Protein 3G25 (pdb70)

Nearest PDB structures (foldseek):
  6k76-assembly1_A  TM=9.562E-01  e=2.939E-63  Thermococcus kodakarensis KOD1
  4e1j-assembly2_C  TM=9.635E-01  e=3.145E-61  Sinorhizobium meliloti 1021
  6k79-assembly1_A  TM=8.730E-01  e=4.760E-65  Thermococcus kodakarensis KOD1
  2dpn-assembly1_B  TM=9.664E-01  e=5.520E-59  Thermus thermophilus
  3ifr-assembly3_A  TM=7.797E-01  e=4.520E-30  Rhodospirillum rubrum ATCC 11170

InterPro domains:
  IPR000577 Carbohydrate kinase, FGGY [PIRSF000538] (3-493)
  IPR005999 Glycerol kinase [MF_00186] (2-496)
  IPR005999 Glycerol kinase [TIGR01311] (3-493)
  IPR018483 Carbohydrate kinase, FGGY, conserved site [PS00445] (361-381)
  IPR018484 Carbohydrate kinase FGGY, N-terminal [PF00370] (4-251)
  IPR018485 Carbohydrate kinase FGGY, C-terminal [PF02782] (261-449)
  IPR043129 ATPase, nucleotide binding domain [SSF53067] (3-254)
  IPR043129 ATPase, nucleotide binding domain [SSF53067] (254-492)

B-factor: mean 18.94, std 8.58, range [2.13, 70.26]

Solvent-accessible surface area: 65419 Å² total

Structure (mmCIF, N/CA/C/O backbone):
data_3G25
#
_entry.id   3G25
#
_cell.length_a   63.750
_cell.length_b   193.742
_cell.length_c   91.669
_cell.angle_alpha   90.00
_cell.angle_beta   103.60
_cell.angle_gamma   90.00
#
_symmetry.space_group_name_H-M   'P 1 21 1'
#
loop_
_entity.id
_entity.type
_entity.pdbx_description
1 polymer 'Glycerol kinase'
2 non-polymer GLYCEROL
3 non-polymer 'SODIUM ION'
4 non-polymer 'PHOSPHATE ION'
5 water water
#
loop_
_atom_site.group_PDB
_atom_site.id
_atom_site.type_symbol
_atom_site.label_atom_id
_atom_site.label_alt_id
_atom_site.label_comp_id
_atom_site.label_asym_id
_atom_site.label_entity_id
_atom_site.label_seq_id
_atom_site.pdbx_PDB_ins_code
_atom_site.Cartn_x
_atom_site.Cartn_y
_atom_site.Cartn_z
_atom_site.occupancy
_atom_site.B_iso_or_equiv
_atom_site.auth_seq_id
_atom_site.auth_comp_id
_atom_site.auth_asym_id
_atom_site.auth_atom_id
_atom_site.pdbx_PDB_model_num
ATOM 1 N N . ALA A 1 3 ? 26.629 69.137 21.749 1.00 44.46 0 ALA A N 1
ATOM 2 C CA . ALA A 1 3 ? 27.764 68.750 22.662 1.00 44.79 0 ALA A CA 1
ATOM 3 C C . ALA A 1 3 ? 29.089 68.590 21.920 1.00 45.00 0 ALA A C 1
ATOM 4 O O . ALA A 1 3 ? 29.906 67.738 22.278 1.00 48.03 0 ALA A O 1
ATOM 14 N N . GLU A 1 5 ? 31.018 67.072 19.689 1.00 31.16 2 GLU A N 1
ATOM 15 C CA . GLU A 1 5 ? 31.388 65.939 18.849 1.00 26.41 2 GLU A CA 1
ATOM 16 C C . GLU A 1 5 ? 30.334 65.617 17.780 1.00 22.43 2 GLU A C 1
ATOM 17 O O . GLU A 1 5 ? 29.129 65.755 18.013 1.00 21.01 2 GLU A O 1
ATOM 23 N N A LYS A 1 6 ? 30.796 65.197 16.604 0.50 20.28 3 LYS A N 1
ATOM 24 N N B LYS A 1 6 ? 30.847 65.150 16.645 0.50 20.15 3 LYS A N 1
ATOM 25 C CA A LYS A 1 6 ? 29.891 64.871 15.503 0.50 19.21 3 LYS A CA 1
ATOM 26 C CA B LYS A 1 6 ? 30.114 64.837 15.432 0.50 18.99 3 LYS A CA 1
ATOM 27 C C A LYS A 1 6 ? 29.865 63.380 15.142 0.50 18.24 3 LYS A C 1
ATOM 28 C C B LYS A 1 6 ? 29.886 63.332 15.154 0.50 18.04 3 LYS A C 1
ATOM 29 O O A LYS A 1 6 ? 30.816 62.637 15.380 0.50 17.38 3 LYS A O 1
ATOM 30 O O B LYS A 1 6 ? 30.738 62.506 15.480 0.50 17.29 3 LYS A O 1
ATOM 41 N N . TYR A 1 7 ? 28.756 62.978 14.534 1.00 16.39 4 TYR A N 1
ATOM 42 C CA . TYR A 1 7 ? 28.504 61.600 14.149 1.00 16.58 4 TYR A CA 1
ATOM 43 C C . TYR A 1 7 ? 27.918 61.471 12.754 1.00 17.27 4 TYR A C 1
ATOM 44 O O . TYR A 1 7 ? 27.331 62.408 12.210 1.00 17.87 4 TYR A O 1
ATOM 53 N N . ILE A 1 8 ? 28.058 60.272 12.193 1.00 17.48 5 ILE A N 1
ATOM 54 C CA . ILE A 1 8 ? 27.396 59.920 10.946 1.00 16.10 5 ILE A CA 1
ATOM 55 C C . ILE A 1 8 ? 26.234 59.021 11.322 1.00 16.07 5 ILE A C 1
ATOM 56 O O . ILE A 1 8 ? 26.393 58.120 12.136 1.00 16.19 5 ILE A O 1
ATOM 61 N N A LEU A 1 9 ? 25.061 59.310 10.765 0.60 15.69 6 LEU A N 1
ATOM 62 N N B LEU A 1 9 ? 25.066 59.295 10.749 0.40 15.97 6 LEU A N 1
ATOM 63 C CA A LEU A 1 9 ? 23.859 58.503 10.971 0.60 15.68 6 LEU A CA 1
ATOM 64 C CA B LEU A 1 9 ? 23.860 58.506 10.980 0.40 16.01 6 LEU A CA 1
ATOM 65 C C A LEU A 1 9 ? 23.690 57.595 9.755 0.60 15.37 6 LEU A C 1
ATOM 66 C C B LEU A 1 9 ? 23.647 57.604 9.762 0.40 15.70 6 LEU A C 1
ATOM 67 O O A LEU A 1 9 ? 23.691 58.080 8.631 0.60 16.60 6 LEU A O 1
ATOM 68 O O B LEU A 1 9 ? 23.602 58.096 8.638 0.40 16.42 6 LEU A O 1
ATOM 77 N N . SER A 1 10 ? 23.524 56.299 9.992 1.00 14.74 7 SER A N 1
ATOM 78 C CA . SER A 1 10 ? 23.347 55.325 8.921 1.00 17.31 7 SER A CA 1
ATOM 79 C C . SER A 1 10 ? 21.973 54.672 9.057 1.00 14.97 7 SER A C 1
ATOM 80 O O . SER A 1 10 ? 21.602 54.191 10.136 1.00 18.44 7 SER A O 1
ATOM 83 N N . ILE A 1 11 ? 21.197 54.732 7.999 1.00 15.52 8 ILE A N 1
ATOM 84 C CA . ILE A 1 11 ? 19.876 54.109 7.929 1.00 16.40 8 ILE A CA 1
ATOM 85 C C . ILE A 1 11 ? 19.974 52.825 7.083 1.00 16.40 8 ILE A C 1
ATOM 86 O O . ILE A 1 11 ? 20.406 52.881 5.934 1.00 17.33 8 ILE A O 1
ATOM 91 N N . ASP A 1 12 ? 19.607 51.679 7.655 1.00 16.82 9 ASP A N 1
ATOM 92 C CA . ASP A 1 12 ? 19.509 50.409 6.904 1.00 16.37 9 ASP A CA 1
ATOM 93 C C . ASP A 1 12 ? 18.006 50.036 6.838 1.00 15.41 9 ASP A C 1
ATOM 94 O O . ASP A 1 12 ? 17.404 49.572 7.818 1.00 16.16 9 ASP A O 1
ATOM 99 N N . GLN A 1 13 ? 17.386 50.277 5.704 1.00 14.53 10 GLN A N 1
ATOM 100 C CA . GLN A 1 13 ? 15.961 49.951 5.571 1.00 13.75 10 GLN A CA 1
ATOM 101 C C . GLN A 1 13 ? 15.902 48.516 5.008 1.00 17.72 10 GLN A C 1
ATOM 102 O O . GLN A 1 13 ? 15.933 48.314 3.807 1.00 18.37 10 GLN A O 1
ATOM 108 N N . GLY A 1 14 ? 15.780 47.540 5.906 1.00 17.80 11 GLY A N 1
ATOM 109 C CA . GLY A 1 14 ? 15.778 46.132 5.554 1.00 17.61 11 GLY A CA 1
ATOM 110 C C . GLY A 1 14 ? 14.439 45.577 5.163 1.00 17.90 11 GLY A C 1
ATOM 111 O O . GLY A 1 14 ? 13.434 46.289 5.164 1.00 16.88 11 GLY A O 1
ATOM 112 N N . THR A 1 15 ? 14.420 44.277 4.859 1.00 16.70 12 THR A N 1
ATOM 113 C CA . THR A 1 15 ? 13.185 43.622 4.421 1.00 17.05 12 THR A CA 1
ATOM 114 C C . THR A 1 15 ? 12.162 43.486 5.525 1.00 18.77 12 THR A C 1
ATOM 115 O O . THR A 1 15 ? 10.967 43.607 5.265 1.00 20.27 12 THR A O 1
ATOM 119 N N . THR A 1 16 ? 12.627 43.258 6.760 1.00 19.82 13 THR A N 1
ATOM 120 C CA . THR A 1 16 ? 11.719 43.043 7.866 1.00 20.78 13 THR A CA 1
ATOM 121 C C . THR A 1 16 ? 11.787 44.122 8.945 1.00 19.40 13 THR A C 1
ATOM 122 O O . THR A 1 16 ? 10.926 44.164 9.813 1.00 20.12 13 THR A O 1
ATOM 126 N N . SER A 1 17 ? 12.838 44.933 8.938 1.00 19.39 14 SER A N 1
ATOM 127 C CA . SER A 1 17 ? 12.954 46.033 9.907 1.00 20.19 14 SER A CA 1
ATOM 128 C C . SER A 1 17 ? 13.831 47.139 9.332 1.00 18.01 14 SER A C 1
ATOM 129 O O . SER A 1 17 ? 14.522 46.938 8.341 1.00 18.45 14 SER A O 1
ATOM 132 N N . SER A 1 18 ? 13.729 48.315 9.933 1.00 18.25 15 SER A N 1
ATOM 133 C CA . SER A 1 18 ? 14.569 49.458 9.627 1.00 16.14 15 SER A CA 1
ATOM 134 C C . SER A 1 18 ? 15.445 49.647 10.834 1.00 17.96 15 SER A C 1
ATOM 135 O O . SER A 1 18 ? 15.004 49.443 11.990 1.00 17.66 15 SER A O 1
ATOM 138 N N . ARG A 1 19 ? 16.696 49.987 10.564 1.00 17.53 16 ARG A N 1
ATOM 139 C CA . ARG A 1 19 ? 17.679 50.225 11.632 1.00 17.71 16 ARG A CA 1
ATOM 140 C C . ARG A 1 19 ? 18.434 51.516 11.375 1.00 17.79 16 ARG A C 1
ATOM 141 O O . ARG A 1 19 ? 18.704 51.874 10.219 1.00 17.10 16 ARG A O 1
ATOM 149 N N . ALA A 1 20 ? 18.729 52.233 12.462 1.00 15.59 17 ALA A N 1
ATOM 150 C CA . ALA A 1 20 ? 19.465 53.467 12.401 1.00 16.17 17 ALA A CA 1
ATOM 151 C C . ALA A 1 20 ? 20.632 53.283 13.342 1.00 16.83 17 ALA A C 1
ATOM 152 O O . ALA A 1 20 ? 20.435 52.914 14.515 1.00 16.40 17 ALA A O 1
ATOM 154 N N A ILE A 1 21 ? 21.843 53.507 12.844 0.50 16.22 18 ILE A N 1
ATOM 155 N N B ILE A 1 21 ? 21.834 53.527 12.824 0.50 16.49 18 ILE A N 1
ATOM 156 C CA A ILE A 1 21 ? 23.040 53.311 13.656 0.50 16.75 18 ILE A CA 1
ATOM 157 C CA B ILE A 1 21 ? 23.057 53.342 13.591 0.50 17.31 18 ILE A CA 1
ATOM 158 C C A ILE A 1 21 ? 23.921 54.552 13.555 0.50 16.85 18 ILE A C 1
ATOM 159 C C B ILE A 1 21 ? 23.883 54.613 13.546 0.50 17.09 18 ILE A C 1
ATOM 160 O O A ILE A 1 21 ? 24.173 55.055 12.466 0.50 16.59 18 ILE A O 1
ATOM 161 O O B ILE A 1 21 ? 24.069 55.196 12.484 0.50 16.51 18 ILE A O 1
ATOM 170 N N . LEU A 1 22 ? 24.362 55.049 14.706 1.00 16.64 19 LEU A N 1
ATOM 171 C CA . LEU A 1 22 ? 25.234 56.201 14.766 1.00 16.59 19 LEU A CA 1
ATOM 172 C C . LEU A 1 22 ? 26.656 55.680 14.839 1.00 16.23 19 LEU A C 1
ATOM 173 O O . LEU A 1 22 ? 26.931 54.736 15.594 1.00 16.18 19 LEU A O 1
ATOM 178 N N . PHE A 1 23 ? 27.548 56.313 14.084 1.00 16.45 20 PHE A N 1
ATOM 179 C CA . PHE A 1 23 ? 28.982 56.000 14.114 1.00 17.12 20 PHE A CA 1
ATOM 180 C C . PHE A 1 23 ? 29.804 57.228 14.488 1.00 17.19 20 PHE A C 1
ATOM 181 O O . PHE A 1 23 ? 29.487 58.325 14.044 1.00 16.67 20 PHE A O 1
ATOM 189 N N . ASN A 1 24 ? 30.831 57.054 15.328 1.00 17.13 21 ASN A N 1
ATOM 190 C CA . ASN A 1 24 ? 31.743 58.153 15.657 1.00 16.81 21 ASN A CA 1
ATOM 191 C C . ASN A 1 24 ? 32.955 58.127 14.722 1.00 16.27 21 ASN A C 1
ATOM 192 O O . ASN A 1 24 ? 33.097 57.205 13.919 1.00 14.63 21 ASN A O 1
ATOM 197 N N . GLN A 1 25 ? 33.825 59.129 14.823 1.00 19.43 22 GLN A N 1
ATOM 198 C CA . GLN A 1 25 ? 35.011 59.178 13.968 1.00 20.75 22 GLN A CA 1
ATOM 199 C C . GLN A 1 25 ? 35.861 57.903 14.138 1.00 21.44 22 GLN A C 1
ATOM 200 O O . GLN A 1 25 ? 36.465 57.440 13.171 1.00 22.24 22 GLN A O 1
ATOM 206 N N . LYS A 1 26 ? 35.838 57.299 15.329 1.00 21.23 23 LYS A N 1
ATOM 207 C CA . LYS A 1 26 ? 36.612 56.076 15.619 1.00 19.80 23 LYS A CA 1
ATOM 208 C C . LYS A 1 26 ? 36.044 54.804 14.993 1.00 20.33 23 LYS A C 1
ATOM 209 O O . LYS A 1 26 ? 36.637 53.735 15.124 1.00 20.61 23 LYS A O 1
ATOM 215 N N . GLY A 1 27 ? 34.893 54.925 14.337 1.00 19.14 24 GLY A N 1
ATOM 216 C CA . GLY A 1 27 ? 34.212 53.800 13.707 1.00 18.12 24 GLY A CA 1
ATOM 217 C C . GLY A 1 27 ? 33.389 53.010 14.706 1.00 18.42 24 GLY A C 1
ATOM 218 O O . GLY A 1 27 ? 32.876 51.938 14.388 1.00 20.68 24 GLY A O 1
ATOM 219 N N . GLU A 1 28 ? 33.224 53.540 15.907 1.00 18.16 25 GLU A N 1
ATOM 220 C CA . GLU A 1 28 ? 32.496 52.827 16.931 1.00 19.50 25 GLU A CA 1
ATOM 221 C C . GLU A 1 28 ? 31.006 53.096 16.770 1.00 19.17 25 GLU A C 1
ATOM 222 O O . GLU A 1 28 ? 30.602 54.176 16.300 1.00 16.61 25 GLU A O 1
ATOM 228 N N . ILE A 1 29 ? 30.210 52.126 17.201 1.00 17.14 26 ILE A N 1
ATOM 229 C CA . ILE A 1 29 ? 28.761 52.287 17.195 1.00 18.18 26 ILE A CA 1
ATOM 230 C C . ILE A 1 29 ? 28.424 53.120 18.423 1.00 18.14 26 ILE A C 1
ATOM 231 O O . ILE A 1 29 ? 28.860 52.805 19.535 1.00 18.19 26 ILE A O 1
ATOM 236 N N . ALA A 1 30 ? 27.712 54.222 18.220 1.00 16.83 27 ALA A N 1
ATOM 237 C CA . ALA A 1 30 ? 27.353 55.119 19.314 1.00 18.83 27 ALA A CA 1
ATOM 238 C C . ALA A 1 30 ? 25.863 55.050 19.617 1.00 20.36 27 ALA A C 1
ATOM 239 O O . ALA A 1 30 ? 25.367 55.758 20.500 1.00 22.83 27 ALA A O 1
ATOM 241 N N . GLY A 1 31 ? 25.137 54.222 18.881 1.00 19.90 28 GLY A N 1
ATOM 242 C CA . GLY A 1 31 ? 23.709 54.077 19.122 1.00 19.77 28 GLY A CA 1
ATOM 243 C C . GLY A 1 31 ? 23.095 53.216 18.056 1.00 20.25 28 GLY A C 1
ATOM 244 O O . GLY A 1 31 ? 23.537 53.246 16.899 1.00 21.00 28 GLY A O 1
ATOM 245 N N . VAL A 1 32 ? 22.093 52.433 18.455 1.00 19.50 29 VAL A N 1
ATOM 246 C CA . VAL A 1 32 ? 21.354 51.573 17.546 1.00 18.42 29 VAL A CA 1
ATOM 247 C C . VAL A 1 32 ? 19.871 51.581 17.920 1.00 17.84 29 VAL A C 1
ATOM 248 O O . VAL A 1 32 ? 19.497 51.541 19.092 1.00 15.01 29 VAL A O 1
ATOM 252 N N . ALA A 1 33 ? 19.037 51.661 16.898 1.00 16.74 30 ALA A N 1
ATOM 253 C CA . ALA A 1 33 ? 17.585 51.624 17.053 1.00 17.05 30 ALA A CA 1
ATOM 254 C C . ALA A 1 33 ? 17.082 50.775 15.902 1.00 17.02 30 ALA A C 1
ATOM 255 O O . ALA A 1 33 ? 17.637 50.838 14.804 1.00 16.14 30 ALA A O 1
ATOM 257 N N . GLN A 1 34 ? 16.094 49.931 16.169 1.00 18.59 31 GLN A N 1
ATOM 258 C CA . GLN A 1 34 ? 15.521 49.059 15.167 1.00 19.30 31 GLN A CA 1
ATOM 259 C C . GLN A 1 34 ? 14.013 48.983 15.355 1.00 19.99 31 GLN A C 1
ATOM 260 O O . GLN A 1 34 ? 13.540 48.935 16.494 1.00 21.95 31 GLN A O 1
ATOM 266 N N . ARG A 1 35 ? 13.262 49.043 14.264 1.00 17.42 32 ARG A N 1
ATOM 267 C CA . ARG A 1 35 ? 11.804 48.900 14.282 1.00 19.78 32 ARG A CA 1
ATOM 268 C C . ARG A 1 35 ? 11.346 47.980 13.145 1.00 19.69 32 ARG A C 1
ATOM 269 O O . ARG A 1 35 ? 11.757 48.173 12.015 1.00 20.51 32 ARG A O 1
ATOM 277 N N . GLU A 1 36 ? 10.486 47.021 13.474 1.00 17.95 33 GLU A N 1
ATOM 278 C CA . GLU A 1 36 ? 9.916 46.055 12.538 1.00 20.87 33 GLU A CA 1
ATOM 279 C C . GLU A 1 36 ? 8.716 46.707 11.888 1.00 18.50 33 GLU A C 1
ATOM 280 O O . GLU A 1 36 ? 8.141 47.618 12.473 1.00 17.38 33 GLU A O 1
ATOM 286 N N . PHE A 1 37 ? 8.385 46.280 10.675 1.00 18.58 34 PHE A N 1
ATOM 287 C CA . PHE A 1 37 ? 7.183 46.728 9.967 1.00 17.02 34 PHE A CA 1
ATOM 288 C C . PHE A 1 37 ? 6.470 45.525 9.372 1.00 16.48 34 PHE A C 1
ATOM 289 O O . PHE A 1 37 ? 7.061 44.466 9.212 1.00 17.04 34 PHE A O 1
ATOM 297 N N . LYS A 1 38 ? 5.184 45.694 9.079 1.00 18.03 35 LYS A N 1
ATOM 298 C CA . LYS A 1 38 ? 4.356 44.597 8.566 1.00 19.80 35 LYS A CA 1
ATOM 299 C C . LYS A 1 38 ? 4.731 44.014 7.211 1.00 17.88 35 LYS A C 1
ATOM 300 O O . LYS A 1 38 ? 4.986 44.749 6.254 1.00 19.04 35 LYS A O 1
ATOM 306 N N . GLN A 1 39 ? 4.774 42.678 7.189 1.00 17.86 36 GLN A N 1
ATOM 307 C CA . GLN A 1 39 ? 5.014 41.887 6.003 1.00 17.99 36 GLN A CA 1
ATOM 308 C C . GLN A 1 39 ? 3.636 41.402 5.505 1.00 18.02 36 GLN A C 1
ATOM 309 O O . GLN A 1 39 ? 2.910 40.785 6.251 1.00 19.77 36 GLN A O 1
ATOM 315 N N . TYR A 1 40 ? 3.259 41.704 4.276 1.00 17.74 37 TYR A N 1
ATOM 316 C CA . TYR A 1 40 ? 1.965 41.255 3.738 1.00 16.74 37 TYR A CA 1
ATOM 317 C C . TYR A 1 40 ? 2.209 40.112 2.747 1.00 18.68 37 TYR A C 1
ATOM 318 O O . TYR A 1 40 ? 3.031 40.245 1.844 1.00 19.31 37 TYR A O 1
ATOM 327 N N . PHE A 1 41 ? 1.496 39.004 2.936 1.00 17.24 38 PHE A N 1
ATOM 328 C CA . PHE A 1 41 ? 1.528 37.868 2.043 1.00 16.50 38 PHE A CA 1
ATOM 329 C C . PHE A 1 41 ? 0.095 37.630 1.569 1.00 17.85 38 PHE A C 1
ATOM 330 O O . PHE A 1 41 ? -0.538 36.653 1.952 1.00 16.86 38 PHE A O 1
ATOM 338 N N . PRO A 1 42 ? -0.388 38.493 0.696 1.00 19.20 39 PRO A N 1
ATOM 339 C CA . PRO A 1 42 ? -1.807 38.418 0.324 1.00 21.48 39 PRO A CA 1
ATOM 340 C C . PRO A 1 42 ? -2.209 37.139 -0.380 1.00 22.79 39 PRO A C 1
ATOM 341 O O . PRO A 1 42 ? -3.348 36.710 -0.205 1.00 22.53 39 PRO A O 1
ATOM 345 N N . GLN A 1 43 ? -1.291 36.561 -1.162 1.00 22.88 40 GLN A N 1
ATOM 346 C CA . GLN A 1 43 ? -1.505 35.292 -1.863 1.00 23.58 40 GLN A CA 1
ATOM 347 C C . GLN A 1 43 ? -0.198 34.538 -1.775 1.00 23.36 40 GLN A C 1
ATOM 348 O O . GLN A 1 43 ? 0.839 35.147 -1.529 1.00 18.97 40 GLN A O 1
ATOM 354 N N . SER A 1 44 ? -0.216 33.228 -2.009 1.00 23.78 41 SER A N 1
ATOM 355 C CA . SER A 1 44 ? 1.019 32.462 -1.871 1.00 24.91 41 SER A CA 1
ATOM 356 C C . SER A 1 44 ? 2.057 32.928 -2.890 1.00 23.25 41 SER A C 1
ATOM 357 O O . SER A 1 44 ? 1.757 33.119 -4.070 1.00 22.95 41 SER A O 1
ATOM 360 N N . GLY A 1 45 ? 3.258 33.198 -2.379 1.00 21.36 42 GLY A N 1
ATOM 361 C CA . GLY A 1 45 ? 4.391 33.734 -3.161 1.00 17.49 42 GLY A CA 1
ATOM 362 C C . GLY A 1 45 ? 4.475 35.242 -3.285 1.00 16.85 42 GLY A C 1
ATOM 363 O O . GLY A 1 45 ? 5.467 35.748 -3.774 1.00 14.25 42 GLY A O 1
ATOM 364 N N . TRP A 1 46 ? 3.404 35.969 -2.957 1.00 15.07 43 TRP A N 1
ATOM 365 C CA . TRP A 1 46 ? 3.413 37.407 -3.028 1.00 15.45 43 TRP A CA 1
ATOM 366 C C . TRP A 1 46 ? 3.999 37.957 -1.730 1.00 14.48 43 TRP A C 1
ATOM 367 O O . TRP A 1 46 ? 3.785 37.406 -0.638 1.00 12.49 43 TRP A O 1
ATOM 378 N N . VAL A 1 47 ? 4.686 39.083 -1.837 1.00 15.57 44 VAL A N 1
ATOM 379 C CA . VAL A 1 47 ? 5.252 39.725 -0.657 1.00 15.44 44 VAL A CA 1
ATOM 380 C C . VAL A 1 47 ? 5.178 41.218 -0.890 1.00 15.75 44 VAL A C 1
ATOM 381 O O . VAL A 1 47 ? 5.715 41.724 -1.858 1.00 17.20 44 VAL A O 1
ATOM 385 N N . GLU A 1 48 ? 4.486 41.916 0.001 1.00 16.41 45 GLU A N 1
ATOM 386 C CA . GLU A 1 48 ? 4.313 43.346 -0.121 1.00 14.56 45 GLU A CA 1
ATOM 387 C C . GLU A 1 48 ? 4.610 44.040 1.200 1.00 16.74 45 GLU A C 1
ATOM 388 O O . GLU A 1 48 ? 4.508 43.445 2.271 1.00 16.79 45 GLU A O 1
ATOM 394 N N . HIS A 1 49 ? 4.982 45.310 1.092 1.00 15.85 46 HIS A N 1
ATOM 395 C CA . HIS A 1 49 ? 5.142 46.192 2.219 1.00 16.67 46 HIS A CA 1
ATOM 396 C C . HIS A 1 49 ? 4.281 47.434 1.998 1.00 16.38 46 HIS A C 1
ATOM 397 O O . HIS A 1 49 ? 3.954 47.782 0.884 1.00 20.00 46 HIS A O 1
ATOM 404 N N . ASP A 1 50 ? 3.984 48.134 3.081 1.00 17.33 47 ASP A N 1
ATOM 405 C CA . ASP A 1 50 ? 3.301 49.423 3.000 1.00 18.91 47 ASP A CA 1
ATOM 406 C C . ASP A 1 50 ? 4.424 50.434 3.039 1.00 18.94 47 ASP A C 1
ATOM 407 O O . ASP A 1 50 ? 5.107 50.539 4.057 1.00 18.27 47 ASP A O 1
ATOM 412 N N . ALA A 1 51 ? 4.629 51.174 1.944 1.00 17.09 48 ALA A N 1
ATOM 413 C CA . ALA A 1 51 ? 5.724 52.149 1.878 1.00 15.77 48 ALA A CA 1
ATOM 414 C C . ALA A 1 51 ? 5.580 53.289 2.899 1.00 14.82 48 ALA A C 1
ATOM 415 O O . ALA A 1 51 ? 6.589 53.863 3.264 1.00 13.15 48 ALA A O 1
ATOM 417 N N . ASN A 1 52 ? 4.353 53.637 3.281 1.00 14.62 49 ASN A N 1
ATOM 418 C CA . ASN A 1 52 ? 4.065 54.629 4.313 1.00 16.16 49 ASN A CA 1
ATOM 419 C C . ASN A 1 52 ? 4.573 54.103 5.661 1.00 16.93 49 ASN A C 1
ATOM 420 O O . ASN A 1 52 ? 5.220 54.834 6.400 1.00 16.46 49 ASN A O 1
ATOM 425 N N . GLU A 1 53 ? 4.293 52.840 5.966 1.00 18.93 50 GLU A N 1
ATOM 426 C CA . GLU A 1 53 ? 4.830 52.227 7.188 1.00 18.89 50 GLU A CA 1
ATOM 427 C C . GLU A 1 53 ? 6.352 52.126 7.126 1.00 18.87 50 GLU A C 1
ATOM 428 O O . GLU A 1 53 ? 7.006 52.253 8.151 1.00 16.35 50 GLU A O 1
ATOM 434 N N . ILE A 1 54 ? 6.947 51.906 5.947 1.00 18.73 51 ILE A N 1
ATOM 435 C CA . ILE A 1 54 ? 8.417 51.886 5.881 1.00 16.70 51 ILE A CA 1
ATOM 436 C C . ILE A 1 54 ? 8.936 53.271 6.231 1.00 18.84 51 ILE A C 1
ATOM 437 O O . ILE A 1 54 ? 9.899 53.419 6.995 1.00 16.61 51 ILE A O 1
ATOM 442 N N . TRP A 1 55 ? 8.298 54.289 5.665 1.00 17.81 52 TRP A N 1
ATOM 443 C CA . TRP A 1 55 ? 8.702 55.676 5.923 1.00 17.08 52 TRP A CA 1
ATOM 444 C C . TRP A 1 55 ? 8.559 56.022 7.422 1.00 16.35 52 TRP A C 1
ATOM 445 O O . TRP A 1 55 ? 9.467 56.567 8.009 1.00 18.24 52 TRP A O 1
ATOM 456 N N . THR A 1 56 ? 7.478 55.640 8.058 1.00 16.24 53 THR A N 1
ATOM 457 C CA . THR A 1 56 ? 7.364 55.946 9.491 1.00 19.08 53 THR A CA 1
ATOM 458 C C . THR A 1 56 ? 8.329 55.124 10.353 1.00 16.30 53 THR A C 1
ATOM 459 O O . THR A 1 56 ? 8.791 55.612 11.380 1.00 16.39 53 THR A O 1
ATOM 463 N N . SER A 1 57 ? 8.672 53.911 9.921 1.00 17.96 54 SER A N 1
ATOM 464 C CA . SER A 1 57 ? 9.635 53.097 10.678 1.00 17.76 54 SER A CA 1
ATOM 465 C C . SER A 1 57 ? 11.000 53.773 10.637 1.00 16.89 54 SER A C 1
ATOM 466 O O . SER A 1 57 ? 11.767 53.674 11.571 1.00 17.26 54 SER A O 1
ATOM 469 N N . VAL A 1 58 ? 11.298 54.465 9.543 1.00 18.74 55 VAL A N 1
ATOM 470 C CA . VAL A 1 58 ? 12.594 55.141 9.381 1.00 17.43 55 VAL A CA 1
ATOM 471 C C . VAL A 1 58 ? 12.644 56.385 10.298 1.00 16.35 55 VAL A C 1
ATOM 472 O O . VAL A 1 58 ? 13.610 56.585 11.037 1.00 15.75 55 VAL A O 1
ATOM 476 N N . LEU A 1 59 ? 11.584 57.177 10.276 1.00 14.48 56 LEU A N 1
ATOM 477 C CA . LEU A 1 59 ? 11.454 58.332 11.140 1.00 15.56 56 LEU A CA 1
ATOM 478 C C . LEU A 1 59 ? 11.595 57.870 12.573 1.00 16.24 56 LEU A C 1
ATOM 479 O O . LEU A 1 59 ? 12.280 58.528 13.368 1.00 17.26 56 LEU A O 1
ATOM 484 N N . ALA A 1 60 ? 10.974 56.729 12.888 1.00 15.74 57 ALA A N 1
ATOM 485 C CA . ALA A 1 60 ? 10.993 56.184 14.244 1.00 14.62 57 ALA A CA 1
ATOM 486 C C . ALA A 1 60 ? 12.405 55.832 14.743 1.00 15.39 57 ALA A C 1
ATOM 487 O O . ALA A 1 60 ? 12.744 56.200 15.854 1.00 13.33 57 ALA A O 1
ATOM 489 N N . VAL A 1 61 ? 13.206 55.131 13.942 1.00 14.98 58 VAL A N 1
ATOM 490 C CA . VAL A 1 61 ? 14.567 54.752 14.360 1.00 15.35 58 VAL A CA 1
ATOM 491 C C . VAL A 1 61 ? 15.546 55.942 14.368 1.00 17.61 58 VAL A C 1
ATOM 492 O O . VAL A 1 61 ? 16.484 55.993 15.167 1.00 19.00 58 VAL A O 1
ATOM 504 N N . THR A 1 63 ? 14.614 59.003 15.219 1.00 18.75 60 THR A N 1
ATOM 505 C CA . THR A 1 63 ? 14.237 59.649 16.455 1.00 20.28 60 THR A CA 1
ATOM 506 C C . THR A 1 63 ? 14.704 58.901 17.693 1.00 19.91 60 THR A C 1
ATOM 507 O O . THR A 1 63 ? 15.260 59.501 18.590 1.00 17.70 60 THR A O 1
ATOM 511 N N . GLU A 1 64 ? 14.451 57.598 17.731 1.00 19.52 61 GLU A N 1
ATOM 512 C CA . GLU A 1 64 ? 14.867 56.772 18.855 1.00 21.08 61 GLU A CA 1
ATOM 513 C C . GLU A 1 64 ? 16.378 56.838 19.062 1.00 18.88 61 GLU A C 1
ATOM 514 O O . GLU A 1 64 ? 16.835 57.149 20.158 1.00 19.02 61 GLU A O 1
ATOM 520 N N . VAL A 1 65 ? 17.153 56.619 18.010 1.00 18.48 62 VAL A N 1
ATOM 521 C CA . VAL A 1 65 ? 18.626 56.553 18.188 1.00 17.64 62 VAL A CA 1
ATOM 522 C C . VAL A 1 65 ? 19.308 57.858 18.645 1.00 19.72 62 VAL A C 1
ATOM 523 O O . VAL A 1 65 ? 20.334 57.822 19.354 1.00 21.99 62 VAL A O 1
ATOM 527 N N . ILE A 1 66 ? 18.793 59.003 18.236 1.00 21.85 63 ILE A N 1
ATOM 528 C CA . ILE A 1 66 ? 19.392 60.244 18.689 1.00 23.19 63 ILE A CA 1
ATOM 529 C C . ILE A 1 66 ? 18.886 60.539 20.113 1.00 24.18 63 ILE A C 1
ATOM 530 O O . ILE A 1 66 ? 19.710 60.749 21.005 1.00 24.68 63 ILE A O 1
ATOM 535 N N A ASN A 1 67 ? 17.565 60.466 20.309 0.50 23.24 64 ASN A N 1
ATOM 536 N N B ASN A 1 67 ? 17.567 60.489 20.314 0.50 23.35 64 ASN A N 1
ATOM 537 C CA A ASN A 1 67 ? 16.922 60.763 21.587 0.50 23.34 64 ASN A CA 1
ATOM 538 C CA B ASN A 1 67 ? 16.963 60.791 21.607 0.50 23.49 64 ASN A CA 1
ATOM 539 C C A ASN A 1 67 ? 17.391 59.881 22.735 0.50 23.62 64 ASN A C 1
ATOM 540 C C B ASN A 1 67 ? 17.397 59.880 22.745 0.50 23.72 64 ASN A C 1
ATOM 541 O O A ASN A 1 67 ? 17.519 60.343 23.868 0.50 23.49 64 ASN A O 1
ATOM 542 O O B ASN A 1 67 ? 17.505 60.322 23.889 0.50 23.54 64 ASN A O 1
ATOM 551 N N . GLU A 1 68 ? 17.648 58.612 22.440 1.00 23.59 65 GLU A N 1
ATOM 552 C CA . GLU A 1 68 ? 18.021 57.663 23.458 1.00 24.97 65 GLU A CA 1
ATOM 553 C C . GLU A 1 68 ? 19.533 57.487 23.705 1.00 23.23 65 GLU A C 1
ATOM 554 O O . GLU A 1 68 ? 19.919 56.835 24.660 1.00 24.09 65 GLU A O 1
ATOM 560 N N . ASN A 1 69 ? 20.372 58.173 22.934 1.00 21.35 66 ASN A N 1
ATOM 561 C CA . ASN A 1 69 ? 21.816 58.160 23.143 1.00 22.06 66 ASN A CA 1
ATOM 562 C C . ASN A 1 69 ? 22.364 59.574 23.422 1.00 24.22 66 ASN A C 1
ATOM 563 O O . ASN A 1 69 ? 23.568 59.830 23.306 1.00 24.77 66 ASN A O 1
ATOM 568 N N . ASP A 1 70 ? 21.469 60.470 23.852 1.00 25.26 67 ASP A N 1
ATOM 569 C CA . ASP A 1 70 ? 21.770 61.881 24.098 1.00 26.95 67 ASP A CA 1
ATOM 570 C C . ASP A 1 70 ? 22.751 62.523 23.073 1.00 26.45 67 ASP A C 1
ATOM 571 O O . ASP A 1 70 ? 23.721 63.185 23.432 1.00 26.03 67 ASP A O 1
ATOM 576 N N . VAL A 1 71 ? 22.517 62.278 21.796 1.00 26.01 68 VAL A N 1
ATOM 577 C CA . VAL A 1 71 ? 23.292 62.905 20.723 1.00 25.48 68 VAL A CA 1
ATOM 578 C C . VAL A 1 71 ? 22.270 63.809 20.096 1.00 25.50 68 VAL A C 1
ATOM 579 O O . VAL A 1 71 ? 21.162 63.349 19.813 1.00 26.89 68 VAL A O 1
ATOM 583 N N . ARG A 1 72 ? 22.625 65.086 19.916 1.00 23.87 69 ARG A N 1
ATOM 584 C CA . ARG A 1 72 ? 21.724 66.099 19.360 1.00 22.44 69 ARG A CA 1
ATOM 585 C C . ARG A 1 72 ? 21.625 65.996 17.840 1.00 21.38 69 ARG A C 1
ATOM 586 O O . ARG A 1 72 ? 22.579 65.570 17.196 1.00 19.97 69 ARG A O 1
ATOM 594 N N . ALA A 1 73 ? 20.492 66.416 17.269 1.00 19.33 70 ALA A N 1
ATOM 595 C CA . ALA A 1 73 ? 20.344 66.450 15.810 1.00 20.21 70 ALA A CA 1
ATOM 596 C C . ALA A 1 73 ? 21.461 67.262 15.159 1.00 18.51 70 ALA A C 1
ATOM 597 O O . ALA A 1 73 ? 21.949 66.873 14.122 1.00 18.91 70 ALA A O 1
ATOM 599 N N . ASP A 1 74 ? 21.862 68.381 15.773 1.00 20.17 71 ASP A N 1
ATOM 600 C CA . ASP A 1 74 ? 22.920 69.258 15.220 1.00 20.42 71 ASP A CA 1
ATOM 601 C C . ASP A 1 74 ? 24.326 68.666 15.341 1.00 19.70 71 ASP A C 1
ATOM 602 O O . ASP A 1 74 ? 25.296 69.251 14.879 1.00 19.25 71 ASP A O 1
ATOM 607 N N . GLN A 1 75 ? 24.435 67.497 15.959 1.00 17.88 72 GLN A N 1
ATOM 608 C CA . GLN A 1 75 ? 25.698 66.775 15.981 1.00 17.88 72 GLN A CA 1
ATOM 609 C C . GLN A 1 75 ? 25.777 65.770 14.827 1.00 16.78 72 GLN A C 1
ATOM 610 O O . GLN A 1 75 ? 26.756 65.043 14.721 1.00 15.40 72 GLN A O 1
ATOM 616 N N . ILE A 1 76 ? 24.747 65.656 13.988 1.00 14.60 73 ILE A N 1
ATOM 617 C CA . ILE A 1 76 ? 24.882 64.724 12.860 1.00 15.47 73 ILE A CA 1
ATOM 618 C C . ILE A 1 76 ? 25.546 65.391 11.637 1.00 15.61 73 ILE A C 1
ATOM 619 O O . ILE A 1 76 ? 24.937 66.250 11.001 1.00 15.49 73 ILE A O 1
ATOM 624 N N . ALA A 1 77 ? 26.755 64.956 11.271 1.00 13.30 74 ALA A N 1
ATOM 625 C CA . ALA A 1 77 ? 27.461 65.544 10.110 1.00 15.26 74 ALA A CA 1
ATOM 626 C C . ALA A 1 77 ? 26.906 65.086 8.752 1.00 15.12 74 ALA A C 1
ATOM 627 O O . ALA A 1 77 ? 27.144 65.711 7.726 1.00 13.74 74 ALA A O 1
ATOM 629 N N . GLY A 1 78 ? 26.200 63.969 8.741 1.00 16.84 75 GLY A N 1
ATOM 630 C CA . GLY A 1 78 ? 25.674 63.432 7.485 1.00 17.21 75 GLY A CA 1
ATOM 631 C C . GLY A 1 78 ? 24.949 62.122 7.639 1.00 16.55 75 GLY A C 1
ATOM 632 O O . GLY A 1 78 ? 25.129 61.417 8.630 1.00 17.72 75 GLY A O 1
ATOM 633 N N . ILE A 1 79 ? 24.130 61.815 6.635 1.00 17.19 76 ILE A N 1
ATOM 634 C CA . ILE A 1 79 ? 23.280 60.645 6.617 1.00 16.59 76 ILE A CA 1
ATOM 635 C C . ILE A 1 79 ? 23.565 59.756 5.420 1.00 18.06 76 ILE A C 1
ATOM 636 O O . ILE A 1 79 ? 23.676 60.230 4.261 1.00 17.52 76 ILE A O 1
ATOM 641 N N . GLY A 1 80 ? 23.698 58.465 5.725 1.00 16.95 77 GLY A N 1
ATOM 642 C CA . GLY A 1 80 ? 23.891 57.423 4.723 1.00 16.45 77 GLY A CA 1
ATOM 643 C C . GLY A 1 80 ? 22.645 56.561 4.740 1.00 16.22 77 GLY A C 1
ATOM 644 O O . GLY A 1 80 ? 22.155 56.204 5.840 1.00 15.64 77 GLY A O 1
ATOM 645 N N . ILE A 1 81 ? 22.164 56.214 3.542 1.00 15.62 78 ILE A N 1
ATOM 646 C CA . ILE A 1 81 ? 20.958 55.400 3.351 1.00 15.03 78 ILE A CA 1
ATOM 647 C C . ILE A 1 81 ? 21.269 54.140 2.548 1.00 17.37 78 ILE A C 1
ATOM 648 O O . ILE A 1 81 ? 21.899 54.190 1.474 1.00 17.53 78 ILE A O 1
ATOM 653 N N . THR A 1 82 ? 20.868 53.006 3.101 1.00 16.02 79 THR A N 1
ATOM 654 C CA . THR A 1 82 ? 21.062 51.729 2.437 1.00 16.89 79 THR A CA 1
ATOM 655 C C . THR A 1 82 ? 19.755 50.973 2.610 1.00 17.00 79 THR A C 1
ATOM 656 O O . THR A 1 82 ? 18.970 51.256 3.529 1.00 19.85 79 THR A O 1
ATOM 660 N N . ASN A 1 83 ? 19.535 50.021 1.732 1.00 16.13 80 ASN A N 1
ATOM 661 C CA . ASN A 1 83 ? 18.194 49.438 1.626 1.00 14.66 80 ASN A CA 1
ATOM 662 C C . ASN A 1 83 ? 18.058 48.105 0.960 1.00 15.35 80 ASN A C 1
ATOM 663 O O . ASN A 1 83 ? 18.895 47.736 0.122 1.00 15.78 80 ASN A O 1
ATOM 668 N N . GLN A 1 84 ? 16.984 47.399 1.364 1.00 17.70 81 GLN A N 1
ATOM 669 C CA . GLN A 1 84 ? 16.513 46.215 0.654 1.00 18.19 81 GLN A CA 1
ATOM 670 C C . GLN A 1 84 ? 16.338 46.706 -0.785 1.00 16.89 81 GLN A C 1
ATOM 671 O O . GLN A 1 84 ? 15.614 47.704 -1.063 1.00 16.79 81 GLN A O 1
ATOM 677 N N . ARG A 1 85 ? 16.982 46.001 -1.706 1.00 15.18 82 ARG A N 1
ATOM 678 C CA . ARG A 1 85 ? 17.005 46.388 -3.114 1.00 14.64 82 ARG A CA 1
ATOM 679 C C . ARG A 1 85 ? 15.776 45.821 -3.812 1.00 14.61 82 ARG A C 1
ATOM 680 O O . ARG A 1 85 ? 15.028 45.071 -3.225 1.00 15.96 82 ARG A O 1
ATOM 688 N N . GLU A 1 86 ? 15.590 46.223 -5.062 1.00 14.91 83 GLU A N 1
ATOM 689 C CA . GLU A 1 86 ? 14.528 45.781 -5.959 1.00 15.07 83 GLU A CA 1
ATOM 690 C C . GLU A 1 86 ? 13.122 46.191 -5.570 1.00 16.12 83 GLU A C 1
ATOM 691 O O . GLU A 1 86 ? 12.294 46.496 -6.425 1.00 15.89 83 GLU A O 1
ATOM 697 N N . THR A 1 87 ? 12.831 46.112 -4.267 1.00 16.48 84 THR A N 1
ATOM 698 C CA . THR A 1 87 ? 11.558 46.552 -3.751 1.00 17.66 84 THR A CA 1
ATOM 699 C C . THR A 1 87 ? 11.192 47.898 -4.355 1.00 17.16 84 THR A C 1
ATOM 700 O O . THR A 1 87 ? 11.969 48.837 -4.288 1.00 17.49 84 THR A O 1
ATOM 704 N N . THR A 1 88 ? 9.966 47.949 -4.875 1.00 16.18 85 THR A N 1
ATOM 705 C CA . THR A 1 88 ? 9.466 49.008 -5.699 1.00 17.65 85 THR A CA 1
ATOM 706 C C . THR A 1 88 ? 8.286 49.814 -5.163 1.00 17.83 85 THR A C 1
ATOM 707 O O . THR A 1 88 ? 7.228 49.252 -4.804 1.00 18.65 85 THR A O 1
ATOM 711 N N . VAL A 1 89 ? 8.477 51.133 -5.145 1.00 16.33 86 VAL A N 1
ATOM 712 C CA . VAL A 1 89 ? 7.401 52.061 -4.820 1.00 16.93 86 VAL A CA 1
ATOM 713 C C . VAL A 1 89 ? 7.036 52.948 -6.012 1.00 16.26 86 VAL A C 1
ATOM 714 O O . VAL A 1 89 ? 7.899 53.469 -6.721 1.00 15.53 86 VAL A O 1
ATOM 718 N N . VAL A 1 90 ? 5.735 53.128 -6.204 1.00 15.03 87 VAL A N 1
ATOM 719 C CA . VAL A 1 90 ? 5.203 54.061 -7.175 1.00 16.52 87 VAL A CA 1
ATOM 720 C C . VAL A 1 90 ? 4.285 55.018 -6.412 1.00 17.01 87 VAL A C 1
ATOM 721 O O . VAL A 1 90 ? 3.287 54.593 -5.776 1.00 17.32 87 VAL A O 1
ATOM 725 N N . TRP A 1 91 ? 4.591 56.313 -6.510 1.00 16.44 88 TRP A N 1
ATOM 726 C CA . TRP A 1 91 ? 3.839 57.326 -5.781 1.00 15.55 88 TRP A CA 1
ATOM 727 C C . TRP A 1 91 ? 3.480 58.566 -6.567 1.00 17.58 88 TRP A C 1
ATOM 728 O O . TRP A 1 91 ? 4.062 58.848 -7.618 1.00 16.20 88 TRP A O 1
ATOM 739 N N . ASP A 1 92 ? 2.472 59.280 -6.059 1.00 17.90 89 ASP A N 1
ATOM 740 C CA . ASP A 1 92 ? 2.018 60.526 -6.658 1.00 18.91 89 ASP A CA 1
ATOM 741 C C . ASP A 1 92 ? 2.955 61.664 -6.222 1.00 18.56 89 ASP A C 1
ATOM 742 O O . ASP A 1 92 ? 3.148 61.891 -5.029 1.00 17.35 89 ASP A O 1
ATOM 747 N N . LYS A 1 93 ? 3.515 62.402 -7.172 1.00 18.60 90 LYS A N 1
ATOM 748 C CA . LYS A 1 93 ? 4.490 63.430 -6.807 1.00 19.48 90 LYS A CA 1
ATOM 749 C C . LYS A 1 93 ? 3.862 64.640 -6.113 1.00 17.50 90 LYS A C 1
ATOM 750 O O . LYS A 1 93 ? 4.548 65.354 -5.417 1.00 18.39 90 LYS A O 1
ATOM 756 N N . HIS A 1 94 ? 2.565 64.876 -6.288 1.00 18.97 91 HIS A N 1
ATOM 757 C CA . HIS A 1 94 ? 1.945 66.037 -5.652 1.00 18.87 91 HIS A CA 1
ATOM 758 C C . HIS A 1 94 ? 1.542 65.739 -4.206 1.00 21.73 91 HIS A C 1
ATOM 759 O O . HIS A 1 94 ? 1.697 66.584 -3.320 1.00 22.53 91 HIS A O 1
ATOM 766 N N . THR A 1 95 ? 1.054 64.528 -3.961 1.00 20.64 92 THR A N 1
ATOM 767 C CA . THR A 1 95 ? 0.582 64.171 -2.626 1.00 20.31 92 THR A CA 1
ATOM 768 C C . THR A 1 95 ? 1.595 63.418 -1.781 1.00 19.70 92 THR A C 1
ATOM 769 O O . THR A 1 95 ? 1.440 63.341 -0.568 1.00 19.63 92 THR A O 1
ATOM 773 N N . GLY A 1 96 ? 2.644 62.888 -2.403 1.00 19.77 93 GLY A N 1
ATOM 774 C CA . GLY A 1 96 ? 3.618 62.080 -1.711 1.00 19.05 93 GLY A CA 1
ATOM 775 C C . GLY A 1 96 ? 3.100 60.729 -1.208 1.00 18.31 93 GLY A C 1
ATOM 776 O O . GLY A 1 96 ? 3.773 60.071 -0.429 1.00 20.09 93 GLY A O 1
ATOM 777 N N A ARG A 1 97 ? 1.931 60.320 -1.690 0.50 17.60 94 ARG A N 1
ATOM 778 N N B ARG A 1 97 ? 1.928 60.318 -1.676 0.50 17.39 94 ARG A N 1
ATOM 779 C CA A ARG A 1 97 ? 1.274 59.076 -1.295 0.50 17.98 94 ARG A CA 1
ATOM 780 C CA B ARG A 1 97 ? 1.274 59.079 -1.259 0.50 17.64 94 ARG A CA 1
ATOM 781 C C A ARG A 1 97 ? 1.495 57.953 -2.307 0.50 17.68 94 ARG A C 1
ATOM 782 C C B ARG A 1 97 ? 1.478 57.958 -2.285 0.50 17.49 94 ARG A C 1
ATOM 783 O O A ARG A 1 97 ? 1.266 58.137 -3.516 0.50 17.71 94 ARG A O 1
ATOM 784 O O B ARG A 1 97 ? 1.221 58.149 -3.486 0.50 17.65 94 ARG A O 1
ATOM 799 N N . PRO A 1 98 ? 1.951 56.791 -1.826 1.00 17.60 95 PRO A N 1
ATOM 800 C CA . PRO A 1 98 ? 2.117 55.635 -2.717 1.00 19.33 95 PRO A CA 1
ATOM 801 C C . PRO A 1 98 ? 0.760 55.239 -3.292 1.00 18.57 95 PRO A C 1
ATOM 802 O O . PRO A 1 98 ? -0.271 55.334 -2.606 1.00 21.45 95 PRO A O 1
ATOM 806 N N . ILE A 1 99 ? 0.728 54.842 -4.547 1.00 17.28 96 ILE A N 1
ATOM 807 C CA . ILE A 1 99 ? -0.554 54.462 -5.172 1.00 18.44 96 ILE A CA 1
ATOM 808 C C . ILE A 1 99 ? -0.884 52.989 -4.944 1.00 17.38 96 ILE A C 1
ATOM 809 O O . ILE A 1 99 ? -1.977 52.530 -5.256 1.00 17.15 96 ILE A O 1
ATOM 814 N N . TYR A 1 100 ? 0.084 52.240 -4.424 1.00 16.06 97 TYR A N 1
ATOM 815 C CA . TYR A 1 100 ? -0.126 50.851 -4.036 1.00 15.21 97 TYR A CA 1
ATOM 816 C C . TYR A 1 100 ? 0.922 50.498 -2.995 1.00 17.19 97 TYR A C 1
ATOM 817 O O . TYR A 1 100 ? 1.890 51.286 -2.778 1.00 17.55 97 TYR A O 1
ATOM 826 N N . HIS A 1 101 ? 0.771 49.332 -2.355 1.00 16.32 98 HIS A N 1
ATOM 827 C CA . HIS A 1 101 ? 1.872 48.805 -1.555 1.00 16.32 98 HIS A CA 1
ATOM 828 C C . HIS A 1 101 ? 3.136 48.749 -2.356 1.00 16.26 98 HIS A C 1
ATOM 829 O O . HIS A 1 101 ? 3.125 48.713 -3.599 1.00 16.20 98 HIS A O 1
ATOM 836 N N . ALA A 1 102 ? 4.264 48.747 -1.648 1.00 16.40 99 ALA A N 1
ATOM 837 C CA . ALA A 1 102 ? 5.528 48.476 -2.303 1.00 15.32 99 ALA A CA 1
ATOM 838 C C . ALA A 1 102 ? 5.500 47.000 -2.635 1.00 15.83 99 ALA A C 1
ATOM 839 O O . ALA A 1 102 ? 5.037 46.224 -1.795 1.00 18.33 99 ALA A O 1
ATOM 841 N N . ILE A 1 103 ? 6.010 46.599 -3.807 1.00 14.47 100 ILE A N 1
ATOM 842 C CA . ILE A 1 103 ? 6.179 45.189 -4.145 1.00 14.04 100 ILE A CA 1
ATOM 843 C C . ILE A 1 103 ? 7.615 44.803 -3.814 1.00 15.50 100 ILE A C 1
ATOM 844 O O . ILE A 1 103 ? 8.547 45.335 -4.384 1.00 14.03 100 ILE A O 1
ATOM 849 N N . VAL A 1 104 ? 7.758 43.877 -2.877 1.00 15.19 101 VAL A N 1
ATOM 850 C CA . VAL A 1 104 ? 9.040 43.450 -2.345 1.00 14.48 101 VAL A CA 1
ATOM 851 C C . VAL A 1 104 ? 9.798 42.608 -3.349 1.00 14.14 101 VAL A C 1
ATOM 852 O O . VAL A 1 104 ? 9.202 41.924 -4.175 1.00 15.16 101 VAL A O 1
ATOM 856 N N . TRP A 1 105 ? 11.118 42.687 -3.244 1.00 15.15 102 TRP A N 1
ATOM 857 C CA . TRP A 1 105 ? 12.055 41.912 -4.048 1.00 14.46 102 TRP A CA 1
ATOM 858 C C . TRP A 1 105 ? 11.706 40.445 -4.097 1.00 15.22 102 TRP A C 1
ATOM 859 O O . TRP A 1 105 ? 11.766 39.827 -5.163 1.00 14.70 102 TRP A O 1
ATOM 870 N N . GLN A 1 106 ? 11.242 39.920 -2.967 1.00 17.64 103 GLN A N 1
ATOM 871 C CA . GLN A 1 106 ? 10.855 38.526 -2.865 1.00 17.80 103 GLN A CA 1
ATOM 872 C C . GLN A 1 106 ? 9.601 38.131 -3.620 1.00 17.72 103 GLN A C 1
ATOM 873 O O . GLN A 1 106 ? 9.522 37.000 -4.061 1.00 16.84 103 GLN A O 1
ATOM 879 N N . SER A 1 107 ? 8.663 39.069 -3.809 1.00 16.55 104 SER A N 1
ATOM 880 C CA . SER A 1 107 ? 7.381 38.745 -4.375 1.00 16.09 104 SER A CA 1
ATOM 881 C C . SER A 1 107 ? 7.442 38.071 -5.742 1.00 15.61 104 SER A C 1
ATOM 882 O O . SER A 1 107 ? 8.149 38.506 -6.606 1.00 12.88 104 SER A O 1
ATOM 885 N N . ARG A 1 108 ? 6.616 37.060 -5.928 1.00 15.54 105 ARG A N 1
ATOM 886 C CA . ARG A 1 108 ? 6.506 36.350 -7.218 1.00 16.38 105 ARG A CA 1
ATOM 887 C C . ARG A 1 108 ? 5.313 36.894 -7.980 1.00 16.72 105 ARG A C 1
ATOM 888 O O . ARG A 1 108 ? 4.984 36.389 -9.036 1.00 16.09 105 ARG A O 1
ATOM 896 N N . GLN A 1 109 ? 4.686 37.970 -7.499 1.00 18.51 106 GLN A N 1
ATOM 897 C CA . GLN A 1 109 ? 3.423 38.410 -8.129 1.00 16.37 106 GLN A CA 1
ATOM 898 C C . GLN A 1 109 ? 3.608 38.898 -9.572 1.00 16.25 106 GLN A C 1
ATOM 899 O O . GLN A 1 109 ? 2.655 38.970 -10.308 1.00 11.50 106 GLN A O 1
ATOM 905 N N . THR A 1 110 ? 4.828 39.224 -9.991 1.00 11.81 107 THR A N 1
ATOM 906 C CA . THR A 1 110 ? 5.032 39.678 -11.353 1.00 12.66 107 THR A CA 1
ATOM 907 C C . THR A 1 110 ? 5.422 38.537 -12.309 1.00 11.90 107 THR A C 1
ATOM 908 O O . THR A 1 110 ? 5.786 38.781 -13.451 1.00 12.73 107 THR A O 1
ATOM 912 N N . GLN A 1 111 ? 5.224 37.291 -11.876 1.00 15.11 108 GLN A N 1
ATOM 913 C CA . GLN A 1 111 ? 5.535 36.112 -12.694 1.00 15.58 108 GLN A CA 1
ATOM 914 C C . GLN A 1 111 ? 5.025 36.160 -14.126 1.00 15.83 108 GLN A C 1
ATOM 915 O O . GLN A 1 111 ? 5.797 35.998 -15.060 1.00 14.81 108 GLN A O 1
ATOM 921 N N . SER A 1 112 ? 3.730 36.370 -14.311 1.00 16.19 109 SER A N 1
ATOM 922 C CA . SER A 1 112 ? 3.155 36.350 -15.649 1.00 16.39 109 SER A CA 1
ATOM 923 C C . SER A 1 112 ? 3.793 37.406 -16.583 1.00 17.18 109 SER A C 1
ATOM 924 O O . SER A 1 112 ? 3.973 37.183 -17.800 1.00 14.41 109 SER A O 1
ATOM 927 N N . ILE A 1 113 ? 4.132 38.560 -16.027 1.00 14.64 110 ILE A N 1
ATOM 928 C CA . ILE A 1 113 ? 4.796 39.590 -16.793 1.00 16.74 110 ILE A CA 1
ATOM 929 C C . ILE A 1 113 ? 6.169 39.100 -17.256 1.00 16.05 110 ILE A C 1
ATOM 930 O O . ILE A 1 113 ? 6.547 39.345 -18.388 1.00 16.19 110 ILE A O 1
ATOM 935 N N . CYS A 1 114 ? 6.906 38.415 -16.387 1.00 17.55 111 CYS A N 1
ATOM 936 C CA . CYS A 1 114 ? 8.225 37.882 -16.741 1.00 18.04 111 CYS A CA 1
ATOM 937 C C . CYS A 1 114 ? 8.056 36.782 -17.788 1.00 18.19 111 CYS A C 1
ATOM 938 O O . CYS A 1 114 ? 8.788 36.738 -18.777 1.00 16.45 111 CYS A O 1
ATOM 941 N N . SER A 1 115 ? 7.052 35.932 -17.581 1.00 16.49 112 SER A N 1
ATOM 942 C CA . SER A 1 115 ? 6.765 34.823 -18.497 1.00 17.68 112 SER A CA 1
ATOM 943 C C . SER A 1 115 ? 6.457 35.315 -19.927 1.00 16.65 112 SER A C 1
ATOM 944 O O . SER A 1 115 ? 6.905 34.714 -20.897 1.00 12.70 112 SER A O 1
ATOM 947 N N . GLU A 1 116 ? 5.736 36.425 -20.048 1.00 18.60 113 GLU A N 1
ATOM 948 C CA . GLU A 1 116 ? 5.370 36.959 -21.363 1.00 18.89 113 GLU A CA 1
ATOM 949 C C . GLU A 1 116 ? 6.616 37.514 -22.071 1.00 17.77 113 GLU A C 1
ATOM 950 O O . GLU A 1 116 ? 6.812 37.259 -23.243 1.00 17.07 113 GLU A O 1
ATOM 956 N N . LEU A 1 117 ? 7.409 38.324 -21.377 1.00 16.94 114 LEU A N 1
ATOM 957 C CA . LEU A 1 117 ? 8.654 38.833 -21.960 1.00 18.19 114 LEU A CA 1
ATOM 958 C C . LEU A 1 117 ? 9.641 37.724 -22.350 1.00 16.22 114 LEU A C 1
ATOM 959 O O . LEU A 1 117 ? 10.308 37.823 -23.375 1.00 16.19 114 LEU A O 1
ATOM 964 N N . LYS A 1 118 ? 9.715 36.657 -21.553 1.00 15.94 115 LYS A N 1
ATOM 965 C CA . LYS A 1 118 ? 10.567 35.514 -21.901 1.00 13.74 115 LYS A CA 1
ATOM 966 C C . LYS A 1 118 ? 10.044 34.858 -23.153 1.00 14.56 115 LYS A C 1
ATOM 967 O O . LYS A 1 118 ? 10.827 34.532 -24.057 1.00 10.86 115 LYS A O 1
ATOM 973 N N A GLN A 1 119 ? 8.722 34.675 -23.224 0.50 14.51 116 GLN A N 1
ATOM 974 N N B GLN A 1 119 ? 8.721 34.666 -23.215 0.50 14.42 116 GLN A N 1
ATOM 975 C CA A GLN A 1 119 ? 8.104 34.049 -24.376 0.50 15.28 116 GLN A CA 1
ATOM 976 C CA B GLN A 1 119 ? 8.074 34.057 -24.367 0.50 15.15 116 GLN A CA 1
ATOM 977 C C A GLN A 1 119 ? 8.326 34.862 -25.666 0.50 15.76 116 GLN A C 1
ATOM 978 C C B GLN A 1 119 ? 8.290 34.862 -25.664 0.50 15.70 116 GLN A C 1
ATOM 979 O O A GLN A 1 119 ? 8.551 34.301 -26.746 0.50 15.52 116 GLN A O 1
ATOM 980 O O B GLN A 1 119 ? 8.478 34.294 -26.747 0.50 15.53 116 GLN A O 1
ATOM 991 N N . GLN A 1 120 ? 8.300 36.181 -25.543 1.00 16.28 117 GLN A N 1
ATOM 992 C CA . GLN A 1 120 ? 8.525 37.071 -26.678 1.00 17.32 117 GLN A CA 1
ATOM 993 C C . GLN A 1 120 ? 9.992 37.133 -27.153 1.00 18.46 117 GLN A C 1
ATOM 994 O O . GLN A 1 120 ? 10.302 37.795 -28.161 1.00 18.53 117 GLN A O 1
ATOM 1000 N N . GLY A 1 121 ? 10.894 36.482 -26.414 1.00 17.00 118 GLY A N 1
ATOM 1001 C CA . GLY A 1 121 ? 12.294 36.342 -26.832 1.00 17.34 118 GLY A CA 1
ATOM 1002 C C . GLY A 1 121 ? 13.257 37.355 -26.271 1.00 16.50 118 GLY A C 1
ATOM 1003 O O . GLY A 1 121 ? 14.386 37.469 -26.753 1.00 18.33 118 GLY A O 1
ATOM 1004 N N . TYR A 1 122 ? 12.846 38.041 -25.212 1.00 16.70 119 TYR A N 1
ATOM 1005 C CA . TYR A 1 122 ? 13.632 39.160 -24.692 1.00 17.94 119 TYR A CA 1
ATOM 1006 C C . TYR A 1 122 ? 14.555 38.941 -23.493 1.00 18.61 119 TYR A C 1
ATOM 1007 O O . TYR A 1 122 ? 15.211 39.880 -23.065 1.00 19.30 119 TYR A O 1
ATOM 1016 N N . GLU A 1 123 ? 14.669 37.725 -22.971 1.00 16.68 120 GLU A N 1
ATOM 1017 C CA . GLU A 1 123 ? 15.539 37.553 -21.808 1.00 17.19 120 GLU A CA 1
ATOM 1018 C C . GLU A 1 123 ? 17.029 37.860 -22.063 1.00 18.52 120 GLU A C 1
ATOM 1019 O O . GLU A 1 123 ? 17.685 38.528 -21.241 1.00 17.65 120 GLU A O 1
ATOM 1025 N N A GLN A 1 124 ? 17.573 37.382 -23.176 0.50 18.44 121 GLN A N 1
ATOM 1026 N N B GLN A 1 124 ? 17.561 37.457 -23.217 0.50 17.14 121 GLN A N 1
ATOM 1027 C CA A GLN A 1 124 ? 19.004 37.579 -23.397 0.50 20.14 121 GLN A CA 1
ATOM 1028 C CA B GLN A 1 124 ? 18.984 37.718 -23.486 0.50 17.98 121 GLN A CA 1
ATOM 1029 C C A GLN A 1 124 ? 19.344 39.049 -23.660 0.50 19.12 121 GLN A C 1
ATOM 1030 C C B GLN A 1 124 ? 19.245 39.227 -23.518 0.50 17.16 121 GLN A C 1
ATOM 1031 O O A GLN A 1 124 ? 20.503 39.430 -23.521 0.50 20.84 121 GLN A O 1
ATOM 1032 O O B GLN A 1 124 ? 20.220 39.700 -22.932 0.50 17.67 121 GLN A O 1
ATOM 1043 N N A THR A 1 125 ? 18.348 39.874 -23.989 0.50 18.34 122 THR A N 1
ATOM 1044 N N B THR A 1 125 ? 18.353 39.989 -24.143 0.50 16.83 122 THR A N 1
ATOM 1045 C CA A THR A 1 125 ? 18.594 41.307 -24.154 0.50 18.25 122 THR A CA 1
ATOM 1046 C CA B THR A 1 125 ? 18.527 41.440 -24.199 0.50 17.36 122 THR A CA 1
ATOM 1047 C C A THR A 1 125 ? 18.684 41.913 -22.759 0.50 17.98 122 THR A C 1
ATOM 1048 C C B THR A 1 125 ? 18.622 42.002 -22.782 0.50 17.40 122 THR A C 1
ATOM 1049 O O A THR A 1 125 ? 19.608 42.675 -22.470 0.50 17.39 122 THR A O 1
ATOM 1050 O O B THR A 1 125 ? 19.517 42.798 -22.494 0.50 17.09 122 THR A O 1
ATOM 1057 N N . PHE A 1 126 ? 17.726 41.578 -21.892 1.00 18.34 123 PHE A N 1
ATOM 1058 C CA . PHE A 1 126 ? 17.782 42.017 -20.503 1.00 15.58 123 PHE A CA 1
ATOM 1059 C C . PHE A 1 126 ? 19.095 41.571 -19.844 1.00 16.54 123 PHE A C 1
ATOM 1060 O O . PHE A 1 126 ? 19.721 42.364 -19.163 1.00 17.02 123 PHE A O 1
ATOM 1068 N N . ARG A 1 127 ? 19.509 40.323 -20.057 1.00 16.14 124 ARG A N 1
ATOM 1069 C CA . ARG A 1 127 ? 20.755 39.812 -19.479 1.00 18.14 124 ARG A CA 1
ATOM 1070 C C . ARG A 1 127 ? 21.985 40.586 -19.949 1.00 17.35 124 ARG A C 1
ATOM 1071 O O . ARG A 1 127 ? 22.851 40.954 -19.134 1.00 16.28 124 ARG A O 1
ATOM 1079 N N . ASP A 1 128 ? 22.080 40.805 -21.265 1.00 16.44 125 ASP A N 1
ATOM 1080 C CA . ASP A 1 128 ? 23.243 41.465 -21.838 1.00 16.46 125 ASP A CA 1
ATOM 1081 C C . ASP A 1 128 ? 23.356 42.932 -21.411 1.00 15.19 125 ASP A C 1
ATOM 1082 O O . ASP A 1 128 ? 24.476 43.458 -21.302 1.00 13.30 125 ASP A O 1
ATOM 1087 N N . LYS A 1 129 ? 22.215 43.585 -21.171 1.00 13.23 126 LYS A N 1
ATOM 1088 C CA . LYS A 1 129 ? 22.195 44.991 -20.783 1.00 14.58 126 LYS A CA 1
ATOM 1089 C C . LYS A 1 129 ? 22.269 45.266 -19.273 1.00 15.73 126 LYS A C 1
ATOM 1090 O O . LYS A 1 129 ? 22.811 46.290 -18.858 1.00 17.03 126 LYS A O 1
ATOM 1096 N N . THR A 1 130 ? 21.723 44.369 -18.458 1.00 15.07 127 THR A N 1
ATOM 1097 C CA . THR A 1 130 ? 21.608 44.651 -17.054 1.00 15.80 127 THR A CA 1
ATOM 1098 C C . THR A 1 130 ? 22.407 43.760 -16.127 1.00 15.50 127 THR A C 1
ATOM 1099 O O . THR A 1 130 ? 22.569 44.096 -14.952 1.00 16.57 127 THR A O 1
ATOM 1103 N N . GLY A 1 131 ? 22.819 42.605 -16.617 1.00 14.95 128 GLY A N 1
ATOM 1104 C CA . GLY A 1 131 ? 23.478 41.602 -15.793 1.00 15.95 128 GLY A CA 1
ATOM 1105 C C . GLY A 1 131 ? 22.503 40.724 -15.031 1.00 17.09 128 GLY A C 1
ATOM 1106 O O . GLY A 1 131 ? 22.914 39.853 -14.283 1.00 15.96 128 GLY A O 1
ATOM 1107 N N . LEU A 1 132 ? 21.204 40.936 -15.232 1.00 16.08 129 LEU A N 1
ATOM 1108 C CA . LEU A 1 132 ? 20.181 40.230 -14.490 1.00 17.19 129 LEU A CA 1
ATOM 1109 C C . LEU A 1 132 ? 19.500 39.161 -15.357 1.00 18.61 129 LEU A C 1
ATOM 1110 O O . LEU A 1 132 ? 20.144 38.543 -16.181 1.00 18.20 129 LEU A O 1
ATOM 1115 N N . LEU A 1 133 ? 18.205 38.970 -15.165 1.00 16.36 130 LEU A N 1
ATOM 1116 C CA . LEU A 1 133 ? 17.412 38.041 -15.945 1.00 16.00 130 LEU A CA 1
ATOM 1117 C C . LEU A 1 133 ? 15.942 38.378 -15.713 1.00 15.10 130 LEU A C 1
ATOM 1118 O O . LEU A 1 133 ? 15.621 39.213 -14.891 1.00 14.27 130 LEU A O 1
ATOM 1123 N N . LEU A 1 134 ? 15.036 37.690 -16.389 1.00 16.09 131 LEU A N 1
ATOM 1124 C CA . LEU A 1 134 ? 13.603 37.985 -16.261 1.00 15.62 131 LEU A CA 1
ATOM 1125 C C . LEU A 1 134 ? 12.923 37.132 -15.215 1.00 17.50 131 LEU A C 1
ATOM 1126 O O . LEU A 1 134 ? 12.071 36.283 -15.514 1.00 18.02 131 LEU A O 1
ATOM 1131 N N . ASP A 1 135 ? 13.355 37.390 -13.984 1.00 17.21 132 ASP A N 1
ATOM 1132 C CA . ASP A 1 135 ? 12.840 36.777 -12.779 1.00 15.40 132 ASP A CA 1
ATOM 1133 C C . ASP A 1 135 ? 12.053 37.868 -12.086 1.00 14.89 132 ASP A C 1
ATOM 1134 O O . ASP A 1 135 ? 12.387 39.040 -12.223 1.00 16.05 132 ASP A O 1
ATOM 1139 N N . PRO A 1 136 ? 11.018 37.496 -11.331 1.00 15.37 133 PRO A N 1
ATOM 1140 C CA . PRO A 1 136 ? 10.208 38.466 -10.582 1.00 17.88 133 PRO A CA 1
ATOM 1141 C C . PRO A 1 136 ? 10.973 39.263 -9.512 1.00 16.20 133 PRO A C 1
ATOM 1142 O O . PRO A 1 136 ? 10.489 40.270 -9.029 1.00 18.71 133 PRO A O 1
ATOM 1146 N N . TYR A 1 137 ? 12.186 38.834 -9.191 1.00 17.86 134 TYR A N 1
ATOM 1147 C CA . TYR A 1 137 ? 13.041 39.497 -8.233 1.00 16.71 134 TYR A CA 1
ATOM 1148 C C . TYR A 1 137 ? 13.219 40.996 -8.504 1.00 15.43 134 TYR A C 1
ATOM 1149 O O . TYR A 1 137 ? 13.164 41.805 -7.594 1.00 14.25 134 TYR A O 1
ATOM 1158 N N . PHE A 1 138 ? 13.416 41.377 -9.761 1.00 15.99 135 PHE A N 1
ATOM 1159 C CA . PHE A 1 138 ? 13.853 42.768 -10.073 1.00 16.06 135 PHE A CA 1
ATOM 1160 C C . PHE A 1 138 ? 12.747 43.812 -10.202 1.00 17.01 135 PHE A C 1
ATOM 1161 O O . PHE A 1 138 ? 11.584 43.476 -10.417 1.00 18.04 135 PHE A O 1
ATOM 1169 N N . ALA A 1 139 ? 13.113 45.088 -10.081 1.00 18.23 136 ALA A N 1
ATOM 1170 C CA . ALA A 1 139 ? 12.109 46.176 -10.039 1.00 16.93 136 ALA A CA 1
ATOM 1171 C C . ALA A 1 139 ? 11.212 46.348 -11.240 1.00 17.76 136 ALA A C 1
ATOM 1172 O O . ALA A 1 139 ? 10.003 46.535 -11.087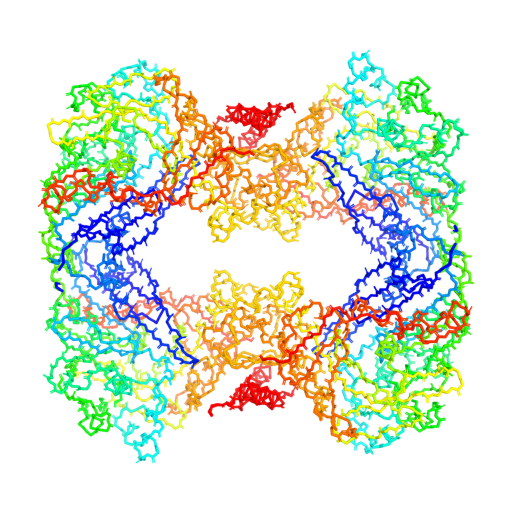 1.00 16.36 136 ALA A O 1
ATOM 1174 N N . GLY A 1 140 ? 11.788 46.255 -12.447 1.00 17.34 137 GLY A N 1
ATOM 1175 C CA . GLY A 1 140 ? 11.103 46.632 -13.658 1.00 15.71 137 GLY A CA 1
ATOM 1176 C C . GLY A 1 140 ? 9.693 46.084 -13.847 1.00 15.42 137 GLY A C 1
ATOM 1177 O O . GLY A 1 140 ? 8.797 46.811 -14.228 1.00 14.59 137 GLY A O 1
ATOM 1178 N N . THR A 1 141 ? 9.518 44.791 -13.611 1.00 15.65 138 THR A N 1
ATOM 1179 C CA . THR A 1 141 ? 8.220 44.152 -13.792 1.00 17.74 138 THR A CA 1
ATOM 1180 C C . THR A 1 141 ? 7.196 44.540 -12.724 1.00 16.50 138 THR A C 1
ATOM 1181 O O . THR A 1 141 ? 5.957 44.458 -12.967 1.00 17.11 138 THR A O 1
ATOM 1185 N N . LYS A 1 142 ? 7.715 44.990 -11.576 1.00 16.88 139 LYS A N 1
ATOM 1186 C CA . LYS A 1 142 ? 6.912 45.475 -10.456 1.00 18.50 139 LYS A CA 1
ATOM 1187 C C . LYS A 1 142 ? 6.332 46.829 -10.864 1.00 17.21 139 LYS A C 1
ATOM 1188 O O . LYS A 1 142 ? 5.152 47.087 -10.632 1.00 17.10 139 LYS A O 1
ATOM 1194 N N . VAL A 1 143 ? 7.126 47.657 -11.545 1.00 18.79 140 VAL A N 1
ATOM 1195 C CA . VAL A 1 143 ? 6.620 48.945 -12.061 1.00 17.34 140 VAL A CA 1
ATOM 1196 C C . VAL A 1 143 ? 5.503 48.632 -13.063 1.00 17.72 140 VAL A C 1
ATOM 1197 O O . VAL A 1 143 ? 4.388 49.133 -12.942 1.00 17.77 140 VAL A O 1
ATOM 1201 N N . LYS A 1 144 ? 5.770 47.753 -14.038 1.00 18.81 141 LYS A N 1
ATOM 1202 C CA . LYS A 1 144 ? 4.759 47.356 -15.005 1.00 17.49 141 LYS A CA 1
ATOM 1203 C C . LYS A 1 144 ? 3.497 46.826 -14.335 1.00 16.91 141 LYS A C 1
ATOM 1204 O O . LYS A 1 144 ? 2.374 47.207 -14.718 1.00 14.12 141 LYS A O 1
ATOM 1210 N N . TRP A 1 145 ? 3.650 45.928 -13.350 1.00 17.27 142 TRP A N 1
ATOM 1211 C CA . TRP A 1 145 ? 2.494 45.376 -12.641 1.00 17.50 142 TRP A CA 1
ATOM 1212 C C . TRP A 1 145 ? 1.615 46.490 -12.059 1.00 16.98 142 TRP A C 1
ATOM 1213 O O . TRP A 1 145 ? 0.370 46.536 -12.213 1.00 13.75 142 TRP A O 1
ATOM 1224 N N . ILE A 1 146 ? 2.270 47.387 -11.349 1.00 16.96 143 ILE A N 1
ATOM 1225 C CA . ILE A 1 146 ? 1.525 48.514 -10.769 1.00 18.99 143 ILE A CA 1
ATOM 1226 C C . ILE A 1 146 ? 0.844 49.315 -11.880 1.00 18.46 143 ILE A C 1
ATOM 1227 O O . ILE A 1 146 ? -0.353 49.567 -11.800 1.00 15.37 143 ILE A O 1
ATOM 1232 N N . LEU A 1 147 ? 1.574 49.685 -12.932 1.00 19.42 144 LEU A N 1
ATOM 1233 C CA . LEU A 1 147 ? 0.958 50.475 -14.016 1.00 19.23 144 LEU A CA 1
ATOM 1234 C C . LEU A 1 147 ? -0.166 49.744 -14.720 1.00 19.42 144 LEU A C 1
ATOM 1235 O O . LEU A 1 147 ? -1.141 50.376 -15.158 1.00 18.84 144 LEU A O 1
ATOM 1240 N N . ASP A 1 148 ? -0.062 48.423 -14.826 1.00 18.51 145 ASP A N 1
ATOM 1241 C CA . ASP A 1 148 ? -1.102 47.659 -15.504 1.00 20.06 145 ASP A CA 1
ATOM 1242 C C . ASP A 1 148 ? -2.276 47.261 -14.630 1.00 20.10 145 ASP A C 1
ATOM 1243 O O . ASP A 1 148 ? -3.386 47.144 -15.126 1.00 21.33 145 ASP A O 1
ATOM 1248 N N . ASN A 1 149 ? -2.049 47.070 -13.331 1.00 21.60 146 ASN A N 1
ATOM 1249 C CA . ASN A 1 149 ? -3.090 46.545 -12.437 1.00 22.22 146 ASN A CA 1
ATOM 1250 C C . ASN A 1 149 ? -3.717 47.528 -11.447 1.00 23.44 146 ASN A C 1
ATOM 1251 O O . ASN A 1 149 ? -4.792 47.264 -10.896 1.00 22.41 146 ASN A O 1
ATOM 1256 N N . VAL A 1 150 ? -3.079 48.670 -11.223 1.00 23.18 147 VAL A N 1
ATOM 1257 C CA . VAL A 1 150 ? -3.669 49.655 -10.309 1.00 23.03 147 VAL A CA 1
ATOM 1258 C C . VAL A 1 150 ? -4.514 50.645 -11.102 1.00 22.68 147 VAL A C 1
ATOM 1259 O O . VAL A 1 150 ? -4.024 51.332 -11.996 1.00 22.19 147 VAL A O 1
ATOM 1263 N N . GLU A 1 151 ? -5.794 50.730 -10.765 1.00 21.41 148 GLU A N 1
ATOM 1264 C CA . GLU A 1 151 ? -6.699 51.552 -11.555 1.00 21.75 148 GLU A CA 1
ATOM 1265 C C . GLU A 1 151 ? -6.300 53.025 -11.628 1.00 20.48 148 GLU A C 1
ATOM 1266 O O . GLU A 1 151 ? -5.936 53.623 -10.614 1.00 20.86 148 GLU A O 1
ATOM 1272 N N . GLY A 1 152 ? -6.329 53.577 -12.838 1.00 17.79 149 GLY A N 1
ATOM 1273 C CA . GLY A 1 152 ? -5.961 54.971 -13.092 1.00 18.00 149 GLY A CA 1
ATOM 1274 C C . GLY A 1 152 ? -4.462 55.212 -13.136 1.00 18.61 149 GLY A C 1
ATOM 1275 O O . GLY A 1 152 ? -3.999 56.258 -13.576 1.00 18.57 149 GLY A O 1
ATOM 1276 N N . ALA A 1 153 ? -3.687 54.213 -12.756 1.00 18.96 150 ALA A N 1
ATOM 1277 C CA . ALA A 1 153 ? -2.250 54.390 -12.653 1.00 18.83 150 ALA A CA 1
ATOM 1278 C C . ALA A 1 153 ? -1.619 54.675 -14.014 1.00 19.78 150 ALA A C 1
ATOM 1279 O O . ALA A 1 153 ? -0.822 55.606 -14.141 1.00 20.47 150 ALA A O 1
ATOM 1281 N N . ARG A 1 154 ? -2.028 53.930 -15.042 1.00 21.93 151 ARG A N 1
ATOM 1282 C CA . ARG A 1 154 ? -1.460 54.126 -16.375 1.00 22.69 151 ARG A CA 1
ATOM 1283 C C . ARG A 1 154 ? -1.645 55.577 -16.813 1.00 22.40 151 ARG A C 1
ATOM 1284 O O . ARG A 1 154 ? -0.671 56.214 -17.203 1.00 22.17 151 ARG A O 1
ATOM 1292 N N . GLU A 1 155 ? -2.865 56.092 -16.676 1.00 22.05 152 GLU A N 1
ATOM 1293 C CA . GLU A 1 155 ? -3.202 57.483 -17.016 1.00 24.30 152 GLU A CA 1
ATOM 1294 C C . GLU A 1 155 ? -2.384 58.518 -16.234 1.00 23.07 152 GLU A C 1
ATOM 1295 O O . GLU A 1 155 ? -1.903 59.520 -16.795 1.00 22.34 152 GLU A O 1
ATOM 1301 N N . LYS A 1 156 ? -2.236 58.301 -14.933 1.00 22.96 153 LYS A N 1
ATOM 1302 C CA . LYS A 1 156 ? -1.457 59.224 -14.111 1.00 22.11 153 LYS A CA 1
ATOM 1303 C C . LYS A 1 156 ? 0.007 59.218 -14.567 1.00 22.89 153 LYS A C 1
ATOM 1304 O O . LYS A 1 156 ? 0.633 60.273 -14.644 1.00 20.89 153 LYS A O 1
ATOM 1310 N N . ALA A 1 157 ? 0.544 58.037 -14.873 1.00 22.54 154 ALA A N 1
ATOM 1311 C CA . ALA A 1 157 ? 1.928 57.923 -15.342 1.00 25.30 154 ALA A CA 1
ATOM 1312 C C . ALA A 1 157 ? 2.073 58.714 -16.641 1.00 26.95 154 ALA A C 1
ATOM 1313 O O . ALA A 1 157 ? 2.926 59.596 -16.740 1.00 27.96 154 ALA A O 1
ATOM 1315 N N . GLU A 1 158 ? 1.210 58.431 -17.612 1.00 28.76 155 GLU A N 1
ATOM 1316 C CA . GLU A 1 158 ? 1.237 59.129 -18.908 1.00 30.69 155 GLU A CA 1
ATOM 1317 C C . GLU A 1 158 ? 1.218 60.652 -18.726 1.00 30.86 155 GLU A C 1
ATOM 1318 O O . GLU A 1 158 ? 1.925 61.363 -19.430 1.00 32.70 155 GLU A O 1
ATOM 1324 N N . ASN A 1 159 ? 0.440 61.126 -17.751 1.00 30.82 156 ASN A N 1
ATOM 1325 C CA . ASN A 1 159 ? 0.329 62.544 -17.422 1.00 29.63 156 ASN A CA 1
ATOM 1326 C C . ASN A 1 159 ? 1.507 63.129 -16.630 1.00 28.17 156 ASN A C 1
ATOM 1327 O O . ASN A 1 159 ? 1.551 64.326 -16.417 1.00 29.38 156 ASN A O 1
ATOM 1332 N N . GLY A 1 160 ? 2.455 62.326 -16.174 1.00 25.37 157 GLY A N 1
ATOM 1333 C CA . GLY A 1 160 ? 3.590 62.875 -15.401 1.00 24.39 157 GLY A CA 1
ATOM 1334 C C . GLY A 1 160 ? 3.360 63.028 -13.899 1.00 22.83 157 GLY A C 1
ATOM 1335 O O . GLY A 1 160 ? 4.162 63.629 -13.194 1.00 20.44 157 GLY A O 1
ATOM 1336 N N . ASP A 1 161 ? 2.282 62.453 -13.399 1.00 21.11 158 ASP A N 1
ATOM 1337 C CA . ASP A 1 161 ? 1.950 62.562 -11.981 1.00 21.91 158 ASP A CA 1
ATOM 1338 C C . ASP A 1 161 ? 2.666 61.602 -11.063 1.00 19.99 158 ASP A C 1
ATOM 1339 O O . ASP A 1 161 ? 2.641 61.814 -9.845 1.00 19.85 158 ASP A O 1
ATOM 1344 N N . LEU A 1 162 ? 3.295 60.560 -11.615 1.00 17.56 159 LEU A N 1
ATOM 1345 C CA . LEU A 1 162 ? 3.921 59.548 -10.799 1.00 17.05 159 LEU A CA 1
ATOM 1346 C C . LEU A 1 162 ? 5.440 59.511 -10.864 1.00 16.95 159 LEU A C 1
ATOM 1347 O O . LEU A 1 162 ? 6.056 59.911 -11.864 1.00 17.52 159 LEU A O 1
ATOM 1352 N N . LEU A 1 163 ? 6.007 59.030 -9.768 1.00 14.74 160 LEU A N 1
ATOM 1353 C CA . LEU A 1 163 ? 7.433 58.749 -9.661 1.00 16.17 160 LEU A CA 1
ATOM 1354 C C . LEU A 1 163 ? 7.617 57.285 -9.230 1.00 18.61 160 LEU A C 1
ATOM 1355 O O . LEU A 1 163 ? 6.795 56.730 -8.474 1.00 18.99 160 LEU A O 1
ATOM 1360 N N . PHE A 1 164 ? 8.740 56.714 -9.655 1.00 16.29 161 PHE A N 1
ATOM 1361 C CA . PHE A 1 164 ? 9.151 55.380 -9.292 1.00 16.81 161 PHE A CA 1
ATOM 1362 C C . PHE A 1 164 ? 10.357 55.570 -8.403 1.00 16.73 161 PHE A C 1
ATOM 1363 O O . PHE A 1 164 ? 11.100 56.534 -8.562 1.00 14.29 161 PHE A O 1
ATOM 1371 N N . GLY A 1 165 ? 10.522 54.644 -7.471 1.00 16.16 162 GLY A N 1
ATOM 1372 C CA . GLY A 1 165 ? 11.752 54.550 -6.741 1.00 17.53 162 GLY A CA 1
ATOM 1373 C C . GLY A 1 165 ? 11.934 53.203 -6.083 1.00 17.84 162 GLY A C 1
ATOM 1374 O O . GLY A 1 165 ? 10.934 52.569 -5.667 1.00 16.26 162 GLY A O 1
ATOM 1375 N N . THR A 1 166 ? 13.193 52.728 -6.063 1.00 15.82 163 THR A N 1
ATOM 1376 C CA . THR A 1 166 ? 13.519 51.660 -5.159 1.00 14.13 163 THR A CA 1
ATOM 1377 C C . THR A 1 166 ? 13.479 52.355 -3.801 1.00 15.87 163 THR A C 1
ATOM 1378 O O . THR A 1 166 ? 13.263 53.578 -3.729 1.00 14.90 163 THR A O 1
ATOM 1382 N N . ILE A 1 167 ? 13.736 51.624 -2.723 1.00 16.97 164 ILE A N 1
ATOM 1383 C CA . ILE A 1 167 ? 13.608 52.195 -1.354 1.00 16.74 164 ILE A CA 1
ATOM 1384 C C . ILE A 1 167 ? 14.510 53.351 -1.034 1.00 17.58 164 ILE A C 1
ATOM 1385 O O . ILE A 1 167 ? 14.081 54.297 -0.381 1.00 17.50 164 ILE A O 1
ATOM 1390 N N . ASP A 1 168 ? 15.759 53.282 -1.463 1.00 17.00 165 ASP A N 1
ATOM 1391 C CA . ASP A 1 168 ? 16.653 54.412 -1.308 1.00 18.19 165 ASP A CA 1
ATOM 1392 C C . ASP A 1 168 ? 16.033 55.707 -1.830 1.00 16.92 165 ASP A C 1
ATOM 1393 O O . ASP A 1 168 ? 15.945 56.718 -1.122 1.00 18.85 165 ASP A O 1
ATOM 1398 N N . THR A 1 169 ? 15.585 55.666 -3.062 1.00 17.25 166 THR A N 1
ATOM 1399 C CA . THR A 1 169 ? 14.948 56.790 -3.746 1.00 16.11 166 THR A CA 1
ATOM 1400 C C . THR A 1 169 ? 13.719 57.330 -3.016 1.00 17.52 166 THR A C 1
ATOM 1401 O O . THR A 1 169 ? 13.563 58.545 -2.849 1.00 16.67 166 THR A O 1
ATOM 1405 N N . TRP A 1 170 ? 12.873 56.414 -2.565 1.00 17.35 167 TRP A N 1
ATOM 1406 C CA . TRP A 1 170 ? 11.681 56.769 -1.792 1.00 16.53 167 TRP A CA 1
ATOM 1407 C C . TRP A 1 170 ? 12.091 57.515 -0.521 1.00 14.10 167 TRP A C 1
ATOM 1408 O O . TRP A 1 170 ? 11.596 58.586 -0.234 1.00 14.25 167 TRP A O 1
ATOM 1419 N N . LEU A 1 171 ? 13.028 56.945 0.228 1.00 14.17 168 LEU A N 1
ATOM 1420 C CA . LEU A 1 171 ? 13.459 57.561 1.470 1.00 14.87 168 LEU A CA 1
ATOM 1421 C C . LEU A 1 171 ? 14.089 58.936 1.221 1.00 16.34 168 LEU A C 1
ATOM 1422 O O . LEU A 1 171 ? 13.841 59.877 1.976 1.00 15.27 168 LEU A O 1
ATOM 1427 N N . VAL A 1 172 ? 14.978 59.038 0.239 1.00 16.92 169 VAL A N 1
ATOM 1428 C CA . VAL A 1 172 ? 15.657 60.321 -0.013 1.00 17.81 169 VAL A CA 1
ATOM 1429 C C . VAL A 1 172 ? 14.636 61.412 -0.437 1.00 17.41 169 VAL A C 1
ATOM 1430 O O . VAL A 1 172 ? 14.705 62.568 -0.023 1.00 14.76 169 VAL A O 1
ATOM 1434 N N . TRP A 1 173 ? 13.678 61.018 -1.259 1.00 16.52 170 TRP A N 1
ATOM 1435 C CA . TRP A 1 173 ? 12.655 61.936 -1.678 1.00 15.26 170 TRP A CA 1
ATOM 1436 C C . TRP A 1 173 ? 11.840 62.432 -0.496 1.00 13.59 170 TRP A C 1
ATOM 1437 O O . TRP A 1 173 ? 11.658 63.634 -0.333 1.00 15.58 170 TRP A O 1
ATOM 1448 N N . LYS A 1 174 ? 11.367 61.518 0.346 1.00 14.28 171 LYS A N 1
ATOM 1449 C CA . LYS A 1 174 ? 10.569 61.891 1.534 1.00 15.00 171 LYS A CA 1
ATOM 1450 C C . LYS A 1 174 ? 11.352 62.743 2.521 1.00 15.17 171 LYS A C 1
ATOM 1451 O O . LYS A 1 174 ? 10.905 63.812 2.960 1.00 14.58 171 LYS A O 1
ATOM 1457 N N . LEU A 1 175 ? 12.567 62.284 2.832 1.00 15.63 172 LEU A N 1
ATOM 1458 C CA . LEU A 1 175 ? 13.427 62.939 3.788 1.00 16.12 172 LEU A CA 1
ATOM 1459 C C . LEU A 1 175 ? 13.886 64.328 3.364 1.00 16.82 172 LEU A C 1
ATOM 1460 O O . LEU A 1 175 ? 14.004 65.206 4.230 1.00 14.98 172 LEU A O 1
ATOM 1465 N N . SER A 1 176 ? 14.160 64.520 2.077 1.00 14.97 173 SER A N 1
ATOM 1466 C CA . SER A 1 176 ? 14.580 65.835 1.552 1.00 16.00 173 SER A CA 1
ATOM 1467 C C . SER A 1 176 ? 13.405 66.766 1.256 1.00 14.02 173 SER A C 1
ATOM 1468 O O . SER A 1 176 ? 13.580 67.846 0.712 1.00 18.18 173 SER A O 1
ATOM 1471 N N . GLY A 1 177 ? 12.204 66.326 1.566 1.00 14.28 174 GLY A N 1
ATOM 1472 C CA . GLY A 1 177 ? 11.012 67.114 1.305 1.00 16.72 174 GLY A CA 1
ATOM 1473 C C . GLY A 1 177 ? 10.792 67.320 -0.172 1.00 15.62 174 GLY A C 1
ATOM 1474 O O . GLY A 1 177 ? 10.554 68.438 -0.618 1.00 18.20 174 GLY A O 1
ATOM 1475 N N . LYS A 1 178 ? 10.907 66.242 -0.935 1.00 16.86 175 LYS A N 1
ATOM 1476 C CA . LYS A 1 178 ? 10.756 66.257 -2.394 1.00 16.25 175 LYS A CA 1
ATOM 1477 C C . LYS A 1 178 ? 11.868 66.982 -3.176 1.00 15.63 175 LYS A C 1
ATOM 1478 O O . LYS A 1 178 ? 11.746 67.157 -4.386 1.00 15.66 175 LYS A O 1
ATOM 1484 N N . ALA A 1 179 ? 12.968 67.350 -2.527 1.00 16.22 176 ALA A N 1
ATOM 1485 C CA . ALA A 1 179 ? 14.041 68.092 -3.202 1.00 15.70 176 ALA A CA 1
ATOM 1486 C C . ALA A 1 179 ? 14.898 67.268 -4.161 1.00 17.46 176 ALA A C 1
ATOM 1487 O O . ALA A 1 179 ? 15.474 67.803 -5.099 1.00 19.62 176 ALA A O 1
ATOM 1489 N N . ALA A 1 180 ? 14.994 65.972 -3.917 1.00 17.98 177 ALA A N 1
ATOM 1490 C CA . ALA A 1 180 ? 15.867 65.131 -4.700 1.00 17.80 177 ALA A CA 1
ATOM 1491 C C . ALA A 1 180 ? 15.159 63.835 -4.997 1.00 17.48 177 ALA A C 1
ATOM 1492 O O . ALA A 1 180 ? 14.610 63.175 -4.095 1.00 17.16 177 ALA A O 1
ATOM 1494 N N . HIS A 1 181 ? 15.205 63.460 -6.266 1.00 15.50 178 HIS A N 1
ATOM 1495 C CA . HIS A 1 181 ? 14.633 62.209 -6.728 1.00 17.09 178 HIS A CA 1
ATOM 1496 C C . HIS A 1 181 ? 15.791 61.498 -7.428 1.00 17.29 178 HIS A C 1
ATOM 1497 O O . HIS A 1 181 ? 15.979 61.628 -8.625 1.00 17.49 178 HIS A O 1
ATOM 1504 N N A ILE A 1 182 ? 16.497 60.675 -6.669 0.50 16.92 179 ILE A N 1
ATOM 1505 N N B ILE A 1 182 ? 16.592 60.793 -6.623 0.50 16.15 179 ILE A N 1
ATOM 1506 C CA A ILE A 1 182 ? 17.743 60.081 -7.119 0.50 16.85 179 ILE A CA 1
ATOM 1507 C CA B ILE A 1 182 ? 17.843 60.152 -7.064 0.50 14.69 179 ILE A CA 1
ATOM 1508 C C A ILE A 1 182 ? 17.855 58.608 -6.762 0.50 16.17 179 ILE A C 1
ATOM 1509 C C B ILE A 1 182 ? 18.047 58.718 -6.563 0.50 15.08 179 ILE A C 1
ATOM 1510 O O A ILE A 1 182 ? 16.934 58.031 -6.147 0.50 14.81 179 ILE A O 1
ATOM 1511 O O B ILE A 1 182 ? 17.402 58.276 -5.606 0.50 15.47 179 ILE A O 1
ATOM 1520 N N . THR A 1 183 ? 18.949 58.004 -7.235 1.00 14.80 180 THR A N 1
ATOM 1521 C CA . THR A 1 183 ? 19.322 56.645 -6.881 1.00 14.83 180 THR A CA 1
ATOM 1522 C C . THR A 1 183 ? 20.815 56.550 -7.195 1.00 17.46 180 THR A C 1
ATOM 1523 O O . THR A 1 183 ? 21.356 57.411 -7.915 1.00 17.64 180 THR A O 1
ATOM 1527 N N . ASP A 1 184 ? 21.511 55.579 -6.620 1.00 17.76 181 ASP A N 1
ATOM 1528 C CA . ASP A 1 184 ? 22.906 55.394 -6.996 1.00 18.33 181 ASP A CA 1
ATOM 1529 C C . ASP A 1 184 ? 22.987 54.301 -8.068 1.00 17.86 181 ASP A C 1
ATOM 1530 O O . ASP A 1 184 ? 22.005 53.625 -8.394 1.00 18.06 181 ASP A O 1
ATOM 1535 N N . TYR A 1 185 ? 24.175 54.123 -8.612 1.00 15.98 182 TYR A N 1
ATOM 1536 C CA . TYR A 1 185 ? 24.391 53.101 -9.605 1.00 16.71 182 TYR A CA 1
ATOM 1537 C C . TYR A 1 185 ? 24.081 51.706 -9.066 1.00 16.69 182 TYR A C 1
ATOM 1538 O O . TYR A 1 185 ? 23.515 50.890 -9.771 1.00 18.71 182 TYR A O 1
ATOM 1547 N N . SER A 1 186 ? 24.459 51.412 -7.824 1.00 17.11 183 SER A N 1
ATOM 1548 C CA . SER A 1 186 ? 24.221 50.067 -7.312 1.00 16.04 183 SER A CA 1
ATOM 1549 C C . SER A 1 186 ? 22.745 49.756 -7.274 1.00 15.84 183 SER A C 1
ATOM 1550 O O . SER A 1 186 ? 22.351 48.722 -7.817 1.00 14.64 183 SER A O 1
ATOM 1553 N N . ASN A 1 187 ? 21.931 50.623 -6.657 1.00 17.38 184 ASN A N 1
ATOM 1554 C CA . ASN A 1 187 ? 20.485 50.379 -6.660 1.00 17.83 184 ASN A CA 1
ATOM 1555 C C . ASN A 1 187 ? 19.860 50.354 -8.062 1.00 18.31 184 ASN A C 1
ATOM 1556 O O . ASN A 1 187 ? 19.046 49.483 -8.366 1.00 19.77 184 ASN A O 1
ATOM 1561 N N . ALA A 1 188 ? 20.242 51.298 -8.917 1.00 17.93 185 ALA A N 1
ATOM 1562 C CA . ALA A 1 188 ? 19.702 51.369 -10.277 1.00 15.20 185 ALA A CA 1
ATOM 1563 C C . ALA A 1 188 ? 19.968 50.084 -11.095 1.00 15.42 185 ALA A C 1
ATOM 1564 O O . ALA A 1 188 ? 19.132 49.650 -11.907 1.00 16.09 185 ALA A O 1
ATOM 1566 N N . SER A 1 189 ? 21.106 49.454 -10.828 1.00 14.98 186 SER A N 1
ATOM 1567 C CA . SER A 1 189 ? 21.549 48.234 -11.531 1.00 15.58 186 SER A CA 1
ATOM 1568 C C . SER A 1 189 ? 20.639 47.066 -11.289 1.00 15.66 186 SER A C 1
ATOM 1569 O O . SER A 1 189 ? 20.629 46.095 -12.053 1.00 18.61 186 SER A O 1
ATOM 1572 N N . ARG A 1 190 ? 19.859 47.165 -10.217 1.00 16.73 187 ARG A N 1
ATOM 1573 C CA . ARG A 1 190 ? 18.937 46.101 -9.812 1.00 16.71 187 ARG A CA 1
ATOM 1574 C C . ARG A 1 190 ? 17.532 46.296 -10.378 1.00 16.12 187 ARG A C 1
ATOM 1575 O O . ARG A 1 190 ? 16.635 45.536 -10.058 1.00 17.43 187 ARG A O 1
ATOM 1583 N N . THR A 1 191 ? 17.325 47.306 -11.206 1.00 18.42 188 THR A N 1
ATOM 1584 C CA . THR A 1 191 ? 15.923 47.613 -11.647 1.00 17.22 188 THR A CA 1
ATOM 1585 C C . THR A 1 191 ? 15.399 46.957 -12.918 1.00 17.42 188 THR A C 1
ATOM 1586 O O . THR A 1 191 ? 14.201 47.081 -13.260 1.00 16.85 188 THR A O 1
ATOM 1590 N N . LEU A 1 192 ? 16.297 46.320 -13.658 1.00 17.83 189 LEU A N 1
ATOM 1591 C CA . LEU A 1 192 ? 15.980 45.749 -14.973 1.00 19.77 189 LEU A CA 1
ATOM 1592 C C . LEU A 1 192 ? 15.722 46.875 -16.022 1.00 19.98 189 LEU A C 1
ATOM 1593 O O . LEU A 1 192 ? 15.373 46.607 -17.181 1.00 20.02 189 LEU A O 1
ATOM 1606 N N . PHE A 1 194 ? 18.139 49.674 -16.117 1.00 18.24 191 PHE A N 1
ATOM 1607 C CA . PHE A 1 194 ? 19.424 50.380 -16.228 1.00 18.25 191 PHE A CA 1
ATOM 1608 C C . PHE A 1 194 ? 20.503 49.549 -16.910 1.00 18.51 191 PHE A C 1
ATOM 1609 O O . PHE A 1 194 ? 20.771 48.431 -16.487 1.00 19.02 191 PHE A O 1
ATOM 1617 N N . ASN A 1 195 ? 21.134 50.113 -17.947 1.00 15.45 192 ASN A N 1
ATOM 1618 C CA . ASN A 1 195 ? 22.160 49.430 -18.675 1.00 14.13 192 ASN A CA 1
ATOM 1619 C C . ASN A 1 195 ? 23.458 49.667 -17.920 1.00 15.03 192 ASN A C 1
ATOM 1620 O O . ASN A 1 195 ? 23.938 50.795 -17.819 1.00 13.21 192 ASN A O 1
ATOM 1625 N N . ILE A 1 196 ? 23.998 48.589 -17.382 1.00 16.12 193 ILE A N 1
ATOM 1626 C CA . ILE A 1 196 ? 25.152 48.638 -16.486 1.00 16.57 193 ILE A CA 1
ATOM 1627 C C . ILE A 1 196 ? 26.457 48.837 -17.204 1.00 16.29 193 ILE A C 1
ATOM 1628 O O . ILE A 1 196 ? 27.465 49.086 -16.544 1.00 17.08 193 ILE A O 1
ATOM 1633 N N . HIS A 1 197 ? 26.445 48.703 -18.532 1.00 18.30 194 HIS A N 1
ATOM 1634 C CA . HIS A 1 197 ? 27.648 48.860 -19.341 1.00 16.91 194 HIS A CA 1
ATOM 1635 C C . HIS A 1 197 ? 27.793 50.286 -19.846 1.00 18.29 194 HIS A C 1
ATOM 1636 O O . HIS A 1 197 ? 28.888 50.826 -19.849 1.00 19.02 194 HIS A O 1
ATOM 1643 N N A ASP A 1 198 ? 26.675 50.856 -20.281 0.60 19.19 195 ASP A N 1
ATOM 1644 N N B ASP A 1 198 ? 26.712 50.896 -20.322 0.40 18.67 195 ASP A N 1
ATOM 1645 C CA A ASP A 1 198 ? 26.613 52.224 -20.758 0.60 19.21 195 ASP A CA 1
ATOM 1646 C CA B ASP A 1 198 ? 26.798 52.293 -20.738 0.40 18.49 195 ASP A CA 1
ATOM 1647 C C A ASP A 1 198 ? 26.379 53.185 -19.600 0.60 18.29 195 ASP A C 1
ATOM 1648 C C B ASP A 1 198 ? 26.278 53.211 -19.625 0.40 18.20 195 ASP A C 1
ATOM 1649 O O A ASP A 1 198 ? 26.599 54.385 -19.729 0.60 16.47 195 ASP A O 1
ATOM 1650 O O B ASP A 1 198 ? 26.143 54.415 -19.831 0.40 17.73 195 ASP A O 1
ATOM 1659 N N . LEU A 1 199 ? 25.979 52.628 -18.457 1.00 17.71 196 LEU A N 1
ATOM 1660 C CA . LEU A 1 199 ? 25.604 53.372 -17.267 1.00 18.26 196 LEU A CA 1
ATOM 1661 C C . LEU A 1 199 ? 24.505 54.387 -17.513 1.00 18.36 196 LEU A C 1
ATOM 1662 O O . LEU A 1 199 ? 24.684 55.547 -17.223 1.00 16.19 196 LEU A O 1
ATOM 1667 N N . GLU A 1 200 ? 23.372 53.958 -18.054 1.00 16.44 197 GLU A N 1
ATOM 1668 C CA . GLU A 1 200 ? 22.273 54.905 -18.239 1.00 17.54 197 GLU A CA 1
ATOM 1669 C C . GLU A 1 200 ? 21.003 54.121 -18.298 1.00 17.69 197 GLU A C 1
ATOM 1670 O O . GLU A 1 200 ? 21.060 52.908 -18.479 1.00 16.45 197 GLU A O 1
ATOM 1676 N N . TRP A 1 201 ? 19.871 54.789 -18.065 1.00 18.00 198 TRP A N 1
ATOM 1677 C CA . TRP A 1 201 ? 18.571 54.153 -18.259 1.00 16.67 198 TRP A CA 1
ATOM 1678 C C . TRP A 1 201 ? 18.519 53.730 -19.712 1.00 17.69 198 TRP A C 1
ATOM 1679 O O . TRP A 1 201 ? 18.946 54.479 -20.609 1.00 16.33 198 TRP A O 1
ATOM 1690 N N . ASP A 1 202 ? 17.963 52.542 -19.956 1.00 16.03 199 ASP A N 1
ATOM 1691 C CA . ASP A 1 202 ? 17.975 51.970 -21.284 1.00 18.27 199 ASP A CA 1
ATOM 1692 C C . ASP A 1 202 ? 16.608 52.083 -21.954 1.00 17.34 199 ASP A C 1
ATOM 1693 O O . ASP A 1 202 ? 15.665 51.465 -21.528 1.00 16.74 199 ASP A O 1
ATOM 1698 N N . ASP A 1 203 ? 16.541 52.865 -23.026 1.00 17.55 200 ASP A N 1
ATOM 1699 C CA . ASP A 1 203 ? 15.286 53.104 -23.732 1.00 19.51 200 ASP A CA 1
ATOM 1700 C C . ASP A 1 203 ? 14.554 51.847 -24.199 1.00 18.11 200 ASP A C 1
ATOM 1701 O O . ASP A 1 203 ? 13.329 51.802 -24.106 1.00 16.93 200 ASP A O 1
ATOM 1706 N N . GLU A 1 204 ? 15.289 50.869 -24.739 1.00 18.33 201 GLU A N 1
ATOM 1707 C CA . GLU A 1 204 ? 14.696 49.614 -25.203 1.00 17.87 201 GLU A CA 1
ATOM 1708 C C . GLU A 1 204 ? 14.053 48.883 -24.023 1.00 17.99 201 GLU A C 1
ATOM 1709 O O . GLU A 1 204 ? 12.906 48.431 -24.109 1.00 15.26 201 GLU A O 1
ATOM 1715 N N . LEU A 1 205 ? 14.784 48.788 -22.921 1.00 16.09 202 LEU A N 1
ATOM 1716 C CA . LEU A 1 205 ? 14.251 48.088 -21.755 1.00 16.57 202 LEU A CA 1
ATOM 1717 C C . LEU A 1 205 ? 13.020 48.802 -21.187 1.00 17.18 202 LEU A C 1
ATOM 1718 O O . LEU A 1 205 ? 12.082 48.144 -20.732 1.00 16.77 202 LEU A O 1
ATOM 1723 N N . LEU A 1 206 ? 12.972 50.134 -21.256 1.00 15.78 203 LEU A N 1
ATOM 1724 C CA . LEU A 1 206 ? 11.784 50.848 -20.743 1.00 13.33 203 LEU A CA 1
ATOM 1725 C C . LEU A 1 206 ? 10.566 50.611 -21.622 1.00 15.01 203 LEU A C 1
ATOM 1726 O O . LEU A 1 206 ? 9.456 50.515 -21.145 1.00 13.28 203 LEU A O 1
ATOM 1731 N N . GLU A 1 207 ? 10.784 50.521 -22.932 1.00 17.45 204 GLU A N 1
ATOM 1732 C CA . GLU A 1 207 ? 9.706 50.317 -23.864 1.00 18.02 204 GLU A CA 1
ATOM 1733 C C . GLU A 1 207 ? 9.102 48.931 -23.655 1.00 19.44 204 GLU A C 1
ATOM 1734 O O . GLU A 1 207 ? 7.873 48.765 -23.625 1.00 15.99 204 GLU A O 1
ATOM 1740 N N . LEU A 1 208 ? 9.976 47.936 -23.548 1.00 18.37 205 LEU A N 1
ATOM 1741 C CA . LEU A 1 208 ? 9.529 46.560 -23.281 1.00 19.09 205 LEU A CA 1
ATOM 1742 C C . LEU A 1 208 ? 8.741 46.409 -21.961 1.00 18.83 205 LEU A C 1
ATOM 1743 O O . LEU A 1 208 ? 7.785 45.636 -21.886 1.00 19.14 205 LEU A O 1
ATOM 1748 N N . LEU A 1 209 ? 9.137 47.154 -20.935 1.00 17.80 206 LEU A N 1
ATOM 1749 C CA . LEU A 1 209 ? 8.444 47.113 -19.631 1.00 18.96 206 LEU A CA 1
ATOM 1750 C C . LEU A 1 209 ? 7.256 48.100 -19.564 1.00 18.27 206 LEU A C 1
ATOM 1751 O O . LEU A 1 209 ? 6.516 48.110 -18.591 1.00 19.79 206 LEU A O 1
ATOM 1756 N N . THR A 1 210 ? 7.094 48.923 -20.597 1.00 16.83 207 THR A N 1
ATOM 1757 C CA . THR A 1 210 ? 6.040 49.945 -20.691 1.00 17.28 207 THR A CA 1
ATOM 1758 C C . THR A 1 210 ? 6.099 50.973 -19.573 1.00 17.66 207 THR A C 1
ATOM 1759 O O . THR A 1 210 ? 5.075 51.382 -19.057 1.00 17.08 207 THR A O 1
ATOM 1763 N N . VAL A 1 211 ? 7.315 51.405 -19.224 1.00 18.40 208 VAL A N 1
ATOM 1764 C CA . VAL A 1 211 ? 7.535 52.412 -18.199 1.00 18.31 208 VAL A CA 1
ATOM 1765 C C . VAL A 1 211 ? 7.934 53.755 -18.808 1.00 18.83 208 VAL A C 1
ATOM 1766 O O . VAL A 1 211 ? 8.942 53.854 -19.486 1.00 18.75 208 VAL A O 1
ATOM 1770 N N . PRO A 1 212 ? 7.128 54.796 -18.569 1.00 22.02 209 PRO A N 1
ATOM 1771 C CA . PRO A 1 212 ? 7.516 56.132 -19.049 1.00 20.80 209 PRO A CA 1
ATOM 1772 C C . PRO A 1 212 ? 8.761 56.632 -18.343 1.00 19.75 209 PRO A C 1
ATOM 1773 O O . PRO A 1 212 ? 8.878 56.516 -17.120 1.00 17.89 209 PRO A O 1
ATOM 1777 N N . LYS A 1 213 ? 9.675 57.216 -19.103 1.00 20.59 210 LYS A N 1
ATOM 1778 C CA . LYS A 1 213 ? 10.940 57.684 -18.538 1.00 20.44 210 LYS A CA 1
ATOM 1779 C C . LYS A 1 213 ? 10.764 58.830 -17.512 1.00 18.58 210 LYS A C 1
ATOM 1780 O O . LYS A 1 213 ? 11.607 59.050 -16.622 1.00 18.38 210 LYS A O 1
ATOM 1786 N N . ASN A 1 214 ? 9.661 59.550 -17.621 1.00 19.24 211 ASN A N 1
ATOM 1787 C CA . ASN A 1 214 ? 9.371 60.631 -16.685 1.00 18.82 211 ASN A CA 1
ATOM 1788 C C . ASN A 1 214 ? 9.237 60.147 -15.231 1.00 17.69 211 ASN A C 1
ATOM 1789 O O . ASN A 1 214 ? 9.200 60.946 -14.297 1.00 17.53 211 ASN A O 1
ATOM 1802 N N . LEU A 1 216 ? 11.411 58.138 -13.682 1.00 16.39 213 LEU A N 1
ATOM 1803 C CA . LEU A 1 216 ? 12.695 57.703 -13.190 1.00 17.09 213 LEU A CA 1
ATOM 1804 C C . LEU A 1 216 ? 13.515 58.769 -12.494 1.00 16.42 213 LEU A C 1
ATOM 1805 O O . LEU A 1 216 ? 13.532 59.921 -12.902 1.00 17.58 213 LEU A O 1
ATOM 1810 N N . PRO A 1 217 ? 14.182 58.388 -11.412 1.00 15.45 214 PRO A N 1
ATOM 1811 C CA . PRO A 1 217 ? 15.083 59.320 -10.766 1.00 16.96 214 PRO A CA 1
ATOM 1812 C C . PRO A 1 217 ? 16.379 59.483 -11.549 1.00 18.52 214 PRO A C 1
ATOM 1813 O O . PRO A 1 217 ? 16.604 58.766 -12.508 1.00 19.16 214 PRO A O 1
ATOM 1817 N N . GLU A 1 218 ? 17.238 60.406 -11.122 1.00 18.90 215 GLU A N 1
ATOM 1818 C CA . GLU A 1 218 ? 18.546 60.560 -11.724 1.00 20.49 215 GLU A CA 1
ATOM 1819 C C . GLU A 1 218 ? 19.515 59.617 -11.042 1.00 19.10 215 GLU A C 1
ATOM 1820 O O . GLU A 1 218 ? 19.493 59.508 -9.817 1.00 18.13 215 GLU A O 1
ATOM 1826 N N . VAL A 1 219 ? 20.412 58.995 -11.807 1.00 16.20 216 VAL A N 1
ATOM 1827 C CA . VAL A 1 219 ? 21.347 58.000 -11.228 1.00 15.07 216 VAL A CA 1
ATOM 1828 C C . VAL A 1 219 ? 22.654 58.737 -10.870 1.00 16.90 216 VAL A C 1
ATOM 1829 O O . VAL A 1 219 ? 23.181 59.450 -11.696 1.00 15.71 216 VAL A O 1
ATOM 1833 N N . LYS A 1 220 ? 23.162 58.545 -9.645 1.00 14.63 217 LYS A N 1
ATOM 1834 C CA . LYS A 1 220 ? 24.334 59.257 -9.148 1.00 15.42 217 LYS A CA 1
ATOM 1835 C C . LYS A 1 220 ? 25.369 58.300 -8.585 1.00 14.44 217 LYS A C 1
ATOM 1836 O O . LYS A 1 220 ? 25.153 57.099 -8.515 1.00 16.31 217 LYS A O 1
ATOM 1842 N N . ALA A 1 221 ? 26.506 58.840 -8.165 1.00 16.60 218 ALA A N 1
ATOM 1843 C CA . ALA A 1 221 ? 27.471 58.037 -7.455 1.00 16.12 218 ALA A CA 1
ATOM 1844 C C . ALA A 1 221 ? 26.886 57.701 -6.071 1.00 16.34 218 ALA A C 1
ATOM 1845 O O . ALA A 1 221 ? 26.003 58.373 -5.570 1.00 18.90 218 ALA A O 1
ATOM 1847 N N . SER A 1 222 ? 27.451 56.691 -5.451 1.00 18.51 219 SER A N 1
ATOM 1848 C CA . SER A 1 222 ? 27.060 56.185 -4.147 1.00 18.73 219 SER A CA 1
ATOM 1849 C C . SER A 1 222 ? 27.579 57.033 -2.967 1.00 19.06 219 SER A C 1
ATOM 1850 O O . SER A 1 222 ? 27.190 56.801 -1.813 1.00 20.46 219 SER A O 1
ATOM 1853 N N . SER A 1 223 ? 28.477 57.971 -3.247 1.00 17.42 220 SER A N 1
ATOM 1854 C CA . SER A 1 223 ? 29.056 58.831 -2.205 1.00 16.66 220 SER A CA 1
ATOM 1855 C C . SER A 1 223 ? 29.094 60.243 -2.759 1.00 17.87 220 SER A C 1
ATOM 1856 O O . SER A 1 223 ? 30.034 60.610 -3.475 1.00 14.36 220 SER A O 1
ATOM 1859 N N . GLU A 1 224 ? 28.054 61.014 -2.427 1.00 14.98 221 GLU A N 1
ATOM 1860 C CA . GLU A 1 224 ? 27.890 62.371 -2.932 1.00 18.11 221 GLU A CA 1
ATOM 1861 C C . GLU A 1 224 ? 26.787 63.060 -2.153 1.00 17.22 221 GLU A C 1
ATOM 1862 O O . GLU A 1 224 ? 25.837 62.392 -1.738 1.00 17.05 221 GLU A O 1
ATOM 1868 N N . VAL A 1 225 ? 26.892 64.372 -1.944 1.00 17.34 222 VAL A N 1
ATOM 1869 C CA . VAL A 1 225 ? 25.848 65.068 -1.219 1.00 18.27 222 VAL A CA 1
ATOM 1870 C C . VAL A 1 225 ? 24.653 65.190 -2.200 1.00 17.10 222 VAL A C 1
ATOM 1871 O O . VAL A 1 225 ? 24.701 65.879 -3.201 1.00 17.05 222 VAL A O 1
ATOM 1875 N N . TYR A 1 226 ? 23.578 64.507 -1.916 1.00 16.67 223 TYR A N 1
ATOM 1876 C CA . TYR A 1 226 ? 22.447 64.540 -2.828 1.00 17.56 223 TYR A CA 1
ATOM 1877 C C . TYR A 1 226 ? 21.496 65.673 -2.546 1.00 17.43 223 TYR A C 1
ATOM 1878 O O . TYR A 1 226 ? 20.726 66.091 -3.418 1.00 16.89 223 TYR A O 1
ATOM 1887 N N . GLY A 1 227 ? 21.517 66.114 -1.299 1.00 14.98 224 GLY A N 1
ATOM 1888 C CA . GLY A 1 227 ? 20.614 67.109 -0.796 1.00 15.98 224 GLY A CA 1
ATOM 1889 C C . GLY A 1 227 ? 20.674 67.116 0.715 1.00 16.23 224 GLY A C 1
ATOM 1890 O O . GLY A 1 227 ? 21.647 66.629 1.313 1.00 18.50 224 GLY A O 1
ATOM 1891 N N . LYS A 1 228 ? 19.665 67.700 1.346 1.00 16.95 225 LYS A N 1
ATOM 1892 C CA . LYS A 1 228 ? 19.664 67.783 2.801 1.00 16.19 225 LYS A CA 1
ATOM 1893 C C . LYS A 1 228 ? 18.314 67.440 3.360 1.00 15.55 225 LYS A C 1
ATOM 1894 O O . LYS A 1 228 ? 17.301 67.484 2.681 1.00 14.62 225 LYS A O 1
ATOM 1900 N N . THR A 1 229 ? 18.298 67.061 4.629 1.00 16.00 226 THR A N 1
ATOM 1901 C CA . THR A 1 229 ? 17.049 66.801 5.271 1.00 15.96 226 THR A CA 1
ATOM 1902 C C . THR A 1 229 ? 16.184 68.063 5.237 1.00 15.32 226 THR A C 1
ATOM 1903 O O . THR A 1 229 ? 16.689 69.182 5.378 1.00 15.31 226 THR A O 1
ATOM 1907 N N . ILE A 1 230 ? 14.881 67.890 5.020 1.00 14.36 227 ILE A N 1
ATOM 1908 C CA . ILE A 1 230 ? 13.977 68.987 5.190 1.00 14.70 227 ILE A CA 1
ATOM 1909 C C . ILE A 1 230 ? 13.872 69.140 6.722 1.00 16.76 227 ILE A C 1
ATOM 1910 O O . ILE A 1 230 ? 13.829 68.165 7.475 1.00 13.73 227 ILE A O 1
ATOM 1915 N N . ASP A 1 231 ? 13.853 70.381 7.175 1.00 16.68 228 ASP A N 1
ATOM 1916 C CA . ASP A 1 231 ? 13.933 70.684 8.588 1.00 17.12 228 ASP A CA 1
ATOM 1917 C C . ASP A 1 231 ? 12.970 69.957 9.535 1.00 17.16 228 ASP A C 1
ATOM 1918 O O . ASP A 1 231 ? 13.410 69.403 10.551 1.00 17.78 228 ASP A O 1
ATOM 1923 N N . TYR A 1 232 ? 11.707 69.860 9.161 1.00 14.45 229 TYR A N 1
ATOM 1924 C CA . TYR A 1 232 ? 10.740 69.210 10.002 1.00 15.84 229 TYR A CA 1
ATOM 1925 C C . TYR A 1 232 ? 10.854 67.687 10.066 1.00 16.97 229 TYR A C 1
ATOM 1926 O O . TYR A 1 232 ? 10.208 67.103 10.917 1.00 17.01 229 TYR A O 1
ATOM 1935 N N . HIS A 1 233 ? 11.640 67.048 9.189 1.00 15.70 230 HIS A N 1
ATOM 1936 C CA . HIS A 1 233 ? 11.914 65.615 9.320 1.00 16.90 230 HIS A CA 1
ATOM 1937 C C . HIS A 1 233 ? 13.232 65.328 10.019 1.00 16.80 230 HIS A C 1
ATOM 1938 O O . HIS A 1 233 ? 13.657 64.166 10.099 1.00 20.33 230 HIS A O 1
ATOM 1945 N N . PHE A 1 2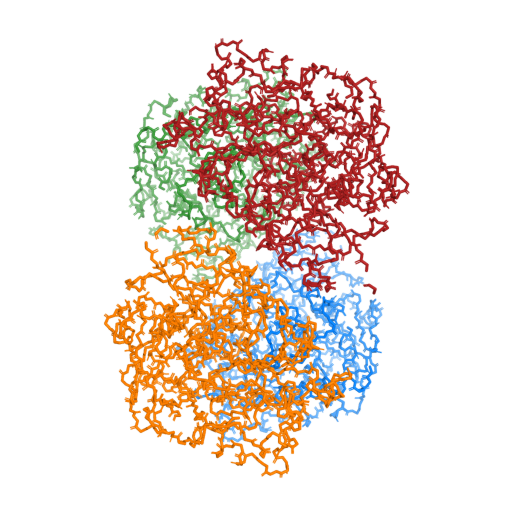34 ? 13.904 66.366 10.489 1.00 18.05 231 PHE A N 1
ATOM 1946 C CA . PHE A 1 234 ? 15.133 66.140 11.226 1.00 16.89 231 PHE A CA 1
ATOM 1947 C C . PHE A 1 234 ? 15.365 67.140 12.338 1.00 15.74 231 PHE A C 1
ATOM 1948 O O . PHE A 1 234 ? 16.426 67.743 12.430 1.00 13.86 231 PHE A O 1
ATOM 1956 N N . TYR A 1 235 ? 14.347 67.304 13.176 1.00 17.05 232 TYR A N 1
ATOM 1957 C CA . TYR A 1 235 ? 14.433 68.074 14.415 1.00 17.19 232 TYR A CA 1
ATOM 1958 C C . TYR A 1 235 ? 14.937 69.496 14.206 1.00 17.96 232 TYR A C 1
ATOM 1959 O O . TYR A 1 235 ? 15.702 70.016 15.025 1.00 17.47 232 TYR A O 1
ATOM 1968 N N . GLY A 1 236 ? 14.460 70.120 13.128 1.00 16.25 233 GLY A N 1
ATOM 1969 C CA . GLY A 1 236 ? 14.822 71.467 12.755 1.00 17.52 233 GLY A CA 1
ATOM 1970 C C . GLY A 1 236 ? 16.127 71.665 12.015 1.00 17.76 233 GLY A C 1
ATOM 1971 O O . GLY A 1 236 ? 16.452 72.795 11.677 1.00 20.23 233 GLY A O 1
ATOM 1972 N N . GLN A 1 237 ? 16.867 70.593 11.748 1.00 17.50 234 GLN A N 1
ATOM 1973 C CA . GLN A 1 237 ? 18.172 70.673 11.077 1.00 17.17 234 GLN A CA 1
ATOM 1974 C C . GLN A 1 237 ? 18.129 70.257 9.602 1.00 18.08 234 GLN A C 1
ATOM 1975 O O . GLN A 1 237 ? 17.255 69.486 9.189 1.00 19.94 234 GLN A O 1
ATOM 1981 N N . GLU A 1 238 ? 19.082 70.771 8.823 1.00 17.30 235 GLU A N 1
ATOM 1982 C CA . GLU A 1 238 ? 19.222 70.469 7.406 1.00 17.32 235 GLU A CA 1
ATOM 1983 C C . GLU A 1 238 ? 20.547 69.775 7.239 1.00 17.39 235 GLU A C 1
ATOM 1984 O O . GLU A 1 238 ? 21.561 70.420 6.975 1.00 18.99 235 GLU A O 1
ATOM 1990 N N . VAL A 1 239 ? 20.519 68.456 7.426 1.00 17.56 236 VAL A N 1
ATOM 1991 C CA . VAL A 1 239 ? 21.708 67.600 7.409 1.00 17.32 236 VAL A CA 1
ATOM 1992 C C . VAL A 1 239 ? 21.946 66.994 6.028 1.00 17.06 236 VAL A C 1
ATOM 1993 O O . VAL A 1 239 ? 20.987 66.539 5.366 1.00 14.50 236 VAL A O 1
ATOM 1997 N N . PRO A 1 240 ? 23.210 67.004 5.572 1.00 14.61 237 PRO A N 1
ATOM 1998 C CA . PRO A 1 240 ? 23.468 66.413 4.263 1.00 16.96 237 PRO A CA 1
ATOM 1999 C C . PRO A 1 240 ? 23.139 64.903 4.190 1.00 16.62 237 PRO A C 1
ATOM 2000 O O . PRO A 1 240 ? 23.553 64.152 5.084 1.00 17.08 237 PRO A O 1
ATOM 2004 N N . ILE A 1 241 ? 22.404 64.498 3.159 1.00 15.97 238 ILE A N 1
ATOM 2005 C CA . ILE A 1 241 ? 22.099 63.101 2.840 1.00 14.32 238 ILE A CA 1
ATOM 2006 C C . ILE A 1 241 ? 23.180 62.838 1.782 1.00 16.81 238 ILE A C 1
ATOM 2007 O O . ILE A 1 241 ? 23.114 63.390 0.677 1.00 16.24 238 ILE A O 1
ATOM 2012 N N . ALA A 1 242 ? 24.160 61.986 2.105 1.00 15.40 239 ALA A N 1
ATOM 2013 C CA . ALA A 1 242 ? 25.383 61.910 1.308 1.00 14.74 239 ALA A CA 1
ATOM 2014 C C . ALA A 1 242 ? 25.912 60.538 0.939 1.00 13.20 239 ALA A C 1
ATOM 2015 O O . ALA A 1 242 ? 27.055 60.430 0.475 1.00 16.78 239 ALA A O 1
ATOM 2017 N N . GLY A 1 243 ? 25.125 59.514 1.221 1.00 13.34 240 GLY A N 1
ATOM 2018 C CA . GLY A 1 243 ? 25.477 58.144 0.910 1.00 14.03 240 GLY A CA 1
ATOM 2019 C C . GLY A 1 243 ? 24.269 57.354 0.567 1.00 15.82 240 GLY A C 1
ATOM 2020 O O . GLY A 1 243 ? 23.289 57.354 1.331 1.00 17.24 240 GLY A O 1
ATOM 2021 N N . VAL A 1 244 ? 24.355 56.674 -0.573 1.00 16.78 241 VAL A N 1
ATOM 2022 C CA . VAL A 1 244 ? 23.332 55.741 -0.986 1.00 18.85 241 VAL A CA 1
ATOM 2023 C C . VAL A 1 244 ? 23.919 54.527 -1.699 1.00 17.62 241 VAL A C 1
ATOM 2024 O O . VAL A 1 244 ? 24.649 54.674 -2.642 1.00 19.54 241 VAL A O 1
ATOM 2028 N N . ALA A 1 245 ? 23.586 53.330 -1.222 1.00 17.01 242 ALA A N 1
ATOM 2029 C CA . ALA A 1 245 ? 23.951 52.106 -1.928 1.00 17.02 242 ALA A CA 1
ATOM 2030 C C . ALA A 1 245 ? 22.970 51.004 -1.573 1.00 15.55 242 ALA A C 1
ATOM 2031 O O . ALA A 1 245 ? 22.319 51.057 -0.534 1.00 16.54 242 ALA A O 1
ATOM 2033 N N . GLY A 1 246 ? 22.885 50.000 -2.430 1.00 15.06 243 GLY A N 1
ATOM 2034 C CA . GLY A 1 246 ? 22.058 48.838 -2.124 1.00 17.13 243 GLY A CA 1
ATOM 2035 C C . GLY A 1 246 ? 22.612 48.166 -0.894 1.00 16.47 243 GLY A C 1
ATOM 2036 O O . GLY A 1 246 ? 23.841 48.143 -0.686 1.00 14.48 243 GLY A O 1
ATOM 2037 N N . ASP A 1 247 ? 21.753 47.552 -0.094 1.00 16.44 244 ASP A N 1
ATOM 2038 C CA . ASP A 1 247 ? 22.260 46.971 1.187 1.00 17.83 244 ASP A CA 1
ATOM 2039 C C . ASP A 1 247 ? 23.416 45.982 1.066 1.00 14.75 244 ASP A C 1
ATOM 2040 O O . ASP A 1 247 ? 24.449 46.094 1.778 1.00 15.08 244 ASP A O 1
ATOM 2045 N N . GLN A 1 248 ? 23.290 45.048 0.124 1.00 16.30 245 GLN A N 1
ATOM 2046 C CA . GLN A 1 248 ? 24.356 44.063 -0.082 1.00 14.36 245 GLN A CA 1
ATOM 2047 C C . GLN A 1 248 ? 25.658 44.673 -0.592 1.00 15.36 245 GLN A C 1
ATOM 2048 O O . GLN A 1 248 ? 26.773 44.210 -0.217 1.00 14.93 245 GLN A O 1
ATOM 2054 N N . GLN A 1 249 ? 25.529 45.675 -1.462 1.00 11.22 246 GLN A N 1
ATOM 2055 C CA . GLN A 1 249 ? 26.664 46.463 -1.923 1.00 13.00 246 GLN A CA 1
ATOM 2056 C C . GLN A 1 249 ? 27.306 47.296 -0.777 1.00 11.15 246 GLN A C 1
ATOM 2057 O O . GLN A 1 249 ? 28.509 47.446 -0.697 1.00 9.16 246 GLN A O 1
ATOM 2063 N N . ALA A 1 250 ? 26.477 47.881 0.068 1.00 10.55 247 ALA A N 1
ATOM 2064 C CA . ALA A 1 250 ? 26.947 48.580 1.265 1.00 10.30 247 ALA A CA 1
ATOM 2065 C C . ALA A 1 250 ? 27.702 47.627 2.199 1.00 11.93 247 ALA A C 1
ATOM 2066 O O . ALA A 1 250 ? 28.743 48.019 2.765 1.00 14.30 247 ALA A O 1
ATOM 2068 N N . ALA A 1 251 ? 27.238 46.371 2.314 1.00 9.33 248 ALA A N 1
ATOM 2069 C CA . ALA A 1 251 ? 27.932 45.375 3.132 1.00 10.62 248 ALA A CA 1
ATOM 2070 C C . ALA A 1 251 ? 29.305 45.026 2.561 1.00 9.33 248 ALA A C 1
ATOM 2071 O O . ALA A 1 251 ? 30.244 44.842 3.315 1.00 11.89 248 ALA A O 1
ATOM 2073 N N . LEU A 1 252 ? 29.406 44.957 1.233 1.00 9.37 249 LEU A N 1
ATOM 2074 C CA . LEU A 1 252 ? 30.658 44.644 0.533 1.00 11.88 249 LEU A CA 1
ATOM 2075 C C . LEU A 1 252 ? 31.741 45.680 0.848 1.00 9.19 249 LEU A C 1
ATOM 2076 O O . LEU A 1 252 ? 32.949 45.368 1.085 1.00 12.85 249 LEU A O 1
ATOM 2081 N N . PHE A 1 253 ? 31.308 46.934 0.744 1.00 11.15 250 PHE A N 1
ATOM 2082 C CA . PHE A 1 253 ? 32.114 48.106 1.022 1.00 12.51 250 PHE A CA 1
ATOM 2083 C C . PHE A 1 253 ? 32.474 48.086 2.510 1.00 13.38 250 PHE A C 1
ATOM 2084 O O . PHE A 1 253 ? 33.617 48.321 2.893 1.00 11.95 250 PHE A O 1
ATOM 2092 N N . GLY A 1 254 ? 31.491 47.766 3.348 1.00 13.75 251 GLY A N 1
ATOM 2093 C CA . GLY A 1 254 ? 31.705 47.743 4.799 1.00 13.96 251 GLY A CA 1
ATOM 2094 C C . GLY A 1 254 ? 32.601 46.638 5.306 1.00 14.46 251 GLY A C 1
ATOM 2095 O O . GLY A 1 254 ? 33.010 46.669 6.465 1.00 16.14 251 GLY A O 1
ATOM 2096 N N . GLN A 1 255 ? 32.846 45.631 4.462 1.00 14.57 252 GLN A N 1
ATOM 2097 C CA . GLN A 1 255 ? 33.742 44.520 4.759 1.00 15.13 252 GLN A CA 1
ATOM 2098 C C . GLN A 1 255 ? 35.138 44.811 4.182 1.00 14.05 252 GLN A C 1
ATOM 2099 O O . GLN A 1 255 ? 35.986 43.933 4.152 1.00 15.78 252 GLN A O 1
ATOM 2105 N N . ALA A 1 256 ? 35.359 46.025 3.690 1.00 14.45 253 ALA A N 1
ATOM 2106 C CA . ALA A 1 256 ? 36.617 46.413 3.051 1.00 14.89 253 ALA A CA 1
ATOM 2107 C C . ALA A 1 256 ? 36.909 45.603 1.773 1.00 15.20 253 ALA A C 1
ATOM 2108 O O . ALA A 1 256 ? 38.064 45.439 1.386 1.00 10.62 253 ALA A O 1
ATOM 2110 N N . CYS A 1 257 ? 35.866 45.121 1.104 1.00 12.08 254 CYS A N 1
ATOM 2111 C CA . CYS A 1 257 ? 36.049 44.360 -0.138 1.00 15.08 254 CYS A CA 1
ATOM 2112 C C . CYS A 1 257 ? 36.111 45.303 -1.331 1.00 14.26 254 CYS A C 1
ATOM 2113 O O . CYS A 1 257 ? 35.210 45.332 -2.185 1.00 14.33 254 CYS A O 1
ATOM 2116 N N . PHE A 1 258 ? 37.214 46.041 -1.410 1.00 14.33 255 PHE A N 1
ATOM 2117 C CA . PHE A 1 258 ? 37.381 47.062 -2.443 1.00 15.25 255 PHE A CA 1
ATOM 2118 C C . PHE A 1 258 ? 38.084 46.662 -3.724 1.00 16.51 255 PHE A C 1
ATOM 2119 O O . PHE A 1 258 ? 37.960 47.379 -4.712 1.00 17.17 255 PHE A O 1
ATOM 2127 N N A GLU A 1 259 ? 38.825 45.553 -3.700 0.60 16.83 256 GLU A N 1
ATOM 2128 N N B GLU A 1 259 ? 38.852 45.571 -3.701 0.40 16.21 256 GLU A N 1
ATOM 2129 C CA A GLU A 1 259 ? 39.602 45.113 -4.853 0.60 16.26 256 GLU A CA 1
ATOM 2130 C CA B GLU A 1 259 ? 39.631 45.151 -4.865 0.40 15.45 256 GLU A CA 1
ATOM 2131 C C A GLU A 1 259 ? 39.052 43.867 -5.544 0.60 15.69 256 GLU A C 1
ATOM 2132 C C B GLU A 1 259 ? 39.080 43.885 -5.535 0.40 15.33 256 GLU A C 1
ATOM 2133 O O A GLU A 1 259 ? 38.216 43.131 -4.999 0.60 16.08 256 GLU A O 1
ATOM 2134 O O B GLU A 1 259 ? 38.271 43.149 -4.956 0.40 15.76 256 GLU A O 1
ATOM 2145 N N . ARG A 1 260 ? 39.531 43.654 -6.765 1.00 14.88 257 ARG A N 1
ATOM 2146 C CA . ARG A 1 260 ? 39.114 42.522 -7.561 1.00 16.39 257 ARG A CA 1
ATOM 2147 C C . ARG A 1 260 ? 39.395 41.233 -6.810 1.00 14.32 257 ARG A C 1
ATOM 2148 O O . ARG A 1 260 ? 40.537 40.967 -6.409 1.00 10.51 257 ARG A O 1
ATOM 2156 N N . GLY A 1 261 ? 38.345 40.442 -6.635 1.00 11.96 258 GLY A N 1
ATOM 2157 C CA . GLY A 1 261 ? 38.436 39.144 -5.980 1.00 13.71 258 GLY A CA 1
ATOM 2158 C C . GLY A 1 261 ? 38.000 39.148 -4.524 1.00 14.38 258 GLY A C 1
ATOM 2159 O O . GLY A 1 261 ? 37.762 38.089 -3.955 1.00 16.88 258 GLY A O 1
ATOM 2160 N N . ASP A 1 262 ? 37.890 40.331 -3.907 1.00 15.02 259 ASP A N 1
ATOM 2161 C CA . ASP A 1 262 ? 37.440 40.415 -2.509 1.00 13.53 259 ASP A CA 1
ATOM 2162 C C . ASP A 1 262 ? 35.986 39.974 -2.444 1.00 13.06 259 ASP A C 1
ATOM 2163 O O . ASP A 1 262 ? 35.171 40.411 -3.246 1.00 14.11 259 ASP A O 1
ATOM 2168 N N . VAL A 1 263 ? 35.635 39.155 -1.454 1.00 13.55 260 VAL A N 1
ATOM 2169 C CA . VAL A 1 263 ? 34.276 38.611 -1.354 1.00 12.56 260 VAL A CA 1
ATOM 2170 C C . VAL A 1 263 ? 33.775 38.565 0.072 1.00 12.76 260 VAL A C 1
ATOM 2171 O O . VAL A 1 263 ? 34.565 38.417 1.004 1.00 16.49 260 VAL A O 1
ATOM 2175 N N . LYS A 1 264 ? 32.457 38.665 0.218 1.00 13.50 261 LYS A N 1
ATOM 2176 C CA . LYS A 1 264 ? 31.777 38.485 1.491 1.00 12.88 261 LYS A CA 1
ATOM 2177 C C . LYS A 1 264 ? 30.450 37.790 1.257 1.00 12.11 261 LYS A C 1
ATOM 2178 O O . LYS A 1 264 ? 29.955 37.776 0.135 1.00 9.66 261 LYS A O 1
ATOM 2184 N N . ASN A 1 265 ? 29.882 37.211 2.313 1.00 12.99 262 ASN A N 1
ATOM 2185 C CA . ASN A 1 265 ? 28.519 36.702 2.252 1.00 12.56 262 ASN A CA 1
ATOM 2186 C C . ASN A 1 265 ? 27.811 37.368 3.393 1.00 12.65 262 ASN A C 1
ATOM 2187 O O . ASN A 1 265 ? 28.387 37.542 4.468 1.00 9.76 262 ASN A O 1
ATOM 2192 N N . THR A 1 266 ? 26.554 37.744 3.166 1.00 10.99 263 THR A N 1
ATOM 2193 C CA . THR A 1 266 ? 25.742 38.385 4.186 1.00 12.09 263 THR A CA 1
ATOM 2194 C C . THR A 1 266 ? 24.579 37.444 4.393 1.00 12.81 263 THR A C 1
ATOM 2195 O O . THR A 1 266 ? 23.996 37.000 3.405 1.00 13.51 263 THR A O 1
ATOM 2199 N N . TYR A 1 267 ? 24.310 37.064 5.640 1.00 11.10 264 TYR A N 1
ATOM 2200 C CA . TYR A 1 267 ? 23.181 36.208 5.966 1.00 10.67 264 TYR A CA 1
ATOM 2201 C C . TYR A 1 267 ? 22.113 37.112 6.608 1.00 12.47 264 TYR A C 1
ATOM 2202 O O . TYR A 1 267 ? 22.218 37.459 7.792 1.00 14.31 264 TYR A O 1
ATOM 2211 N N . GLY A 1 268 ? 21.123 37.508 5.836 1.00 11.99 265 GLY A N 1
ATOM 2212 C CA . GLY A 1 268 ? 20.048 38.349 6.329 1.00 11.23 265 GLY A CA 1
ATOM 2213 C C . GLY A 1 268 ? 18.749 37.624 6.073 1.00 11.16 265 GLY A C 1
ATOM 2214 O O . GLY A 1 268 ? 18.667 36.401 6.258 1.00 9.69 265 GLY A O 1
ATOM 2215 N N . THR A 1 269 ? 17.718 38.376 5.682 1.00 9.98 266 THR A N 1
ATOM 2216 C CA . THR A 1 269 ? 16.438 37.793 5.285 1.00 9.43 266 THR A CA 1
ATOM 2217 C C . THR A 1 269 ? 16.776 36.790 4.176 1.00 9.65 266 THR A C 1
ATOM 2218 O O . THR A 1 269 ? 16.311 35.644 4.192 1.00 10.54 266 THR A O 1
ATOM 2222 N N . GLY A 1 270 ? 17.592 37.242 3.219 1.00 6.02 267 GLY A N 1
ATOM 2223 C CA . GLY A 1 270 ? 18.085 36.443 2.145 1.00 4.86 267 GLY A CA 1
ATOM 2224 C C . GLY A 1 270 ? 19.575 36.347 2.388 1.00 7.83 267 GLY A C 1
ATOM 2225 O O . GLY A 1 270 ? 20.069 36.910 3.374 1.00 6.61 267 GLY A O 1
ATOM 2226 N N . GLY A 1 271 ? 20.235 35.572 1.540 1.00 9.11 268 GLY A N 1
ATOM 2227 C CA . GLY A 1 271 ? 21.672 35.331 1.582 1.00 9.36 268 GLY A CA 1
ATOM 2228 C C . GLY A 1 271 ? 22.341 35.791 0.319 1.00 10.00 268 GLY A C 1
ATOM 2229 O O . GLY A 1 271 ? 22.066 35.300 -0.770 1.00 11.61 268 GLY A O 1
ATOM 2230 N N . PHE A 1 272 ? 23.303 36.699 0.459 1.00 10.11 269 PHE A N 1
ATOM 2231 C CA . PHE A 1 272 ? 23.917 37.334 -0.692 1.00 8.62 269 PHE A CA 1
ATOM 2232 C C . PHE A 1 272 ? 25.424 37.373 -0.659 1.00 9.72 269 PHE A C 1
ATOM 2233 O O . PHE A 1 272 ? 25.992 38.016 0.192 1.00 9.64 269 PHE A O 1
ATOM 2249 N N . LEU A 1 274 ? 28.746 38.553 -2.620 1.00 14.69 271 LEU A N 1
ATOM 2250 C CA . LEU A 1 274 ? 29.220 39.452 -3.655 1.00 14.01 271 LEU A CA 1
ATOM 2251 C C . LEU A 1 274 ? 30.733 39.435 -3.689 1.00 13.98 271 LEU A C 1
ATOM 2252 O O . LEU A 1 274 ? 31.399 39.401 -2.647 1.00 13.26 271 LEU A O 1
ATOM 2265 N N . ASN A 1 276 ? 33.743 41.629 -5.457 1.00 13.06 273 ASN A N 1
ATOM 2266 C CA . ASN A 1 276 ? 34.108 42.814 -6.207 1.00 13.17 273 ASN A CA 1
ATOM 2267 C C . ASN A 1 276 ? 34.900 42.351 -7.448 1.00 13.22 273 ASN A C 1
ATOM 2268 O O . ASN A 1 276 ? 35.817 41.544 -7.310 1.00 15.26 273 ASN A O 1
ATOM 2273 N N . THR A 1 277 ? 34.547 42.799 -8.649 1.00 11.55 274 THR A N 1
ATOM 2274 C CA . THR A 1 277 ? 35.324 42.438 -9.852 1.00 12.00 274 THR A CA 1
ATOM 2275 C C . THR A 1 277 ? 36.104 43.624 -10.428 1.00 11.03 274 THR A C 1
ATOM 2276 O O . THR A 1 277 ? 36.486 43.643 -11.611 1.00 12.29 274 THR A O 1
ATOM 2280 N N . GLY A 1 278 ? 36.385 44.617 -9.591 1.00 13.03 275 GLY A N 1
ATOM 2281 C CA . GLY A 1 278 ? 37.143 45.788 -10.050 1.00 11.93 275 GLY A CA 1
ATOM 2282 C C . GLY A 1 278 ? 36.344 46.635 -11.027 1.00 14.26 275 GLY A C 1
ATOM 2283 O O . GLY A 1 278 ? 35.104 46.712 -10.939 1.00 13.44 275 GLY A O 1
ATOM 2284 N N . ASP A 1 279 ? 37.047 47.233 -11.987 1.00 15.09 276 ASP A N 1
ATOM 2285 C CA . ASP A 1 279 ? 36.441 48.161 -12.958 1.00 16.34 276 ASP A CA 1
ATOM 2286 C C . ASP A 1 279 ? 35.789 47.519 -14.187 1.00 16.81 276 ASP A C 1
ATOM 2287 O O . ASP A 1 279 ? 35.395 48.230 -15.113 1.00 17.67 276 ASP A O 1
ATOM 2292 N N . LYS A 1 280 ? 35.672 46.195 -14.211 1.00 15.84 277 LYS A N 1
ATOM 2293 C CA . LYS A 1 280 ? 35.049 45.509 -15.350 1.00 17.56 277 LYS A CA 1
ATOM 2294 C C . LYS A 1 280 ? 33.914 44.573 -14.944 1.00 15.66 277 LYS A C 1
ATOM 2295 O O . LYS A 1 280 ? 33.974 43.916 -13.906 1.00 16.03 277 LYS A O 1
ATOM 2301 N N . ALA A 1 281 ? 32.881 44.519 -15.781 1.00 15.28 278 ALA A N 1
ATOM 2302 C CA . ALA A 1 281 ? 31.745 43.631 -15.560 1.00 14.79 278 ALA A CA 1
ATOM 2303 C C . ALA A 1 281 ? 32.117 42.219 -16.065 1.00 14.23 278 ALA A C 1
ATOM 2304 O O . ALA A 1 281 ? 32.694 42.052 -17.135 1.00 15.27 278 ALA A O 1
ATOM 2306 N N . VAL A 1 282 ? 31.807 41.217 -15.263 1.00 11.54 279 VAL A N 1
ATOM 2307 C CA . VAL A 1 282 ? 32.089 39.830 -15.580 1.00 9.92 279 VAL A CA 1
ATOM 2308 C C . VAL A 1 282 ? 30.768 39.117 -15.834 1.00 12.09 279 VAL A C 1
ATOM 2309 O O . VAL A 1 282 ? 29.852 39.194 -15.030 1.00 10.55 279 VAL A O 1
ATOM 2313 N N . LYS A 1 283 ? 30.683 38.409 -16.949 1.00 13.60 280 LYS A N 1
ATOM 2314 C CA . LYS A 1 283 ? 29.492 37.660 -17.298 1.00 15.90 280 LYS A CA 1
ATOM 2315 C C . LYS A 1 283 ? 29.481 36.337 -16.510 1.00 17.38 280 LYS A C 1
ATOM 2316 O O . LYS A 1 283 ? 30.526 35.779 -16.214 1.00 19.39 280 LYS A O 1
ATOM 2322 N N . SER A 1 284 ? 28.313 35.850 -16.119 1.00 15.92 281 SER A N 1
ATOM 2323 C CA . SER A 1 284 ? 28.247 34.571 -15.423 1.00 17.40 281 SER A CA 1
ATOM 2324 C C . SER A 1 284 ? 27.591 33.532 -16.292 1.00 19.29 281 SER A C 1
ATOM 2325 O O . SER A 1 284 ? 26.606 33.821 -16.980 1.00 19.81 281 SER A O 1
ATOM 2328 N N . GLU A 1 285 ? 28.113 32.313 -16.220 1.00 19.64 282 GLU A N 1
ATOM 2329 C CA . GLU A 1 285 ? 27.527 31.204 -16.935 1.00 22.30 282 GLU A CA 1
ATOM 2330 C C . GLU A 1 285 ? 26.836 30.254 -15.967 1.00 22.86 282 GLU A C 1
ATOM 2331 O O . GLU A 1 285 ? 26.038 29.412 -16.398 1.00 25.72 282 GLU A O 1
ATOM 2337 N N . SER A 1 286 ? 27.084 30.430 -14.667 1.00 20.96 283 SER A N 1
ATOM 2338 C CA . SER A 1 286 ? 26.606 29.494 -13.646 1.00 18.81 283 SER A CA 1
ATOM 2339 C C . SER A 1 286 ? 25.566 30.021 -12.673 1.00 17.35 283 SER A C 1
ATOM 2340 O O . SER A 1 286 ? 25.461 29.515 -11.544 1.00 15.03 283 SER A O 1
ATOM 2343 N N . GLY A 1 287 ? 24.801 31.019 -13.110 1.00 14.97 284 GLY A N 1
ATOM 2344 C CA . GLY A 1 287 ? 23.698 31.556 -12.339 1.00 13.13 284 GLY A CA 1
ATOM 2345 C C . GLY A 1 287 ? 23.983 32.723 -11.411 1.00 11.48 284 GLY A C 1
ATOM 2346 O O . GLY A 1 287 ? 23.210 32.954 -10.497 1.00 9.75 284 GLY A O 1
ATOM 2347 N N . LEU A 1 288 ? 25.103 33.424 -11.596 1.00 11.56 285 LEU A N 1
ATOM 2348 C CA . LEU A 1 288 ? 25.385 34.615 -10.790 1.00 11.47 285 LEU A CA 1
ATOM 2349 C C . LEU A 1 288 ? 24.904 35.853 -11.527 1.00 11.85 285 LEU A C 1
ATOM 2350 O O . LEU A 1 288 ? 24.763 35.850 -12.746 1.00 11.32 285 LEU A O 1
ATOM 2355 N N . LEU A 1 289 ? 24.582 36.906 -10.776 1.00 11.68 286 LEU A N 1
ATOM 2356 C CA . LEU A 1 289 ? 24.173 38.144 -11.397 1.00 10.99 286 LEU A CA 1
ATOM 2357 C C . LEU A 1 289 ? 25.422 39.009 -11.568 1.00 8.99 286 LEU A C 1
ATOM 2358 O O . LEU A 1 289 ? 26.356 38.936 -10.765 1.00 10.83 286 LEU A O 1
ATOM 2363 N N . THR A 1 290 ? 25.435 39.804 -12.632 1.00 9.69 287 THR A N 1
ATOM 2364 C CA . THR A 1 290 ? 26.504 40.774 -12.867 1.00 7.28 287 THR A CA 1
ATOM 2365 C C . THR A 1 290 ? 25.842 42.085 -12.433 1.00 9.54 287 THR A C 1
ATOM 2366 O O . THR A 1 290 ? 24.762 42.446 -12.921 1.00 8.58 287 THR A O 1
ATOM 2370 N N . THR A 1 291 ? 26.463 42.778 -11.494 1.00 9.00 288 THR A N 1
ATOM 2371 C CA . THR A 1 291 ? 25.855 43.969 -10.940 1.00 10.93 288 THR A CA 1
ATOM 2372 C C . THR A 1 291 ? 26.905 45.029 -10.622 1.00 10.12 288 THR A C 1
ATOM 2373 O O . THR A 1 291 ? 28.146 44.803 -10.740 1.00 10.75 288 THR A O 1
ATOM 2377 N N . ILE A 1 292 ? 26.422 46.214 -10.259 1.00 10.79 289 ILE A N 1
ATOM 2378 C CA . ILE A 1 292 ? 27.298 47.323 -9.884 1.00 7.80 289 ILE A CA 1
ATOM 2379 C C . ILE A 1 292 ? 27.542 47.312 -8.385 1.00 9.54 289 ILE A C 1
ATOM 2380 O O . ILE A 1 292 ? 26.605 47.144 -7.612 1.00 9.08 289 ILE A O 1
ATOM 2385 N N . ALA A 1 293 ? 28.817 47.375 -7.989 1.00 9.05 290 ALA A N 1
ATOM 2386 C CA . ALA A 1 293 ? 29.181 47.394 -6.568 1.00 9.75 290 ALA A CA 1
ATOM 2387 C C . ALA A 1 293 ? 28.935 48.782 -5.952 1.00 9.24 290 ALA A C 1
ATOM 2388 O O . ALA A 1 293 ? 28.252 48.915 -4.938 1.00 11.03 290 ALA A O 1
ATOM 2390 N N . TYR A 1 294 ? 29.511 49.802 -6.558 1.00 8.97 291 TYR A N 1
ATOM 2391 C CA . TYR A 1 294 ? 29.356 51.164 -6.097 1.00 10.44 291 TYR A CA 1
ATOM 2392 C C . TYR A 1 294 ? 30.065 52.096 -7.070 1.00 10.49 291 TYR A C 1
ATOM 2393 O O . TYR A 1 294 ? 30.831 51.657 -7.924 1.00 12.42 291 TYR A O 1
ATOM 2402 N N . GLY A 1 295 ? 29.753 53.386 -6.940 1.00 12.10 292 GLY A N 1
ATOM 2403 C CA . GLY A 1 295 ? 30.373 54.483 -7.684 1.00 8.15 292 GLY A CA 1
ATOM 2404 C C . GLY A 1 295 ? 30.922 55.450 -6.641 1.00 10.72 292 GLY A C 1
ATOM 2405 O O . GLY A 1 295 ? 30.167 55.971 -5.811 1.00 8.83 292 GLY A O 1
ATOM 2406 N N . ILE A 1 296 ? 32.247 55.635 -6.658 1.00 11.43 293 ILE A N 1
ATOM 2407 C CA . ILE A 1 296 ? 32.931 56.494 -5.728 1.00 14.24 293 ILE A CA 1
ATOM 2408 C C . ILE A 1 296 ? 34.242 56.923 -6.388 1.00 15.53 293 ILE A C 1
ATOM 2409 O O . ILE A 1 296 ? 34.779 56.197 -7.247 1.00 12.91 293 ILE A O 1
ATOM 2414 N N . ASP A 1 297 ? 34.727 58.109 -6.003 1.00 17.54 294 ASP A N 1
ATOM 2415 C CA . ASP A 1 297 ? 35.967 58.693 -6.513 1.00 17.97 294 ASP A CA 1
ATOM 2416 C C . ASP A 1 297 ? 36.104 58.702 -8.044 1.00 18.90 294 ASP A C 1
ATOM 2417 O O . ASP A 1 297 ? 37.206 58.481 -8.587 1.00 17.98 294 ASP A O 1
ATOM 2422 N N . GLY A 1 298 ? 34.979 58.942 -8.716 1.00 19.66 295 GLY A N 1
ATOM 2423 C CA . GLY A 1 298 ? 34.908 59.001 -10.174 1.00 21.29 295 GLY A CA 1
ATOM 2424 C C . GLY A 1 298 ? 35.044 57.668 -10.884 1.00 21.49 295 GLY A C 1
ATOM 2425 O O . GLY A 1 298 ? 35.351 57.618 -12.074 1.00 21.75 295 GLY A O 1
ATOM 2426 N N . LYS A 1 299 ? 34.808 56.584 -10.160 1.00 21.76 296 LYS A N 1
ATOM 2427 C CA . LYS A 1 299 ? 34.961 55.253 -10.717 1.00 21.04 296 LYS A CA 1
ATOM 2428 C C . LYS A 1 299 ? 33.759 54.391 -10.371 1.00 19.52 296 LYS A C 1
ATOM 2429 O O . LYS A 1 299 ? 33.071 54.638 -9.382 1.00 20.97 296 LYS A O 1
ATOM 2435 N N . VAL A 1 300 ? 33.527 53.358 -11.176 1.00 17.67 297 VAL A N 1
ATOM 2436 C CA . VAL A 1 300 ? 32.447 52.435 -10.951 1.00 15.11 297 VAL A CA 1
ATOM 2437 C C . VAL A 1 300 ? 33.010 51.028 -10.865 1.00 14.91 297 VAL A C 1
ATOM 2438 O O . VAL A 1 300 ? 33.714 50.572 -11.789 1.00 14.85 297 VAL A O 1
ATOM 2442 N N . ASN A 1 301 ? 32.737 50.379 -9.730 1.00 11.46 298 ASN A N 1
ATOM 2443 C CA . ASN A 1 301 ? 33.123 49.000 -9.476 1.00 11.31 298 ASN A CA 1
ATOM 2444 C C . ASN A 1 301 ? 31.918 48.105 -9.716 1.00 11.91 298 ASN A C 1
ATOM 2445 O O . ASN A 1 301 ? 30.770 48.479 -9.390 1.00 13.14 298 ASN A O 1
ATOM 2450 N N . TYR A 1 302 ? 32.208 46.945 -10.307 1.00 10.11 299 TYR A N 1
ATOM 2451 C CA . TYR A 1 302 ? 31.243 45.909 -10.629 1.00 10.52 299 TYR A CA 1
ATOM 2452 C C . TYR A 1 302 ? 31.397 44.758 -9.662 1.00 10.48 299 TYR A C 1
ATOM 2453 O O . TYR A 1 302 ? 32.389 44.662 -8.929 1.00 11.66 299 TYR A O 1
ATOM 2462 N N . ALA A 1 303 ? 30.405 43.892 -9.639 1.00 9.44 300 ALA A N 1
ATOM 2463 C CA . ALA A 1 303 ? 30.481 42.708 -8.794 1.00 10.55 300 ALA A CA 1
ATOM 2464 C C . ALA A 1 303 ? 29.777 41.527 -9.413 1.00 10.64 300 ALA A C 1
ATOM 2465 O O . ALA A 1 303 ? 28.965 41.685 -10.321 1.00 11.51 300 ALA A O 1
ATOM 2467 N N . LEU A 1 304 ? 30.142 40.337 -8.941 1.00 11.34 301 LEU A N 1
ATOM 2468 C CA . LEU A 1 304 ? 29.368 39.124 -9.222 1.00 10.02 301 LEU A CA 1
ATOM 2469 C C . LEU A 1 304 ? 28.614 38.824 -7.957 1.00 9.80 301 LEU A C 1
ATOM 2470 O O . LEU A 1 304 ? 29.179 38.871 -6.838 1.00 11.43 301 LEU A O 1
ATOM 2475 N N . GLU A 1 305 ? 27.353 38.454 -8.127 1.00 8.93 302 GLU A N 1
ATOM 2476 C CA . GLU A 1 305 ? 26.485 38.154 -7.014 1.00 10.30 302 GLU A CA 1
ATOM 2477 C C . GLU A 1 305 ? 25.754 36.823 -7.097 1.00 9.70 302 GLU A C 1
ATOM 2478 O O . GLU A 1 305 ? 25.147 36.506 -8.122 1.00 7.39 302 GLU A O 1
ATOM 2484 N N . GLY A 1 306 ? 25.786 36.097 -5.978 1.00 10.63 303 GLY A N 1
ATOM 2485 C CA . GLY A 1 306 ? 24.973 34.908 -5.762 1.00 11.96 303 GLY A CA 1
ATOM 2486 C C . GLY A 1 306 ? 23.823 35.297 -4.854 1.00 12.30 303 GLY A C 1
ATOM 2487 O O . GLY A 1 306 ? 24.043 35.799 -3.750 1.00 12.18 303 GLY A O 1
ATOM 2488 N N . SER A 1 307 ? 22.589 35.087 -5.312 1.00 10.15 304 SER A N 1
ATOM 2489 C CA . SER A 1 307 ? 21.405 35.524 -4.581 1.00 12.12 304 SER A CA 1
ATOM 2490 C C . SER A 1 307 ? 20.572 34.342 -4.030 1.00 11.75 304 SER A C 1
ATOM 2491 O O . SER A 1 307 ? 20.128 33.480 -4.798 1.00 11.37 304 SER A O 1
ATOM 2494 N N . ILE A 1 308 ? 20.400 34.289 -2.710 1.00 8.79 305 ILE A N 1
ATOM 2495 C CA . ILE A 1 308 ? 19.529 33.288 -2.063 1.00 9.62 305 ILE A CA 1
ATOM 2496 C C . ILE A 1 308 ? 18.325 34.045 -1.471 1.00 9.21 305 ILE A C 1
ATOM 2497 O O . ILE A 1 308 ? 18.518 34.955 -0.679 1.00 11.96 305 ILE A O 1
ATOM 2502 N N . PHE A 1 309 ? 17.095 33.702 -1.836 1.00 10.08 306 PHE A N 1
ATOM 2503 C CA . PHE A 1 309 ? 15.950 34.500 -1.384 1.00 9.72 306 PHE A CA 1
ATOM 2504 C C . PHE A 1 309 ? 15.557 34.343 0.102 1.00 10.58 306 PHE A C 1
ATOM 2505 O O . PHE A 1 309 ? 15.054 35.305 0.707 1.00 7.01 306 PHE A O 1
ATOM 2513 N N . VAL A 1 310 ? 15.784 33.142 0.654 1.00 10.88 307 VAL A N 1
ATOM 2514 C CA . VAL A 1 310 ? 15.400 32.804 2.027 1.00 10.71 307 VAL A CA 1
ATOM 2515 C C . VAL A 1 310 ? 16.569 32.180 2.745 1.00 10.77 307 VAL A C 1
ATOM 2516 O O . VAL A 1 310 ? 16.998 31.068 2.450 1.00 9.98 307 VAL A O 1
ATOM 2520 N N . SER A 1 311 ? 17.118 32.959 3.656 1.00 12.35 308 SER A N 1
ATOM 2521 C CA . SER A 1 311 ? 18.277 32.556 4.409 1.00 8.15 308 SER A CA 1
ATOM 2522 C C . SER A 1 311 ? 17.914 32.598 5.888 1.00 8.92 308 SER A C 1
ATOM 2523 O O . SER A 1 311 ? 17.304 31.669 6.377 1.00 10.44 308 SER A O 1
ATOM 2526 N N . GLY A 1 312 ? 18.209 33.694 6.574 1.00 8.22 309 GLY A N 1
ATOM 2527 C CA . GLY A 1 312 ? 17.805 33.897 7.961 1.00 9.87 309 GLY A CA 1
ATOM 2528 C C . GLY A 1 312 ? 16.292 33.908 8.121 1.00 10.78 309 GLY A C 1
ATOM 2529 O O . GLY A 1 312 ? 15.782 33.546 9.192 1.00 13.37 309 GLY A O 1
ATOM 2530 N N . SER A 1 313 ? 15.561 34.287 7.076 1.00 9.98 310 SER A N 1
ATOM 2531 C CA . SER A 1 313 ? 14.126 34.279 7.163 1.00 11.57 310 SER A CA 1
ATOM 2532 C C . SER A 1 313 ? 13.551 32.882 7.339 1.00 11.10 310 SER A C 1
ATOM 2533 O O . SER A 1 313 ? 12.388 32.751 7.744 1.00 14.05 310 SER A O 1
ATOM 2536 N N . ALA A 1 314 ? 14.336 31.843 7.037 1.00 9.24 311 ALA A N 1
ATOM 2537 C CA . ALA A 1 314 ? 13.885 30.479 7.289 1.00 10.77 311 ALA A CA 1
ATOM 2538 C C . ALA A 1 314 ? 13.746 30.283 8.807 1.00 10.60 311 ALA A C 1
ATOM 2539 O O . ALA A 1 314 ? 12.781 29.643 9.280 1.00 9.64 311 ALA A O 1
ATOM 2541 N N . ILE A 1 315 ? 14.670 30.895 9.556 1.00 10.38 312 ILE A N 1
ATOM 2542 C CA . ILE A 1 315 ? 14.702 30.814 11.011 1.00 11.04 312 ILE A CA 1
ATOM 2543 C C . ILE A 1 315 ? 13.575 31.600 11.609 1.00 11.77 312 ILE A C 1
ATOM 2544 O O . ILE A 1 315 ? 12.909 31.136 12.543 1.00 12.27 312 ILE A O 1
ATOM 2549 N N . GLN A 1 316 ? 13.350 32.793 11.056 1.00 12.47 313 GLN A N 1
ATOM 2550 C CA . GLN A 1 316 ? 12.235 33.627 11.492 1.00 13.78 313 GLN A CA 1
ATOM 2551 C C . GLN A 1 316 ? 10.916 32.917 11.211 1.00 12.62 313 GLN A C 1
ATOM 2552 O O . GLN A 1 316 ? 9.951 33.124 11.932 1.00 13.30 313 GLN A O 1
ATOM 2558 N N . TRP A 1 317 ? 10.868 32.096 10.164 1.00 11.88 314 TRP A N 1
ATOM 2559 C CA . TRP A 1 317 ? 9.677 31.320 9.842 1.00 11.27 314 TRP A CA 1
ATOM 2560 C C . TRP A 1 317 ? 9.385 30.285 10.945 1.00 11.14 314 TRP A C 1
ATOM 2561 O O . TRP A 1 317 ? 8.225 30.058 11.322 1.00 10.40 314 TRP A O 1
ATOM 2572 N N . LEU A 1 318 ? 10.428 29.669 11.490 1.00 9.97 315 LEU A N 1
ATOM 2573 C CA . LEU A 1 318 ? 10.248 28.772 12.622 1.00 10.49 315 LEU A CA 1
ATOM 2574 C C . LEU A 1 318 ? 9.604 29.527 13.795 1.00 13.31 315 LEU A C 1
ATOM 2575 O O . LEU A 1 318 ? 8.830 28.964 14.559 1.00 12.42 315 LEU A O 1
ATOM 2580 N N . ARG A 1 319 ? 9.931 30.804 13.933 1.00 13.46 316 ARG A N 1
ATOM 2581 C CA . ARG A 1 319 ? 9.408 31.625 15.033 1.00 13.28 316 ARG A CA 1
ATOM 2582 C C . ARG A 1 319 ? 7.981 32.115 14.802 1.00 12.58 316 ARG A C 1
ATOM 2583 O O . ARG A 1 319 ? 7.108 31.810 15.594 1.00 10.43 316 ARG A O 1
ATOM 2591 N N . ASP A 1 320 ? 7.726 32.840 13.718 1.00 13.33 317 ASP A N 1
ATOM 2592 C CA . ASP A 1 320 ? 6.398 33.426 13.505 1.00 15.19 317 ASP A CA 1
ATOM 2593 C C . ASP A 1 320 ? 5.457 32.596 12.645 1.00 15.98 317 ASP A C 1
ATOM 2594 O O . ASP A 1 320 ? 4.259 32.833 12.670 1.00 9.41 317 ASP A O 1
ATOM 2599 N N . GLY A 1 321 ? 5.970 31.598 11.926 1.00 13.86 318 GLY A N 1
ATOM 2600 C CA . GLY A 1 321 ? 5.106 30.768 11.106 1.00 13.09 318 GLY A CA 1
ATOM 2601 C C . GLY A 1 321 ? 4.706 29.525 11.860 1.00 11.56 318 GLY A C 1
ATOM 2602 O O . GLY A 1 321 ? 3.554 29.377 12.229 1.00 9.37 318 GLY A O 1
ATOM 2603 N N . LEU A 1 322 ? 5.663 28.632 12.112 1.00 10.43 319 LEU A N 1
ATOM 2604 C CA . LEU A 1 322 ? 5.320 27.396 12.796 1.00 11.74 319 LEU A CA 1
ATOM 2605 C C . LEU A 1 322 ? 5.266 27.571 14.318 1.00 12.23 319 LEU A C 1
ATOM 2606 O O . LEU A 1 322 ? 4.768 26.693 15.016 1.00 9.97 319 LEU A O 1
ATOM 2611 N N . ARG A 1 323 ? 5.803 28.681 14.822 1.00 12.83 320 ARG A N 1
ATOM 2612 C CA . ARG A 1 323 ? 5.743 29.003 16.246 1.00 12.95 320 ARG A CA 1
ATOM 2613 C C . ARG A 1 323 ? 6.408 27.889 17.062 1.00 14.70 320 ARG A C 1
ATOM 2614 O O . ARG A 1 323 ? 5.863 27.396 18.042 1.00 13.07 320 ARG A O 1
ATOM 2630 N N . ILE A 1 325 ? 9.866 28.192 17.926 1.00 14.36 322 ILE A N 1
ATOM 2631 C CA . ILE A 1 325 ? 10.890 28.816 18.750 1.00 15.07 322 ILE A CA 1
ATOM 2632 C C . ILE A 1 325 ? 10.428 30.217 19.094 1.00 15.51 322 ILE A C 1
ATOM 2633 O O . ILE A 1 325 ? 9.626 30.793 18.358 1.00 13.40 322 ILE A O 1
ATOM 2638 N N . ASN A 1 326 ? 10.915 30.732 20.230 1.00 18.46 323 ASN A N 1
ATOM 2639 C CA . ASN A 1 326 ? 10.605 32.086 20.712 1.00 19.14 323 ASN A CA 1
ATOM 2640 C C . ASN A 1 326 ? 11.480 33.156 20.080 1.00 18.66 323 ASN A C 1
ATOM 2641 O O . ASN A 1 326 ? 11.097 34.317 19.990 1.00 18.62 323 ASN A O 1
ATOM 2646 N N . SER A 1 327 ? 12.660 32.763 19.623 1.00 18.93 324 SER A N 1
ATOM 2647 C CA . SER A 1 327 ? 13.575 33.710 19.016 1.00 17.54 324 SER A CA 1
ATOM 2648 C C . SER A 1 327 ? 14.561 32.956 18.171 1.00 16.58 324 SER A C 1
ATOM 2649 O O . SER A 1 327 ? 14.851 31.800 18.467 1.00 14.06 324 SER A O 1
ATOM 2652 N N . ALA A 1 328 ? 15.126 33.641 17.177 1.00 16.37 325 ALA A N 1
ATOM 2653 C CA . ALA A 1 328 ? 16.102 33.043 16.283 1.00 17.62 325 ALA A CA 1
ATOM 2654 C C . ALA A 1 328 ? 17.274 32.440 17.056 1.00 17.01 325 ALA A C 1
ATOM 2655 O O . ALA A 1 328 ? 17.670 31.308 16.790 1.00 17.33 325 ALA A O 1
ATOM 2657 N N . PRO A 1 329 ? 17.837 33.177 18.015 1.00 16.39 326 PRO A N 1
ATOM 2658 C CA . PRO A 1 329 ? 18.920 32.592 18.795 1.00 15.32 326 PRO A CA 1
ATOM 2659 C C . PRO A 1 329 ? 18.578 31.295 19.530 1.00 13.79 326 PRO A C 1
ATOM 2660 O O . PRO A 1 329 ? 19.456 30.459 19.740 1.00 10.33 326 PRO A O 1
ATOM 2664 N N . GLN A 1 330 ? 17.318 31.103 19.903 1.00 13.02 327 GLN A N 1
ATOM 2665 C CA . GLN A 1 330 ? 16.943 29.878 20.600 1.00 12.78 327 GLN A CA 1
ATOM 2666 C C . GLN A 1 330 ? 17.064 28.647 19.701 1.00 11.27 327 GLN A C 1
ATOM 2667 O O . GLN A 1 330 ? 17.157 27.523 20.194 1.00 12.06 327 GLN A O 1
ATOM 2673 N N . SER A 1 331 ? 17.039 28.848 18.391 1.00 9.49 328 SER A N 1
ATOM 2674 C CA . SER A 1 331 ? 17.197 27.739 17.480 1.00 9.93 328 SER A CA 1
ATOM 2675 C C . SER A 1 331 ? 18.485 26.957 17.720 1.00 9.82 328 SER A C 1
ATOM 2676 O O . SER A 1 331 ? 18.515 25.743 17.528 1.00 8.84 328 SER A O 1
ATOM 2679 N N . GLU A 1 332 ? 19.542 27.625 18.185 1.00 11.08 329 GLU A N 1
ATOM 2680 C CA . GLU A 1 332 ? 20.810 26.962 18.347 1.00 10.19 329 GLU A CA 1
ATOM 2681 C C . GLU A 1 332 ? 20.769 25.792 19.333 1.00 10.61 329 GLU A C 1
ATOM 2682 O O . GLU A 1 332 ? 21.256 24.725 19.020 1.00 10.89 329 GLU A O 1
ATOM 2688 N N . SER A 1 333 ? 20.155 25.982 20.495 1.00 12.20 330 SER A N 1
ATOM 2689 C CA . SER A 1 333 ? 20.051 24.937 21.507 1.00 12.85 330 SER A CA 1
ATOM 2690 C C . SER A 1 333 ? 19.305 23.691 21.043 1.00 13.45 330 SER A C 1
ATOM 2691 O O . SER A 1 333 ? 19.678 22.579 21.410 1.00 12.55 330 SER A O 1
ATOM 2694 N N . TYR A 1 334 ? 18.260 23.858 20.232 1.00 12.26 331 TYR A N 1
ATOM 2695 C CA . TYR A 1 334 ? 17.559 22.709 19.694 1.00 11.89 331 TYR A CA 1
ATOM 2696 C C . TYR A 1 334 ? 18.433 21.984 18.683 1.00 11.35 331 TYR A C 1
ATOM 2697 O O . TYR A 1 334 ? 18.469 20.752 18.665 1.00 10.14 331 TYR A O 1
ATOM 2706 N N . ALA A 1 335 ? 19.091 22.763 17.821 1.00 9.66 332 ALA A N 1
ATOM 2707 C CA . ALA A 1 335 ? 19.875 22.199 16.728 1.00 10.35 332 ALA A CA 1
ATOM 2708 C C . ALA A 1 335 ? 21.054 21.389 17.233 1.00 11.78 332 ALA A C 1
ATOM 2709 O O . ALA A 1 335 ? 21.346 20.341 16.663 1.00 11.02 332 ALA A O 1
ATOM 2711 N N . THR A 1 336 ? 21.685 21.847 18.321 1.00 11.33 333 THR A N 1
ATOM 2712 C CA . THR A 1 336 ? 22.832 21.139 18.912 1.00 12.24 333 THR A CA 1
ATOM 2713 C C . THR A 1 336 ? 22.459 20.076 19.945 1.00 12.71 333 THR A C 1
ATOM 2714 O O . THR A 1 336 ? 23.341 19.424 20.493 1.00 16.26 333 THR A O 1
ATOM 2718 N N . ARG A 1 337 ? 21.176 19.903 20.238 1.00 15.88 334 ARG A N 1
ATOM 2719 C CA . ARG A 1 337 ? 20.772 18.852 21.185 1.00 16.36 334 ARG A CA 1
ATOM 2720 C C . ARG A 1 337 ? 20.842 17.460 20.536 1.00 15.40 334 ARG A C 1
ATOM 2721 O O . ARG A 1 337 ? 20.887 16.450 21.231 1.00 15.22 334 ARG A O 1
ATOM 2729 N N . VAL A 1 338 ? 20.891 17.412 19.204 1.00 15.30 335 VAL A N 1
ATOM 2730 C CA . VAL A 1 338 ? 21.045 16.172 18.458 1.00 15.27 335 VAL A CA 1
ATOM 2731 C C . VAL A 1 338 ? 22.337 16.261 17.666 1.00 15.06 335 VAL A C 1
ATOM 2732 O O . VAL A 1 338 ? 22.841 17.343 17.451 1.00 17.08 335 VAL A O 1
ATOM 2736 N N A ASP A 1 339 ? 22.794 15.113 17.184 0.60 15.75 336 ASP A N 1
ATOM 2737 N N B ASP A 1 339 ? 22.880 15.132 17.219 0.40 15.41 336 ASP A N 1
ATOM 2738 C CA A ASP A 1 339 ? 24.092 14.961 16.521 0.60 15.72 336 ASP A CA 1
ATOM 2739 C CA B ASP A 1 339 ? 24.162 15.147 16.490 0.40 15.05 336 ASP A CA 1
ATOM 2740 C C A ASP A 1 339 ? 24.039 15.095 14.991 0.60 15.64 336 ASP A C 1
ATOM 2741 C C B ASP A 1 339 ? 24.048 15.171 14.960 0.40 15.03 336 ASP A C 1
ATOM 2742 O O A ASP A 1 339 ? 25.082 15.206 14.333 0.60 16.06 336 ASP A O 1
ATOM 2743 O O B ASP A 1 339 ? 25.068 15.277 14.267 0.40 15.39 336 ASP A O 1
ATOM 2752 N N . SER A 1 340 ? 22.829 15.065 14.431 1.00 13.60 337 SER A N 1
ATOM 2753 C CA . SER A 1 340 ? 22.617 15.156 12.995 1.00 12.05 337 SER A CA 1
ATOM 2754 C C . SER A 1 340 ? 21.104 15.307 12.739 1.00 8.45 337 SER A C 1
ATOM 2755 O O . SER A 1 340 ? 20.287 15.164 13.659 1.00 12.24 337 SER A O 1
ATOM 2758 N N . THR A 1 341 ? 20.728 15.605 11.511 1.00 8.00 338 THR A N 1
ATOM 2759 C CA . THR A 1 341 ? 19.273 15.737 11.159 1.00 5.02 338 THR A CA 1
ATOM 2760 C C . THR A 1 341 ? 18.674 14.386 10.853 1.00 8.00 338 THR A C 1
ATOM 2761 O O . THR A 1 341 ? 17.469 14.258 10.560 1.00 5.70 338 THR A O 1
ATOM 2765 N N . GLU A 1 342 ? 19.528 13.365 10.841 1.00 6.30 339 GLU A N 1
ATOM 2766 C CA . GLU A 1 342 ? 19.142 12.003 10.501 1.00 9.39 339 GLU A CA 1
ATOM 2767 C C . GLU A 1 342 ? 18.436 11.929 9.136 1.00 9.51 339 GLU A C 1
ATOM 2768 O O . GLU A 1 342 ? 17.391 11.283 9.032 1.00 7.16 339 GLU A O 1
ATOM 2774 N N . GLY A 1 343 ? 19.005 12.580 8.109 1.00 9.55 340 GLY A N 1
ATOM 2775 C CA . GLY A 1 343 ? 18.478 12.538 6.766 1.00 11.76 340 GLY A CA 1
ATOM 2776 C C . GLY A 1 343 ? 17.426 13.559 6.352 1.00 9.15 340 GLY A C 1
ATOM 2777 O O . GLY A 1 343 ? 17.030 13.555 5.211 1.00 8.71 340 GLY A O 1
ATOM 2778 N N . VAL A 1 344 ? 17.003 14.431 7.270 1.00 7.70 341 VAL A N 1
ATOM 2779 C CA . VAL A 1 344 ? 16.095 15.519 6.988 1.00 8.82 341 VAL A CA 1
ATOM 2780 C C . VAL A 1 344 ? 16.770 16.728 6.300 1.00 7.86 341 VAL A C 1
ATOM 2781 O O . VAL A 1 344 ? 17.845 17.175 6.689 1.00 9.41 341 VAL A O 1
ATOM 2785 N N . TYR A 1 345 ? 16.129 17.192 5.219 1.00 6.70 342 TYR A N 1
ATOM 2786 C CA . TYR A 1 345 ? 16.518 18.414 4.505 1.00 6.23 342 TYR A CA 1
ATOM 2787 C C . TYR A 1 345 ? 15.305 19.331 4.427 1.00 7.68 342 TYR A C 1
ATOM 2788 O O . TYR A 1 345 ? 14.181 18.843 4.255 1.00 5.92 342 TYR A O 1
ATOM 2797 N N . VAL A 1 346 ? 15.578 20.632 4.572 1.00 7.27 343 VAL A N 1
ATOM 2798 C CA . VAL A 1 346 ? 14.665 21.753 4.480 1.00 5.70 343 VAL A CA 1
ATOM 2799 C C . VAL A 1 346 ? 15.156 22.700 3.356 1.00 7.73 343 VAL A C 1
ATOM 2800 O O . VAL A 1 346 ? 16.278 23.246 3.435 1.00 10.97 343 VAL A O 1
ATOM 2804 N N . VAL A 1 347 ? 14.395 22.764 2.270 1.00 7.31 344 VAL A N 1
ATOM 2805 C CA . VAL A 1 347 ? 14.664 23.605 1.100 1.00 4.88 344 VAL A CA 1
ATOM 2806 C C . VAL A 1 347 ? 13.733 24.781 1.156 1.00 6.47 344 VAL A C 1
ATOM 2807 O O . VAL A 1 347 ? 12.546 24.693 0.696 1.00 7.18 344 VAL A O 1
ATOM 2811 N N . PRO A 1 348 ? 14.227 25.918 1.680 1.00 7.15 345 PRO A N 1
ATOM 2812 C CA . PRO A 1 348 ? 13.304 27.033 1.967 1.00 10.87 345 PRO A CA 1
ATOM 2813 C C . PRO A 1 348 ? 12.995 27.964 0.762 1.00 12.89 345 PRO A C 1
ATOM 2814 O O . PRO A 1 348 ? 13.117 29.188 0.833 1.00 16.98 345 PRO A O 1
ATOM 2818 N N . ALA A 1 349 ? 12.555 27.348 -0.318 1.00 11.83 346 ALA A N 1
ATOM 2819 C CA . ALA A 1 349 ? 12.212 28.026 -1.554 1.00 13.11 346 ALA A CA 1
ATOM 2820 C C . ALA A 1 349 ? 10.823 28.680 -1.479 1.00 9.70 346 ALA A C 1
ATOM 2821 O O . ALA A 1 349 ? 10.024 28.590 -2.420 1.00 13.46 346 ALA A O 1
ATOM 2823 N N . PHE A 1 350 ? 10.540 29.410 -0.388 1.00 7.88 347 PHE A N 1
ATOM 2824 C CA . PHE A 1 350 ? 9.213 30.047 -0.195 1.00 7.08 347 PHE A CA 1
ATOM 2825 C C . PHE A 1 350 ? 8.827 31.001 -1.331 1.00 6.72 347 PHE A C 1
ATOM 2826 O O . PHE A 1 350 ? 7.621 31.197 -1.587 1.00 9.19 347 PHE A O 1
ATOM 2834 N N . VAL A 1 351 ? 9.843 31.603 -1.966 1.00 7.95 348 VAL A N 1
ATOM 2835 C CA . VAL A 1 351 ? 9.637 32.511 -3.109 1.00 9.21 348 VAL A CA 1
ATOM 2836 C C . VAL A 1 351 ? 10.484 32.081 -4.307 1.00 9.43 348 VAL A C 1
ATOM 2837 O O . VAL A 1 351 ? 10.977 32.907 -5.079 1.00 9.64 348 VAL A O 1
ATOM 2841 N N . GLY A 1 352 ? 10.631 30.772 -4.469 1.00 6.96 349 GLY A N 1
ATOM 2842 C CA . GLY A 1 352 ? 11.327 30.209 -5.614 1.00 6.40 349 GLY A CA 1
ATOM 2843 C C . GLY A 1 352 ? 12.765 30.021 -5.249 1.00 8.30 349 GLY A C 1
ATOM 2844 O O . GLY A 1 352 ? 13.119 30.165 -4.079 1.00 12.40 349 GLY A O 1
ATOM 2845 N N . LEU A 1 353 ? 13.566 29.655 -6.235 1.00 8.20 350 LEU A N 1
ATOM 2846 C CA . LEU A 1 353 ? 15.004 29.432 -6.048 1.00 9.30 350 LEU A CA 1
ATOM 2847 C C . LEU A 1 353 ? 15.802 30.444 -6.862 1.00 11.30 350 LEU A C 1
ATOM 2848 O O . LEU A 1 353 ? 15.527 30.662 -8.047 1.00 10.77 350 LEU A O 1
ATOM 2853 N N . GLY A 1 354 ? 16.814 31.033 -6.226 1.00 13.24 351 GLY A N 1
ATOM 2854 C CA . GLY A 1 354 ? 17.690 31.964 -6.909 1.00 12.81 351 GLY A CA 1
ATOM 2855 C C . GLY A 1 354 ? 18.889 31.231 -7.467 1.00 12.05 351 GLY A C 1
ATOM 2856 O O . GLY A 1 354 ? 18.759 30.203 -8.129 1.00 13.04 351 GLY A O 1
ATOM 2857 N N . THR A 1 355 ? 20.065 31.777 -7.234 1.00 13.62 352 THR A N 1
ATOM 2858 C CA . THR A 1 355 ? 21.291 31.178 -7.708 1.00 13.15 352 THR A CA 1
ATOM 2859 C C . THR A 1 355 ? 21.516 29.763 -7.181 1.00 13.19 352 THR A C 1
ATOM 2860 O O . THR A 1 355 ? 21.436 29.561 -5.966 1.00 15.99 352 THR A O 1
ATOM 2864 N N . PRO A 1 356 ? 21.859 28.805 -8.062 1.00 12.61 353 PRO A N 1
ATOM 2865 C CA . PRO A 1 356 ? 22.036 28.895 -9.516 1.00 12.23 353 PRO A CA 1
ATOM 2866 C C . PRO A 1 356 ? 20.861 28.374 -10.325 1.00 9.83 353 PRO A C 1
ATOM 2867 O O . PRO A 1 356 ? 20.936 28.357 -11.544 1.00 12.18 353 PRO A O 1
ATOM 2871 N N . TYR A 1 357 ? 19.794 27.981 -9.654 1.00 12.37 354 TYR A N 1
ATOM 2872 C CA . TYR A 1 357 ? 18.648 27.331 -10.285 1.00 11.75 354 TYR A CA 1
ATOM 2873 C C . TYR A 1 357 ? 17.721 28.291 -11.026 1.00 12.38 354 TYR A C 1
ATOM 2874 O O . TYR A 1 357 ? 17.170 27.942 -12.055 1.00 11.80 354 TYR A O 1
ATOM 2883 N N . TRP A 1 358 ? 17.480 29.458 -10.448 1.00 11.28 355 TRP A N 1
ATOM 2884 C CA . TRP A 1 358 ? 16.588 30.464 -11.061 1.00 11.89 355 TRP A CA 1
ATOM 2885 C C . TRP A 1 358 ? 15.288 29.836 -11.471 1.00 11.27 355 TRP A C 1
ATOM 2886 O O . TRP A 1 358 ? 14.861 29.919 -12.631 1.00 9.87 355 TRP A O 1
ATOM 2897 N N . ASP A 1 359 ? 14.648 29.234 -10.475 1.00 9.30 356 ASP A N 1
ATOM 2898 C CA . ASP A 1 359 ? 13.355 28.577 -10.645 1.00 7.22 356 ASP A CA 1
ATOM 2899 C C . ASP A 1 359 ? 12.319 29.329 -9.800 1.00 10.12 356 ASP A C 1
ATOM 2900 O O . ASP A 1 359 ? 12.158 29.022 -8.617 1.00 6.33 356 ASP A O 1
ATOM 2905 N N . SER A 1 360 ? 11.539 30.202 -10.440 1.00 11.04 357 SER A N 1
ATOM 2906 C CA . SER A 1 360 ? 10.635 31.103 -9.731 1.00 11.89 357 SER A CA 1
ATOM 2907 C C . SER A 1 360 ? 9.313 30.449 -9.319 1.00 12.09 357 SER A C 1
ATOM 2908 O O . SER A 1 360 ? 8.574 31.034 -8.540 1.00 11.13 357 SER A O 1
ATOM 2911 N N . GLU A 1 361 ? 9.021 29.257 -9.832 1.00 10.71 358 GLU A N 1
ATOM 2912 C CA . GLU A 1 361 ? 7.827 28.513 -9.477 1.00 12.04 358 GLU A CA 1
ATOM 2913 C C . GLU A 1 361 ? 8.052 27.509 -8.341 1.00 9.34 358 GLU A C 1
ATOM 2914 O O . GLU A 1 361 ? 7.088 26.953 -7.890 1.00 13.19 358 GLU A O 1
ATOM 2920 N N . ALA A 1 362 ? 9.294 27.229 -7.945 1.00 9.34 359 ALA A N 1
ATOM 2921 C CA . ALA A 1 362 ? 9.540 26.292 -6.859 1.00 9.45 359 ALA A CA 1
ATOM 2922 C C . ALA A 1 362 ? 9.000 26.873 -5.525 1.00 9.49 359 ALA A C 1
ATOM 2923 O O . ALA A 1 362 ? 9.051 28.087 -5.282 1.00 9.99 359 ALA A O 1
ATOM 2925 N N . ARG A 1 363 ? 8.493 26.001 -4.663 1.00 9.16 360 ARG A N 1
ATOM 2926 C CA . ARG A 1 363 ? 8.088 26.414 -3.330 1.00 9.46 360 ARG A CA 1
ATOM 2927 C C . ARG A 1 363 ? 8.837 25.611 -2.294 1.00 9.37 360 ARG A C 1
ATOM 2928 O O . ARG A 1 363 ? 9.544 24.679 -2.633 1.00 8.35 360 ARG A O 1
ATOM 2936 N N . GLY A 1 364 ? 8.702 25.994 -1.032 1.00 9.85 361 GLY A N 1
ATOM 2937 C CA . GLY A 1 364 ? 9.457 25.366 0.008 1.00 9.57 361 GLY A CA 1
ATOM 2938 C C . GLY A 1 364 ? 9.113 23.908 0.192 1.00 9.30 361 GLY A C 1
ATOM 2939 O O . GLY A 1 364 ? 7.978 23.538 0.117 1.00 6.40 361 GLY A O 1
ATOM 2940 N N . ALA A 1 365 ? 10.100 23.108 0.561 1.00 6.50 362 ALA A N 1
ATOM 2941 C CA . ALA A 1 365 ? 9.863 21.678 0.766 1.00 9.35 362 ALA A CA 1
ATOM 2942 C C . ALA A 1 365 ? 10.818 21.074 1.812 1.00 8.13 362 ALA A C 1
ATOM 2943 O O . ALA A 1 365 ? 11.899 21.609 2.088 1.00 9.16 362 ALA A O 1
ATOM 2945 N N . ILE A 1 366 ? 10.399 19.927 2.363 1.00 9.66 363 ILE A N 1
ATOM 2946 C CA . ILE A 1 366 ? 11.111 19.247 3.412 1.00 7.97 363 ILE A CA 1
ATOM 2947 C C . ILE A 1 366 ? 11.093 17.795 3.047 1.00 7.84 363 ILE A C 1
ATOM 2948 O O . ILE A 1 366 ? 10.076 17.296 2.582 1.00 4.42 363 ILE A O 1
ATOM 2953 N N . PHE A 1 367 ? 12.234 17.153 3.219 1.00 3.89 364 PHE A N 1
ATOM 2954 C CA . PHE A 1 367 ? 12.434 15.732 2.846 1.00 3.79 364 PHE A CA 1
ATOM 2955 C C . PHE A 1 367 ? 13.030 14.914 3.920 1.00 5.47 364 PHE A C 1
ATOM 2956 O O . PHE A 1 367 ? 13.554 15.453 4.896 1.00 7.63 364 PHE A O 1
ATOM 2964 N N . GLY A 1 368 ? 12.976 13.586 3.745 1.00 6.36 365 GLY A N 1
ATOM 2965 C CA . GLY A 1 368 ? 13.643 12.643 4.648 1.00 6.19 365 GLY A CA 1
ATOM 2966 C C . GLY A 1 368 ? 13.044 12.373 6.021 1.00 6.22 365 GLY A C 1
ATOM 2967 O O . GLY A 1 368 ? 13.649 11.751 6.879 1.00 6.48 365 GLY A O 1
ATOM 2968 N N . LEU A 1 369 ? 11.807 12.797 6.197 1.00 7.81 366 LEU A N 1
ATOM 2969 C CA . LEU A 1 369 ? 11.107 12.668 7.446 1.00 7.42 366 LEU A CA 1
ATOM 2970 C C . LEU A 1 369 ? 10.770 11.211 7.809 1.00 9.76 366 LEU A C 1
ATOM 2971 O O . LEU A 1 369 ? 10.314 10.411 6.955 1.00 9.42 366 LEU A O 1
ATOM 2976 N N . THR A 1 370 ? 11.005 10.889 9.081 1.00 8.19 367 THR A N 1
ATOM 2977 C CA . THR A 1 370 ? 10.595 9.592 9.660 1.00 8.89 367 THR A CA 1
ATOM 2978 C C . THR A 1 370 ? 9.866 9.809 10.991 1.00 5.65 367 THR A C 1
ATOM 2979 O O . THR A 1 370 ? 9.805 10.917 11.513 1.00 2.80 367 THR A O 1
ATOM 2983 N N . ARG A 1 371 ? 9.345 8.737 11.567 1.00 9.47 368 ARG A N 1
ATOM 2984 C CA . ARG A 1 371 ? 8.489 8.838 12.764 1.00 9.70 368 ARG A CA 1
ATOM 2985 C C . ARG A 1 371 ? 9.300 9.385 13.927 1.00 8.94 368 ARG A C 1
ATOM 2986 O O . ARG A 1 371 ? 8.770 10.056 14.801 1.00 7.58 368 ARG A O 1
ATOM 2994 N N . GLY A 1 372 ? 10.595 9.097 13.894 1.00 8.22 369 GLY A N 1
ATOM 2995 C CA . GLY A 1 372 ? 11.556 9.631 14.853 1.00 10.77 369 GLY A CA 1
ATOM 2996 C C . GLY A 1 372 ? 12.123 11.027 14.625 1.00 11.17 369 GLY A C 1
ATOM 2997 O O . GLY A 1 372 ? 12.950 11.487 15.421 1.00 12.09 369 GLY A O 1
ATOM 2998 N N . THR A 1 373 ? 11.741 11.691 13.536 1.00 11.28 370 THR A N 1
ATOM 2999 C CA . THR A 1 373 ? 12.145 13.064 13.316 1.00 10.30 370 THR A CA 1
ATOM 3000 C C . THR A 1 373 ? 11.478 13.880 14.426 1.00 12.06 370 THR A C 1
ATOM 3001 O O . THR A 1 373 ? 10.235 13.910 14.558 1.00 10.09 370 THR A O 1
ATOM 3005 N N . GLU A 1 374 ? 12.304 14.577 15.201 1.00 11.93 371 GLU A N 1
ATOM 3006 C CA . GLU A 1 374 ? 11.780 15.419 16.266 1.00 11.06 371 GLU A CA 1
ATOM 3007 C C . GLU A 1 374 ? 12.004 16.872 15.910 1.00 9.42 371 GLU A C 1
ATOM 3008 O O . GLU A 1 374 ? 12.657 17.209 14.911 1.00 6.71 371 GLU A O 1
ATOM 3014 N N . LYS A 1 375 ? 11.438 17.729 16.746 1.00 8.26 372 LYS A N 1
ATOM 3015 C CA . LYS A 1 375 ? 11.555 19.166 16.632 1.00 7.80 372 LYS A CA 1
ATOM 3016 C C . LYS A 1 375 ? 13.002 19.571 16.444 1.00 7.78 372 LYS A C 1
ATOM 3017 O O . LYS A 1 375 ? 13.331 20.432 15.599 1.00 6.97 372 LYS A O 1
ATOM 3023 N N . GLU A 1 376 ? 13.877 18.957 17.237 1.00 8.40 373 GLU A N 1
ATOM 3024 C CA . GLU A 1 376 ? 15.329 19.246 17.158 1.00 8.21 373 GLU A CA 1
ATOM 3025 C C . GLU A 1 376 ? 15.912 18.975 15.770 1.00 7.63 373 GLU A C 1
ATOM 3026 O O . GLU A 1 376 ? 16.778 19.714 15.316 1.00 7.21 373 GLU A O 1
ATOM 3032 N N . HIS A 1 377 ? 15.493 17.884 15.136 1.00 7.95 374 HIS A N 1
ATOM 3033 C CA . HIS A 1 377 ? 15.982 17.537 13.793 1.00 9.47 374 HIS A CA 1
ATOM 3034 C C . HIS A 1 377 ? 15.532 18.530 12.738 1.00 9.15 374 HIS A C 1
ATOM 3035 O O . HIS A 1 377 ? 16.332 18.941 11.908 1.00 9.39 374 HIS A O 1
ATOM 3042 N N . PHE A 1 378 ? 14.261 18.924 12.845 1.00 8.64 375 PHE A N 1
ATOM 3043 C CA . PHE A 1 378 ? 13.566 19.810 11.937 1.00 8.24 375 PHE A CA 1
ATOM 3044 C C . PHE A 1 378 ? 14.243 21.147 11.981 1.00 7.22 375 PHE A C 1
ATOM 3045 O O . PHE A 1 378 ? 14.564 21.731 10.932 1.00 6.45 375 PHE A O 1
ATOM 3053 N N . ILE A 1 379 ? 14.495 21.620 13.197 1.00 7.76 376 ILE A N 1
ATOM 3054 C CA . ILE A 1 379 ? 15.150 22.914 13.390 1.00 7.11 376 ILE A CA 1
ATOM 3055 C C . ILE A 1 379 ? 16.580 22.896 12.883 1.00 7.62 376 ILE A C 1
ATOM 3056 O O . ILE A 1 379 ? 16.995 23.815 12.215 1.00 9.05 376 ILE A O 1
ATOM 3061 N N . ARG A 1 380 ? 17.331 21.850 13.210 1.00 7.47 377 ARG A N 1
ATOM 3062 C CA . ARG A 1 380 ? 18.685 21.724 12.754 1.00 5.94 377 ARG A CA 1
ATOM 3063 C C . ARG A 1 380 ? 18.786 21.771 11.211 1.00 7.91 377 ARG A C 1
ATOM 3064 O O . ARG A 1 380 ? 19.631 22.487 10.659 1.00 6.98 377 ARG A O 1
ATOM 3072 N N . ALA A 1 381 ? 17.929 21.027 10.522 1.00 8.62 378 ALA A N 1
ATOM 3073 C CA . ALA A 1 381 ? 17.898 21.019 9.055 1.00 9.61 378 ALA A CA 1
ATOM 3074 C C . ALA A 1 381 ? 17.541 22.387 8.517 1.00 8.75 378 ALA A C 1
ATOM 3075 O O . ALA A 1 381 ? 18.094 22.841 7.509 1.00 7.59 378 ALA A O 1
ATOM 3077 N N . THR A 1 382 ? 16.605 23.063 9.177 1.00 8.23 379 THR A N 1
ATOM 3078 C CA . THR A 1 382 ? 16.273 24.408 8.760 1.00 8.32 379 THR A CA 1
ATOM 3079 C C . THR A 1 382 ? 17.540 25.298 8.820 1.00 9.59 379 THR A C 1
ATOM 3080 O O . THR A 1 382 ? 17.831 26.049 7.867 1.00 10.81 379 THR A O 1
ATOM 3084 N N . LEU A 1 383 ? 18.283 25.196 9.914 1.00 7.96 380 LEU A N 1
ATOM 3085 C CA . LEU A 1 383 ? 19.531 25.962 10.091 1.00 7.89 380 LEU A CA 1
ATOM 3086 C C . LEU A 1 383 ? 20.604 25.597 9.065 1.00 6.79 380 LEU A C 1
ATOM 3087 O O . LEU A 1 383 ? 21.237 26.485 8.463 1.00 6.25 380 LEU A O 1
ATOM 3092 N N . GLU A 1 384 ? 20.725 24.317 8.763 1.00 6.47 381 GLU A N 1
ATOM 3093 C CA . GLU A 1 384 ? 21.711 23.879 7.766 1.00 8.27 381 GLU A CA 1
ATOM 3094 C C . GLU A 1 384 ? 21.401 24.413 6.387 1.00 7.83 381 GLU A C 1
ATOM 3095 O O . GLU A 1 384 ? 22.348 24.576 5.625 1.00 6.50 381 GLU A O 1
ATOM 3101 N N . SER A 1 385 ? 20.113 24.608 6.043 1.00 9.17 382 SER A N 1
ATOM 3102 C CA . SER A 1 385 ? 19.725 25.139 4.733 1.00 9.65 382 SER A CA 1
ATOM 3103 C C . SER A 1 385 ? 20.460 26.452 4.384 1.00 10.47 382 SER A C 1
ATOM 3104 O O . SER A 1 385 ? 20.732 26.744 3.210 1.00 8.73 382 SER A O 1
ATOM 3107 N N . LEU A 1 386 ? 20.787 27.235 5.400 1.00 10.26 383 LEU A N 1
ATOM 3108 C CA . LEU A 1 386 ? 21.476 28.492 5.133 1.00 9.40 383 LEU A CA 1
ATOM 3109 C C . LEU A 1 386 ? 22.865 28.178 4.587 1.00 9.89 383 LEU A C 1
ATOM 3110 O O . LEU A 1 386 ? 23.349 28.873 3.712 1.00 9.77 383 LEU A O 1
ATOM 3115 N N . CYS A 1 387 ? 23.441 27.093 5.083 1.00 8.74 384 CYS A N 1
ATOM 3116 C CA . CYS A 1 387 ? 24.809 26.692 4.746 1.00 9.28 384 CYS A CA 1
ATOM 3117 C C . CYS A 1 387 ? 24.876 25.972 3.409 1.00 9.00 384 CYS A C 1
ATOM 3118 O O . CYS A 1 387 ? 25.813 26.234 2.620 1.00 6.59 384 CYS A O 1
ATOM 3121 N N . TYR A 1 388 ? 23.869 25.133 3.126 1.00 6.48 385 TYR A N 1
ATOM 3122 C CA . TYR A 1 388 ? 23.824 24.426 1.835 1.00 6.55 385 TYR A CA 1
ATOM 3123 C C . TYR A 1 388 ? 23.613 25.408 0.695 1.00 7.62 385 TYR A C 1
ATOM 3124 O O . TYR A 1 388 ? 24.238 25.268 -0.358 1.00 9.92 385 TYR A O 1
ATOM 3133 N N . GLN A 1 389 ? 22.720 26.382 0.878 1.00 10.75 386 GLN A N 1
ATOM 3134 C CA . GLN A 1 389 ? 22.457 27.367 -0.180 1.00 10.23 386 GLN A CA 1
ATOM 3135 C C . GLN A 1 389 ? 23.739 28.179 -0.438 1.00 10.31 386 GLN A C 1
ATOM 3136 O O . GLN A 1 389 ? 24.067 28.445 -1.590 1.00 7.87 386 GLN A O 1
ATOM 3142 N N . THR A 1 390 ? 24.507 28.472 0.609 1.00 10.17 387 THR A N 1
ATOM 3143 C CA . THR A 1 390 ? 25.731 29.252 0.453 1.00 13.05 387 THR A CA 1
ATOM 3144 C C . THR A 1 390 ? 26.710 28.425 -0.363 1.00 11.57 387 THR A C 1
ATOM 3145 O O . THR A 1 390 ? 27.306 28.961 -1.289 1.00 14.37 387 THR A O 1
ATOM 3149 N N . ARG A 1 391 ? 26.860 27.133 -0.031 1.00 10.19 388 ARG A N 1
ATOM 3150 C CA . ARG A 1 391 ? 27.698 26.251 -0.828 1.00 9.04 388 ARG A CA 1
ATOM 3151 C C . ARG A 1 391 ? 27.272 26.268 -2.309 1.00 8.28 388 ARG A C 1
ATOM 3152 O O . ARG A 1 391 ? 28.130 26.350 -3.167 1.00 11.70 388 ARG A O 1
ATOM 3160 N N . ASP A 1 392 ? 25.988 26.184 -2.605 1.00 6.18 389 ASP A N 1
ATOM 3161 C CA . ASP A 1 392 ? 25.532 26.193 -4.009 1.00 8.35 389 ASP A CA 1
ATOM 3162 C C . ASP A 1 392 ? 26.084 27.467 -4.705 1.00 7.82 389 ASP A C 1
ATOM 3163 O O . ASP A 1 392 ? 26.536 27.435 -5.854 1.00 10.64 389 ASP A O 1
ATOM 3168 N N . VAL A 1 393 ? 26.025 28.591 -4.005 1.00 8.77 390 VAL A N 1
ATOM 3169 C CA . VAL A 1 393 ? 26.485 29.858 -4.557 1.00 7.32 390 VAL A CA 1
ATOM 3170 C C . VAL A 1 393 ? 28.004 29.846 -4.692 1.00 9.45 390 VAL A C 1
ATOM 3171 O O . VAL A 1 393 ? 28.545 30.294 -5.697 1.00 8.01 390 VAL A O 1
ATOM 3191 N N A GLU A 1 395 ? 29.877 27.141 -5.243 0.60 10.07 392 GLU A N 1
ATOM 3192 N N B GLU A 1 395 ? 30.058 27.527 -5.037 0.40 9.59 392 GLU A N 1
ATOM 3193 C CA A GLU A 1 395 ? 30.285 26.310 -6.363 0.60 11.18 392 GLU A CA 1
ATOM 3194 C CA B GLU A 1 395 ? 30.393 26.602 -6.136 0.40 10.58 392 GLU A CA 1
ATOM 3195 C C A GLU A 1 395 ? 30.120 27.100 -7.650 0.60 10.99 392 GLU A C 1
ATOM 3196 C C B GLU A 1 395 ? 30.247 27.334 -7.468 0.40 10.93 392 GLU A C 1
ATOM 3197 O O A GLU A 1 395 ? 30.949 27.009 -8.546 0.60 6.47 392 GLU A O 1
ATOM 3198 O O B GLU A 1 395 ? 31.182 27.359 -8.255 0.40 8.78 392 GLU A O 1
ATOM 3209 N N . ALA A 1 396 ? 29.066 27.903 -7.724 1.00 9.73 393 ALA A N 1
ATOM 3210 C CA . ALA A 1 396 ? 28.854 28.729 -8.921 1.00 12.78 393 ALA A CA 1
ATOM 3211 C C . ALA A 1 396 ? 29.942 29.793 -9.074 1.00 12.06 393 ALA A C 1
ATOM 3212 O O . ALA A 1 396 ? 30.477 29.973 -10.157 1.00 11.06 393 ALA A O 1
ATOM 3230 N N A SER A 1 398 ? 32.895 30.118 -7.826 0.50 13.42 395 SER A N 1
ATOM 3231 N N B SER A 1 398 ? 32.982 29.744 -7.740 0.50 14.75 395 SER A N 1
ATOM 3232 C CA A SER A 1 398 ? 34.228 29.564 -8.071 0.50 15.84 395 SER A CA 1
ATOM 3233 C CA B SER A 1 398 ? 34.302 29.188 -7.978 0.50 17.06 395 SER A CA 1
ATOM 3234 C C A SER A 1 398 ? 34.376 29.213 -9.540 0.50 17.77 395 SER A C 1
ATOM 3235 C C B SER A 1 398 ? 34.437 29.001 -9.481 0.50 18.47 395 SER A C 1
ATOM 3236 O O A SER A 1 398 ? 35.415 29.483 -10.140 0.50 17.65 395 SER A O 1
ATOM 3237 O O B SER A 1 398 ? 35.500 29.222 -10.055 0.50 18.57 395 SER A O 1
ATOM 3242 N N . LYS A 1 399 ? 33.331 28.621 -10.120 1.00 20.01 396 LYS A N 1
ATOM 3243 C CA . LYS A 1 399 ? 33.337 28.314 -11.553 1.00 22.35 396 LYS A CA 1
ATOM 3244 C C . LYS A 1 399 ? 33.435 29.515 -12.476 1.00 23.15 396 LYS A C 1
ATOM 3245 O O . LYS A 1 399 ? 34.232 29.500 -13.386 1.00 20.71 396 LYS A O 1
ATOM 3251 N N A ASP A 1 400 ? 32.617 30.545 -12.250 0.50 23.89 397 ASP A N 1
ATOM 3252 N N B ASP A 1 400 ? 32.612 30.535 -12.242 0.50 23.53 397 ASP A N 1
ATOM 3253 C CA A ASP A 1 400 ? 32.618 31.689 -13.158 0.50 25.05 397 ASP A CA 1
ATOM 3254 C CA B ASP A 1 400 ? 32.614 31.722 -13.089 0.50 24.28 397 ASP A CA 1
ATOM 3255 C C A ASP A 1 400 ? 33.664 32.757 -12.792 0.50 26.16 397 ASP A C 1
ATOM 3256 C C B ASP A 1 400 ? 33.852 32.573 -12.884 0.50 25.80 397 ASP A C 1
ATOM 3257 O O A ASP A 1 400 ? 33.795 33.744 -13.512 0.50 27.09 397 ASP A O 1
ATOM 3258 O O B ASP A 1 400 ? 34.386 33.144 -13.836 0.50 26.18 397 ASP A O 1
ATOM 3267 N N . SER A 1 401 ? 34.356 32.600 -11.660 1.00 27.40 398 SER A N 1
ATOM 3268 C CA . SER A 1 401 ? 35.545 33.400 -11.356 1.00 29.19 398 SER A CA 1
ATOM 3269 C C . SER A 1 401 ? 36.643 32.377 -11.569 1.00 32.57 398 SER A C 1
ATOM 3270 O O . SER A 1 401 ? 36.385 31.282 -12.062 1.00 34.16 398 SER A O 1
ATOM 3273 N N . GLY A 1 402 ? 37.875 32.726 -11.247 1.00 35.33 399 GLY A N 1
ATOM 3274 C CA . GLY A 1 402 ? 38.944 31.743 -11.276 1.00 37.73 399 GLY A CA 1
ATOM 3275 C C . GLY A 1 402 ? 39.079 31.276 -9.841 1.00 40.02 399 GLY A C 1
ATOM 3276 O O . GLY A 1 402 ? 39.048 30.078 -9.537 1.00 40.84 399 GLY A O 1
ATOM 3277 N N . ILE A 1 403 ? 39.153 32.280 -8.969 1.00 41.94 400 ILE A N 1
ATOM 3278 C CA . ILE A 1 403 ? 39.381 32.151 -7.533 1.00 42.91 400 ILE A CA 1
ATOM 3279 C C . ILE A 1 403 ? 38.501 31.133 -6.811 1.00 42.94 400 ILE A C 1
ATOM 3280 O O . ILE A 1 403 ? 37.297 31.044 -7.049 1.00 42.29 400 ILE A O 1
ATOM 3285 N N . ASP A 1 404 ? 39.149 30.373 -5.934 1.00 43.51 401 ASP A N 1
ATOM 3286 C CA . ASP A 1 404 ? 38.518 29.397 -5.059 1.00 43.80 401 ASP A CA 1
ATOM 3287 C C . ASP A 1 404 ? 38.646 30.092 -3.708 1.00 43.10 401 ASP A C 1
ATOM 3288 O O . ASP A 1 404 ? 39.753 30.489 -3.327 1.00 43.32 401 ASP A O 1
ATOM 3293 N N . VAL A 1 405 ? 37.546 30.255 -2.981 1.00 42.12 402 VAL A N 1
ATOM 3294 C CA . VAL A 1 405 ? 37.626 30.948 -1.699 1.00 41.13 402 VAL A CA 1
ATOM 3295 C C . VAL A 1 405 ? 38.627 30.232 -0.778 1.00 39.84 402 VAL A C 1
ATOM 3296 O O . VAL A 1 405 ? 38.742 29.007 -0.787 1.00 40.70 402 VAL A O 1
ATOM 3300 N N . GLN A 1 406 ? 39.387 31.019 -0.029 1.00 37.41 403 GLN A N 1
ATOM 3301 C CA . GLN A 1 406 ? 40.376 30.502 0.927 1.00 35.33 403 GLN A CA 1
ATOM 3302 C C . GLN A 1 406 ? 39.871 30.732 2.362 1.00 32.81 403 GLN A C 1
ATOM 3303 O O . GLN A 1 406 ? 40.198 29.980 3.291 1.00 31.02 403 GLN A O 1
ATOM 3309 N N . SER A 1 407 ? 39.030 31.756 2.499 1.00 28.86 404 SER A N 1
ATOM 3310 C CA . SER A 1 407 ? 38.331 32.095 3.719 1.00 26.22 404 SER A CA 1
ATOM 3311 C C . SER A 1 407 ? 37.255 33.095 3.309 1.00 23.55 404 SER A C 1
ATOM 3312 O O . SER A 1 407 ? 37.509 33.995 2.498 1.00 23.16 404 SER A O 1
ATOM 3315 N N . LEU A 1 408 ? 36.088 32.972 3.922 1.00 17.53 405 LEU A N 1
ATOM 3316 C CA . LEU A 1 408 ? 34.957 33.815 3.601 1.00 15.63 405 LEU A CA 1
ATOM 3317 C C . LEU A 1 408 ? 34.565 34.789 4.731 1.00 12.68 405 LEU A C 1
ATOM 3318 O O . LEU A 1 408 ? 34.240 34.359 5.839 1.00 8.05 405 LEU A O 1
ATOM 3323 N N . ARG A 1 409 ? 34.613 36.096 4.455 1.00 11.04 406 ARG A N 1
ATOM 3324 C CA . ARG A 1 409 ? 34.192 37.100 5.438 1.00 11.18 406 ARG A CA 1
ATOM 3325 C C . ARG A 1 409 ? 32.689 37.103 5.467 1.00 10.12 406 ARG A C 1
ATOM 3326 O O . ARG A 1 409 ? 32.038 37.077 4.421 1.00 12.71 406 ARG A O 1
ATOM 3334 N N . VAL A 1 410 ? 32.115 37.079 6.660 1.00 10.18 407 VAL A N 1
ATOM 3335 C CA . VAL A 1 410 ? 30.661 36.981 6.769 1.00 7.81 407 VAL A CA 1
ATOM 3336 C C . VAL A 1 410 ? 30.066 38.052 7.674 1.00 9.68 407 VAL A C 1
ATOM 3337 O O . VAL A 1 410 ? 30.723 38.546 8.560 1.00 7.92 407 VAL A O 1
ATOM 3341 N N . ASP A 1 411 ? 28.803 38.386 7.447 1.00 9.51 408 ASP A N 1
ATOM 3342 C CA . ASP A 1 411 ? 28.096 39.366 8.256 1.00 11.42 408 ASP A CA 1
ATOM 3343 C C . ASP A 1 411 ? 26.604 39.031 8.149 1.00 12.68 408 ASP A C 1
ATOM 3344 O O . ASP A 1 411 ? 26.261 38.095 7.429 1.00 10.82 408 ASP A O 1
ATOM 3349 N N . GLY A 1 412 ? 25.766 39.791 8.862 1.00 11.47 409 GLY A N 1
ATOM 3350 C CA . GLY A 1 412 ? 24.321 39.620 8.933 1.00 14.27 409 GLY A CA 1
ATOM 3351 C C . GLY A 1 412 ? 23.910 38.986 10.246 1.00 15.43 409 GLY A C 1
ATOM 3352 O O . GLY A 1 412 ? 24.762 38.490 10.966 1.00 15.54 409 GLY A O 1
ATOM 3353 N N . GLY A 1 413 ? 22.606 38.941 10.538 1.00 15.85 410 GLY A N 1
ATOM 3354 C CA . GLY A 1 413 ? 22.073 38.415 11.810 1.00 17.08 410 GLY A CA 1
ATOM 3355 C C . GLY A 1 413 ? 22.417 37.000 12.225 1.00 19.62 410 GLY A C 1
ATOM 3356 O O . GLY A 1 413 ? 22.801 36.756 13.389 1.00 22.50 410 GLY A O 1
ATOM 3357 N N . ALA A 1 414 ? 22.364 36.062 11.281 1.00 18.59 411 ALA A N 1
ATOM 3358 C CA . ALA A 1 414 ? 22.689 34.663 11.585 1.00 18.31 411 ALA A CA 1
ATOM 3359 C C . ALA A 1 414 ? 24.124 34.359 11.921 1.00 16.80 411 ALA A C 1
ATOM 3360 O O . ALA A 1 414 ? 24.398 33.265 12.395 1.00 18.48 411 ALA A O 1
ATOM 3362 N N . VAL A 1 415 ? 25.065 35.261 11.652 1.00 14.15 412 VAL A N 1
ATOM 3363 C CA . VAL A 1 415 ? 26.456 34.948 11.912 1.00 12.07 412 VAL A CA 1
ATOM 3364 C C . VAL A 1 415 ? 26.774 34.797 13.403 1.00 11.35 412 VAL A C 1
ATOM 3365 O O . VAL A 1 415 ? 27.797 34.222 13.765 1.00 9.19 412 VAL A O 1
ATOM 3369 N N . LYS A 1 416 ? 25.910 35.329 14.254 1.00 9.10 413 LYS A N 1
ATOM 3370 C CA A LYS A 1 416 ? 26.066 35.195 15.703 0.70 11.10 413 LYS A CA 1
ATOM 3371 C CA B LYS A 1 416 ? 26.039 35.206 15.709 0.30 10.64 413 LYS A CA 1
ATOM 3372 C C . LYS A 1 416 ? 25.903 33.755 16.180 1.00 11.20 413 LYS A C 1
ATOM 3373 O O . LYS A 1 416 ? 26.453 33.372 17.218 1.00 13.46 413 LYS A O 1
ATOM 3384 N N . ASN A 1 417 ? 25.180 32.943 15.402 1.00 10.20 414 ASN A N 1
ATOM 3385 C CA . ASN A 1 417 ? 24.929 31.537 15.723 1.00 10.53 414 ASN A CA 1
ATOM 3386 C C . ASN A 1 417 ? 26.168 30.679 15.399 1.00 9.22 414 ASN A C 1
ATOM 3387 O O . ASN A 1 417 ? 26.418 30.398 14.242 1.00 11.55 414 ASN A O 1
ATOM 3392 N N . ASN A 1 418 ? 26.928 30.283 16.416 1.00 9.13 415 ASN A N 1
ATOM 3393 C CA . ASN A 1 418 ? 28.115 29.453 16.240 1.00 9.73 415 ASN A CA 1
ATOM 3394 C C . ASN A 1 418 ? 27.837 28.124 15.548 1.00 10.07 415 ASN A C 1
ATOM 3395 O O . ASN A 1 418 ? 28.692 27.656 14.809 1.00 13.09 415 ASN A O 1
ATOM 3400 N N . PHE A 1 419 ? 26.687 27.505 15.792 1.00 10.99 416 PHE A N 1
ATOM 3401 C CA . PHE A 1 419 ? 26.359 26.259 15.104 1.00 9.46 416 PHE A CA 1
ATOM 3402 C C . PHE A 1 419 ? 26.355 26.400 13.586 1.00 8.22 416 PHE A C 1
ATOM 3403 O O . PHE A 1 419 ? 26.898 25.553 12.893 1.00 11.80 416 PHE A O 1
ATOM 3411 N N . ILE A 1 420 ? 25.790 27.498 13.112 1.00 6.59 417 ILE A N 1
ATOM 3412 C CA . ILE A 1 420 ? 25.651 27.762 11.707 1.00 6.81 417 ILE A CA 1
ATOM 3413 C C . ILE A 1 420 ? 26.965 28.076 11.049 1.00 7.77 417 ILE A C 1
ATOM 3414 O O . ILE A 1 420 ? 27.241 27.560 9.965 1.00 6.63 417 ILE A O 1
ATOM 3427 N N . GLN A 1 422 ? 29.969 27.195 12.085 1.00 4.92 419 GLN A N 1
ATOM 3428 C CA . GLN A 1 422 ? 30.784 26.003 12.082 1.00 6.30 419 GLN A CA 1
ATOM 3429 C C . GLN A 1 422 ? 30.290 25.013 11.040 1.00 4.21 419 GLN A C 1
ATOM 3430 O O . GLN A 1 422 ? 31.081 24.408 10.336 1.00 2.66 419 GLN A O 1
ATOM 3436 N N . PHE A 1 423 ? 28.986 24.820 10.934 1.00 2.13 420 PHE A N 1
ATOM 3437 C CA . PHE A 1 423 ? 28.490 23.928 9.913 1.00 2.81 420 PHE A CA 1
ATOM 3438 C C . PHE A 1 423 ? 28.808 24.499 8.517 1.00 4.02 420 PHE A C 1
ATOM 3439 O O . PHE A 1 423 ? 29.035 23.748 7.584 1.00 3.34 420 PHE A O 1
ATOM 3447 N N . GLN A 1 424 ? 28.794 25.820 8.358 1.00 4.43 421 GLN A N 1
ATOM 3448 C CA . GLN A 1 424 ? 29.126 26.429 7.064 1.00 2.64 421 GLN A CA 1
ATOM 3449 C C . GLN A 1 424 ? 30.534 26.107 6.642 1.00 5.23 421 GLN A C 1
ATOM 3450 O O . GLN A 1 424 ? 30.780 25.691 5.511 1.00 4.18 421 GLN A O 1
ATOM 3456 N N . ALA A 1 425 ? 31.458 26.278 7.574 1.00 2.13 422 ALA A N 1
ATOM 3457 C CA . ALA A 1 425 ? 32.851 26.044 7.288 1.00 3.62 422 ALA A CA 1
ATOM 3458 C C . ALA A 1 425 ? 33.056 24.567 6.961 1.00 4.98 422 ALA A C 1
ATOM 3459 O O . ALA A 1 425 ? 33.768 24.217 6.009 1.00 6.53 422 ALA A O 1
ATOM 3461 N N . ASP A 1 426 ? 32.439 23.705 7.763 1.00 4.94 423 ASP A N 1
ATOM 3462 C CA . ASP A 1 426 ? 32.534 22.274 7.536 1.00 4.39 423 ASP A CA 1
ATOM 3463 C C . ASP A 1 426 ? 31.961 21.889 6.158 1.00 4.75 423 ASP A C 1
ATOM 3464 O O . ASP A 1 426 ? 32.602 21.166 5.422 1.00 5.47 423 ASP A O 1
ATOM 3469 N N . ILE A 1 427 ? 30.746 22.327 5.800 1.00 4.81 424 ILE A N 1
ATOM 3470 C CA . ILE A 1 427 ? 30.162 21.880 4.535 1.00 3.17 424 ILE A CA 1
ATOM 3471 C C . ILE A 1 427 ? 30.825 22.368 3.249 1.00 5.33 424 ILE A C 1
ATOM 3472 O O . ILE A 1 427 ? 30.729 21.701 2.205 1.00 4.56 424 ILE A O 1
ATOM 3477 N N . VAL A 1 428 ? 31.568 23.481 3.345 1.00 9.90 425 VAL A N 1
ATOM 3478 C CA . VAL A 1 428 ? 32.360 24.013 2.229 1.00 9.64 425 VAL A CA 1
ATOM 3479 C C . VAL A 1 428 ? 33.880 23.761 2.301 1.00 8.98 425 VAL A C 1
ATOM 3480 O O . VAL A 1 428 ? 34.557 24.041 1.338 1.00 10.37 425 VAL A O 1
ATOM 3484 N N . ASN A 1 429 ? 34.409 23.223 3.403 1.00 5.93 426 ASN A N 1
ATOM 3485 C CA . ASN A 1 429 ? 35.854 22.956 3.540 1.00 8.35 426 ASN A CA 1
ATOM 3486 C C . ASN A 1 429 ? 36.673 24.242 3.342 1.00 8.40 426 ASN A C 1
ATOM 3487 O O . ASN A 1 429 ? 37.734 24.235 2.720 1.00 14.76 426 ASN A O 1
ATOM 3492 N N . THR A 1 430 ? 36.201 25.316 3.961 1.00 11.05 427 THR A N 1
ATOM 3493 C CA . THR A 1 430 ? 36.763 26.663 3.822 1.00 12.70 427 THR A CA 1
ATOM 3494 C C . THR A 1 430 ? 36.537 27.401 5.139 1.00 10.51 427 THR A C 1
ATOM 3495 O O . THR A 1 430 ? 35.469 27.279 5.735 1.00 10.73 427 THR A O 1
ATOM 3499 N N . SER A 1 431 ? 37.491 28.215 5.570 1.00 9.95 428 SER A N 1
ATOM 3500 C CA . SER A 1 431 ? 37.324 28.984 6.808 1.00 9.43 428 SER A CA 1
ATOM 3501 C C . SER A 1 431 ? 36.305 30.129 6.649 1.00 10.42 428 SER A C 1
ATOM 3502 O O . SER A 1 431 ? 36.129 30.680 5.565 1.00 6.92 428 SER A O 1
ATOM 3505 N N . VAL A 1 432 ? 35.589 30.410 7.737 1.00 9.86 429 VAL A N 1
ATOM 3506 C CA . VAL A 1 432 ? 34.636 31.477 7.818 1.00 7.22 429 VAL A CA 1
ATOM 3507 C C . VAL A 1 432 ? 35.144 32.450 8.901 1.00 6.68 429 VAL A C 1
ATOM 3508 O O . VAL A 1 432 ? 35.522 32.047 10.008 1.00 4.31 429 VAL A O 1
ATOM 3512 N N . GLU A 1 433 ? 35.178 33.742 8.576 1.00 6.75 430 GLU A N 1
ATOM 3513 C CA . GLU A 1 433 ? 35.617 34.761 9.516 1.00 6.94 430 GLU A CA 1
ATOM 3514 C C . GLU A 1 433 ? 34.546 35.747 9.845 1.00 6.47 430 GLU A C 1
ATOM 3515 O O . GLU A 1 433 ? 34.131 36.522 8.978 1.00 7.83 430 GLU A O 1
ATOM 3521 N N . ARG A 1 434 ? 34.144 35.747 11.119 1.00 8.67 431 ARG A N 1
ATOM 3522 C CA . ARG A 1 434 ? 33.130 36.641 11.645 1.00 8.38 431 ARG A CA 1
ATOM 3523 C C . ARG A 1 434 ? 33.787 37.860 12.272 1.00 9.36 431 ARG A C 1
ATOM 3524 O O . ARG A 1 434 ? 34.563 37.698 13.214 1.00 8.67 431 ARG A O 1
ATOM 3532 N N . PRO A 1 435 ? 33.488 39.078 11.777 1.00 10.54 432 PRO A N 1
ATOM 3533 C CA . PRO A 1 435 ? 34.136 40.267 12.344 1.00 11.82 432 PRO A CA 1
ATOM 3534 C C . PRO A 1 435 ? 33.595 40.712 13.698 1.00 11.34 432 PRO A C 1
ATOM 3535 O O . PRO A 1 435 ? 32.518 40.305 14.085 1.00 9.30 432 PRO A O 1
ATOM 3539 N N . GLU A 1 436 ? 34.336 41.565 14.404 1.00 13.13 433 GLU A N 1
ATOM 3540 C CA . GLU A 1 436 ? 33.854 42.080 15.694 1.00 15.17 433 GLU A CA 1
ATOM 3541 C C . GLU A 1 436 ? 32.633 42.970 15.540 1.00 15.39 433 GLU A C 1
ATOM 3542 O O . GLU A 1 436 ? 31.755 42.931 16.382 1.00 16.73 433 GLU A O 1
ATOM 3548 N N . ILE A 1 437 ? 32.586 43.777 14.481 1.00 17.46 434 ILE A N 1
ATOM 3549 C CA . ILE A 1 437 ? 31.424 44.621 14.210 1.00 18.23 434 ILE A CA 1
ATOM 3550 C C . ILE A 1 437 ? 30.743 44.021 12.997 1.00 16.32 434 ILE A C 1
ATOM 3551 O O . ILE A 1 437 ? 31.248 44.132 11.891 1.00 17.54 434 ILE A O 1
ATOM 3556 N N . GLN A 1 438 ? 29.605 43.370 13.223 1.00 16.85 435 GLN A N 1
ATOM 3557 C CA . GLN A 1 438 ? 28.859 42.655 12.189 1.00 15.46 435 GLN A CA 1
ATOM 3558 C C . GLN A 1 438 ? 27.888 43.485 11.378 1.00 17.12 435 GLN A C 1
ATOM 3559 O O . GLN A 1 438 ? 27.357 43.029 10.356 1.00 17.45 435 GLN A O 1
ATOM 3565 N N A GLU A 1 439 ? 27.642 44.711 11.821 0.50 17.51 436 GLU A N 1
ATOM 3566 N N B GLU A 1 439 ? 27.664 44.721 11.818 0.50 17.32 436 GLU A N 1
ATOM 3567 C CA A GLU A 1 439 ? 26.740 45.596 11.096 0.50 16.17 436 GLU A CA 1
ATOM 3568 C CA B GLU A 1 439 ? 26.752 45.617 11.115 0.50 15.91 436 GLU A CA 1
ATOM 3569 C C A GLU A 1 439 ? 27.496 46.283 9.948 0.50 14.19 436 GLU A C 1
ATOM 3570 C C B GLU A 1 439 ? 27.498 46.285 9.946 0.50 14.02 436 GLU A C 1
ATOM 3571 O O A GLU A 1 439 ? 27.592 47.507 9.897 0.50 12.00 436 GLU A O 1
ATOM 3572 O O B GLU A 1 439 ? 27.588 47.508 9.880 0.50 11.80 436 GLU A O 1
ATOM 3583 N N . THR A 1 440 ? 28.025 45.477 9.029 1.00 12.42 437 THR A N 1
ATOM 3584 C CA . THR A 1 440 ? 28.798 45.988 7.886 1.00 10.50 437 THR A CA 1
ATOM 3585 C C . THR A 1 440 ? 27.955 46.738 6.882 1.00 9.52 437 THR A C 1
ATOM 3586 O O . THR A 1 440 ? 28.420 47.658 6.201 1.00 9.08 437 THR A O 1
ATOM 3590 N N . THR A 1 441 ? 26.698 46.376 6.786 1.00 7.34 438 THR A N 1
ATOM 3591 C CA . THR A 1 441 ? 25.859 47.066 5.865 1.00 6.00 438 THR A CA 1
ATOM 3592 C C . THR A 1 441 ? 25.784 48.528 6.313 1.00 5.63 438 THR A C 1
ATOM 3593 O O . THR A 1 441 ? 25.946 49.430 5.487 1.00 5.71 438 THR A O 1
ATOM 3597 N N . ALA A 1 442 ? 25.550 48.749 7.610 1.00 4.52 439 ALA A N 1
ATOM 3598 C CA . ALA A 1 442 ? 25.399 50.091 8.172 1.00 3.75 439 ALA A CA 1
ATOM 3599 C C . ALA A 1 442 ? 26.688 50.879 8.096 1.00 4.47 439 ALA A C 1
ATOM 3600 O O . ALA A 1 442 ? 26.690 52.072 7.780 1.00 4.85 439 ALA A O 1
ATOM 3602 N N . LEU A 1 443 ? 27.784 50.207 8.414 1.00 4.23 440 LEU A N 1
ATOM 3603 C CA . LEU A 1 443 ? 29.120 50.806 8.352 1.00 5.80 440 LEU A CA 1
ATOM 3604 C C . LEU A 1 443 ? 29.468 51.258 6.938 1.00 5.67 440 LEU A C 1
ATOM 3605 O O . LEU A 1 443 ? 30.034 52.347 6.717 1.00 7.14 440 LEU A O 1
ATOM 3610 N N . GLY A 1 444 ? 29.182 50.398 5.972 1.00 7.86 441 GLY A N 1
ATOM 3611 C CA . GLY A 1 444 ? 29.396 50.743 4.574 1.00 6.92 441 GLY A CA 1
ATOM 3612 C C . GLY A 1 444 ? 28.671 52.025 4.221 1.00 6.76 441 GLY A C 1
ATOM 3613 O O . GLY A 1 444 ? 29.289 52.932 3.679 1.00 6.05 441 GLY A O 1
ATOM 3614 N N . ALA A 1 445 ? 27.366 52.093 4.516 1.00 5.24 442 ALA A N 1
ATOM 3615 C CA . ALA A 1 445 ? 26.563 53.289 4.225 1.00 6.34 442 ALA A CA 1
ATOM 3616 C C . ALA A 1 445 ? 27.032 54.529 4.996 1.00 6.17 442 ALA A C 1
ATOM 3617 O O . ALA A 1 445 ? 27.006 55.634 4.446 1.00 4.34 442 ALA A O 1
ATOM 3619 N N . ALA A 1 446 ? 27.477 54.341 6.244 1.00 5.97 443 ALA A N 1
ATOM 3620 C CA . ALA A 1 446 ? 28.045 55.429 7.032 1.00 5.48 443 ALA A CA 1
ATOM 3621 C C . ALA A 1 446 ? 29.292 55.954 6.354 1.00 3.40 443 ALA A C 1
ATOM 3622 O O . ALA A 1 446 ? 29.460 57.162 6.269 1.00 2.79 443 ALA A O 1
ATOM 3624 N N . PHE A 1 447 ? 30.163 55.068 5.852 1.00 3.70 444 PHE A N 1
ATOM 3625 C CA . PHE A 1 447 ? 31.382 55.546 5.222 1.00 4.33 444 PHE A CA 1
ATOM 3626 C C . PHE A 1 447 ? 31.122 56.282 3.919 1.00 5.55 444 PHE A C 1
ATOM 3627 O O . PHE A 1 447 ? 31.793 57.281 3.637 1.00 7.74 444 PHE A O 1
ATOM 3635 N N . LEU A 1 448 ? 30.193 55.796 3.119 1.00 7.84 445 LEU A N 1
ATOM 3636 C CA . LEU A 1 448 ? 29.877 56.468 1.853 1.00 7.34 445 LEU A CA 1
ATOM 3637 C C . LEU A 1 448 ? 29.483 57.909 2.167 1.00 6.10 445 LEU A C 1
ATOM 3638 O O . LEU A 1 448 ? 29.897 58.831 1.476 1.00 5.83 445 LEU A O 1
ATOM 3643 N N . ALA A 1 449 ? 28.710 58.099 3.230 1.00 5.88 446 ALA A N 1
ATOM 3644 C CA . ALA A 1 449 ? 28.277 59.438 3.654 1.00 5.79 446 ALA A CA 1
ATOM 3645 C C . ALA A 1 449 ? 29.417 60.235 4.222 1.00 4.99 446 ALA A C 1
ATOM 3646 O O . ALA A 1 449 ? 29.668 61.360 3.793 1.00 8.03 446 ALA A O 1
ATOM 3648 N N . GLY A 1 450 ? 30.093 59.653 5.205 1.00 4.59 447 GLY A N 1
ATOM 3649 C CA . GLY A 1 450 ? 31.225 60.315 5.891 1.00 4.31 447 GLY A CA 1
ATOM 3650 C C . GLY A 1 450 ? 32.349 60.716 4.940 1.00 3.37 447 GLY A C 1
ATOM 3651 O O . GLY A 1 450 ? 32.953 61.778 5.080 1.00 2.39 447 GLY A O 1
ATOM 3652 N N . LEU A 1 451 ? 32.622 59.865 3.953 1.00 3.40 448 LEU A N 1
ATOM 3653 C CA . LEU A 1 451 ? 33.617 60.175 2.948 1.00 3.55 448 LEU A CA 1
ATOM 3654 C C . LEU A 1 451 ? 33.238 61.433 2.185 1.00 5.42 448 LEU A C 1
ATOM 3655 O O . LEU A 1 451 ? 34.064 62.334 1.990 1.00 4.83 448 LEU A O 1
ATOM 3660 N N . ALA A 1 452 ? 31.970 61.497 1.806 1.00 5.07 449 ALA A N 1
ATOM 3661 C CA . ALA A 1 452 ? 31.429 62.598 1.027 1.00 4.83 449 ALA A CA 1
ATOM 3662 C C . ALA A 1 452 ? 31.397 63.937 1.759 1.00 4.45 449 ALA A C 1
ATOM 3663 O O . ALA A 1 452 ? 31.411 64.983 1.120 1.00 3.92 449 ALA A O 1
ATOM 3665 N N . VAL A 1 453 ? 31.329 63.921 3.088 1.00 2.95 450 VAL A N 1
ATOM 3666 C CA . VAL A 1 453 ? 31.317 65.150 3.852 1.00 3.26 450 VAL A CA 1
ATOM 3667 C C . VAL A 1 453 ? 32.635 65.419 4.588 1.00 4.21 450 VAL A C 1
ATOM 3668 O O . VAL A 1 453 ? 32.708 66.316 5.411 1.00 6.60 450 VAL A O 1
ATOM 3672 N N . GLY A 1 454 ? 33.666 64.651 4.292 1.00 4.06 451 GLY A N 1
ATOM 3673 C CA . GLY A 1 454 ? 34.980 64.846 4.908 1.00 4.68 451 GLY A CA 1
ATOM 3674 C C . GLY A 1 454 ? 35.125 64.328 6.331 1.00 6.51 451 GLY A C 1
ATOM 3675 O O . GLY A 1 454 ? 36.148 64.579 6.977 1.00 8.85 451 GLY A O 1
ATOM 3676 N N . PHE A 1 455 ? 34.134 63.589 6.817 1.00 8.11 452 PHE A N 1
ATOM 3677 C CA . PHE A 1 455 ? 34.168 63.011 8.174 1.00 8.46 452 PHE A CA 1
ATOM 3678 C C . PHE A 1 455 ? 35.356 62.042 8.267 1.00 9.96 452 PHE A C 1
ATOM 3679 O O . PHE A 1 455 ? 36.102 62.040 9.264 1.00 10.52 452 PHE A O 1
ATOM 3687 N N . TRP A 1 456 ? 35.516 61.206 7.239 1.00 9.68 453 TRP A N 1
ATOM 3688 C CA . TRP A 1 456 ? 36.689 60.321 7.099 1.00 8.14 453 TRP A CA 1
ATOM 3689 C C . TRP A 1 456 ? 37.372 60.782 5.810 1.00 8.26 453 TRP A C 1
ATOM 3690 O O . TRP A 1 456 ? 36.703 61.257 4.894 1.00 8.09 453 TRP A O 1
ATOM 3701 N N . GLU A 1 457 ? 38.698 60.679 5.735 1.00 9.17 454 GLU A N 1
ATOM 3702 C CA . GLU A 1 457 ? 39.403 61.083 4.518 1.00 9.19 454 GLU A CA 1
ATOM 3703 C C . GLU A 1 457 ? 39.683 59.911 3.588 1.00 8.72 454 GLU A C 1
ATOM 3704 O O . GLU A 1 457 ? 39.895 60.116 2.394 1.00 9.14 454 GLU A O 1
ATOM 3710 N N . SER A 1 458 ? 39.583 58.688 4.105 1.00 9.43 455 SER A N 1
ATOM 3711 C CA . SER A 1 458 ? 39.891 57.496 3.312 1.00 10.79 455 SER A CA 1
ATOM 3712 C C . SER A 1 458 ? 39.082 56.241 3.642 1.00 9.50 455 SER A C 1
ATOM 3713 O O . SER A 1 458 ? 38.808 55.938 4.812 1.00 9.80 455 SER A O 1
ATOM 3716 N N . LYS A 1 459 ? 38.712 55.485 2.615 1.00 9.62 456 LYS A N 1
ATOM 3717 C CA . LYS A 1 459 ? 38.000 54.229 2.847 1.00 9.89 456 LYS A CA 1
ATOM 3718 C C . LYS A 1 459 ? 38.904 53.186 3.497 1.00 8.29 456 LYS A C 1
ATOM 3719 O O . LYS A 1 459 ? 38.393 52.172 3.970 1.00 8.55 456 LYS A O 1
ATOM 3725 N N . ASP A 1 460 ? 40.225 53.406 3.467 1.00 5.64 457 ASP A N 1
ATOM 3726 C CA . ASP A 1 460 ? 41.206 52.481 4.073 1.00 5.94 457 ASP A CA 1
ATOM 3727 C C . ASP A 1 460 ? 40.943 52.256 5.564 1.00 5.28 457 ASP A C 1
ATOM 3728 O O . ASP A 1 460 ? 41.187 51.170 6.100 1.00 4.33 457 ASP A O 1
ATOM 3733 N N . ASP A 1 461 ? 40.358 53.243 6.226 1.00 7.83 458 ASP A N 1
ATOM 3734 C CA . ASP A 1 461 ? 39.980 53.091 7.643 1.00 9.22 458 ASP A CA 1
ATOM 3735 C C . ASP A 1 461 ? 39.072 51.908 7.923 1.00 8.79 458 ASP A C 1
ATOM 3736 O O . ASP A 1 461 ? 39.055 51.402 9.039 1.00 7.74 458 ASP A O 1
ATOM 3741 N N . ILE A 1 462 ? 38.275 51.487 6.942 1.00 9.50 459 ILE A N 1
ATOM 3742 C CA . ILE A 1 462 ? 37.365 50.351 7.139 1.00 8.26 459 ILE A CA 1
ATOM 3743 C C . ILE A 1 462 ? 38.227 49.090 7.298 1.00 10.05 459 ILE A C 1
ATOM 3744 O O . ILE A 1 462 ? 38.025 48.298 8.233 1.00 9.52 459 ILE A O 1
ATOM 3749 N N . ALA A 1 463 ? 39.209 48.946 6.399 1.00 10.57 460 ALA A N 1
ATOM 3750 C CA . ALA A 1 463 ? 40.149 47.824 6.407 1.00 11.41 460 ALA A CA 1
ATOM 3751 C C . ALA A 1 463 ? 40.929 47.789 7.720 1.00 11.73 460 ALA A C 1
ATOM 3752 O O . ALA A 1 463 ? 41.067 46.740 8.347 1.00 9.06 460 ALA A O 1
ATOM 3754 N N . LYS A 1 464 ? 41.436 48.949 8.126 1.00 11.82 461 LYS A N 1
ATOM 3755 C CA . LYS A 1 464 ? 42.230 49.038 9.354 1.00 11.86 461 LYS A CA 1
ATOM 3756 C C . LYS A 1 464 ? 41.409 48.761 10.612 1.00 11.15 461 LYS A C 1
ATOM 3757 O O . LYS A 1 464 ? 41.911 48.100 11.518 1.00 8.37 461 LYS A O 1
ATOM 3763 N N . ASN A 1 465 ? 40.160 49.243 10.652 1.00 6.88 462 ASN A N 1
ATOM 3764 C CA . ASN A 1 465 ? 39.288 49.071 11.821 1.00 8.40 462 ASN A CA 1
ATOM 3765 C C . ASN A 1 465 ? 38.735 47.645 11.952 1.00 10.26 462 ASN A C 1
ATOM 3766 O O . ASN A 1 465 ? 38.495 47.192 13.066 1.00 9.45 462 ASN A O 1
ATOM 3771 N N . TRP A 1 466 ? 38.490 46.966 10.823 1.00 10.42 463 TRP A N 1
ATOM 3772 C CA . TRP A 1 466 ? 38.019 45.574 10.811 1.00 10.73 463 TRP A CA 1
ATOM 3773 C C . TRP A 1 466 ? 38.853 44.715 11.744 1.00 8.67 463 TRP A C 1
ATOM 3774 O O . TRP A 1 466 ? 40.077 44.790 11.705 1.00 9.26 463 TRP A O 1
ATOM 3785 N N . LYS A 1 467 ? 38.184 43.911 12.571 1.00 7.39 464 LYS A N 1
ATOM 3786 C CA . LYS A 1 467 ? 38.840 43.062 13.549 1.00 8.25 464 LYS A CA 1
ATOM 3787 C C . LYS A 1 467 ? 38.232 41.676 13.531 1.00 9.20 464 LYS A C 1
ATOM 3788 O O . LYS A 1 467 ? 37.010 41.552 13.513 1.00 4.37 464 LYS A O 1
ATOM 3794 N N . LEU A 1 468 ? 39.068 40.634 13.542 1.00 7.20 465 LEU A N 1
ATOM 3795 C CA . LEU A 1 468 ? 38.520 39.284 13.509 1.00 9.97 465 LEU A CA 1
ATOM 3796 C C . LEU A 1 468 ? 37.995 38.902 14.875 1.00 10.28 465 LEU A C 1
ATOM 3797 O O . LEU A 1 468 ? 38.743 38.972 15.844 1.00 10.71 465 LEU A O 1
ATOM 3802 N N A GLU A 1 469 ? 36.728 38.492 14.952 0.50 10.36 466 GLU A N 1
ATOM 3803 N N B GLU A 1 469 ? 36.722 38.511 14.959 0.50 10.74 466 GLU A N 1
ATOM 3804 C CA A GLU A 1 469 ? 36.175 38.057 16.227 0.50 10.32 466 GLU A CA 1
ATOM 3805 C CA B GLU A 1 469 ? 36.183 38.049 16.232 0.50 11.04 466 GLU A CA 1
ATOM 3806 C C A GLU A 1 469 ? 36.328 36.541 16.385 0.50 10.06 466 GLU A C 1
ATOM 3807 C C B GLU A 1 469 ? 36.376 36.540 16.373 0.50 10.43 466 GLU A C 1
ATOM 3808 O O A GLU A 1 469 ? 36.723 36.057 17.446 0.50 9.67 466 GLU A O 1
ATOM 3809 O O B GLU A 1 469 ? 36.830 36.060 17.411 0.50 9.77 466 GLU A O 1
ATOM 3820 N N . GLU A 1 470 ? 36.048 35.795 15.324 1.00 9.96 467 GLU A N 1
ATOM 3821 C CA . GLU A 1 470 ? 36.239 34.347 15.346 1.00 10.29 467 GLU A CA 1
ATOM 3822 C C . GLU A 1 470 ? 36.396 33.764 13.943 1.00 8.80 467 GLU A C 1
ATOM 3823 O O . GLU A 1 470 ? 35.595 34.071 13.045 1.00 11.75 467 GLU A O 1
ATOM 3829 N N . LYS A 1 471 ? 37.390 32.894 13.775 1.00 8.65 468 LYS A N 1
ATOM 3830 C CA . LYS A 1 471 ? 37.646 32.179 12.522 1.00 8.23 468 LYS A CA 1
ATOM 3831 C C . LYS A 1 471 ? 37.185 30.747 12.778 1.00 8.90 468 LYS A C 1
ATOM 3832 O O . LYS A 1 471 ? 37.647 30.112 13.714 1.00 10.34 468 LYS A O 1
ATOM 3838 N N . PHE A 1 472 ? 36.191 30.299 12.010 1.00 5.72 469 PHE A N 1
ATOM 3839 C CA . PHE A 1 472 ? 35.675 28.947 12.076 1.00 6.84 469 PHE A CA 1
ATOM 3840 C C . PHE A 1 472 ? 36.408 28.145 11.025 1.00 6.45 469 PHE A C 1
ATOM 3841 O O . PHE A 1 472 ? 36.439 28.539 9.859 1.00 6.62 469 PHE A O 1
ATOM 3849 N N . ASP A 1 473 ? 37.001 27.028 11.449 1.00 8.84 470 ASP A N 1
ATOM 3850 C CA . ASP A 1 473 ? 37.830 26.184 10.591 1.00 9.22 470 ASP A CA 1
ATOM 3851 C C . ASP A 1 473 ? 37.116 24.875 10.355 1.00 9.94 470 ASP A C 1
ATOM 3852 O O . ASP A 1 473 ? 36.572 24.302 11.298 1.00 9.77 470 ASP A O 1
ATOM 3857 N N . PRO A 1 474 ? 37.138 24.387 9.110 1.00 11.37 471 PRO A N 1
ATOM 3858 C CA . PRO A 1 474 ? 36.382 23.178 8.803 1.00 13.00 471 PRO A CA 1
ATOM 3859 C C . PRO A 1 474 ? 36.947 21.959 9.509 1.00 12.82 471 PRO A C 1
ATOM 3860 O O . PRO A 1 474 ? 38.156 21.760 9.524 1.00 9.01 471 PRO A O 1
ATOM 3864 N N . LYS A 1 475 ? 36.072 21.204 10.156 1.00 10.44 472 LYS A N 1
ATOM 3865 C CA . LYS A 1 475 ? 36.439 19.938 10.743 1.00 15.07 472 LYS A CA 1
ATOM 3866 C C . LYS A 1 475 ? 35.301 18.942 10.490 1.00 15.01 472 LYS A C 1
ATOM 3867 O O . LYS A 1 475 ? 34.436 18.678 11.334 1.00 20.57 472 LYS A O 1
ATOM 3881 N N . ASP A 1 477 ? 34.894 15.320 7.932 1.00 8.76 474 ASP A N 1
ATOM 3882 C CA . ASP A 1 477 ? 35.436 14.327 7.003 1.00 11.17 474 ASP A CA 1
ATOM 3883 C C . ASP A 1 477 ? 34.859 14.580 5.599 1.00 9.75 474 ASP A C 1
ATOM 3884 O O . ASP A 1 477 ? 33.676 14.933 5.454 1.00 7.96 474 ASP A O 1
ATOM 3889 N N . GLU A 1 478 ? 35.695 14.409 4.576 1.00 9.14 475 GLU A N 1
ATOM 3890 C CA . GLU A 1 478 ? 35.246 14.623 3.187 1.00 9.87 475 GLU A CA 1
ATOM 3891 C C . GLU A 1 478 ? 34.126 13.685 2.780 1.00 7.78 475 GLU A C 1
ATOM 3892 O O . GLU A 1 478 ? 33.168 14.075 2.085 1.00 8.05 475 GLU A O 1
ATOM 3898 N N . GLY A 1 479 ? 34.253 12.417 3.153 1.00 5.72 476 GLY A N 1
ATOM 3899 C CA . GLY A 1 479 ? 33.170 11.476 2.874 1.00 5.48 476 GLY A CA 1
ATOM 3900 C C . GLY A 1 479 ? 31.827 11.929 3.415 1.00 5.30 476 GLY A C 1
ATOM 3901 O O . GLY A 1 479 ? 30.809 11.857 2.709 1.00 3.62 476 GLY A O 1
ATOM 3902 N N . GLU A 1 480 ? 31.809 12.413 4.654 1.00 5.65 477 GLU A N 1
ATOM 3903 C CA . GLU A 1 480 ? 30.563 12.923 5.281 1.00 5.71 477 GLU A CA 1
ATOM 3904 C C . GLU A 1 480 ? 30.021 14.146 4.531 1.00 4.54 477 GLU A C 1
ATOM 3905 O O . GLU A 1 480 ? 28.812 14.235 4.233 1.00 5.11 477 GLU A O 1
ATOM 3911 N N . ARG A 1 481 ? 30.922 15.077 4.228 1.00 5.01 478 ARG A N 1
ATOM 3912 C CA . ARG A 1 481 ? 30.581 16.324 3.515 1.00 3.65 478 ARG A CA 1
ATOM 3913 C C . ARG A 1 481 ? 29.910 16.062 2.156 1.00 3.41 478 ARG A C 1
ATOM 3914 O O . ARG A 1 481 ? 28.792 16.583 1.857 1.00 5.09 478 ARG A O 1
ATOM 3922 N N . GLU A 1 482 ? 30.499 15.151 1.404 1.00 4.20 479 GLU A N 1
ATOM 3923 C CA . GLU A 1 482 ? 29.993 14.802 0.086 1.00 7.58 479 GLU A CA 1
ATOM 3924 C C . GLU A 1 482 ? 28.654 14.086 0.181 1.00 8.46 479 GLU A C 1
ATOM 3925 O O . GLU A 1 482 ? 27.778 14.371 -0.610 1.00 9.08 479 GLU A O 1
ATOM 3931 N N . LYS A 1 483 ? 28.475 13.223 1.186 1.00 7.76 480 LYS A N 1
ATOM 3932 C CA . LYS A 1 483 ? 27.195 12.557 1.415 1.00 7.56 480 LYS A CA 1
ATOM 3933 C C . LYS A 1 483 ? 26.120 13.562 1.772 1.00 6.24 480 LYS A C 1
ATOM 3934 O O . LYS A 1 483 ? 25.038 13.567 1.188 1.00 3.67 480 LYS A O 1
ATOM 3940 N N . LEU A 1 484 ? 26.418 14.418 2.739 1.00 4.86 481 LEU A N 1
ATOM 3941 C CA . LEU A 1 484 ? 25.503 15.456 3.156 1.00 7.18 481 LEU A CA 1
ATOM 3942 C C . LEU A 1 484 ? 25.097 16.360 2.003 1.00 6.70 481 LEU A C 1
ATOM 3943 O O . LEU A 1 484 ? 23.924 16.697 1.858 1.00 4.84 481 LEU A O 1
ATOM 3948 N N . TYR A 1 485 ? 26.069 16.778 1.191 1.00 4.70 482 TYR A N 1
ATOM 3949 C CA . TYR A 1 485 ? 25.750 17.697 0.085 1.00 6.15 482 TYR A CA 1
ATOM 3950 C C . TYR A 1 485 ? 25.011 17.011 -1.053 1.00 6.10 482 TYR A C 1
ATOM 3951 O O . TYR A 1 485 ? 24.200 17.635 -1.762 1.00 8.05 482 TYR A O 1
ATOM 3960 N N . ARG A 1 486 ? 25.265 15.714 -1.233 1.00 6.52 483 ARG A N 1
ATOM 3961 C CA . ARG A 1 486 ? 24.517 14.949 -2.239 1.00 7.01 483 ARG A CA 1
ATOM 3962 C C . ARG A 1 486 ? 23.039 14.898 -1.884 1.00 4.59 483 ARG A C 1
ATOM 3963 O O . ARG A 1 486 ? 22.154 15.027 -2.781 1.00 5.44 483 ARG A O 1
ATOM 3971 N N . GLY A 1 487 ? 22.728 14.709 -0.604 1.00 2.13 484 GLY A N 1
ATOM 3972 C CA . GLY A 1 487 ? 21.269 14.668 -0.222 1.00 2.13 484 GLY A CA 1
ATOM 3973 C C . GLY A 1 487 ? 20.627 16.023 -0.412 1.00 2.13 484 GLY A C 1
ATOM 3974 O O . GLY A 1 487 ? 19.426 16.095 -0.784 1.00 2.54 484 GLY A O 1
ATOM 3975 N N . TRP A 1 488 ? 21.370 17.089 -0.131 1.00 2.76 485 TRP A N 1
ATOM 3976 C CA . TRP A 1 488 ? 20.872 18.450 -0.354 1.00 3.08 485 TRP A CA 1
ATOM 3977 C C . TRP A 1 488 ? 20.525 18.653 -1.820 1.00 3.15 485 TRP A C 1
ATOM 3978 O O . TRP A 1 488 ? 19.397 19.087 -2.152 1.00 4.41 485 TRP A O 1
ATOM 3989 N N . LYS A 1 489 ? 21.444 18.294 -2.700 1.00 3.92 486 LYS A N 1
ATOM 3990 C CA . LYS A 1 489 ? 21.169 18.395 -4.131 1.00 3.51 486 LYS A CA 1
ATOM 3991 C C . LYS A 1 489 ? 19.963 17.554 -4.551 1.00 5.47 486 LYS A C 1
ATOM 3992 O O . LYS A 1 489 ? 19.158 18.041 -5.342 1.00 2.37 486 LYS A O 1
ATOM 3998 N N . LYS A 1 490 ? 19.817 16.335 -4.017 1.00 4.08 487 LYS A N 1
ATOM 3999 C CA . LYS A 1 490 ? 18.611 15.537 -4.271 1.00 5.29 487 LYS A CA 1
ATOM 4000 C C . LYS A 1 490 ? 17.321 16.181 -3.729 1.00 4.02 487 LYS A C 1
ATOM 4001 O O . LYS A 1 490 ? 16.252 16.117 -4.365 1.00 2.13 487 LYS A O 1
ATOM 4007 N N . ALA A 1 491 ? 17.425 16.808 -2.552 1.00 2.51 488 ALA A N 1
ATOM 4008 C CA . ALA A 1 491 ? 16.342 17.551 -1.972 1.00 4.90 488 ALA A CA 1
ATOM 4009 C C . ALA A 1 491 ? 15.891 18.671 -2.943 1.00 5.34 488 ALA A C 1
ATOM 4010 O O . ALA A 1 491 ? 14.668 18.843 -3.241 1.00 2.13 488 ALA A O 1
ATOM 4012 N N . VAL A 1 492 ? 16.867 19.389 -3.468 1.00 2.65 489 VAL A N 1
ATOM 4013 C CA . VAL A 1 492 ? 16.555 20.475 -4.423 1.00 4.80 489 VAL A CA 1
ATOM 4014 C C . VAL A 1 492 ? 15.956 19.954 -5.717 1.00 4.34 489 VAL A C 1
ATOM 4015 O O . VAL A 1 492 ? 14.854 20.440 -6.195 1.00 2.24 489 VAL A O 1
ATOM 4019 N N . GLU A 1 493 ? 16.560 18.883 -6.235 1.00 3.58 490 GLU A N 1
ATOM 4020 C CA . GLU A 1 493 ? 15.954 18.191 -7.422 1.00 2.67 490 GLU A CA 1
ATOM 4021 C C . GLU A 1 493 ? 14.482 17.815 -7.181 1.00 3.81 490 GLU A C 1
ATOM 4022 O O . GLU A 1 493 ? 13.612 18.096 -8.033 1.00 2.13 490 GLU A O 1
ATOM 4028 N N . ALA A 1 494 ? 14.166 17.197 -6.032 1.00 2.22 491 ALA A N 1
ATOM 4029 C CA . ALA A 1 494 ? 12.790 16.829 -5.795 1.00 3.86 491 ALA A CA 1
ATOM 4030 C C . ALA A 1 494 ? 11.905 18.070 -5.626 1.00 2.13 491 ALA A C 1
ATOM 4031 O O . ALA A 1 494 ? 10.755 18.061 -6.027 1.00 2.40 491 ALA A O 1
ATOM 4033 N N . THR A 1 495 ? 12.442 19.112 -5.024 1.00 2.71 492 THR A N 1
ATOM 4034 C CA . THR A 1 495 ? 11.696 20.353 -4.832 1.00 3.79 492 THR A CA 1
ATOM 4035 C C . THR A 1 495 ? 11.255 20.880 -6.169 1.00 5.27 492 THR A C 1
ATOM 4036 O O . THR A 1 495 ? 10.091 21.262 -6.336 1.00 2.13 492 THR A O 1
ATOM 4040 N N . GLN A 1 496 ? 12.160 20.846 -7.138 1.00 3.23 493 GLN A N 1
ATOM 4041 C CA . GLN A 1 496 ? 11.842 21.327 -8.483 1.00 4.75 493 GLN A CA 1
ATOM 4042 C C . GLN A 1 496 ? 10.757 20.536 -9.201 1.00 2.86 493 GLN A C 1
ATOM 4043 O O . GLN A 1 496 ? 10.141 21.058 -10.116 1.00 4.53 493 GLN A O 1
ATOM 4049 N N . VAL A 1 497 ? 10.504 19.299 -8.788 1.00 2.41 494 VAL A N 1
ATOM 4050 C CA . VAL A 1 497 ? 9.432 18.503 -9.400 1.00 2.47 494 VAL A CA 1
ATOM 4051 C C . VAL A 1 497 ? 8.023 18.961 -8.966 1.00 2.43 494 VAL A C 1
ATOM 4052 O O . VAL A 1 497 ? 7.058 18.836 -9.715 1.00 2.13 494 VAL A O 1
ATOM 4056 N N . PHE A 1 498 ? 7.891 19.529 -7.772 1.00 3.67 495 PHE A N 1
ATOM 4057 C CA . PHE A 1 498 ? 6.554 19.927 -7.302 1.00 2.33 495 PHE A CA 1
ATOM 4058 C C . PHE A 1 498 ? 6.118 21.271 -7.923 1.00 2.35 495 PHE A C 1
ATOM 4059 O O . PHE A 1 498 ? 6.503 22.351 -7.458 1.00 3.36 495 PHE A O 1
ATOM 4067 N N . LYS A 1 499 ? 5.278 21.186 -8.954 1.00 5.45 496 LYS A N 1
ATOM 4068 C CA . LYS A 1 499 ? 4.789 22.312 -9.709 1.00 5.89 496 LYS A CA 1
ATOM 4069 C C . LYS A 1 499 ? 3.300 22.067 -9.939 1.00 7.47 496 LYS A C 1
ATOM 4070 O O . LYS A 1 499 ? 2.919 21.000 -10.367 1.00 3.68 496 LYS A O 1
ATOM 4076 N N . THR A 1 500 ? 2.462 23.045 -9.628 1.00 11.96 497 THR A N 1
ATOM 4077 C CA . THR A 1 500 ? 1.010 22.859 -9.716 1.00 15.65 497 THR A CA 1
ATOM 4078 C C . THR A 1 500 ? 0.386 23.850 -10.661 1.00 18.40 497 THR A C 1
ATOM 4079 O O . THR A 1 500 ? 0.971 24.853 -11.028 1.00 21.91 497 THR A O 1
ATOM 4083 N N . GLU A 1 501 ? -0.819 23.540 -11.075 1.00 22.35 498 GLU A N 1
ATOM 4084 C CA . GLU A 1 501 ? -1.499 24.385 -12.027 1.00 25.63 498 GLU A CA 1
ATOM 4085 C C . GLU A 1 501 ? -2.632 25.135 -11.329 1.00 27.48 498 GLU A C 1
ATOM 4086 O O . GLU A 1 501 ? -2.265 25.958 -10.465 1.00 28.26 498 GLU A O 1
ATOM 4093 N N . ALA B 1 3 ? -20.176 -13.521 39.560 1.00 30.68 0 ALA B N 1
ATOM 4094 C CA . ALA B 1 3 ? -21.587 -13.045 39.750 1.00 31.95 0 ALA B CA 1
ATOM 4095 C C . ALA B 1 3 ? -22.465 -13.637 38.644 1.00 31.56 0 ALA B C 1
ATOM 4096 O O . ALA B 1 3 ? -22.028 -14.541 37.935 1.00 33.47 0 ALA B O 1
ATOM 4106 N N . GLU B 1 5 ? -23.903 -12.016 35.819 1.00 20.42 2 GLU B N 1
ATOM 4107 C CA . GLU B 1 5 ? -23.555 -11.556 34.479 1.00 18.85 2 GLU B CA 1
ATOM 4108 C C . GLU B 1 5 ? -22.207 -12.066 33.997 1.00 15.07 2 GLU B C 1
ATOM 4109 O O . GLU B 1 5 ? -21.276 -12.142 34.770 1.00 13.05 2 GLU B O 1
ATOM 4115 N N . LYS B 1 6 ? -22.106 -12.363 32.706 1.00 13.52 3 LYS B N 1
ATOM 4116 C CA . LYS B 1 6 ? -20.855 -12.832 32.110 1.00 12.69 3 LYS B CA 1
ATOM 4117 C C . LYS B 1 6 ? -20.441 -11.869 30.993 1.00 11.64 3 LYS B C 1
ATOM 4118 O O . LYS B 1 6 ? -21.280 -11.127 30.475 1.00 10.17 3 LYS B O 1
ATOM 4124 N N . TYR B 1 7 ? -19.139 -11.838 30.689 1.00 10.84 4 TYR B N 1
ATOM 4125 C CA . TYR B 1 7 ? -18.600 -10.954 29.688 1.00 11.11 4 TYR B CA 1
ATOM 4126 C C . TYR B 1 7 ? -17.550 -11.637 28.824 1.00 11.63 4 TYR B C 1
ATOM 4127 O O . TYR B 1 7 ? -16.983 -12.698 29.181 1.00 12.88 4 TYR B O 1
ATOM 4136 N N . ILE B 1 8 ? -17.247 -10.991 27.706 1.00 11.89 5 ILE B N 1
ATOM 4137 C CA . ILE B 1 8 ? -16.144 -11.393 26.844 1.00 7.23 5 ILE B CA 1
ATOM 4138 C C . ILE B 1 8 ? -15.076 -10.345 26.986 1.00 8.93 5 ILE B C 1
ATOM 4139 O O . ILE B 1 8 ? -15.354 -9.147 26.962 1.00 10.43 5 ILE B O 1
ATOM 4144 N N . LEU B 1 9 ? -13.835 -10.791 27.126 1.00 8.76 6 LEU B N 1
ATOM 4145 C CA . LEU B 1 9 ? -12.706 -9.900 27.221 1.00 7.70 6 LEU B CA 1
ATOM 4146 C C . LEU B 1 9 ? -12.001 -9.882 25.874 1.00 6.45 6 LEU B C 1
ATOM 4147 O O . LEU B 1 9 ? -11.653 -10.929 25.357 1.00 10.32 6 LEU B O 1
ATOM 4152 N N . SER B 1 10 ? -11.794 -8.707 25.293 1.00 7.26 7 SER B N 1
ATOM 4153 C CA . SER B 1 10 ? -11.126 -8.565 24.002 1.00 7.47 7 SER B CA 1
ATOM 4154 C C . SER B 1 10 ? -9.838 -7.820 24.207 1.00 6.70 7 SER B C 1
ATOM 4155 O O . SER B 1 10 ? -9.825 -6.748 24.817 1.00 9.40 7 SER B O 1
ATOM 4158 N N . ILE B 1 11 ? -8.746 -8.375 23.704 1.00 8.63 8 ILE B N 1
ATOM 4159 C CA . ILE B 1 11 ? -7.452 -7.730 23.798 1.00 8.01 8 ILE B CA 1
ATOM 4160 C C . ILE B 1 11 ? -7.065 -7.282 22.395 1.00 10.74 8 ILE B C 1
ATOM 4161 O O . ILE B 1 11 ? -7.023 -8.098 21.483 1.00 11.61 8 ILE B O 1
ATOM 4166 N N . ASP B 1 12 ? -6.808 -5.988 22.219 1.00 11.16 9 ASP B N 1
ATOM 4167 C CA . ASP B 1 12 ? -6.355 -5.423 20.920 1.00 10.25 9 ASP B CA 1
ATOM 4168 C C . ASP B 1 12 ? -4.915 -4.946 21.160 1.00 10.31 9 ASP B C 1
ATOM 4169 O O . ASP B 1 12 ? -4.679 -3.913 21.773 1.00 11.15 9 ASP B O 1
ATOM 4174 N N . GLN B 1 13 ? -3.958 -5.739 20.724 1.00 10.62 10 GLN B N 1
ATOM 4175 C CA . GLN B 1 13 ? -2.532 -5.381 20.884 1.00 9.33 10 GLN B CA 1
ATOM 4176 C C . GLN B 1 13 ? -2.100 -4.599 19.613 1.00 9.15 10 GLN B C 1
ATOM 4177 O O . GLN B 1 13 ? -1.805 -5.189 18.588 1.00 9.81 10 GLN B O 1
ATOM 4183 N N . GLY B 1 14 ? -2.177 -3.265 19.680 1.00 8.32 11 GLY B N 1
ATOM 4184 C CA . GLY B 1 14 ? -1.910 -2.377 18.577 1.00 7.14 11 GLY B CA 1
ATOM 4185 C C . GLY B 1 14 ? -0.442 -2.057 18.409 1.00 8.54 11 GLY B C 1
ATOM 4186 O O . GLY B 1 14 ? 0.382 -2.529 19.159 1.00 9.11 11 GLY B O 1
ATOM 4187 N N . THR B 1 15 ? -0.149 -1.173 17.459 1.00 11.33 12 THR B N 1
ATOM 4188 C CA . THR B 1 15 ? 1.218 -0.729 17.182 1.00 8.96 12 THR B CA 1
ATOM 4189 C C . THR B 1 15 ? 1.844 0.145 18.221 1.00 11.33 12 THR B C 1
ATOM 4190 O O . THR B 1 15 ? 3.043 0.011 18.489 1.00 10.63 12 THR B O 1
ATOM 4194 N N . THR B 1 16 ? 1.063 1.003 18.859 1.00 12.93 13 THR B N 1
ATOM 4195 C CA . THR B 1 16 ? 1.591 1.927 19.842 1.00 13.77 13 THR B CA 1
ATOM 4196 C C . THR B 1 16 ? 1.040 1.701 21.263 1.00 12.14 13 THR B C 1
ATOM 4197 O O . THR B 1 16 ? 1.573 2.254 22.200 1.00 13.66 13 THR B O 1
ATOM 4201 N N . SER B 1 17 ? -0.024 0.920 21.402 1.00 14.43 14 SER B N 1
ATOM 4202 C CA . SER B 1 17 ? -0.623 0.637 22.689 1.00 13.68 14 SER B CA 1
ATOM 4203 C C . SER B 1 17 ? -1.402 -0.682 22.636 1.00 13.43 14 SER B C 1
ATOM 4204 O O . SER B 1 17 ? -1.749 -1.225 21.567 1.00 12.31 14 SER B O 1
ATOM 4207 N N . SER B 1 18 ? -1.605 -1.234 23.815 1.00 11.81 15 SER B N 1
ATOM 4208 C CA . SER B 1 18 ? -2.441 -2.408 23.994 1.00 11.09 15 SER B CA 1
ATOM 4209 C C . SER B 1 18 ? -3.679 -1.922 24.694 1.00 11.29 15 SER B C 1
ATOM 4210 O O . SER B 1 18 ? -3.613 -1.006 25.539 1.00 9.89 15 SER B O 1
ATOM 4213 N N . ARG B 1 19 ? -4.807 -2.481 24.273 1.00 9.36 16 ARG B N 1
ATOM 4214 C CA . ARG B 1 19 ? -6.107 -2.210 24.853 1.00 11.77 16 ARG B CA 1
ATOM 4215 C C . ARG B 1 19 ? -6.886 -3.494 25.189 1.00 11.66 16 ARG B C 1
ATOM 4216 O O . ARG B 1 19 ? -6.823 -4.484 24.456 1.00 10.96 16 ARG B O 1
ATOM 4224 N N . ALA B 1 20 ? -7.554 -3.480 26.347 1.00 10.82 17 ALA B N 1
ATOM 4225 C CA . ALA B 1 20 ? -8.453 -4.540 26.800 1.00 9.78 17 ALA B CA 1
ATOM 4226 C C . ALA B 1 20 ? -9.813 -3.909 27.021 1.00 10.82 17 ALA B C 1
ATOM 4227 O O . ALA B 1 20 ? -9.924 -2.900 27.721 1.00 10.20 17 ALA B O 1
ATOM 4229 N N . ILE B 1 21 ? -10.851 -4.511 26.444 1.00 10.32 18 ILE B N 1
ATOM 4230 C CA . ILE B 1 21 ? -12.195 -4.014 26.515 1.00 10.27 18 ILE B CA 1
ATOM 4231 C C . ILE B 1 21 ? -13.106 -5.184 26.840 1.00 7.65 18 ILE B C 1
ATOM 4232 O O . ILE B 1 21 ? -12.995 -6.266 26.266 1.00 9.47 18 ILE B O 1
ATOM 4237 N N . LEU B 1 22 ? -14.006 -4.948 27.765 1.00 8.28 19 LEU B N 1
ATOM 4238 C CA . LEU B 1 22 ? -15.008 -5.912 28.150 1.00 9.20 19 LEU B CA 1
ATOM 4239 C C . LEU B 1 22 ? -16.307 -5.607 27.420 1.00 9.60 19 LEU B C 1
ATOM 4240 O O . LEU B 1 22 ? -16.690 -4.441 27.332 1.00 10.18 19 LEU B O 1
ATOM 4245 N N . PHE B 1 23 ? -16.973 -6.651 26.932 1.00 10.46 20 PHE B N 1
ATOM 4246 C CA . PHE B 1 23 ? -18.277 -6.547 26.284 1.00 11.47 20 PHE B CA 1
ATOM 4247 C C . PHE B 1 23 ? -19.280 -7.423 26.989 1.00 11.99 20 PHE B C 1
ATOM 4248 O O . PHE B 1 23 ? -18.986 -8.601 27.327 1.00 9.38 20 PHE B O 1
ATOM 4256 N N . ASN B 1 24 ? -20.464 -6.855 27.240 1.00 12.81 21 ASN B N 1
ATOM 4257 C CA . ASN B 1 24 ? -21.551 -7.608 27.837 1.00 13.85 21 ASN B CA 1
ATOM 4258 C C . ASN B 1 24 ? -22.388 -8.296 26.743 1.00 14.53 21 ASN B C 1
ATOM 4259 O O . ASN B 1 24 ? -22.093 -8.159 25.554 1.00 13.88 21 ASN B O 1
ATOM 4264 N N A GLN B 1 25 ? -23.388 -9.055 27.180 0.60 15.08 22 GLN B N 1
ATOM 4265 N N B GLN B 1 25 ? -23.404 -9.062 27.132 0.40 14.40 22 GLN B N 1
ATOM 4266 C CA A GLN B 1 25 ? -24.299 -9.774 26.295 0.60 16.24 22 GLN B CA 1
ATOM 4267 C CA B GLN B 1 25 ? -24.210 -9.775 26.138 0.40 14.96 22 GLN B CA 1
ATOM 4268 C C A GLN B 1 25 ? -24.917 -8.866 25.214 0.60 15.78 22 GLN B C 1
ATOM 4269 C C B GLN B 1 25 ? -24.884 -8.832 25.142 0.40 15.04 22 GLN B C 1
ATOM 4270 O O A GLN B 1 25 ? -25.039 -9.273 24.059 0.60 15.53 22 GLN B O 1
ATOM 4271 O O B GLN B 1 25 ? -25.037 -9.183 23.972 0.40 14.88 22 GLN B O 1
ATOM 4282 N N . LYS B 1 26 ? -25.245 -7.630 25.588 1.00 15.76 23 LYS B N 1
ATOM 4283 C CA . LYS B 1 26 ? -25.897 -6.644 24.685 1.00 15.82 23 LYS B CA 1
ATOM 4284 C C . LYS B 1 26 ? -24.948 -6.017 23.653 1.00 14.34 23 LYS B C 1
ATOM 4285 O O . LYS B 1 26 ? -25.375 -5.358 22.704 1.00 13.06 23 LYS B O 1
ATOM 4291 N N . GLY B 1 27 ? -23.650 -6.233 23.812 1.00 14.63 24 GLY B N 1
ATOM 4292 C CA . GLY B 1 27 ? -22.694 -5.667 22.888 1.00 13.62 24 GLY B CA 1
ATOM 4293 C C . GLY B 1 27 ? -22.156 -4.357 23.399 1.00 13.80 24 GLY B C 1
ATOM 4294 O O . GLY B 1 27 ? -21.389 -3.705 22.728 1.00 18.02 24 GLY B O 1
ATOM 4295 N N . GLU B 1 28 ? -22.520 -3.987 24.609 1.00 15.50 25 GLU B N 1
ATOM 4296 C CA . GLU B 1 28 ? -22.088 -2.722 25.170 1.00 15.70 25 GLU B CA 1
ATOM 4297 C C . GLU B 1 28 ? -20.706 -2.894 25.799 1.00 15.41 25 GLU B C 1
ATOM 4298 O O . GLU B 1 28 ? -20.338 -3.987 26.228 1.00 15.26 25 GLU B O 1
ATOM 4304 N N . ILE B 1 29 ? -19.954 -1.804 25.836 1.00 15.36 26 ILE B N 1
ATOM 4305 C CA . ILE B 1 29 ? -18.652 -1.775 26.461 1.00 13.90 26 ILE B CA 1
ATOM 4306 C C . ILE B 1 29 ? -18.857 -1.639 27.979 1.00 13.94 26 ILE B C 1
ATOM 4307 O O . ILE B 1 29 ? -19.560 -0.751 28.476 1.00 14.16 26 ILE B O 1
ATOM 4312 N N . ALA B 1 30 ? -18.270 -2.562 28.718 1.00 13.93 27 ALA B N 1
ATOM 4313 C CA . ALA B 1 30 ? -18.381 -2.565 30.173 1.00 15.78 27 ALA B CA 1
ATOM 4314 C C . ALA B 1 30 ? -17.047 -2.195 30.839 1.00 14.58 27 ALA B C 1
ATOM 4315 O O . ALA B 1 30 ? -16.958 -2.188 32.069 1.00 16.25 27 ALA B O 1
ATOM 4317 N N . GLY B 1 31 ? -16.039 -1.845 30.031 1.00 13.28 28 GLY B N 1
ATOM 4318 C CA . GLY B 1 31 ? -14.748 -1.443 30.552 1.00 13.25 28 GLY B CA 1
ATOM 4319 C C . GLY B 1 31 ? -13.655 -1.380 29.500 1.00 12.09 28 GLY B C 1
ATOM 4320 O O . GLY B 1 31 ? -13.658 -2.152 28.552 1.00 12.57 28 GLY B O 1
ATOM 4321 N N . VAL B 1 32 ? -12.731 -0.434 29.653 1.00 9.82 29 VAL B N 1
ATOM 4322 C CA . VAL B 1 32 ? -11.660 -0.271 28.702 1.00 11.23 29 VAL B CA 1
ATOM 4323 C C . VAL B 1 32 ? -10.430 0.138 29.434 1.00 9.72 29 VAL B C 1
ATOM 4324 O O . VAL B 1 32 ? -10.478 0.958 30.359 1.00 10.41 29 VAL B O 1
ATOM 4328 N N . ALA B 1 33 ? -9.309 -0.415 29.018 1.00 9.49 30 ALA B N 1
ATOM 4329 C CA . ALA B 1 33 ? -8.025 -0.014 29.589 1.00 8.99 30 ALA B CA 1
ATOM 4330 C C . ALA B 1 33 ? -7.013 0.026 28.461 1.00 10.11 30 ALA B C 1
ATOM 4331 O O . ALA B 1 33 ? -7.079 -0.806 27.537 1.00 11.56 30 ALA B O 1
ATOM 4333 N N . GLN B 1 34 ? -6.068 0.964 28.526 1.00 8.90 31 GLN B N 1
ATOM 4334 C CA . GLN B 1 34 ? -5.075 1.110 27.471 1.00 10.43 31 GLN B CA 1
ATOM 4335 C C . GLN B 1 34 ? -3.754 1.498 28.073 1.00 9.49 31 GLN B C 1
ATOM 4336 O O . GLN B 1 34 ? -3.694 2.298 29.010 1.00 10.78 31 GLN B O 1
ATOM 4342 N N . ARG B 1 35 ? -2.700 0.924 27.545 1.00 7.91 32 ARG B N 1
ATOM 4343 C CA . ARG B 1 35 ? -1.320 1.204 28.003 1.00 10.03 32 ARG B CA 1
ATOM 4344 C C . ARG B 1 35 ? -0.393 1.250 26.821 1.00 12.39 32 ARG B C 1
ATOM 4345 O O . ARG B 1 35 ? -0.420 0.341 25.971 1.00 13.17 32 ARG B O 1
ATOM 4353 N N . GLU B 1 36 ? 0.412 2.310 26.763 1.00 14.30 33 GLU B N 1
ATOM 4354 C CA . GLU B 1 36 ? 1.364 2.510 25.686 1.00 16.16 33 GLU B CA 1
ATOM 4355 C C . GLU B 1 36 ? 2.611 1.718 25.985 1.00 14.60 33 GLU B C 1
ATOM 4356 O O . GLU B 1 36 ? 2.827 1.312 27.110 1.00 13.40 33 GLU B O 1
ATOM 4362 N N . PHE B 1 37 ? 3.377 1.432 24.942 1.00 13.31 34 PHE B N 1
ATOM 4363 C CA . PHE B 1 37 ? 4.654 0.775 25.084 1.00 13.08 34 PHE B CA 1
ATOM 4364 C C . PHE B 1 37 ? 5.609 1.471 24.130 1.00 13.08 34 PHE B C 1
ATOM 4365 O O . PHE B 1 37 ? 5.196 2.128 23.172 1.00 12.36 34 PHE B O 1
ATOM 4373 N N A LYS B 1 38 ? 6.893 1.293 24.396 0.60 12.80 35 LYS B N 1
ATOM 4374 N N B LYS B 1 38 ? 6.902 1.323 24.399 0.40 13.45 35 LYS B N 1
ATOM 4375 C CA A LYS B 1 38 ? 7.946 1.953 23.651 0.60 13.87 35 LYS B CA 1
ATOM 4376 C CA B LYS B 1 38 ? 7.919 2.061 23.661 0.40 14.62 35 LYS B CA 1
ATOM 4377 C C A LYS B 1 38 ? 8.049 1.606 22.166 0.60 13.34 35 LYS B C 1
ATOM 4378 C C B LYS B 1 38 ? 8.216 1.620 22.226 0.40 13.99 35 LYS B C 1
ATOM 4379 O O A LYS B 1 38 ? 7.821 0.472 21.764 0.60 13.82 35 LYS B O 1
ATOM 4380 O O B LYS B 1 38 ? 8.383 0.439 21.939 0.40 14.17 35 LYS B O 1
ATOM 4391 N N . GLN B 1 39 ? 8.351 2.626 21.365 1.00 14.70 36 GLN B N 1
ATOM 4392 C CA . GLN B 1 39 ? 8.578 2.471 19.928 1.00 13.05 36 GLN B CA 1
ATOM 4393 C C . GLN B 1 39 ? 10.066 2.734 19.758 1.00 12.66 36 GLN B C 1
ATOM 4394 O O . GLN B 1 39 ? 10.563 3.728 20.249 1.00 11.64 36 GLN B O 1
ATOM 4400 N N . TYR B 1 40 ? 10.769 1.817 19.105 1.00 11.67 37 TYR B N 1
ATOM 4401 C CA . TYR B 1 40 ? 12.197 1.945 18.850 1.00 10.09 37 TYR B CA 1
ATOM 4402 C C . TYR B 1 40 ? 12.432 2.209 17.369 1.00 12.36 37 TYR B C 1
ATOM 4403 O O . TYR B 1 40 ? 11.836 1.508 16.534 1.00 10.03 37 TYR B O 1
ATOM 4412 N N . PHE B 1 41 ? 13.240 3.235 17.069 1.00 12.21 38 PHE B N 1
ATOM 4413 C CA . PHE B 1 41 ? 13.630 3.597 15.692 1.00 13.12 38 PHE B CA 1
ATOM 4414 C C . PHE B 1 41 ? 15.145 3.675 15.606 1.00 14.81 38 PHE B C 1
ATOM 4415 O O . PHE B 1 41 ? 15.741 4.755 15.569 1.00 12.89 38 PHE B O 1
ATOM 4423 N N . PRO B 1 42 ? 15.800 2.517 15.545 1.00 16.68 39 PRO B N 1
ATOM 4424 C CA . PRO B 1 42 ? 17.266 2.561 15.632 1.00 17.60 39 PRO B CA 1
ATOM 4425 C C . PRO B 1 42 ? 18.014 3.128 14.420 1.00 17.46 39 PRO B C 1
ATOM 4426 O O . PRO B 1 42 ? 19.180 3.533 14.564 1.00 19.26 39 PRO B O 1
ATOM 4430 N N . GLN B 1 43 ? 17.364 3.139 13.260 1.00 18.13 40 GLN B N 1
ATOM 4431 C CA . GLN B 1 43 ? 17.888 3.759 12.027 1.00 17.03 40 GLN B CA 1
ATOM 4432 C C . GLN B 1 43 ? 16.710 4.298 11.271 1.00 18.67 40 GLN B C 1
ATOM 4433 O O . GLN B 1 43 ? 15.546 3.945 11.581 1.00 14.83 40 GLN B O 1
ATOM 4439 N N . SER B 1 44 ? 16.994 5.100 10.244 1.00 18.06 41 SER B N 1
ATOM 4440 C CA . SER B 1 44 ? 15.916 5.683 9.402 1.00 19.10 41 SER B CA 1
ATOM 4441 C C . SER B 1 44 ? 14.991 4.642 8.793 1.00 17.88 41 SER B C 1
ATOM 4442 O O . SER B 1 44 ? 15.444 3.802 8.014 1.00 18.08 41 SER B O 1
ATOM 4445 N N . GLY B 1 45 ? 13.690 4.744 9.070 1.00 15.29 42 GLY B N 1
ATOM 4446 C CA . GLY B 1 45 ? 12.731 3.785 8.550 1.00 14.78 42 GLY B CA 1
ATOM 4447 C C . GLY B 1 45 ? 12.641 2.423 9.262 1.00 13.62 42 GLY B C 1
ATOM 4448 O O . GLY B 1 45 ? 11.832 1.590 8.882 1.00 13.95 42 GLY B O 1
ATOM 4449 N N . TRP B 1 46 ? 13.479 2.140 10.246 1.00 12.31 43 TRP B N 1
ATOM 4450 C CA . TRP B 1 46 ? 13.276 0.923 11.042 1.00 12.74 43 TRP B CA 1
ATOM 4451 C C . TRP B 1 46 ? 12.300 1.180 12.196 1.00 7.79 43 TRP B C 1
ATOM 4452 O O . TRP B 1 46 ? 12.311 2.272 12.773 1.00 9.21 43 TRP B O 1
ATOM 4463 N N . VAL B 1 47 ? 11.535 0.175 12.598 1.00 8.72 44 VAL B N 1
ATOM 4464 C CA . VAL B 1 47 ? 10.610 0.292 13.710 1.00 6.97 44 VAL B CA 1
ATOM 4465 C C . VAL B 1 47 ? 10.653 -1.053 14.407 1.00 5.43 44 VAL B C 1
ATOM 4466 O O . VAL B 1 47 ? 10.478 -2.085 13.780 1.00 8.60 44 VAL B O 1
ATOM 4470 N N . GLU B 1 48 ? 10.974 -1.047 15.694 1.00 8.33 45 GLU B N 1
ATOM 4471 C CA . GLU B 1 48 ? 11.038 -2.248 16.501 1.00 6.17 45 GLU B CA 1
ATOM 4472 C C . GLU B 1 48 ? 10.253 -2.034 17.776 1.00 8.56 45 GLU B C 1
ATOM 4473 O O . GLU B 1 48 ? 10.072 -0.904 18.250 1.00 8.33 45 GLU B O 1
ATOM 4479 N N . HIS B 1 49 ? 9.841 -3.151 18.345 1.00 9.76 46 HIS B N 1
ATOM 4480 C CA . HIS B 1 49 ? 9.173 -3.165 19.651 1.00 10.11 46 HIS B CA 1
ATOM 4481 C C . HIS B 1 49 ? 9.895 -4.210 20.510 1.00 9.62 46 HIS B C 1
ATOM 4482 O O . HIS B 1 49 ? 10.519 -5.140 19.992 1.00 8.99 46 HIS B O 1
ATOM 4489 N N . ASP B 1 50 ? 9.799 -4.062 21.825 1.00 10.10 47 ASP B N 1
ATOM 4490 C CA . ASP B 1 50 ? 10.312 -5.084 22.747 1.00 10.08 47 ASP B CA 1
ATOM 4491 C C . ASP B 1 50 ? 9.099 -5.970 23.027 1.00 10.48 47 ASP B C 1
ATOM 4492 O O . ASP B 1 50 ? 8.131 -5.496 23.616 1.00 10.66 47 ASP B O 1
ATOM 4497 N N . ALA B 1 51 ? 9.125 -7.229 22.588 1.00 9.48 48 ALA B N 1
ATOM 4498 C CA . ALA B 1 51 ? 7.971 -8.149 22.749 1.00 9.35 48 ALA B CA 1
ATOM 4499 C C . ALA B 1 51 ? 7.724 -8.478 24.211 1.00 10.28 48 ALA B C 1
ATOM 4500 O O . ALA B 1 51 ? 6.617 -8.847 24.592 1.00 7.58 48 ALA B O 1
ATOM 4502 N N . ASN B 1 52 ? 8.763 -8.362 25.024 1.00 8.85 49 ASN B N 1
ATOM 4503 C CA . ASN B 1 52 ? 8.590 -8.504 26.464 1.00 11.39 49 ASN B CA 1
ATOM 4504 C C . ASN B 1 52 ? 7.745 -7.352 27.007 1.00 9.83 49 ASN B C 1
ATOM 4505 O O . ASN B 1 52 ? 6.872 -7.578 27.846 1.00 12.26 49 ASN B O 1
ATOM 4510 N N A GLU B 1 53 ? 7.994 -6.125 26.551 0.60 9.59 50 GLU B N 1
ATOM 4511 N N B GLU B 1 53 ? 8.003 -6.134 26.525 0.40 8.88 50 GLU B N 1
ATOM 4512 C CA A GLU B 1 53 ? 7.201 -5.018 27.045 0.60 8.75 50 GLU B CA 1
ATOM 4513 C CA B GLU B 1 53 ? 7.258 -4.954 26.949 0.40 7.33 50 GLU B CA 1
ATOM 4514 C C A GLU B 1 53 ? 5.780 -5.164 26.512 0.60 8.68 50 GLU B C 1
ATOM 4515 C C B GLU B 1 53 ? 5.821 -5.000 26.417 0.40 7.94 50 GLU B C 1
ATOM 4516 O O A GLU B 1 53 ? 4.825 -4.848 27.221 0.60 9.83 50 GLU B O 1
ATOM 4517 O O B GLU B 1 53 ? 4.908 -4.417 26.991 0.40 9.18 50 GLU B O 1
ATOM 4528 N N . ILE B 1 54 ? 5.629 -5.665 25.294 1.00 8.36 51 ILE B N 1
ATOM 4529 C CA . ILE B 1 54 ? 4.265 -5.844 24.733 1.00 6.88 51 ILE B CA 1
ATOM 4530 C C . ILE B 1 54 ? 3.486 -6.811 25.620 1.00 8.44 51 ILE B C 1
ATOM 4531 O O . ILE B 1 54 ? 2.283 -6.622 25.901 1.00 9.85 51 ILE B O 1
ATOM 4536 N N . TRP B 1 55 ? 4.152 -7.888 26.013 1.00 10.33 52 TRP B N 1
ATOM 4537 C CA . TRP B 1 55 ? 3.531 -8.847 26.913 1.00 9.79 52 TRP B CA 1
ATOM 4538 C C . TRP B 1 55 ? 3.122 -8.169 28.232 1.00 11.53 52 TRP B C 1
ATOM 4539 O O . TRP B 1 55 ? 1.971 -8.286 28.651 1.00 13.41 52 TRP B O 1
ATOM 4550 N N . THR B 1 56 ? 4.035 -7.450 28.858 1.00 12.46 53 THR B N 1
ATOM 4551 C CA . THR B 1 56 ? 3.681 -6.795 30.138 1.00 14.19 53 THR B CA 1
ATOM 4552 C C . THR B 1 56 ? 2.553 -5.774 29.944 1.00 11.11 53 THR B C 1
ATOM 4553 O O . THR B 1 56 ? 1.738 -5.616 30.831 1.00 10.94 53 THR B O 1
ATOM 4557 N N . SER B 1 57 ? 2.505 -5.078 28.807 1.00 10.21 54 SER B N 1
ATOM 4558 C CA . SER B 1 57 ? 1.406 -4.129 28.526 1.00 11.04 54 SER B CA 1
ATOM 4559 C C . SER B 1 57 ? 0.064 -4.863 28.418 1.00 11.48 54 SER B C 1
ATOM 4560 O O . SER B 1 57 ? -0.966 -4.309 28.771 1.00 10.87 54 SER B O 1
ATOM 4563 N N . VAL B 1 58 ? 0.059 -6.097 27.909 1.00 11.02 55 VAL B N 1
ATOM 4564 C CA . VAL B 1 58 ? -1.196 -6.873 27.821 1.00 9.17 55 VAL B CA 1
ATOM 4565 C C . VAL B 1 58 ? -1.623 -7.316 29.211 1.00 9.50 55 VAL B C 1
ATOM 4566 O O . VAL B 1 58 ? -2.803 -7.266 29.554 1.00 10.11 55 VAL B O 1
ATOM 4570 N N . LEU B 1 59 ? -0.677 -7.774 30.013 1.00 8.50 56 LEU B N 1
ATOM 4571 C CA . LEU B 1 59 ? -1.001 -8.136 31.388 1.00 9.39 56 LEU B CA 1
ATOM 4572 C C . LEU B 1 59 ? -1.509 -6.881 32.110 1.00 7.63 56 LEU B C 1
ATOM 4573 O O . LEU B 1 59 ? -2.435 -6.960 32.896 1.00 8.97 56 LEU B O 1
ATOM 4578 N N . ALA B 1 60 ? -0.903 -5.736 31.827 1.00 8.24 57 ALA B N 1
ATOM 4579 C CA . ALA B 1 60 ? -1.272 -4.493 32.490 1.00 9.34 57 ALA B CA 1
ATOM 4580 C C . ALA B 1 60 ? -2.736 -4.129 32.181 1.00 9.01 57 ALA B C 1
ATOM 4581 O O . ALA B 1 60 ? -3.525 -3.909 33.098 1.00 10.43 57 ALA B O 1
ATOM 4583 N N . VAL B 1 61 ? -3.139 -4.174 30.921 1.00 8.58 58 VAL B N 1
ATOM 4584 C CA . VAL B 1 61 ? -4.508 -3.802 30.583 1.00 8.14 58 VAL B CA 1
ATOM 4585 C C . VAL B 1 61 ? -5.552 -4.848 31.008 1.00 8.05 58 VAL B C 1
ATOM 4586 O O . VAL B 1 61 ? -6.664 -4.478 31.349 1.00 6.52 58 VAL B O 1
ATOM 4598 N N . THR B 1 63 ? -5.426 -6.672 33.716 1.00 8.53 60 THR B N 1
ATOM 4599 C CA . THR B 1 63 ? -5.526 -6.458 35.134 1.00 9.67 60 THR B CA 1
ATOM 4600 C C . THR B 1 63 ? -6.272 -5.179 35.484 1.00 8.87 60 THR B C 1
ATOM 4601 O O . THR B 1 63 ? -7.097 -5.169 36.396 1.00 7.71 60 THR B O 1
ATOM 4605 N N A GLU B 1 64 ? -6.012 -4.124 34.721 0.60 9.92 61 GLU B N 1
ATOM 4606 N N B GLU B 1 64 ? -6.013 -4.105 34.745 0.40 9.70 61 GLU B N 1
ATOM 4607 C CA A GLU B 1 64 ? -6.665 -2.839 34.929 0.60 11.84 61 GLU B CA 1
ATOM 4608 C CA B GLU B 1 64 ? -6.704 -2.839 34.984 0.40 11.10 61 GLU B CA 1
ATOM 4609 C C A GLU B 1 64 ? -8.169 -2.933 34.675 0.60 11.18 61 GLU B C 1
ATOM 4610 C C B GLU B 1 64 ? -8.194 -2.947 34.693 0.40 10.73 61 GLU B C 1
ATOM 4611 O O A GLU B 1 64 ? -8.980 -2.490 35.497 0.60 11.27 61 GLU B O 1
ATOM 4612 O O B GLU B 1 64 ? -9.022 -2.513 35.500 0.40 10.73 61 GLU B O 1
ATOM 4623 N N . VAL B 1 65 ? -8.532 -3.568 33.569 1.00 9.95 62 VAL B N 1
ATOM 4624 C CA . VAL B 1 65 ? -9.915 -3.638 33.161 1.00 10.16 62 VAL B CA 1
ATOM 4625 C C . VAL B 1 65 ? -10.745 -4.513 34.093 1.00 10.65 62 VAL B C 1
ATOM 4626 O O . VAL B 1 65 ? -11.895 -4.211 34.321 1.00 15.92 62 VAL B O 1
ATOM 4630 N N . ILE B 1 66 ? -10.149 -5.569 34.643 1.00 11.22 63 ILE B N 1
ATOM 4631 C CA . ILE B 1 66 ? -10.799 -6.478 35.627 1.00 12.75 63 ILE B CA 1
ATOM 4632 C C . ILE B 1 66 ? -10.844 -5.860 37.052 1.00 12.95 63 ILE B C 1
ATOM 4633 O O . ILE B 1 66 ? -11.788 -6.070 37.803 1.00 14.83 63 ILE B O 1
ATOM 4638 N N . ASN B 1 67 ? -9.805 -5.138 37.443 1.00 11.62 64 ASN B N 1
ATOM 4639 C CA . ASN B 1 67 ? -9.745 -4.537 38.773 1.00 11.54 64 ASN B CA 1
ATOM 4640 C C . ASN B 1 67 ? -10.588 -3.255 38.896 1.00 10.85 64 ASN B C 1
ATOM 4641 O O . ASN B 1 67 ? -11.088 -2.941 39.967 1.00 9.29 64 ASN B O 1
ATOM 4646 N N . GLU B 1 68 ? -10.709 -2.501 37.806 1.00 11.27 65 GLU B N 1
ATOM 4647 C CA . GLU B 1 68 ? -11.282 -1.161 37.855 1.00 13.11 65 GLU B CA 1
ATOM 4648 C C . GLU B 1 68 ? -12.709 -0.958 37.315 1.00 13.76 65 GLU B C 1
ATOM 4649 O O . GLU B 1 68 ? -13.238 0.142 37.346 1.00 15.81 65 GLU B O 1
ATOM 4655 N N . ASN B 1 69 ? -13.372 -2.029 36.909 1.00 11.87 66 ASN B N 1
ATOM 4656 C CA . ASN B 1 69 ? -14.746 -1.940 36.485 1.00 14.29 66 ASN B CA 1
ATOM 4657 C C . ASN B 1 69 ? -15.507 -2.856 37.397 1.00 16.78 66 ASN B C 1
ATOM 4658 O O . ASN B 1 69 ? -14.996 -3.183 38.456 1.00 18.76 66 ASN B O 1
ATOM 4663 N N . ASP B 1 70 ? -16.711 -3.280 37.067 1.00 19.00 67 ASP B N 1
ATOM 4664 C CA . ASP B 1 70 ? -17.408 -4.108 38.045 1.00 22.06 67 ASP B CA 1
ATOM 4665 C C . ASP B 1 70 ? -17.539 -5.554 37.591 1.00 21.81 67 ASP B C 1
ATOM 4666 O O . ASP B 1 70 ? -18.596 -6.188 37.703 1.00 22.17 67 ASP B O 1
ATOM 4671 N N . VAL B 1 71 ? -16.407 -6.081 37.131 1.00 18.83 68 VAL B N 1
ATOM 4672 C CA . VAL B 1 71 ? -16.340 -7.418 36.598 1.00 19.05 68 VAL B CA 1
ATOM 4673 C C . VAL B 1 71 ? -15.173 -8.172 37.217 1.00 20.23 68 VAL B C 1
ATOM 4674 O O . VAL B 1 71 ? -14.045 -7.667 37.253 1.00 23.89 68 VAL B O 1
ATOM 4678 N N . ARG B 1 72 ? -15.435 -9.377 37.710 1.00 17.06 69 ARG B N 1
ATOM 4679 C CA . ARG B 1 72 ? -14.375 -10.188 38.258 1.00 16.92 69 ARG B CA 1
ATOM 4680 C C . ARG B 1 72 ? -13.933 -11.195 37.206 1.00 16.20 69 ARG B C 1
ATOM 4681 O O . ARG B 1 72 ? -14.631 -11.427 36.204 1.00 15.05 69 ARG B O 1
ATOM 4689 N N . ALA B 1 73 ? -12.737 -11.743 37.417 1.00 14.44 70 ALA B N 1
ATOM 4690 C CA . ALA B 1 73 ? -12.144 -12.684 36.491 1.00 14.41 70 ALA B CA 1
ATOM 4691 C C . ALA B 1 73 ? -13.067 -13.875 36.221 1.00 13.23 70 ALA B C 1
ATOM 4692 O O . ALA B 1 73 ? -13.147 -14.322 35.100 1.00 15.24 70 ALA B O 1
ATOM 4694 N N . ASP B 1 74 ? -13.768 -14.346 37.246 1.00 17.05 71 ASP B N 1
ATOM 4695 C CA . ASP B 1 74 ? -14.713 -15.489 37.133 1.00 16.47 71 ASP B CA 1
ATOM 4696 C C . ASP B 1 74 ? -15.969 -15.198 36.300 1.00 16.47 71 ASP B C 1
ATOM 4697 O O . ASP B 1 74 ? -16.738 -16.107 36.003 1.00 16.24 71 ASP B O 1
ATOM 4702 N N . GLN B 1 75 ? -16.179 -13.937 35.944 1.00 16.75 72 GLN B N 1
ATOM 4703 C CA . GLN B 1 75 ? -17.305 -13.545 35.071 1.00 14.58 72 GLN B CA 1
ATOM 4704 C C . GLN B 1 75 ? -16.913 -13.518 33.593 1.00 12.51 72 GLN B C 1
ATOM 4705 O O . GLN B 1 75 ? -17.759 -13.246 32.732 1.00 8.58 72 GLN B O 1
ATOM 4711 N N . ILE B 1 76 ? -15.640 -13.797 33.278 1.00 10.67 73 ILE B N 1
ATOM 4712 C CA . ILE B 1 76 ? -15.186 -13.829 31.876 1.00 9.99 73 ILE B CA 1
ATOM 4713 C C . ILE B 1 76 ? -15.410 -15.187 31.201 1.00 11.09 73 ILE B C 1
ATOM 4714 O O . ILE B 1 76 ? -14.786 -16.205 31.556 1.00 9.03 73 ILE B O 1
ATOM 4719 N N . ALA B 1 77 ? -16.309 -15.184 30.211 1.00 10.74 74 ALA B N 1
ATOM 4720 C CA . ALA B 1 77 ? -16.701 -16.383 29.466 1.00 10.23 74 ALA B CA 1
ATOM 4721 C C . ALA B 1 77 ? -15.709 -16.774 28.381 1.00 10.07 74 ALA B C 1
ATOM 4722 O O . ALA B 1 77 ? -15.641 -17.931 27.955 1.00 11.14 74 ALA B O 1
ATOM 4724 N N . GLY B 1 78 ? -14.947 -15.804 27.905 1.00 11.19 75 GLY B N 1
ATOM 4725 C CA . GLY B 1 78 ? -13.984 -16.070 26.888 1.00 10.11 75 GLY B CA 1
ATOM 4726 C C . GLY B 1 78 ? -13.195 -14.845 26.513 1.00 10.24 75 GLY B C 1
ATOM 4727 O O . GLY B 1 78 ? -13.587 -13.709 26.821 1.00 9.68 75 GLY B O 1
ATOM 4728 N N . ILE B 1 79 ? -12.037 -15.110 25.901 1.00 9.11 76 ILE B N 1
ATOM 4729 C CA . ILE B 1 79 ? -11.087 -14.070 25.510 1.00 8.12 76 ILE B CA 1
ATOM 4730 C C . ILE B 1 79 ? -10.836 -14.123 24.011 1.00 6.22 76 ILE B C 1
ATOM 4731 O O . ILE B 1 79 ? -10.558 -15.182 23.413 1.00 6.22 76 ILE B O 1
ATOM 4736 N N . GLY B 1 80 ? -10.957 -12.966 23.384 1.00 8.47 77 GLY B N 1
ATOM 4737 C CA . GLY B 1 80 ? -10.627 -12.808 21.978 1.00 9.48 77 GLY B CA 1
ATOM 4738 C C . GLY B 1 80 ? -9.335 -11.991 21.908 1.00 10.44 77 GLY B C 1
ATOM 4739 O O . GLY B 1 80 ? -9.171 -11.034 22.656 1.00 12.55 77 GLY B O 1
ATOM 4740 N N . ILE B 1 81 ? -8.435 -12.367 21.002 1.00 9.78 78 ILE B N 1
ATOM 4741 C CA . ILE B 1 81 ? -7.163 -11.675 20.807 1.00 11.30 78 ILE B CA 1
ATOM 4742 C C . ILE B 1 81 ? -7.026 -11.172 19.364 1.00 10.79 78 ILE B C 1
ATOM 4743 O O . ILE B 1 81 ? -7.208 -11.915 18.381 1.00 9.76 78 ILE B O 1
ATOM 4748 N N . THR B 1 82 ? -6.697 -9.903 19.229 1.00 10.27 79 THR B N 1
ATOM 4749 C CA . THR B 1 82 ? -6.478 -9.328 17.931 1.00 10.11 79 THR B CA 1
ATOM 4750 C C . THR B 1 82 ? -5.258 -8.444 18.001 1.00 12.31 79 THR B C 1
ATOM 4751 O O . THR B 1 82 ? -4.891 -7.953 19.089 1.00 12.75 79 THR B O 1
ATOM 4755 N N . ASN B 1 83 ? -4.680 -8.157 16.835 1.00 11.23 80 ASN B N 1
ATOM 4756 C CA . ASN B 1 83 ? -3.339 -7.602 16.864 1.00 9.71 80 ASN B CA 1
ATOM 4757 C C . ASN B 1 83 ? -2.812 -6.878 15.656 1.00 10.26 80 ASN B C 1
ATOM 4758 O O . ASN B 1 83 ? -3.235 -7.141 14.516 1.00 11.38 80 ASN B O 1
ATOM 4763 N N . GLN B 1 84 ? -1.833 -6.000 15.913 1.00 10.93 81 GLN B N 1
ATOM 4764 C CA . GLN B 1 84 ? -1.039 -5.432 14.829 1.00 11.81 81 GLN B CA 1
ATOM 4765 C C . GLN B 1 84 ? -0.514 -6.678 14.086 1.00 11.48 81 GLN B C 1
ATOM 4766 O O . GLN B 1 84 ? 0.035 -7.591 14.683 1.00 11.50 81 GLN B O 1
ATOM 4772 N N . ARG B 1 85 ? -0.682 -6.679 12.772 1.00 11.71 82 ARG B N 1
ATOM 4773 C CA . ARG B 1 85 ? -0.300 -7.777 11.924 1.00 10.10 82 ARG B CA 1
ATOM 4774 C C . ARG B 1 85 ? 1.180 -7.689 11.515 1.00 9.35 82 ARG B C 1
ATOM 4775 O O . ARG B 1 85 ? 1.840 -6.706 11.777 1.00 12.02 82 ARG B O 1
ATOM 4783 N N . GLU B 1 86 ? 1.685 -8.756 10.922 1.00 9.46 83 GLU B N 1
ATOM 4784 C CA . GLU B 1 86 ? 3.070 -8.851 10.393 1.00 8.85 83 GLU B CA 1
ATOM 4785 C C . GLU B 1 86 ? 4.232 -8.751 11.384 1.00 9.14 83 GLU B C 1
ATOM 4786 O O . GLU B 1 86 ? 5.263 -9.393 11.185 1.00 10.29 83 GLU B O 1
ATOM 4792 N N . THR B 1 87 ? 4.120 -7.891 12.388 1.00 10.57 84 THR B N 1
ATOM 4793 C CA . THR B 1 87 ? 5.135 -7.770 13.443 1.00 9.90 84 THR B CA 1
ATOM 4794 C C . THR B 1 87 ? 5.512 -9.173 13.920 1.00 9.17 84 THR B C 1
ATOM 4795 O O . THR B 1 87 ? 4.635 -9.986 14.239 1.00 7.33 84 THR B O 1
ATOM 4799 N N . THR B 1 88 ? 6.821 -9.399 14.007 1.00 9.35 85 THR B N 1
ATOM 4800 C CA . THR B 1 88 ? 7.425 -10.691 14.186 1.00 9.86 85 THR B CA 1
ATOM 4801 C C . THR B 1 88 ? 8.270 -10.826 15.443 1.00 9.62 85 THR B C 1
ATOM 4802 O O . THR B 1 88 ? 9.101 -9.996 15.753 1.00 10.51 85 THR B O 1
ATOM 4806 N N . VAL B 1 89 ? 8.006 -11.906 16.154 1.00 10.88 86 VAL B N 1
ATOM 4807 C CA . VAL B 1 89 ? 8.700 -12.262 17.357 1.00 10.66 86 VAL B CA 1
ATOM 4808 C C . VAL B 1 89 ? 9.296 -13.642 17.136 1.00 12.98 86 VAL B C 1
ATOM 4809 O O . VAL B 1 89 ? 8.630 -14.548 16.594 1.00 12.55 86 VAL B O 1
ATOM 4813 N N . VAL B 1 90 ? 10.548 -13.784 17.561 1.00 11.50 87 VAL B N 1
ATOM 4814 C CA . VAL B 1 90 ? 11.243 -15.045 17.577 1.00 12.56 87 VAL B CA 1
ATOM 4815 C C . VAL B 1 90 ? 11.724 -15.217 18.995 1.00 12.34 87 VAL B C 1
ATOM 4816 O O . VAL B 1 90 ? 12.389 -14.328 19.537 1.00 12.50 87 VAL B O 1
ATOM 4820 N N . TRP B 1 91 ? 11.379 -16.340 19.607 1.00 8.36 88 TRP B N 1
ATOM 4821 C CA . TRP B 1 91 ? 11.756 -16.567 20.977 1.00 8.71 88 TRP B CA 1
ATOM 4822 C C . TRP B 1 91 ? 12.236 -17.972 21.282 1.00 11.41 88 TRP B C 1
ATOM 4823 O O . TRP B 1 91 ? 12.073 -18.888 20.478 1.00 8.57 88 TRP B O 1
ATOM 4834 N N . ASP B 1 92 ? 12.877 -18.114 22.446 1.00 13.02 89 ASP B N 1
ATOM 4835 C CA . ASP B 1 92 ? 13.351 -19.397 22.943 1.00 14.67 89 ASP B CA 1
ATOM 4836 C C . ASP B 1 92 ? 12.198 -20.113 23.636 1.00 15.76 89 ASP B C 1
ATOM 4837 O O . ASP B 1 92 ? 11.635 -19.619 24.607 1.00 14.36 89 ASP B O 1
ATOM 4842 N N . LYS B 1 93 ? 11.880 -21.310 23.158 1.00 17.81 90 LYS B N 1
ATOM 4843 C CA . LYS B 1 93 ? 10.711 -22.040 23.627 1.00 19.11 90 LYS B CA 1
ATOM 4844 C C . LYS B 1 93 ? 10.849 -22.499 25.077 1.00 20.08 90 LYS B C 1
ATOM 4845 O O . LYS B 1 93 ? 9.849 -22.598 25.787 1.00 19.28 90 LYS B O 1
ATOM 4851 N N . HIS B 1 94 ? 12.082 -22.699 25.533 1.00 19.48 91 HIS B N 1
ATOM 4852 C CA . HIS B 1 94 ? 12.326 -23.144 26.898 1.00 19.70 91 HIS B CA 1
ATOM 4853 C C . HIS B 1 94 ? 12.257 -21.977 27.885 1.00 19.73 91 HIS B C 1
ATOM 4854 O O . HIS B 1 94 ? 11.520 -22.046 28.872 1.00 19.07 91 HIS B O 1
ATOM 4861 N N . THR B 1 95 ? 12.968 -20.887 27.594 1.00 19.18 92 THR B N 1
ATOM 4862 C CA . THR B 1 95 ? 12.977 -19.708 28.467 1.00 16.90 92 THR B CA 1
ATOM 4863 C C . THR B 1 95 ? 11.788 -18.786 28.256 1.00 15.99 92 THR B C 1
ATOM 4864 O O . THR B 1 95 ? 11.403 -18.017 29.151 1.00 13.05 92 THR B O 1
ATOM 4868 N N . GLY B 1 96 ? 11.229 -18.818 27.060 1.00 14.24 93 GLY B N 1
ATOM 4869 C CA . GLY B 1 96 ? 10.108 -17.923 26.753 1.00 14.01 93 GLY B CA 1
ATOM 4870 C C . GLY B 1 96 ? 10.585 -16.507 26.452 1.00 14.49 93 GLY B C 1
ATOM 4871 O O . GLY B 1 96 ? 9.779 -15.600 26.304 1.00 12.67 93 GLY B O 1
ATOM 4872 N N . ARG B 1 97 ? 11.903 -16.326 26.314 1.00 13.07 94 ARG B N 1
ATOM 4873 C CA . ARG B 1 97 ? 12.481 -15.026 26.049 1.00 15.87 94 ARG B CA 1
ATOM 4874 C C . ARG B 1 97 ? 12.703 -14.783 24.545 1.00 14.06 94 ARG B C 1
ATOM 4875 O O . ARG B 1 97 ? 13.228 -15.647 23.835 1.00 13.92 94 ARG B O 1
ATOM 4883 N N . PRO B 1 98 ? 12.299 -13.612 24.043 1.00 14.95 95 PRO B N 1
ATOM 4884 C CA . PRO B 1 98 ? 12.652 -13.344 22.661 1.00 12.63 95 PRO B CA 1
ATOM 4885 C C . PRO B 1 98 ? 14.169 -13.218 22.490 1.00 12.73 95 PRO B C 1
ATOM 4886 O O . PRO B 1 98 ? 14.904 -12.789 23.392 1.00 11.66 95 PRO B O 1
ATOM 4890 N N . ILE B 1 99 ? 14.624 -13.572 21.302 1.00 11.89 96 ILE B N 1
ATOM 4891 C CA . ILE B 1 99 ? 16.023 -13.510 21.002 1.00 11.61 96 ILE B CA 1
ATOM 4892 C C . ILE B 1 99 ? 16.397 -12.141 20.423 1.00 12.17 96 ILE B C 1
ATOM 4893 O O . ILE B 1 99 ? 17.585 -11.834 20.302 1.00 11.50 96 ILE B O 1
ATOM 4898 N N . TYR B 1 100 ? 15.391 -11.333 20.077 1.00 11.81 97 TYR B N 1
ATOM 4899 C CA . TYR B 1 100 ? 15.637 -9.999 19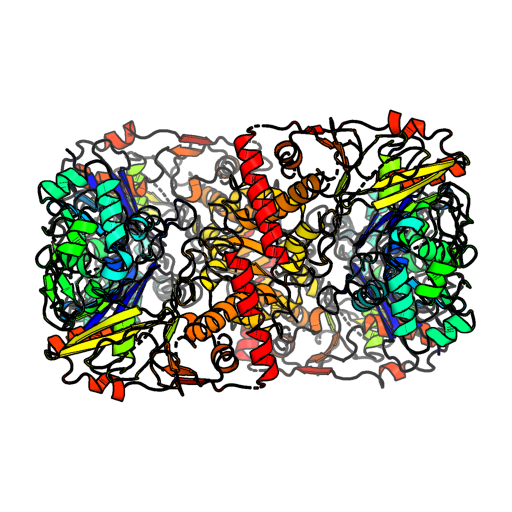.521 1.00 12.92 97 TYR B CA 1
ATOM 4900 C C . TYR B 1 100 ? 14.357 -9.163 19.643 1.00 11.91 97 TYR B C 1
ATOM 4901 O O . TYR B 1 100 ? 13.273 -9.718 19.931 1.00 10.80 97 TYR B O 1
ATOM 4910 N N . HIS B 1 101 ? 14.442 -7.845 19.465 1.00 8.75 98 HIS B N 1
ATOM 4911 C CA . HIS B 1 101 ? 13.186 -7.070 19.427 1.00 12.00 98 HIS B CA 1
ATOM 4912 C C . HIS B 1 101 ? 12.214 -7.683 18.447 1.00 9.86 98 HIS B C 1
ATOM 4913 O O . HIS B 1 101 ? 12.596 -8.386 17.545 1.00 14.12 98 HIS B O 1
ATOM 4920 N N . ALA B 1 102 ? 10.939 -7.393 18.609 1.00 9.61 99 ALA B N 1
ATOM 4921 C CA . ALA B 1 102 ? 9.971 -7.700 17.584 1.00 8.99 99 ALA B CA 1
ATOM 4922 C C . ALA B 1 102 ? 10.217 -6.690 16.430 1.00 10.17 99 ALA B C 1
ATOM 4923 O O . ALA B 1 102 ? 10.426 -5.489 16.656 1.00 10.08 99 ALA B O 1
ATOM 4925 N N . ILE B 1 103 ? 10.240 -7.162 15.197 1.00 6.91 100 ILE B N 1
ATOM 4926 C CA . ILE B 1 103 ? 10.430 -6.258 14.075 1.00 8.83 100 ILE B CA 1
ATOM 4927 C C . ILE B 1 103 ? 9.008 -5.902 13.666 1.00 8.20 100 ILE B C 1
ATOM 4928 O O . ILE B 1 103 ? 8.238 -6.799 13.318 1.00 10.26 100 ILE B O 1
ATOM 4933 N N . VAL B 1 104 ? 8.695 -4.608 13.697 1.00 7.17 101 VAL B N 1
ATOM 4934 C CA . VAL B 1 104 ? 7.297 -4.141 13.418 1.00 6.46 101 VAL B CA 1
ATOM 4935 C C . VAL B 1 104 ? 6.991 -4.145 11.930 1.00 6.08 101 VAL B C 1
ATOM 4936 O O . VAL B 1 104 ? 7.889 -4.089 11.111 1.00 6.82 101 VAL B O 1
ATOM 4940 N N . TRP B 1 105 ? 5.697 -4.303 11.600 1.00 6.59 102 TRP B N 1
ATOM 4941 C CA . TRP B 1 105 ? 5.264 -4.285 10.250 1.00 6.70 102 TRP B CA 1
ATOM 4942 C C . TRP B 1 105 ? 5.784 -3.095 9.464 1.00 8.50 102 TRP B C 1
ATOM 4943 O O . TRP B 1 105 ? 6.149 -3.234 8.291 1.00 9.32 102 TRP B O 1
ATOM 4954 N N . GLN B 1 106 ? 5.801 -1.922 10.091 1.00 7.65 103 GLN B N 1
ATOM 4955 C CA . GLN B 1 106 ? 6.268 -0.716 9.434 1.00 6.77 103 GLN B CA 1
ATOM 4956 C C . GLN B 1 106 ? 7.739 -0.736 9.038 1.00 8.93 103 GLN B C 1
ATOM 4957 O O . GLN B 1 106 ? 8.142 -0.051 8.090 1.00 7.94 103 GLN B O 1
ATOM 4963 N N . SER B 1 107 ? 8.518 -1.514 9.762 1.00 8.63 104 SER B N 1
ATOM 4964 C CA . SER B 1 107 ? 9.955 -1.462 9.576 1.00 6.78 104 SER B CA 1
ATOM 4965 C C . SER B 1 107 ? 10.415 -1.761 8.161 1.00 8.76 104 SER B C 1
ATOM 4966 O O . SER B 1 107 ? 9.907 -2.651 7.493 1.00 6.34 104 SER B O 1
ATOM 4969 N N . ARG B 1 108 ? 11.429 -1.010 7.727 1.00 10.08 105 ARG B N 1
ATOM 4970 C CA . ARG B 1 108 ? 12.002 -1.202 6.417 1.00 9.19 105 ARG B CA 1
ATOM 4971 C C . ARG B 1 108 ? 13.327 -1.931 6.519 1.00 9.98 105 ARG B C 1
ATOM 4972 O O . ARG B 1 108 ? 14.012 -2.044 5.519 1.00 9.33 105 ARG B O 1
ATOM 4980 N N . GLN B 1 109 ? 13.666 -2.473 7.685 1.00 10.38 106 GLN B N 1
ATOM 4981 C CA . GLN B 1 109 ? 15.006 -3.039 7.897 1.00 10.02 106 GLN B CA 1
ATOM 4982 C C . GLN B 1 109 ? 15.297 -4.300 7.097 1.00 9.03 106 GLN B C 1
ATOM 4983 O O . GLN B 1 109 ? 16.459 -4.668 6.952 1.00 9.71 106 GLN B O 1
ATOM 4989 N N . THR B 1 110 ? 14.269 -4.939 6.553 1.00 10.52 107 THR B N 1
ATOM 4990 C CA . THR B 1 110 ? 14.465 -6.161 5.764 1.00 10.79 107 THR B CA 1
ATOM 4991 C C . THR B 1 110 ? 14.449 -5.885 4.289 1.00 10.63 107 THR B C 1
ATOM 4992 O O . THR B 1 110 ? 14.258 -6.807 3.491 1.00 12.14 107 THR B O 1
ATOM 4996 N N A GLN B 1 111 ? 14.744 -4.635 3.929 0.50 9.97 108 GLN B N 1
ATOM 4997 N N B GLN B 1 111 ? 14.542 -4.605 3.926 0.50 9.77 108 GLN B N 1
ATOM 4998 C CA A GLN B 1 111 ? 14.846 -4.256 2.535 0.50 10.31 108 GLN B CA 1
ATOM 4999 C CA B GLN B 1 111 ? 14.514 -4.159 2.539 0.50 10.79 108 GLN B CA 1
ATOM 5000 C C A GLN B 1 111 ? 15.913 -5.044 1.737 0.50 9.07 108 GLN B C 1
ATOM 5001 C C B GLN B 1 111 ? 15.521 -4.887 1.638 0.50 10.17 108 GLN B C 1
ATOM 5002 O O A GLN B 1 111 ? 15.593 -5.540 0.661 0.50 6.79 108 GLN B O 1
ATOM 5003 O O B GLN B 1 111 ? 15.241 -5.208 0.489 0.50 9.99 108 GLN B O 1
ATOM 5014 N N A SER B 1 112 ? 17.167 -5.154 2.212 0.60 9.55 109 SER B N 1
ATOM 5015 N N B SER B 1 112 ? 16.729 -5.095 2.168 0.40 11.29 109 SER B N 1
ATOM 5016 C CA A SER B 1 112 ? 18.159 -5.887 1.427 0.60 9.83 109 SER B CA 1
ATOM 5017 C CA B SER B 1 112 ? 17.809 -5.758 1.422 0.40 10.59 109 SER B CA 1
ATOM 5018 C C A SER B 1 112 ? 17.672 -7.319 1.108 0.60 10.69 109 SER B C 1
ATOM 5019 C C B SER B 1 112 ? 17.427 -7.188 1.041 0.40 11.48 109 SER B C 1
ATOM 5020 O O A SER B 1 112 ? 17.967 -7.858 0.030 0.60 10.00 109 SER B O 1
ATOM 5021 O O B SER B 1 112 ? 17.594 -7.606 -0.113 0.40 10.72 109 SER B O 1
ATOM 5026 N N . ILE B 1 113 ? 16.911 -7.927 2.016 1.00 12.28 110 ILE B N 1
ATOM 5027 C CA . ILE B 1 113 ? 16.410 -9.297 1.800 1.00 12.72 110 ILE B CA 1
ATOM 5028 C C . ILE B 1 113 ? 15.348 -9.332 0.709 1.00 12.28 110 ILE B C 1
ATOM 5029 O O . ILE B 1 113 ? 15.394 -10.179 -0.184 1.00 8.56 110 ILE B O 1
ATOM 5034 N N . CYS B 1 114 ? 14.408 -8.394 0.762 1.00 11.93 111 CYS B N 1
ATOM 5035 C CA . CYS B 1 114 ? 13.377 -8.295 -0.269 1.00 12.93 111 CYS B CA 1
ATOM 5036 C C . CYS B 1 114 ? 14.044 -8.059 -1.635 1.00 12.64 111 CYS B C 1
ATOM 5037 O O . CYS B 1 114 ? 13.719 -8.716 -2.619 1.00 11.65 111 CYS B O 1
ATOM 5040 N N . SER B 1 115 ? 14.979 -7.125 -1.681 1.00 12.04 112 SER B N 1
ATOM 5041 C CA . SER B 1 115 ? 15.714 -6.827 -2.921 1.00 13.53 112 SER B CA 1
ATOM 5042 C C . SER B 1 115 ? 16.392 -8.061 -3.503 1.00 13.23 112 SER B C 1
ATOM 5043 O O . SER B 1 115 ? 16.297 -8.293 -4.699 1.00 13.58 112 SER B O 1
ATOM 5046 N N A GLU B 1 116 ? 17.062 -8.844 -2.660 0.60 15.66 113 GLU B N 1
ATOM 5047 N N B GLU B 1 116 ? 17.062 -8.839 -2.653 0.40 14.51 113 GLU B N 1
ATOM 5048 C CA A GLU B 1 116 ? 17.761 -10.043 -3.124 0.60 16.13 113 GLU B CA 1
ATOM 5049 C CA B GLU B 1 116 ? 17.775 -10.042 -3.088 0.40 14.42 113 GLU B CA 1
ATOM 5050 C C A GLU B 1 116 ? 16.758 -11.017 -3.718 0.60 15.09 113 GLU B C 1
ATOM 5051 C C B GLU B 1 116 ? 16.790 -11.046 -3.682 0.40 14.11 113 GLU B C 1
ATOM 5052 O O A GLU B 1 116 ? 16.973 -11.534 -4.809 0.60 16.03 113 GLU B O 1
ATOM 5053 O O B GLU B 1 116 ? 17.058 -11.617 -4.735 0.40 14.84 113 GLU B O 1
ATOM 5064 N N . LEU B 1 117 ? 15.653 -11.253 -3.018 1.00 13.79 114 LEU B N 1
ATOM 5065 C CA . LEU B 1 117 ? 14.645 -12.179 -3.515 1.00 12.45 114 LEU B CA 1
ATOM 5066 C C . LEU B 1 117 ? 14.021 -11.675 -4.814 1.00 12.53 114 LEU B C 1
ATOM 5067 O O . LEU B 1 117 ? 13.714 -12.470 -5.694 1.00 13.43 114 LEU B O 1
ATOM 5072 N N . LYS B 1 118 ? 13.848 -10.365 -4.940 1.00 11.42 115 LYS B N 1
ATOM 5073 C CA . LYS B 1 118 ? 13.259 -9.786 -6.147 1.00 13.79 115 LYS B CA 1
ATOM 5074 C C . LYS B 1 118 ? 14.206 -9.957 -7.315 1.00 14.61 115 LYS B C 1
ATOM 5075 O O . LYS B 1 118 ? 13.780 -10.342 -8.403 1.00 15.32 115 LYS B O 1
ATOM 5081 N N . GLN B 1 119 ? 15.490 -9.715 -7.042 1.00 14.35 116 GLN B N 1
ATOM 5082 C CA . GLN B 1 119 ? 16.594 -9.851 -8.016 1.00 15.77 116 GLN B CA 1
ATOM 5083 C C . GLN B 1 119 ? 16.727 -11.279 -8.552 1.00 14.94 116 GLN B C 1
ATOM 5084 O O . GLN B 1 119 ? 16.986 -11.492 -9.743 1.00 14.52 116 GLN B O 1
ATOM 5090 N N . GLN B 1 120 ? 16.518 -12.251 -7.672 1.00 14.64 117 GLN B N 1
ATOM 5091 C CA . GLN B 1 120 ? 16.525 -13.661 -8.019 1.00 15.39 117 GLN B CA 1
ATOM 5092 C C . GLN B 1 120 ? 15.257 -14.151 -8.726 1.00 15.32 117 GLN B C 1
ATOM 5093 O O . GLN B 1 120 ? 15.153 -15.343 -9.041 1.00 16.04 117 GLN B O 1
ATOM 5099 N N . GLY B 1 121 ? 14.279 -13.266 -8.920 1.00 13.40 118 GLY B N 1
ATOM 5100 C CA . GLY B 1 121 ? 13.095 -13.558 -9.719 1.00 12.48 118 GLY B CA 1
ATOM 5101 C C . GLY B 1 121 ? 11.942 -14.240 -9.030 1.00 12.79 118 GLY B C 1
ATOM 5102 O O . GLY B 1 121 ? 11.114 -14.867 -9.685 1.00 11.54 118 GLY B O 1
ATOM 5103 N N . TYR B 1 122 ? 11.822 -14.084 -7.714 1.00 13.09 119 TYR B N 1
ATOM 5104 C CA . TYR B 1 122 ? 10.779 -14.838 -7.010 1.00 14.23 119 TYR B CA 1
ATOM 5105 C C . TYR B 1 122 ? 9.553 -14.055 -6.641 1.00 13.60 119 TYR B C 1
ATOM 5106 O O . TYR B 1 122 ? 8.640 -14.616 -6.033 1.00 14.42 119 TYR B O 1
ATOM 5115 N N . GLU B 1 123 ? 9.483 -12.778 -6.997 1.00 14.31 120 GLU B N 1
ATOM 5116 C CA . GLU B 1 123 ? 8.346 -11.997 -6.500 1.00 14.19 120 GLU B CA 1
ATOM 5117 C C . GLU B 1 123 ? 7.008 -12.514 -7.025 1.00 13.90 120 GLU B C 1
ATOM 5118 O O . GLU B 1 123 ? 5.997 -12.517 -6.301 1.00 13.02 120 GLU B O 1
ATOM 5124 N N . GLN B 1 124 ? 6.982 -12.979 -8.268 1.00 13.28 121 GLN B N 1
ATOM 5125 C CA . GLN B 1 124 ? 5.720 -13.477 -8.811 1.00 14.41 121 GLN B CA 1
ATOM 5126 C C . GLN B 1 124 ? 5.199 -14.719 -8.058 1.00 12.82 121 GLN B C 1
ATOM 5127 O O . GLN B 1 124 ? 3.993 -14.899 -7.938 1.00 13.60 121 GLN B O 1
ATOM 5133 N N . THR B 1 125 ? 6.107 -15.586 -7.611 1.00 12.43 122 THR B N 1
ATOM 5134 C CA . THR B 1 125 ? 5.764 -16.786 -6.827 1.00 12.50 122 THR B CA 1
ATOM 5135 C C . THR B 1 125 ? 5.103 -16.379 -5.493 1.00 11.23 122 THR B C 1
ATOM 5136 O O . THR B 1 125 ? 4.081 -16.928 -5.072 1.00 9.76 122 THR B O 1
ATOM 5140 N N . PHE B 1 126 ? 5.704 -15.419 -4.809 1.00 12.80 123 PHE B N 1
ATOM 5141 C CA . PHE B 1 126 ? 5.102 -14.915 -3.566 1.00 12.31 123 PHE B CA 1
ATOM 5142 C C . PHE B 1 126 ? 3.742 -14.286 -3.842 1.00 11.49 123 PHE B C 1
ATOM 5143 O O . PHE B 1 126 ? 2.830 -14.492 -3.059 1.00 11.03 123 PHE B O 1
ATOM 5151 N N . ARG B 1 127 ? 3.601 -13.525 -4.939 1.00 10.58 124 ARG B N 1
ATOM 5152 C CA A ARG B 1 127 ? 2.316 -12.903 -5.288 0.50 10.85 124 ARG B CA 1
ATOM 5153 C CA B ARG B 1 127 ? 2.312 -12.899 -5.250 0.50 10.61 124 ARG B CA 1
ATOM 5154 C C . ARG B 1 127 ? 1.220 -13.957 -5.468 1.00 10.54 124 ARG B C 1
ATOM 5155 O O . ARG B 1 127 ? 0.155 -13.861 -4.861 1.00 11.71 124 ARG B O 1
ATOM 5170 N N . ASP B 1 128 ? 1.509 -14.959 -6.317 1.00 10.08 125 ASP B N 1
ATOM 5171 C CA . ASP B 1 128 ? 0.582 -16.050 -6.666 1.00 9.49 125 ASP B CA 1
ATOM 5172 C C . ASP B 1 128 ? 0.178 -16.919 -5.468 1.00 10.53 125 ASP B C 1
ATOM 5173 O O . ASP B 1 128 ? -0.976 -17.360 -5.360 1.00 8.88 125 ASP B O 1
ATOM 5178 N N . LYS B 1 129 ? 1.128 -17.176 -4.577 1.00 9.24 126 LYS B N 1
ATOM 5179 C CA . LYS B 1 129 ? 0.858 -18.019 -3.415 1.00 9.96 126 LYS B CA 1
ATOM 5180 C C . LYS B 1 129 ? 0.290 -17.347 -2.166 1.00 8.89 126 LYS B C 1
ATOM 5181 O O . LYS B 1 129 ? -0.516 -17.966 -1.451 1.00 9.95 126 LYS B O 1
ATOM 5187 N N . THR B 1 130 ? 0.622 -16.075 -1.932 1.00 10.04 127 THR B N 1
ATOM 5188 C CA . THR B 1 130 ? 0.270 -15.395 -0.689 1.00 9.06 127 THR B CA 1
ATOM 5189 C C . THR B 1 130 ? -0.665 -14.208 -0.792 1.00 10.68 127 THR B C 1
ATOM 5190 O O . THR B 1 130 ? -1.221 -13.811 0.224 1.00 12.34 127 THR B O 1
ATOM 5194 N N . GLY B 1 131 ? -0.756 -13.622 -1.987 1.00 10.60 128 GLY B N 1
ATOM 5195 C CA . GLY B 1 131 ? -1.566 -12.444 -2.282 1.00 9.56 128 GLY B CA 1
ATOM 5196 C C . GLY B 1 131 ? -0.890 -11.138 -1.922 1.00 10.90 128 GLY B C 1
ATOM 5197 O O . GLY B 1 131 ? -1.495 -10.071 -2.012 1.00 10.61 128 GLY B O 1
ATOM 5198 N N . LEU B 1 132 ? 0.391 -11.227 -1.536 1.00 10.37 129 LEU B N 1
ATOM 5199 C CA . LEU B 1 132 ? 1.174 -10.090 -1.069 1.00 11.06 129 LEU B CA 1
ATOM 5200 C C . LEU B 1 132 ? 2.248 -9.748 -2.117 1.00 10.16 129 LEU B C 1
ATOM 5201 O O . LEU B 1 132 ? 2.023 -9.932 -3.309 1.00 12.27 129 LEU B O 1
ATOM 5206 N N . LEU B 1 133 ? 3.406 -9.285 -1.683 1.00 10.10 130 LEU B N 1
ATOM 5207 C CA . LEU B 1 133 ? 4.502 -9.010 -2.586 1.00 7.62 130 LEU B CA 1
ATOM 5208 C C . LEU B 1 133 ? 5.768 -8.966 -1.744 1.00 9.61 130 LEU B C 1
ATOM 5209 O O . LEU B 1 133 ? 5.711 -9.058 -0.525 1.00 8.93 130 LEU B O 1
ATOM 5214 N N . LEU B 1 134 ? 6.908 -8.754 -2.372 1.00 8.80 131 LEU B N 1
ATOM 5215 C CA . LEU B 1 134 ? 8.159 -8.717 -1.606 1.00 11.12 131 LEU B CA 1
ATOM 5216 C C . LEU B 1 134 ? 8.504 -7.312 -1.134 1.00 11.13 131 LEU B C 1
ATOM 5217 O O . LEU B 1 134 ? 9.469 -6.695 -1.611 1.00 14.45 131 LEU B O 1
ATOM 5222 N N . ASP B 1 135 ? 7.722 -6.840 -0.166 1.00 9.44 132 ASP B N 1
ATOM 5223 C CA . ASP B 1 135 ? 7.902 -5.554 0.491 1.00 9.60 132 ASP B CA 1
ATOM 5224 C C . ASP B 1 135 ? 8.241 -5.915 1.939 1.00 8.99 132 ASP B C 1
ATOM 5225 O O . ASP B 1 135 ? 7.766 -6.961 2.426 1.00 10.16 132 ASP B O 1
ATOM 5230 N N . PRO B 1 136 ? 9.042 -5.075 2.635 1.00 10.61 133 PRO B N 1
ATOM 5231 C CA . PRO B 1 136 ? 9.438 -5.258 4.046 1.00 10.26 133 PRO B CA 1
ATOM 5232 C C . PRO B 1 136 ? 8.308 -5.330 5.027 1.00 11.43 133 PRO B C 1
ATOM 5233 O O . PRO B 1 136 ? 8.511 -5.751 6.154 1.00 10.91 133 PRO B O 1
ATOM 5237 N N . TYR B 1 137 ? 7.100 -4.985 4.577 1.00 12.88 134 TYR B N 1
ATOM 5238 C CA . TYR B 1 137 ? 5.906 -5.058 5.387 1.00 12.19 134 TYR B CA 1
ATOM 5239 C C . TYR B 1 137 ? 5.664 -6.392 6.063 1.00 10.25 134 TYR B C 1
ATOM 5240 O O . TYR B 1 137 ? 5.378 -6.431 7.248 1.00 10.66 134 TYR B O 1
ATOM 5249 N N . PHE B 1 138 ? 5.856 -7.488 5.344 1.00 11.12 135 PHE B N 1
ATOM 5250 C CA . PHE B 1 138 ? 5.402 -8.820 5.792 1.00 10.27 135 PHE B CA 1
ATOM 5251 C C . PHE B 1 138 ? 6.339 -9.614 6.690 1.00 9.35 135 PHE B C 1
ATOM 5252 O O . PHE B 1 138 ? 7.520 -9.370 6.727 1.00 11.02 135 PHE B O 1
ATOM 5260 N N . ALA B 1 139 ? 5.812 -10.568 7.452 1.00 11.55 136 ALA B N 1
ATOM 5261 C CA . ALA B 1 139 ? 6.645 -11.270 8.464 1.00 10.89 136 ALA B CA 1
ATOM 5262 C C . ALA B 1 139 ? 7.854 -12.072 7.987 1.00 12.16 136 ALA B C 1
ATOM 5263 O O . ALA B 1 139 ? 8.909 -12.056 8.642 1.00 12.22 136 ALA B O 1
ATOM 5265 N N . GLY B 1 140 ? 7.710 -12.761 6.858 1.00 10.61 137 GLY B N 1
ATOM 5266 C CA . GLY B 1 140 ? 8.695 -13.710 6.403 1.00 10.84 137 GLY B CA 1
ATOM 5267 C C . GLY B 1 140 ? 10.122 -13.213 6.392 1.00 10.60 137 GLY B C 1
ATOM 5268 O O . GLY B 1 140 ? 11.015 -13.878 6.892 1.00 8.17 137 GLY B O 1
ATOM 5269 N N . THR B 1 141 ? 10.326 -12.032 5.815 1.00 11.53 138 THR B N 1
ATOM 5270 C CA . THR B 1 141 ? 11.643 -11.452 5.751 1.00 10.66 138 THR B CA 1
ATOM 5271 C C . THR B 1 141 ? 12.186 -10.988 7.101 1.00 11.91 138 THR B C 1
ATOM 5272 O O . THR B 1 141 ? 13.397 -11.001 7.300 1.00 8.58 138 THR B O 1
ATOM 5276 N N . LYS B 1 142 ? 11.302 -10.693 8.038 1.00 9.26 139 LYS B N 1
ATOM 5277 C CA . LYS B 1 142 ? 11.646 -10.277 9.407 1.00 11.49 139 LYS B CA 1
ATOM 5278 C C . LYS B 1 142 ? 12.183 -11.535 10.118 1.00 11.14 139 LYS B C 1
ATOM 5279 O O . LYS B 1 142 ? 13.283 -11.512 10.710 1.00 9.16 139 LYS B O 1
ATOM 5285 N N . VAL B 1 143 ? 11.524 -12.668 9.896 1.00 11.28 140 VAL B N 1
ATOM 5286 C CA . VAL B 1 143 ? 12.049 -13.947 10.440 1.00 12.52 140 VAL B CA 1
ATOM 5287 C C . VAL B 1 143 ? 13.449 -14.217 9.870 1.00 11.36 140 VAL B C 1
ATOM 5288 O O . VAL B 1 143 ? 14.431 -14.498 10.606 1.00 11.79 140 VAL B O 1
ATOM 5292 N N . LYS B 1 144 ? 13.565 -14.149 8.541 1.00 12.52 141 LYS B N 1
ATOM 5293 C CA . LYS B 1 144 ? 14.870 -14.335 7.897 1.00 11.30 141 LYS B CA 1
ATOM 5294 C C . LYS B 1 144 ? 15.924 -13.390 8.466 1.00 9.45 141 LYS B C 1
ATOM 5295 O O . LYS B 1 144 ? 17.067 -13.783 8.719 1.00 6.94 141 LYS B O 1
ATOM 5301 N N . TRP B 1 145 ? 15.558 -12.125 8.624 1.00 9.11 142 TRP B N 1
ATOM 5302 C CA . TRP B 1 145 ? 16.490 -11.125 9.146 1.00 9.85 142 TRP B CA 1
ATOM 5303 C C . TRP B 1 145 ? 17.030 -11.506 10.533 1.00 9.28 142 TRP B C 1
ATOM 5304 O O . TRP B 1 145 ? 18.240 -11.453 10.812 1.00 8.23 142 TRP B O 1
ATOM 5315 N N . ILE B 1 146 ? 16.127 -11.907 11.403 1.00 8.47 143 ILE B N 1
ATOM 5316 C CA . ILE B 1 146 ? 16.502 -12.340 12.743 1.00 10.33 143 ILE B CA 1
ATOM 5317 C C . ILE B 1 146 ? 17.435 -13.534 12.665 1.00 12.37 143 ILE B C 1
ATOM 5318 O O . ILE B 1 146 ? 18.518 -13.503 13.252 1.00 9.16 143 ILE B O 1
ATOM 5323 N N . LEU B 1 147 ? 17.070 -14.560 11.897 1.00 13.22 144 LEU B N 1
ATOM 5324 C CA . LEU B 1 147 ? 17.937 -15.753 11.795 1.00 14.23 144 LEU B CA 1
ATOM 5325 C C . LEU B 1 147 ? 19.315 -15.500 11.167 1.00 13.54 144 LEU B C 1
ATOM 5326 O O . LEU B 1 147 ? 20.299 -16.190 11.485 1.00 15.77 144 LEU B O 1
ATOM 5331 N N . ASP B 1 148 ? 19.388 -14.542 10.251 1.00 14.17 145 ASP B N 1
ATOM 5332 C CA . ASP B 1 148 ? 20.633 -14.232 9.576 1.00 14.85 145 ASP B CA 1
ATOM 5333 C C . ASP B 1 148 ? 21.505 -13.226 10.327 1.00 14.59 145 ASP B C 1
ATOM 5334 O O . ASP B 1 148 ? 22.720 -13.272 10.206 1.00 16.15 145 ASP B O 1
ATOM 5339 N N . ASN B 1 149 ? 20.904 -12.339 11.117 1.00 15.00 146 ASN B N 1
ATOM 5340 C CA . ASN B 1 149 ? 21.660 -11.237 11.716 1.00 13.79 146 ASN B CA 1
ATOM 5341 C C . ASN B 1 149 ? 21.909 -11.301 13.204 1.00 13.47 146 ASN B C 1
ATOM 5342 O O . ASN B 1 149 ? 22.816 -10.619 13.688 1.00 14.63 146 ASN B O 1
ATOM 5347 N N . VAL B 1 150 ? 21.139 -12.101 13.924 1.00 12.12 147 VAL B N 1
ATOM 5348 C CA . VAL B 1 150 ? 21.292 -12.208 15.377 1.00 12.57 147 VAL B CA 1
ATOM 5349 C C . VAL B 1 150 ? 22.250 -13.352 15.688 1.00 14.59 147 VAL B C 1
ATOM 5350 O O . VAL B 1 150 ? 22.059 -14.496 15.237 1.00 13.67 147 VAL B O 1
ATOM 5354 N N A GLU B 1 151 ? 23.282 -13.049 16.467 0.60 16.15 148 GLU B N 1
ATOM 5355 N N B GLU B 1 151 ? 23.292 -13.054 16.458 0.40 15.44 148 GLU B N 1
ATOM 5356 C CA A GLU B 1 151 ? 24.296 -14.054 16.793 0.60 16.85 148 GLU B CA 1
ATOM 5357 C CA B GLU B 1 151 ? 24.298 -14.068 16.771 0.40 15.84 148 GLU B CA 1
ATOM 5358 C C A GLU B 1 151 ? 23.664 -15.260 17.488 0.60 17.46 148 GLU B C 1
ATOM 5359 C C B GLU B 1 151 ? 23.684 -15.261 17.494 0.40 16.84 148 GLU B C 1
ATOM 5360 O O A GLU B 1 151 ? 22.940 -15.117 18.472 0.60 17.96 148 GLU B O 1
ATOM 5361 O O B GLU B 1 151 ? 23.006 -15.112 18.510 0.40 17.33 148 GLU B O 1
ATOM 5372 N N . GLY B 1 152 ? 23.922 -16.444 16.937 1.00 17.87 149 GLY B N 1
ATOM 5373 C CA . GLY B 1 152 ? 23.432 -17.690 17.496 1.00 17.41 149 GLY B CA 1
ATOM 5374 C C . GLY B 1 152 ? 22.067 -18.129 17.027 1.00 16.38 149 GLY B C 1
ATOM 5375 O O . GLY B 1 152 ? 21.727 -19.306 17.167 1.00 15.36 149 GLY B O 1
ATOM 5376 N N . ALA B 1 153 ? 21.279 -17.200 16.478 1.00 17.10 150 ALA B N 1
ATOM 5377 C CA . ALA B 1 153 ? 19.914 -17.491 16.038 1.00 17.08 150 ALA B CA 1
ATOM 5378 C C . ALA B 1 153 ? 19.847 -18.703 15.127 1.00 17.81 150 ALA B C 1
ATOM 5379 O O . ALA B 1 153 ? 19.101 -19.637 15.393 1.00 16.31 150 ALA B O 1
ATOM 5381 N N . ARG B 1 154 ? 20.652 -18.684 14.065 1.00 18.15 151 ARG B N 1
ATOM 5382 C CA . ARG B 1 154 ? 20.620 -19.740 13.059 1.00 18.74 151 ARG B CA 1
ATOM 5383 C C . ARG B 1 154 ? 20.731 -21.130 13.669 1.00 20.06 151 ARG B C 1
ATOM 5384 O O . ARG B 1 154 ? 19.920 -22.007 13.368 1.00 21.40 151 ARG B O 1
ATOM 5392 N N . GLU B 1 155 ? 21.724 -21.309 14.535 1.00 19.53 152 GLU B N 1
ATOM 5393 C CA . GLU B 1 155 ? 21.983 -22.586 15.193 1.00 19.72 152 GLU B CA 1
ATOM 5394 C C . GLU B 1 155 ? 20.824 -23.038 16.082 1.00 19.67 152 GLU B C 1
ATOM 5395 O O . GLU B 1 155 ? 20.425 -24.214 16.070 1.00 19.18 152 GLU B O 1
ATOM 5401 N N . LYS B 1 156 ? 20.296 -22.108 16.869 1.00 17.93 153 LYS B N 1
ATOM 5402 C CA . LYS B 1 156 ? 19.185 -22.425 17.760 1.00 17.08 153 LYS B CA 1
ATOM 5403 C C . LYS B 1 156 ? 17.991 -22.870 16.924 1.00 15.71 153 LYS B C 1
ATOM 5404 O O . LYS B 1 156 ? 17.314 -23.826 17.266 1.00 14.71 153 LYS B O 1
ATOM 5410 N N . ALA B 1 157 ? 17.797 -22.199 15.793 1.00 15.86 154 ALA B N 1
ATOM 5411 C CA . ALA B 1 157 ? 16.737 -22.528 14.856 1.00 18.01 154 ALA B CA 1
ATOM 5412 C C . ALA B 1 157 ? 16.916 -23.959 14.375 1.00 19.88 154 ALA B C 1
ATOM 5413 O O . ALA B 1 157 ? 15.955 -24.728 14.355 1.00 18.85 154 ALA B O 1
ATOM 5415 N N . GLU B 1 158 ? 18.156 -24.277 13.993 1.00 20.51 155 GLU B N 1
ATOM 5416 C CA . GLU B 1 158 ? 18.569 -25.607 13.537 1.00 22.87 155 GLU B CA 1
ATOM 5417 C C . GLU B 1 158 ? 18.454 -26.665 14.627 1.00 22.82 155 GLU B C 1
ATOM 5418 O O . GLU B 1 158 ? 18.160 -27.818 14.345 1.00 24.35 155 GLU B O 1
ATOM 5424 N N . ASN B 1 159 ? 18.715 -26.283 15.869 1.00 23.31 156 ASN B N 1
ATOM 5425 C CA . ASN B 1 159 ? 18.548 -27.206 16.983 1.00 22.14 156 ASN B CA 1
ATOM 5426 C C . ASN B 1 159 ? 17.123 -27.328 17.491 1.00 20.09 156 ASN B C 1
ATOM 5427 O O . ASN B 1 159 ? 16.889 -28.083 18.411 1.00 20.10 156 ASN B O 1
ATOM 5432 N N . GLY B 1 160 ? 16.170 -26.589 16.922 1.00 19.92 157 GLY B N 1
ATOM 5433 C CA . GLY B 1 160 ? 14.781 -26.686 17.367 1.00 17.54 157 GLY B CA 1
ATOM 5434 C C . GLY B 1 160 ? 14.429 -25.920 18.636 1.00 18.56 157 GLY B C 1
ATOM 5435 O O . GLY B 1 160 ? 13.382 -26.158 19.240 1.00 17.39 157 GLY B O 1
ATOM 5436 N N . ASP B 1 161 ? 15.265 -24.961 19.021 1.00 18.26 158 ASP B N 1
ATOM 5437 C CA . ASP B 1 161 ? 15.017 -24.175 20.234 1.00 17.92 158 ASP B CA 1
ATOM 5438 C C . ASP B 1 161 ? 14.070 -22.977 20.066 1.00 16.70 158 ASP B C 1
ATOM 5439 O O . ASP B 1 161 ? 13.541 -22.462 21.067 1.00 15.17 158 ASP B O 1
ATOM 5444 N N . LEU B 1 162 ? 13.837 -22.554 18.822 1.00 14.01 159 LEU B N 1
ATOM 5445 C CA . LEU B 1 162 ? 13.088 -21.343 18.547 1.00 13.38 159 LEU B CA 1
ATOM 5446 C C . LEU B 1 162 ? 11.673 -21.513 17.998 1.00 12.70 159 LEU B C 1
ATOM 5447 O O . LEU B 1 162 ? 11.346 -22.487 17.324 1.00 13.21 159 LEU B O 1
ATOM 5452 N N . LEU B 1 163 ? 10.836 -20.549 18.330 1.00 12.89 160 LEU B N 1
ATOM 5453 C CA . LEU B 1 163 ? 9.497 -20.462 17.789 1.00 12.19 160 LEU B CA 1
ATOM 5454 C C . LEU B 1 163 ? 9.312 -19.106 17.137 1.00 11.67 160 LEU B C 1
ATOM 5455 O O . LEU B 1 163 ? 9.856 -18.101 17.606 1.00 13.87 160 LEU B O 1
ATOM 5460 N N . PHE B 1 164 ? 8.568 -19.094 16.036 1.00 10.54 161 PHE B N 1
ATOM 5461 C CA . PHE B 1 164 ? 8.163 -17.876 15.355 1.00 9.71 161 PHE B CA 1
ATOM 5462 C C . PHE B 1 164 ? 6.763 -17.574 15.766 1.00 8.10 161 PHE B C 1
ATOM 5463 O O . PHE B 1 164 ? 6.017 -18.494 16.063 1.00 10.07 161 PHE B O 1
ATOM 5471 N N . GLY B 1 165 ? 6.420 -16.289 15.778 1.00 9.24 162 GLY B N 1
ATOM 5472 C CA . GLY B 1 165 ? 5.058 -15.861 15.914 1.00 9.98 162 GLY B CA 1
ATOM 5473 C C . GLY B 1 165 ? 4.782 -14.414 15.531 1.00 11.81 162 GLY B C 1
ATOM 5474 O O . GLY B 1 165 ? 5.609 -13.523 15.740 1.00 10.29 162 GLY B O 1
ATOM 5475 N N . THR B 1 166 ? 3.611 -14.205 14.928 1.00 8.62 163 THR B N 1
ATOM 5476 C CA . THR B 1 166 ? 3.062 -12.899 14.823 1.00 8.30 163 THR B CA 1
ATOM 5477 C C . THR B 1 166 ? 2.537 -12.630 16.250 1.00 7.79 163 THR B C 1
ATOM 5478 O O . THR B 1 166 ? 2.576 -13.507 17.115 1.00 7.67 163 THR B O 1
ATOM 5482 N N . ILE B 1 167 ? 2.032 -11.435 16.509 1.00 9.50 164 ILE B N 1
ATOM 5483 C CA . ILE B 1 167 ? 1.688 -11.048 17.897 1.00 9.94 164 ILE B CA 1
ATOM 5484 C C . ILE B 1 167 ? 0.608 -11.864 18.538 1.00 11.82 164 ILE B C 1
ATOM 5485 O O . ILE B 1 167 ? 0.724 -12.212 19.731 1.00 12.92 164 ILE B O 1
ATOM 5490 N N . ASP B 1 168 ? -0.417 -12.190 17.756 1.00 10.53 165 ASP B N 1
ATOM 5491 C CA . ASP B 1 168 ? -1.452 -13.086 18.218 1.00 11.21 165 ASP B CA 1
ATOM 5492 C C . ASP B 1 168 ? -0.846 -14.372 18.756 1.00 10.24 165 ASP B C 1
ATOM 5493 O O . ASP B 1 168 ? -1.252 -14.815 19.847 1.00 8.66 165 ASP B O 1
ATOM 5498 N N . THR B 1 169 ? 0.119 -14.934 18.020 1.00 10.04 166 THR B N 1
ATOM 5499 C CA . THR B 1 169 ? 0.735 -16.222 18.373 1.00 9.13 166 THR B CA 1
ATOM 5500 C C . THR B 1 169 ? 1.523 -16.074 19.663 1.00 10.37 166 THR B C 1
ATOM 5501 O O . THR B 1 169 ? 1.426 -16.899 20.570 1.00 8.85 166 THR B O 1
ATOM 5505 N N . TRP B 1 170 ? 2.292 -14.988 19.743 1.00 11.65 167 TRP B N 1
ATOM 5506 C CA . TRP B 1 170 ? 3.090 -14.678 20.923 1.00 11.50 167 TRP B CA 1
ATOM 5507 C C . TRP B 1 170 ? 2.201 -14.580 22.165 1.00 12.04 167 TRP B C 1
ATOM 5508 O O . TRP B 1 170 ? 2.472 -15.225 23.168 1.00 11.77 167 TRP B O 1
ATOM 5519 N N A LEU B 1 171 ? 1.144 -13.781 22.081 0.50 9.99 168 LEU B N 1
ATOM 5520 N N B LEU B 1 171 ? 1.144 -13.774 22.067 0.50 10.90 168 LEU B N 1
ATOM 5521 C CA A LEU B 1 171 ? 0.277 -13.566 23.236 0.50 10.49 168 LEU B CA 1
ATOM 5522 C CA B LEU B 1 171 ? 0.215 -13.553 23.179 0.50 12.02 168 LEU B CA 1
ATOM 5523 C C A LEU B 1 171 ? -0.434 -14.847 23.672 0.50 9.72 168 LEU B C 1
ATOM 5524 C C B LEU B 1 171 ? -0.413 -14.850 23.658 0.50 10.63 168 LEU B C 1
ATOM 5525 O O A LEU B 1 171 ? -0.522 -15.102 24.860 0.50 10.44 168 LEU B O 1
ATOM 5526 O O B LEU B 1 171 ? -0.414 -15.123 24.846 0.50 11.29 168 LEU B O 1
ATOM 5535 N N . VAL B 1 172 ? -0.957 -15.627 22.725 1.00 10.22 169 VAL B N 1
ATOM 5536 C CA . VAL B 1 172 ? -1.651 -16.907 23.062 1.00 10.81 169 VAL B CA 1
ATOM 5537 C C . VAL B 1 172 ? -0.666 -17.905 23.735 1.00 9.21 169 VAL B C 1
ATOM 5538 O O . VAL B 1 172 ? -0.958 -18.583 24.721 1.00 8.57 169 VAL B O 1
ATOM 5542 N N . TRP B 1 173 ? 0.541 -17.994 23.214 1.00 11.40 170 TRP B N 1
ATOM 5543 C CA . TRP B 1 173 ? 1.515 -18.881 23.813 1.00 9.59 170 TRP B CA 1
ATOM 5544 C C . TRP B 1 173 ? 1.820 -18.431 25.218 1.00 8.08 170 TRP B C 1
ATOM 5545 O O . TRP B 1 173 ? 1.791 -19.241 26.118 1.00 9.18 170 TRP B O 1
ATOM 5556 N N . LYS B 1 174 ? 2.110 -17.142 25.421 1.00 9.56 171 LYS B N 1
ATOM 5557 C CA . LYS B 1 174 ? 2.424 -16.648 26.776 1.00 10.17 171 LYS B CA 1
ATOM 5558 C C . LYS B 1 174 ? 1.225 -16.813 27.705 1.00 9.17 171 LYS B C 1
ATOM 5559 O O . LYS B 1 174 ? 1.343 -17.333 28.835 1.00 11.36 171 LYS B O 1
ATOM 5565 N N . LEU B 1 175 ? 0.065 -16.399 27.217 1.00 9.26 172 LEU B N 1
ATOM 5566 C CA . LEU B 1 175 ? -1.161 -16.463 28.026 1.00 8.61 172 LEU B CA 1
ATOM 5567 C C . LEU B 1 175 ? -1.606 -17.873 28.445 1.00 10.04 172 LEU B C 1
ATOM 5568 O O . LEU B 1 175 ? -2.085 -18.056 29.566 1.00 9.69 172 LEU B O 1
ATOM 5573 N N . SER B 1 176 ? -1.436 -18.843 27.549 1.00 9.33 173 SER B N 1
ATOM 5574 C CA . SER B 1 176 ? -1.802 -20.235 27.781 1.00 9.88 173 SER B CA 1
ATOM 5575 C C . SER B 1 176 ? -0.741 -21.020 28.533 1.00 10.82 173 SER B C 1
ATOM 5576 O O . SER B 1 176 ? -0.898 -22.220 28.761 1.00 13.28 173 SER B O 1
ATOM 5579 N N . GLY B 1 177 ? 0.341 -20.375 28.944 1.00 12.54 174 GLY B N 1
ATOM 5580 C CA . GLY B 1 177 ? 1.358 -21.073 29.668 1.00 12.22 174 GLY B CA 1
ATOM 5581 C C . GLY B 1 177 ? 2.113 -22.018 28.764 1.00 13.18 174 GLY B C 1
ATOM 5582 O O . GLY B 1 177 ? 2.487 -23.071 29.191 1.00 11.52 174 GLY B O 1
ATOM 5583 N N . LYS B 1 178 ? 2.305 -21.628 27.508 1.00 13.55 175 LYS B N 1
ATOM 5584 C CA A LYS B 1 178 ? 3.008 -22.428 26.496 0.50 13.13 175 LYS B CA 1
ATOM 5585 C CA B LYS B 1 178 ? 3.009 -22.423 26.499 0.50 13.13 175 LYS B CA 1
ATOM 5586 C C . LYS B 1 178 ? 2.211 -23.612 25.977 1.00 12.50 175 LYS B C 1
ATOM 5587 O O . LYS B 1 178 ? 2.756 -24.450 25.236 1.00 14.95 175 LYS B O 1
ATOM 5598 N N . ALA B 1 179 ? 0.929 -23.672 26.301 1.00 12.53 176 ALA B N 1
ATOM 5599 C CA . ALA B 1 179 ? 0.069 -24.771 25.891 1.00 12.19 176 ALA B CA 1
ATOM 5600 C C . ALA B 1 179 ? -0.270 -24.790 24.420 1.00 10.71 176 ALA B C 1
ATOM 5601 O O . ALA B 1 179 ? -0.367 -25.848 23.827 1.00 10.55 176 ALA B O 1
ATOM 5603 N N . ALA B 1 180 ? -0.432 -23.613 23.840 1.00 10.50 177 ALA B N 1
ATOM 5604 C CA . ALA B 1 180 ? -0.897 -23.450 22.481 1.00 9.97 177 ALA B CA 1
ATOM 5605 C C . ALA B 1 180 ? -0.002 -22.562 21.637 1.00 8.73 177 ALA B C 1
ATOM 5606 O O . ALA B 1 180 ? 0.271 -21.420 22.006 1.00 9.19 177 ALA B O 1
ATOM 5608 N N . HIS B 1 181 ? 0.446 -23.089 20.500 1.00 9.18 178 HIS B N 1
ATOM 5609 C CA . HIS B 1 181 ? 1.292 -22.339 19.539 1.00 10.70 178 HIS B CA 1
ATOM 5610 C C . HIS B 1 181 ? 0.503 -22.343 18.233 1.00 10.03 178 HIS B C 1
ATOM 5611 O O . HIS B 1 181 ? 0.613 -23.245 17.401 1.00 9.97 178 HIS B O 1
ATOM 5618 N N . ILE B 1 182 ? -0.300 -21.305 18.078 1.00 10.44 179 ILE B N 1
ATOM 5619 C CA . ILE B 1 182 ? -1.235 -21.209 17.001 1.00 10.73 179 ILE B CA 1
ATOM 5620 C C . ILE B 1 182 ? -1.372 -19.813 16.437 1.00 9.37 179 ILE B C 1
ATOM 5621 O O . ILE B 1 182 ? -0.919 -18.829 17.036 1.00 13.44 179 ILE B O 1
ATOM 5626 N N . THR B 1 183 ? -1.973 -19.748 15.251 1.00 11.04 180 THR B N 1
ATOM 5627 C CA . THR B 1 183 ? -2.348 -18.512 14.604 1.00 9.33 180 THR B CA 1
ATOM 5628 C C . THR B 1 183 ? -3.666 -18.806 13.871 1.00 10.91 180 THR B C 1
ATOM 5629 O O . THR B 1 183 ? -4.048 -19.976 13.709 1.00 10.59 180 THR B O 1
ATOM 5633 N N . ASP B 1 184 ? -4.384 -17.778 13.435 1.00 10.27 181 ASP B N 1
ATOM 5634 C CA . ASP B 1 184 ? -5.538 -18.026 12.586 1.00 11.26 181 ASP B CA 1
ATOM 5635 C C . ASP B 1 184 ? -5.176 -17.770 11.127 1.00 10.37 181 ASP B C 1
ATOM 5636 O O . ASP B 1 184 ? -4.097 -17.288 10.811 1.00 8.48 181 ASP B O 1
ATOM 5641 N N . TYR B 1 185 ? -6.127 -18.016 10.241 1.00 7.80 182 TYR B N 1
ATOM 5642 C CA . TYR B 1 185 ? -5.894 -17.843 8.832 1.00 7.85 182 TYR B CA 1
ATOM 5643 C C . TYR B 1 185 ? -5.607 -16.392 8.459 1.00 12.59 182 TYR B C 1
ATOM 5644 O O . TYR B 1 185 ? -4.730 -16.145 7.628 1.00 11.94 182 TYR B O 1
ATOM 5653 N N . SER B 1 186 ? -6.302 -15.432 9.075 1.00 10.51 183 SER B N 1
ATOM 5654 C CA . SER B 1 186 ? -6.081 -14.026 8.723 1.00 11.07 183 SER B CA 1
ATOM 5655 C C . SER B 1 186 ? -4.669 -13.589 9.077 1.00 10.75 183 SER B C 1
ATOM 5656 O O . SER B 1 186 ? -3.988 -13.020 8.215 1.00 10.46 183 SER B O 1
ATOM 5659 N N . ASN B 1 187 ? -4.203 -13.860 10.303 1.00 12.73 184 ASN B N 1
ATOM 5660 C CA . ASN B 1 187 ? -2.804 -13.573 10.662 1.00 8.87 184 ASN B CA 1
ATOM 5661 C C . ASN B 1 187 ? -1.760 -14.319 9.829 1.00 10.78 184 ASN B C 1
ATOM 5662 O O . ASN B 1 187 ? -0.749 -13.712 9.423 1.00 10.62 184 ASN B O 1
ATOM 5667 N N . ALA B 1 188 ? -1.952 -15.618 9.609 1.00 10.04 185 ALA B N 1
ATOM 5668 C CA . ALA B 1 188 ? -1.042 -16.398 8.790 1.00 12.14 185 ALA B CA 1
ATOM 5669 C C . ALA B 1 188 ? -0.906 -15.872 7.338 1.00 10.01 185 ALA B C 1
ATOM 5670 O O . ALA B 1 188 ? 0.195 -15.895 6.767 1.00 11.41 185 ALA B O 1
ATOM 5672 N N . SER B 1 189 ? -2.011 -15.380 6.779 1.00 10.61 186 SER B N 1
ATOM 5673 C CA . SER B 1 189 ? -2.021 -14.836 5.416 1.00 10.25 186 SER B CA 1
ATOM 5674 C C . SER B 1 189 ? -1.048 -13.640 5.216 1.00 11.65 186 SER B C 1
ATOM 5675 O O . SER B 1 189 ? -0.670 -13.320 4.072 1.00 10.98 186 SER B O 1
ATOM 5678 N N . ARG B 1 190 ? -0.581 -13.040 6.310 1.00 11.18 187 ARG B N 1
ATOM 5679 C CA . ARG B 1 190 ? 0.284 -11.863 6.275 1.00 8.30 187 ARG B CA 1
ATOM 5680 C C . ARG B 1 190 ? 1.766 -12.188 6.461 1.00 10.64 187 ARG B C 1
ATOM 5681 O O . ARG B 1 190 ? 2.588 -11.288 6.481 1.00 8.02 187 ARG B O 1
ATOM 5689 N N . THR B 1 191 ? 2.097 -13.469 6.522 1.00 10.46 188 THR B N 1
ATOM 5690 C CA . THR B 1 191 ? 3.455 -13.878 6.863 1.00 13.06 188 THR B CA 1
ATOM 5691 C C . THR B 1 191 ? 4.413 -14.012 5.701 1.00 11.28 188 THR B C 1
ATOM 5692 O O . THR B 1 191 ? 5.621 -14.048 5.920 1.00 12.55 188 THR B O 1
ATOM 5696 N N . LEU B 1 192 ? 3.892 -14.071 4.475 1.00 11.83 189 LEU B N 1
ATOM 5697 C CA . LEU B 1 192 ? 4.665 -14.349 3.276 1.00 14.71 189 LEU B CA 1
ATOM 5698 C C . LEU B 1 192 ? 5.115 -15.846 3.248 1.00 14.10 189 LEU B C 1
ATOM 5699 O O . LEU B 1 192 ? 5.878 -16.254 2.378 1.00 12.92 189 LEU B O 1
ATOM 5712 N N . PHE B 1 194 ? 2.561 -18.480 4.159 1.00 12.04 191 PHE B N 1
ATOM 5713 C CA . PHE B 1 194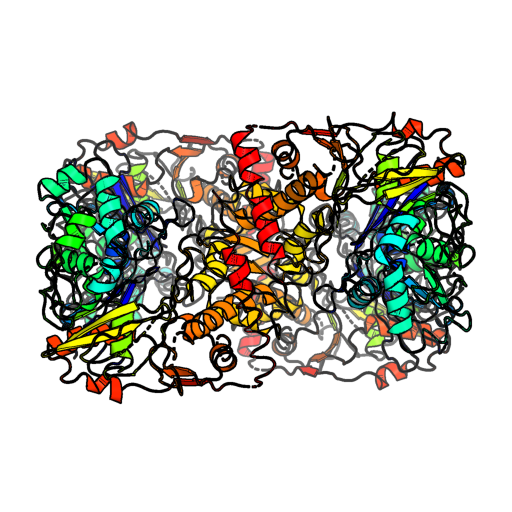 ? 1.317 -19.231 4.145 1.00 12.85 191 PHE B CA 1
ATOM 5714 C C . PHE B 1 194 ? 0.635 -19.039 2.789 1.00 12.19 191 PHE B C 1
ATOM 5715 O O . PHE B 1 194 ? 0.434 -17.904 2.309 1.00 11.80 191 PHE B O 1
ATOM 5723 N N . ASN B 1 195 ? 0.369 -20.162 2.137 1.00 10.91 192 ASN B N 1
ATOM 5724 C CA . ASN B 1 195 ? -0.306 -20.191 0.875 1.00 10.16 192 ASN B CA 1
ATOM 5725 C C . ASN B 1 195 ? -1.810 -20.036 1.121 1.00 10.43 192 ASN B C 1
ATOM 5726 O O . ASN B 1 195 ? -2.446 -20.940 1.696 1.00 12.88 192 ASN B O 1
ATOM 5731 N N . ILE B 1 196 ? -2.369 -18.901 0.687 1.00 9.38 193 ILE B N 1
ATOM 5732 C CA . ILE B 1 196 ? -3.782 -18.537 0.964 1.00 10.81 193 ILE B CA 1
ATOM 5733 C C . ILE B 1 196 ? -4.779 -19.274 0.104 1.00 11.34 193 ILE B C 1
ATOM 5734 O O . ILE B 1 196 ? -5.995 -19.221 0.353 1.00 9.44 193 ILE B O 1
ATOM 5739 N N . HIS B 1 197 ? -4.263 -19.955 -0.921 1.00 13.10 194 HIS B N 1
ATOM 5740 C CA . HIS B 1 197 ? -5.100 -20.723 -1.815 1.00 11.79 194 HIS B CA 1
ATOM 5741 C C . HIS B 1 197 ? -5.289 -22.120 -1.328 1.00 11.38 194 HIS B C 1
ATOM 5742 O O . HIS B 1 197 ? -6.404 -22.608 -1.373 1.00 11.11 194 HIS B O 1
ATOM 5749 N N . ASP B 1 198 ? -4.229 -22.788 -0.883 1.00 12.20 195 ASP B N 1
ATOM 5750 C CA . ASP B 1 198 ? -4.432 -24.144 -0.363 1.00 12.84 195 ASP B CA 1
ATOM 5751 C C . ASP B 1 198 ? -4.470 -24.195 1.155 1.00 11.49 195 ASP B C 1
ATOM 5752 O O . ASP B 1 198 ? -4.611 -25.275 1.718 1.00 10.20 195 ASP B O 1
ATOM 5757 N N . LEU B 1 199 ? -4.367 -23.026 1.792 1.00 11.62 196 LEU B N 1
ATOM 5758 C CA . LEU B 1 199 ? -4.475 -22.878 3.251 1.00 10.36 196 LEU B CA 1
ATOM 5759 C C . LEU B 1 199 ? -3.476 -23.746 4.017 1.00 11.48 196 LEU B C 1
ATOM 5760 O O . LEU B 1 199 ? -3.855 -24.476 4.932 1.00 12.93 196 LEU B O 1
ATOM 5765 N N . GLU B 1 200 ? -2.212 -23.719 3.594 1.00 12.70 197 GLU B N 1
ATOM 5766 C CA . GLU B 1 200 ? -1.153 -24.459 4.269 1.00 12.89 197 GLU B CA 1
ATOM 5767 C C . GLU B 1 200 ? 0.136 -23.642 4.233 1.00 12.30 197 GLU B C 1
ATOM 5768 O O . GLU B 1 200 ? 0.363 -22.853 3.326 1.00 10.71 197 GLU B O 1
ATOM 5774 N N . TRP B 1 201 ? 0.970 -23.801 5.251 1.00 10.93 198 TRP B N 1
ATOM 5775 C CA . TRP B 1 201 ? 2.325 -23.232 5.165 1.00 9.56 198 TRP B CA 1
ATOM 5776 C C . TRP B 1 201 ? 2.949 -23.763 3.872 1.00 9.83 198 TRP B C 1
ATOM 5777 O O . TRP B 1 201 ? 2.763 -24.920 3.534 1.00 13.81 198 TRP B O 1
ATOM 5788 N N . ASP B 1 202 ? 3.669 -22.924 3.136 1.00 10.81 199 ASP B N 1
ATOM 5789 C CA . ASP B 1 202 ? 4.208 -23.304 1.842 1.00 9.59 199 ASP B CA 1
ATOM 5790 C C . ASP B 1 202 ? 5.700 -23.636 1.905 1.00 10.73 199 ASP B C 1
ATOM 5791 O O . ASP B 1 202 ? 6.537 -22.756 2.089 1.00 10.01 199 ASP B O 1
ATOM 5796 N N . ASP B 1 203 ? 6.033 -24.908 1.742 1.00 11.74 200 ASP B N 1
ATOM 5797 C CA . ASP B 1 203 ? 7.439 -25.319 1.853 1.00 12.04 200 ASP B CA 1
ATOM 5798 C C . ASP B 1 203 ? 8.389 -24.586 0.907 1.00 11.77 200 ASP B C 1
ATOM 5799 O O . ASP B 1 203 ? 9.546 -24.372 1.251 1.00 12.21 200 ASP B O 1
ATOM 5804 N N . GLU B 1 204 ? 7.947 -24.266 -0.300 1.00 11.63 201 GLU B N 1
ATOM 5805 C CA . GLU B 1 204 ? 8.827 -23.548 -1.222 1.00 12.91 201 GLU B CA 1
ATOM 5806 C C . GLU B 1 204 ? 9.141 -22.174 -0.666 1.00 12.12 201 GLU B C 1
ATOM 5807 O O . GLU B 1 204 ? 10.300 -21.761 -0.619 1.00 9.72 201 GLU B O 1
ATOM 5813 N N . LEU B 1 205 ? 8.113 -21.474 -0.211 1.00 11.05 202 LEU B N 1
ATOM 5814 C CA . LEU B 1 205 ? 8.348 -20.138 0.311 1.00 10.85 202 LEU B CA 1
ATOM 5815 C C . LEU B 1 205 ? 9.243 -20.136 1.556 1.00 11.28 202 LEU B C 1
ATOM 5816 O O . LEU B 1 205 ? 10.040 -19.212 1.736 1.00 9.64 202 LEU B O 1
ATOM 5821 N N . LEU B 1 206 ? 9.086 -21.157 2.401 1.00 10.50 203 LEU B N 1
ATOM 5822 C CA . LEU B 1 206 ? 9.891 -21.303 3.601 1.00 10.75 203 LEU B CA 1
ATOM 5823 C C . LEU B 1 206 ? 11.342 -21.543 3.239 1.00 11.22 203 LEU B C 1
ATOM 5824 O O . LEU B 1 206 ? 12.244 -21.035 3.896 1.00 9.49 203 LEU B O 1
ATOM 5829 N N . GLU B 1 207 ? 11.560 -22.337 2.198 1.00 12.99 204 GLU B N 1
ATOM 5830 C CA . GLU B 1 207 ? 12.923 -22.610 1.743 1.00 13.39 204 GLU B CA 1
ATOM 5831 C C . GLU B 1 207 ? 13.538 -21.347 1.151 1.00 13.27 204 GLU B C 1
ATOM 5832 O O . GLU B 1 207 ? 14.709 -21.053 1.407 1.00 11.78 204 GLU B O 1
ATOM 5838 N N . LEU B 1 208 ? 12.754 -20.573 0.401 1.00 13.21 205 LEU B N 1
ATOM 5839 C CA . LEU B 1 208 ? 13.246 -19.297 -0.119 1.00 13.73 205 LEU B CA 1
ATOM 5840 C C . LEU B 1 208 ? 13.563 -18.314 1.026 1.00 15.27 205 LEU B C 1
ATOM 5841 O O . LEU B 1 208 ? 14.515 -17.528 0.937 1.00 12.96 205 LEU B O 1
ATOM 5846 N N . LEU B 1 209 ? 12.802 -18.393 2.116 1.00 11.26 206 LEU B N 1
ATOM 5847 C CA . LEU B 1 209 ? 13.033 -17.514 3.259 1.00 12.51 206 LEU B CA 1
ATOM 5848 C C . LEU B 1 209 ? 14.024 -18.064 4.293 1.00 12.77 206 LEU B C 1
ATOM 5849 O O . LEU B 1 209 ? 14.298 -17.393 5.270 1.00 13.55 206 LEU B O 1
ATOM 5854 N N . THR B 1 210 ? 14.553 -19.269 4.078 1.00 13.03 207 THR B N 1
ATOM 5855 C CA . THR B 1 210 ? 15.475 -19.958 5.014 1.00 13.74 207 THR B CA 1
ATOM 5856 C C . THR B 1 210 ? 14.894 -20.090 6.447 1.00 13.81 207 THR B C 1
ATOM 5857 O O . THR B 1 210 ? 15.602 -19.990 7.447 1.00 14.53 207 THR B O 1
ATOM 5861 N N . VAL B 1 211 ? 13.595 -20.357 6.527 1.00 13.76 208 VAL B N 1
ATOM 5862 C CA . VAL B 1 211 ? 12.901 -20.538 7.798 1.00 14.17 208 VAL B CA 1
ATOM 5863 C C . VAL B 1 211 ? 12.571 -22.020 8.012 1.00 14.44 208 VAL B C 1
ATOM 5864 O O . VAL B 1 211 ? 11.830 -22.597 7.221 1.00 15.48 208 VAL B O 1
ATOM 5868 N N . PRO B 1 212 ? 13.103 -22.628 9.094 1.00 15.46 209 PRO B N 1
ATOM 5869 C CA . PRO B 1 212 ? 12.788 -24.021 9.408 1.00 15.29 209 PRO B CA 1
ATOM 5870 C C . PRO B 1 212 ? 11.339 -24.146 9.808 1.00 14.85 209 PRO B C 1
ATOM 5871 O O . PRO B 1 212 ? 10.859 -23.331 10.606 1.00 13.83 209 PRO B O 1
ATOM 5875 N N . LYS B 1 213 ? 10.686 -25.157 9.237 1.00 13.57 210 LYS B N 1
ATOM 5876 C CA A LYS B 1 213 ? 9.274 -25.412 9.472 0.50 14.25 210 LYS B CA 1
ATOM 5877 C CA B LYS B 1 213 ? 9.278 -25.476 9.462 0.50 14.11 210 LYS B CA 1
ATOM 5878 C C . LYS B 1 213 ? 9.001 -25.698 10.946 1.00 12.63 210 LYS B C 1
ATOM 5879 O O . LYS B 1 213 ? 7.895 -25.472 11.417 1.00 13.95 210 LYS B O 1
ATOM 5890 N N . ASN B 1 214 ? 10.014 -26.141 11.683 1.00 12.50 211 ASN B N 1
ATOM 5891 C CA . ASN B 1 214 ? 9.878 -26.419 13.116 1.00 12.82 211 ASN B CA 1
ATOM 5892 C C . ASN B 1 214 ? 9.595 -25.192 13.985 1.00 11.37 211 ASN B C 1
ATOM 5893 O O . ASN B 1 214 ? 9.199 -25.316 15.152 1.00 13.92 211 ASN B O 1
ATOM 5906 N N . LEU B 1 216 ? 7.177 -22.959 13.206 1.00 11.11 213 LEU B N 1
ATOM 5907 C CA . LEU B 1 216 ? 5.857 -22.412 12.913 1.00 12.04 213 LEU B CA 1
ATOM 5908 C C . LEU B 1 216 ? 4.687 -22.928 13.749 1.00 12.40 213 LEU B C 1
ATOM 5909 O O . LEU B 1 216 ? 4.627 -24.117 14.102 1.00 11.24 213 LEU B O 1
ATOM 5914 N N . PRO B 1 217 ? 3.737 -22.036 14.049 1.00 11.75 214 PRO B N 1
ATOM 5915 C CA . PRO B 1 217 ? 2.521 -22.461 14.760 1.00 12.35 214 PRO B CA 1
ATOM 5916 C C . PRO B 1 217 ? 1.572 -23.213 13.827 1.00 13.87 214 PRO B C 1
ATOM 5917 O O . PRO B 1 217 ? 1.753 -23.224 12.596 1.00 13.67 214 PRO B O 1
ATOM 5921 N N . GLU B 1 218 ? 0.542 -23.805 14.413 1.00 14.84 215 GLU B N 1
ATOM 5922 C CA . GLU B 1 218 ? -0.497 -24.503 13.662 1.00 14.65 215 GLU B CA 1
ATOM 5923 C C . GLU B 1 218 ? -1.536 -23.467 13.299 1.00 14.03 215 GLU B C 1
ATOM 5924 O O . GLU B 1 218 ? -1.958 -22.702 14.169 1.00 12.79 215 GLU B O 1
ATOM 5930 N N . VAL B 1 219 ? -1.930 -23.419 12.029 1.00 12.35 216 VAL B N 1
ATOM 5931 C CA . VAL B 1 219 ? -2.956 -22.459 11.581 1.00 11.61 216 VAL B CA 1
ATOM 5932 C C . VAL B 1 219 ? -4.363 -22.983 11.826 1.00 10.79 216 VAL B C 1
ATOM 5933 O O . VAL B 1 219 ? -4.703 -24.088 11.432 1.00 11.98 216 VAL B O 1
ATOM 5937 N N . LYS B 1 220 ? -5.169 -22.170 12.497 1.00 10.45 217 LYS B N 1
ATOM 5938 C CA . LYS B 1 220 ? -6.523 -22.506 12.862 1.00 11.26 217 LYS B CA 1
ATOM 5939 C C . LYS B 1 220 ? -7.488 -21.466 12.323 1.00 11.41 217 LYS B C 1
ATOM 5940 O O . LYS B 1 220 ? -7.085 -20.432 11.815 1.00 12.59 217 LYS B O 1
ATOM 5946 N N . ALA B 1 221 ? -8.764 -21.782 12.439 1.00 10.20 218 ALA B N 1
ATOM 5947 C CA . ALA B 1 221 ? -9.848 -20.860 12.186 1.00 10.97 218 ALA B CA 1
ATOM 5948 C C . ALA B 1 221 ? -9.759 -19.709 13.188 1.00 10.69 218 ALA B C 1
ATOM 5949 O O . ALA B 1 221 ? -9.055 -19.802 14.178 1.00 13.47 218 ALA B O 1
ATOM 5951 N N . SER B 1 222 ? -10.570 -18.681 12.963 1.00 9.11 219 SER B N 1
ATOM 5952 C CA . SER B 1 222 ? -10.521 -17.443 13.714 1.00 8.18 219 SER B CA 1
ATOM 5953 C C . SER B 1 222 ? -11.465 -17.440 14.915 1.00 9.04 219 SER B C 1
ATOM 5954 O O . SER B 1 222 ? -11.453 -16.493 15.691 1.00 11.78 219 SER B O 1
ATOM 5957 N N . SER B 1 223 ? -12.307 -18.473 15.019 1.00 9.08 220 SER B N 1
ATOM 5958 C CA . SER B 1 223 ? -13.267 -18.601 16.111 1.00 11.09 220 SER B CA 1
ATOM 5959 C C . SER B 1 223 ? -13.267 -20.065 16.528 1.00 11.85 220 SER B C 1
ATOM 5960 O O . SER B 1 223 ? -13.830 -20.899 15.847 1.00 11.37 220 SER B O 1
ATOM 5963 N N . GLU B 1 224 ? -12.605 -20.362 17.636 1.00 12.55 221 GLU B N 1
ATOM 5964 C CA . GLU B 1 224 ? -12.405 -21.744 18.086 1.00 14.56 221 GLU B CA 1
ATOM 5965 C C . GLU B 1 224 ? -11.698 -21.679 19.420 1.00 12.63 221 GLU B C 1
ATOM 5966 O O . GLU B 1 224 ? -10.827 -20.820 19.598 1.00 13.95 221 GLU B O 1
ATOM 5972 N N . VAL B 1 225 ? -12.009 -22.600 20.336 1.00 12.13 222 VAL B N 1
ATOM 5973 C CA . VAL B 1 225 ? -11.289 -22.606 21.597 1.00 11.45 222 VAL B CA 1
ATOM 5974 C C . VAL B 1 225 ? -9.888 -23.148 21.339 1.00 10.06 222 VAL B C 1
ATOM 5975 O O . VAL B 1 225 ? -9.696 -24.312 21.044 1.00 10.92 222 VAL B O 1
ATOM 5979 N N . TYR B 1 226 ? -8.905 -22.289 21.456 1.00 10.21 223 TYR B N 1
ATOM 5980 C CA . TYR B 1 226 ? -7.534 -22.687 21.169 1.00 10.29 223 TYR B CA 1
ATOM 5981 C C . TYR B 1 226 ? -6.881 -23.313 22.385 1.00 12.04 223 TYR B C 1
ATOM 5982 O O . TYR B 1 226 ? -5.958 -24.111 22.268 1.00 11.15 223 TYR B O 1
ATOM 5991 N N . GLY B 1 227 ? -7.370 -22.930 23.553 1.00 11.41 224 GLY B N 1
ATOM 5992 C CA . GLY B 1 227 ? -6.796 -23.373 24.808 1.00 12.20 224 GLY B CA 1
ATOM 5993 C C . GLY B 1 227 ? -7.390 -22.489 25.884 1.00 10.71 224 GLY B C 1
ATOM 5994 O O . GLY B 1 227 ? -8.443 -21.845 25.689 1.00 10.95 224 GLY B O 1
ATOM 5995 N N . LYS B 1 228 ? -6.748 -22.478 27.035 1.00 9.19 225 LYS B N 1
ATOM 5996 C CA . LYS B 1 228 ? -7.201 -21.642 28.132 1.00 8.60 225 LYS B CA 1
ATOM 5997 C C . LYS B 1 228 ? -6.059 -20.897 28.739 1.00 8.72 225 LYS B C 1
ATOM 5998 O O . LYS B 1 228 ? -4.899 -21.290 28.603 1.00 7.48 225 LYS B O 1
ATOM 6004 N N . THR B 1 229 ? -6.415 -19.839 29.455 1.00 9.55 226 THR B N 1
ATOM 6005 C CA . THR B 1 229 ? -5.423 -19.101 30.218 1.00 8.99 226 THR B CA 1
ATOM 6006 C C . THR B 1 229 ? -4.785 -20.023 31.256 1.00 8.97 226 THR B C 1
ATOM 6007 O O . THR B 1 229 ? -5.476 -20.811 31.921 1.00 7.93 226 THR B O 1
ATOM 6011 N N . ILE B 1 230 ? -3.457 -19.935 31.398 1.00 7.97 227 ILE B N 1
ATOM 6012 C CA . ILE B 1 230 ? -2.815 -20.600 32.486 1.00 6.21 227 ILE B CA 1
ATOM 6013 C C . ILE B 1 230 ? -3.261 -19.815 33.747 1.00 7.19 227 ILE B C 1
ATOM 6014 O O . ILE B 1 230 ? -3.333 -18.571 33.748 1.00 8.41 227 ILE B O 1
ATOM 6019 N N . ASP B 1 231 ? -3.582 -20.543 34.797 1.00 7.55 228 ASP B N 1
ATOM 6020 C CA . ASP B 1 231 ? -4.199 -19.920 35.981 1.00 9.00 228 ASP B CA 1
ATOM 6021 C C . ASP B 1 231 ? -3.469 -18.696 36.567 1.00 8.87 228 ASP B C 1
ATOM 6022 O O . ASP B 1 231 ? -4.105 -17.707 36.945 1.00 9.28 228 ASP B O 1
ATOM 6027 N N . TYR B 1 232 ? -2.145 -18.734 36.612 1.00 8.05 229 TYR B N 1
ATOM 6028 C CA . TYR B 1 232 ? -1.400 -17.625 37.194 1.00 9.26 229 TYR B CA 1
ATOM 6029 C C . TYR B 1 232 ? -1.341 -16.353 36.346 1.00 9.62 229 TYR B C 1
ATOM 6030 O O . TYR B 1 232 ? -0.947 -15.306 36.840 1.00 10.02 229 TYR B O 1
ATOM 6039 N N . HIS B 1 233 ? -1.751 -16.433 35.087 1.00 8.69 230 HIS B N 1
ATOM 6040 C CA . HIS B 1 233 ? -1.906 -15.254 34.250 1.00 8.43 230 HIS B CA 1
ATOM 6041 C C . HIS B 1 233 ? -3.363 -14.770 34.190 1.00 9.97 230 HIS B C 1
ATOM 6042 O O . HIS B 1 233 ? -3.667 -13.816 33.467 1.00 7.96 230 HIS B O 1
ATOM 6049 N N . PHE B 1 234 ? -4.280 -15.418 34.915 1.00 9.97 231 PHE B N 1
ATOM 6050 C CA . PHE B 1 234 ? -5.661 -14.912 34.904 1.00 9.14 231 PHE B CA 1
ATOM 6051 C C . PHE B 1 234 ? -6.390 -15.099 36.239 1.00 8.82 231 PHE B C 1
ATOM 6052 O O . PHE B 1 234 ? -7.446 -15.736 36.306 1.00 9.67 231 PHE B O 1
ATOM 6060 N N A TYR B 1 235 ? -5.727 -14.621 37.295 0.60 8.01 232 TYR B N 1
ATOM 6061 N N B TYR B 1 235 ? -5.825 -14.534 37.312 0.40 7.72 232 TYR B N 1
ATOM 6062 C CA A TYR B 1 235 ? -6.308 -14.518 38.609 0.60 8.84 232 TYR B CA 1
ATOM 6063 C CA B TYR B 1 235 ? -6.428 -14.551 38.655 0.40 7.68 232 TYR B CA 1
ATOM 6064 C C A TYR B 1 235 ? -6.816 -15.875 39.131 0.60 9.14 232 TYR B C 1
ATOM 6065 C C B TYR B 1 235 ? -6.803 -15.913 39.202 0.40 8.33 232 TYR B C 1
ATOM 6066 O O A TYR B 1 235 ? -7.828 -15.933 39.835 0.60 8.38 232 TYR B O 1
ATOM 6067 O O B TYR B 1 235 ? -7.722 -16.015 40.018 0.40 7.79 232 TYR B O 1
ATOM 6084 N N . GLY B 1 236 ? -6.112 -16.952 38.766 1.00 7.33 233 GLY B N 1
ATOM 6085 C CA . GLY B 1 236 ? -6.407 -18.314 39.233 1.00 8.63 233 GLY B CA 1
ATOM 6086 C C . GLY B 1 236 ? -7.415 -19.090 38.419 1.00 8.21 233 GLY B C 1
ATOM 6087 O O . GLY B 1 236 ? -7.730 -20.245 38.749 1.00 6.56 233 GLY B O 1
ATOM 6088 N N . GLN B 1 237 ? -7.882 -18.480 37.331 1.00 10.27 234 GLN B N 1
ATOM 6089 C CA . GLN B 1 237 ? -8.930 -19.053 36.513 1.00 9.65 234 GLN B CA 1
ATOM 6090 C C . GLN B 1 237 ? -8.388 -19.540 35.163 1.00 11.28 234 GLN B C 1
ATOM 6091 O O . GLN B 1 237 ? -7.384 -19.049 34.667 1.00 8.41 234 GLN B O 1
ATOM 6097 N N . GLU B 1 238 ? -9.075 -20.512 34.578 1.00 8.28 235 GLU B N 1
ATOM 6098 C CA . GLU B 1 238 ? -8.693 -21.069 33.290 1.00 8.38 235 GLU B CA 1
ATOM 6099 C C . GLU B 1 238 ? -9.815 -20.687 32.331 1.00 8.49 235 GLU B C 1
ATOM 6100 O O . GLU B 1 238 ? -10.879 -21.306 32.323 1.00 9.76 235 GLU B O 1
ATOM 6106 N N . VAL B 1 239 ? -9.594 -19.603 31.606 1.00 8.23 236 VAL B N 1
ATOM 6107 C CA . VAL B 1 239 ? -10.632 -19.029 30.744 1.00 10.29 236 VAL B CA 1
ATOM 6108 C C . VAL B 1 239 ? -10.350 -19.352 29.282 1.00 7.66 236 VAL B C 1
ATOM 6109 O O . VAL B 1 239 ? -9.205 -19.266 28.829 1.00 7.65 236 VAL B O 1
ATOM 6113 N N . PRO B 1 240 ? -11.393 -19.768 28.524 1.00 7.30 237 PRO B N 1
ATOM 6114 C CA . PRO B 1 240 ? -11.195 -20.042 27.087 1.00 10.16 237 PRO B CA 1
ATOM 6115 C C . PRO B 1 240 ? -10.621 -18.893 26.263 1.00 11.72 237 PRO B C 1
ATOM 6116 O O . PRO B 1 240 ? -11.151 -17.772 26.342 1.00 12.00 237 PRO B O 1
ATOM 6120 N N . ILE B 1 241 ? -9.519 -19.150 25.539 1.00 10.18 238 ILE B N 1
ATOM 6121 C CA . ILE B 1 241 ? -8.927 -18.221 24.572 1.00 10.53 238 ILE B CA 1
ATOM 6122 C C . ILE B 1 241 ? -9.534 -18.729 23.272 1.00 10.71 238 ILE B C 1
ATOM 6123 O O . ILE B 1 241 ? -9.196 -19.807 22.789 1.00 9.23 238 ILE B O 1
ATOM 6128 N N . ALA B 1 242 ? -10.461 -17.954 22.713 1.00 9.61 239 ALA B N 1
ATOM 6129 C CA . ALA B 1 242 ? -11.351 -18.508 21.701 1.00 10.76 239 ALA B CA 1
ATOM 6130 C C . ALA B 1 242 ? -11.603 -17.735 20.403 1.00 10.49 239 ALA B C 1
ATOM 6131 O O . ALA B 1 242 ? -12.396 -18.191 19.566 1.00 13.62 239 ALA B O 1
ATOM 6133 N N . GLY B 1 243 ? -10.965 -16.586 20.248 1.00 11.02 240 GLY B N 1
ATOM 6134 C CA . GLY B 1 243 ? -11.076 -15.777 19.035 1.00 10.24 240 GLY B CA 1
ATOM 6135 C C . GLY B 1 243 ? -9.705 -15.180 18.756 1.00 10.74 240 GLY B C 1
ATOM 6136 O O . GLY B 1 243 ? -9.096 -14.649 19.664 1.00 12.97 240 GLY B O 1
ATOM 6137 N N . VAL B 1 244 ? -9.251 -15.268 17.507 1.00 11.64 241 VAL B N 1
ATOM 6138 C CA . VAL B 1 244 ? -7.967 -14.684 17.068 1.00 11.33 241 VAL B CA 1
ATOM 6139 C C . VAL B 1 244 ? -8.118 -14.229 15.610 1.00 10.63 241 VAL B C 1
ATOM 6140 O O . VAL B 1 244 ? -8.543 -14.992 14.754 1.00 11.41 241 VAL B O 1
ATOM 6144 N N . ALA B 1 245 ? -7.847 -12.957 15.351 1.00 10.38 242 ALA B N 1
ATOM 6145 C CA . ALA B 1 245 ? -7.778 -12.468 13.965 1.00 9.62 242 ALA B CA 1
ATOM 6146 C C . ALA B 1 245 ? -6.879 -11.278 13.883 1.00 7.67 242 ALA B C 1
ATOM 6147 O O . ALA B 1 245 ? -6.661 -10.580 14.881 1.00 9.85 242 ALA B O 1
ATOM 6149 N N . GLY B 1 246 ? -6.349 -10.994 12.701 1.00 8.05 243 GLY B N 1
ATOM 6150 C CA . GLY B 1 246 ? -5.532 -9.788 12.575 1.00 9.50 243 GLY B CA 1
ATOM 6151 C C . GLY B 1 246 ? -6.425 -8.600 12.824 1.00 8.94 243 GLY B C 1
ATOM 6152 O O . GLY B 1 246 ? -7.636 -8.666 12.527 1.00 12.17 243 GLY B O 1
ATOM 6153 N N . ASP B 1 247 ? -5.860 -7.519 13.353 1.00 8.51 244 ASP B N 1
ATOM 6154 C CA . ASP B 1 247 ? -6.647 -6.355 13.717 1.00 9.58 244 ASP B CA 1
ATOM 6155 C C . ASP B 1 247 ? -7.563 -5.801 12.647 1.00 12.98 244 ASP B C 1
ATOM 6156 O O . ASP B 1 247 ? -8.715 -5.591 12.916 1.00 8.43 244 ASP B O 1
ATOM 6161 N N . GLN B 1 248 ? -7.074 -5.647 11.418 1.00 12.31 245 GLN B N 1
ATOM 6162 C CA . GLN B 1 248 ? -7.885 -5.063 10.355 1.00 11.04 245 GLN B CA 1
ATOM 6163 C C . GLN B 1 248 ? -9.014 -5.971 9.889 1.00 11.29 245 GLN B C 1
ATOM 6164 O O . GLN B 1 248 ? -10.096 -5.510 9.519 1.00 13.68 245 GLN B O 1
ATOM 6170 N N . GLN B 1 249 ? -8.777 -7.276 9.963 1.00 10.72 246 GLN B N 1
ATOM 6171 C CA . GLN B 1 249 ? -9.753 -8.279 9.685 1.00 12.44 246 GLN B CA 1
ATOM 6172 C C . GLN B 1 249 ? -10.806 -8.325 10.792 1.00 14.59 246 GLN B C 1
ATOM 6173 O O . GLN B 1 249 ? -12.000 -8.468 10.523 1.00 12.46 246 GLN B O 1
ATOM 6179 N N . ALA B 1 250 ? -10.362 -8.167 12.031 1.00 14.01 247 ALA B N 1
ATOM 6180 C CA . ALA B 1 250 ? -11.274 -8.088 13.151 1.00 10.87 247 ALA B CA 1
ATOM 6181 C C . ALA B 1 250 ? -12.208 -6.887 13.004 1.00 12.23 247 ALA B C 1
ATOM 6182 O O . ALA B 1 250 ? -13.388 -7.003 13.269 1.00 11.74 247 ALA B O 1
ATOM 6184 N N . ALA B 1 251 ? -11.676 -5.742 12.560 1.00 13.65 248 ALA B N 1
ATOM 6185 C CA . ALA B 1 251 ? -12.498 -4.531 12.326 1.00 9.64 248 ALA B CA 1
ATOM 6186 C C . ALA B 1 251 ? -13.527 -4.765 11.218 1.00 11.23 248 ALA B C 1
ATOM 6187 O O . ALA B 1 251 ? -14.682 -4.320 11.326 1.00 9.66 248 ALA B O 1
ATOM 6189 N N . LEU B 1 252 ? -13.104 -5.463 10.160 1.00 12.34 249 LEU B N 1
ATOM 6190 C CA . LEU B 1 252 ? -13.974 -5.864 9.070 1.00 11.88 249 LEU B CA 1
ATOM 6191 C C . LEU B 1 252 ? -15.177 -6.664 9.622 1.00 12.11 249 LEU B C 1
ATOM 6192 O O . LEU B 1 252 ? -16.337 -6.369 9.345 1.00 9.63 249 LEU B O 1
ATOM 6197 N N . PHE B 1 253 ? -14.886 -7.682 10.415 1.00 12.93 250 PHE B N 1
ATOM 6198 C CA . PHE B 1 253 ? -15.924 -8.492 11.032 1.00 9.63 250 PHE B CA 1
ATOM 6199 C C . PHE B 1 253 ? -16.777 -7.639 11.997 1.00 12.10 250 PHE B C 1
ATOM 6200 O O . PHE B 1 253 ? -18.026 -7.706 11.947 1.00 11.91 250 PHE B O 1
ATOM 6208 N N . GLY B 1 254 ? -16.141 -6.777 12.789 1.00 9.50 251 GLY B N 1
ATOM 6209 C CA . GLY B 1 254 ? -16.847 -5.893 13.726 1.00 9.56 251 GLY B CA 1
ATOM 6210 C C . GLY B 1 254 ? -17.660 -4.764 13.103 1.00 10.61 251 GLY B C 1
ATOM 6211 O O . GLY B 1 254 ? -18.418 -4.111 13.805 1.00 13.26 251 GLY B O 1
ATOM 6212 N N . GLN B 1 255 ? -17.499 -4.553 11.792 1.00 10.65 252 GLN B N 1
ATOM 6213 C CA . GLN B 1 255 ? -18.305 -3.615 10.996 1.00 10.52 252 GLN B CA 1
ATOM 6214 C C . GLN B 1 255 ? -19.412 -4.370 10.224 1.00 10.21 252 GLN B C 1
ATOM 6215 O O . GLN B 1 255 ? -20.020 -3.810 9.308 1.00 9.19 252 GLN B O 1
ATOM 6221 N N . ALA B 1 256 ? -19.645 -5.629 10.592 1.00 9.80 253 ALA B N 1
ATOM 6222 C CA . ALA B 1 256 ? -20.609 -6.532 9.944 1.00 9.86 253 ALA B CA 1
ATOM 6223 C C . ALA B 1 256 ? -20.372 -6.626 8.442 1.00 10.51 253 ALA B C 1
ATOM 6224 O O . ALA B 1 256 ? -21.331 -6.716 7.697 1.00 7.63 253 ALA B O 1
ATOM 6226 N N . CYS B 1 257 ? -19.113 -6.537 7.984 1.00 9.54 254 CYS B N 1
ATOM 6227 C CA . CYS B 1 257 ? -18.831 -6.632 6.551 1.00 9.79 254 CYS B CA 1
ATOM 6228 C C . CYS B 1 257 ? -18.572 -8.077 6.212 1.00 8.99 254 CYS B C 1
ATOM 6229 O O . CYS B 1 257 ? -17.434 -8.473 5.938 1.00 11.94 254 CYS B O 1
ATOM 6232 N N . PHE B 1 258 ? -19.642 -8.857 6.205 1.00 9.80 255 PHE B N 1
ATOM 6233 C CA . PHE B 1 258 ? -19.560 -10.292 6.048 1.00 10.07 255 PHE B CA 1
ATOM 6234 C C . PHE B 1 258 ? -19.704 -10.825 4.635 1.00 12.96 255 PHE B C 1
ATOM 6235 O O . PHE B 1 258 ? -19.565 -12.036 4.414 1.00 12.72 255 PHE B O 1
ATOM 6243 N N . GLU B 1 259 ? -20.098 -9.971 3.698 1.00 13.58 256 GLU B N 1
ATOM 6244 C CA . GLU B 1 259 ? -20.427 -10.443 2.372 1.00 14.52 256 GLU B CA 1
ATOM 6245 C C . GLU B 1 259 ? -19.627 -9.752 1.319 1.00 12.42 256 GLU B C 1
ATOM 6246 O O . GLU B 1 259 ? -19.017 -8.703 1.551 1.00 15.75 256 GLU B O 1
ATOM 6252 N N . ARG B 1 260 ? -19.654 -10.398 0.159 1.00 12.14 257 ARG B N 1
ATOM 6253 C CA A ARG B 1 260 ? -18.945 -9.946 -1.021 0.60 12.31 257 ARG B CA 1
ATOM 6254 C CA B ARG B 1 260 ? -18.978 -9.945 -1.045 0.40 12.02 257 ARG B CA 1
ATOM 6255 C C . ARG B 1 260 ? -19.346 -8.496 -1.314 1.00 10.97 257 ARG B C 1
ATOM 6256 O O . ARG B 1 260 ? -20.540 -8.173 -1.490 1.00 11.23 257 ARG B O 1
ATOM 6271 N N . GLY B 1 261 ? -18.329 -7.636 -1.309 1.00 9.72 258 GLY B N 1
ATOM 6272 C CA . GLY B 1 261 ? -18.423 -6.194 -1.556 1.00 10.07 258 GLY B CA 1
ATOM 6273 C C . GLY B 1 261 ? -18.449 -5.275 -0.347 1.00 7.95 258 GLY B C 1
ATOM 6274 O O . GLY B 1 261 ? -18.280 -4.063 -0.485 1.00 8.87 258 GLY B O 1
ATOM 6275 N N . ASP B 1 262 ? -18.642 -5.841 0.842 1.00 8.10 259 ASP B N 1
ATOM 6276 C CA . ASP B 1 262 ? -18.754 -5.066 2.078 1.00 8.07 259 ASP B CA 1
ATOM 6277 C C . ASP B 1 262 ? -17.370 -4.562 2.401 1.00 11.06 259 ASP B C 1
ATOM 6278 O O . ASP B 1 262 ? -16.429 -5.343 2.311 1.00 9.08 259 ASP B O 1
ATOM 6283 N N . VAL B 1 263 ? -17.278 -3.277 2.754 1.00 10.92 260 VAL B N 1
ATOM 6284 C CA . VAL B 1 263 ? -16.004 -2.613 2.966 1.00 12.91 260 VAL B CA 1
ATOM 6285 C C . VAL B 1 263 ? -16.017 -1.636 4.138 1.00 12.11 260 VAL B C 1
ATOM 6286 O O . VAL B 1 263 ? -17.062 -1.065 4.484 1.00 10.01 260 VAL B O 1
ATOM 6290 N N . LYS B 1 264 ? -14.854 -1.422 4.731 1.00 10.57 261 LYS B N 1
ATOM 6291 C CA . LYS B 1 264 ? -14.680 -0.461 5.810 1.00 10.39 261 LYS B CA 1
ATOM 6292 C C . LYS B 1 264 ? -13.280 0.079 5.683 1.00 10.64 261 LYS B C 1
ATOM 6293 O O . LYS B 1 264 ? -12.430 -0.536 5.037 1.00 8.59 261 LYS B O 1
ATOM 6299 N N . ASN B 1 265 ? -13.086 1.254 6.241 1.00 11.16 262 ASN B N 1
ATOM 6300 C CA . ASN B 1 265 ? -11.742 1.776 6.372 1.00 7.48 262 ASN B CA 1
ATOM 6301 C C . ASN B 1 265 ? -11.469 2.068 7.831 1.00 9.32 262 ASN B C 1
ATOM 6302 O O . ASN B 1 265 ? -12.307 2.672 8.489 1.00 9.90 262 ASN B O 1
ATOM 6307 N N . THR B 1 266 ? -10.279 1.672 8.310 1.00 9.49 263 THR B N 1
ATOM 6308 C CA . THR B 1 266 ? -9.846 1.888 9.676 1.00 12.31 263 THR B CA 1
ATOM 6309 C C . THR B 1 266 ? -8.700 2.890 9.628 1.00 10.37 263 THR B C 1
ATOM 6310 O O . THR B 1 266 ? -7.765 2.684 8.868 1.00 13.97 263 THR B O 1
ATOM 6314 N N . TYR B 1 267 ? -8.823 3.984 10.388 1.00 11.04 264 TYR B N 1
ATOM 6315 C CA . TYR B 1 267 ? -7.776 5.002 10.515 1.00 13.40 264 TYR B CA 1
ATOM 6316 C C . TYR B 1 267 ? -7.101 4.808 11.879 1.00 12.95 264 TYR B C 1
ATOM 6317 O O . TYR B 1 267 ? -7.579 5.345 12.873 1.00 15.20 264 TYR B O 1
ATOM 6326 N N . GLY B 1 268 ? -5.983 4.085 11.907 1.00 16.09 265 GLY B N 1
ATOM 6327 C CA . GLY B 1 268 ? -5.188 3.824 13.140 1.00 15.07 265 GLY B CA 1
ATOM 6328 C C . GLY B 1 268 ? -3.786 4.371 12.949 1.00 15.21 265 GLY B C 1
ATOM 6329 O O . GLY B 1 268 ? -3.591 5.419 12.317 1.00 14.35 265 GLY B O 1
ATOM 6330 N N . THR B 1 269 ? -2.799 3.664 13.479 1.00 11.66 266 THR B N 1
ATOM 6331 C CA . THR B 1 269 ? -1.426 4.019 13.229 1.00 10.21 266 THR B CA 1
ATOM 6332 C C . THR B 1 269 ? -1.292 4.112 11.701 1.00 10.82 266 THR B C 1
ATOM 6333 O O . THR B 1 269 ? -0.825 5.139 11.200 1.00 10.16 266 THR B O 1
ATOM 6337 N N . GLY B 1 270 ? -1.760 3.070 10.989 1.00 8.51 267 GLY B N 1
ATOM 6338 C CA . GLY B 1 270 ? -1.828 3.034 9.535 1.00 9.50 267 GLY B CA 1
ATOM 6339 C C . GLY B 1 270 ? -3.308 3.080 9.140 1.00 11.29 267 GLY B C 1
ATOM 6340 O O . GLY B 1 270 ? -4.157 3.117 10.020 1.00 10.41 267 GLY B O 1
ATOM 6341 N N . GLY B 1 271 ? -3.612 3.150 7.844 1.00 10.29 268 GLY B N 1
ATOM 6342 C CA . GLY B 1 271 ? -5.004 3.209 7.355 1.00 10.32 268 GLY B CA 1
ATOM 6343 C C . GLY B 1 271 ? -5.249 2.018 6.469 1.00 8.04 268 GLY B C 1
ATOM 6344 O O . GLY B 1 271 ? -4.517 1.781 5.500 1.00 11.96 268 GLY B O 1
ATOM 6345 N N . PHE B 1 272 ? -6.247 1.210 6.803 1.00 8.21 269 PHE B N 1
ATOM 6346 C CA . PHE B 1 272 ? -6.463 -0.038 6.079 1.00 5.08 269 PHE B CA 1
ATOM 6347 C C . PHE B 1 272 ? -7.907 -0.183 5.621 1.00 7.13 269 PHE B C 1
ATOM 6348 O O . PHE B 1 272 ? -8.782 -0.199 6.465 1.00 9.77 269 PHE B O 1
ATOM 6364 N N . LEU B 1 274 ? -10.560 -2.596 3.782 1.00 11.17 271 LEU B N 1
ATOM 6365 C CA . LEU B 1 274 ? -10.743 -3.976 3.372 1.00 9.60 271 LEU B CA 1
ATOM 6366 C C . LEU B 1 274 ? -12.146 -4.169 2.881 1.00 10.44 271 LEU B C 1
ATOM 6367 O O . LEU B 1 274 ? -13.100 -3.639 3.458 1.00 8.47 271 LEU B O 1
ATOM 6380 N N . ASN B 1 276 ? -14.603 -7.363 1.839 1.00 10.80 273 ASN B N 1
ATOM 6381 C CA . ASN B 1 276 ? -14.815 -8.811 1.852 1.00 12.06 273 ASN B CA 1
ATOM 6382 C C . ASN B 1 276 ? -15.101 -9.278 0.425 1.00 11.80 273 ASN B C 1
ATOM 6383 O O . ASN B 1 276 ? -15.943 -8.710 -0.263 1.00 10.26 273 ASN B O 1
ATOM 6388 N N . THR B 1 277 ? -14.399 -10.304 -0.036 1.00 11.57 274 THR B N 1
ATOM 6389 C CA . THR B 1 277 ? -14.679 -10.816 -1.361 1.00 11.66 274 THR B CA 1
ATOM 6390 C C . THR B 1 277 ? -15.346 -12.203 -1.312 1.00 12.00 274 THR B C 1
ATOM 6391 O O . THR B 1 277 ? -15.290 -12.978 -2.282 1.00 12.39 274 THR B O 1
ATOM 6395 N N . GLY B 1 278 ? -15.994 -12.511 -0.188 1.00 12.75 275 GLY B N 1
ATOM 6396 C CA . GLY B 1 278 ? -16.736 -13.766 -0.063 1.00 13.50 275 GLY B CA 1
ATOM 6397 C C . GLY B 1 278 ? -15.777 -14.943 -0.053 1.00 14.45 275 GLY B C 1
ATOM 6398 O O . GLY B 1 278 ? -14.661 -14.832 0.459 1.00 10.12 275 GLY B O 1
ATOM 6399 N N . ASP B 1 279 ? -16.167 -16.013 -0.730 1.00 14.72 276 ASP B N 1
ATOM 6400 C CA . ASP B 1 279 ? -15.391 -17.266 -0.708 1.00 16.54 276 ASP B CA 1
ATOM 6401 C C . ASP B 1 279 ? -14.288 -17.421 -1.769 1.00 15.76 276 ASP B C 1
ATOM 6402 O O . ASP B 1 279 ? -13.659 -18.472 -1.833 1.00 16.23 276 ASP B O 1
ATOM 6407 N N . LYS B 1 280 ? -14.041 -16.372 -2.555 1.00 13.61 277 LYS B N 1
ATOM 6408 C CA . LYS B 1 280 ? -13.021 -16.364 -3.588 1.00 13.28 277 LYS B CA 1
ATOM 6409 C C . LYS B 1 280 ? -11.982 -15.234 -3.412 1.00 11.88 277 LYS B C 1
ATOM 6410 O O . LYS B 1 280 ? -12.302 -14.098 -3.021 1.00 12.58 277 LYS B O 1
ATOM 6416 N N . ALA B 1 281 ? -10.723 -15.578 -3.662 1.00 11.32 278 ALA B N 1
ATOM 6417 C CA . ALA B 1 281 ? -9.617 -14.626 -3.618 1.00 11.86 278 ALA B CA 1
ATOM 6418 C C . ALA B 1 281 ? -9.628 -13.844 -4.930 1.00 11.27 278 ALA B C 1
ATOM 6419 O O . ALA B 1 281 ? -9.852 -14.418 -5.994 1.00 12.13 278 ALA B O 1
ATOM 6421 N N . VAL B 1 282 ? -9.436 -12.531 -4.850 1.00 10.58 279 VAL B N 1
ATOM 6422 C CA . VAL B 1 282 ? -9.453 -11.670 -6.020 1.00 9.69 279 VAL B CA 1
ATOM 6423 C C . VAL B 1 282 ? -8.070 -11.100 -6.193 1.00 12.27 279 VAL B C 1
ATOM 6424 O O . VAL B 1 282 ? -7.467 -10.661 -5.238 1.00 11.27 279 VAL B O 1
ATOM 6428 N N . LYS B 1 283 ? -7.581 -11.079 -7.428 1.00 14.39 280 LYS B N 1
ATOM 6429 C CA . LYS B 1 283 ? -6.227 -10.581 -7.710 1.00 15.82 280 LYS B CA 1
ATOM 6430 C C . LYS B 1 283 ? -6.345 -9.084 -7.961 1.00 15.85 280 LYS B C 1
ATOM 6431 O O . LYS B 1 283 ? -7.417 -8.596 -8.313 1.00 17.87 280 LYS B O 1
ATOM 6437 N N . SER B 1 284 ? -5.269 -8.338 -7.766 1.00 15.54 281 SER B N 1
ATOM 6438 C CA . SER B 1 284 ? -5.279 -6.892 -8.016 1.00 16.04 281 SER B CA 1
ATOM 6439 C C . SER B 1 284 ? -4.149 -6.457 -8.938 1.00 17.53 281 SER B C 1
ATOM 6440 O O . SER B 1 284 ? -3.013 -6.876 -8.765 1.00 19.26 281 SER B O 1
ATOM 6443 N N . GLU B 1 285 ? -4.448 -5.565 -9.866 1.00 17.23 282 GLU B N 1
ATOM 6444 C CA . GLU B 1 285 ? -3.421 -4.993 -10.718 1.00 18.77 282 GLU B CA 1
ATOM 6445 C C . GLU B 1 285 ? -3.077 -3.583 -10.259 1.00 18.29 282 GLU B C 1
ATOM 6446 O O . GLU B 1 285 ? -2.123 -2.996 -10.743 1.00 19.38 282 GLU B O 1
ATOM 6452 N N . SER B 1 286 ? -3.827 -3.054 -9.295 1.00 17.26 283 SER B N 1
ATOM 6453 C CA . SER B 1 286 ? -3.688 -1.665 -8.896 1.00 16.54 283 SER B CA 1
ATOM 6454 C C . SER B 1 286 ? -3.058 -1.455 -7.547 1.00 15.76 283 SER B C 1
ATOM 6455 O O . SER B 1 286 ? -3.307 -0.415 -6.944 1.00 16.82 283 SER B O 1
ATOM 6458 N N . GLY B 1 287 ? -2.333 -2.457 -7.040 1.00 13.39 284 GLY B N 1
ATOM 6459 C CA . GLY B 1 287 ? -1.588 -2.336 -5.788 1.00 13.15 284 GLY B CA 1
ATOM 6460 C C . GLY B 1 287 ? -2.285 -2.681 -4.485 1.00 11.92 284 GLY B C 1
ATOM 6461 O O . GLY B 1 287 ? -1.879 -2.197 -3.455 1.00 9.79 284 GLY B O 1
ATOM 6462 N N . LEU B 1 288 ? -3.336 -3.510 -4.545 1.00 10.74 285 LEU B N 1
ATOM 6463 C CA . LEU B 1 288 ? -4.020 -3.995 -3.376 1.00 10.91 285 LEU B CA 1
ATOM 6464 C C . LEU B 1 288 ? -3.451 -5.367 -3.042 1.00 10.39 285 LEU B C 1
ATOM 6465 O O . LEU B 1 288 ? -2.865 -6.017 -3.906 1.00 9.62 285 LEU B O 1
ATOM 6470 N N . LEU B 1 289 ? -3.617 -5.778 -1.788 1.00 8.62 286 LEU B N 1
ATOM 6471 C CA . LEU B 1 289 ? -3.268 -7.115 -1.357 1.00 8.43 286 LEU B CA 1
ATOM 6472 C C . LEU B 1 289 ? -4.491 -8.040 -1.442 1.00 9.67 286 LEU B C 1
ATOM 6473 O O . LEU B 1 289 ? -5.620 -7.632 -1.178 1.00 9.63 286 LEU B O 1
ATOM 6478 N N . THR B 1 290 ? -4.253 -9.293 -1.784 1.00 9.87 287 THR B N 1
ATOM 6479 C CA . THR B 1 290 ? -5.296 -10.317 -1.738 1.00 10.94 287 THR B CA 1
ATOM 6480 C C . THR B 1 290 ? -4.976 -11.012 -0.407 1.00 12.24 287 THR B C 1
ATOM 6481 O O . THR B 1 290 ? -3.855 -11.461 -0.200 1.00 12.23 287 THR B O 1
ATOM 6485 N N . THR B 1 291 ? -5.935 -11.058 0.501 1.00 11.31 288 THR B N 1
ATOM 6486 C CA . THR B 1 291 ? -5.675 -11.593 1.825 1.00 12.78 288 THR B CA 1
ATOM 6487 C C . THR B 1 291 ? -6.867 -12.388 2.358 1.00 11.81 288 THR B C 1
ATOM 6488 O O . THR B 1 291 ? -7.942 -12.389 1.739 1.00 14.92 288 THR B O 1
ATOM 6492 N N . ILE B 1 292 ? -6.697 -13.046 3.507 1.00 12.57 289 ILE B N 1
ATOM 6493 C CA . ILE B 1 292 ? -7.811 -13.798 4.133 1.00 13.20 289 ILE B CA 1
ATOM 6494 C C . ILE B 1 292 ? -8.512 -12.922 5.172 1.00 11.90 289 ILE B C 1
ATOM 6495 O O . ILE B 1 292 ? -7.872 -12.342 6.046 1.00 12.42 289 ILE B O 1
ATOM 6500 N N . ALA B 1 293 ? -9.837 -12.825 5.076 1.00 11.46 290 ALA B N 1
ATOM 6501 C CA . ALA B 1 293 ? -10.621 -12.056 6.017 1.00 11.20 290 ALA B CA 1
ATOM 6502 C C . ALA B 1 293 ? -10.713 -12.795 7.350 1.00 12.71 290 ALA B C 1
ATOM 6503 O O . ALA B 1 293 ? -10.361 -12.276 8.383 1.00 14.25 290 ALA B O 1
ATOM 6505 N N . TYR B 1 294 ? -11.166 -14.028 7.304 1.00 14.49 291 TYR B N 1
ATOM 6506 C CA . TYR B 1 294 ? -11.363 -14.828 8.516 1.00 15.14 291 TYR B CA 1
ATOM 6507 C C . TYR B 1 294 ? -11.816 -16.224 8.160 1.00 13.51 291 TYR B C 1
ATOM 6508 O O . TYR B 1 294 ? -12.225 -16.465 7.035 1.00 12.88 291 TYR B O 1
ATOM 6517 N N . GLY B 1 295 ? -11.686 -17.134 9.125 1.00 13.44 292 GLY B N 1
ATOM 6518 C CA . GLY B 1 295 ? -12.217 -18.476 9.023 1.00 9.88 292 GLY B CA 1
ATOM 6519 C C . GLY B 1 295 ? -13.225 -18.709 10.146 1.00 11.05 292 GLY B C 1
ATOM 6520 O O . GLY B 1 295 ? -12.888 -18.614 11.335 1.00 9.86 292 GLY B O 1
ATOM 6521 N N . ILE B 1 296 ? -14.482 -18.986 9.787 1.00 9.61 293 ILE B N 1
ATOM 6522 C CA . ILE B 1 296 ? -15.503 -19.245 10.780 1.00 11.17 293 ILE B CA 1
ATOM 6523 C C . ILE B 1 296 ? -16.600 -20.106 10.141 1.00 11.79 293 ILE B C 1
ATOM 6524 O O . ILE B 1 296 ? -16.796 -20.047 8.944 1.00 9.37 293 ILE B O 1
ATOM 6529 N N . ASP B 1 297 ? -17.283 -20.904 10.961 1.00 11.25 294 ASP B N 1
ATOM 6530 C CA . ASP B 1 297 ? -18.331 -21.805 10.534 1.00 12.35 294 ASP B CA 1
ATOM 6531 C C . ASP B 1 297 ? -17.878 -22.744 9.407 1.00 11.67 294 ASP B C 1
ATOM 6532 O O . ASP B 1 297 ? -18.659 -23.079 8.523 1.00 7.39 294 ASP B O 1
ATOM 6537 N N . GLY B 1 298 ? -16.607 -23.143 9.424 1.00 10.81 295 GLY B N 1
ATOM 6538 C CA . GLY B 1 298 ? -16.093 -24.062 8.420 1.00 11.92 295 GLY B CA 1
ATOM 6539 C C . GLY B 1 298 ? -15.871 -23.479 7.027 1.00 11.75 295 GLY B C 1
ATOM 6540 O O . GLY B 1 298 ? -15.616 -24.223 6.085 1.00 10.05 295 GLY B O 1
ATOM 6541 N N . LYS B 1 299 ? -15.914 -22.149 6.920 1.00 13.09 296 LYS B N 1
ATOM 6542 C CA . LYS B 1 299 ? -15.754 -21.418 5.660 1.00 12.45 296 LYS B CA 1
ATOM 6543 C C . LYS B 1 299 ? -14.603 -20.441 5.833 1.00 10.65 296 LYS B C 1
ATOM 6544 O O . LYS B 1 299 ? -14.272 -20.043 6.962 1.00 10.29 296 LYS B O 1
ATOM 6550 N N . VAL B 1 300 ? -14.003 -20.071 4.704 1.00 11.05 297 VAL B N 1
ATOM 6551 C CA . VAL B 1 300 ? -12.937 -19.069 4.689 1.00 11.31 297 VAL B CA 1
ATOM 6552 C C . VAL B 1 300 ? -13.343 -17.944 3.742 1.00 10.54 297 VAL B C 1
ATOM 6553 O O . VAL B 1 300 ? -13.644 -18.188 2.569 1.00 11.76 297 VAL B O 1
ATOM 6557 N N . ASN B 1 301 ? -13.400 -16.725 4.272 1.00 9.38 298 ASN B N 1
ATOM 6558 C CA . ASN B 1 301 ? -13.638 -15.526 3.464 1.00 9.47 298 ASN B CA 1
ATOM 6559 C C . ASN B 1 301 ? -12.322 -14.824 3.152 1.00 9.76 298 ASN B C 1
ATOM 6560 O O . ASN B 1 301 ? -11.407 -14.853 3.947 1.00 11.15 298 ASN B O 1
ATOM 6565 N N . TYR B 1 302 ? -12.228 -14.220 1.980 1.00 8.91 299 TYR B N 1
ATOM 6566 C CA . TYR B 1 302 ? -11.014 -13.521 1.557 1.00 7.96 299 TYR B CA 1
ATOM 6567 C C . TYR B 1 302 ? -11.358 -12.061 1.488 1.00 8.71 299 TYR B C 1
ATOM 6568 O O . TYR B 1 302 ? -12.525 -11.686 1.608 1.00 9.95 299 TYR B O 1
ATOM 6577 N N . ALA B 1 303 ? -10.332 -11.235 1.311 1.00 8.63 300 ALA B N 1
ATOM 6578 C CA . ALA B 1 303 ? -10.526 -9.817 1.214 1.00 8.02 300 ALA B CA 1
ATOM 6579 C C . ALA B 1 303 ? -9.587 -9.193 0.228 1.00 9.77 300 ALA B C 1
ATOM 6580 O O . ALA B 1 303 ? -8.551 -9.767 -0.080 1.00 12.29 300 ALA B O 1
ATOM 6582 N N . LEU B 1 304 ? -9.954 -8.008 -0.245 1.00 12.48 301 LEU B N 1
ATOM 6583 C CA . LEU B 1 304 ? -8.998 -7.129 -0.957 1.00 14.34 301 LEU B CA 1
ATOM 6584 C C . LEU B 1 304 ? -8.625 -6.031 0.031 1.00 11.69 301 LEU B C 1
ATOM 6585 O O . LEU B 1 304 ? -9.521 -5.498 0.676 1.00 12.22 301 LEU B O 1
ATOM 6590 N N . GLU B 1 305 ? -7.328 -5.695 0.150 1.00 10.24 302 GLU B N 1
ATOM 6591 C CA . GLU B 1 305 ? -6.873 -4.684 1.066 1.00 9.81 302 GLU B CA 1
ATOM 6592 C C . GLU B 1 305 ? -5.995 -3.601 0.460 1.00 10.06 302 GLU B C 1
ATOM 6593 O O . GLU B 1 305 ? -5.118 -3.880 -0.355 1.00 9.19 302 GLU B O 1
ATOM 6599 N N . GLY B 1 306 ? -6.259 -2.375 0.908 1.00 8.95 303 GLY B N 1
ATOM 6600 C CA . GLY B 1 306 ? -5.456 -1.210 0.618 1.00 11.68 303 GLY B CA 1
ATOM 6601 C C . GLY B 1 306 ? -4.791 -0.827 1.916 1.00 10.31 303 GLY B C 1
ATOM 6602 O O . GLY B 1 306 ? -5.468 -0.603 2.940 1.00 7.52 303 GLY B O 1
ATOM 6603 N N . SER B 1 307 ? -3.455 -0.765 1.880 1.00 9.80 304 SER B N 1
ATOM 6604 C CA . SER B 1 307 ? -2.619 -0.523 3.030 1.00 9.78 304 SER B CA 1
ATOM 6605 C C . SER B 1 307 ? -1.788 0.758 2.987 1.00 7.22 304 SER B C 1
ATOM 6606 O O . SER B 1 307 ? -0.958 0.935 2.112 1.00 8.53 304 SER B O 1
ATOM 6609 N N . ILE B 1 308 ? -1.993 1.589 4.000 1.00 6.50 305 ILE B N 1
ATOM 6610 C CA . ILE B 1 308 ? -1.376 2.891 4.192 1.00 7.01 305 ILE B CA 1
ATOM 6611 C C . ILE B 1 308 ? -0.625 2.792 5.497 1.00 6.78 305 ILE B C 1
ATOM 6612 O O . ILE B 1 308 ? -1.204 2.595 6.556 1.00 8.17 305 ILE B O 1
ATOM 6617 N N . PHE B 1 309 ? 0.686 2.960 5.416 1.00 5.16 306 PHE B N 1
ATOM 6618 C CA . PHE B 1 309 ? 1.524 2.774 6.570 1.00 8.19 306 PHE B CA 1
ATOM 6619 C C . PHE B 1 309 ? 1.425 3.849 7.662 1.00 9.49 306 PHE B C 1
ATOM 6620 O O . PHE B 1 309 ? 1.576 3.523 8.862 1.00 8.89 306 PHE B O 1
ATOM 6628 N N . VAL B 1 310 ? 1.244 5.105 7.261 1.00 6.73 307 VAL B N 1
ATOM 6629 C CA . VAL B 1 310 ? 1.130 6.229 8.226 1.00 5.76 307 VAL B CA 1
ATOM 6630 C C . VAL B 1 310 ? -0.175 6.993 7.970 1.00 7.45 307 VAL B C 1
ATOM 6631 O O . VAL B 1 310 ? -0.366 7.620 6.940 1.00 6.88 307 VAL B O 1
ATOM 6635 N N . SER B 1 311 ? -1.091 6.870 8.897 1.00 7.56 308 SER B N 1
ATOM 6636 C CA . SER B 1 311 ? -2.375 7.557 8.801 1.00 6.70 308 SER B CA 1
ATOM 6637 C C . SER B 1 311 ? -2.523 8.388 10.075 1.00 8.28 308 SER B C 1
ATOM 6638 O O . SER B 1 311 ? -1.979 9.508 10.151 1.00 9.64 308 SER B O 1
ATOM 6641 N N . GLY B 1 312 ? -3.170 7.833 11.105 1.00 9.30 309 GLY B N 1
ATOM 6642 C CA . GLY B 1 312 ? -3.295 8.499 12.388 1.00 9.50 309 GLY B CA 1
ATOM 6643 C C . GLY B 1 312 ? -1.965 8.827 13.037 1.00 10.58 309 GLY B C 1
ATOM 6644 O O . GLY B 1 312 ? -1.862 9.808 13.800 1.00 10.38 309 GLY B O 1
ATOM 6645 N N A SER B 1 313 ? -0.931 8.044 12.737 0.60 9.90 310 SER B N 1
ATOM 6646 N N B SER B 1 313 ? -0.949 8.022 12.731 0.40 9.97 310 SER B N 1
ATOM 6647 C CA A SER B 1 313 ? 0.378 8.281 13.334 0.60 10.27 310 SER B CA 1
ATOM 6648 C CA B SER B 1 313 ? 0.400 8.233 13.234 0.40 10.29 310 SER B CA 1
ATOM 6649 C C A SER B 1 313 ? 1.041 9.556 12.802 0.60 9.73 310 SER B C 1
ATOM 6650 C C B SER B 1 313 ? 0.944 9.608 12.874 0.40 9.78 310 SER B C 1
ATOM 6651 O O A SER B 1 313 ? 2.042 9.994 13.336 0.60 9.81 310 SER B O 1
ATOM 6652 O O B SER B 1 313 ? 1.754 10.172 13.610 0.40 9.68 310 SER B O 1
ATOM 6657 N N . ALA B 1 314 ? 0.490 10.138 11.743 1.00 9.70 311 ALA B N 1
ATOM 6658 C CA . ALA B 1 314 ? 0.929 11.446 11.256 1.00 9.90 311 ALA B CA 1
ATOM 6659 C C . ALA B 1 314 ? 0.528 12.498 12.290 1.00 8.94 311 ALA B C 1
ATOM 6660 O O . ALA B 1 314 ? 1.299 13.423 12.577 1.00 6.31 311 ALA B O 1
ATOM 6662 N N . ILE B 1 315 ? -0.682 12.355 12.845 1.00 9.56 312 ILE B N 1
ATOM 6663 C CA . ILE B 1 315 ? -1.188 13.295 13.844 1.00 9.21 312 ILE B CA 1
ATOM 6664 C C . ILE B 1 315 ? -0.434 13.118 15.139 1.00 10.70 312 ILE B C 1
ATOM 6665 O O . ILE B 1 315 ? -0.090 14.118 15.795 1.00 9.98 312 ILE B O 1
ATOM 6670 N N . GLN B 1 316 ? -0.127 11.869 15.491 1.00 7.50 313 GLN B N 1
ATOM 6671 C CA . GLN B 1 316 ? 0.664 11.598 16.667 1.00 10.16 313 GLN B CA 1
ATOM 6672 C C . GLN B 1 316 ? 2.071 12.145 16.550 1.00 10.44 313 GLN B C 1
ATOM 6673 O O . GLN B 1 316 ? 2.685 12.554 17.557 1.00 10.82 313 GLN B O 1
ATOM 6679 N N . TRP B 1 317 ? 2.597 12.171 15.331 1.00 9.43 314 TRP B N 1
ATOM 6680 C CA . TRP B 1 317 ? 3.936 12.724 15.100 1.00 7.96 314 TRP B CA 1
ATOM 6681 C C . TRP B 1 317 ? 3.918 14.251 15.384 1.00 7.93 314 TRP B C 1
ATOM 6682 O O . TRP B 1 317 ? 4.846 14.821 15.956 1.00 8.87 314 TRP B O 1
ATOM 6693 N N . LEU B 1 318 ? 2.826 14.912 15.026 1.00 9.03 315 LEU B N 1
ATOM 6694 C CA . LEU B 1 318 ? 2.673 16.325 15.371 1.00 8.81 315 LEU B CA 1
ATOM 6695 C C . LEU B 1 318 ? 2.768 16.548 16.874 1.00 9.93 315 LEU B C 1
ATOM 6696 O O . LEU B 1 318 ? 3.258 17.584 17.318 1.00 11.00 315 LEU B O 1
ATOM 6701 N N A ARG B 1 319 ? 2.324 15.580 17.675 0.50 11.50 316 ARG B N 1
ATOM 6702 N N B ARG B 1 319 ? 2.298 15.567 17.648 0.50 11.06 316 ARG B N 1
ATOM 6703 C CA A ARG B 1 319 ? 2.398 15.719 19.131 0.50 11.36 316 ARG B CA 1
ATOM 6704 C CA B ARG B 1 319 ? 2.265 15.645 19.110 0.50 10.70 316 ARG B CA 1
ATOM 6705 C C A ARG B 1 319 ? 3.771 15.329 19.668 0.50 11.52 316 ARG B C 1
ATOM 6706 C C B ARG B 1 319 ? 3.597 15.309 19.792 0.50 10.68 316 ARG B C 1
ATOM 6707 O O A ARG B 1 319 ? 4.509 16.152 20.198 0.50 9.39 316 ARG B O 1
ATOM 6708 O O B ARG B 1 319 ? 4.121 16.105 20.576 0.50 9.85 316 ARG B O 1
ATOM 6723 N N A ASP B 1 320 ? 4.121 14.067 19.493 0.50 12.24 317 ASP B N 1
ATOM 6724 N N B ASP B 1 320 ? 4.175 14.158 19.483 0.50 10.85 317 ASP B N 1
ATOM 6725 C CA A ASP B 1 320 ? 5.343 13.523 20.062 0.50 13.50 317 ASP B CA 1
ATOM 6726 C CA B ASP B 1 320 ? 5.392 13.749 20.176 0.50 11.85 317 ASP B CA 1
ATOM 6727 C C A ASP B 1 320 ? 6.653 13.930 19.402 0.50 12.86 317 ASP B C 1
ATOM 6728 C C B ASP B 1 320 ? 6.688 13.972 19.412 0.50 11.88 317 ASP B C 1
ATOM 6729 O O A ASP B 1 320 ? 7.660 14.008 20.073 0.50 13.46 317 ASP B O 1
ATOM 6730 O O B ASP B 1 320 ? 7.740 13.913 20.012 0.50 13.21 317 ASP B O 1
ATOM 6739 N N . GLY B 1 321 ? 6.609 14.206 18.101 1.00 13.94 318 GLY B N 1
ATOM 6740 C CA . GLY B 1 321 ? 7.779 14.473 17.293 1.00 12.05 318 GLY B CA 1
ATOM 6741 C C . GLY B 1 321 ? 8.064 15.950 17.223 1.00 11.24 318 GLY B C 1
ATOM 6742 O O . GLY B 1 321 ? 9.043 16.431 17.791 1.00 8.89 318 GLY B O 1
ATOM 6743 N N . LEU B 1 322 ? 7.186 16.688 16.560 1.00 9.04 319 LEU B N 1
ATOM 6744 C CA . LEU B 1 322 ? 7.371 18.138 16.424 1.00 9.54 319 LEU B CA 1
ATOM 6745 C C . LEU B 1 322 ? 6.880 18.954 17.620 1.00 11.43 319 LEU B C 1
ATOM 6746 O O . LEU B 1 322 ? 7.197 20.145 17.731 1.00 11.39 319 LEU B O 1
ATOM 6751 N N . ARG B 1 323 ? 6.113 18.317 18.505 1.00 10.59 320 ARG B N 1
ATOM 6752 C CA . ARG B 1 323 ? 5.595 18.951 19.710 1.00 11.95 320 ARG B CA 1
ATOM 6753 C C . ARG B 1 323 ? 4.795 20.203 19.444 1.00 11.91 320 ARG B C 1
ATOM 6754 O O . ARG B 1 323 ? 4.934 21.222 20.140 1.00 12.68 320 ARG B O 1
ATOM 6770 N N . ILE B 1 325 ? 1.303 19.993 19.068 1.00 13.30 322 ILE B N 1
ATOM 6771 C CA . ILE B 1 325 ? -0.027 19.892 19.685 1.00 14.11 322 ILE B CA 1
ATOM 6772 C C . ILE B 1 325 ? 0.025 19.048 20.939 1.00 14.17 322 ILE B C 1
ATOM 6773 O O . ILE B 1 325 ? 0.866 18.169 21.026 1.00 15.89 322 ILE B O 1
ATOM 6778 N N A ASN B 1 326 ? -0.881 19.328 21.878 0.40 14.36 323 ASN B N 1
ATOM 6779 N N B ASN B 1 326 ? -0.851 19.307 21.912 0.60 14.53 323 ASN B N 1
ATOM 6780 C CA A ASN B 1 326 ? -0.935 18.635 23.163 0.40 14.13 323 ASN B CA 1
ATOM 6781 C CA B ASN B 1 326 ? -0.861 18.525 23.156 0.60 14.42 323 ASN B CA 1
ATOM 6782 C C A ASN B 1 326 ? -1.674 17.296 23.135 0.40 13.68 323 ASN B C 1
ATOM 6783 C C B ASN B 1 326 ? -1.543 17.174 23.013 0.60 13.82 323 ASN B C 1
ATOM 6784 O O A ASN B 1 326 ? -1.486 16.481 24.033 0.40 13.37 323 ASN B O 1
ATOM 6785 O O B ASN B 1 326 ? -1.173 16.210 23.680 0.60 13.38 323 ASN B O 1
ATOM 6794 N N . SER B 1 327 ? -2.537 17.091 22.140 1.00 13.09 324 SER B N 1
ATOM 6795 C CA . SER B 1 327 ? -3.265 15.839 21.970 1.00 13.13 324 SER B CA 1
ATOM 6796 C C . SER B 1 327 ? -3.715 15.777 20.518 1.00 12.46 324 SER B C 1
ATOM 6797 O O . SER B 1 327 ? -3.789 16.812 19.877 1.00 13.39 324 SER B O 1
ATOM 6800 N N . ALA B 1 328 ? -4.011 14.597 19.995 1.00 14.02 325 ALA B N 1
ATOM 6801 C CA . ALA B 1 328 ? -4.513 14.489 18.608 1.00 15.35 325 ALA B CA 1
ATOM 6802 C C . ALA B 1 328 ? -5.818 15.272 18.371 1.00 16.27 325 ALA B C 1
ATOM 6803 O O . ALA B 1 328 ? -5.928 15.957 17.336 1.00 15.99 325 ALA B O 1
ATOM 6805 N N . PRO B 1 329 ? -6.804 15.191 19.304 1.00 15.30 326 PRO B N 1
ATOM 6806 C CA . PRO B 1 329 ? -8.016 15.971 19.071 1.00 15.65 326 PRO B CA 1
ATOM 6807 C C . PRO B 1 329 ? -7.804 17.471 18.941 1.00 14.26 326 PRO B C 1
ATOM 6808 O O . PRO B 1 329 ? -8.583 18.140 18.258 1.00 13.84 326 PRO B O 1
ATOM 6812 N N A GLN B 1 330 ? -6.758 17.995 19.578 0.50 14.50 327 GLN B N 1
ATOM 6813 N N B GLN B 1 330 ? -6.778 18.016 19.587 0.50 14.97 327 GLN B N 1
ATOM 6814 C CA A GLN B 1 330 ? -6.476 19.426 19.509 0.50 13.60 327 GLN B CA 1
ATOM 6815 C CA B GLN B 1 330 ? -6.530 19.456 19.488 0.50 14.51 327 GLN B CA 1
ATOM 6816 C C A GLN B 1 330 ? -6.136 19.885 18.086 0.50 12.66 327 GLN B C 1
ATOM 6817 C C B GLN B 1 330 ? -6.046 19.910 18.102 0.50 13.14 327 GLN B C 1
ATOM 6818 O O A GLN B 1 330 ? -6.299 21.055 17.763 0.50 13.70 327 GLN B O 1
ATOM 6819 O O B GLN B 1 330 ? -6.001 21.103 17.825 0.50 13.82 327 GLN B O 1
ATOM 6830 N N . SER B 1 331 ? -5.674 18.973 17.238 1.00 11.49 328 SER B N 1
ATOM 6831 C CA . SER B 1 331 ? -5.331 19.298 15.850 1.00 9.42 328 SER B CA 1
ATOM 6832 C C . SER B 1 331 ? -6.487 19.917 15.043 1.00 9.39 328 SER B C 1
ATOM 6833 O O . SER B 1 331 ? -6.262 20.717 14.145 1.00 7.87 328 SER B O 1
ATOM 6836 N N . GLU B 1 332 ? -7.727 19.548 15.364 1.00 10.85 329 GLU B N 1
ATOM 6837 C CA . GLU B 1 332 ? -8.888 20.046 14.647 1.00 12.09 329 GLU B CA 1
ATOM 6838 C C . GLU B 1 332 ? -9.042 21.560 14.805 1.00 12.29 329 GLU B C 1
ATOM 6839 O O . GLU B 1 332 ? -9.378 22.235 13.848 1.00 13.47 329 GLU B O 1
ATOM 6845 N N . SER B 1 333 ? -8.798 22.083 16.004 1.00 12.28 330 SER B N 1
ATOM 6846 C CA . SER B 1 333 ? -8.912 23.515 16.229 1.00 13.49 330 SER B CA 1
ATOM 6847 C C . SER B 1 333 ? -7.927 24.314 15.382 1.00 11.18 330 SER B C 1
ATOM 6848 O O . SER B 1 333 ? -8.294 25.342 14.838 1.00 12.04 330 SER B O 1
ATOM 6851 N N . TYR B 1 334 ? -6.684 23.857 15.253 1.00 11.10 331 TYR B N 1
ATOM 6852 C CA . TYR B 1 334 ? -5.723 24.531 14.391 1.00 8.71 331 TYR B CA 1
ATOM 6853 C C . TYR B 1 334 ? -6.122 24.403 12.936 1.00 7.93 331 TYR B C 1
ATOM 6854 O O . TYR B 1 334 ? -6.083 25.367 12.179 1.00 8.68 331 TYR B O 1
ATOM 6863 N N . ALA B 1 335 ? -6.509 23.195 12.546 1.00 7.51 332 ALA B N 1
ATOM 6864 C CA . ALA B 1 335 ? -6.810 22.918 11.143 1.00 9.12 332 ALA B CA 1
ATOM 6865 C C . ALA B 1 335 ? -8.015 23.721 10.628 1.00 9.60 332 ALA B C 1
ATOM 6866 O O . ALA B 1 335 ? -8.045 24.109 9.463 1.00 11.23 332 ALA B O 1
ATOM 6868 N N . THR B 1 336 ? -8.962 24.000 11.504 1.00 9.22 333 THR B N 1
ATOM 6869 C CA . THR B 1 336 ? -10.233 24.673 11.128 1.00 11.62 333 THR B CA 1
ATOM 6870 C C . THR B 1 336 ? -10.231 26.192 11.285 1.00 11.07 333 THR B C 1
ATOM 6871 O O . THR B 1 336 ? -11.188 26.878 10.918 1.00 11.74 333 THR B O 1
ATOM 6875 N N . ARG B 1 337 ? -9.149 26.700 11.843 1.00 11.39 334 ARG B N 1
ATOM 6876 C CA . ARG B 1 337 ? -8.926 28.112 12.050 1.00 12.30 334 ARG B CA 1
ATOM 6877 C C . ARG B 1 337 ? -8.540 28.797 10.742 1.00 11.83 334 ARG B C 1
ATOM 6878 O O . ARG B 1 337 ? -8.521 30.020 10.674 1.00 9.89 334 ARG B O 1
ATOM 6886 N N . VAL B 1 338 ? -8.184 28.014 9.728 1.00 13.04 335 VAL B N 1
ATOM 6887 C CA . VAL B 1 338 ? -7.919 28.535 8.383 1.00 14.07 335 VAL B CA 1
ATOM 6888 C C . VAL B 1 338 ? -8.869 27.831 7.409 1.00 15.03 335 VAL B C 1
ATOM 6889 O O . VAL B 1 338 ? -9.426 26.772 7.725 1.00 15.27 335 VAL B O 1
ATOM 6893 N N . ASP B 1 339 ? -9.045 28.384 6.220 1.00 13.79 336 ASP B N 1
ATOM 6894 C CA . ASP B 1 339 ? -9.999 27.777 5.280 1.00 15.86 336 ASP B CA 1
ATOM 6895 C C . ASP B 1 339 ? -9.362 26.905 4.217 1.00 13.44 336 ASP B C 1
ATOM 6896 O O . ASP B 1 339 ? -10.070 26.294 3.425 1.00 13.85 336 ASP B O 1
ATOM 6901 N N A SER B 1 340 ? -8.032 26.832 4.206 0.50 11.76 337 SER B N 1
ATOM 6902 N N B SER B 1 340 ? -8.031 26.839 4.224 0.50 11.64 337 SER B N 1
ATOM 6903 C CA A SER B 1 340 ? -7.328 26.011 3.250 0.50 10.54 337 SER B CA 1
ATOM 6904 C CA B SER B 1 340 ? -7.284 26.123 3.220 0.50 10.39 337 SER B CA 1
ATOM 6905 C C A SER B 1 340 ? -5.905 25.847 3.744 0.50 9.79 337 SER B C 1
ATOM 6906 C C B SER B 1 340 ? -5.869 25.898 3.713 0.50 9.69 337 SER B C 1
ATOM 6907 O O A SER B 1 340 ? -5.466 26.542 4.655 0.50 10.72 337 SER B O 1
ATOM 6908 O O B SER B 1 340 ? -5.394 26.612 4.591 0.50 10.45 337 SER B O 1
ATOM 6913 N N . THR B 1 341 ? -5.186 24.934 3.119 1.00 10.52 338 THR B N 1
ATOM 6914 C CA . THR B 1 341 ? -3.787 24.702 3.438 1.00 8.19 338 THR B CA 1
ATOM 6915 C C . THR B 1 341 ? -2.936 25.687 2.628 1.00 9.24 338 THR B C 1
ATOM 6916 O O . THR B 1 341 ? -1.728 25.744 2.820 1.00 6.19 338 THR B O 1
ATOM 6920 N N . GLU B 1 342 ? -3.560 26.395 1.685 1.00 8.42 339 GLU B N 1
ATOM 6921 C CA . GLU B 1 342 ? -2.911 27.370 0.767 1.00 8.91 339 GLU B CA 1
ATOM 6922 C C . GLU B 1 342 ? -1.763 26.758 -0.035 1.00 7.34 339 GLU B C 1
ATOM 6923 O O . GLU B 1 342 ? -0.719 27.353 -0.152 1.00 6.97 339 GLU B O 1
ATOM 6929 N N . GLY B 1 343 ? -1.956 25.546 -0.541 1.00 6.58 340 GLY B N 1
ATOM 6930 C CA . GLY B 1 343 ? -0.998 24.896 -1.386 1.00 8.13 340 GLY B CA 1
ATOM 6931 C C . GLY B 1 343 ? -0.092 23.873 -0.719 1.00 7.72 340 GLY B C 1
ATOM 6932 O O . GLY B 1 343 ? 0.540 23.141 -1.427 1.00 11.21 340 GLY B O 1
ATOM 6933 N N . VAL B 1 344 ? -0.076 23.797 0.613 1.00 8.39 341 VAL B N 1
ATOM 6934 C CA . VAL B 1 344 ? 0.736 22.865 1.345 1.00 7.87 341 VAL B CA 1
ATOM 6935 C C . VAL B 1 344 ? 0.244 21.419 1.315 1.00 8.12 341 VAL B C 1
ATOM 6936 O O . VAL B 1 344 ? -0.916 21.133 1.504 1.00 3.90 341 VAL B O 1
ATOM 6940 N N . TYR B 1 345 ? 1.150 20.505 1.067 1.00 4.79 342 TYR B N 1
ATOM 6941 C CA . TYR B 1 345 ? 0.858 19.078 1.144 1.00 6.49 342 TYR B CA 1
ATOM 6942 C C . TYR B 1 345 ? 1.857 18.403 2.062 1.00 4.39 342 TYR B C 1
ATOM 6943 O O . TYR B 1 345 ? 3.043 18.705 2.050 1.00 7.01 342 TYR B O 1
ATOM 6952 N N . VAL B 1 346 ? 1.386 17.408 2.792 1.00 6.94 343 VAL B N 1
ATOM 6953 C CA . VAL B 1 346 ? 2.225 16.588 3.644 1.00 6.01 343 VAL B CA 1
ATOM 6954 C C . VAL B 1 346 ? 2.038 15.112 3.208 1.00 6.94 343 VAL B C 1
ATOM 6955 O O . VAL B 1 346 ? 0.897 14.564 3.210 1.00 5.11 343 VAL B O 1
ATOM 6959 N N . VAL B 1 347 ? 3.139 14.481 2.871 1.00 3.62 344 VAL B N 1
ATOM 6960 C CA . VAL B 1 347 ? 3.193 13.088 2.391 1.00 4.75 344 VAL B CA 1
ATOM 6961 C C . VAL B 1 347 ? 3.897 12.277 3.461 1.00 8.75 344 VAL B C 1
ATOM 6962 O O . VAL B 1 347 ? 5.143 12.226 3.516 1.00 7.38 344 VAL B O 1
ATOM 6966 N N . PRO B 1 348 ? 3.126 11.613 4.327 1.00 10.13 345 PRO B N 1
ATOM 6967 C CA . PRO B 1 348 ? 3.816 11.046 5.495 1.00 10.99 345 PRO B CA 1
ATOM 6968 C C . PRO B 1 348 ? 4.366 9.626 5.302 1.00 11.56 345 PRO B C 1
ATOM 6969 O O . PRO B 1 348 ? 4.053 8.716 6.055 1.00 14.82 345 PRO B O 1
ATOM 6973 N N . ALA B 1 349 ? 5.221 9.484 4.307 1.00 10.15 346 ALA B N 1
ATOM 6974 C CA . ALA B 1 349 ? 5.880 8.248 3.911 1.00 9.31 346 ALA B CA 1
ATOM 6975 C C . ALA B 1 349 ? 7.029 7.906 4.853 1.00 8.72 346 ALA B C 1
ATOM 6976 O O . ALA B 1 349 ? 8.114 7.510 4.409 1.00 5.79 346 ALA B O 1
ATOM 6978 N N . PHE B 1 350 ? 6.789 8.032 6.162 1.00 8.69 347 PHE B N 1
ATOM 6979 C CA . PHE B 1 350 ? 7.850 7.795 7.167 1.00 7.67 347 PHE B CA 1
ATOM 6980 C C . PHE B 1 350 ? 8.528 6.419 7.071 1.00 9.20 347 PHE B C 1
ATOM 6981 O O . PHE B 1 350 ? 9.714 6.275 7.452 1.00 6.17 347 PHE B O 1
ATOM 6989 N N . VAL B 1 351 ? 7.781 5.449 6.566 1.00 6.91 348 VAL B N 1
ATOM 6990 C CA . VAL B 1 351 ? 8.250 4.085 6.336 1.00 7.24 348 VAL B CA 1
ATOM 6991 C C . VAL B 1 351 ? 7.915 3.597 4.915 1.00 7.76 348 VAL B C 1
ATOM 6992 O O . VAL B 1 351 ? 7.628 2.426 4.688 1.00 8.54 348 VAL B O 1
ATOM 6996 N N . GLY B 1 352 ? 8.027 4.521 3.965 1.00 8.48 349 GLY B N 1
ATOM 6997 C CA . GLY B 1 352 ? 7.825 4.265 2.563 1.00 8.46 349 GLY B CA 1
ATOM 6998 C C . GLY B 1 352 ? 6.361 4.382 2.290 1.00 9.11 349 GLY B C 1
ATOM 6999 O O . GLY B 1 352 ? 5.618 4.818 3.139 1.00 8.18 349 GLY B O 1
ATOM 7000 N N . LEU B 1 353 ? 5.987 3.983 1.091 1.00 10.35 350 LEU B N 1
ATOM 7001 C CA . LEU B 1 353 ? 4.651 4.088 0.630 1.00 8.61 350 LEU B CA 1
ATOM 7002 C C . LEU B 1 353 ? 4.107 2.709 0.341 1.00 11.01 350 LEU B C 1
ATOM 7003 O O . LEU B 1 353 ? 4.785 1.908 -0.281 1.00 11.24 350 LEU B O 1
ATOM 7008 N N . GLY B 1 354 ? 2.867 2.474 0.768 1.00 8.76 351 GLY B N 1
ATOM 7009 C CA . GLY B 1 354 ? 2.146 1.224 0.486 1.00 9.61 351 GLY B CA 1
ATOM 7010 C C . GLY B 1 354 ? 1.242 1.360 -0.729 1.00 8.63 351 GL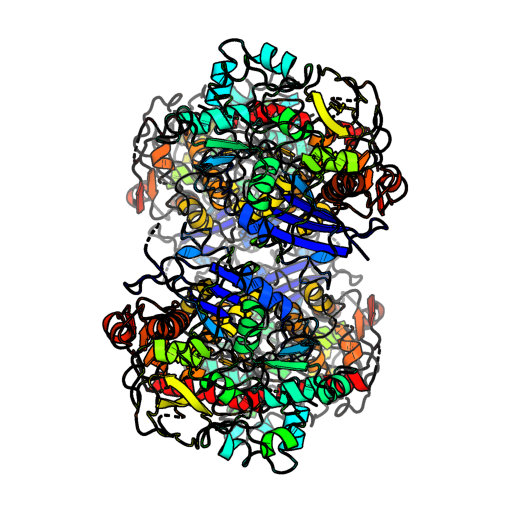Y B C 1
ATOM 7011 O O . GLY B 1 354 ? 1.638 1.867 -1.764 1.00 8.59 351 GLY B O 1
ATOM 7012 N N . THR B 1 355 ? -0.011 0.933 -0.606 1.00 8.70 352 THR B N 1
ATOM 7013 C CA . THR B 1 355 ? -0.903 1.005 -1.715 1.00 7.63 352 THR B CA 1
ATOM 7014 C C . THR B 1 355 ? -1.015 2.417 -2.261 1.00 7.63 352 THR B C 1
ATOM 7015 O O . THR B 1 355 ? -1.152 3.370 -1.481 1.00 10.78 352 THR B O 1
ATOM 7019 N N . PRO B 1 356 ? -0.945 2.571 -3.592 1.00 8.89 353 PRO B N 1
ATOM 7020 C CA . PRO B 1 356 ? -0.656 1.637 -4.679 1.00 9.28 353 PRO B CA 1
ATOM 7021 C C . PRO B 1 356 ? 0.785 1.768 -5.142 1.00 10.74 353 PRO B C 1
ATOM 7022 O O . PRO B 1 356 ? 1.183 1.097 -6.087 1.00 12.48 353 PRO B O 1
ATOM 7026 N N . TYR B 1 357 ? 1.541 2.635 -4.489 1.00 9.67 354 TYR B N 1
ATOM 7027 C CA . TYR B 1 357 ? 2.915 2.956 -4.933 1.00 8.35 354 TYR B CA 1
ATOM 7028 C C . TYR B 1 357 ? 3.921 1.837 -4.663 1.00 7.93 354 TYR B C 1
ATOM 7029 O O . TYR B 1 357 ? 4.774 1.520 -5.512 1.00 7.90 354 TYR B O 1
ATOM 7038 N N . TRP B 1 358 ? 3.859 1.287 -3.455 1.00 7.14 355 TRP B N 1
ATOM 7039 C CA . TRP B 1 358 ? 4.751 0.207 -3.011 1.00 7.15 355 TRP B CA 1
ATOM 7040 C C . TRP B 1 358 ? 6.226 0.578 -3.224 1.00 8.11 355 TRP B C 1
ATOM 7041 O O . TRP B 1 358 ? 6.979 -0.097 -3.950 1.00 5.93 355 TRP B O 1
ATOM 7052 N N . ASP B 1 359 ? 6.598 1.694 -2.596 1.00 9.06 356 ASP B N 1
ATOM 7053 C CA . ASP B 1 359 ? 7.934 2.296 -2.714 1.00 7.80 356 ASP B CA 1
ATOM 7054 C C . ASP B 1 359 ? 8.541 2.323 -1.310 1.00 8.56 356 ASP B C 1
ATOM 7055 O O . ASP B 1 359 ? 8.350 3.260 -0.539 1.00 9.05 356 ASP B O 1
ATOM 7060 N N . SER B 1 360 ? 9.302 1.290 -0.988 1.00 8.66 357 SER B N 1
ATOM 7061 C CA . SER B 1 360 ? 9.806 1.137 0.362 1.00 9.09 357 SER B CA 1
ATOM 7062 C C . SER B 1 360 ? 10.971 2.093 0.741 1.00 11.54 357 SER B C 1
ATOM 7063 O O . SER B 1 360 ? 11.300 2.243 1.929 1.00 9.62 357 SER B O 1
ATOM 7066 N N . GLU B 1 361 ? 11.523 2.797 -0.245 1.00 8.15 358 GLU B N 1
ATOM 7067 C CA . GLU B 1 361 ? 12.610 3.766 -0.024 1.00 8.32 358 GLU B CA 1
ATOM 7068 C C . GLU B 1 361 ? 12.188 5.215 0.174 1.00 7.89 358 GLU B C 1
ATOM 7069 O O . GLU B 1 361 ? 12.988 6.005 0.553 1.00 8.28 358 GLU B O 1
ATOM 7075 N N . ALA B 1 362 ? 10.935 5.564 -0.119 1.00 5.01 359 ALA B N 1
ATOM 7076 C CA . ALA B 1 362 ? 10.452 6.910 0.034 1.00 3.96 359 ALA B CA 1
ATOM 7077 C C . ALA B 1 362 ? 10.393 7.223 1.510 1.00 2.75 359 ALA B C 1
ATOM 7078 O O . ALA B 1 362 ? 10.237 6.342 2.344 1.00 4.73 359 ALA B O 1
ATOM 7080 N N . ARG B 1 363 ? 10.567 8.492 1.835 1.00 4.15 360 ARG B N 1
ATOM 7081 C CA . ARG B 1 363 ? 10.488 8.973 3.197 1.00 7.06 360 ARG B CA 1
ATOM 7082 C C . ARG B 1 363 ? 9.532 10.159 3.167 1.00 9.33 360 ARG B C 1
ATOM 7083 O O . ARG B 1 363 ? 9.123 10.623 2.101 1.00 8.36 360 ARG B O 1
ATOM 7091 N N . GLY B 1 364 ? 9.208 10.662 4.341 1.00 7.40 361 GLY B N 1
ATOM 7092 C CA . GLY B 1 364 ? 8.213 11.699 4.431 1.00 10.59 361 GLY B CA 1
ATOM 7093 C C . GLY B 1 364 ? 8.691 13.018 3.838 1.00 9.78 361 GLY B C 1
ATOM 7094 O O . GLY B 1 364 ? 9.867 13.373 3.826 1.00 6.29 361 GLY B O 1
ATOM 7095 N N . ALA B 1 365 ? 7.735 13.740 3.289 1.00 6.40 362 ALA B N 1
ATOM 7096 C CA . ALA B 1 365 ? 8.028 15.015 2.704 1.00 6.30 362 ALA B CA 1
ATOM 7097 C C . ALA B 1 365 ? 6.855 15.957 2.762 1.00 6.88 362 ALA B C 1
ATOM 7098 O O . ALA B 1 365 ? 5.658 15.539 2.899 1.00 8.18 362 ALA B O 1
ATOM 7100 N N . ILE B 1 366 ? 7.202 17.248 2.649 1.00 7.10 363 ILE B N 1
ATOM 7101 C CA . ILE B 1 366 ? 6.222 18.314 2.727 1.00 8.04 363 ILE B CA 1
ATOM 7102 C C . ILE B 1 366 ? 6.454 19.280 1.581 1.00 6.37 363 ILE B C 1
ATOM 7103 O O . ILE B 1 366 ? 7.586 19.544 1.256 1.00 4.24 363 ILE B O 1
ATOM 7108 N N . PHE B 1 367 ? 5.383 19.775 0.964 1.00 2.13 364 PHE B N 1
ATOM 7109 C CA . PHE B 1 367 ? 5.478 20.676 -0.204 1.00 3.18 364 PHE B CA 1
ATOM 7110 C C . PHE B 1 367 ? 4.553 21.902 -0.157 1.00 4.07 364 PHE B C 1
ATOM 7111 O O . PHE B 1 367 ? 3.656 21.957 0.639 1.00 5.46 364 PHE B O 1
ATOM 7119 N N . GLY B 1 368 ? 4.795 22.853 -1.047 1.00 3.02 365 GLY B N 1
ATOM 7120 C CA . GLY B 1 368 ? 4.045 24.067 -1.170 1.00 4.82 365 GLY B CA 1
ATOM 7121 C C . GLY B 1 368 ? 4.225 25.095 -0.069 1.00 4.97 365 GLY B C 1
ATOM 7122 O O . GLY B 1 368 ? 3.395 25.975 0.063 1.00 7.82 365 GLY B O 1
ATOM 7123 N N . LEU B 1 369 ? 5.358 25.082 0.620 1.00 6.92 366 LEU B N 1
ATOM 7124 C CA . LEU B 1 369 ? 5.567 25.991 1.744 1.00 7.44 366 LEU B CA 1
ATOM 7125 C C . LEU B 1 369 ? 5.901 27.407 1.273 1.00 7.02 366 LEU B C 1
ATOM 7126 O O . LEU B 1 369 ? 6.636 27.603 0.297 1.00 4.90 366 LEU B O 1
ATOM 7131 N N . THR B 1 370 ? 5.280 28.394 1.911 1.00 8.13 367 THR B N 1
ATOM 7132 C CA . THR B 1 370 ? 5.602 29.815 1.650 1.00 7.11 367 THR B CA 1
ATOM 7133 C C . THR B 1 370 ? 5.836 30.522 2.990 1.00 7.79 367 THR B C 1
ATOM 7134 O O . THR B 1 370 ? 5.640 29.946 4.075 1.00 6.44 367 THR B O 1
ATOM 7138 N N . ARG B 1 371 ? 6.281 31.765 2.933 1.00 9.81 368 ARG B N 1
ATOM 7139 C CA . ARG B 1 371 ? 6.589 32.500 4.136 1.00 11.39 368 ARG B CA 1
ATOM 7140 C C . ARG B 1 371 ? 5.341 32.727 4.992 1.00 11.70 368 ARG B C 1
ATOM 7141 O O . ARG B 1 371 ? 5.443 32.833 6.218 1.00 10.99 368 ARG B O 1
ATOM 7149 N N . GLY B 1 372 ? 4.170 32.750 4.364 1.00 11.02 369 GLY B N 1
ATOM 7150 C CA . GLY B 1 372 ? 2.905 32.898 5.084 1.00 12.00 369 GLY B CA 1
ATOM 7151 C C . GLY B 1 372 ? 2.311 31.576 5.535 1.00 13.84 369 GLY B C 1
ATOM 7152 O O . GLY B 1 372 ? 1.169 31.553 6.019 1.00 12.06 369 GLY B O 1
ATOM 7153 N N . THR B 1 373 ? 3.029 30.463 5.331 1.00 11.23 370 THR B N 1
ATOM 7154 C CA . THR B 1 373 ? 2.549 29.175 5.848 1.00 11.09 370 THR B CA 1
ATOM 7155 C C . THR B 1 373 ? 2.679 29.206 7.377 1.00 11.29 370 THR B C 1
ATOM 7156 O O . THR B 1 373 ? 3.768 29.435 7.916 1.00 11.08 370 THR B O 1
ATOM 7160 N N . GLU B 1 374 ? 1.561 29.025 8.066 1.00 10.60 371 GLU B N 1
ATOM 7161 C CA . GLU B 1 374 ? 1.549 28.983 9.527 1.00 9.50 371 GLU B CA 1
ATOM 7162 C C . GLU B 1 374 ? 1.316 27.582 10.058 1.00 7.42 371 GLU B C 1
ATOM 7163 O O . GLU B 1 374 ? 1.096 26.647 9.314 1.00 6.82 371 GLU B O 1
ATOM 7169 N N . LYS B 1 375 ? 1.404 27.462 11.373 1.00 7.29 372 LYS B N 1
ATOM 7170 C CA . LYS B 1 375 ? 1.182 26.239 12.092 1.00 6.25 372 LYS B CA 1
ATOM 7171 C C . LYS B 1 375 ? -0.175 25.636 11.699 1.00 8.20 372 LYS B C 1
ATOM 7172 O O . LYS B 1 375 ? -0.288 24.410 11.538 1.00 7.84 372 LYS B O 1
ATOM 7178 N N . GLU B 1 376 ? -1.182 26.502 11.522 1.00 4.73 373 GLU B N 1
ATOM 7179 C CA . GLU B 1 376 ? -2.568 26.092 11.172 1.00 6.27 373 GLU B CA 1
ATOM 7180 C C . GLU B 1 376 ? -2.594 25.336 9.846 1.00 6.55 373 GLU B C 1
ATOM 7181 O O . GLU B 1 376 ? -3.056 24.220 9.786 1.00 6.35 373 GLU B O 1
ATOM 7187 N N . HIS B 1 377 ? -1.927 25.897 8.838 1.00 9.56 374 HIS B N 1
ATOM 7188 C CA . HIS B 1 377 ? -1.784 25.308 7.496 1.00 8.71 374 HIS B CA 1
ATOM 7189 C C . HIS B 1 377 ? -1.082 23.976 7.484 1.00 7.44 374 HIS B C 1
ATOM 7190 O O . HIS B 1 377 ? -1.538 23.054 6.843 1.00 5.39 374 HIS B O 1
ATOM 7197 N N . PHE B 1 378 ? 0.032 23.896 8.196 1.00 9.02 375 PHE B N 1
ATOM 7198 C CA . PHE B 1 378 ? 0.866 22.706 8.307 1.00 8.72 375 PHE B CA 1
ATOM 7199 C C . PHE B 1 378 ? 0.081 21.582 8.954 1.00 8.38 375 PHE B C 1
ATOM 7200 O O . PHE B 1 378 ? 0.027 20.453 8.452 1.00 7.22 375 PHE B O 1
ATOM 7208 N N . ILE B 1 379 ? -0.588 21.889 10.058 1.00 8.91 376 ILE B N 1
ATOM 7209 C CA . ILE B 1 379 ? -1.388 20.866 10.747 1.00 8.65 376 ILE B CA 1
ATOM 7210 C C . ILE B 1 379 ? -2.553 20.442 9.846 1.00 6.90 376 ILE B C 1
ATOM 7211 O O . ILE B 1 379 ? -2.830 19.256 9.716 1.00 6.18 376 ILE B O 1
ATOM 7216 N N . ARG B 1 380 ? -3.224 21.402 9.206 1.00 8.03 377 ARG B N 1
ATOM 7217 C CA . ARG B 1 380 ? -4.310 21.099 8.294 1.00 5.68 377 ARG B CA 1
ATOM 7218 C C . ARG B 1 380 ? -3.890 20.136 7.177 1.00 5.62 377 ARG B C 1
ATOM 7219 O O . ARG B 1 380 ? -4.595 19.153 6.863 1.00 3.11 377 ARG B O 1
ATOM 7227 N N . ALA B 1 381 ? -2.721 20.380 6.600 1.00 7.05 378 ALA B N 1
ATOM 7228 C CA . ALA B 1 381 ? -2.196 19.541 5.530 1.00 6.24 378 ALA B CA 1
ATOM 7229 C C . ALA B 1 381 ? -1.920 18.142 6.069 1.00 4.90 378 ALA B C 1
ATOM 7230 O O . ALA B 1 381 ? -2.149 17.147 5.363 1.00 5.71 378 ALA B O 1
ATOM 7232 N N . THR B 1 382 ? -1.362 18.063 7.276 1.00 8.61 379 THR B N 1
ATOM 7233 C CA . THR B 1 382 ? -1.059 16.772 7.912 1.00 6.25 379 THR B CA 1
ATOM 7234 C C . THR B 1 382 ? -2.413 15.963 8.030 1.00 8.23 379 THR B C 1
ATOM 7235 O O . THR B 1 382 ? -2.526 14.794 7.639 1.00 9.87 379 THR B O 1
ATOM 7239 N N . LEU B 1 383 ? -3.418 16.600 8.563 1.00 6.22 380 LEU B N 1
ATOM 7240 C CA . LEU B 1 383 ? -4.736 15.969 8.695 1.00 7.04 380 LEU B CA 1
ATOM 7241 C C . LEU B 1 383 ? -5.311 15.546 7.340 1.00 6.92 380 LEU B C 1
ATOM 7242 O O . LEU B 1 383 ? -5.791 14.427 7.221 1.00 9.66 380 LEU B O 1
ATOM 7247 N N . GLU B 1 384 ? -5.222 16.374 6.300 1.00 7.24 381 GLU B N 1
ATOM 7248 C CA . GLU B 1 384 ? -5.767 15.975 4.990 1.00 4.93 381 GLU B CA 1
ATOM 7249 C C . GLU B 1 384 ? -5.014 14.782 4.390 1.00 7.39 381 GLU B C 1
ATOM 7250 O O . GLU B 1 384 ? -5.608 14.063 3.609 1.00 8.48 381 GLU B O 1
ATOM 7256 N N . SER B 1 385 ? -3.719 14.593 4.689 1.00 6.66 382 SER B N 1
ATOM 7257 C CA . SER B 1 385 ? -2.997 13.420 4.167 1.00 5.19 382 SER B CA 1
ATOM 7258 C C . SER B 1 385 ? -3.686 12.067 4.474 1.00 5.45 382 SER B C 1
ATOM 7259 O O . SER B 1 385 ? -3.540 11.088 3.698 1.00 4.42 382 SER B O 1
ATOM 7262 N N . LEU B 1 386 ? -4.440 11.990 5.574 1.00 6.40 383 LEU B N 1
ATOM 7263 C CA . LEU B 1 386 ? -5.175 10.744 5.933 1.00 5.36 383 LEU B CA 1
ATOM 7264 C C . LEU B 1 386 ? -6.248 10.501 4.852 1.00 6.82 383 LEU B C 1
ATOM 7265 O O . LEU B 1 386 ? -6.488 9.363 4.438 1.00 9.34 383 LEU B O 1
ATOM 7270 N N . CYS B 1 387 ? -6.837 11.589 4.369 1.00 6.60 384 CYS B N 1
ATOM 7271 C CA . CYS B 1 387 ? -7.917 11.524 3.380 1.00 5.48 384 CYS B CA 1
ATOM 7272 C C . CYS B 1 387 ? -7.439 11.291 1.952 1.00 6.47 384 CYS B C 1
ATOM 7273 O O . CYS B 1 387 ? -8.066 10.543 1.196 1.00 5.25 384 CYS B O 1
ATOM 7276 N N . TYR B 1 388 ? -6.359 11.976 1.561 1.00 3.89 385 TYR B N 1
ATOM 7277 C CA . TYR B 1 388 ? -5.774 11.786 0.240 1.00 6.93 385 TYR B CA 1
ATOM 7278 C C . TYR B 1 388 ? -5.287 10.341 0.072 1.00 7.68 385 TYR B C 1
ATOM 7279 O O . TYR B 1 388 ? -5.460 9.739 -0.991 1.00 4.64 385 TYR B O 1
ATOM 7288 N N . GLN B 1 389 ? -4.669 9.783 1.112 1.00 11.02 386 GLN B N 1
ATOM 7289 C CA . GLN B 1 389 ? -4.155 8.396 1.013 1.00 9.54 386 GLN B CA 1
ATOM 7290 C C . GLN B 1 389 ? -5.337 7.432 0.846 1.00 8.93 386 GLN B C 1
ATOM 7291 O O . GLN B 1 389 ? -5.267 6.474 0.097 1.00 8.79 386 GLN B O 1
ATOM 7297 N N . THR B 1 390 ? -6.413 7.680 1.564 1.00 7.48 387 THR B N 1
ATOM 7298 C CA . THR B 1 390 ? -7.621 6.861 1.438 1.00 7.30 387 THR B CA 1
ATOM 7299 C C . THR B 1 390 ? -8.165 6.951 0.006 1.00 7.32 387 THR B C 1
ATOM 7300 O O . THR B 1 390 ? -8.636 5.950 -0.534 1.00 8.63 387 THR B O 1
ATOM 7304 N N . ARG B 1 391 ? -8.163 8.145 -0.603 1.00 6.99 388 ARG B N 1
ATOM 7305 C CA . ARG B 1 391 ? -8.653 8.248 -1.982 1.00 5.45 388 ARG B CA 1
ATOM 7306 C C . ARG B 1 391 ? -7.772 7.426 -2.907 1.00 4.94 388 ARG B C 1
ATOM 7307 O O . ARG B 1 391 ? -8.244 6.809 -3.840 1.00 4.90 388 ARG B O 1
ATOM 7315 N N . ASP B 1 392 ? -6.460 7.449 -2.692 1.00 6.17 389 ASP B N 1
ATOM 7316 C CA . ASP B 1 392 ? -5.597 6.644 -3.530 1.00 6.35 389 ASP B CA 1
ATOM 7317 C C . ASP B 1 392 ? -6.062 5.178 -3.474 1.00 4.93 389 ASP B C 1
ATOM 7318 O O . ASP B 1 392 ? -6.097 4.475 -4.481 1.00 3.54 389 ASP B O 1
ATOM 7323 N N . VAL B 1 393 ? -6.353 4.702 -2.265 1.00 5.36 390 VAL B N 1
ATOM 7324 C CA . VAL B 1 393 ? -6.745 3.314 -2.057 1.00 2.87 390 VAL B CA 1
ATOM 7325 C C . VAL B 1 393 ? -8.097 3.042 -2.704 1.00 2.57 390 VAL B C 1
ATOM 7326 O O . VAL B 1 393 ? -8.261 2.048 -3.392 1.00 2.84 390 VAL B O 1
ATOM 7346 N N . GLU B 1 395 ? -9.500 4.426 -5.210 1.00 9.60 392 GLU B N 1
ATOM 7347 C CA . GLU B 1 395 ? -9.417 4.402 -6.662 1.00 11.03 392 GLU B CA 1
ATOM 7348 C C . GLU B 1 395 ? -8.951 3.037 -7.150 1.00 10.54 392 GLU B C 1
ATOM 7349 O O . GLU B 1 395 ? -9.538 2.495 -8.077 1.00 10.22 392 GLU B O 1
ATOM 7355 N N . ALA B 1 396 ? -7.888 2.530 -6.520 1.00 9.70 393 ALA B N 1
ATOM 7356 C CA . ALA B 1 396 ? -7.385 1.193 -6.781 1.00 10.20 393 ALA B CA 1
ATOM 7357 C C . ALA B 1 396 ? -8.477 0.134 -6.511 1.00 8.90 393 ALA B C 1
ATOM 7358 O O . ALA B 1 396 ? -8.689 -0.791 -7.299 1.00 10.16 393 ALA B O 1
ATOM 7376 N N . SER B 1 398 ? -11.880 0.539 -6.308 1.00 10.19 395 SER B N 1
ATOM 7377 C CA . SER B 1 398 ? -13.051 0.606 -7.186 1.00 13.11 395 SER B CA 1
ATOM 7378 C C . SER B 1 398 ? -12.709 0.035 -8.554 1.00 13.64 395 SER B C 1
ATOM 7379 O O . SER B 1 398 ? -13.541 -0.617 -9.185 1.00 12.48 395 SER B O 1
ATOM 7382 N N . LYS B 1 399 ? -11.459 0.218 -8.953 1.00 13.99 396 LYS B N 1
ATOM 7383 C CA . LYS B 1 399 ? -10.966 -0.266 -10.228 1.00 14.93 396 LYS B CA 1
ATOM 7384 C C . LYS B 1 399 ? -10.877 -1.791 -10.239 1.00 14.50 396 LYS B C 1
ATOM 7385 O O . LYS B 1 399 ? -11.422 -2.434 -11.131 1.00 14.00 396 LYS B O 1
ATOM 7391 N N . ASP B 1 400 ? -10.227 -2.375 -9.231 1.00 13.22 397 ASP B N 1
ATOM 7392 C CA . ASP B 1 400 ? -9.996 -3.828 -9.223 1.00 13.75 397 ASP B CA 1
ATOM 7393 C C . ASP B 1 400 ? -11.199 -4.642 -8.761 1.00 14.49 397 ASP B C 1
ATOM 7394 O O . ASP B 1 400 ? -11.422 -5.744 -9.267 1.00 15.35 397 ASP B O 1
ATOM 7399 N N . SER B 1 401 ? -11.983 -4.096 -7.837 1.00 13.73 398 SER B N 1
ATOM 7400 C CA . SER B 1 401 ? -13.164 -4.802 -7.325 1.00 15.89 398 SER B CA 1
ATOM 7401 C C . SER B 1 401 ? -14.266 -4.854 -8.355 1.00 16.13 398 SER B C 1
ATOM 7402 O O . SER B 1 401 ? -14.983 -5.849 -8.464 1.00 16.62 398 SER B O 1
ATOM 7405 N N . GLY B 1 402 ? -14.419 -3.771 -9.100 1.00 17.43 399 GLY B N 1
ATOM 7406 C CA . GLY B 1 402 ? -15.492 -3.676 -10.065 1.00 18.48 399 GLY B CA 1
ATOM 7407 C C . GLY B 1 402 ? -16.750 -3.176 -9.380 1.00 20.31 399 GLY B C 1
ATOM 7408 O O . GLY B 1 402 ? -17.798 -3.131 -9.992 1.00 20.94 399 GLY B O 1
ATOM 7409 N N . ILE B 1 403 ? -16.646 -2.801 -8.109 1.00 22.06 400 ILE B N 1
ATOM 7410 C CA . ILE B 1 403 ? -17.764 -2.252 -7.349 1.00 22.87 400 ILE B CA 1
ATOM 7411 C C . ILE B 1 403 ? -17.498 -0.761 -7.149 1.00 24.24 400 ILE B C 1
ATOM 7412 O O . ILE B 1 403 ? -16.357 -0.351 -6.959 1.00 23.96 400 ILE B O 1
ATOM 7417 N N . ASP B 1 404 ? -18.533 0.062 -7.265 1.00 26.06 401 ASP B N 1
ATOM 7418 C CA . ASP B 1 404 ? -18.395 1.503 -7.013 1.00 28.01 401 ASP B CA 1
ATOM 7419 C C . ASP B 1 404 ? -18.895 1.698 -5.598 1.00 28.09 401 ASP B C 1
ATOM 7420 O O . ASP B 1 404 ? -20.071 1.475 -5.325 1.00 31.17 401 ASP B O 1
ATOM 7425 N N . VAL B 1 405 ? -18.011 2.097 -4.693 1.00 28.02 402 VAL B N 1
ATOM 7426 C CA . VAL B 1 405 ? -18.393 2.222 -3.288 1.00 27.51 402 VAL B CA 1
ATOM 7427 C C . VAL B 1 405 ? -19.284 3.437 -3.088 1.00 26.60 402 VAL B C 1
ATOM 7428 O O . VAL B 1 405 ? -18.834 4.560 -3.303 1.00 28.69 402 VAL B O 1
ATOM 7432 N N . GLN B 1 406 ? -20.527 3.225 -2.665 1.00 26.63 403 GLN B N 1
ATOM 7433 C CA . GLN B 1 406 ? -21.453 4.339 -2.456 1.00 25.74 403 GLN B CA 1
ATOM 7434 C C . GLN B 1 406 ? -21.584 4.793 -1.002 1.00 24.17 403 GLN B C 1
ATOM 7435 O O . GLN B 1 406 ? -22.418 5.663 -0.707 1.00 22.61 403 GLN B O 1
ATOM 7441 N N . SER B 1 407 ? -20.781 4.214 -0.105 1.00 20.05 404 SER B N 1
ATOM 7442 C CA . SER B 1 407 ? -20.781 4.604 1.298 1.00 17.49 404 SER B CA 1
ATOM 7443 C C . SER B 1 407 ? -19.767 3.766 2.073 1.00 17.27 404 SER B C 1
ATOM 7444 O O . SER B 1 407 ? -19.807 2.531 2.060 1.00 16.24 404 SER B O 1
ATOM 7447 N N . LEU B 1 408 ? -18.836 4.455 2.716 1.00 12.97 405 LEU B N 1
ATOM 7448 C CA . LEU B 1 408 ? -17.785 3.809 3.472 1.00 10.75 405 LEU B CA 1
ATOM 7449 C C . LEU B 1 408 ? -17.980 3.891 4.996 1.00 9.63 405 LEU B C 1
ATOM 7450 O O . LEU B 1 408 ? -18.116 4.971 5.559 1.00 11.31 405 LEU B O 1
ATOM 7455 N N . ARG B 1 409 ? -18.010 2.734 5.658 1.00 6.68 406 ARG B N 1
ATOM 7456 C CA . ARG B 1 409 ? -18.097 2.655 7.103 1.00 2.46 406 ARG B CA 1
ATOM 7457 C C . ARG B 1 409 ? -16.715 2.826 7.572 1.00 6.04 406 ARG B C 1
ATOM 7458 O O . ARG B 1 409 ? -15.847 2.207 6.982 1.00 2.13 406 ARG B O 1
ATOM 7466 N N . VAL B 1 410 ? -16.518 3.633 8.610 1.00 7.16 407 VAL B N 1
ATOM 7467 C CA . VAL B 1 410 ? -15.189 3.888 9.121 1.00 2.37 407 VAL B CA 1
ATOM 7468 C C . VAL B 1 410 ? -15.058 3.695 10.609 1.00 4.39 407 VAL B C 1
ATOM 7469 O O . VAL B 1 410 ? -16.030 3.758 11.364 1.00 3.93 407 VAL B O 1
ATOM 7473 N N . ASP B 1 411 ? -13.819 3.439 11.038 1.00 6.19 408 ASP B N 1
ATOM 7474 C CA . ASP B 1 411 ? -13.519 3.284 12.444 1.00 8.89 408 ASP B CA 1
ATOM 7475 C C . ASP B 1 411 ? -12.049 3.647 12.668 1.00 8.37 408 ASP B C 1
ATOM 7476 O O . ASP B 1 411 ? -11.346 3.932 11.707 1.00 6.99 408 ASP B O 1
ATOM 7481 N N . GLY B 1 412 ? -11.644 3.697 13.938 1.00 11.16 409 GLY B N 1
ATOM 7482 C CA . GLY B 1 412 ? -10.271 4.012 14.368 1.00 13.39 409 GLY B CA 1
ATOM 7483 C C . GLY B 1 412 ? -10.303 5.351 15.086 1.00 14.21 409 GLY B C 1
ATOM 7484 O O . GLY B 1 412 ? -11.309 6.050 15.020 1.00 13.83 409 GLY B O 1
ATOM 7485 N N . GLY B 1 413 ? -9.209 5.736 15.752 1.00 15.21 410 GLY B N 1
ATOM 7486 C CA . GLY B 1 413 ? -9.165 6.991 16.518 1.00 13.24 410 GLY B CA 1
ATOM 7487 C C . GLY B 1 413 ? -9.437 8.281 15.763 1.00 13.63 410 GLY B C 1
ATOM 7488 O O . GLY B 1 413 ? -10.109 9.167 16.271 1.00 14.09 410 GLY B O 1
ATOM 7489 N N . ALA B 1 414 ? -8.879 8.422 14.559 1.00 14.75 411 ALA B N 1
ATOM 7490 C CA . ALA B 1 414 ? -9.050 9.629 13.776 1.00 12.56 411 ALA B CA 1
ATOM 7491 C C . ALA B 1 414 ? -10.478 9.908 13.360 1.00 13.32 411 ALA B C 1
ATOM 7492 O O . ALA B 1 414 ? -10.766 11.029 12.956 1.00 15.16 411 ALA B O 1
ATOM 7494 N N . VAL B 1 415 ? -11.382 8.932 13.472 1.00 11.27 412 VAL B N 1
ATOM 7495 C CA . VAL B 1 415 ? -12.747 9.154 13.007 1.00 12.29 412 VAL B CA 1
ATOM 7496 C C . VAL B 1 415 ? -13.523 10.109 13.873 1.00 9.70 412 VAL B C 1
ATOM 7497 O O . VAL B 1 415 ? -14.500 10.647 13.417 1.00 11.49 412 VAL B O 1
ATOM 7501 N N . LYS B 1 416 ? -13.080 10.314 15.104 1.00 9.23 413 LYS B N 1
ATOM 7502 C CA . LYS B 1 416 ? -13.719 11.254 16.022 1.00 9.92 413 LYS B CA 1
ATOM 7503 C C . LYS B 1 416 ? -13.560 12.692 15.518 1.00 9.22 413 LYS B C 1
ATOM 7504 O O . LYS B 1 416 ? -14.319 13.577 15.901 1.00 9.35 413 LYS B O 1
ATOM 7510 N N . ASN B 1 417 ? -12.573 12.908 14.658 1.00 7.99 414 ASN B N 1
ATOM 7511 C CA . ASN B 1 417 ? -12.280 14.222 14.120 1.00 8.65 414 ASN B CA 1
ATOM 7512 C C . ASN B 1 417 ? -13.220 14.580 12.968 1.00 7.57 414 ASN B C 1
ATOM 7513 O O . ASN B 1 417 ? -13.103 14.047 11.844 1.00 5.63 414 ASN B O 1
ATOM 7518 N N . ASN B 1 418 ? -14.153 15.480 13.255 1.00 10.29 415 ASN B N 1
ATOM 7519 C CA . ASN B 1 418 ? -15.169 15.865 12.275 1.00 10.35 415 ASN B CA 1
ATOM 7520 C C . ASN B 1 418 ? -14.516 16.529 11.058 1.00 9.44 415 ASN B C 1
ATOM 7521 O O . ASN B 1 418 ? -14.975 16.352 9.944 1.00 8.02 415 ASN B O 1
ATOM 7526 N N . PHE B 1 419 ? -13.461 17.308 11.260 1.00 9.99 416 PHE B N 1
ATOM 7527 C CA . PHE B 1 419 ? -12.793 17.924 10.101 1.00 8.83 416 PHE B CA 1
ATOM 7528 C C . PHE B 1 419 ? -12.288 16.878 9.103 1.00 7.81 416 PHE B C 1
ATOM 7529 O O . PHE B 1 419 ? -12.474 17.012 7.908 1.00 5.78 416 PHE B O 1
ATOM 7537 N N . ILE B 1 420 ? -11.651 15.836 9.615 1.00 7.22 417 ILE B N 1
ATOM 7538 C CA . ILE B 1 420 ? -11.052 14.820 8.784 1.00 7.62 417 ILE B CA 1
ATOM 7539 C C . ILE B 1 420 ? -12.110 14.024 8.071 1.00 8.25 417 ILE B C 1
ATOM 7540 O O . ILE B 1 420 ? -11.953 13.725 6.889 1.00 9.05 417 ILE B O 1
ATOM 7553 N N . GLN B 1 422 ? -15.225 14.937 7.325 1.00 7.14 419 GLN B N 1
ATOM 7554 C CA . GLN B 1 422 ? -15.859 15.747 6.304 1.00 7.13 419 GLN B CA 1
ATOM 7555 C C . GLN B 1 422 ? -14.945 15.937 5.102 1.00 5.77 419 GLN B C 1
ATOM 7556 O O . GLN B 1 422 ? -15.396 15.865 3.958 1.00 4.80 419 GLN B O 1
ATOM 7562 N N . PHE B 1 423 ? -13.675 16.234 5.357 1.00 7.48 420 PHE B N 1
ATOM 7563 C CA . PHE B 1 423 ? -12.709 16.382 4.265 1.00 6.57 420 PHE B CA 1
ATOM 7564 C C . PHE B 1 423 ? -12.651 15.061 3.489 1.00 7.50 420 PHE B C 1
ATOM 7565 O O . PHE B 1 423 ? -12.487 15.064 2.280 1.00 8.11 420 PHE B O 1
ATOM 7573 N N . GLN B 1 424 ? -12.789 13.938 4.182 1.00 6.62 421 GLN B N 1
ATOM 7574 C CA . GLN B 1 424 ? -12.710 12.647 3.525 1.00 7.77 421 GLN B CA 1
ATOM 7575 C C . GLN B 1 424 ? -13.834 12.463 2.527 1.00 6.79 421 GLN B C 1
ATOM 7576 O O . GLN B 1 424 ? -13.589 12.091 1.380 1.00 9.97 421 GLN B O 1
ATOM 7582 N N . ALA B 1 425 ? -15.043 12.759 2.981 1.00 3.72 422 ALA B N 1
ATOM 7583 C CA . ALA B 1 425 ? -16.253 12.660 2.186 1.00 4.37 422 ALA B CA 1
ATOM 7584 C C . ALA B 1 425 ? -16.136 13.576 0.962 1.00 6.19 422 ALA B C 1
ATOM 7585 O O . ALA B 1 425 ? -16.325 13.135 -0.176 1.00 5.18 422 ALA B O 1
ATOM 7587 N N . ASP B 1 426 ? -15.743 14.824 1.209 1.00 6.12 423 ASP B N 1
ATOM 7588 C CA . ASP B 1 426 ? -15.498 15.797 0.145 1.00 6.35 423 ASP B CA 1
ATOM 7589 C C . ASP B 1 426 ? -14.494 15.342 -0.912 1.00 7.81 423 ASP B C 1
ATOM 7590 O O . ASP B 1 426 ? -14.840 15.329 -2.092 1.00 8.40 423 ASP B O 1
ATOM 7595 N N . ILE B 1 427 ? -13.288 14.932 -0.496 1.00 8.28 424 ILE B N 1
ATOM 7596 C CA . ILE B 1 427 ? -12.237 14.587 -1.454 1.00 6.67 424 ILE B CA 1
ATOM 7597 C C . ILE B 1 427 ? -12.527 13.329 -2.277 1.00 8.37 424 ILE B C 1
ATOM 7598 O O . ILE B 1 427 ? -12.080 13.235 -3.418 1.00 5.69 424 ILE B O 1
ATOM 7603 N N . VAL B 1 428 ? -13.285 12.377 -1.740 1.00 10.15 425 VAL B N 1
ATOM 7604 C CA . VAL B 1 428 ? -13.640 11.178 -2.515 1.00 10.23 425 VAL B CA 1
ATOM 7605 C C . VAL B 1 428 ? -15.056 11.210 -3.075 1.00 10.79 425 VAL B C 1
ATOM 7606 O O . VAL B 1 428 ? -15.438 10.316 -3.819 1.00 13.65 425 VAL B O 1
ATOM 7610 N N . ASN B 1 429 ? -15.848 12.210 -2.695 1.00 9.59 426 ASN B N 1
ATOM 7611 C CA . ASN B 1 429 ? -17.222 12.341 -3.168 1.00 11.55 426 ASN B CA 1
ATOM 7612 C C . ASN B 1 429 ? -17.997 11.055 -2.926 1.00 10.16 426 ASN B C 1
ATOM 7613 O O . ASN B 1 429 ? -18.641 10.517 -3.827 1.00 10.72 426 ASN B O 1
ATOM 7618 N N . THR B 1 430 ? -17.906 10.579 -1.688 1.00 10.77 427 THR B N 1
ATOM 7619 C CA . THR B 1 430 ? -18.570 9.364 -1.227 1.00 9.96 427 THR B CA 1
ATOM 7620 C C . THR B 1 430 ? -18.911 9.603 0.241 1.00 10.83 427 THR B C 1
ATOM 7621 O O . THR B 1 430 ? -18.089 10.146 0.998 1.00 8.50 427 THR B O 1
ATOM 7625 N N A SER B 1 431 ? -20.084 9.153 0.660 0.50 7.99 428 SER B N 1
ATOM 7626 N N B SER B 1 431 ? -20.118 9.228 0.658 0.50 7.17 428 SER B N 1
ATOM 7627 C CA A SER B 1 431 ? -20.493 9.275 2.050 0.50 8.25 428 SER B CA 1
ATOM 7628 C CA B SER B 1 431 ? -20.503 9.367 2.064 0.50 6.94 428 SER B CA 1
ATOM 7629 C C A SER B 1 431 ? -19.596 8.458 2.974 0.50 9.00 428 SER B C 1
ATOM 7630 C C B SER B 1 431 ? -19.624 8.488 2.966 0.50 8.42 428 SER B C 1
ATOM 7631 O O A SER B 1 431 ? -19.068 7.409 2.593 0.50 8.36 428 SER B O 1
ATOM 7632 O O B SER B 1 431 ? -19.128 7.436 2.557 0.50 8.06 428 SER B O 1
ATOM 7637 N N . VAL B 1 432 ? -19.394 8.976 4.181 1.00 9.23 429 VAL B N 1
ATOM 7638 C CA . VAL B 1 432 ? -18.570 8.327 5.181 1.00 9.01 429 VAL B CA 1
ATOM 7639 C C . VAL B 1 432 ? -19.446 8.117 6.412 1.00 8.97 429 VAL B C 1
ATOM 7640 O O . VAL B 1 432 ? -20.058 9.061 6.903 1.00 8.69 429 VAL B O 1
ATOM 7644 N N . GLU B 1 433 ? -19.508 6.886 6.914 1.00 9.49 430 GLU B N 1
ATOM 7645 C CA . GLU B 1 433 ? -20.377 6.587 8.042 1.00 8.09 430 GLU B CA 1
ATOM 7646 C C . GLU B 1 433 ? -19.557 6.156 9.240 1.00 7.79 430 GLU B C 1
ATOM 7647 O O . GLU B 1 433 ? -18.930 5.118 9.189 1.00 4.79 430 GLU B O 1
ATOM 7653 N N . ARG B 1 434 ? -19.686 6.923 10.325 1.00 8.84 431 ARG B N 1
ATOM 7654 C CA . ARG B 1 434 ? -19.059 6.685 11.619 1.00 8.56 431 ARG B CA 1
ATOM 7655 C C . ARG B 1 434 ? -20.128 6.054 12.533 1.00 8.42 431 ARG B C 1
ATOM 7656 O O . ARG B 1 434 ? -21.217 6.592 12.637 1.00 9.39 431 ARG B O 1
ATOM 7664 N N . PRO B 1 435 ? -19.820 4.899 13.153 1.00 6.68 432 PRO B N 1
ATOM 7665 C CA . PRO B 1 435 ? -20.691 4.193 14.040 1.00 8.20 432 PRO B CA 1
ATOM 7666 C C . PRO B 1 435 ? -20.649 4.717 15.448 1.00 9.38 432 PRO B C 1
ATOM 7667 O O . PRO B 1 435 ? -19.714 5.431 15.814 1.00 6.19 432 PRO B O 1
ATOM 7671 N N . GLU B 1 436 ? -21.699 4.407 16.205 1.00 10.17 433 GLU B N 1
ATOM 7672 C CA . GLU B 1 436 ? -21.766 4.807 17.603 1.00 13.27 433 GLU B CA 1
ATOM 7673 C C . GLU B 1 436 ? -20.636 4.174 18.406 1.00 14.63 433 GLU B C 1
ATOM 7674 O O . GLU B 1 436 ? -20.014 4.843 19.222 1.00 15.88 433 GLU B O 1
ATOM 7680 N N . ILE B 1 437 ? -20.357 2.900 18.150 1.00 15.43 434 ILE B N 1
ATOM 7681 C CA . ILE B 1 437 ? -19.295 2.189 18.841 1.00 15.28 434 ILE B CA 1
ATOM 7682 C C . ILE B 1 437 ? -18.170 1.995 17.855 1.00 14.87 434 ILE B C 1
ATOM 7683 O O . ILE B 1 437 ? -18.224 1.158 16.959 1.00 13.93 434 ILE B O 1
ATOM 7688 N N . GLN B 1 438 ? -17.130 2.795 18.034 1.00 15.50 435 GLN B N 1
ATOM 7689 C CA . GLN B 1 438 ? -16.060 2.856 17.083 1.00 15.49 435 GLN B CA 1
ATOM 7690 C C . GLN B 1 438 ? -14.944 1.872 17.346 1.00 15.81 435 GLN B C 1
ATOM 7691 O O . GLN B 1 438 ? -14.002 1.809 16.568 1.00 17.67 435 GLN B O 1
ATOM 7697 N N . GLU B 1 439 ? -15.078 1.070 18.398 1.00 16.21 436 GLU B N 1
ATOM 7698 C CA . GLU B 1 439 ? -14.054 0.092 18.775 1.00 14.18 436 GLU B CA 1
ATOM 7699 C C . GLU B 1 439 ? -14.357 -1.216 18.015 1.00 11.28 436 GLU B C 1
ATOM 7700 O O . GLU B 1 439 ? -14.559 -2.281 18.615 1.00 9.45 436 GLU B O 1
ATOM 7706 N N . THR B 1 440 ? -14.422 -1.132 16.688 1.00 6.77 437 THR B N 1
ATOM 7707 C CA . THR B 1 440 ? -14.828 -2.284 15.897 1.00 6.94 437 THR B CA 1
ATOM 7708 C C . THR B 1 440 ? -13.811 -3.399 15.875 1.00 4.63 437 THR B C 1
ATOM 7709 O O . THR B 1 440 ? -14.162 -4.543 15.694 1.00 4.62 437 THR B O 1
ATOM 7713 N N . THR B 1 441 ? -12.536 -3.075 16.037 1.00 2.17 438 THR B N 1
ATOM 7714 C CA . THR B 1 441 ? -11.556 -4.105 16.082 1.00 4.03 438 THR B CA 1
ATOM 7715 C C . THR B 1 441 ? -11.775 -4.999 17.292 1.00 5.31 438 THR B C 1
ATOM 7716 O O . THR B 1 441 ? -11.716 -6.240 17.206 1.00 6.57 438 THR B O 1
ATOM 7720 N N . ALA B 1 442 ? -12.008 -4.355 18.430 1.00 5.18 439 ALA B N 1
ATOM 7721 C CA . ALA B 1 442 ? -12.253 -5.073 19.677 1.00 4.64 439 ALA B CA 1
ATOM 7722 C C . ALA B 1 442 ? -13.508 -5.829 19.641 1.00 2.55 439 ALA B C 1
ATOM 7723 O O . ALA B 1 442 ? -13.565 -6.931 20.160 1.00 2.44 439 ALA B O 1
ATOM 7725 N N . LEU B 1 443 ? -14.545 -5.215 19.079 1.00 3.97 440 LEU B N 1
ATOM 7726 C CA . LEU B 1 443 ? -15.845 -5.850 18.949 1.00 2.92 440 LEU B CA 1
ATOM 7727 C C . LEU B 1 443 ? -15.781 -7.121 18.082 1.00 3.58 440 LEU B C 1
ATOM 7728 O O . LEU B 1 443 ? -16.394 -8.143 18.406 1.00 4.56 440 LEU B O 1
ATOM 7733 N N . GLY B 1 444 ? -15.086 -7.031 16.951 1.00 4.40 441 GLY B N 1
ATOM 7734 C CA . GLY B 1 444 ? -14.881 -8.183 16.080 1.00 3.50 441 GLY B CA 1
ATOM 7735 C C . GLY B 1 444 ? -14.200 -9.332 16.798 1.00 2.46 441 GLY B C 1
ATOM 7736 O O . GLY B 1 444 ? -14.663 -10.467 16.742 1.00 2.89 441 GLY B O 1
ATOM 7737 N N . ALA B 1 445 ? -13.067 -9.064 17.452 1.00 3.37 442 ALA B N 1
ATOM 7738 C CA . ALA B 1 445 ? -12.420 -10.118 18.210 1.00 4.08 442 ALA B CA 1
ATOM 7739 C C . ALA B 1 445 ? -13.313 -10.682 19.337 1.00 2.13 442 ALA B C 1
ATOM 7740 O O . ALA B 1 445 ? -13.300 -11.884 19.575 1.00 2.13 442 ALA B O 1
ATOM 7742 N N . ALA B 1 446 ? -14.115 -9.835 19.994 1.00 2.24 443 ALA B N 1
ATOM 7743 C CA . ALA B 1 446 ? -15.017 -10.278 21.059 1.00 2.13 443 ALA B CA 1
ATOM 7744 C C . ALA B 1 446 ? -16.054 -11.274 20.514 1.00 2.13 443 ALA B C 1
ATOM 7745 O O . ALA B 1 446 ? -16.340 -12.306 21.140 1.00 2.13 443 ALA B O 1
ATOM 7747 N N . PHE B 1 447 ? -16.599 -10.964 19.342 1.00 2.67 444 PHE B N 1
ATOM 7748 C CA . PHE B 1 447 ? -17.539 -11.843 18.683 1.00 2.51 444 PHE B CA 1
ATOM 7749 C C . PHE B 1 447 ? -16.907 -13.113 18.202 1.00 3.00 444 PHE B C 1
ATOM 7750 O O . PHE B 1 447 ? -17.483 -14.156 18.393 1.00 2.27 444 PHE B O 1
ATOM 7758 N N . LEU B 1 448 ? -15.669 -13.057 17.696 1.00 3.99 445 LEU B N 1
ATOM 7759 C CA . LEU B 1 448 ? -15.051 -14.314 17.311 1.00 3.73 445 LEU B CA 1
ATOM 7760 C C . LEU B 1 448 ? -15.032 -15.253 18.548 1.00 2.75 445 LEU B C 1
ATOM 7761 O O . LEU B 1 448 ? -15.491 -16.400 18.457 1.00 2.58 445 LEU B O 1
ATOM 7766 N N . ALA B 1 449 ? -14.547 -14.756 19.691 1.00 2.13 446 ALA B N 1
ATOM 7767 C CA . ALA B 1 449 ? -14.483 -15.548 20.928 1.00 2.13 446 ALA B CA 1
ATOM 7768 C C . ALA B 1 449 ? -15.845 -15.957 21.448 1.00 2.13 446 ALA B C 1
ATOM 7769 O O . ALA B 1 449 ? -16.076 -17.108 21.786 1.00 3.48 446 ALA B O 1
ATOM 7771 N N . GLY B 1 450 ? -16.749 -15.002 21.487 1.00 2.57 447 GLY B N 1
ATOM 7772 C CA . GLY B 1 450 ? -18.080 -15.219 22.049 1.00 4.70 447 GLY B CA 1
ATOM 7773 C C . GLY B 1 450 ? -18.846 -16.208 21.218 1.00 2.63 447 GLY B C 1
ATOM 7774 O O . GLY B 1 450 ? -19.577 -17.004 21.770 1.00 6.16 447 GLY B O 1
ATOM 7775 N N . LEU B 1 451 ? -18.705 -16.162 19.897 1.00 4.97 448 LEU B N 1
ATOM 7776 C CA . LEU B 1 451 ? -19.400 -17.158 19.044 1.00 6.26 448 LEU B CA 1
ATOM 7777 C C . LEU B 1 451 ? -18.871 -18.559 19.350 1.00 5.42 448 LEU B C 1
ATOM 7778 O O . LEU B 1 451 ? -19.644 -19.507 19.410 1.00 4.55 448 LEU B O 1
ATOM 7783 N N . ALA B 1 452 ? -17.563 -18.667 19.568 1.00 5.90 449 ALA B N 1
ATOM 7784 C CA . ALA B 1 452 ? -16.909 -19.935 19.842 1.00 4.19 449 ALA B CA 1
ATOM 7785 C C . ALA B 1 452 ? -17.339 -20.559 21.145 1.00 5.37 449 ALA B C 1
ATOM 7786 O O . ALA B 1 452 ? -17.370 -21.786 21.242 1.00 5.59 449 ALA B O 1
ATOM 7788 N N . VAL B 1 453 ? -17.667 -19.741 22.145 1.00 5.84 450 VAL B N 1
ATOM 7789 C CA . VAL B 1 453 ? -18.058 -20.260 23.440 1.00 4.20 450 VAL B CA 1
ATOM 7790 C C . VAL B 1 453 ? -19.569 -20.235 23.662 1.00 6.01 450 VAL B C 1
ATOM 7791 O O . VAL B 1 453 ? -20.030 -20.546 24.745 1.00 3.17 450 VAL B O 1
ATOM 7795 N N . GLY B 1 454 ? -20.331 -19.858 22.649 1.00 5.43 451 GLY B N 1
ATOM 7796 C CA . GLY B 1 454 ? -21.786 -19.832 22.776 1.00 7.79 451 GLY B CA 1
ATOM 7797 C C . GLY B 1 454 ? -22.320 -18.653 23.583 1.00 7.38 451 GLY B C 1
ATOM 7798 O O . GLY B 1 454 ? -23.442 -18.699 24.040 1.00 7.57 451 GLY B O 1
ATOM 7799 N N . PHE B 1 455 ? -21.543 -17.581 23.709 1.00 7.49 452 PHE B N 1
ATOM 7800 C CA . PHE B 1 455 ? -21.973 -16.362 24.430 1.00 6.47 452 PHE B CA 1
ATOM 7801 C C . PHE B 1 455 ? -22.975 -15.617 23.562 1.00 5.60 452 PHE B C 1
ATOM 7802 O O . PHE B 1 455 ? -23.971 -15.078 24.073 1.00 4.53 452 PHE B O 1
ATOM 7810 N N . TRP B 1 456 ? -22.670 -15.571 22.266 1.00 3.86 453 TRP B N 1
ATOM 7811 C CA . TRP B 1 456 ? -23.637 -15.127 21.238 1.00 5.48 453 TRP B CA 1
ATOM 7812 C C . TRP B 1 456 ? -23.838 -16.303 20.304 1.00 5.81 453 TRP B C 1
ATOM 7813 O O . TRP B 1 456 ? -22.921 -17.106 20.066 1.00 5.27 453 TRP B O 1
ATOM 7824 N N . GLU B 1 457 ? -25.045 -16.344 19.763 1.00 5.96 454 GLU B N 1
ATOM 7825 C CA . GLU B 1 457 ? -25.541 -17.366 18.869 1.00 7.44 454 GLU B CA 1
ATOM 7826 C C . GLU B 1 457 ? -25.256 -17.101 17.390 1.00 6.33 454 GLU B C 1
ATOM 7827 O O . GLU B 1 457 ? -25.036 -18.024 16.621 1.00 5.24 454 GLU B O 1
ATOM 7833 N N . SER B 1 458 ? -25.262 -15.844 16.986 1.00 6.91 455 SER B N 1
ATOM 7834 C CA . SER B 1 458 ? -25.117 -15.497 15.575 1.00 7.47 455 SER B CA 1
ATOM 7835 C C . SER B 1 458 ? -24.278 -14.259 15.345 1.00 7.45 455 SER B C 1
ATOM 7836 O O . SER B 1 458 ? -24.392 -13.304 16.107 1.00 7.68 455 SER B O 1
ATOM 7839 N N . LYS B 1 459 ? -23.469 -14.249 14.274 1.00 7.80 456 LYS B N 1
ATOM 7840 C CA . LYS B 1 459 ? -22.661 -13.082 13.954 1.00 8.47 456 LYS B CA 1
ATOM 7841 C C . LYS B 1 459 ? -23.540 -11.915 13.525 1.00 8.79 456 LYS B C 1
ATOM 7842 O O . LYS B 1 459 ? -23.105 -10.771 13.597 1.00 7.73 456 LYS B O 1
ATOM 7848 N N . ASP B 1 460 ? -24.777 -12.200 13.107 1.00 8.73 457 ASP B N 1
ATOM 7849 C CA . ASP B 1 460 ? -25.713 -11.168 12.662 1.00 9.68 457 ASP B CA 1
ATOM 7850 C C . ASP B 1 460 ? -26.070 -10.176 13.766 1.00 9.67 457 ASP B C 1
ATOM 7851 O O . ASP B 1 460 ? -26.572 -9.082 13.474 1.00 7.50 457 ASP B O 1
ATOM 7856 N N . ASP B 1 461 ? -25.844 -10.566 15.024 1.00 9.32 458 ASP B N 1
ATOM 7857 C CA . ASP B 1 461 ? -26.019 -9.652 16.145 1.00 9.52 458 ASP B CA 1
ATOM 7858 C C . ASP B 1 461 ? -25.180 -8.391 15.903 1.00 8.72 458 ASP B C 1
ATOM 7859 O O . ASP B 1 461 ? -25.575 -7.289 16.287 1.00 9.63 458 ASP B O 1
ATOM 7864 N N . ILE B 1 462 ? -24.018 -8.551 15.277 1.00 9.94 459 ILE B N 1
ATOM 7865 C CA . ILE B 1 462 ? -23.146 -7.410 15.006 1.00 9.54 459 ILE B CA 1
ATOM 7866 C C . ILE B 1 462 ? -23.852 -6.423 14.078 1.00 8.85 459 ILE B C 1
ATOM 7867 O O . ILE B 1 462 ? -23.896 -5.209 14.334 1.00 5.67 459 ILE B O 1
ATOM 7872 N N . ALA B 1 463 ? -24.394 -6.956 12.989 1.00 9.12 460 ALA B N 1
ATOM 7873 C CA . ALA B 1 463 ? -25.114 -6.132 12.013 1.00 11.25 460 ALA B CA 1
ATOM 7874 C C . ALA B 1 463 ? -26.269 -5.434 12.726 1.00 13.61 460 ALA B C 1
ATOM 7875 O O . ALA B 1 463 ? -26.380 -4.214 12.656 1.00 17.10 460 ALA B O 1
ATOM 7877 N N . LYS B 1 464 ? -27.078 -6.203 13.451 1.00 12.62 461 LYS B N 1
ATOM 7878 C CA . LYS B 1 464 ? -28.232 -5.663 14.189 1.00 13.56 461 LYS B CA 1
ATOM 7879 C C . LYS B 1 464 ? -27.888 -4.571 15.213 1.00 12.65 461 LYS B C 1
ATOM 7880 O O . LYS B 1 464 ? -28.621 -3.594 15.342 1.00 13.89 461 LYS B O 1
ATOM 7886 N N . ASN B 1 465 ? -26.794 -4.743 15.947 1.00 11.60 462 ASN B N 1
ATOM 7887 C CA . ASN B 1 465 ? -26.399 -3.802 16.995 1.00 9.66 462 ASN B CA 1
ATOM 7888 C C . ASN B 1 465 ? -25.769 -2.524 16.494 1.00 7.43 462 ASN B C 1
ATOM 7889 O O . ASN B 1 465 ? -25.863 -1.502 17.164 1.00 6.02 462 ASN B O 1
ATOM 7894 N N . TRP B 1 466 ? -25.188 -2.581 15.298 1.00 8.31 463 TRP B N 1
ATOM 7895 C CA . TRP B 1 466 ? -24.464 -1.455 14.674 1.00 6.75 463 TRP B CA 1
ATOM 7896 C C . TRP B 1 466 ? -25.424 -0.282 14.524 1.00 7.94 463 TRP B C 1
ATOM 7897 O O . TRP B 1 466 ? -26.617 -0.467 14.190 1.00 5.12 463 TRP B O 1
ATOM 7908 N N . LYS B 1 467 ? -24.963 0.921 14.873 1.00 8.87 464 LYS B N 1
ATOM 7909 C CA A LYS B 1 467 ? -25.817 2.102 14.726 0.50 9.45 464 LYS B CA 1
ATOM 7910 C CA B LYS B 1 467 ? -25.807 2.129 14.766 0.50 8.79 464 LYS B CA 1
ATOM 7911 C C . LYS B 1 467 ? -25.015 3.322 14.254 1.00 9.50 464 LYS B C 1
ATOM 7912 O O . LYS B 1 467 ? -23.894 3.606 14.727 1.00 9.38 464 LYS B O 1
ATOM 7923 N N . LEU B 1 468 ? -25.585 4.012 13.278 1.00 9.59 465 LEU B N 1
ATOM 7924 C CA . LEU B 1 468 ? -24.954 5.188 12.711 1.00 9.57 465 LEU B CA 1
ATOM 7925 C C . LEU B 1 468 ? -24.976 6.342 13.699 1.00 9.03 465 LEU B C 1
ATOM 7926 O O . LEU B 1 468 ? -26.023 6.760 14.146 1.00 6.41 465 LEU B O 1
ATOM 7931 N N . GLU B 1 469 ? -23.811 6.865 14.007 1.00 9.11 466 GLU B N 1
ATOM 7932 C CA . GLU B 1 469 ? -23.655 8.019 14.865 1.00 9.39 466 GLU B CA 1
ATOM 7933 C C . GLU B 1 469 ? -23.672 9.257 13.965 1.00 9.90 466 GLU B C 1
ATOM 7934 O O . GLU B 1 469 ? -24.329 10.213 14.283 1.00 6.30 466 GLU B O 1
ATOM 7940 N N . GLU B 1 470 ? -22.900 9.262 12.872 1.00 8.37 467 GLU B N 1
ATOM 7941 C CA . GLU B 1 470 ? -22.908 10.402 11.935 1.00 8.86 467 GLU B CA 1
ATOM 7942 C C . GLU B 1 470 ? -22.522 10.021 10.510 1.00 8.28 467 GLU B C 1
ATOM 7943 O O . GLU B 1 470 ? -21.524 9.319 10.264 1.00 5.53 467 GLU B O 1
ATOM 7949 N N . LYS B 1 471 ? -23.307 10.514 9.559 1.00 7.85 468 LYS B N 1
ATOM 7950 C CA . LYS B 1 471 ? -22.997 10.311 8.154 1.00 7.74 468 LYS B CA 1
ATOM 7951 C C . LYS B 1 471 ? -22.588 11.647 7.569 1.00 9.00 468 LYS B C 1
ATOM 7952 O O . LYS B 1 471 ? -23.310 12.626 7.670 1.00 9.15 468 LYS B O 1
ATOM 7958 N N . PHE B 1 472 ? -21.376 11.674 7.021 1.00 4.27 469 PHE B N 1
ATOM 7959 C CA . PHE B 1 472 ? -20.800 12.843 6.399 1.00 4.63 469 PHE B CA 1
ATOM 7960 C C . PHE B 1 472 ? -21.018 12.684 4.918 1.00 5.39 469 PHE B C 1
ATOM 7961 O O . PHE B 1 472 ? -20.697 11.648 4.305 1.00 5.35 469 PHE B O 1
ATOM 7969 N N . ASP B 1 473 ? -21.518 13.769 4.355 1.00 7.21 470 ASP B N 1
ATOM 7970 C CA . ASP B 1 473 ? -21.918 13.839 2.971 1.00 9.94 470 ASP B CA 1
ATOM 7971 C C . ASP B 1 473 ? -20.983 14.812 2.231 1.00 7.90 470 ASP B C 1
ATOM 7972 O O . ASP B 1 473 ? -20.582 15.840 2.779 1.00 8.69 470 ASP B O 1
ATOM 7977 N N . PRO B 1 474 ? -20.584 14.476 0.995 1.00 10.01 471 PRO B N 1
ATOM 7978 C CA . PRO B 1 474 ? -19.720 15.403 0.240 1.00 8.91 471 PRO B CA 1
ATOM 7979 C C . PRO B 1 474 ? -20.359 16.763 -0.026 1.00 9.43 471 PRO B C 1
ATOM 7980 O O . PRO B 1 474 ? -21.538 16.815 -0.430 1.00 5.58 471 PRO B O 1
ATOM 7984 N N . LYS B 1 475 ? -19.605 17.828 0.245 1.00 8.90 472 LYS B N 1
ATOM 7985 C CA A LYS B 1 475 ? -20.027 19.213 0.005 0.50 10.36 472 LYS B CA 1
ATOM 7986 C CA B LYS B 1 475 ? -20.021 19.215 0.006 0.50 11.39 472 LYS B CA 1
ATOM 7987 C C . LYS B 1 475 ? -18.814 19.986 -0.538 1.00 12.36 472 LYS B C 1
ATOM 7988 O O . LYS B 1 475 ? -18.188 20.801 0.167 1.00 15.07 472 LYS B O 1
ATOM 8007 N N . ASP B 1 477 ? -17.275 21.220 -4.727 1.00 11.83 474 ASP B N 1
ATOM 8008 C CA . ASP B 1 477 ? -17.392 21.152 -6.194 1.00 12.63 474 ASP B CA 1
ATOM 8009 C C . ASP B 1 477 ? -16.363 20.228 -6.821 1.00 10.73 474 ASP B C 1
ATOM 8010 O O . ASP B 1 477 ? -15.249 20.094 -6.279 1.00 11.07 474 ASP B O 1
ATOM 8015 N N . GLU B 1 478 ? -16.715 19.626 -7.962 1.00 8.93 475 GLU B N 1
ATOM 8016 C CA . GLU B 1 478 ? -15.824 18.703 -8.669 1.00 11.33 475 GLU B CA 1
ATOM 8017 C C . GLU B 1 478 ? -14.510 19.379 -9.055 1.00 10.72 475 GLU B C 1
ATOM 8018 O O . GLU B 1 478 ? -13.469 18.742 -9.042 1.00 8.47 475 GLU B O 1
ATOM 8024 N N . GLY B 1 479 ? -14.574 20.667 -9.375 1.00 10.44 476 GLY B N 1
ATOM 8025 C CA . GLY B 1 479 ? -13.386 21.389 -9.786 1.00 10.38 476 GLY B CA 1
ATOM 8026 C C . GLY B 1 479 ? -12.369 21.530 -8.671 1.00 9.93 476 GLY B C 1
ATOM 8027 O O . GLY B 1 479 ? -11.164 21.291 -8.897 1.00 9.18 476 GLY B O 1
ATOM 8028 N N . GLU B 1 480 ? -12.833 21.927 -7.483 1.00 8.01 477 GLU B N 1
ATOM 8029 C CA . GLU B 1 480 ? -11.939 22.074 -6.336 1.00 10.88 477 GLU B CA 1
ATOM 8030 C C . GLU B 1 480 ? -11.335 20.722 -5.946 1.00 9.04 477 GLU B C 1
ATOM 8031 O O . GLU B 1 480 ? -10.124 20.605 -5.709 1.00 6.35 477 GLU B O 1
ATOM 8037 N N . ARG B 1 481 ? -12.214 19.723 -5.867 1.00 9.69 478 ARG B N 1
ATOM 8038 C CA . ARG B 1 481 ? -11.824 18.359 -5.551 1.00 9.30 478 ARG B CA 1
ATOM 8039 C C . ARG B 1 481 ? -10.759 17.853 -6.509 1.00 10.16 478 ARG B C 1
ATOM 8040 O O . ARG B 1 481 ? -9.711 17.298 -6.067 1.00 6.04 478 ARG B O 1
ATOM 8048 N N . GLU B 1 482 ? -10.987 18.050 -7.812 1.00 9.36 479 GLU B N 1
ATOM 8049 C CA . GLU B 1 482 ? -9.998 17.566 -8.762 1.00 9.94 479 GLU B CA 1
ATOM 8050 C C . GLU B 1 482 ? -8.676 18.353 -8.709 1.00 8.42 479 GLU B C 1
ATOM 8051 O O . GLU B 1 482 ? -7.648 17.740 -8.807 1.00 6.52 479 GLU B O 1
ATOM 8057 N N . LYS B 1 483 ? -8.696 19.664 -8.468 1.00 6.65 480 LYS B N 1
ATOM 8058 C CA . LYS B 1 483 ? -7.445 20.438 -8.345 1.00 8.34 480 LYS B CA 1
ATOM 8059 C C . LYS B 1 483 ? -6.638 20.000 -7.126 1.00 6.93 480 LYS B C 1
ATOM 8060 O O . LYS B 1 483 ? -5.415 19.832 -7.187 1.00 3.46 480 LYS B O 1
ATOM 8066 N N . LEU B 1 484 ? -7.333 19.833 -6.014 1.00 6.64 481 LEU B N 1
ATOM 8067 C CA . LEU B 1 484 ? -6.716 19.422 -4.770 1.00 7.82 481 LEU B CA 1
ATOM 8068 C C . LEU B 1 484 ? -6.034 18.067 -4.927 1.00 6.27 481 LEU B C 1
ATOM 8069 O O . LEU B 1 484 ? -4.882 17.875 -4.526 1.00 7.13 481 LEU B O 1
ATOM 8074 N N . TYR B 1 485 ? -6.738 17.144 -5.565 1.00 8.67 482 TYR B N 1
ATOM 8075 C CA . TYR B 1 485 ? -6.208 15.804 -5.743 1.00 6.76 482 TYR B CA 1
ATOM 8076 C C . TYR B 1 485 ? -5.028 15.772 -6.701 1.00 7.16 482 TYR B C 1
ATOM 8077 O O . TYR B 1 485 ? -4.101 14.981 -6.488 1.00 4.76 482 TYR B O 1
ATOM 8086 N N A ARG B 1 486 ? -5.049 16.606 -7.743 0.50 7.08 483 ARG B N 1
ATOM 8087 N N B ARG B 1 486 ? -5.061 16.630 -7.719 0.50 8.38 483 ARG B N 1
ATOM 8088 C CA A ARG B 1 486 ? -3.931 16.674 -8.681 0.50 6.09 483 ARG B CA 1
ATOM 8089 C CA B ARG B 1 486 ? -3.973 16.726 -8.672 0.50 8.64 483 ARG B CA 1
ATOM 8090 C C A ARG B 1 486 ? -2.678 17.170 -7.968 0.50 6.37 483 ARG B C 1
ATOM 8091 C C B ARG B 1 486 ? -2.712 17.123 -7.929 0.50 7.82 483 ARG B C 1
ATOM 8092 O O A ARG B 1 486 ? -1.575 16.732 -8.272 0.50 6.47 483 ARG B O 1
ATOM 8093 O O B ARG B 1 486 ? -1.654 16.545 -8.147 0.50 8.31 483 ARG B O 1
ATOM 8108 N N . GLY B 1 487 ? -2.850 18.098 -7.029 1.00 7.36 484 GLY B N 1
ATOM 8109 C CA . GLY B 1 487 ? -1.730 18.587 -6.218 1.00 7.66 484 GLY B CA 1
ATOM 8110 C C . GLY B 1 487 ? -1.196 17.495 -5.310 1.00 6.75 484 GLY B C 1
ATOM 8111 O O . GLY B 1 487 ? -0.002 17.373 -5.140 1.00 4.92 484 GLY B O 1
ATOM 8112 N N . TRP B 1 488 ? -2.072 16.711 -4.718 1.00 3.20 485 TRP B N 1
ATOM 8113 C CA . TRP B 1 488 ? -1.640 15.559 -3.937 1.00 6.23 485 TRP B CA 1
ATOM 8114 C C . TRP B 1 488 ? -0.798 14.584 -4.755 1.00 6.62 485 TRP B C 1
ATOM 8115 O O . TRP B 1 488 ? 0.285 14.178 -4.328 1.00 6.82 485 TRP B O 1
ATOM 8126 N N . LYS B 1 489 ? -1.289 14.218 -5.933 1.00 8.15 486 LYS B N 1
ATOM 8127 C CA . LYS B 1 489 ? -0.544 13.282 -6.751 1.00 5.93 486 LYS B CA 1
ATOM 8128 C C . LYS B 1 489 ? 0.827 13.862 -7.122 1.00 5.33 486 LYS B C 1
ATOM 8129 O O . LYS B 1 489 ? 1.809 13.115 -7.155 1.00 7.36 486 LYS B O 1
ATOM 8135 N N . LYS B 1 490 ? 0.884 15.174 -7.387 1.00 3.98 487 LYS B N 1
ATOM 8136 C CA . LYS B 1 490 ? 2.153 15.823 -7.692 1.00 5.53 487 LYS B CA 1
ATOM 8137 C C . LYS B 1 490 ? 3.083 15.737 -6.478 1.00 5.79 487 LYS B C 1
ATOM 8138 O O . LYS B 1 490 ? 4.298 15.510 -6.612 1.00 7.09 487 LYS B O 1
ATOM 8144 N N . ALA B 1 491 ? 2.524 15.950 -5.293 1.00 6.93 488 ALA B N 1
ATOM 8145 C CA . ALA B 1 491 ? 3.344 15.849 -4.090 1.00 4.52 488 ALA B CA 1
ATOM 8146 C C . ALA B 1 491 ? 3.950 14.458 -3.942 1.00 3.90 488 ALA B C 1
ATOM 8147 O O . ALA B 1 491 ? 5.173 14.288 -3.617 1.00 2.96 488 ALA B O 1
ATOM 8149 N N . VAL B 1 492 ? 3.160 13.455 -4.225 1.00 2.56 489 VAL B N 1
ATOM 8150 C CA . VAL B 1 492 ? 3.660 12.082 -4.098 1.00 4.66 489 VAL B CA 1
ATOM 8151 C C . VAL B 1 492 ? 4.720 11.839 -5.154 1.00 5.49 489 VAL B C 1
ATOM 8152 O O . VAL B 1 492 ? 5.768 11.234 -4.853 1.00 5.19 489 VAL B O 1
ATOM 8156 N N . GLU B 1 493 ? 4.491 12.341 -6.374 1.00 3.53 490 GLU B N 1
ATOM 8157 C CA . GLU B 1 493 ? 5.480 12.223 -7.441 1.00 5.09 490 GLU B CA 1
ATOM 8158 C C . GLU B 1 493 ? 6.858 12.775 -6.997 1.00 4.03 490 GLU B C 1
ATOM 8159 O O . GLU B 1 493 ? 7.898 12.136 -7.166 1.00 4.94 490 GLU B O 1
ATOM 8165 N N . ALA B 1 494 ? 6.831 13.993 -6.469 1.00 5.23 491 ALA B N 1
ATOM 8166 C CA . ALA B 1 494 ? 8.019 14.672 -6.009 1.00 4.19 491 ALA B CA 1
ATOM 8167 C C . ALA B 1 494 ? 8.625 13.883 -4.831 1.00 2.79 491 ALA B C 1
ATOM 8168 O O . ALA B 1 494 ? 9.850 13.739 -4.743 1.00 2.13 491 ALA B O 1
ATOM 8170 N N . THR B 1 495 ? 7.790 13.383 -3.929 1.00 2.81 492 THR B N 1
ATOM 8171 C CA . THR B 1 495 ? 8.316 12.547 -2.833 1.00 6.93 492 THR B CA 1
ATOM 8172 C C . THR B 1 495 ? 9.133 11.364 -3.334 1.00 7.33 492 THR B C 1
ATOM 8173 O O . THR B 1 495 ? 10.204 11.058 -2.783 1.00 3.50 492 THR B O 1
ATOM 8177 N N . GLN B 1 496 ? 8.649 10.713 -4.402 1.00 6.08 493 GLN B N 1
ATOM 8178 C CA . GLN B 1 496 ? 9.368 9.566 -4.944 1.00 5.05 493 GLN B CA 1
ATOM 8179 C C . GLN B 1 496 ? 10.729 9.884 -5.564 1.00 5.78 493 GLN B C 1
ATOM 8180 O O . GLN B 1 496 ? 11.568 8.998 -5.667 1.00 5.58 493 GLN B O 1
ATOM 8186 N N . VAL B 1 497 ? 10.979 11.140 -5.929 1.00 3.22 494 VAL B N 1
ATOM 8187 C CA . VAL B 1 497 ? 12.288 11.526 -6.470 1.00 4.79 494 VAL B CA 1
ATOM 8188 C C . VAL B 1 497 ? 13.355 11.591 -5.375 1.00 3.03 494 VAL B C 1
ATOM 8189 O O . VAL B 1 497 ? 14.554 11.388 -5.627 1.00 3.46 494 VAL B O 1
ATOM 8193 N N . PHE B 1 498 ? 12.961 11.929 -4.153 1.00 4.59 495 PHE B N 1
ATOM 8194 C CA . PHE B 1 498 ? 13.980 12.055 -3.087 1.00 2.15 495 PHE B CA 1
ATOM 8195 C C . PHE B 1 498 ? 14.470 10.664 -2.644 1.00 2.13 495 PHE B C 1
ATOM 8196 O O . PHE B 1 498 ? 13.820 9.990 -1.841 1.00 3.64 495 PHE B O 1
ATOM 8204 N N . LYS B 1 499 ? 15.619 10.246 -3.160 1.00 4.12 496 LYS B N 1
ATOM 8205 C CA . LYS B 1 499 ? 16.151 8.915 -2.876 1.00 3.38 496 LYS B CA 1
ATOM 8206 C C . LYS B 1 499 ? 17.611 9.174 -2.731 1.00 4.63 496 LYS B C 1
ATOM 8207 O O . LYS B 1 499 ? 18.214 9.829 -3.589 1.00 2.13 496 LYS B O 1
ATOM 8213 N N . THR B 1 500 ? 18.146 8.731 -1.609 1.00 4.74 497 THR B N 1
ATOM 8214 C CA . THR B 1 500 ? 19.551 8.941 -1.280 1.00 7.36 497 THR B CA 1
ATOM 8215 C C . THR B 1 500 ? 20.327 7.661 -1.100 1.00 11.21 497 THR B C 1
ATOM 8216 O O . THR B 1 500 ? 21.561 7.673 -1.186 1.00 11.22 497 THR B O 1
ATOM 8220 N N A GLU B 1 501 ? 19.588 6.606 -0.797 0.70 15.94 498 GLU B N 1
ATOM 8221 N N B GLU B 1 501 ? 19.622 6.546 -0.890 0.30 12.61 498 GLU B N 1
ATOM 8222 C CA A GLU B 1 501 ? 20.111 5.290 -0.455 0.70 19.27 498 GLU B CA 1
ATOM 8223 C CA B GLU B 1 501 ? 20.243 5.230 -0.693 0.30 14.23 498 GLU B CA 1
ATOM 8224 C C A GLU B 1 501 ? 20.501 4.469 -1.679 0.70 19.71 498 GLU B C 1
ATOM 8225 C C B GLU B 1 501 ? 19.703 4.248 -1.736 0.30 13.61 498 GLU B C 1
ATOM 8226 O O A GLU B 1 501 ? 21.549 4.714 -2.269 0.70 17.57 498 GLU B O 1
ATOM 8227 O O B GLU B 1 501 ? 19.714 4.523 -2.940 0.30 13.65 498 GLU B O 1
ATOM 8248 N N . GLU C 1 5 ? -12.121 68.636 5.224 1.00 37.57 2 GLU C N 1
ATOM 8249 C CA . GLU C 1 5 ? -12.505 67.875 6.404 1.00 36.07 2 GLU C CA 1
ATOM 8250 C C . GLU C 1 5 ? -11.382 68.088 7.405 1.00 32.68 2 GLU C C 1
ATOM 8251 O O . GLU C 1 5 ? -10.208 67.904 7.061 1.00 30.66 2 GLU C O 1
ATOM 8257 N N . LYS C 1 6 ? -11.727 68.448 8.635 1.00 29.67 3 LYS C N 1
ATOM 8258 C CA . LYS C 1 6 ? -10.721 68.574 9.685 1.00 27.30 3 LYS C CA 1
ATOM 8259 C C . LYS C 1 6 ? -10.920 67.512 10.771 1.00 25.54 3 LYS C C 1
ATOM 8260 O O . LYS C 1 6 ? -11.940 66.828 10.799 1.00 22.55 3 LYS C O 1
ATOM 8266 N N . TYR C 1 7 ? -9.914 67.358 11.632 1.00 22.48 4 TYR C N 1
ATOM 8267 C CA . TYR C 1 7 ? -9.937 66.351 12.683 1.00 21.53 4 TYR C CA 1
ATOM 8268 C C . TYR C 1 7 ? -9.237 66.929 13.914 1.00 18.05 4 TYR C C 1
ATOM 8269 O O . TYR C 1 7 ? -8.563 67.925 13.821 1.00 16.48 4 TYR C O 1
ATOM 8278 N N . ILE C 1 8 ? -9.491 66.305 15.051 1.00 19.57 5 ILE C N 1
ATOM 8279 C CA . ILE C 1 8 ? -8.815 66.587 16.314 1.00 18.78 5 ILE C CA 1
ATOM 8280 C C . ILE C 1 8 ? -7.976 65.332 16.562 1.00 20.54 5 ILE C C 1
ATOM 8281 O O . ILE C 1 8 ? -8.442 64.204 16.335 1.00 20.72 5 ILE C O 1
ATOM 8286 N N . LEU C 1 9 ? -6.740 65.543 16.999 1.00 20.35 6 LEU C N 1
ATOM 8287 C CA . LEU C 1 9 ? -5.796 64.495 17.302 1.00 22.11 6 LEU C CA 1
ATOM 8288 C C . LEU C 1 9 ? -5.739 64.433 18.816 1.00 23.76 6 LEU C C 1
ATOM 8289 O O . LEU C 1 9 ? -5.385 65.433 19.457 1.00 26.88 6 LEU C O 1
ATOM 8294 N N . SER C 1 10 ? -6.048 63.258 19.366 1.00 20.81 7 SER C N 1
ATOM 8295 C CA . SER C 1 10 ? -5.995 63.032 20.777 1.00 22.56 7 SER C CA 1
ATOM 8296 C C . SER C 1 10 ? -4.873 62.077 21.120 1.00 22.62 7 SER C C 1
ATOM 8297 O O . SER C 1 10 ? -4.733 61.008 20.498 1.00 24.53 7 SER C O 1
ATOM 8300 N N . ILE C 1 11 ? -4.064 62.512 22.075 1.00 19.47 8 ILE C N 1
ATOM 8301 C CA . ILE C 1 11 ? -2.983 61.743 22.609 1.00 16.43 8 ILE C CA 1
ATOM 8302 C C . ILE C 1 11 ? -3.389 61.181 24.000 1.00 17.25 8 ILE C C 1
ATOM 8303 O O . ILE C 1 11 ? -3.800 61.932 24.881 1.00 17.99 8 ILE C O 1
ATOM 8308 N N . ASP C 1 12 ? -3.320 59.871 24.179 1.00 14.18 9 ASP C N 1
ATOM 8309 C CA . ASP C 1 12 ? -3.554 59.235 25.492 1.00 17.14 9 ASP C CA 1
ATOM 8310 C C . ASP C 1 12 ? -2.232 58.614 25.890 1.00 17.52 9 ASP C C 1
ATOM 8311 O O . ASP C 1 12 ? -1.825 57.554 25.373 1.00 19.96 9 ASP C O 1
ATOM 8316 N N . GLN C 1 13 ? -1.477 59.333 26.704 1.00 16.08 10 GLN C N 1
ATOM 8317 C CA . GLN C 1 13 ? -0.208 58.791 27.156 1.00 14.75 10 GLN C CA 1
ATOM 8318 C C . GLN C 1 13 ? -0.474 57.939 28.431 1.00 19.29 10 GLN C C 1
ATOM 8319 O O . GLN C 1 13 ? -0.516 58.460 29.535 1.00 20.47 10 GLN C O 1
ATOM 8325 N N . GLY C 1 14 ? -0.665 56.635 28.245 1.00 18.37 11 GLY C N 1
ATOM 8326 C CA . GLY C 1 14 ? -0.998 55.716 29.317 1.00 19.72 11 GLY C CA 1
ATOM 8327 C C . GLY C 1 14 ? 0.195 55.183 30.080 1.00 18.55 11 GLY C C 1
ATOM 8328 O O . GLY C 1 14 ? 1.337 55.536 29.804 1.00 18.29 11 GLY C O 1
ATOM 8329 N N . THR C 1 15 ? -0.086 54.316 31.065 1.00 21.08 12 THR C N 1
ATOM 8330 C CA . THR C 1 15 ? 0.998 53.728 31.867 1.00 18.63 12 THR C CA 1
ATOM 8331 C C . THR C 1 15 ? 1.812 52.684 31.112 1.00 18.02 12 THR C C 1
ATOM 8332 O O . THR C 1 15 ? 3.033 52.575 31.306 1.00 18.13 12 THR C O 1
ATOM 8336 N N . THR C 1 16 ? 1.164 51.945 30.221 1.00 17.60 13 THR C N 1
ATOM 8337 C CA . THR C 1 16 ? 1.877 50.903 29.490 1.00 20.57 13 THR C CA 1
ATOM 8338 C C . THR C 1 16 ? 2.117 51.208 28.012 1.00 19.95 13 THR C C 1
ATOM 8339 O O . THR C 1 16 ? 3.005 50.623 27.394 1.00 19.48 13 THR C O 1
ATOM 8343 N N . SER C 1 17 ? 1.306 52.073 27.423 1.00 20.97 14 SER C N 1
ATOM 8344 C CA . SER C 1 17 ? 1.481 52.411 26.009 1.00 22.22 14 SER C CA 1
ATOM 8345 C C . SER C 1 17 ? 0.953 53.830 25.736 1.00 24.77 14 SER C C 1
ATOM 8346 O O . SER C 1 17 ? 0.150 54.361 26.535 1.00 23.93 14 SER C O 1
ATOM 8349 N N . SER C 1 18 ? 1.471 54.459 24.668 1.00 24.22 15 SER C N 1
ATOM 8350 C CA . SER C 1 18 ? 0.950 55.750 24.184 1.00 22.54 15 SER C CA 1
ATOM 8351 C C . SER C 1 18 ? 0.113 55.467 22.953 1.00 23.46 15 SER C C 1
ATOM 8352 O O . SER C 1 18 ? 0.482 54.590 22.116 1.00 19.64 15 SER C O 1
ATOM 8355 N N . ARG C 1 19 ? -1.026 56.153 22.880 1.00 20.06 16 ARG C N 1
ATOM 8356 C CA . ARG C 1 19 ? -1.962 56.082 21.783 1.00 23.29 16 ARG C CA 1
ATOM 8357 C C . ARG C 1 19 ? -2.258 57.466 21.217 1.00 21.11 16 ARG C C 1
ATOM 8358 O O . ARG C 1 19 ? -2.198 58.452 21.949 1.00 23.35 16 ARG C O 1
ATOM 8366 N N . ALA C 1 20 ? -2.536 57.511 19.911 1.00 19.26 17 ALA C N 1
ATOM 8367 C CA . ALA C 1 20 ? -2.923 58.701 19.191 1.00 18.30 17 ALA C CA 1
ATOM 8368 C C . ALA C 1 20 ? -4.198 58.305 18.456 1.00 21.62 17 ALA C C 1
ATOM 8369 O O . ALA C 1 20 ? -4.221 57.293 17.758 1.00 22.63 17 ALA C O 1
ATOM 8371 N N . ILE C 1 21 ? -5.270 59.081 18.609 1.00 21.14 18 ILE C N 1
ATOM 8372 C CA . ILE C 1 21 ? -6.524 58.775 17.921 1.00 21.13 18 ILE C CA 1
ATOM 8373 C C . ILE C 1 21 ? -6.958 60.023 17.199 1.00 18.96 18 ILE C C 1
ATOM 8374 O O . ILE C 1 21 ? -6.751 61.095 17.714 1.00 17.10 18 ILE C O 1
ATOM 8379 N N . LEU C 1 22 ? -7.454 59.850 15.970 1.00 20.52 19 LEU C N 1
ATOM 8380 C CA . LEU C 1 22 ? -8.014 60.917 15.171 1.00 19.39 19 LEU C CA 1
ATOM 8381 C C . LEU C 1 22 ? -9.546 60.830 15.296 1.00 19.17 19 LEU C C 1
ATOM 8382 O O . LEU C 1 22 ? -10.147 59.757 15.158 1.00 19.12 19 LEU C O 1
ATOM 8387 N N . PHE C 1 23 ? -10.167 61.970 15.530 1.00 18.83 20 PHE C N 1
ATOM 8388 C CA . PHE C 1 23 ? -11.623 62.055 15.630 1.00 20.01 20 PHE C CA 1
ATOM 8389 C C . PHE C 1 23 ? -12.139 63.038 14.595 1.00 21.10 20 PHE C C 1
ATOM 8390 O O . PHE C 1 23 ? -11.704 64.190 14.552 1.00 22.11 20 PHE C O 1
ATOM 8398 N N . ASN C 1 24 ? -13.093 62.596 13.789 1.00 20.86 21 ASN C N 1
ATOM 8399 C CA . ASN C 1 24 ? -13.696 63.465 12.799 1.00 22.58 21 ASN C CA 1
ATOM 8400 C C . ASN C 1 24 ? -14.799 64.261 13.497 1.00 23.71 21 ASN C C 1
ATOM 8401 O O . ASN C 1 24 ? -15.046 64.025 14.702 1.00 20.06 21 ASN C O 1
ATOM 8406 N N . GLN C 1 25 ? -15.450 65.157 12.735 1.00 23.63 22 GLN C N 1
ATOM 8407 C CA . GLN C 1 25 ? -16.449 66.100 13.264 1.00 26.31 22 GLN C CA 1
ATOM 8408 C C . GLN C 1 25 ? -17.679 65.399 13.825 1.00 26.70 22 GLN C C 1
ATOM 8409 O O . GLN C 1 25 ? -18.274 65.853 14.806 1.00 29.71 22 GLN C O 1
ATOM 8415 N N . LYS C 1 26 ? -18.036 64.262 13.241 1.00 25.76 23 LYS C N 1
ATOM 8416 C CA . LYS C 1 26 ? -19.145 63.456 13.733 1.00 24.09 23 LYS C CA 1
ATOM 8417 C C . LYS C 1 26 ? -18.782 62.729 15.031 1.00 23.09 23 LYS C C 1
ATOM 8418 O O . LYS C 1 26 ? -19.602 62.010 15.596 1.00 21.37 23 LYS C O 1
ATOM 8424 N N . GLY C 1 27 ? -17.535 62.856 15.472 1.00 22.73 24 GLY C N 1
ATOM 8425 C CA . GLY C 1 27 ? -17.069 62.184 16.682 1.00 25.34 24 GLY C CA 1
ATOM 8426 C C . GLY C 1 27 ? -16.594 60.751 16.488 1.00 24.09 24 GLY C C 1
ATOM 8427 O O . GLY C 1 27 ? -16.375 60.047 17.453 1.00 27.87 24 GLY C O 1
ATOM 8428 N N . GLU C 1 28 ? -16.426 60.310 15.252 1.00 24.11 25 GLU C N 1
ATOM 8429 C CA . GLU C 1 28 ? -15.987 58.953 15.007 1.00 24.99 25 GLU C CA 1
ATOM 8430 C C . GLU C 1 28 ? -14.469 58.880 14.930 1.00 24.59 25 GLU C C 1
ATOM 8431 O O . GLU C 1 28 ? -13.815 59.855 14.571 1.00 22.71 25 GLU C O 1
ATOM 8437 N N . ILE C 1 29 ? -13.922 57.703 15.232 1.00 24.17 26 ILE C N 1
ATOM 8438 C CA . ILE C 1 29 ? -12.487 57.453 15.132 1.00 23.63 26 ILE C CA 1
ATOM 8439 C C . ILE C 1 29 ? -12.097 57.337 13.659 1.00 23.73 26 ILE C C 1
ATOM 8440 O O . ILE C 1 29 ? -12.693 56.549 12.899 1.00 26.63 26 ILE C O 1
ATOM 8445 N N . ALA C 1 30 ? -11.150 58.159 13.227 1.00 23.09 27 ALA C N 1
ATOM 8446 C CA . ALA C 1 30 ? -10.688 58.127 11.834 1.00 23.63 27 ALA C CA 1
ATOM 8447 C C . ALA C 1 30 ? -9.287 57.568 11.741 1.00 23.47 27 ALA C C 1
ATOM 8448 O O . ALA C 1 30 ? -8.723 57.526 10.646 1.00 24.96 27 ALA C O 1
ATOM 8450 N N . GLY C 1 31 ? -8.736 57.118 12.861 1.00 21.53 28 GLY C N 1
ATOM 8451 C CA . GLY C 1 31 ? -7.404 56.528 12.845 1.00 21.72 28 GLY C CA 1
ATOM 8452 C C . GLY C 1 31 ? -6.875 56.323 14.241 1.00 20.06 28 GLY C C 1
ATOM 8453 O O . GLY C 1 31 ? -7.098 57.160 15.103 1.00 18.56 28 GLY C O 1
ATOM 8454 N N . VAL C 1 32 ? -6.210 55.188 14.467 1.00 19.90 29 VAL C N 1
ATOM 8455 C CA . VAL C 1 32 ? -5.637 54.863 15.778 1.00 18.46 29 VAL C CA 1
ATOM 8456 C C . VAL C 1 32 ? -4.206 54.321 15.647 1.00 16.93 29 VAL C C 1
ATOM 8457 O O . VAL C 1 32 ? -3.935 53.544 14.744 1.00 19.42 29 VAL C O 1
ATOM 8461 N N . ALA C 1 33 ? -3.316 54.755 16.515 1.00 17.73 30 ALA C N 1
ATOM 8462 C CA . ALA C 1 33 ? -1.930 54.218 16.587 1.00 19.21 30 ALA C CA 1
ATOM 8463 C C . ALA C 1 33 ? -1.548 54.040 18.043 1.00 20.43 30 ALA C C 1
ATOM 8464 O O . ALA C 1 33 ? -1.936 54.850 18.873 1.00 20.85 30 ALA C O 1
ATOM 8466 N N . GLN C 1 34 ? -0.713 53.036 18.330 1.00 21.66 31 GLN C N 1
ATOM 8467 C CA . GLN C 1 34 ? -0.301 52.702 19.685 1.00 22.47 31 GLN C CA 1
ATOM 8468 C C . GLN C 1 34 ? 1.118 52.172 19.744 1.00 24.36 31 GLN C C 1
ATOM 8469 O O . GLN C 1 34 ? 1.525 51.400 18.872 1.00 24.19 31 GLN C O 1
ATOM 8475 N N . ARG C 1 35 ? 1.885 52.622 20.731 1.00 21.77 32 ARG C N 1
ATOM 8476 C CA . ARG C 1 35 ? 3.222 52.104 20.990 1.00 24.28 32 ARG C CA 1
ATOM 8477 C C . ARG C 1 35 ? 3.444 51.844 22.469 1.00 25.05 32 ARG C C 1
ATOM 8478 O O . ARG C 1 35 ? 3.129 52.688 23.317 1.00 22.21 32 ARG C O 1
ATOM 8486 N N . GLU C 1 36 ? 3.963 50.655 22.759 1.00 25.21 33 GLU C N 1
ATOM 8487 C CA . GLU C 1 36 ? 4.340 50.252 24.108 1.00 25.17 33 GLU C CA 1
ATOM 8488 C C . GLU C 1 36 ? 5.680 50.846 24.418 1.00 23.70 33 GLU C C 1
ATOM 8489 O O . GLU C 1 36 ? 6.471 51.090 23.524 1.00 22.72 33 GLU C O 1
ATOM 8495 N N . PHE C 1 37 ? 5.949 51.070 25.700 1.00 23.10 34 PHE C N 1
ATOM 8496 C CA . PHE C 1 37 ? 7.263 51.560 26.123 1.00 20.86 34 PHE C CA 1
ATOM 8497 C C . PHE C 1 37 ? 7.639 50.754 27.370 1.00 19.87 34 PHE C C 1
ATOM 8498 O O . PHE C 1 37 ? 6.778 50.204 28.040 1.00 19.59 34 PHE C O 1
ATOM 8506 N N . LYS C 1 38 ? 8.931 50.674 27.640 1.00 19.92 35 LYS C N 1
ATOM 8507 C CA . LYS C 1 38 ? 9.480 49.824 28.680 1.00 23.47 35 LYS C CA 1
ATOM 8508 C C . LYS C 1 38 ? 8.993 50.196 30.080 1.00 23.07 35 LYS C C 1
ATOM 8509 O O . LYS C 1 38 ? 8.920 51.366 30.404 1.00 23.15 35 LYS C O 1
ATOM 8515 N N . GLN C 1 39 ? 8.678 49.191 30.897 1.00 23.51 36 GLN C N 1
ATOM 8516 C CA . GLN C 1 39 ? 8.285 49.382 32.289 1.00 21.98 36 GLN C CA 1
ATOM 8517 C C . GLN C 1 39 ? 9.494 48.938 33.091 1.00 22.19 36 GLN C C 1
ATOM 8518 O O . GLN C 1 39 ? 9.993 47.861 32.845 1.00 21.15 36 GLN C O 1
ATOM 8524 N N . TYR C 1 40 ? 9.970 49.758 34.026 1.00 18.88 37 TYR C N 1
ATOM 8525 C CA . TYR C 1 40 ? 11.089 49.395 34.870 1.00 21.53 37 TYR C CA 1
ATOM 8526 C C . TYR C 1 40 ? 10.623 49.120 36.309 1.00 21.46 37 TYR C C 1
ATOM 8527 O O . TYR C 1 40 ? 9.860 49.898 36.868 1.00 19.34 37 TYR C O 1
ATOM 8536 N N . PHE C 1 41 ? 11.075 47.997 36.870 1.00 21.20 38 PHE C N 1
ATOM 8537 C CA . PHE C 1 41 ? 10.770 47.602 38.241 1.00 20.74 38 PHE C CA 1
ATOM 8538 C C . PHE C 1 41 ? 12.114 47.265 38.883 1.00 21.56 38 PHE C C 1
ATOM 8539 O O . PHE C 1 41 ? 12.385 46.101 39.174 1.00 20.16 38 PHE C O 1
ATOM 8547 N N . PRO C 1 42 ? 12.942 48.288 39.127 1.00 21.57 39 PRO C N 1
ATOM 8548 C CA . PRO C 1 42 ? 14.318 48.075 39.625 1.00 21.08 39 PRO C CA 1
ATOM 8549 C C . PRO C 1 42 ? 14.483 47.464 41.051 1.00 21.33 39 PRO C C 1
ATOM 8550 O O . PRO C 1 42 ? 15.546 46.941 41.358 1.00 18.81 39 PRO C O 1
ATOM 8554 N N . GLN C 1 43 ? 13.445 47.534 41.882 1.00 20.16 40 GLN C N 1
ATOM 8555 C CA . GLN C 1 43 ? 13.396 46.935 43.217 1.00 22.22 40 GLN C CA 1
ATOM 8556 C C . GLN C 1 43 ? 11.926 46.598 43.442 1.00 21.59 40 GLN C C 1
ATOM 8557 O O . GLN C 1 43 ? 11.071 47.276 42.882 1.00 22.03 40 GLN C O 1
ATOM 8563 N N . SER C 1 44 ? 11.626 45.577 44.217 1.00 20.93 41 SER C N 1
ATOM 8564 C CA . SER C 1 44 ? 10.231 45.212 44.463 1.00 23.96 41 SER C CA 1
ATOM 8565 C C . SER C 1 44 ? 9.455 46.449 44.936 1.00 20.93 41 SER C C 1
ATOM 8566 O O . SER C 1 44 ? 9.878 47.190 45.826 1.00 20.47 41 SER C O 1
ATOM 8569 N N . GLY C 1 45 ? 8.355 46.710 44.257 1.00 21.48 42 GLY C N 1
ATOM 8570 C CA . GLY C 1 45 ? 7.499 47.833 44.609 1.00 19.65 42 GLY C CA 1
ATOM 8571 C C . GLY C 1 45 ? 7.792 49.113 43.836 1.00 19.53 42 GLY C C 1
ATOM 8572 O O . GLY C 1 45 ? 6.956 50.016 43.876 1.00 23.34 42 GLY C O 1
ATOM 8573 N N . TRP C 1 46 ? 8.987 49.234 43.222 1.00 19.02 43 TRP C N 1
ATOM 8574 C CA . TRP C 1 46 ? 9.341 50.411 42.441 1.00 19.31 43 TRP C CA 1
ATOM 8575 C C . TRP C 1 46 ? 8.794 50.249 41.038 1.00 20.75 43 TRP C C 1
ATOM 8576 O O . TRP C 1 46 ? 8.840 49.169 40.473 1.00 20.59 43 TRP C O 1
ATOM 8587 N N . VAL C 1 47 ? 8.293 51.344 40.477 1.00 21.37 44 VAL C N 1
ATOM 8588 C CA . VAL C 1 47 ? 7.793 51.367 39.112 1.00 20.11 44 VAL C CA 1
ATOM 8589 C C . VAL C 1 47 ? 8.291 52.669 38.495 1.00 19.23 44 VAL C C 1
ATOM 8590 O O . VAL C 1 47 ? 7.939 53.740 38.988 1.00 17.69 44 VAL C O 1
ATOM 8594 N N . GLU C 1 48 ? 9.120 52.565 37.457 1.00 18.98 45 GLU C N 1
ATOM 8595 C CA . GLU C 1 48 ? 9.680 53.734 36.767 1.00 16.64 45 GLU C CA 1
ATOM 8596 C C . GLU C 1 48 ? 9.494 53.637 35.270 1.00 17.72 45 GLU C C 1
ATOM 8597 O O . GLU C 1 48 ? 9.322 52.541 34.681 1.00 17.78 45 GLU C O 1
ATOM 8603 N N . HIS C 1 49 ? 9.525 54.800 34.631 1.00 15.77 46 HIS C N 1
ATOM 8604 C CA . HIS C 1 49 ? 9.514 54.862 33.178 1.00 15.12 46 HIS C CA 1
ATOM 8605 C C . HIS C 1 49 ? 10.634 55.793 32.751 1.00 17.76 46 HIS C C 1
ATOM 8606 O O . HIS C 1 49 ? 11.041 56.711 33.497 1.00 19.09 46 HIS C O 1
ATOM 8613 N N . ASP C 1 50 ? 11.116 55.579 31.540 1.00 18.82 47 ASP C N 1
ATOM 8614 C CA . ASP C 1 50 ? 12.033 56.518 30.927 1.00 18.23 47 ASP C CA 1
ATOM 8615 C C . ASP C 1 50 ? 11.220 57.621 30.193 1.00 19.88 47 ASP C C 1
ATOM 8616 O O . ASP C 1 50 ? 10.460 57.339 29.258 1.00 18.06 47 ASP C O 1
ATOM 8621 N N . ALA C 1 51 ? 11.315 58.882 30.656 1.00 18.40 48 ALA C N 1
ATOM 8622 C CA . ALA C 1 51 ? 10.490 59.968 30.081 1.00 17.60 48 ALA C CA 1
ATOM 8623 C C . ALA C 1 51 ? 10.823 60.270 28.621 1.00 18.30 48 ALA C C 1
ATOM 8624 O O . ALA C 1 51 ? 9.955 60.675 27.850 1.00 17.80 48 ALA C O 1
ATOM 8626 N N . ASN C 1 52 ? 12.096 60.123 28.266 1.00 17.54 49 ASN C N 1
ATOM 8627 C CA . ASN C 1 52 ? 12.516 60.264 26.928 1.00 17.74 49 ASN C CA 1
ATOM 8628 C C . ASN C 1 52 ? 11.822 59.214 26.005 1.00 18.77 49 ASN C C 1
ATOM 8629 O O . ASN C 1 52 ? 11.375 59.555 24.889 1.00 18.16 49 ASN C O 1
ATOM 8634 N N A GLU C 1 53 ? 11.729 57.963 26.464 0.50 16.69 50 GLU C N 1
ATOM 8635 N N B GLU C 1 53 ? 11.743 57.959 26.464 0.50 16.93 50 GLU C N 1
ATOM 8636 C CA A GLU C 1 53 ? 11.101 56.934 25.660 0.50 17.64 50 GLU C CA 1
ATOM 8637 C CA B GLU C 1 53 ? 11.116 56.899 25.684 0.50 17.92 50 GLU C CA 1
ATOM 8638 C C A GLU C 1 53 ? 9.634 57.272 25.540 0.50 18.64 50 GLU C C 1
ATOM 8639 C C B GLU C 1 53 ? 9.617 57.163 25.596 0.50 18.83 50 GLU C C 1
ATOM 8640 O O A GLU C 1 53 ? 9.053 57.091 24.473 0.50 19.24 50 GLU C O 1
ATOM 8641 O O B GLU C 1 53 ? 8.985 56.784 24.618 0.50 19.97 50 GLU C O 1
ATOM 8652 N N . ILE C 1 54 ? 9.049 57.813 26.610 1.00 18.59 51 ILE C N 1
ATOM 8653 C CA . ILE C 1 54 ? 7.632 58.180 26.573 1.00 19.09 51 ILE C CA 1
ATOM 8654 C C . ILE C 1 54 ? 7.478 59.222 25.428 1.00 20.19 51 ILE C C 1
ATOM 8655 O O . ILE C 1 54 ? 6.576 59.128 24.601 1.00 15.96 51 ILE C O 1
ATOM 8660 N N . TRP C 1 55 ? 8.428 60.148 25.351 1.00 20.74 52 TRP C N 1
ATOM 8661 C CA . TRP C 1 55 ? 8.385 61.246 24.377 1.00 22.07 52 TRP C CA 1
ATOM 8662 C C . TRP C 1 55 ? 8.481 60.646 22.963 1.00 22.44 52 TRP C C 1
ATOM 8663 O O . TRP C 1 55 ? 7.657 60.960 22.115 1.00 25.25 52 TRP C O 1
ATOM 8674 N N . THR C 1 56 ? 9.457 59.771 22.773 1.00 22.80 53 THR C N 1
ATOM 8675 C CA . THR C 1 56 ? 9.636 58.983 21.523 1.00 25.14 53 THR C CA 1
ATOM 8676 C C . THR C 1 56 ? 8.387 58.218 21.125 1.00 23.65 53 THR C C 1
ATOM 8677 O O . THR C 1 56 ? 8.029 58.171 19.940 1.00 23.87 53 THR C O 1
ATOM 8681 N N . SER C 1 57 ? 7.722 57.635 22.114 1.00 20.28 54 SER C N 1
ATOM 8682 C CA . SER C 1 57 ? 6.517 56.854 21.884 1.00 20.68 54 SER C CA 1
ATOM 8683 C C . SER C 1 57 ? 5.417 57.766 21.385 1.00 18.50 54 SER C C 1
ATOM 8684 O O . SER C 1 57 ? 4.687 57.377 20.510 1.00 20.32 54 SER C O 1
ATOM 8687 N N . VAL C 1 58 ? 5.344 58.989 21.925 1.00 18.22 55 VAL C N 1
ATOM 8688 C CA . VAL C 1 58 ? 4.373 59.982 21.512 1.00 16.50 55 VAL C CA 1
ATOM 8689 C C . VAL C 1 58 ? 4.638 60.519 20.111 1.00 15.85 55 VAL C C 1
ATOM 8690 O O . VAL C 1 58 ? 3.708 60.608 19.323 1.00 15.31 55 VAL C O 1
ATOM 8694 N N . LEU C 1 59 ? 5.885 60.835 19.811 1.00 11.57 56 LEU C N 1
ATOM 8695 C CA . LEU C 1 59 ? 6.251 61.260 18.452 1.00 17.21 56 LEU C CA 1
ATOM 8696 C C . LEU C 1 59 ? 5.975 60.145 17.452 1.00 16.10 56 LEU C C 1
ATOM 8697 O O . LEU C 1 59 ? 5.525 60.424 16.360 1.00 21.22 56 LEU C O 1
ATOM 8702 N N . ALA C 1 60 ? 6.189 58.896 17.864 1.00 18.58 57 ALA C N 1
ATOM 8703 C CA . ALA C 1 60 ? 5.906 57.731 17.037 1.00 16.47 57 ALA C CA 1
ATOM 8704 C C . ALA C 1 60 ? 4.427 57.563 16.733 1.00 17.11 57 ALA C C 1
ATOM 8705 O O . ALA C 1 60 ? 4.081 57.326 15.600 1.00 15.38 57 ALA C O 1
ATOM 8707 N N . VAL C 1 61 ? 3.543 57.676 17.723 1.00 15.67 58 VAL C N 1
ATOM 8708 C CA . VAL C 1 61 ? 2.131 57.426 17.473 1.00 16.12 58 VAL C CA 1
ATOM 8709 C C . VAL C 1 61 ? 1.496 58.545 16.646 1.00 13.22 58 VAL C C 1
ATOM 8710 O O . VAL C 1 61 ? 0.618 58.294 15.827 1.00 18.66 58 VAL C O 1
ATOM 8722 N N . THR C 1 63 ? 3.104 60.382 14.377 1.00 14.23 60 THR C N 1
ATOM 8723 C CA . THR C 1 63 ? 3.588 60.155 13.023 1.00 14.12 60 THR C CA 1
ATOM 8724 C C . THR C 1 63 ? 2.869 59.010 12.360 1.00 16.07 60 THR C C 1
ATOM 8725 O O . THR C 1 63 ? 2.521 59.113 11.185 1.00 15.00 60 THR C O 1
ATOM 8729 N N A GLU C 1 64 ? 2.668 57.914 13.090 0.60 14.67 61 GLU C N 1
ATOM 8730 N N B GLU C 1 64 ? 2.666 57.909 13.089 0.40 15.20 61 GLU C N 1
ATOM 8731 C CA A GLU C 1 64 ? 1.965 56.780 12.535 0.60 17.37 61 GLU C CA 1
ATOM 8732 C CA B GLU C 1 64 ? 1.953 56.760 12.546 0.40 17.13 61 GLU C CA 1
ATOM 8733 C C A GLU C 1 64 ? 0.499 57.117 12.199 0.60 17.24 61 GLU C C 1
ATOM 8734 C C B GLU C 1 64 ? 0.497 57.096 12.205 0.40 17.31 61 GLU C C 1
ATOM 8735 O O A GLU C 1 64 ? 0.022 56.845 11.101 0.60 18.25 61 GLU C O 1
ATOM 8736 O O B GLU C 1 64 ? 0.023 56.796 11.112 0.40 18.09 61 GLU C O 1
ATOM 8747 N N . VAL C 1 65 ? -0.213 57.730 13.128 1.00 18.47 62 VAL C N 1
ATOM 8748 C CA . VAL C 1 65 ? -1.639 57.963 12.915 1.00 18.75 62 VAL C CA 1
ATOM 8749 C C . VAL C 1 65 ? -1.929 58.925 11.774 1.00 19.73 62 VAL C C 1
ATOM 8750 O O . VAL C 1 65 ? -2.905 58.749 11.051 1.00 18.38 62 VAL C O 1
ATOM 8754 N N . ILE C 1 66 ? -1.095 59.923 11.568 1.00 20.76 63 ILE C N 1
ATOM 8755 C CA . ILE C 1 66 ? -1.386 60.819 10.428 1.00 22.56 63 ILE C CA 1
ATOM 8756 C C . ILE C 1 66 ? -0.981 60.164 9.123 1.00 23.93 63 ILE C C 1
ATOM 8757 O O . ILE C 1 66 ? -1.773 60.159 8.160 1.00 24.17 63 ILE C O 1
ATOM 8762 N N . ASN C 1 67 ? 0.208 59.552 9.115 1.00 23.33 64 ASN C N 1
ATOM 8763 C CA . ASN C 1 67 ? 0.688 58.848 7.938 1.00 23.29 64 ASN C CA 1
ATOM 8764 C C . ASN C 1 67 ? -0.115 57.687 7.398 1.00 21.91 64 ASN C C 1
ATOM 8765 O O . ASN C 1 67 ? -0.204 57.523 6.193 1.00 24.21 64 ASN C O 1
ATOM 8770 N N A GLU C 1 68 ? -0.681 56.880 8.278 0.60 21.73 65 GLU C N 1
ATOM 8771 N N B GLU C 1 68 ? -0.642 56.839 8.283 0.40 21.67 65 GLU C N 1
ATOM 8772 C CA A GLU C 1 68 ? -1.341 55.681 7.821 0.60 21.54 65 GLU C CA 1
ATOM 8773 C CA B GLU C 1 68 ? -1.383 55.632 7.888 0.40 21.22 65 GLU C CA 1
ATOM 8774 C C A GLU C 1 68 ? -2.872 55.817 7.770 0.60 21.40 65 GLU C C 1
ATOM 8775 C C B GLU C 1 68 ? -2.849 55.856 7.497 0.40 20.98 65 GLU C C 1
ATOM 8776 O O A GLU C 1 68 ? -3.587 54.831 7.744 0.60 22.14 65 GLU C O 1
ATOM 8777 O O B GLU C 1 68 ? -3.482 54.980 6.914 0.40 19.63 65 GLU C O 1
ATOM 8788 N N . ASN C 1 69 ? -3.361 57.048 7.737 1.00 20.55 66 ASN C N 1
ATOM 8789 C CA . ASN C 1 69 ? -4.789 57.299 7.586 1.00 23.76 66 ASN C CA 1
ATOM 8790 C C . ASN C 1 69 ? -5.111 58.360 6.544 1.00 26.74 66 ASN C C 1
ATOM 8791 O O . ASN C 1 69 ? -6.188 58.927 6.558 1.00 28.35 66 ASN C O 1
ATOM 8796 N N . ASP C 1 70 ? -4.162 58.636 5.655 1.00 29.22 67 ASP C N 1
ATOM 8797 C CA . ASP C 1 70 ? -4.380 59.583 4.577 1.00 32.38 67 ASP C CA 1
ATOM 8798 C C . ASP C 1 70 ? -5.013 60.885 5.095 1.00 32.48 67 ASP C C 1
ATOM 8799 O O . ASP C 1 70 ? -5.948 61.409 4.485 1.00 33.88 67 ASP C O 1
ATOM 8804 N N . VAL C 1 71 ? -4.507 61.366 6.234 1.00 31.16 68 VAL C N 1
ATOM 8805 C CA . VAL C 1 71 ? -4.940 62.603 6.862 1.00 29.73 68 VAL C CA 1
ATOM 8806 C C . VAL C 1 71 ? -3.701 63.462 7.017 1.00 28.89 68 VAL C C 1
ATOM 8807 O O . VAL C 1 71 ? -2.760 63.047 7.684 1.00 28.49 68 VAL C O 1
ATOM 8811 N N . ARG C 1 72 ? -3.738 64.669 6.446 1.00 26.54 69 ARG C N 1
ATOM 8812 C CA . ARG C 1 72 ? -2.588 65.578 6.421 1.00 25.35 69 ARG C CA 1
ATOM 8813 C C . ARG C 1 72 ? -2.473 66.304 7.750 1.00 22.92 69 ARG C C 1
ATOM 8814 O O . ARG C 1 72 ? -3.491 66.557 8.394 1.00 22.31 69 ARG C O 1
ATOM 8822 N N . ALA C 1 73 ? -1.256 66.693 8.125 1.00 19.51 70 ALA C N 1
ATOM 8823 C CA . ALA C 1 73 ? -1.027 67.457 9.349 1.00 19.57 70 ALA C CA 1
ATOM 8824 C C . ALA C 1 73 ? -1.755 68.792 9.383 1.00 19.23 70 ALA C C 1
ATOM 8825 O O . ALA C 1 73 ? -2.192 69.228 10.458 1.00 19.96 70 ALA C O 1
ATOM 8827 N N . ASP C 1 74 ? -1.852 69.458 8.237 1.00 18.04 71 ASP C N 1
ATOM 8828 C CA . ASP C 1 74 ? -2.593 70.723 8.143 1.00 20.70 71 ASP C CA 1
ATOM 8829 C C . ASP C 1 74 ? -4.127 70.548 8.173 1.00 20.44 71 ASP C C 1
ATOM 8830 O O . ASP C 1 74 ? -4.859 71.534 8.119 1.00 20.39 71 ASP C O 1
ATOM 8835 N N . GLN C 1 75 ? -4.602 69.304 8.222 1.00 20.43 72 GLN C N 1
ATOM 8836 C CA . GLN C 1 75 ? -6.034 69.013 8.431 1.00 20.01 72 GLN C CA 1
ATOM 8837 C C . GLN C 1 75 ? -6.330 68.852 9.926 1.00 19.54 72 GLN C C 1
ATOM 8838 O O . GLN C 1 75 ? -7.484 68.626 10.326 1.00 21.54 72 GLN C O 1
ATOM 8844 N N . ILE C 1 76 ? -5.322 69.010 10.784 1.00 20.74 73 ILE C N 1
ATOM 8845 C CA . ILE C 1 76 ? -5.555 68.870 12.209 1.00 20.42 73 ILE C CA 1
ATOM 8846 C C . ILE C 1 76 ? -5.899 70.217 12.833 1.00 21.95 73 ILE C C 1
ATOM 8847 O O . ILE C 1 76 ? -5.032 71.094 12.909 1.00 21.11 73 ILE C O 1
ATOM 8852 N N . ALA C 1 77 ? -7.127 70.332 13.341 1.00 18.37 74 ALA C N 1
ATOM 8853 C CA . ALA C 1 77 ? -7.632 71.561 13.952 1.00 18.94 74 ALA C CA 1
ATOM 8854 C C . ALA C 1 77 ? -7.133 71.808 15.371 1.00 16.47 74 ALA C C 1
ATOM 8855 O O . ALA C 1 77 ? -7.183 72.906 15.872 1.00 16.73 74 ALA C O 1
ATOM 8857 N N . GLY C 1 78 ? -6.675 70.768 16.041 1.00 20.05 75 GLY C N 1
ATOM 8858 C CA . GLY C 1 78 ? -6.194 70.904 17.393 1.00 17.69 75 GLY C CA 1
ATOM 8859 C C . GLY C 1 78 ? -5.830 69.553 17.983 1.00 18.65 75 GLY C C 1
ATOM 8860 O O . GLY C 1 78 ? -6.260 68.509 17.497 1.00 18.18 75 GLY C O 1
ATOM 8861 N N . ILE C 1 79 ? -5.017 69.610 19.032 1.00 16.78 76 ILE C N 1
ATOM 8862 C CA . ILE C 1 79 ? -4.477 68.478 19.702 1.00 19.33 76 ILE C CA 1
ATOM 8863 C C . ILE C 1 79 ? -4.903 68.485 21.161 1.00 20.40 76 ILE C C 1
ATOM 8864 O O . ILE C 1 79 ? -4.712 69.500 21.883 1.00 18.63 76 ILE C O 1
ATOM 8869 N N . GLY C 1 80 ? -5.450 67.341 21.576 1.00 22.00 77 GLY C N 1
ATOM 8870 C CA . GLY C 1 80 ? -5.861 67.073 22.976 1.00 22.13 77 GLY C CA 1
ATOM 8871 C C . GLY C 1 80 ? -4.853 66.108 23.597 1.00 23.27 77 GLY C C 1
ATOM 8872 O O . GLY C 1 80 ? -4.424 65.137 22.951 1.00 20.89 77 GLY C O 1
ATOM 8873 N N . ILE C 1 81 ? -4.464 66.393 24.838 1.00 20.67 78 ILE C N 1
ATOM 8874 C CA . ILE C 1 81 ? -3.466 65.607 25.543 1.00 21.38 78 ILE C CA 1
ATOM 8875 C C . ILE C 1 81 ? -3.992 65.079 26.861 1.00 20.14 78 ILE C C 1
ATOM 8876 O O . ILE C 1 81 ? -4.544 65.842 27.655 1.00 19.93 78 ILE C O 1
ATOM 8881 N N . THR C 1 82 ? -3.909 63.765 27.049 1.00 19.54 79 THR C N 1
ATOM 8882 C CA . THR C 1 82 ? -4.341 63.183 28.321 1.00 20.54 79 THR C CA 1
ATOM 8883 C C . THR C 1 82 ? -3.400 62.109 28.742 1.00 17.84 79 THR C C 1
ATOM 8884 O O . THR C 1 82 ? -2.778 61.483 27.879 1.00 21.05 79 THR C O 1
ATOM 8888 N N . ASN C 1 83 ? -3.368 61.804 30.042 1.00 16.69 80 ASN C N 1
ATOM 8889 C CA . ASN C 1 83 ? -2.241 61.038 30.563 1.00 18.10 80 ASN C CA 1
ATOM 8890 C C . ASN C 1 83 ? -2.427 60.275 31.871 1.00 17.49 80 ASN C C 1
ATOM 8891 O O . ASN C 1 83 ? -3.314 60.602 32.698 1.00 18.11 80 ASN C O 1
ATOM 8896 N N . GLN C 1 84 ? -1.590 59.246 32.035 1.00 18.15 81 GLN C N 1
ATOM 8897 C CA . GLN C 1 84 ? -1.454 58.547 33.322 1.00 18.66 81 GLN C CA 1
ATOM 8898 C C . GLN C 1 84 ? -1.103 59.719 34.264 1.00 19.69 81 GLN C C 1
ATOM 8899 O O . GLN C 1 84 ? -0.294 60.595 33.902 1.00 17.78 81 GLN C O 1
ATOM 8905 N N . ARG C 1 85 ? -1.794 59.804 35.401 1.00 19.71 82 ARG C N 1
ATOM 8906 C CA . ARG C 1 85 ? -1.598 60.934 36.335 1.00 17.69 82 ARG C CA 1
ATOM 8907 C C . ARG C 1 85 ? -0.458 60.593 37.299 1.00 18.82 82 ARG C C 1
ATOM 8908 O O . ARG C 1 85 ? 0.095 59.511 37.224 1.00 19.86 82 ARG C O 1
ATOM 8916 N N . GLU C 1 86 ? -0.105 61.552 38.150 1.00 17.41 83 GLU C N 1
ATOM 8917 C CA . GLU C 1 86 ? 0.906 61.462 39.216 1.00 16.94 83 GLU C CA 1
ATOM 8918 C C . GLU C 1 86 ? 2.309 61.223 38.760 1.00 18.35 83 GLU C C 1
ATOM 8919 O O . GLU C 1 86 ? 3.256 61.748 39.370 1.00 16.46 83 GLU C O 1
ATOM 8925 N N . THR C 1 87 ? 2.467 60.359 37.759 1.00 14.89 84 THR C N 1
ATOM 8926 C CA . THR C 1 87 ? 3.767 60.067 37.248 1.00 16.17 84 THR C CA 1
ATOM 8927 C C . THR C 1 87 ? 4.504 61.354 37.040 1.00 18.58 84 THR C C 1
ATOM 8928 O O . THR C 1 87 ? 4.036 62.281 36.351 1.00 16.33 84 THR C O 1
ATOM 8932 N N . THR C 1 88 ? 5.706 61.359 37.597 1.00 17.49 85 THR C N 1
ATOM 8933 C CA . THR C 1 88 ? 6.482 62.582 37.701 1.00 17.46 85 THR C CA 1
ATOM 8934 C C . THR C 1 88 ? 7.766 62.615 36.953 1.00 16.32 85 THR C C 1
ATOM 8935 O O . THR C 1 88 ? 8.586 61.699 37.108 1.00 18.82 85 THR C O 1
ATOM 8939 N N . VAL C 1 89 ? 7.969 63.713 36.210 1.00 17.67 86 VAL C N 1
ATOM 8940 C CA . VAL C 1 89 ? 9.208 63.945 35.489 1.00 17.70 86 VAL C CA 1
ATOM 8941 C C . VAL C 1 89 ? 9.874 65.212 35.998 1.00 17.83 86 VAL C C 1
ATOM 8942 O O . VAL C 1 89 ? 9.194 66.188 36.157 1.00 14.46 86 VAL C O 1
ATOM 8946 N N . VAL C 1 90 ? 11.201 65.163 36.232 1.00 17.53 87 VAL C N 1
ATOM 8947 C CA . VAL C 1 90 ? 12.009 66.343 36.591 1.00 16.23 87 VAL C CA 1
ATOM 8948 C C . VAL C 1 90 ? 13.094 66.386 35.565 1.00 16.36 87 VAL C C 1
ATOM 8949 O O . VAL C 1 90 ? 13.823 65.405 35.427 1.00 18.67 87 VAL C O 1
ATOM 8953 N N . TRP C 1 91 ? 13.217 67.552 34.903 1.00 16.76 88 TRP C N 1
ATOM 8954 C CA . TRP C 1 91 ? 14.113 67.778 33.785 1.00 19.15 88 TRP C CA 1
ATOM 8955 C C . TRP C 1 91 ? 14.865 69.109 33.758 1.00 20.93 88 TRP C C 1
ATOM 8956 O O . TRP C 1 91 ? 14.460 70.080 34.381 1.00 21.92 88 TRP C O 1
ATOM 8967 N N . ASP C 1 92 ? 15.987 69.112 33.050 1.00 23.37 89 ASP C N 1
ATOM 8968 C CA . ASP C 1 92 ? 16.784 70.328 32.843 1.00 22.74 89 ASP C CA 1
ATOM 8969 C C . ASP C 1 92 ? 16.075 71.161 31.757 1.00 23.77 89 ASP C C 1
ATOM 8970 O O . ASP C 1 92 ? 15.827 70.653 30.649 1.00 23.75 89 ASP C O 1
ATOM 8975 N N . LYS C 1 93 ? 15.725 72.412 32.064 1.00 23.92 90 LYS C N 1
ATOM 8976 C CA . LYS C 1 93 ? 14.975 73.252 31.111 1.00 24.86 90 LYS C CA 1
ATOM 8977 C C . LYS C 1 93 ? 15.794 73.693 29.891 1.00 26.13 90 LYS C C 1
ATOM 8978 O O . LYS C 1 93 ? 15.201 73.985 28.850 1.00 26.56 90 LYS C O 1
ATOM 8984 N N . HIS C 1 94 ? 17.124 73.723 30.020 1.00 24.80 91 HIS C N 1
ATOM 8985 C CA . HIS C 1 94 ? 17.998 74.131 28.925 1.00 24.69 91 HIS C CA 1
ATOM 8986 C C . HIS C 1 94 ? 18.244 73.029 27.938 1.00 24.74 91 HIS C C 1
ATOM 8987 O O . HIS C 1 94 ? 18.174 73.279 26.741 1.00 25.54 91 HIS C O 1
ATOM 8994 N N . THR C 1 95 ? 18.556 71.827 28.424 1.00 25.51 92 THR C N 1
ATOM 8995 C CA . THR C 1 95 ? 18.813 70.669 27.545 1.00 25.68 92 THR C CA 1
ATOM 8996 C C . THR C 1 95 ? 17.547 69.902 27.191 1.00 25.14 92 THR C C 1
ATOM 8997 O O . THR C 1 95 ? 17.526 69.159 26.224 1.00 26.77 92 THR C O 1
ATOM 9001 N N . GLY C 1 96 ? 16.500 70.038 27.995 1.00 23.82 93 GLY C N 1
ATOM 9002 C CA . GLY C 1 96 ? 15.265 69.324 27.751 1.00 23.54 93 GLY C CA 1
ATOM 9003 C C . GLY C 1 96 ? 15.361 67.861 28.181 1.00 24.31 93 GLY C C 1
ATOM 9004 O O . GLY C 1 96 ? 14.432 67.074 27.964 1.00 23.40 93 GLY C O 1
ATOM 9005 N N . ARG C 1 97 ? 16.461 67.496 28.827 1.00 22.77 94 ARG C N 1
ATOM 9006 C CA . ARG C 1 97 ? 16.667 66.119 29.289 1.00 23.44 94 ARG C CA 1
ATOM 9007 C C . ARG C 1 97 ? 16.224 65.950 30.736 1.00 22.21 94 ARG C C 1
ATOM 9008 O O . ARG C 1 97 ? 16.563 66.779 31.590 1.00 20.94 94 ARG C O 1
ATOM 9016 N N . PRO C 1 98 ? 15.551 64.826 31.033 1.00 22.43 95 PRO C N 1
ATOM 9017 C CA . PRO C 1 98 ? 15.196 64.483 32.397 1.00 21.86 95 PRO C CA 1
ATOM 9018 C C . PRO C 1 98 ? 16.469 64.120 33.146 1.00 23.26 95 PRO C C 1
ATOM 9019 O O . PRO C 1 98 ? 17.440 63.645 32.514 1.00 22.39 95 PRO C O 1
ATOM 9023 N N . ILE C 1 99 ? 16.498 64.479 34.437 1.00 19.92 96 ILE C N 1
ATOM 9024 C CA . ILE C 1 99 ? 17.598 64.150 35.315 1.00 18.77 96 ILE C CA 1
ATOM 9025 C C . ILE C 1 99 ? 17.438 62.758 35.935 1.00 20.12 96 ILE C C 1
ATOM 9026 O O . ILE C 1 99 ? 18.357 62.257 36.576 1.00 19.40 96 ILE C O 1
ATOM 9031 N N . TYR C 1 100 ? 16.278 62.123 35.777 1.00 18.45 97 TYR C N 1
ATOM 9032 C CA . TYR C 1 100 ? 16.094 60.781 36.321 1.00 18.38 97 TYR C CA 1
ATOM 9033 C C . TYR C 1 100 ? 14.918 60.185 35.580 1.00 18.19 97 TYR C C 1
ATOM 9034 O O . TYR C 1 100 ? 14.236 60.922 34.847 1.00 18.76 97 TYR C O 1
ATOM 9043 N N . HIS C 1 101 ? 14.733 58.874 35.677 1.00 16.48 98 HIS C N 1
ATOM 9044 C CA . HIS C 1 101 ? 13.498 58.261 35.140 1.00 17.36 98 HIS C CA 1
ATOM 9045 C C . HIS C 1 101 ? 12.282 58.950 35.693 1.00 17.11 98 HIS C C 1
ATOM 9046 O O . HIS C 1 101 ? 12.330 59.498 36.810 1.00 20.87 98 HIS C O 1
ATOM 9053 N N . ALA C 1 102 ? 11.167 58.895 34.973 1.00 14.87 99 ALA C N 1
ATOM 9054 C CA . ALA C 1 102 ? 9.919 59.323 35.597 1.00 15.90 99 ALA C CA 1
ATOM 9055 C C . ALA C 1 102 ? 9.570 58.302 36.674 1.00 16.54 99 ALA C C 1
ATOM 9056 O O . ALA C 1 102 ? 9.708 57.069 36.447 1.00 17.39 99 ALA C O 1
ATOM 9058 N N A ILE C 1 103 ? 9.189 58.769 37.862 0.50 16.10 100 ILE C N 1
ATOM 9059 N N B ILE C 1 103 ? 9.151 58.797 37.841 0.50 15.63 100 ILE C N 1
ATOM 9060 C CA A ILE C 1 103 ? 8.701 57.856 38.871 0.50 16.07 100 ILE C CA 1
ATOM 9061 C CA B ILE C 1 103 ? 8.669 57.954 38.913 0.50 14.99 100 ILE C CA 1
ATOM 9062 C C A ILE C 1 103 ? 7.189 57.726 38.655 0.50 16.72 100 ILE C C 1
ATOM 9063 C C B ILE C 1 103 ? 7.155 57.739 38.692 0.50 16.07 100 ILE C C 1
ATOM 9064 O O A ILE C 1 103 ? 6.463 58.717 38.621 0.50 17.85 100 ILE C O 1
ATOM 9065 O O B ILE C 1 103 ? 6.376 58.691 38.714 0.50 16.89 100 ILE C O 1
ATOM 9074 N N . VAL C 1 104 ? 6.737 56.488 38.514 1.00 14.72 101 VAL C N 1
ATOM 9075 C CA . VAL C 1 104 ? 5.337 56.210 38.138 1.00 15.25 101 VAL C CA 1
ATOM 9076 C C . VAL C 1 104 ? 4.445 56.294 39.354 1.00 15.16 101 VAL C C 1
ATOM 9077 O O . VAL C 1 104 ? 4.911 56.147 40.478 1.00 17.76 101 VAL C O 1
ATOM 9081 N N . TRP C 1 105 ? 3.208 56.657 39.069 1.00 15.86 102 TRP C N 1
ATOM 9082 C CA . TRP C 1 105 ? 2.125 56.735 40.022 1.00 19.17 102 TRP C CA 1
ATOM 9083 C C . TRP C 1 105 ? 2.081 55.485 40.919 1.00 20.14 102 TRP C C 1
ATOM 9084 O O . TRP C 1 105 ? 2.020 55.593 42.143 1.00 20.85 102 TRP C O 1
ATOM 9095 N N . GLN C 1 106 ? 2.141 54.307 40.307 1.00 19.14 103 GLN C N 1
ATOM 9096 C CA . GLN C 1 106 ? 2.212 53.054 41.086 1.00 18.69 103 GLN C CA 1
ATOM 9097 C C . GLN C 1 106 ? 3.417 52.917 42.063 1.00 18.23 103 GLN C C 1
ATOM 9098 O O . GLN C 1 106 ? 3.291 52.255 43.099 1.00 19.38 103 GLN C O 1
ATOM 9104 N N . SER C 1 107 ? 4.583 53.481 41.740 1.00 16.85 104 SER C N 1
ATOM 9105 C CA . SER C 1 107 ? 5.822 53.215 42.548 1.00 17.24 104 SER C CA 1
ATOM 9106 C C . SER C 1 107 ? 5.645 53.448 44.073 1.00 17.47 104 SER C C 1
ATOM 9107 O O . SER C 1 107 ? 5.076 54.441 44.519 1.00 16.12 104 SER C O 1
ATOM 9110 N N . ARG C 1 108 ? 6.164 52.521 44.870 1.00 18.31 105 ARG C N 1
ATOM 9111 C CA . ARG C 1 108 ? 6.173 52.668 46.310 1.00 17.34 105 ARG C CA 1
ATOM 9112 C C . ARG C 1 108 ? 7.550 53.199 46.785 1.00 19.17 105 ARG C C 1
ATOM 9113 O O . ARG C 1 108 ? 7.827 53.219 47.994 1.00 15.96 105 ARG C O 1
ATOM 9121 N N . GLN C 1 109 ? 8.393 53.678 45.870 1.00 18.70 106 GLN C N 1
ATOM 9122 C CA . GLN C 1 109 ? 9.750 54.083 46.281 1.00 18.89 106 GLN C CA 1
ATOM 9123 C C . GLN C 1 109 ? 9.825 55.342 47.148 1.00 18.98 106 GLN C C 1
ATOM 9124 O O . GLN C 1 109 ? 10.884 55.610 47.712 1.00 19.36 106 GLN C O 1
ATOM 9130 N N . THR C 1 110 ? 8.729 56.091 47.245 1.00 20.39 107 THR C N 1
ATOM 9131 C CA . THR C 1 110 ? 8.699 57.327 48.048 1.00 20.33 107 THR C CA 1
ATOM 9132 C C . THR C 1 110 ? 8.126 57.064 49.440 1.00 20.83 107 THR C C 1
ATOM 9133 O O . THR C 1 110 ? 7.926 58.022 50.233 1.00 20.74 107 THR C O 1
ATOM 9137 N N . GLN C 1 111 ? 7.948 55.773 49.759 1.00 17.96 108 GLN C N 1
ATOM 9138 C CA . GLN C 1 111 ? 7.350 55.362 51.018 1.00 18.18 108 GLN C CA 1
ATOM 9139 C C . GLN C 1 111 ? 7.973 55.994 52.261 1.00 17.15 108 GLN C C 1
ATOM 9140 O O . GLN C 1 111 ? 7.235 56.388 53.167 1.00 15.41 108 GLN C O 1
ATOM 9146 N N . SER C 1 112 ? 9.311 56.043 52.345 1.00 15.81 109 SER C N 1
ATOM 9147 C CA . SER C 1 112 ? 9.934 56.585 53.567 1.00 17.37 109 SER C CA 1
ATOM 9148 C C . SER C 1 112 ? 9.687 58.085 53.767 1.00 16.91 109 SER C C 1
ATOM 9149 O O . SER C 1 112 ? 9.636 58.579 54.918 1.00 13.72 109 SER C O 1
ATOM 9152 N N . ILE C 1 113 ? 9.548 58.781 52.639 1.00 16.06 110 ILE C N 1
ATOM 9153 C CA . ILE C 1 113 ? 9.207 60.192 52.624 1.00 18.41 110 ILE C CA 1
ATOM 9154 C C . ILE C 1 113 ? 7.769 60.352 53.123 1.00 16.93 110 ILE C C 1
ATOM 9155 O O . ILE C 1 113 ? 7.535 61.188 53.985 1.00 16.81 110 ILE C O 1
ATOM 9160 N N . CYS C 1 114 ? 6.829 59.531 52.644 1.00 18.73 111 CYS C N 1
ATOM 9161 C CA . CYS C 1 114 ? 5.440 59.623 53.151 1.00 19.78 111 CYS C CA 1
ATOM 9162 C C . CYS C 1 114 ? 5.325 59.278 54.663 1.00 18.94 111 CYS C C 1
ATOM 9163 O O . CYS C 1 114 ? 4.647 59.956 55.427 1.00 18.23 111 CYS C O 1
ATOM 9166 N N . SER C 1 115 ? 5.984 58.210 55.083 1.00 20.57 112 SER C N 1
ATOM 9167 C CA . SER C 1 115 ? 5.938 57.776 56.484 1.00 21.10 112 SER C CA 1
ATOM 9168 C C . SER C 1 115 ? 6.467 58.857 57.429 1.00 20.78 112 SER C C 1
ATOM 9169 O O . SER C 1 115 ? 5.884 59.137 58.487 1.00 21.06 112 SER C O 1
ATOM 9172 N N . GLU C 1 116 ? 7.543 59.500 57.022 1.00 18.50 113 GLU C N 1
ATOM 9173 C CA . GLU C 1 116 ? 8.153 60.551 57.841 1.00 19.65 113 GLU C CA 1
ATOM 9174 C C . GLU C 1 116 ? 7.256 61.774 58.009 1.00 20.55 113 GLU C C 1
ATOM 9175 O O . GLU C 1 116 ? 7.219 62.356 59.098 1.00 20.18 113 GLU C O 1
ATOM 9181 N N . LEU C 1 117 ? 6.585 62.179 56.921 1.00 20.38 114 LEU C N 1
ATOM 9182 C CA . LEU C 1 117 ? 5.647 63.302 56.963 1.00 21.98 114 LEU C CA 1
ATOM 9183 C C . LEU C 1 117 ? 4.399 62.934 57.772 1.00 21.71 114 LEU C C 1
ATOM 9184 O O . LEU C 1 117 ? 3.812 63.778 58.447 1.00 19.70 114 LEU C O 1
ATOM 9189 N N . LYS C 1 118 ? 4.006 61.665 57.682 1.00 19.07 115 LYS C N 1
ATOM 9190 C CA . LYS C 1 118 ? 2.918 61.115 58.483 1.00 20.66 115 LYS C CA 1
ATOM 9191 C C . LYS C 1 118 ? 3.291 61.113 59.967 1.00 20.30 115 LYS C C 1
ATOM 9192 O O . LYS C 1 118 ? 2.525 61.620 60.815 1.00 19.22 115 LYS C O 1
ATOM 9198 N N A GLN C 1 119 ? 4.473 60.587 60.293 0.50 21.07 116 GLN C N 1
ATOM 9199 N N B GLN C 1 119 ? 4.479 60.588 60.272 0.50 20.46 116 GLN C N 1
ATOM 9200 C CA A GLN C 1 119 ? 4.921 60.562 61.691 0.50 22.27 116 GLN C CA 1
ATOM 9201 C CA B GLN C 1 119 ? 4.986 60.528 61.649 0.50 21.12 116 GLN C CA 1
ATOM 9202 C C A GLN C 1 119 ? 5.025 61.968 62.287 0.50 21.68 116 GLN C C 1
ATOM 9203 C C B GLN C 1 119 ? 5.188 61.926 62.281 0.50 21.17 116 GLN C C 1
ATOM 9204 O O A GLN C 1 119 ? 4.805 62.151 63.491 0.50 20.82 116 GLN C O 1
ATOM 9205 O O B GLN C 1 119 ? 5.227 62.054 63.509 0.50 20.62 116 GLN C O 1
ATOM 9216 N N . GLN C 1 120 ? 5.322 62.955 61.438 1.00 20.86 117 GLN C N 1
ATOM 9217 C CA . GLN C 1 120 ? 5.409 64.359 61.879 1.00 20.43 117 GLN C CA 1
ATOM 9218 C C . GLN C 1 120 ? 4.008 64.981 62.085 1.00 20.33 117 GLN C C 1
ATOM 9219 O O . GLN C 1 120 ? 3.878 66.102 62.572 1.00 19.79 117 GLN C O 1
ATOM 9225 N N . GLY C 1 121 ? 2.962 64.269 61.694 1.00 17.63 118 GLY C N 1
ATOM 9226 C CA . GLY C 1 121 ? 1.585 64.733 61.917 1.00 19.75 118 GLY C CA 1
ATOM 9227 C C . GLY C 1 121 ? 1.024 65.588 60.805 1.00 18.67 118 GLY C C 1
ATOM 9228 O O . GLY C 1 121 ? 0.041 66.293 61.018 1.00 18.57 118 GLY C O 1
ATOM 9229 N N . TYR C 1 122 ? 1.577 65.487 59.593 1.00 19.31 119 TYR C N 1
ATOM 9230 C CA . TYR C 1 122 ? 1.095 66.369 58.530 1.00 18.96 119 TYR C CA 1
ATOM 9231 C C . TYR C 1 122 ? 0.026 65.789 57.660 1.00 19.56 119 TYR C C 1
ATOM 9232 O O . TYR C 1 122 ? -0.477 66.493 56.799 1.00 19.25 119 TYR C O 1
ATOM 9241 N N . GLU C 1 123 ? -0.381 64.543 57.890 1.00 19.75 120 GLU C N 1
ATOM 9242 C CA . GLU C 1 123 ? -1.303 63.939 56.928 1.00 20.72 120 GLU C CA 1
ATOM 9243 C C . GLU C 1 123 ? -2.618 64.706 56.831 1.00 21.38 120 GLU C C 1
ATOM 9244 O O . GLU C 1 123 ? -3.070 64.963 55.706 1.00 22.79 120 GLU C O 1
ATOM 9250 N N . GLN C 1 124 ? -3.223 65.073 57.972 1.00 19.23 121 GLN C N 1
ATOM 9251 C CA . GLN C 1 124 ? -4.531 65.769 57.939 1.00 21.19 121 GLN C CA 1
ATOM 9252 C C . GLN C 1 124 ? -4.488 67.063 57.104 1.00 19.63 121 GLN C C 1
ATOM 9253 O O . GLN C 1 124 ? -5.458 67.377 56.394 1.00 18.95 121 GLN C O 1
ATOM 9259 N N . THR C 1 125 ? -3.397 67.819 57.264 1.00 18.93 122 THR C N 1
ATOM 9260 C CA . THR C 1 125 ? -3.158 69.043 56.497 1.00 20.50 122 THR C CA 1
ATOM 9261 C C . THR C 1 125 ? -3.195 68.717 55.014 1.00 18.44 122 THR C C 1
ATOM 9262 O O . THR C 1 125 ? -3.857 69.428 54.231 1.00 19.31 122 THR C O 1
ATOM 9266 N N . PHE C 1 126 ? -2.479 67.665 54.600 1.00 19.15 123 PHE C N 1
ATOM 9267 C CA . PHE C 1 126 ? -2.560 67.258 53.194 1.00 17.63 123 PHE C CA 1
ATOM 9268 C C . PHE C 1 126 ? -3.981 66.867 52.796 1.00 19.62 123 PHE C C 1
ATOM 9269 O O . PHE C 1 126 ? -4.453 67.254 51.722 1.00 22.04 123 PHE C O 1
ATOM 9277 N N . ARG C 1 127 ? -4.694 66.119 53.633 1.00 20.54 124 ARG C N 1
ATOM 9278 C CA . ARG C 1 127 ? -6.056 65.722 53.256 1.00 19.79 124 ARG C CA 1
ATOM 9279 C C . ARG C 1 127 ? -6.972 66.921 53.098 1.00 19.72 124 ARG C C 1
ATOM 9280 O O . ARG C 1 127 ? -7.763 66.982 52.165 1.00 16.13 124 ARG C O 1
ATOM 9288 N N . ASP C 1 128 ? -6.852 67.868 54.031 1.00 21.36 125 ASP C N 1
ATOM 9289 C CA . ASP C 1 128 ? -7.687 69.068 54.036 1.00 21.52 125 ASP C CA 1
ATOM 9290 C C . ASP C 1 128 ? -7.462 69.989 52.825 1.00 20.41 125 ASP C C 1
ATOM 9291 O O . ASP C 1 128 ? -8.398 70.501 52.254 1.00 20.51 125 ASP C O 1
ATOM 9296 N N . LYS C 1 129 ? -6.223 70.173 52.423 1.00 20.57 126 LYS C N 1
ATOM 9297 C CA . LYS C 1 129 ? -5.895 71.046 51.298 1.00 18.93 126 LYS C CA 1
ATOM 9298 C C . LYS C 1 129 ? -5.992 70.432 49.897 1.00 19.66 126 LYS C C 1
ATOM 9299 O O . LYS C 1 129 ? -6.324 71.149 48.944 1.00 18.92 126 LYS C O 1
ATOM 9305 N N . THR C 1 130 ? -5.708 69.136 49.750 1.00 19.84 127 THR C N 1
ATOM 9306 C CA . THR C 1 130 ? -5.602 68.495 48.428 1.00 19.49 127 THR C CA 1
ATOM 9307 C C . THR C 1 130 ? -6.680 67.438 48.076 1.00 20.36 127 THR C C 1
ATOM 9308 O O . THR C 1 130 ? -6.796 67.041 46.902 1.00 19.79 127 THR C O 1
ATOM 9312 N N . GLY C 1 131 ? -7.417 66.958 49.077 1.00 18.57 128 GLY C N 1
ATOM 9313 C CA . GLY C 1 131 ? -8.322 65.842 48.900 1.00 19.87 128 GLY C CA 1
ATOM 9314 C C . GLY C 1 131 ? -7.635 64.479 48.735 1.00 18.84 128 GLY C C 1
ATOM 9315 O O . GLY C 1 131 ? -8.266 63.467 48.395 1.00 21.85 128 GLY C O 1
ATOM 9316 N N . LEU C 1 132 ? -6.335 64.434 48.974 1.00 19.41 129 LEU C N 1
ATOM 9317 C CA . LEU C 1 132 ? -5.595 63.211 48.861 1.00 19.40 129 LEU C CA 1
ATOM 9318 C C . LEU C 1 132 ? -5.174 62.740 50.277 1.00 19.79 129 LEU C C 1
ATOM 9319 O O . LEU C 1 132 ? -5.915 62.954 51.262 1.00 19.61 129 LEU C O 1
ATOM 9324 N N . LEU C 1 133 ? -4.048 62.029 50.359 1.00 20.48 130 LEU C N 1
ATOM 9325 C CA . LEU C 1 133 ? -3.463 61.563 51.620 1.00 20.57 130 LEU C CA 1
ATOM 9326 C C . LEU C 1 133 ? -1.963 61.382 51.390 1.00 20.34 130 LEU C C 1
ATOM 9327 O O . LEU C 1 133 ? -1.485 61.615 50.270 1.00 22.58 130 LEU C O 1
ATOM 9332 N N . LEU C 1 134 ? -1.216 60.943 52.413 1.00 17.90 131 LEU C N 1
ATOM 9333 C CA . LEU C 1 134 ? 0.235 60.766 52.271 1.00 17.97 131 LEU C CA 1
ATOM 9334 C C . LEU C 1 134 ? 0.582 59.337 51.864 1.00 18.78 131 LEU C C 1
ATOM 9335 O O . LEU C 1 134 ? 1.194 58.559 52.608 1.00 18.34 131 LEU C O 1
ATOM 9340 N N . ASP C 1 135 ? 0.197 59.031 50.635 1.00 18.33 132 ASP C N 1
ATOM 9341 C CA . ASP C 1 135 ? 0.478 57.741 50.007 1.00 20.35 132 ASP C CA 1
ATOM 9342 C C . ASP C 1 135 ? 1.496 57.979 48.884 1.00 22.38 132 ASP C C 1
ATOM 9343 O O . ASP C 1 135 ? 1.432 59.028 48.207 1.00 22.34 132 ASP C O 1
ATOM 9348 N N . PRO C 1 136 ? 2.434 57.028 48.680 1.00 21.34 133 PRO C N 1
ATOM 9349 C CA . PRO C 1 136 ? 3.414 57.161 47.590 1.00 22.26 133 PRO C CA 1
ATOM 9350 C C . PRO C 1 136 ? 2.810 57.374 46.176 1.00 18.86 133 PRO C C 1
ATOM 9351 O O . PRO C 1 136 ? 3.528 57.696 45.245 1.00 18.14 133 PRO C O 1
ATOM 9355 N N . TYR C 1 137 ? 1.499 57.187 46.028 1.00 20.11 134 TYR C N 1
ATOM 9356 C CA . TYR C 1 137 ? 0.781 57.394 44.783 1.00 18.40 134 TYR C CA 1
ATOM 9357 C C . TYR C 1 137 ? 1.036 58.789 44.189 1.00 21.37 134 TYR C C 1
ATOM 9358 O O . TYR C 1 137 ? 1.355 58.885 43.007 1.00 20.62 134 TYR C O 1
ATOM 9367 N N . PHE C 1 138 ? 1.020 59.836 45.028 1.00 18.59 135 PHE C N 1
ATOM 9368 C CA . PHE C 1 138 ? 0.975 61.207 44.501 1.00 18.55 135 PHE C CA 1
ATOM 9369 C C . PHE C 1 138 ? 2.320 61.827 44.072 1.00 19.58 135 PHE C C 1
ATOM 9370 O O . PHE C 1 138 ? 3.382 61.387 44.508 1.00 19.84 135 PHE C O 1
ATOM 9378 N N . ALA C 1 139 ? 2.281 62.848 43.214 1.00 20.00 136 ALA C N 1
ATOM 9379 C CA . ALA C 1 139 ? 3.518 63.381 42.622 1.00 20.54 136 ALA C CA 1
ATOM 9380 C C . ALA C 1 139 ? 4.536 63.955 43.589 1.00 20.51 136 ALA C C 1
ATOM 9381 O O . ALA C 1 139 ? 5.748 63.704 43.473 1.00 23.63 136 ALA C O 1
ATOM 9383 N N . GLY C 1 140 ? 4.018 64.709 44.549 1.00 21.68 137 GLY C N 1
ATOM 9384 C CA . GLY C 1 140 ? 4.825 65.525 45.431 1.00 20.56 137 GLY C CA 1
ATOM 9385 C C . GLY C 1 140 ? 5.994 64.827 46.065 1.00 21.20 137 GLY C C 1
ATOM 9386 O O . GLY C 1 140 ? 7.098 65.359 46.049 1.00 19.77 137 GLY C O 1
ATOM 9387 N N . THR C 1 141 ? 5.772 63.637 46.621 1.00 18.60 138 THR C N 1
ATOM 9388 C CA . THR C 1 141 ? 6.891 62.919 47.240 1.00 18.97 138 THR C CA 1
ATOM 9389 C C . THR C 1 141 ? 7.880 62.426 46.203 1.00 18.85 138 THR C C 1
ATOM 9390 O O . THR C 1 141 ? 9.079 62.372 46.499 1.00 17.89 138 THR C O 1
ATOM 9394 N N . LYS C 1 142 ? 7.403 62.109 44.990 1.00 20.53 139 LYS C N 1
ATOM 9395 C CA . LYS C 1 142 ? 8.326 61.727 43.908 1.00 20.46 139 LYS C CA 1
ATOM 9396 C C . LYS C 1 142 ? 9.250 62.913 43.559 1.00 18.36 139 LYS C C 1
ATOM 9397 O O . LYS C 1 142 ? 10.434 62.738 43.303 1.00 23.01 139 LYS C O 1
ATOM 9403 N N . VAL C 1 143 ? 8.738 64.129 43.610 1.00 18.68 140 VAL C N 1
ATOM 9404 C CA . VAL C 1 143 ? 9.621 65.263 43.355 1.00 17.91 140 VAL C CA 1
ATOM 9405 C C . VAL C 1 143 ? 10.700 65.340 44.435 1.00 17.87 140 VAL C C 1
ATOM 9406 O O . VAL C 1 143 ? 11.882 65.579 44.142 1.00 21.82 140 VAL C O 1
ATOM 9410 N N . LYS C 1 144 ? 10.288 65.145 45.689 1.00 17.43 141 LYS C N 1
ATOM 9411 C CA . LYS C 1 144 ? 11.225 65.252 46.776 1.00 17.67 141 LYS C CA 1
ATOM 9412 C C . LYS C 1 144 ? 12.259 64.151 46.654 1.00 17.21 141 LYS C C 1
ATOM 9413 O O . LYS C 1 144 ? 13.430 64.388 46.912 1.00 19.47 141 LYS C O 1
ATOM 9419 N N . TRP C 1 145 ? 11.800 62.931 46.333 1.00 17.65 142 TRP C N 1
ATOM 9420 C CA . TRP C 1 145 ? 12.714 61.820 46.117 1.00 16.33 142 TRP C CA 1
ATOM 9421 C C . TRP C 1 145 ? 13.842 62.183 45.138 1.00 16.71 142 TRP C C 1
ATOM 9422 O O . TRP C 1 145 ? 15.072 62.099 45.477 1.00 18.38 142 TRP C O 1
ATOM 9433 N N . ILE C 1 146 ? 13.453 62.620 43.939 1.00 17.64 143 ILE C N 1
ATOM 9434 C CA . ILE C 1 146 ? 14.398 63.023 42.919 1.00 17.03 143 ILE C CA 1
ATOM 9435 C C . ILE C 1 146 ? 15.390 64.111 43.434 1.00 17.24 143 ILE C C 1
ATOM 9436 O O . ILE C 1 146 ? 16.607 63.934 43.371 1.00 20.26 143 ILE C O 1
ATOM 9441 N N . LEU C 1 147 ? 14.882 65.172 44.029 1.00 18.02 144 LEU C N 1
ATOM 9442 C CA . LEU C 1 147 ? 15.751 66.227 44.541 1.00 22.98 144 LEU C CA 1
ATOM 9443 C C . LEU C 1 147 ? 16.701 65.738 45.643 1.00 22.08 144 LEU C C 1
ATOM 9444 O O . LEU C 1 147 ? 17.839 66.171 45.690 1.00 23.36 144 LEU C O 1
ATOM 9449 N N . ASP C 1 148 ? 16.220 64.834 46.502 1.00 23.73 145 ASP C N 1
ATOM 9450 C CA . ASP C 1 148 ? 17.029 64.322 47.613 1.00 23.28 145 ASP C CA 1
ATOM 9451 C C . ASP C 1 148 ? 17.927 63.177 47.216 1.00 24.18 145 ASP C C 1
ATOM 9452 O O . ASP C 1 148 ? 18.971 62.986 47.842 1.00 25.27 145 ASP C O 1
ATOM 9457 N N . ASN C 1 149 ? 17.502 62.393 46.229 1.00 23.66 146 ASN C N 1
ATOM 9458 C CA . ASN C 1 149 ? 18.235 61.193 45.852 1.00 23.95 146 ASN C CA 1
ATOM 9459 C C . ASN C 1 149 ? 19.122 61.298 44.619 1.00 24.32 146 ASN C C 1
ATOM 9460 O O . ASN C 1 149 ? 20.087 60.539 44.516 1.00 25.24 146 ASN C O 1
ATOM 9465 N N . VAL C 1 150 ? 18.839 62.246 43.731 1.00 25.15 147 VAL C N 1
ATOM 9466 C CA . VAL C 1 150 ? 19.646 62.428 42.512 1.00 24.56 147 VAL C CA 1
ATOM 9467 C C . VAL C 1 150 ? 20.783 63.422 42.692 1.00 24.71 147 VAL C C 1
ATOM 9468 O O . VAL C 1 150 ? 20.559 64.608 42.931 1.00 27.15 147 VAL C O 1
ATOM 9472 N N . GLU C 1 151 ? 21.994 62.906 42.564 1.00 26.24 148 GLU C N 1
ATOM 9473 C CA . GLU C 1 151 ? 23.266 63.660 42.674 1.00 27.90 148 GLU C CA 1
ATOM 9474 C C . GLU C 1 151 ? 23.256 64.994 41.920 1.00 26.34 148 GLU C C 1
ATOM 9475 O O . GLU C 1 151 ? 23.095 64.998 40.710 1.00 28.93 148 GLU C O 1
ATOM 9481 N N . GLY C 1 152 ? 23.409 66.112 42.632 1.00 24.05 149 GLY C N 1
ATOM 9482 C CA . GLY C 1 152 ? 23.424 67.454 42.021 1.00 20.54 149 GLY C CA 1
ATOM 9483 C C . GLY C 1 152 ? 22.061 68.080 41.733 1.00 21.54 149 GLY C C 1
ATOM 9484 O O . GLY C 1 152 ? 22.001 69.208 41.267 1.00 13.92 149 GLY C O 1
ATOM 9485 N N . ALA C 1 153 ? 20.975 67.342 42.000 1.00 20.70 150 ALA C N 1
ATOM 9486 C CA . ALA C 1 153 ? 19.599 67.803 41.736 1.00 23.21 150 ALA C CA 1
ATOM 9487 C C . ALA C 1 153 ? 19.177 68.987 42.581 1.00 25.30 150 ALA C C 1
ATOM 9488 O O . ALA C 1 153 ? 18.559 69.934 42.071 1.00 24.56 150 ALA C O 1
ATOM 9490 N N A ARG C 1 154 ? 19.493 68.940 43.873 0.50 26.26 151 ARG C N 1
ATOM 9491 N N B ARG C 1 154 ? 19.521 68.949 43.864 0.50 27.08 151 ARG C N 1
ATOM 9492 C CA A ARG C 1 154 ? 19.173 70.032 44.796 0.50 27.46 151 ARG C CA 1
ATOM 9493 C CA B ARG C 1 154 ? 19.194 70.043 44.770 0.50 28.95 151 ARG C CA 1
ATOM 9494 C C A ARG C 1 154 ? 19.847 71.340 44.310 0.50 28.42 151 ARG C C 1
ATOM 9495 C C B ARG C 1 154 ? 19.838 71.342 44.266 0.50 29.22 151 ARG C C 1
ATOM 9496 O O A ARG C 1 154 ? 19.226 72.404 44.294 0.50 28.42 151 ARG C O 1
ATOM 9497 O O B ARG C 1 154 ? 19.204 72.398 44.210 0.50 29.14 151 ARG C O 1
ATOM 9512 N N . GLU C 1 155 ? 21.107 71.240 43.892 1.00 29.34 152 GLU C N 1
ATOM 9513 C CA . GLU C 1 155 ? 21.852 72.366 43.321 1.00 30.07 152 GLU C CA 1
ATOM 9514 C C . GLU C 1 155 ? 21.234 73.009 42.064 1.00 30.19 152 GLU C C 1
ATOM 9515 O O . GLU C 1 155 ? 21.142 74.227 41.962 1.00 30.32 152 GLU C O 1
ATOM 9521 N N . LYS C 1 156 ? 20.826 72.186 41.097 1.00 29.21 153 LYS C N 1
ATOM 9522 C CA . LYS C 1 156 ? 20.242 72.700 39.864 1.00 27.57 153 LYS C CA 1
ATOM 9523 C C . LYS C 1 156 ? 18.881 73.321 40.160 1.00 28.11 153 LYS C C 1
ATOM 9524 O O . LYS C 1 156 ? 18.462 74.277 39.494 1.00 24.13 153 LYS C O 1
ATOM 9530 N N . ALA C 1 157 ? 18.191 72.760 41.148 1.00 28.81 154 ALA C N 1
ATOM 9531 C CA . ALA C 1 157 ? 16.854 73.222 41.507 1.00 34.08 154 ALA C CA 1
ATOM 9532 C C . ALA C 1 157 ? 16.887 74.627 42.087 1.00 36.32 154 ALA C C 1
ATOM 9533 O O . ALA C 1 157 ? 16.162 75.519 41.625 1.00 37.76 154 ALA C O 1
ATOM 9535 N N A GLU C 1 158 ? 17.709 74.806 43.119 0.50 37.24 155 GLU C N 1
ATOM 9536 N N B GLU C 1 158 ? 17.768 74.825 43.064 0.50 36.92 155 GLU C N 1
ATOM 9537 C CA A GLU C 1 158 ? 17.849 76.093 43.806 0.50 37.65 155 GLU C CA 1
ATOM 9538 C CA B GLU C 1 158 ? 17.916 76.107 43.751 0.50 37.07 155 GLU C CA 1
ATOM 9539 C C A GLU C 1 158 ? 18.685 77.121 43.024 0.50 37.36 155 GLU C C 1
ATOM 9540 C C B GLU C 1 158 ? 18.247 77.235 42.773 0.50 37.24 155 GLU C C 1
ATOM 9541 O O A GLU C 1 158 ? 18.903 78.240 43.496 0.50 37.36 155 GLU C O 1
ATOM 9542 O O B GLU C 1 158 ? 17.542 78.252 42.731 0.50 36.14 155 GLU C O 1
ATOM 9553 N N A ASN C 1 159 ? 19.178 76.727 41.851 0.50 36.46 156 ASN C N 1
ATOM 9554 N N B ASN C 1 159 ? 19.301 77.052 41.975 0.50 36.95 156 ASN C N 1
ATOM 9555 C CA A ASN C 1 159 ? 19.828 77.658 40.936 0.50 35.10 156 ASN C CA 1
ATOM 9556 C CA B ASN C 1 159 ? 19.678 78.087 41.020 0.50 36.61 156 ASN C CA 1
ATOM 9557 C C A ASN C 1 159 ? 18.801 78.100 39.880 0.50 35.29 156 ASN C C 1
ATOM 9558 C C B ASN C 1 159 ? 18.644 78.248 39.900 0.50 36.02 156 ASN C C 1
ATOM 9559 O O A ASN C 1 159 ? 18.881 79.198 39.328 0.50 36.75 156 ASN C O 1
ATOM 9560 O O B ASN C 1 159 ? 18.568 79.319 39.296 0.50 36.86 156 ASN C O 1
ATOM 9569 N N . GLY C 1 160 ? 17.834 77.223 39.625 1.00 34.64 157 GLY C N 1
ATOM 9570 C CA . GLY C 1 160 ? 16.753 77.405 38.652 1.00 31.95 157 GLY C CA 1
ATOM 9571 C C . GLY C 1 160 ? 16.840 76.640 37.336 1.00 28.14 157 GLY C C 1
ATOM 9572 O O . GLY C 1 160 ? 16.174 76.992 36.386 1.00 28.77 157 GLY C O 1
ATOM 9573 N N . ASP C 1 161 ? 17.640 75.588 37.276 1.00 26.67 158 ASP C N 1
ATOM 9574 C CA . ASP C 1 161 ? 17.776 74.796 36.042 1.00 25.97 158 ASP C CA 1
ATOM 9575 C C . ASP C 1 161 ? 16.699 73.728 35.839 1.00 22.91 158 ASP C C 1
ATOM 9576 O O . ASP C 1 161 ? 16.594 73.193 34.735 1.00 24.34 158 ASP C O 1
ATOM 9581 N N . LEU C 1 162 ? 15.897 73.436 36.864 1.00 20.42 159 LEU C N 1
ATOM 9582 C CA . LEU C 1 162 ? 14.894 72.358 36.781 1.00 20.98 159 LEU C CA 1
ATOM 9583 C C . LEU C 1 162 ? 13.403 72.739 36.713 1.00 21.52 159 LEU C C 1
ATOM 9584 O O . LEU C 1 162 ? 12.918 73.712 37.318 1.00 22.64 159 LEU C O 1
ATOM 9589 N N . LEU C 1 163 ? 12.683 71.918 35.965 1.00 20.40 160 LEU C N 1
ATOM 9590 C CA . LEU C 1 163 ? 11.231 71.995 35.842 1.00 19.79 160 LEU C CA 1
ATOM 9591 C C . LEU C 1 163 ? 10.690 70.619 36.206 1.00 17.81 160 LEU C C 1
ATOM 9592 O O . LEU C 1 163 ? 11.346 69.579 36.040 1.00 17.52 160 LEU C O 1
ATOM 9597 N N . PHE C 1 164 ? 9.508 70.669 36.780 1.00 19.65 161 PHE C N 1
ATOM 9598 C CA . PHE C 1 164 ? 8.764 69.522 37.217 1.00 19.14 161 PHE C CA 1
ATOM 9599 C C . PHE C 1 164 ? 7.529 69.482 36.340 1.00 20.10 161 PHE C C 1
ATOM 9600 O O . PHE C 1 164 ? 7.043 70.516 35.857 1.00 16.87 161 PHE C O 1
ATOM 9608 N N . GLY C 1 165 ? 7.077 68.278 36.069 1.00 22.34 162 GLY C N 1
ATOM 9609 C CA . GLY C 1 165 ? 5.781 68.128 35.449 1.00 20.98 162 GLY C CA 1
ATOM 9610 C C . GLY C 1 165 ? 5.315 66.707 35.600 1.00 21.30 162 GLY C C 1
ATOM 9611 O O . GLY C 1 165 ? 6.160 65.759 35.660 1.00 22.12 162 GLY C O 1
ATOM 9612 N N . THR C 1 166 ? 3.991 66.608 35.707 1.00 18.90 163 THR C N 1
ATOM 9613 C CA . THR C 1 166 ? 3.258 65.366 35.487 1.00 19.78 163 THR C CA 1
ATOM 9614 C C . THR C 1 166 ? 3.354 65.174 33.947 1.00 20.54 163 THR C C 1
ATOM 9615 O O . THR C 1 166 ? 3.880 66.058 33.261 1.00 19.43 163 THR C O 1
ATOM 9619 N N . ILE C 1 167 ? 2.834 64.060 33.415 1.00 20.23 164 ILE C N 1
ATOM 9620 C CA . ILE C 1 167 ? 3.031 63.714 31.990 1.00 20.01 164 ILE C CA 1
ATOM 9621 C C . ILE C 1 167 ? 2.441 64.708 30.986 1.00 21.71 164 ILE C C 1
ATOM 9622 O O . ILE C 1 167 ? 3.085 64.989 29.959 1.00 23.29 164 ILE C O 1
ATOM 9627 N N . ASP C 1 168 ? 1.215 65.195 31.236 1.00 21.71 165 ASP C N 1
ATOM 9628 C CA . ASP C 1 168 ? 0.664 66.268 30.420 1.00 20.98 165 ASP C CA 1
ATOM 9629 C C . ASP C 1 168 ? 1.674 67.414 30.274 1.00 21.68 165 ASP C C 1
ATOM 9630 O O . ASP C 1 168 ? 1.931 67.894 29.165 1.00 21.75 165 ASP C O 1
ATOM 9635 N N . THR C 1 169 ? 2.263 67.859 31.377 1.00 18.47 166 THR C N 1
ATOM 9636 C CA . THR C 1 169 ? 3.168 69.025 31.330 1.00 18.04 166 THR C CA 1
ATOM 9637 C C . THR C 1 169 ? 4.395 68.706 30.486 1.00 20.05 166 THR C C 1
ATOM 9638 O O . THR C 1 169 ? 4.814 69.484 29.645 1.00 21.68 166 THR C O 1
ATOM 9642 N N . TRP C 1 170 ? 4.967 67.551 30.720 1.00 18.48 167 TRP C N 1
ATOM 9643 C CA . TRP C 1 170 ? 6.122 67.080 29.943 1.00 19.10 167 TRP C CA 1
ATOM 9644 C C . TRP C 1 170 ? 5.845 67.084 28.444 1.00 18.72 167 TRP C C 1
ATOM 9645 O O . TRP C 1 170 ? 6.584 67.689 27.674 1.00 20.17 167 TRP C O 1
ATOM 9656 N N . LEU C 1 171 ? 4.740 66.464 28.035 1.00 18.67 168 LEU C N 1
ATOM 9657 C CA . LEU C 1 171 ? 4.380 66.399 26.620 1.00 18.62 168 LEU C CA 1
ATOM 9658 C C . LEU C 1 171 ? 4.143 67.789 25.997 1.00 19.43 168 LEU C C 1
ATOM 9659 O O . LEU C 1 171 ? 4.707 68.102 24.947 1.00 20.08 168 LEU C O 1
ATOM 9664 N N . VAL C 1 172 ? 3.313 68.613 26.626 1.00 22.31 169 VAL C N 1
ATOM 9665 C CA . VAL C 1 172 ? 3.081 69.979 26.120 1.00 19.18 169 VAL C CA 1
ATOM 9666 C C . VAL C 1 172 ? 4.417 70.745 26.020 1.00 18.89 169 VAL C C 1
ATOM 9667 O O . VAL C 1 172 ? 4.646 71.439 25.052 1.00 21.73 169 VAL C O 1
ATOM 9671 N N . TRP C 1 173 ? 5.266 70.659 27.028 1.00 17.68 170 TRP C N 1
ATOM 9672 C CA . TRP C 1 173 ? 6.542 71.389 26.958 1.00 17.75 170 TRP C CA 1
ATOM 9673 C C . TRP C 1 173 ? 7.333 70.937 25.766 1.00 16.53 170 TRP C C 1
ATOM 9674 O O . TRP C 1 173 ? 7.716 71.748 24.964 1.00 16.19 170 TRP C O 1
ATOM 9685 N N . LYS C 1 174 ? 7.539 69.632 25.618 1.00 19.93 171 LYS C N 1
ATOM 9686 C CA . LYS C 1 174 ? 8.329 69.110 24.507 1.00 18.57 171 LYS C CA 1
ATOM 9687 C C . LYS C 1 174 ? 7.686 69.410 23.151 1.00 17.49 171 LYS C C 1
ATOM 9688 O O . LYS C 1 174 ? 8.360 69.843 22.235 1.00 17.63 171 LYS C O 1
ATOM 9694 N N . LEU C 1 175 ? 6.379 69.173 23.013 1.00 17.18 172 LEU C N 1
ATOM 9695 C CA . LEU C 1 175 ? 5.685 69.377 21.741 1.00 15.69 172 LEU C CA 1
ATOM 9696 C C . LEU C 1 175 ? 5.614 70.872 21.305 1.00 18.08 172 LEU C C 1
ATOM 9697 O O . LEU C 1 175 ? 5.752 71.194 20.110 1.00 17.35 172 LEU C O 1
ATOM 9702 N N . SER C 1 176 ? 5.471 71.790 22.270 1.00 18.82 173 SER C N 1
ATOM 9703 C CA . SER C 1 176 ? 5.492 73.230 21.989 1.00 19.11 173 SER C CA 1
ATOM 9704 C C . SER C 1 176 ? 6.891 73.819 21.912 1.00 18.18 173 SER C C 1
ATOM 9705 O O . SER C 1 176 ? 7.061 75.034 21.826 1.00 18.62 173 SER C O 1
ATOM 9708 N N . GLY C 1 177 ? 7.903 72.978 21.939 1.00 18.01 174 GLY C N 1
ATOM 9709 C CA . GLY C 1 177 ? 9.272 73.474 21.765 1.00 17.23 174 GLY C CA 1
ATOM 9710 C C . GLY C 1 177 ? 9.608 74.452 22.857 1.00 18.09 174 GLY C C 1
ATOM 9711 O O . GLY C 1 177 ? 10.021 75.561 22.563 1.00 15.74 174 GLY C O 1
ATOM 9712 N N . LYS C 1 178 ? 9.330 74.056 24.111 1.00 18.76 175 LYS C N 1
ATOM 9713 C CA . LYS C 1 178 ? 9.594 74.838 25.319 1.00 20.90 175 LYS C CA 1
ATOM 9714 C C . LYS C 1 178 ? 8.735 76.078 25.527 1.00 23.46 175 LYS C C 1
ATOM 9715 O O . LYS C 1 178 ? 8.948 76.811 26.491 1.00 24.35 175 LYS C O 1
ATOM 9721 N N . ALA C 1 179 ? 7.746 76.281 24.664 1.00 24.01 176 ALA C N 1
ATOM 9722 C CA . ALA C 1 179 ? 6.911 77.469 24.714 1.00 24.45 176 ALA C CA 1
ATOM 9723 C C . ALA C 1 179 ? 5.970 77.504 25.913 1.00 23.86 176 ALA C C 1
ATOM 9724 O O . ALA C 1 179 ? 5.763 78.560 26.492 1.00 20.35 176 ALA C O 1
ATOM 9726 N N . ALA C 1 180 ? 5.420 76.350 26.287 1.00 22.19 177 ALA C N 1
ATOM 9727 C CA . ALA C 1 180 ? 4.450 76.291 27.345 1.00 20.92 177 ALA C CA 1
ATOM 9728 C C . ALA C 1 180 ? 4.832 75.321 28.421 1.00 19.31 177 ALA C C 1
ATOM 9729 O O . ALA C 1 180 ? 5.076 74.154 28.156 1.00 17.96 177 ALA C O 1
ATOM 9731 N N . HIS C 1 181 ? 4.797 75.789 29.662 1.00 18.12 178 HIS C N 1
ATOM 9732 C CA . HIS C 1 181 ? 5.003 74.904 30.800 1.00 19.96 178 HIS C CA 1
ATOM 9733 C C . HIS C 1 181 ? 3.732 75.041 31.634 1.00 17.94 178 HIS C C 1
ATOM 9734 O O . HIS C 1 181 ? 3.584 75.960 32.446 1.00 17.12 178 HIS C O 1
ATOM 9741 N N . ILE C 1 182 ? 2.794 74.137 31.377 1.00 20.02 179 ILE C N 1
ATOM 9742 C CA . ILE C 1 182 ? 1.461 74.199 31.978 1.00 19.06 179 ILE C CA 1
ATOM 9743 C C . ILE C 1 182 ? 0.894 72.833 32.417 1.00 18.40 179 ILE C C 1
ATOM 9744 O O . ILE C 1 182 ? 1.412 71.785 32.097 1.00 17.28 179 ILE C O 1
ATOM 9749 N N . THR C 1 183 ? -0.186 72.884 33.176 1.00 21.16 180 THR C N 1
ATOM 9750 C CA . THR C 1 183 ? -0.929 71.689 33.565 1.00 19.53 180 THR C CA 1
ATOM 9751 C C . THR C 1 183 ? -2.370 72.194 33.697 1.00 20.28 180 THR C C 1
ATOM 9752 O O . THR C 1 183 ? -2.604 73.422 33.708 1.00 23.83 180 THR C O 1
ATOM 9756 N N . ASP C 1 184 ? -3.337 71.297 33.697 1.00 17.56 181 ASP C N 1
ATOM 9757 C CA . ASP C 1 184 ? -4.702 71.708 33.949 1.00 19.41 181 ASP C CA 1
ATOM 9758 C C . ASP C 1 184 ? -5.012 71.437 35.407 1.00 19.09 181 ASP C C 1
ATOM 9759 O O . ASP C 1 184 ? -4.232 70.782 36.145 1.00 18.19 181 ASP C O 1
ATOM 9764 N N . TYR C 1 185 ? -6.180 71.907 35.808 1.00 18.78 182 TYR C N 1
ATOM 9765 C CA . TYR C 1 185 ? -6.658 71.719 37.188 1.00 19.27 182 TYR C CA 1
ATOM 9766 C C . TYR C 1 185 ? -6.687 70.244 37.607 1.00 19.36 182 TYR C C 1
ATOM 9767 O O . TYR C 1 185 ? -6.375 69.895 38.767 1.00 17.61 182 TYR C O 1
ATOM 9776 N N . SER C 1 186 ? -7.127 69.377 36.694 1.00 18.96 183 SER C N 1
ATOM 9777 C CA . SER C 1 186 ? -7.296 67.946 37.049 1.00 17.92 183 SER C CA 1
ATOM 9778 C C . SER C 1 186 ? -5.929 67.298 37.279 1.00 17.73 183 SER C C 1
ATOM 9779 O O . SER C 1 186 ? -5.769 66.597 38.285 1.00 18.74 183 SER C O 1
ATOM 9782 N N . ASN C 1 187 ? -4.952 67.548 36.395 1.00 14.22 184 ASN C N 1
ATOM 9783 C CA . ASN C 1 187 ? -3.602 67.042 36.659 1.00 13.98 184 ASN C CA 1
ATOM 9784 C C . ASN C 1 187 ? -2.951 67.679 37.934 1.00 17.23 184 ASN C C 1
ATOM 9785 O O . ASN C 1 187 ? -2.393 66.947 38.817 1.00 18.52 184 ASN C O 1
ATOM 9790 N N . ALA C 1 188 ? -3.093 69.005 38.099 1.00 16.71 185 ALA C N 1
ATOM 9791 C CA . ALA C 1 188 ? -2.573 69.678 39.287 1.00 16.13 185 ALA C CA 1
ATOM 9792 C C . ALA C 1 188 ? -3.142 69.098 40.592 1.00 19.34 185 ALA C C 1
ATOM 9793 O O . ALA C 1 188 ? -2.390 68.915 41.547 1.00 19.75 185 ALA C O 1
ATOM 9795 N N . SER C 1 189 ? -4.451 68.759 40.607 1.00 19.28 186 SER C N 1
ATOM 9796 C CA . SER C 1 189 ? -5.106 68.221 41.806 1.00 19.21 186 SER C CA 1
ATOM 9797 C C . SER C 1 189 ? -4.440 66.925 42.319 1.00 21.29 186 SER C C 1
ATOM 9798 O O . SER C 1 189 ? -4.696 66.519 43.467 1.00 23.26 186 SER C O 1
ATOM 9801 N N . ARG C 1 190 ? -3.567 66.297 41.515 1.00 22.26 187 ARG C N 1
ATOM 9802 C CA . ARG C 1 190 ? -2.984 64.960 41.853 1.00 22.21 187 ARG C CA 1
ATOM 9803 C C . ARG C 1 190 ? -1.554 65.020 42.336 1.00 22.67 187 ARG C C 1
ATOM 9804 O O . ARG C 1 190 ? -0.940 63.982 42.617 1.00 26.14 187 ARG C O 1
ATOM 9812 N N . THR C 1 191 ? -1.043 66.245 42.477 1.00 21.72 188 THR C N 1
ATOM 9813 C CA . THR C 1 191 ? 0.352 66.476 42.770 1.00 20.59 188 THR C CA 1
ATOM 9814 C C . THR C 1 191 ? 0.709 66.514 44.278 1.00 21.88 188 THR C C 1
ATOM 9815 O O . THR C 1 191 ? 1.903 66.437 44.656 1.00 23.69 188 THR C O 1
ATOM 9819 N N . LEU C 1 192 ? -0.313 66.583 45.131 1.00 19.06 189 LEU C N 1
ATOM 9820 C CA . LEU C 1 192 ? -0.121 66.797 46.591 1.00 20.98 189 LEU C CA 1
ATOM 9821 C C . LEU C 1 192 ? 0.493 68.188 46.870 1.00 22.35 189 LEU C C 1
ATOM 9822 O O . LEU C 1 192 ? 0.782 68.513 48.034 1.00 24.74 189 LEU C O 1
ATOM 9835 N N . PHE C 1 194 ? -0.977 71.082 45.226 1.00 21.33 191 PHE C N 1
ATOM 9836 C CA . PHE C 1 194 ? -2.064 71.959 44.806 1.00 20.06 191 PHE C CA 1
ATOM 9837 C C . PHE C 1 194 ? -3.323 71.867 45.719 1.00 20.96 191 PHE C C 1
ATOM 9838 O O . PHE C 1 194 ? -3.849 70.786 46.024 1.00 19.35 191 PHE C O 1
ATOM 9846 N N . ASN C 1 195 ? -3.710 73.035 46.230 1.00 17.81 192 ASN C N 1
ATOM 9847 C CA . ASN C 1 195 ? -4.823 73.213 47.132 1.00 16.03 192 ASN C CA 1
ATOM 9848 C C . ASN C 1 195 ? -6.056 73.250 46.236 1.00 15.06 192 ASN C C 1
ATOM 9849 O O . ASN C 1 195 ? -6.182 74.117 45.382 1.00 18.73 192 ASN C O 1
ATOM 9854 N N . ILE C 1 196 ? -6.887 72.222 46.322 1.00 17.65 193 ILE C N 1
ATOM 9855 C CA . ILE C 1 196 ? -8.080 72.138 45.479 1.00 17.31 193 ILE C CA 1
ATOM 9856 C C . ILE C 1 196 ? -9.192 73.070 45.893 1.00 17.84 193 ILE C C 1
ATOM 9857 O O . ILE C 1 196 ? -10.195 73.182 45.190 1.00 18.85 193 ILE C O 1
ATOM 9862 N N . HIS C 1 197 ? -9.071 73.685 47.055 1.00 21.39 194 HIS C N 1
ATOM 9863 C CA . HIS C 1 197 ? -10.098 74.608 47.565 1.00 19.09 194 HIS C CA 1
ATOM 9864 C C . HIS C 1 197 ? -9.861 76.081 47.202 1.00 20.02 194 HIS C C 1
ATOM 9865 O O . HIS C 1 197 ? -10.814 76.831 47.022 1.00 17.95 194 HIS C O 1
ATOM 9872 N N . ASP C 1 198 ? -8.607 76.522 47.116 1.00 18.49 195 ASP C N 1
ATOM 9873 C CA . ASP C 1 198 ? -8.351 77.888 46.729 1.00 20.45 195 ASP C CA 1
ATOM 9874 C C . ASP C 1 198 ? -7.771 77.915 45.331 1.00 19.77 195 ASP C C 1
ATOM 9875 O O . ASP C 1 198 ? -7.446 78.977 44.807 1.00 18.78 195 ASP C O 1
ATOM 9880 N N . LEU C 1 199 ? -7.680 76.731 44.731 1.00 20.60 196 LEU C N 1
ATOM 9881 C CA . LEU C 1 199 ? -7.161 76.566 43.374 1.00 18.98 196 LEU C CA 1
ATOM 9882 C C . LEU C 1 199 ? -5.805 77.162 43.078 1.00 19.71 196 LEU C C 1
ATOM 9883 O O . LEU C 1 199 ? -5.633 77.867 42.085 1.00 20.99 196 LEU C O 1
ATOM 9888 N N A GLU C 1 200 ? -4.801 76.881 43.896 0.50 20.45 197 GLU C N 1
ATOM 9889 N N B GLU C 1 200 ? -4.838 76.877 43.943 0.50 19.73 197 GLU C N 1
ATOM 9890 C CA A GLU C 1 200 ? -3.466 77.345 43.546 0.50 21.68 197 GLU C CA 1
ATOM 9891 C CA B GLU C 1 200 ? -3.485 77.348 43.726 0.50 20.55 197 GLU C CA 1
ATOM 9892 C C A GLU C 1 200 ? -2.459 76.585 44.374 0.50 21.48 197 GLU C C 1
ATOM 9893 C C B GLU C 1 200 ? -2.465 76.412 44.328 0.50 20.39 197 GLU C C 1
ATOM 9894 O O A GLU C 1 200 ? -2.784 76.076 45.443 0.50 20.78 197 GLU C O 1
ATOM 9895 O O B GLU C 1 200 ? -2.791 75.536 45.128 0.50 18.96 197 GLU C O 1
ATOM 9906 N N . TRP C 1 201 ? -1.229 76.555 43.870 1.00 20.49 198 TRP C N 1
ATOM 9907 C CA . TRP C 1 201 ? -0.146 75.816 44.464 1.00 20.08 198 TRP C CA 1
ATOM 9908 C C . TRP C 1 201 ? -0.112 76.280 45.893 1.00 19.18 198 TRP C C 1
ATOM 9909 O O . TRP C 1 201 ? -0.304 77.459 46.149 1.00 17.76 198 TRP C O 1
ATOM 9920 N N . ASP C 1 202 ? 0.142 75.354 46.809 1.00 20.13 199 ASP C N 1
ATOM 9921 C CA . ASP C 1 202 ? 0.140 75.642 48.259 1.00 18.61 199 ASP C CA 1
ATOM 9922 C C . ASP C 1 202 ? 1.543 75.745 48.818 1.00 18.28 199 ASP C C 1
ATOM 9923 O O . ASP C 1 202 ? 2.276 74.750 48.933 1.00 18.68 199 ASP C O 1
ATOM 9928 N N . ASP C 1 203 ? 1.934 76.952 49.202 1.00 19.39 200 ASP C N 1
ATOM 9929 C CA . ASP C 1 203 ? 3.300 77.161 49.688 1.00 19.78 200 ASP C CA 1
ATOM 9930 C C . ASP C 1 203 ? 3.650 76.312 50.898 1.00 19.10 200 ASP C C 1
ATOM 9931 O O . ASP C 1 203 ? 4.806 75.914 51.065 1.00 16.71 200 ASP C O 1
ATOM 9936 N N A GLU C 1 204 ? 2.655 76.031 51.731 0.50 18.56 201 GLU C N 1
ATOM 9937 N N B GLU C 1 204 ? 2.666 76.025 51.746 0.50 17.92 201 GLU C N 1
ATOM 9938 C CA A GLU C 1 204 ? 2.874 75.246 52.936 0.50 20.97 201 GLU C CA 1
ATOM 9939 C CA B GLU C 1 204 ? 2.918 75.243 52.961 0.50 19.84 201 GLU C CA 1
ATOM 9940 C C A GLU C 1 204 ? 3.257 73.826 52.550 0.50 20.58 201 GLU C C 1
ATOM 9941 C C B GLU C 1 204 ? 3.194 73.779 52.625 0.50 19.94 201 GLU C C 1
ATOM 9942 O O A GLU C 1 204 ? 4.267 73.298 53.022 0.50 21.71 201 GLU C O 1
ATOM 9943 O O B GLU C 1 204 ? 4.046 73.147 53.249 0.50 21.15 201 GLU C O 1
ATOM 9954 N N . LEU C 1 205 ? 2.487 73.244 51.638 1.00 20.67 202 LEU C N 1
ATOM 9955 C CA . LEU C 1 205 ? 2.739 71.880 51.189 1.00 19.16 202 LEU C CA 1
ATOM 9956 C C . LEU C 1 205 ? 4.115 71.833 50.492 1.00 20.45 202 LEU C C 1
ATOM 9957 O O . LEU C 1 205 ? 4.869 70.883 50.710 1.00 19.40 202 LEU C O 1
ATOM 9962 N N . LEU C 1 206 ? 4.454 72.889 49.731 1.00 19.10 203 LEU C N 1
ATOM 9963 C CA . LEU C 1 206 ? 5.745 72.991 49.015 1.00 19.65 203 LEU C CA 1
ATOM 9964 C C . LEU C 1 206 ? 6.911 72.974 49.958 1.00 20.49 203 LEU C C 1
ATOM 9965 O O . LEU C 1 206 ? 7.923 72.297 49.723 1.00 18.93 203 LEU C O 1
ATOM 9970 N N A GLU C 1 207 ? 6.795 73.739 51.039 0.90 20.91 204 GLU C N 1
ATOM 9971 N N B GLU C 1 207 ? 6.777 73.743 51.039 0.10 19.85 204 GLU C N 1
ATOM 9972 C CA A GLU C 1 207 ? 7.862 73.782 52.005 0.90 21.78 204 GLU C CA 1
ATOM 9973 C CA B GLU C 1 207 ? 7.795 73.822 52.077 0.10 19.79 204 GLU C CA 1
ATOM 9974 C C A GLU C 1 207 ? 7.948 72.457 52.740 0.90 20.85 204 GLU C C 1
ATOM 9975 C C B GLU C 1 207 ? 7.943 72.469 52.753 0.10 20.32 204 GLU C C 1
ATOM 9976 O O A GLU C 1 207 ? 9.033 72.018 53.059 0.90 20.38 204 GLU C O 1
ATOM 9977 O O B GLU C 1 207 ? 9.058 72.024 53.023 0.10 20.40 204 GLU C O 1
ATOM 9988 N N . LEU C 1 208 ? 6.812 71.827 53.035 1.00 21.32 205 LEU C N 1
ATOM 9989 C CA . LEU C 1 208 ? 6.819 70.493 53.662 1.00 21.23 205 LEU C CA 1
ATOM 9990 C C . LEU C 1 208 ? 7.450 69.452 52.710 1.00 21.81 205 LEU C C 1
ATOM 9991 O O . LEU C 1 208 ? 8.247 68.617 53.141 1.00 20.14 205 LEU C O 1
ATOM 9996 N N . LEU C 1 209 ? 7.133 69.520 51.416 1.00 19.24 206 LEU C N 1
ATOM 9997 C CA . LEU C 1 209 ? 7.776 68.623 50.456 1.00 19.84 206 LEU C CA 1
ATOM 9998 C C . LEU C 1 209 ? 9.203 69.036 50.012 1.00 20.68 206 LEU C C 1
ATOM 9999 O O . LEU C 1 209 ? 9.820 68.315 49.198 1.00 18.55 206 LEU C O 1
ATOM 10004 N N . THR C 1 210 ? 9.705 70.178 50.514 1.00 18.62 207 THR C N 1
ATOM 10005 C CA . THR C 1 210 ? 11.016 70.707 50.130 1.00 22.18 207 THR C CA 1
ATOM 10006 C C . THR C 1 210 ? 11.132 70.911 48.601 1.00 21.87 207 THR C C 1
ATOM 10007 O O . THR C 1 210 ? 12.214 70.687 48.008 1.00 20.16 207 THR C O 1
ATOM 10011 N N . VAL C 1 211 ? 10.026 71.330 47.983 1.00 19.77 208 VAL C N 1
ATOM 10012 C CA . VAL C 1 211 ? 9.965 71.616 46.530 1.00 20.32 208 VAL C CA 1
ATOM 10013 C C . VAL C 1 211 ? 9.963 73.126 46.251 1.00 21.00 208 VAL C C 1
ATOM 10014 O O . VAL C 1 211 ? 9.104 73.861 46.766 1.00 20.89 208 VAL C O 1
ATOM 10018 N N . PRO C 1 212 ? 10.937 73.602 45.457 1.00 19.22 209 PRO C N 1
ATOM 10019 C CA . PRO C 1 212 ? 10.973 75.021 45.127 1.00 20.39 209 PRO C CA 1
ATOM 10020 C C . PRO C 1 212 ? 9.888 75.396 44.139 1.00 19.26 209 PRO C C 1
ATOM 10021 O O . PRO C 1 212 ? 9.678 74.715 43.112 1.00 18.11 209 PRO C O 1
ATOM 10025 N N . LYS C 1 213 ? 9.224 76.504 44.438 1.00 18.88 210 LYS C N 1
ATOM 10026 C CA . LYS C 1 213 ? 8.084 76.947 43.630 1.00 21.73 210 LYS C CA 1
ATOM 10027 C C . LYS C 1 213 ? 8.457 77.212 42.176 1.00 19.33 210 LYS C C 1
ATOM 10028 O O . LYS C 1 213 ? 7.633 77.060 41.290 1.00 19.86 210 LYS C O 1
ATOM 10034 N N . ASN C 1 214 ? 9.691 77.620 41.927 1.00 19.33 211 ASN C N 1
ATOM 10035 C CA . ASN C 1 214 ? 10.152 77.936 40.565 1.00 20.28 211 ASN C CA 1
ATOM 10036 C C . ASN C 1 214 ? 10.183 76.723 39.606 1.00 19.69 211 ASN C C 1
ATOM 10037 O O . ASN C 1 214 ? 10.440 76.883 38.410 1.00 20.86 211 ASN C O 1
ATOM 10050 N N . LEU C 1 216 ? 7.570 74.678 39.244 1.00 18.18 213 LEU C N 1
ATOM 10051 C CA . LEU C 1 216 ? 6.190 74.369 38.922 1.00 17.03 213 LEU C CA 1
ATOM 10052 C C . LEU C 1 216 ? 5.634 75.054 37.666 1.00 18.57 213 LEU C C 1
ATOM 10053 O O . LEU C 1 216 ? 6.016 76.173 37.384 1.00 16.54 213 LEU C O 1
ATOM 10058 N N . PRO C 1 217 ? 4.705 74.368 36.930 1.00 16.62 214 PRO C N 1
ATOM 10059 C CA . PRO C 1 217 ? 4.089 74.956 35.734 1.00 19.39 214 PRO C CA 1
ATOM 10060 C C . PRO C 1 217 ? 2.906 75.818 36.120 1.00 19.16 214 PRO C C 1
ATOM 10061 O O . PRO C 1 217 ? 2.465 75.835 37.287 1.00 19.38 214 PRO C O 1
ATOM 10065 N N A GLU C 1 218 ? 2.363 76.531 35.146 0.50 20.33 215 GLU C N 1
ATOM 10066 N N B GLU C 1 218 ? 2.386 76.557 35.161 0.50 19.47 215 GLU C N 1
ATOM 10067 C CA A GLU C 1 218 ? 1.186 77.348 35.410 0.50 20.16 215 GLU C CA 1
ATOM 10068 C CA B GLU C 1 218 ? 1.201 77.333 35.448 0.50 18.57 215 GLU C CA 1
ATOM 10069 C C A GLU C 1 218 ? -0.092 76.514 35.202 0.50 20.20 215 GLU C C 1
ATOM 10070 C C B GLU C 1 218 ? 0.012 76.376 35.319 0.50 18.84 215 GLU C C 1
ATOM 10071 O O A GLU C 1 218 ? -0.321 75.938 34.138 0.50 20.26 215 GLU C O 1
ATOM 10072 O O B GLU C 1 218 ? -0.005 75.507 34.458 0.50 19.22 215 GLU C O 1
ATOM 10083 N N . VAL C 1 219 ? -0.958 76.537 36.201 1.00 18.69 216 VAL C N 1
ATOM 10084 C CA . VAL C 1 219 ? -2.178 75.736 36.198 1.00 19.41 216 VAL C CA 1
ATOM 10085 C C . VAL C 1 219 ? -3.253 76.483 35.426 1.00 20.36 216 VAL C C 1
ATOM 10086 O O . VAL C 1 219 ? -3.567 77.641 35.707 1.00 18.92 216 VAL C O 1
ATOM 10090 N N A LYS C 1 220 ? -3.849 75.796 34.466 0.50 20.33 217 LYS C N 1
ATOM 10091 N N B LYS C 1 220 ? -3.876 75.767 34.504 0.50 20.43 217 LYS C N 1
ATOM 10092 C CA A LYS C 1 220 ? -4.847 76.380 33.594 0.50 21.13 217 LYS C CA 1
ATOM 10093 C CA B LYS C 1 220 ? -4.863 76.336 33.621 0.50 21.24 217 LYS C CA 1
ATOM 10094 C C A LYS C 1 220 ? -6.068 75.497 33.511 0.50 20.64 217 LYS C C 1
ATOM 10095 C C B LYS C 1 220 ? -6.100 75.490 33.551 0.50 20.75 217 LYS C C 1
ATOM 10096 O O A LYS C 1 220 ? -6.073 74.384 34.039 0.50 20.99 217 LYS C O 1
ATOM 10097 O O B LYS C 1 220 ? -6.149 74.398 34.119 0.50 21.26 217 LYS C O 1
ATOM 10108 N N . ALA C 1 221 ? -7.091 75.993 32.821 1.00 20.43 218 ALA C N 1
ATOM 10109 C CA . ALA C 1 221 ? -8.325 75.215 32.539 1.00 19.27 218 ALA C CA 1
ATOM 10110 C C . ALA C 1 221 ? -7.985 74.029 31.619 1.00 18.90 218 ALA C C 1
ATOM 10111 O O . ALA C 1 221 ? -6.880 73.977 31.021 1.00 19.02 218 ALA C O 1
ATOM 10113 N N . SER C 1 222 ? -8.900 73.057 31.494 1.00 17.86 219 SER C N 1
ATOM 10114 C CA . SER C 1 222 ? -8.610 71.824 30.723 1.00 17.02 219 SER C CA 1
ATOM 10115 C C . SER C 1 222 ? -8.925 71.968 29.219 1.00 17.80 219 SER C C 1
ATOM 10116 O O . SER C 1 222 ? -8.601 71.077 28.431 1.00 17.94 219 SER C O 1
ATOM 10119 N N . SER C 1 223 ? -9.577 73.079 28.872 1.00 17.06 220 SER C N 1
ATOM 10120 C CA . SER C 1 223 ? -10.033 73.371 27.531 1.00 17.82 220 SER C CA 1
ATOM 10121 C C . SER C 1 223 ? -9.657 74.802 27.256 1.00 17.94 220 SER C C 1
ATOM 10122 O O . SER C 1 223 ? -10.385 75.760 27.599 1.00 20.47 220 SER C O 1
ATOM 10125 N N . GLU C 1 224 ? -8.514 74.946 26.598 1.00 20.23 221 GLU C N 1
ATOM 10126 C CA . GLU C 1 224 ? -7.951 76.244 26.311 1.00 21.32 221 GLU C CA 1
ATOM 10127 C C . GLU C 1 224 ? -6.737 76.056 25.427 1.00 21.17 221 GLU C C 1
ATOM 10128 O O . GLU C 1 224 ? -6.066 75.043 25.546 1.00 20.68 221 GLU C O 1
ATOM 10134 N N . VAL C 1 225 ? -6.440 77.030 24.553 1.00 23.76 222 VAL C N 1
ATOM 10135 C CA . VAL C 1 225 ? -5.238 76.952 23.719 1.00 22.34 222 VAL C CA 1
ATOM 10136 C C . VAL C 1 225 ? -4.028 77.316 24.589 1.00 22.60 222 VAL C C 1
ATOM 10137 O O . VAL C 1 225 ? -3.858 78.447 24.994 1.00 23.32 222 VAL C O 1
ATOM 10141 N N . TYR C 1 226 ? -3.155 76.362 24.839 1.00 22.71 223 TYR C N 1
ATOM 10142 C CA . TYR C 1 226 ? -1.990 76.613 25.663 1.00 22.29 223 TYR C CA 1
ATOM 10143 C C . TYR C 1 226 ? -0.791 77.053 24.895 1.00 22.45 223 TYR C C 1
ATOM 10144 O O . TYR C 1 226 ? 0.215 77.482 25.481 1.00 24.05 223 TYR C O 1
ATOM 10153 N N . GLY C 1 227 ? -0.852 76.852 23.582 1.00 21.37 224 GLY C N 1
ATOM 10154 C CA . GLY C 1 227 ? 0.262 77.150 22.711 1.00 21.37 224 GLY C CA 1
ATOM 10155 C C . GLY C 1 227 ? 0.105 76.347 21.446 1.00 20.17 224 GLY C C 1
ATOM 10156 O O . GLY C 1 227 ? -0.988 75.855 21.120 1.00 21.21 224 GLY C O 1
ATOM 10157 N N . LYS C 1 228 ? 1.201 76.212 20.727 1.00 20.01 225 LYS C N 1
ATOM 10158 C CA . LYS C 1 228 ? 1.178 75.508 19.467 1.00 19.36 225 LYS C CA 1
ATOM 10159 C C . LYS C 1 228 ? 2.364 74.563 19.307 1.00 21.36 225 LYS C C 1
ATOM 10160 O O . LYS C 1 228 ? 3.475 74.780 19.858 1.00 17.25 225 LYS C O 1
ATOM 10166 N N . THR C 1 229 ? 2.143 73.515 18.512 1.00 20.87 226 THR C N 1
ATOM 10167 C CA . THR C 1 229 ? 3.223 72.587 18.235 1.00 19.36 226 THR C CA 1
ATOM 10168 C C . THR C 1 229 ? 4.402 73.343 17.640 1.00 18.90 226 THR C C 1
ATOM 10169 O O . THR C 1 229 ? 4.242 74.262 16.816 1.00 20.61 226 THR C O 1
ATOM 10173 N N . ILE C 1 230 ? 5.606 73.029 18.094 1.00 16.79 227 ILE C N 1
ATOM 10174 C CA . ILE C 1 230 ? 6.786 73.599 17.428 1.00 14.80 227 ILE C CA 1
ATOM 10175 C C . ILE C 1 230 ? 6.839 72.979 15.992 1.00 18.48 227 ILE C C 1
ATOM 10176 O O . ILE C 1 230 ? 6.506 71.814 15.796 1.00 15.86 227 ILE C O 1
ATOM 10181 N N . ASP C 1 231 ? 7.249 73.744 14.981 1.00 19.71 228 ASP C N 1
ATOM 10182 C CA . ASP C 1 231 ? 7.170 73.210 13.599 1.00 20.85 228 ASP C CA 1
ATOM 10183 C C . ASP C 1 231 ? 7.863 71.862 13.311 1.00 18.84 228 ASP C C 1
ATOM 10184 O O . ASP C 1 231 ? 7.256 71.000 12.720 1.00 17.84 228 ASP C O 1
ATOM 10189 N N . TYR C 1 232 ? 9.093 71.667 13.751 1.00 18.24 229 TYR C N 1
ATOM 10190 C CA . TYR C 1 232 ? 9.759 70.408 13.488 1.00 19.62 229 TYR C CA 1
ATOM 10191 C C . TYR C 1 232 ? 9.199 69.177 14.224 1.00 20.23 229 TYR C C 1
ATOM 10192 O O . TYR C 1 232 ? 9.605 68.068 13.891 1.00 19.71 229 TYR C O 1
ATOM 10201 N N . HIS C 1 233 ? 8.301 69.339 15.205 1.00 17.24 230 HIS C N 1
ATOM 10202 C CA . HIS C 1 233 ? 7.657 68.194 15.865 1.00 15.52 230 HIS C CA 1
ATOM 10203 C C . HIS C 1 233 ? 6.266 67.979 15.322 1.00 16.72 230 HIS C C 1
ATOM 10204 O O . HIS C 1 233 ? 5.528 67.122 15.824 1.00 15.22 230 HIS C O 1
ATOM 10211 N N . PHE C 1 234 ? 5.858 68.783 14.357 1.00 13.39 231 PHE C N 1
ATOM 10212 C CA . PHE C 1 234 ? 4.553 68.472 13.759 1.00 17.34 231 PHE C CA 1
ATOM 10213 C C . PHE C 1 234 ? 4.539 68.719 12.263 1.00 17.77 231 PHE C C 1
ATOM 10214 O O . PHE C 1 234 ? 3.658 69.403 11.765 1.00 21.01 231 PHE C O 1
ATOM 10222 N N . TYR C 1 235 ? 5.541 68.192 11.562 1.00 19.09 232 TYR C N 1
ATOM 10223 C CA . TYR C 1 235 ? 5.501 68.163 10.100 1.00 17.70 232 TYR C CA 1
ATOM 10224 C C . TYR C 1 235 ? 5.403 69.562 9.471 1.00 19.72 232 TYR C C 1
ATOM 10225 O O . TYR C 1 235 ? 4.707 69.747 8.478 1.00 18.11 232 TYR C O 1
ATOM 10234 N N . GLY C 1 236 ? 6.138 70.517 10.041 1.00 16.70 233 GLY C N 1
ATOM 10235 C CA . GLY C 1 236 ? 6.122 71.906 9.616 1.00 17.41 233 GLY C CA 1
ATOM 10236 C C . GLY C 1 236 ? 4.898 72.720 10.027 1.00 17.18 233 GLY C C 1
ATOM 10237 O O . GLY C 1 236 ? 4.749 73.858 9.586 1.00 14.12 233 GLY C O 1
ATOM 10238 N N . GLN C 1 237 ? 4.006 72.146 10.822 1.00 16.58 234 GLN C N 1
ATOM 10239 C CA . GLN C 1 237 ? 2.784 72.832 11.203 1.00 18.96 234 GLN C CA 1
ATOM 10240 C C . GLN C 1 237 ? 2.852 73.300 12.659 1.00 20.75 234 GLN C C 1
ATOM 10241 O O . GLN C 1 237 ? 3.578 72.744 13.479 1.00 21.22 234 GLN C O 1
ATOM 10247 N N . GLU C 1 238 ? 2.106 74.363 12.940 1.00 21.53 235 GLU C N 1
ATOM 10248 C CA . GLU C 1 238 ? 2.005 74.973 14.264 1.00 22.43 235 GLU C CA 1
ATOM 10249 C C . GLU C 1 238 ? 0.549 74.833 14.638 1.00 22.69 235 GLU C C 1
ATOM 10250 O O . GLU C 1 238 ? -0.261 75.720 14.392 1.00 20.01 235 GLU C O 1
ATOM 10256 N N . VAL C 1 239 ? 0.246 73.688 15.242 1.00 21.76 236 VAL C N 1
ATOM 10257 C CA . VAL C 1 239 ? -1.106 73.292 15.551 1.00 21.60 236 VAL C CA 1
ATOM 10258 C C . VAL C 1 239 ? -1.450 73.599 17.017 1.00 22.40 236 VAL C C 1
ATOM 10259 O O . VAL C 1 239 ? -0.600 73.452 17.894 1.00 22.57 236 VAL C O 1
ATOM 10263 N N . PRO C 1 240 ? -2.679 74.105 17.265 1.00 22.50 237 PRO C N 1
ATOM 10264 C CA . PRO C 1 240 ? -3.119 74.395 18.630 1.00 23.06 237 PRO C CA 1
ATOM 10265 C C . PRO C 1 240 ? -3.158 73.143 19.540 1.00 21.76 237 PRO C C 1
ATOM 10266 O O . PRO C 1 240 ? -3.787 72.119 19.157 1.00 21.05 237 PRO C O 1
ATOM 10270 N N . ILE C 1 241 ? -2.449 73.233 20.678 1.00 20.54 238 ILE C N 1
ATOM 10271 C CA . ILE C 1 241 ? -2.482 72.260 21.776 1.00 18.43 238 ILE C CA 1
ATOM 10272 C C . ILE C 1 241 ? -3.552 72.890 22.689 1.00 21.35 238 ILE C C 1
ATOM 10273 O O . ILE C 1 241 ? -3.320 73.908 23.367 1.00 20.36 238 ILE C O 1
ATOM 10278 N N . ALA C 1 242 ? -4.751 72.290 22.677 1.00 19.09 239 ALA C N 1
ATOM 10279 C CA . ALA C 1 242 ? -5.938 72.931 23.241 1.00 20.83 239 ALA C CA 1
ATOM 10280 C C . ALA C 1 242 ? -6.760 72.187 24.295 1.00 18.86 239 ALA C C 1
ATOM 10281 O O . ALA C 1 242 ? -7.779 72.691 24.734 1.00 22.89 239 ALA C O 1
ATOM 10283 N N . GLY C 1 243 ? -6.375 70.980 24.656 1.00 20.93 240 GLY C N 1
ATOM 10284 C CA . GLY C 1 243 ? -7.113 70.243 25.693 1.00 21.34 240 GLY C CA 1
ATOM 10285 C C . GLY C 1 243 ? -6.093 69.468 26.516 1.00 21.52 240 GLY C C 1
ATOM 10286 O O . GLY C 1 243 ? -5.172 68.881 25.947 1.00 22.14 240 GLY C O 1
ATOM 10287 N N . VAL C 1 244 ? -6.243 69.487 27.844 1.00 21.24 241 VAL C N 1
ATOM 10288 C CA . VAL C 1 244 ? -5.372 68.745 28.763 1.00 21.73 241 VAL C CA 1
ATOM 10289 C C . VAL C 1 244 ? -6.160 68.339 30.008 1.00 20.68 241 VAL C C 1
ATOM 10290 O O . VAL C 1 244 ? -6.787 69.173 30.654 1.00 17.38 241 VAL C O 1
ATOM 10294 N N . ALA C 1 245 ? -6.151 67.043 30.303 1.00 19.74 242 ALA C N 1
ATOM 10295 C CA . ALA C 1 245 ? -6.737 66.541 31.543 1.00 20.71 242 ALA C CA 1
ATOM 10296 C C . ALA C 1 245 ? -6.109 65.212 31.954 1.00 19.15 242 ALA C C 1
ATOM 10297 O O . ALA C 1 245 ? -5.589 64.498 31.108 1.00 15.94 242 ALA C O 1
ATOM 10299 N N . GLY C 1 246 ? -6.208 64.832 33.232 1.00 18.06 243 GLY C N 1
ATOM 10300 C CA . GLY C 1 246 ? -5.727 63.514 33.671 1.00 17.60 243 GLY C CA 1
ATOM 10301 C C . GLY C 1 246 ? -6.603 62.469 32.976 1.00 19.27 243 GLY C C 1
ATOM 10302 O O . GLY C 1 246 ? -7.809 62.716 32.688 1.00 21.15 243 GLY C O 1
ATOM 10303 N N . ASP C 1 247 ? -6.020 61.293 32.712 1.00 17.54 244 ASP C N 1
ATOM 10304 C CA . ASP C 1 247 ? -6.700 60.315 31.891 1.00 19.54 244 ASP C CA 1
ATOM 10305 C C . ASP C 1 247 ? -8.039 59.907 32.452 1.00 20.64 244 ASP C C 1
ATOM 10306 O O . ASP C 1 247 ? -9.042 59.795 31.721 1.00 19.15 244 ASP C O 1
ATOM 10311 N N . GLN C 1 248 ? -8.093 59.681 33.758 1.00 20.23 245 GLN C N 1
ATOM 10312 C CA . GLN C 1 248 ? -9.374 59.248 34.346 1.00 19.84 245 GLN C CA 1
ATOM 10313 C C . GLN C 1 248 ? -10.478 60.314 34.280 1.00 21.00 245 GLN C C 1
ATOM 10314 O O . GLN C 1 248 ? -11.678 60.013 34.108 1.00 20.50 245 GLN C O 1
ATOM 10320 N N . GLN C 1 249 ? -10.067 61.560 34.414 1.00 18.08 246 GLN C N 1
ATOM 10321 C CA . GLN C 1 249 ? -10.932 62.725 34.244 1.00 16.84 246 GLN C CA 1
ATOM 10322 C C . GLN C 1 249 ? -11.397 62.889 32.823 1.00 14.91 246 GLN C C 1
ATOM 10323 O O . GLN C 1 249 ? -12.628 63.124 32.568 1.00 14.93 246 GLN C O 1
ATOM 10329 N N . ALA C 1 250 ? -10.447 62.735 31.894 1.00 12.23 247 ALA C N 1
ATOM 10330 C CA . ALA C 1 250 ? -10.800 62.700 30.491 1.00 15.58 247 ALA C CA 1
ATOM 10331 C C . ALA C 1 250 ? -11.916 61.674 30.189 1.00 15.86 247 ALA C C 1
ATOM 10332 O O . ALA C 1 250 ? -12.903 61.987 29.489 1.00 16.43 247 ALA C O 1
ATOM 10334 N N . ALA C 1 251 ? -11.750 60.459 30.726 1.00 15.68 248 ALA C N 1
ATOM 10335 C CA . ALA C 1 251 ? -12.725 59.364 30.577 1.00 17.23 248 ALA C CA 1
ATOM 10336 C C . ALA C 1 251 ? -14.075 59.695 31.180 1.00 18.62 248 ALA C C 1
ATOM 10337 O O . ALA C 1 251 ? -15.108 59.291 30.612 1.00 20.86 248 ALA C O 1
ATOM 10339 N N . LEU C 1 252 ? -14.104 60.450 32.291 1.00 19.00 249 LEU C N 1
ATOM 10340 C CA . LEU C 1 252 ? -15.385 60.885 32.885 1.00 20.53 249 LEU C CA 1
ATOM 10341 C C . LEU C 1 252 ? -16.102 61.836 31.919 1.00 20.36 249 LEU C C 1
ATOM 10342 O O . LEU C 1 252 ? -17.322 61.742 31.705 1.00 19.16 249 LEU C O 1
ATOM 10347 N N . PHE C 1 253 ? -15.334 62.783 31.384 1.00 18.79 250 PHE C N 1
ATOM 10348 C CA . PHE C 1 253 ? -15.835 63.735 30.400 1.00 18.62 250 PHE C CA 1
ATOM 10349 C C . PHE C 1 253 ? -16.312 62.978 29.145 1.00 18.66 250 PHE C C 1
ATOM 10350 O O . PHE C 1 253 ? -17.385 63.257 28.572 1.00 19.01 250 PHE C O 1
ATOM 10358 N N . GLY C 1 254 ? -15.534 61.966 28.763 1.00 17.48 251 GLY C N 1
ATOM 10359 C CA . GLY C 1 254 ? -15.788 61.142 27.582 1.00 17.36 251 GLY C CA 1
ATOM 10360 C C . GLY C 1 254 ? -17.005 60.228 27.647 1.00 17.93 251 GLY C C 1
ATOM 10361 O O . GLY C 1 254 ? -17.443 59.749 26.641 1.00 15.81 251 GLY C O 1
ATOM 10362 N N . GLN C 1 255 ? -17.490 59.948 28.853 1.00 19.60 252 GLN C N 1
ATOM 10363 C CA . GLN C 1 255 ? -18.706 59.189 29.095 1.00 18.86 252 GLN C CA 1
ATOM 10364 C C . GLN C 1 255 ? -19.907 60.116 29.319 1.00 20.26 252 GLN C C 1
ATOM 10365 O O . GLN C 1 255 ? -20.920 59.670 29.847 1.00 20.28 252 GLN C O 1
ATOM 10371 N N . ALA C 1 256 ? -19.792 61.399 28.969 1.00 20.19 253 ALA C N 1
ATOM 10372 C CA . ALA C 1 256 ? -20.855 62.377 29.193 1.00 20.65 253 ALA C CA 1
ATOM 10373 C C . ALA C 1 256 ? -21.293 62.447 30.686 1.00 20.98 253 ALA C C 1
ATOM 10374 O O . ALA C 1 256 ? -22.451 62.689 31.002 1.00 18.59 253 ALA C O 1
ATOM 10376 N N . CYS C 1 257 ? -20.339 62.264 31.600 1.00 20.08 254 CYS C N 1
ATOM 10377 C CA . CYS C 1 257 ? -20.606 62.367 33.046 1.00 20.38 254 CYS C CA 1
ATOM 10378 C C . CYS C 1 257 ? -20.369 63.837 33.475 1.00 19.06 254 CYS C C 1
ATOM 10379 O O . CYS C 1 257 ? -19.398 64.162 34.149 1.00 15.49 254 CYS C O 1
ATOM 10382 N N . PHE C 1 258 ? -21.291 64.702 33.056 1.00 19.22 255 PHE C N 1
ATOM 10383 C CA . PHE C 1 258 ? -21.182 66.141 33.251 1.00 20.70 255 PHE C CA 1
ATOM 10384 C C . PHE C 1 258 ? -21.851 66.699 34.507 1.00 22.40 255 PHE C C 1
ATOM 10385 O O . PHE C 1 258 ? -21.643 67.864 34.843 1.00 22.85 255 PHE C O 1
ATOM 10393 N N . GLU C 1 259 ? -22.699 65.914 35.165 1.00 23.50 256 GLU C N 1
ATOM 10394 C CA . GLU C 1 259 ? -23.432 66.442 36.304 1.00 23.50 256 GLU C CA 1
ATOM 10395 C C . GLU C 1 259 ? -23.371 65.572 37.536 1.00 23.30 256 GLU C C 1
ATOM 10396 O O . GLU C 1 259 ? -22.979 64.411 37.467 1.00 19.80 256 GLU C O 1
ATOM 10402 N N . ARG C 1 260 ? -23.751 66.192 38.651 1.00 22.42 257 ARG C N 1
ATOM 10403 C CA . ARG C 1 260 ? -23.693 65.598 39.986 1.00 25.71 257 ARG C CA 1
ATOM 10404 C C . ARG C 1 260 ? -24.305 64.217 39.998 1.00 23.97 257 ARG C C 1
ATOM 10405 O O . ARG C 1 260 ? -25.447 64.043 39.604 1.00 23.91 257 ARG C O 1
ATOM 10413 N N . GLY C 1 261 ? -23.548 63.249 40.491 1.00 23.45 258 GLY C N 1
ATOM 10414 C CA . GLY C 1 261 ? -23.998 61.864 40.522 1.00 23.61 258 GLY C CA 1
ATOM 10415 C C . GLY C 1 261 ? -23.554 61.032 39.314 1.00 23.00 258 GLY C C 1
ATOM 10416 O O . GLY C 1 261 ? -23.578 59.811 39.382 1.00 25.05 258 GLY C O 1
ATOM 10417 N N . ASP C 1 262 ? -23.112 61.658 38.220 1.00 20.49 259 ASP C N 1
ATOM 10418 C CA . ASP C 1 262 ? -22.782 60.890 37.009 1.00 19.62 259 ASP C CA 1
ATOM 10419 C C . ASP C 1 262 ? -21.488 60.145 37.299 1.00 21.18 259 ASP C C 1
ATOM 10420 O O . ASP C 1 262 ? -20.530 60.739 37.801 1.00 19.61 259 ASP C O 1
ATOM 10425 N N . VAL C 1 263 ? -21.471 58.845 36.979 1.00 22.35 260 VAL C N 1
ATOM 10426 C CA . VAL C 1 263 ? -20.373 57.958 37.343 1.00 22.44 260 VAL C CA 1
ATOM 10427 C C . VAL C 1 263 ? -19.919 57.024 36.220 1.00 23.33 260 VAL C C 1
ATOM 10428 O O . VAL C 1 263 ? -20.726 56.643 35.351 1.00 22.10 260 VAL C O 1
ATOM 10432 N N . LYS C 1 264 ? -18.630 56.697 36.208 1.00 21.62 261 LYS C N 1
ATOM 10433 C CA . LYS C 1 264 ? -18.111 55.687 35.289 1.00 21.20 261 LYS C CA 1
ATOM 10434 C C . LYS C 1 264 ? -17.002 54.944 35.986 1.00 20.30 261 LYS C C 1
ATOM 10435 O O . LYS C 1 264 ? -16.472 55.440 36.988 1.00 22.43 261 LYS C O 1
ATOM 10441 N N . ASN C 1 265 ? -16.676 53.765 35.484 1.00 17.99 262 ASN C N 1
ATOM 10442 C CA . ASN C 1 265 ? -15.486 53.084 35.937 1.00 19.96 262 ASN C CA 1
ATOM 10443 C C . ASN C 1 265 ? -14.600 52.777 34.754 1.00 19.35 262 ASN C C 1
ATOM 10444 O O . ASN C 1 265 ? -15.102 52.317 33.732 1.00 18.63 262 ASN C O 1
ATOM 10449 N N . THR C 1 266 ? -13.283 53.005 34.901 1.00 21.73 263 THR C N 1
ATOM 10450 C CA . THR C 1 266 ? -12.327 52.696 33.825 1.00 22.18 263 THR C CA 1
ATOM 10451 C C . THR C 1 266 ? -11.426 51.532 34.237 1.00 22.02 263 THR C C 1
ATOM 10452 O O . THR C 1 266 ? -10.848 51.547 35.350 1.00 23.14 263 THR C O 1
ATOM 10456 N N . TYR C 1 267 ? -11.341 50.512 33.374 1.00 21.17 264 TYR C N 1
ATOM 10457 C CA . TYR C 1 267 ? -10.513 49.308 33.626 1.00 20.66 264 TYR C CA 1
ATOM 10458 C C . TYR C 1 267 ? -9.294 49.322 32.701 1.00 22.43 264 TYR C C 1
ATOM 10459 O O . TYR C 1 267 ? -9.357 48.842 31.566 1.00 23.00 264 TYR C O 1
ATOM 10468 N N . GLY C 1 268 ? -8.185 49.852 33.213 1.00 22.06 265 GLY C N 1
ATOM 10469 C CA . GLY C 1 268 ? -6.933 49.985 32.496 1.00 20.31 265 GLY C CA 1
ATOM 10470 C C . GLY C 1 268 ? -5.845 49.314 33.299 1.00 22.34 265 GLY C C 1
ATOM 10471 O O . GLY C 1 268 ? -6.064 48.214 33.828 1.00 19.69 265 GLY C O 1
ATOM 10472 N N . THR C 1 269 ? -4.661 49.934 33.353 1.00 17.94 266 THR C N 1
ATOM 10473 C CA . THR C 1 269 ? -3.545 49.384 34.160 1.00 17.70 266 THR C CA 1
ATOM 10474 C C . THR C 1 269 ? -4.080 49.307 35.566 1.00 18.33 266 THR C C 1
ATOM 10475 O O . THR C 1 269 ? -3.976 48.257 36.202 1.00 16.45 266 THR C O 1
ATOM 10479 N N . GLY C 1 270 ? -4.682 50.428 36.014 1.00 14.58 267 GLY C N 1
ATOM 10480 C CA . GLY C 1 270 ? -5.383 50.533 37.229 1.00 15.15 267 GLY C CA 1
ATOM 10481 C C . GLY C 1 270 ? -6.878 50.571 36.914 1.00 16.18 267 GLY C C 1
ATOM 10482 O O . GLY C 1 270 ? -7.283 50.585 35.721 1.00 17.82 267 GLY C O 1
ATOM 10483 N N . GLY C 1 271 ? -7.679 50.589 37.975 1.00 15.15 268 GLY C N 1
ATOM 10484 C CA . GLY C 1 271 ? -9.179 50.690 37.893 1.00 14.44 268 GLY C CA 1
ATOM 10485 C C . GLY C 1 271 ? -9.698 51.943 38.604 1.00 18.23 268 GLY C C 1
ATOM 10486 O O . GLY C 1 271 ? -9.449 52.141 39.812 1.00 19.66 268 GLY C O 1
ATOM 10487 N N . PHE C 1 272 ? -10.440 52.818 37.915 1.00 18.26 269 PHE C N 1
ATOM 10488 C CA . PHE C 1 272 ? -10.799 54.078 38.551 1.00 17.66 269 PHE C CA 1
ATOM 10489 C C . PHE C 1 272 ? -12.246 54.460 38.346 1.00 19.85 269 PHE C C 1
ATOM 10490 O O . PHE C 1 272 ? -12.722 54.591 37.229 1.00 21.13 269 PHE C O 1
ATOM 10506 N N . LEU C 1 274 ? -14.960 57.260 38.857 1.00 20.02 271 LEU C N 1
ATOM 10507 C CA . LEU C 1 274 ? -15.138 58.665 39.210 1.00 17.85 271 LEU C CA 1
ATOM 10508 C C . LEU C 1 274 ? -16.604 58.981 39.130 1.00 16.58 271 LEU C C 1
ATOM 10509 O O . LEU C 1 274 ? -17.300 58.492 38.212 1.00 15.81 271 LEU C O 1
ATOM 10522 N N . ASN C 1 276 ? -18.947 62.539 39.177 1.00 18.71 273 ASN C N 1
ATOM 10523 C CA . ASN C 1 276 ? -18.914 64.003 39.074 1.00 18.57 273 ASN C CA 1
ATOM 10524 C C . ASN C 1 276 ? -19.697 64.555 40.291 1.00 20.21 273 ASN C C 1
ATOM 10525 O O . ASN C 1 276 ? -20.755 64.009 40.632 1.00 18.27 273 ASN C O 1
ATOM 10530 N N . THR C 1 277 ? -19.166 65.563 40.989 1.00 18.30 274 THR C N 1
ATOM 10531 C CA . THR C 1 277 ? -19.911 66.141 42.152 1.00 20.18 274 THR C CA 1
ATOM 10532 C C . THR C 1 277 ? -20.236 67.600 41.909 1.00 19.20 274 THR C C 1
ATOM 10533 O O . THR C 1 277 ? -20.350 68.395 42.851 1.00 20.87 274 THR C O 1
ATOM 10537 N N . GLY C 1 278 ? -20.474 67.917 40.640 1.00 21.21 275 GLY C N 1
ATOM 10538 C CA . GLY C 1 278 ? -20.788 69.290 40.243 1.00 21.22 275 GLY C CA 1
ATOM 10539 C C . GLY C 1 278 ? -19.636 70.212 40.596 1.00 21.39 275 GLY C C 1
ATOM 10540 O O . GLY C 1 278 ? -18.468 69.805 40.560 1.00 19.33 275 GLY C O 1
ATOM 10541 N N . ASP C 1 279 ? -19.947 71.439 41.002 1.00 22.04 276 ASP C N 1
ATOM 10542 C CA . ASP C 1 279 ? -18.901 72.393 41.320 1.00 23.87 276 ASP C CA 1
ATOM 10543 C C . ASP C 1 279 ? -18.555 72.498 42.813 1.00 24.10 276 ASP C C 1
ATOM 10544 O O . ASP C 1 279 ? -18.023 73.500 43.251 1.00 24.35 276 ASP C O 1
ATOM 10549 N N . LYS C 1 280 ? -18.838 71.446 43.576 1.00 25.65 277 LYS C N 1
ATOM 10550 C CA . LYS C 1 280 ? -18.553 71.414 45.003 1.00 25.31 277 LYS C CA 1
ATOM 10551 C C . LYS C 1 280 ? -17.740 70.158 45.300 1.00 24.32 277 LYS C C 1
ATOM 10552 O O . LYS C 1 280 ? -18.079 69.088 44.809 1.00 27.19 277 LYS C O 1
ATOM 10558 N N . ALA C 1 281 ? -16.662 70.315 46.071 1.00 23.07 278 ALA C N 1
ATOM 10559 C CA . ALA C 1 281 ? -15.815 69.228 46.528 1.00 21.43 278 ALA C CA 1
ATOM 10560 C C . ALA C 1 281 ? -16.579 68.486 47.631 1.00 20.82 278 ALA C C 1
ATOM 10561 O O . ALA C 1 281 ? -17.207 69.111 48.474 1.00 20.92 278 ALA C O 1
ATOM 10563 N N . VAL C 1 282 ? -16.561 67.158 47.595 1.00 20.64 279 VAL C N 1
ATOM 10564 C CA . VAL C 1 282 ? -17.271 66.326 48.581 1.00 20.36 279 VAL C CA 1
ATOM 10565 C C . VAL C 1 282 ? -16.211 65.532 49.353 1.00 22.47 279 VAL C C 1
ATOM 10566 O O . VAL C 1 282 ? -15.273 64.984 48.752 1.00 21.81 279 VAL C O 1
ATOM 10570 N N A LYS C 1 283 ? -16.337 65.499 50.681 0.50 23.40 280 LYS C N 1
ATOM 10571 N N B LYS C 1 283 ? -16.360 65.510 50.677 0.50 21.91 280 LYS C N 1
ATOM 10572 C CA A LYS C 1 283 ? -15.374 64.797 51.531 0.50 24.54 280 LYS C CA 1
ATOM 10573 C CA B LYS C 1 283 ? -15.456 64.788 51.557 0.50 21.83 280 LYS C CA 1
ATOM 10574 C C A LYS C 1 283 ? -15.800 63.329 51.718 0.50 25.01 280 LYS C C 1
ATOM 10575 C C B LYS C 1 283 ? -15.777 63.283 51.483 0.50 23.13 280 LYS C C 1
ATOM 10576 O O A LYS C 1 283 ? -16.990 63.010 51.771 0.50 23.38 280 LYS C O 1
ATOM 10577 O O B LYS C 1 283 ? -16.857 62.883 51.030 0.50 20.00 280 LYS C O 1
ATOM 10588 N N . SER C 1 284 ? -14.815 62.453 51.865 1.00 24.11 281 SER C N 1
ATOM 10589 C CA . SER C 1 284 ? -15.047 61.020 51.965 1.00 26.97 281 SER C CA 1
ATOM 10590 C C . SER C 1 284 ? -14.592 60.436 53.293 1.00 30.08 281 SER C C 1
ATOM 10591 O O . SER C 1 284 ? -13.459 60.657 53.708 1.00 29.14 281 SER C O 1
ATOM 10594 N N . GLU C 1 285 ? -15.466 59.662 53.933 1.00 30.76 282 GLU C N 1
ATOM 10595 C CA . GLU C 1 285 ? -15.074 58.967 55.159 1.00 33.04 282 GLU C CA 1
ATOM 10596 C C . GLU C 1 285 ? -14.670 57.530 54.789 1.00 32.76 282 GLU C C 1
ATOM 10597 O O . GLU C 1 285 ? -13.964 56.859 55.559 1.00 35.00 282 GLU C O 1
ATOM 10603 N N . SER C 1 286 ? -15.064 57.100 53.587 1.00 30.17 283 SER C N 1
ATOM 10604 C CA . SER C 1 286 ? -14.916 55.707 53.128 1.00 28.74 283 SER C CA 1
ATOM 10605 C C . SER C 1 286 ? -13.762 55.369 52.168 1.00 28.53 283 SER C C 1
ATOM 10606 O O . SER C 1 286 ? -13.816 54.367 51.431 1.00 26.79 283 SER C O 1
ATOM 10609 N N . GLY C 1 287 ? -12.700 56.168 52.206 1.00 25.61 284 GLY C N 1
ATOM 10610 C CA . GLY C 1 287 ? -11.505 55.889 51.404 1.00 25.29 284 GLY C CA 1
ATOM 10611 C C . GLY C 1 287 ? -11.450 56.386 49.963 1.00 23.51 284 GLY C C 1
ATOM 10612 O O . GLY C 1 287 ? -10.586 55.963 49.197 1.00 22.73 284 GLY C O 1
ATOM 10613 N N A LEU C 1 288 ? -12.359 57.282 49.599 0.50 22.36 285 LEU C N 1
ATOM 10614 N N B LEU C 1 288 ? -12.368 57.273 49.596 0.50 22.71 285 LEU C N 1
ATOM 10615 C CA A LEU C 1 288 ? -12.382 57.853 48.256 0.50 21.26 285 LEU C CA 1
ATOM 10616 C CA B LEU C 1 288 ? -12.375 57.868 48.263 0.50 21.91 285 LEU C CA 1
ATOM 10617 C C A LEU C 1 288 ? -11.579 59.155 48.273 0.50 21.36 285 LEU C C 1
ATOM 10618 C C B LEU C 1 288 ? -11.507 59.125 48.292 0.50 21.72 285 LEU C C 1
ATOM 10619 O O A LEU C 1 288 ? -11.492 59.833 49.310 0.50 20.95 285 LEU C O 1
ATOM 10620 O O B LEU C 1 288 ? -11.289 59.739 49.352 0.50 21.69 285 LEU C O 1
ATOM 10629 N N . LEU C 1 289 ? -11.010 59.507 47.124 1.00 18.83 286 LEU C N 1
ATOM 10630 C CA . LEU C 1 289 ? -10.246 60.745 46.984 1.00 19.11 286 LEU C CA 1
ATOM 10631 C C . LEU C 1 289 ? -11.214 61.854 46.588 1.00 19.25 286 LEU C C 1
ATOM 10632 O O . LEU C 1 289 ? -12.217 61.597 45.910 1.00 20.61 286 LEU C O 1
ATOM 10637 N N . THR C 1 290 ? -10.920 63.074 47.016 1.00 17.80 287 THR C N 1
ATOM 10638 C CA . THR C 1 290 ? -11.707 64.246 46.614 1.00 18.90 287 THR C CA 1
ATOM 10639 C C . THR C 1 290 ? -10.812 64.863 45.539 1.00 17.87 287 THR C C 1
ATOM 10640 O O . THR C 1 290 ? -9.676 65.203 45.818 1.00 15.87 287 THR C O 1
ATOM 10644 N N . THR C 1 291 ? -11.305 65.024 44.321 1.00 18.61 288 THR C N 1
ATOM 10645 C CA . THR C 1 291 ? -10.435 65.534 43.267 1.00 16.75 288 THR C CA 1
ATOM 10646 C C . THR C 1 291 ? -11.145 66.532 42.352 1.00 18.49 288 THR C C 1
ATOM 10647 O O . THR C 1 291 ? -12.364 66.837 42.532 1.00 17.31 288 THR C O 1
ATOM 10651 N N . ILE C 1 292 ? -10.365 67.113 41.424 1.00 17.88 289 ILE C N 1
ATOM 10652 C CA . ILE C 1 292 ? -10.933 68.015 40.407 1.00 15.50 289 ILE C CA 1
ATOM 10653 C C . ILE C 1 292 ? -11.233 67.207 39.163 1.00 16.91 289 ILE C C 1
ATOM 10654 O O . ILE C 1 292 ? -10.394 66.471 38.700 1.00 16.98 289 ILE C O 1
ATOM 10659 N N . ALA C 1 293 ? -12.471 67.307 38.664 1.00 17.93 290 ALA C N 1
ATOM 10660 C CA . ALA C 1 293 ? -12.879 66.627 37.447 1.00 17.73 290 ALA C CA 1
ATOM 10661 C C . ALA C 1 293 ? -12.296 67.345 36.209 1.00 17.83 290 ALA C C 1
ATOM 10662 O O . ALA C 1 293 ? -11.669 66.731 35.355 1.00 18.74 290 ALA C O 1
ATOM 10664 N N . TYR C 1 294 ? -12.520 68.640 36.088 1.00 17.28 291 TYR C N 1
ATOM 10665 C CA . TYR C 1 294 ? -12.009 69.365 34.919 1.00 17.93 291 TYR C CA 1
ATOM 10666 C C . TYR C 1 294 ? -12.329 70.820 35.091 1.00 17.76 291 TYR C C 1
ATOM 10667 O O . TYR C 1 294 ? -13.106 71.185 35.965 1.00 19.08 291 TYR C O 1
ATOM 10676 N N . GLY C 1 295 ? -11.737 71.668 34.258 1.00 19.66 292 GLY C N 1
ATOM 10677 C CA . GLY C 1 295 ? -12.112 73.088 34.246 1.00 17.12 292 GLY C CA 1
ATOM 10678 C C . GLY C 1 295 ? -12.474 73.446 32.820 1.00 18.21 292 GLY C C 1
ATOM 10679 O O . GLY C 1 295 ? -11.630 73.341 31.919 1.00 16.28 292 GLY C O 1
ATOM 10680 N N . ILE C 1 296 ? -13.734 73.823 32.624 1.00 18.56 293 ILE C N 1
ATOM 10681 C CA . ILE C 1 296 ? -14.289 74.191 31.328 1.00 19.61 293 ILE C CA 1
ATOM 10682 C C . ILE C 1 296 ? -15.387 75.237 31.516 1.00 20.19 293 ILE C C 1
ATOM 10683 O O . ILE C 1 296 ? -16.050 75.296 32.561 1.00 20.17 293 ILE C O 1
ATOM 10688 N N . ASP C 1 297 ? -15.508 76.103 30.523 1.00 20.34 294 ASP C N 1
ATOM 10689 C CA . ASP C 1 297 ? -16.499 77.162 30.525 1.00 22.99 294 ASP C CA 1
ATOM 10690 C C . ASP C 1 297 ? -16.388 78.039 31.773 1.00 23.13 294 ASP C C 1
ATOM 10691 O O . ASP C 1 297 ? -17.376 78.527 32.296 1.00 21.41 294 ASP C O 1
ATOM 10696 N N . GLY C 1 298 ? -15.155 78.236 32.234 1.00 22.81 295 GLY C N 1
ATOM 10697 C CA . GLY C 1 298 ? -14.895 79.076 33.393 1.00 24.12 295 GLY C CA 1
ATOM 10698 C C . GLY C 1 298 ? -15.266 78.444 34.725 1.00 24.54 295 GLY C C 1
ATOM 10699 O O . GLY C 1 298 ? -15.135 79.098 35.750 1.00 25.09 295 GLY C O 1
ATOM 10700 N N A LYS C 1 299 ? -15.745 77.197 34.718 0.50 24.14 296 LYS C N 1
ATOM 10701 N N B LYS C 1 299 ? -15.700 77.180 34.694 0.50 23.62 296 LYS C N 1
ATOM 10702 C CA A LYS C 1 299 ? -16.118 76.512 35.954 0.50 24.15 296 LYS C CA 1
ATOM 10703 C CA B LYS C 1 299 ? -16.119 76.441 35.879 0.50 23.14 296 LYS C CA 1
ATOM 10704 C C A LYS C 1 299 ? -15.211 75.327 36.220 0.50 23.64 296 LYS C C 1
ATOM 10705 C C B LYS C 1 299 ? -15.189 75.299 36.210 0.50 23.11 296 LYS C C 1
ATOM 10706 O O A LYS C 1 299 ? -14.673 74.711 35.295 0.50 22.72 296 LYS C O 1
ATOM 10707 O O B LYS C 1 299 ? -14.606 74.682 35.315 0.50 22.04 296 LYS C O 1
ATOM 10718 N N . VAL C 1 300 ? -15.056 75.020 37.506 1.00 24.05 297 VAL C N 1
ATOM 10719 C CA . VAL C 1 300 ? -14.262 73.891 37.978 1.00 23.60 297 VAL C CA 1
ATOM 10720 C C . VAL C 1 300 ? -15.219 72.860 38.621 1.00 22.09 297 VAL C C 1
ATOM 10721 O O . VAL C 1 300 ? -15.957 73.178 39.579 1.00 22.11 297 VAL C O 1
ATOM 10725 N N . ASN C 1 301 ? -15.300 71.676 38.010 1.00 22.45 298 ASN C N 1
ATOM 10726 C CA . ASN C 1 301 ? -16.077 70.569 38.577 1.00 21.36 298 ASN C CA 1
ATOM 10727 C C . ASN C 1 301 ? -15.160 69.683 39.384 1.00 20.68 298 ASN C C 1
ATOM 10728 O O . ASN C 1 301 ? -13.968 69.521 39.033 1.00 21.67 298 ASN C O 1
ATOM 10733 N N . TYR C 1 302 ? -15.743 69.072 40.417 1.00 19.30 299 TYR C N 1
ATOM 10734 C CA . TYR C 1 302 ? -15.027 68.164 41.299 1.00 17.82 299 TYR C CA 1
ATOM 10735 C C . TYR C 1 302 ? -15.532 66.737 41.093 1.00 18.48 299 TYR C C 1
ATOM 10736 O O . TYR C 1 302 ? -16.577 66.528 40.469 1.00 17.79 299 TYR C O 1
ATOM 10745 N N . ALA C 1 303 ? -14.800 65.749 41.625 1.00 18.46 300 ALA C N 1
ATOM 10746 C CA . ALA C 1 303 ? -15.228 64.340 41.578 1.00 15.06 300 ALA C CA 1
ATOM 10747 C C . ALA C 1 303 ? -14.818 63.583 42.831 1.00 17.18 300 ALA C C 1
ATOM 10748 O O . ALA C 1 303 ? -13.957 64.037 43.586 1.00 17.40 300 ALA C O 1
ATOM 10750 N N . LEU C 1 304 ? -15.499 62.464 43.070 1.00 19.04 301 LEU C N 1
ATOM 10751 C CA . LEU C 1 304 ? -15.148 61.529 44.108 1.00 19.31 301 LEU C CA 1
ATOM 10752 C C . LEU C 1 304 ? -14.496 60.427 43.320 1.00 22.45 301 LEU C C 1
ATOM 10753 O O . LEU C 1 304 ? -15.019 60.007 42.274 1.00 22.98 301 LEU C O 1
ATOM 10758 N N . GLU C 1 305 ? -13.313 60.007 43.761 1.00 21.47 302 GLU C N 1
ATOM 10759 C CA . GLU C 1 305 ? -12.670 58.896 43.107 1.00 20.99 302 GLU C CA 1
ATOM 10760 C C . GLU C 1 305 ? -12.325 57.697 44.010 1.00 21.87 302 GLU C C 1
ATOM 10761 O O . GLU C 1 305 ? -11.843 57.856 45.137 1.00 20.27 302 GLU C O 1
ATOM 10767 N N . GLY C 1 306 ? -12.551 56.510 43.443 1.00 21.57 303 GLY C N 1
ATOM 10768 C CA . GLY C 1 306 ? -12.133 55.233 44.003 1.00 18.99 303 GLY C CA 1
ATOM 10769 C C . GLY C 1 306 ? -11.004 54.777 43.120 1.00 20.21 303 GLY C C 1
ATOM 10770 O O . GLY C 1 306 ? -11.164 54.667 41.893 1.00 19.83 303 GLY C O 1
ATOM 10771 N N . SER C 1 307 ? -9.827 54.608 43.739 1.00 18.45 304 SER C N 1
ATOM 10772 C CA . SER C 1 307 ? -8.585 54.245 43.057 1.00 17.64 304 SER C CA 1
ATOM 10773 C C . SER C 1 307 ? -8.090 52.796 43.299 1.00 17.54 304 SER C C 1
ATOM 10774 O O . SER C 1 307 ? -7.782 52.442 44.445 1.00 15.24 304 SER C O 1
ATOM 10777 N N . ILE C 1 308 ? -8.007 51.990 42.232 1.00 15.02 305 ILE C N 1
ATOM 10778 C CA . ILE C 1 308 ? -7.472 50.607 42.275 1.00 16.88 305 ILE C CA 1
ATOM 10779 C C . ILE C 1 308 ? -6.154 50.590 41.511 1.00 16.64 305 ILE C C 1
ATOM 10780 O O . ILE C 1 308 ? -6.138 50.856 40.310 1.00 18.40 305 ILE C O 1
ATOM 10785 N N . PHE C 1 309 ? -5.044 50.236 42.172 1.00 15.90 306 PHE C N 1
ATOM 10786 C CA . PHE C 1 309 ? -3.726 50.402 41.473 1.00 16.67 306 PHE C CA 1
ATOM 10787 C C . PHE C 1 309 ? -3.441 49.362 40.384 1.00 18.00 306 PHE C C 1
ATOM 10788 O O . PHE C 1 309 ? -2.783 49.663 39.389 1.00 18.12 306 PHE C O 1
ATOM 10796 N N . VAL C 1 310 ? -3.934 48.141 40.578 1.00 19.23 307 VAL C N 1
ATOM 10797 C CA . VAL C 1 310 ? -3.677 47.050 39.643 1.00 18.88 307 VAL C CA 1
ATOM 10798 C C . VAL C 1 310 ? -5.021 46.435 39.253 1.00 19.90 307 VAL C C 1
ATOM 10799 O O . VAL C 1 310 ? -5.665 45.770 40.062 1.00 21.27 307 VAL C O 1
ATOM 10803 N N . SER C 1 311 ? -5.498 46.759 38.060 1.00 22.06 308 SER C N 1
ATOM 10804 C CA . SER C 1 311 ? -6.711 46.161 37.542 1.00 21.59 308 SER C CA 1
ATOM 10805 C C . SER C 1 311 ? -6.333 45.228 36.343 1.00 22.57 308 SER C C 1
ATOM 10806 O O . SER C 1 311 ? -5.995 44.047 36.527 1.00 22.64 308 SER C O 1
ATOM 10809 N N . GLY C 1 312 ? -6.319 45.776 35.124 1.00 23.60 309 GLY C N 1
ATOM 10810 C CA . GLY C 1 312 ? -5.949 45.044 33.890 1.00 23.61 309 GLY C CA 1
ATOM 10811 C C . GLY C 1 312 ? -4.486 44.644 33.944 1.00 22.39 309 GLY C C 1
ATOM 10812 O O . GLY C 1 312 ? -4.062 43.642 33.356 1.00 24.85 309 GLY C O 1
ATOM 10813 N N . SER C 1 313 ? -3.706 45.412 34.682 1.00 18.65 310 SER C N 1
ATOM 10814 C CA . SER C 1 313 ? -2.313 45.089 34.890 1.00 19.29 310 SER C CA 1
ATOM 10815 C C . SER C 1 313 ? -2.130 43.697 35.564 1.00 21.60 310 SER C C 1
ATOM 10816 O O . SER C 1 313 ? -1.053 43.080 35.442 1.00 21.09 310 SER C O 1
ATOM 10819 N N . ALA C 1 314 ? -3.136 43.232 36.323 1.00 18.36 311 ALA C N 1
ATOM 10820 C CA . ALA C 1 314 ? -3.081 41.882 36.904 1.00 19.70 311 ALA C CA 1
ATOM 10821 C C . ALA C 1 314 ? -2.997 40.871 35.753 1.00 20.97 311 ALA C C 1
ATOM 10822 O O . ALA C 1 314 ? -2.255 39.889 35.827 1.00 21.63 311 ALA C O 1
ATOM 10824 N N . ILE C 1 315 ? -3.762 41.116 34.691 1.00 22.51 312 ILE C N 1
ATOM 10825 C CA . ILE C 1 315 ? -3.754 40.246 33.522 1.00 23.45 312 ILE C CA 1
ATOM 10826 C C . ILE C 1 315 ? -2.413 40.342 32.774 1.00 24.54 312 ILE C C 1
ATOM 10827 O O . ILE C 1 315 ? -1.872 39.327 32.299 1.00 22.82 312 ILE C O 1
ATOM 10832 N N . GLN C 1 316 ? -1.851 41.542 32.682 1.00 24.05 313 GLN C N 1
ATOM 10833 C CA . GLN C 1 316 ? -0.585 41.692 31.976 1.00 25.23 313 GLN C CA 1
ATOM 10834 C C . GLN C 1 316 ? 0.513 40.970 32.756 1.00 24.15 313 GLN C C 1
ATOM 10835 O O . GLN C 1 316 ? 1.496 40.518 32.193 1.00 23.46 313 GLN C O 1
ATOM 10841 N N . TRP C 1 317 ? 0.340 40.845 34.061 1.00 24.20 314 TRP C N 1
ATOM 10842 C CA . TRP C 1 317 ? 1.304 40.126 34.864 1.00 23.34 314 TRP C CA 1
ATOM 10843 C C . TRP C 1 317 ? 1.344 38.625 34.485 1.00 23.47 314 TRP C C 1
ATOM 10844 O O . TRP C 1 317 ? 2.418 37.996 34.431 1.00 20.02 314 TRP C O 1
ATOM 10855 N N . LEU C 1 318 ? 0.168 38.046 34.244 1.00 21.94 315 LEU C N 1
ATOM 10856 C CA . LEU C 1 318 ? 0.094 36.635 33.827 1.00 22.31 315 LEU C CA 1
ATOM 10857 C C . LEU C 1 318 ? 0.897 36.454 32.526 1.00 22.99 315 LEU C C 1
ATOM 10858 O O . LEU C 1 318 ? 1.588 35.448 32.341 1.00 23.24 315 LEU C O 1
ATOM 10863 N N . ARG C 1 319 ? 0.817 37.451 31.638 1.00 23.51 316 ARG C N 1
ATOM 10864 C CA . ARG C 1 319 ? 1.500 37.403 30.335 1.00 24.25 316 ARG C CA 1
ATOM 10865 C C . ARG C 1 319 ? 3.014 37.593 30.407 1.00 25.41 316 ARG C C 1
ATOM 10866 O O . ARG C 1 319 ? 3.779 36.793 29.857 1.00 26.03 316 ARG C O 1
ATOM 10874 N N . ASP C 1 320 ? 3.432 38.669 31.064 1.00 26.25 317 ASP C N 1
ATOM 10875 C CA . ASP C 1 320 ? 4.835 39.098 31.125 1.00 27.56 317 ASP C CA 1
ATOM 10876 C C . ASP C 1 320 ? 5.631 38.528 32.258 1.00 26.87 317 ASP C C 1
ATOM 10877 O O . ASP C 1 320 ? 6.802 38.209 32.081 1.00 27.47 317 ASP C O 1
ATOM 10882 N N . GLY C 1 321 ? 4.993 38.455 33.428 1.00 26.03 318 GLY C N 1
ATOM 10883 C CA . GLY C 1 321 ? 5.618 37.986 34.650 1.00 25.44 318 GLY C CA 1
ATOM 10884 C C . GLY C 1 321 ? 5.672 36.469 34.735 1.00 24.33 318 GLY C C 1
ATOM 10885 O O . GLY C 1 321 ? 6.745 35.881 34.645 1.00 22.31 318 GLY C O 1
ATOM 10886 N N . LEU C 1 322 ? 4.513 35.835 34.894 1.00 23.48 319 LEU C N 1
ATOM 10887 C CA . LEU C 1 322 ? 4.474 34.372 34.985 1.00 24.66 319 LEU C CA 1
ATOM 10888 C C . LEU C 1 322 ? 4.541 33.660 33.615 1.00 23.66 319 LEU C C 1
ATOM 10889 O O . LEU C 1 322 ? 4.651 32.438 33.558 1.00 21.27 319 LEU C O 1
ATOM 10894 N N . ARG C 1 323 ? 4.426 34.413 32.524 1.00 24.21 320 ARG C N 1
ATOM 10895 C CA . ARG C 1 323 ? 4.461 33.854 31.173 1.00 23.39 320 ARG C CA 1
ATOM 10896 C C . ARG C 1 323 ? 3.488 32.690 31.031 1.00 23.34 320 ARG C C 1
ATOM 10897 O O . ARG C 1 323 ? 3.814 31.671 30.450 1.00 25.04 320 ARG C O 1
ATOM 10921 N N . ILE C 1 325 ? 0.238 33.218 29.814 1.00 22.47 322 ILE C N 1
ATOM 10922 C CA . ILE C 1 325 ? -0.595 33.515 28.652 1.00 22.72 322 ILE C CA 1
ATOM 10923 C C . ILE C 1 325 ? 0.204 34.318 27.624 1.00 24.00 322 ILE C C 1
ATOM 10924 O O . ILE C 1 325 ? 1.168 34.999 27.963 1.00 22.90 322 ILE C O 1
ATOM 10929 N N . ASN C 1 326 ? -0.145 34.217 26.351 1.00 27.21 323 ASN C N 1
ATOM 10930 C CA . ASN C 1 326 ? 0.587 35.019 25.368 1.00 29.59 323 ASN C CA 1
ATOM 10931 C C . ASN C 1 326 ? -0.080 36.373 25.122 1.00 29.01 323 ASN C C 1
ATOM 10932 O O . ASN C 1 326 ? 0.578 37.302 24.667 1.00 32.09 323 ASN C O 1
ATOM 10937 N N . SER C 1 327 ? -1.360 36.505 25.465 1.00 29.33 324 SER C N 1
ATOM 10938 C CA . SER C 1 327 ? -2.052 37.803 25.353 1.00 28.68 324 SER C CA 1
ATOM 10939 C C . SER C 1 327 ? -3.138 37.926 26.414 1.00 27.72 324 SER C C 1
ATOM 10940 O O . SER C 1 327 ? -3.656 36.923 26.903 1.00 27.60 324 SER C O 1
ATOM 10943 N N . ALA C 1 328 ? -3.517 39.152 26.739 1.00 26.83 325 ALA C N 1
ATOM 10944 C CA . ALA C 1 328 ? -4.571 39.367 27.725 1.00 27.19 325 ALA C CA 1
ATOM 10945 C C . ALA C 1 328 ? -5.925 38.751 27.318 1.00 27.71 325 ALA C C 1
ATOM 10946 O O . ALA C 1 328 ? -6.611 38.156 28.154 1.00 28.74 325 ALA C O 1
ATOM 10948 N N . PRO C 1 329 ? -6.312 38.860 26.042 1.00 27.77 326 PRO C N 1
ATOM 10949 C CA . PRO C 1 329 ? -7.601 38.256 25.679 1.00 28.10 326 PRO C CA 1
ATOM 10950 C C . PRO C 1 329 ? -7.687 36.727 25.783 1.00 27.50 326 PRO C C 1
ATOM 10951 O O . PRO C 1 329 ? -8.792 36.187 25.913 1.00 24.85 326 PRO C O 1
ATOM 10955 N N . GLN C 1 330 ? -6.567 36.014 25.707 1.00 27.56 327 GLN C N 1
ATOM 10956 C CA . GLN C 1 330 ? -6.680 34.558 25.803 1.00 27.70 327 GLN C CA 1
ATOM 10957 C C . GLN C 1 330 ? -6.880 34.108 27.246 1.00 26.39 327 GLN C C 1
ATOM 10958 O O . GLN C 1 330 ? -7.053 32.926 27.495 1.00 24.27 327 GLN C O 1
ATOM 10964 N N . SER C 1 331 ? -6.822 35.047 28.184 1.00 25.40 328 SER C N 1
ATOM 10965 C CA . SER C 1 331 ? -7.118 34.758 29.577 1.00 25.60 328 SER C CA 1
ATOM 10966 C C . SER C 1 331 ? -8.552 34.246 29.727 1.00 25.82 328 SER C C 1
ATOM 10967 O O . SER C 1 331 ? -8.822 33.364 30.537 1.00 25.54 328 SER C O 1
ATOM 10970 N N . GLU C 1 332 ? -9.466 34.823 28.951 1.00 26.16 329 GLU C N 1
ATOM 10971 C CA . GLU C 1 332 ? -10.868 34.477 29.034 1.00 26.89 329 GLU C CA 1
ATOM 10972 C C . GLU C 1 332 ? -11.146 32.995 28.815 1.00 26.94 329 GLU C C 1
ATOM 10973 O O . GLU C 1 332 ? -11.960 32.413 29.530 1.00 27.23 329 GLU C O 1
ATOM 10979 N N . SER C 1 333 ? -10.477 32.383 27.847 1.00 25.19 330 SER C N 1
ATOM 10980 C CA . SER C 1 333 ? -10.749 30.987 27.537 1.00 27.28 330 SER C CA 1
ATOM 10981 C C . SER C 1 333 ? -10.368 30.074 28.708 1.00 26.00 330 SER C C 1
ATOM 10982 O O . SER C 1 333 ? -11.051 29.079 28.958 1.00 25.76 330 SER C O 1
ATOM 10985 N N . TYR C 1 334 ? -9.287 30.420 29.404 1.00 24.45 331 TYR C N 1
ATOM 10986 C CA . TYR C 1 334 ? -8.857 29.678 30.576 1.00 24.85 331 TYR C CA 1
ATOM 10987 C C . TYR C 1 334 ? -9.898 29.826 31.670 1.00 25.01 331 TYR C C 1
ATOM 10988 O O . TYR C 1 334 ? -10.299 28.839 32.277 1.00 24.57 331 TYR C O 1
ATOM 10997 N N . ALA C 1 335 ? -10.336 31.061 31.912 1.00 24.28 332 ALA C N 1
ATOM 10998 C CA . ALA C 1 335 ? -11.302 31.343 32.976 1.00 24.96 332 ALA C CA 1
ATOM 10999 C C . ALA C 1 335 ? -12.686 30.741 32.793 1.00 25.92 332 ALA C C 1
ATOM 11000 O O . ALA C 1 335 ? -13.329 30.389 33.783 1.00 27.61 332 ALA C O 1
ATOM 11002 N N . THR C 1 336 ? -13.162 30.615 31.557 1.00 27.63 333 THR C N 1
ATOM 11003 C CA . THR C 1 336 ? -14.498 30.054 31.321 1.00 28.03 333 THR C CA 1
ATOM 11004 C C . THR C 1 336 ? -14.504 28.531 31.131 1.00 29.95 333 THR C C 1
ATOM 11005 O O . THR C 1 336 ? -15.574 27.929 30.952 1.00 28.83 333 THR C O 1
ATOM 11009 N N . ARG C 1 337 ? -13.314 27.931 31.142 1.00 30.57 334 ARG C N 1
ATOM 11010 C CA . ARG C 1 337 ? -13.141 26.478 30.991 1.00 32.17 334 ARG C CA 1
ATOM 11011 C C . ARG C 1 337 ? -13.496 25.748 32.282 1.00 31.65 334 ARG C C 1
ATOM 11012 O O . ARG C 1 337 ? -13.849 24.569 32.271 1.00 32.46 334 ARG C O 1
ATOM 11020 N N . VAL C 1 338 ? -13.371 26.465 33.391 1.00 30.03 335 VAL C N 1
ATOM 11021 C CA . VAL C 1 338 ? -13.740 25.982 34.697 1.00 30.87 335 VAL C CA 1
ATOM 11022 C C . VAL C 1 338 ? -14.996 26.752 35.093 1.00 30.26 335 VAL C C 1
ATOM 11023 O O . VAL C 1 338 ? -15.260 27.818 34.541 1.00 30.09 335 VAL C O 1
ATOM 11027 N N . ASP C 1 339 ? -15.764 26.229 36.044 1.00 28.71 336 ASP C N 1
ATOM 11028 C CA . ASP C 1 339 ? -17.005 26.879 36.484 1.00 28.55 336 ASP C CA 1
ATOM 11029 C C . ASP C 1 339 ? -16.910 27.705 37.767 1.00 26.58 336 ASP C C 1
ATOM 11030 O O . ASP C 1 339 ? -17.905 28.259 38.203 1.00 28.17 336 ASP C O 1
ATOM 11035 N N . SER C 1 340 ? -15.736 27.779 38.382 1.00 23.04 337 SER C N 1
ATOM 11036 C CA . SER C 1 340 ? -15.533 28.619 39.565 1.00 22.20 337 SER C CA 1
ATOM 11037 C C . SER C 1 340 ? -14.059 28.478 39.894 1.00 20.16 337 SER C C 1
ATOM 11038 O O . SER C 1 340 ? -13.381 27.683 39.256 1.00 19.51 337 SER C O 1
ATOM 11041 N N . THR C 1 341 ? -13.582 29.202 40.893 1.00 18.78 338 THR C N 1
ATOM 11042 C CA . THR C 1 341 ? -12.147 29.181 41.264 1.00 20.66 338 THR C CA 1
ATOM 11043 C C . THR C 1 341 ? -11.811 28.144 42.347 1.00 22.27 338 THR C C 1
ATOM 11044 O O . THR C 1 341 ? -10.649 28.030 42.799 1.00 22.90 338 THR C O 1
ATOM 11048 N N . GLU C 1 342 ? -12.849 27.453 42.800 1.00 21.98 339 GLU C N 1
ATOM 11049 C CA . GLU C 1 342 ? -12.732 26.417 43.818 1.00 22.94 339 GLU C CA 1
ATOM 11050 C C . GLU C 1 342 ? -12.037 26.971 45.065 1.00 23.27 339 GLU C C 1
ATOM 11051 O O . GLU C 1 342 ? -11.117 26.342 45.611 1.00 22.03 339 GLU C O 1
ATOM 11057 N N . GLY C 1 343 ? -12.484 28.170 45.450 1.00 22.36 340 GLY C N 1
ATOM 11058 C CA . GLY C 1 343 ? -12.035 28.886 46.635 1.00 21.59 340 GLY C CA 1
ATOM 11059 C C . GLY C 1 343 ? -10.784 29.725 46.520 1.00 19.19 340 GLY C C 1
ATOM 11060 O O . GLY C 1 343 ? -10.358 30.296 47.521 1.00 19.62 340 GLY C O 1
ATOM 11061 N N . VAL C 1 344 ? -10.218 29.838 45.318 1.00 18.81 341 VAL C N 1
ATOM 11062 C CA . VAL C 1 344 ? -8.988 30.611 45.105 1.00 17.30 341 VAL C CA 1
ATOM 11063 C C . VAL C 1 344 ? -9.288 32.089 44.885 1.00 17.61 341 VAL C C 1
ATOM 11064 O O . VAL C 1 344 ? -10.247 32.424 44.184 1.00 17.45 341 VAL C O 1
ATOM 11068 N N . TYR C 1 345 ? -8.456 32.945 45.490 1.00 15.57 342 TYR C N 1
ATOM 11069 C CA . TYR C 1 345 ? -8.561 34.413 45.403 1.00 16.25 342 TYR C CA 1
ATOM 11070 C C . TYR C 1 345 ? -7.188 34.981 45.171 1.00 18.51 342 TYR C C 1
ATOM 11071 O O . TYR C 1 345 ? -6.225 34.539 45.800 1.00 14.91 342 TYR C O 1
ATOM 11080 N N . VAL C 1 346 ? -7.112 35.984 44.284 1.00 21.06 343 VAL C N 1
ATOM 11081 C CA . VAL C 1 346 ? -5.848 36.625 43.986 1.00 19.53 343 VAL C CA 1
ATOM 11082 C C . VAL C 1 346 ? -6.032 38.087 44.344 1.00 20.61 343 VAL C C 1
ATOM 11083 O O . VAL C 1 346 ? -6.888 38.711 43.782 1.00 19.91 343 VAL C O 1
ATOM 11087 N N . VAL C 1 347 ? -5.210 38.626 45.251 1.00 19.93 344 VAL C N 1
ATOM 11088 C CA . VAL C 1 347 ? -5.313 40.032 45.670 1.00 19.71 344 VAL C CA 1
ATOM 11089 C C . VAL C 1 347 ? -4.063 40.702 45.086 1.00 19.35 344 VAL C C 1
ATOM 11090 O O . VAL C 1 347 ? -2.956 40.621 45.679 1.00 18.09 344 VAL C O 1
ATOM 11094 N N . PRO C 1 348 ? -4.212 41.356 43.902 1.00 20.37 345 PRO C N 1
ATOM 11095 C CA . PRO C 1 348 ? -3.055 41.957 43.215 1.00 19.81 345 PRO C CA 1
ATOM 11096 C C . PRO C 1 348 ? -2.577 43.317 43.757 1.00 20.83 345 PRO C C 1
ATOM 11097 O O . PRO C 1 348 ? -2.531 44.315 43.019 1.00 20.70 345 PRO C O 1
ATOM 11101 N N . ALA C 1 349 ? -2.238 43.341 45.037 1.00 15.90 346 ALA C N 1
ATOM 11102 C CA . ALA C 1 349 ? -1.650 44.511 45.710 1.00 15.82 346 ALA C CA 1
ATOM 11103 C C . ALA C 1 349 ? -0.161 44.632 45.389 1.00 16.71 346 ALA C C 1
ATOM 11104 O O . ALA C 1 349 ? 0.615 44.869 46.307 1.00 15.21 346 ALA C O 1
ATOM 11106 N N . PHE C 1 350 ? 0.223 44.544 44.100 1.00 16.20 347 PHE C N 1
ATOM 11107 C CA . PHE C 1 350 ? 1.634 44.637 43.734 1.00 18.40 347 PHE C CA 1
ATOM 11108 C C . PHE C 1 350 ? 2.331 45.937 44.177 1.00 17.48 347 PHE C C 1
ATOM 11109 O O . PHE C 1 350 ? 3.552 45.954 44.362 1.00 23.58 347 PHE C O 1
ATOM 11117 N N . VAL C 1 351 ? 1.557 47.021 44.297 1.00 18.23 348 VAL C N 1
ATOM 11118 C CA . VAL C 1 351 ? 2.056 48.281 44.825 1.00 18.67 348 VAL C CA 1
ATOM 11119 C C . VAL C 1 351 ? 1.091 48.818 45.926 1.00 20.71 348 VAL C C 1
ATOM 11120 O O . VAL C 1 351 ? 0.751 50.006 45.978 1.00 22.21 348 VAL C O 1
ATOM 11124 N N . GLY C 1 352 ? 0.675 47.922 46.815 1.00 18.96 349 GLY C N 1
ATOM 11125 C CA . GLY C 1 352 ? -0.201 48.295 47.927 1.00 18.34 349 GLY C CA 1
ATOM 11126 C C . GLY C 1 352 ? -1.652 48.326 47.540 1.00 18.86 349 GLY C C 1
ATOM 11127 O O . GLY C 1 352 ? -2.031 48.016 46.412 1.00 21.11 349 GLY C O 1
ATOM 11128 N N . LEU C 1 353 ? -2.461 48.770 48.488 1.00 18.94 350 LEU C N 1
ATOM 11129 C CA . LEU C 1 353 ? -3.903 48.793 48.327 1.00 16.75 350 LEU C CA 1
ATOM 11130 C C . LEU C 1 353 ? -4.446 50.218 48.344 1.00 18.29 350 LEU C C 1
ATOM 11131 O O . LEU C 1 353 ? -4.184 51.014 49.269 1.00 16.82 350 LEU C O 1
ATOM 11136 N N . GLY C 1 354 ? -5.229 50.535 47.320 1.00 20.08 351 GLY C N 1
ATOM 11137 C CA . GLY C 1 354 ? -5.875 51.837 47.241 1.00 20.48 351 GLY C CA 1
ATOM 11138 C C . GLY C 1 354 ? -7.144 51.797 48.052 1.00 22.43 351 GLY C C 1
ATOM 11139 O O . GLY C 1 354 ? -7.138 51.278 49.195 1.00 21.01 351 GLY C O 1
ATOM 11140 N N . THR C 1 355 ? -8.201 52.365 47.445 1.00 21.61 352 THR C N 1
ATOM 11141 C CA . THR C 1 355 ? -9.561 52.483 47.991 1.00 21.77 352 THR C CA 1
ATOM 11142 C C . THR C 1 355 ? -10.187 51.136 48.272 1.00 22.97 352 THR C C 1
ATOM 11143 O O . THR C 1 355 ? -10.194 50.280 47.386 1.00 22.05 352 THR C O 1
ATOM 11147 N N . PRO C 1 356 ? -10.767 50.949 49.481 1.00 24.36 353 PRO C N 1
ATOM 11148 C CA . PRO C 1 356 ? -10.857 51.856 50.618 1.00 23.58 353 PRO C CA 1
ATOM 11149 C C . PRO C 1 356 ? -9.760 51.666 51.672 1.00 23.35 353 PRO C C 1
ATOM 11150 O O . PRO C 1 356 ? -9.745 52.388 52.664 1.00 22.95 353 PRO C O 1
ATOM 11154 N N . TYR C 1 357 ? -8.837 50.744 51.426 1.00 23.69 354 TYR C N 1
ATOM 11155 C CA . TYR C 1 357 ? -7.856 50.351 52.412 1.00 22.62 354 TYR C CA 1
ATOM 11156 C C . TYR C 1 357 ? -6.670 51.303 52.646 1.00 23.52 354 TYR C C 1
ATOM 11157 O O . TYR C 1 357 ? -6.246 51.486 53.788 1.00 20.10 354 TYR C O 1
ATOM 11166 N N . TRP C 1 358 ? -6.118 51.874 51.582 1.00 21.06 355 TRP C N 1
ATOM 11167 C CA . TRP C 1 358 ? -4.959 52.755 51.696 1.00 22.10 355 TRP C CA 1
ATOM 11168 C C . TRP C 1 358 ? -3.870 52.135 52.594 1.00 23.71 355 TRP C C 1
ATOM 11169 O O . TRP C 1 358 ? -3.429 52.698 53.592 1.00 19.18 355 TRP C O 1
ATOM 11180 N N . ASP C 1 359 ? -3.457 50.938 52.200 1.00 22.68 356 ASP C N 1
ATOM 11181 C CA . ASP C 1 359 ? -2.368 50.241 52.872 1.00 23.62 356 ASP C CA 1
ATOM 11182 C C . ASP C 1 359 ? -1.232 50.092 51.853 1.00 23.33 356 ASP C C 1
ATOM 11183 O O . ASP C 1 359 ? -1.234 49.151 51.036 1.00 21.65 356 ASP C O 1
ATOM 11188 N N . SER C 1 360 ? -0.267 51.002 51.940 1.00 23.74 357 SER C N 1
ATOM 11189 C CA . SER C 1 360 ? 0.875 51.095 50.995 1.00 25.07 357 SER C CA 1
ATOM 11190 C C . SER C 1 360 ? 1.927 50.016 51.037 1.00 21.20 357 SER C C 1
ATOM 11191 O O . SER C 1 360 ? 2.647 49.852 50.073 1.00 22.72 357 SER C O 1
ATOM 11194 N N A GLU C 1 361 ? 1.981 49.296 52.155 0.50 20.63 358 GLU C N 1
ATOM 11195 N N B GLU C 1 361 ? 2.035 49.277 52.130 0.50 21.45 358 GLU C N 1
ATOM 11196 C CA A GLU C 1 361 ? 2.968 48.254 52.439 0.50 20.33 358 GLU C CA 1
ATOM 11197 C CA B GLU C 1 361 ? 3.075 48.259 52.231 0.50 21.54 358 GLU C CA 1
ATOM 11198 C C A GLU C 1 361 ? 2.555 46.842 52.030 0.50 19.77 358 GLU C C 1
ATOM 11199 C C B GLU C 1 361 ? 2.570 46.827 51.998 0.50 20.61 358 GLU C C 1
ATOM 11200 O O A GLU C 1 361 ? 3.380 45.918 51.986 0.50 18.98 358 GLU C O 1
ATOM 11201 O O B GLU C 1 361 ? 3.356 45.871 52.037 0.50 19.62 358 GLU C O 1
ATOM 11212 N N . ALA C 1 362 ? 1.268 46.680 51.755 1.00 19.20 359 ALA C N 1
ATOM 11213 C CA . ALA C 1 362 ? 0.701 45.389 51.394 1.00 19.33 359 ALA C CA 1
ATOM 11214 C C . ALA C 1 362 ? 1.236 45.053 50.012 1.00 18.17 359 ALA C C 1
ATOM 11215 O O . ALA C 1 362 ? 1.382 45.945 49.180 1.00 20.14 359 ALA C O 1
ATOM 11217 N N . ARG C 1 363 ? 1.533 43.780 49.767 1.00 18.66 360 ARG C N 1
ATOM 11218 C CA . ARG C 1 363 ? 1.981 43.297 48.458 1.00 16.99 360 ARG C CA 1
ATOM 11219 C C . ARG C 1 363 ? 0.977 42.223 47.958 1.00 14.92 360 ARG C C 1
ATOM 11220 O O . ARG C 1 363 ? 0.109 41.778 48.705 1.00 17.42 360 ARG C O 1
ATOM 11228 N N . GLY C 1 364 ? 1.115 41.778 46.717 1.00 16.33 361 GLY C N 1
ATOM 11229 C CA . GLY C 1 364 ? 0.169 40.823 46.105 1.00 11.33 361 GLY C CA 1
ATOM 11230 C C . GLY C 1 364 ? 0.266 39.493 46.816 1.00 15.11 361 GLY C C 1
ATOM 11231 O O . GLY C 1 364 ? 1.353 39.065 47.256 1.00 14.07 361 GLY C O 1
ATOM 11232 N N . ALA C 1 365 ? -0.896 38.860 46.963 1.00 15.60 362 ALA C N 1
ATOM 11233 C CA . ALA C 1 365 ? -1.024 37.573 47.590 1.00 14.54 362 ALA C CA 1
ATOM 11234 C C . ALA C 1 365 ? -2.170 36.797 46.953 1.00 17.60 362 ALA C C 1
ATOM 11235 O O . ALA C 1 365 ? -3.061 37.394 46.319 1.00 18.76 362 ALA C O 1
ATOM 11237 N N . ILE C 1 366 ? -2.135 35.475 47.153 1.00 17.75 363 ILE C N 1
ATOM 11238 C CA . ILE C 1 366 ? -3.087 34.528 46.577 1.00 14.67 363 ILE C CA 1
ATOM 11239 C C . ILE C 1 366 ? -3.453 33.578 47.709 1.00 18.40 363 ILE C C 1
ATOM 11240 O O . ILE C 1 366 ? -2.587 33.214 48.528 1.00 17.67 363 ILE C O 1
ATOM 11245 N N . PHE C 1 367 ? -4.737 33.199 47.746 1.00 15.42 364 PHE C N 1
ATOM 11246 C CA . PHE C 1 367 ? -5.309 32.365 48.795 1.00 17.95 364 PHE C CA 1
ATOM 11247 C C . PHE C 1 367 ? -6.198 31.238 48.283 1.00 19.11 364 PHE C C 1
ATOM 11248 O O . PHE C 1 367 ? -6.679 31.265 47.130 1.00 20.95 364 PHE C O 1
ATOM 11256 N N . GLY C 1 368 ? -6.400 30.244 49.139 1.00 16.47 365 GLY C N 1
ATOM 11257 C CA . GLY C 1 368 ? -7.333 29.150 48.841 1.00 18.08 365 GLY C CA 1
ATOM 11258 C C . GLY C 1 368 ? -6.809 28.051 47.938 1.00 15.31 365 GLY C C 1
ATOM 11259 O O . GLY C 1 368 ? -7.593 27.220 47.404 1.00 15.79 365 GLY C O 1
ATOM 11260 N N . LEU C 1 369 ? -5.487 27.968 47.853 1.00 14.30 366 LEU C N 1
ATOM 11261 C CA . LEU C 1 369 ? -4.862 27.038 46.937 1.00 15.55 366 LEU C CA 1
ATOM 11262 C C . LEU C 1 369 ? -4.911 25.622 47.482 1.00 15.26 366 LEU C C 1
ATOM 11263 O O . LEU C 1 369 ? -4.712 25.375 48.678 1.00 14.01 366 LEU C O 1
ATOM 11268 N N . THR C 1 370 ? -5.213 24.684 46.600 1.00 15.38 367 THR C N 1
ATOM 11269 C CA . THR C 1 370 ? -5.194 23.274 46.946 1.00 13.42 367 THR C CA 1
ATOM 11270 C C . THR C 1 370 ? -4.539 22.528 45.813 1.00 15.85 367 THR C C 1
ATOM 11271 O O . THR C 1 370 ? -4.252 23.093 44.743 1.00 14.08 367 THR C O 1
ATOM 11275 N N . ARG C 1 371 ? -4.270 21.245 46.035 1.00 17.26 368 ARG C N 1
ATOM 11276 C CA . ARG C 1 371 ? -3.532 20.476 45.061 1.00 18.54 368 ARG C CA 1
ATOM 11277 C C . ARG C 1 371 ? -4.206 20.431 43.700 1.00 18.28 368 ARG C C 1
ATOM 11278 O O . ARG C 1 371 ? -3.520 20.302 42.712 1.00 18.95 368 ARG C O 1
ATOM 11286 N N . GLY C 1 372 ? -5.538 20.510 43.675 1.00 19.11 369 GLY C N 1
ATOM 11287 C CA . GLY C 1 372 ? -6.328 20.496 42.452 1.00 18.97 369 GLY C CA 1
ATOM 11288 C C . GLY C 1 372 ? -6.454 21.850 41.754 1.00 19.99 369 GLY C C 1
ATOM 11289 O O . GLY C 1 372 ? -7.194 21.967 40.760 1.00 18.61 369 GLY C O 1
ATOM 11290 N N . THR C 1 373 ? -5.755 22.865 42.265 1.00 18.45 370 THR C N 1
ATOM 11291 C CA . THR C 1 373 ? -5.767 24.176 41.634 1.00 19.51 370 THR C CA 1
ATOM 11292 C C . THR C 1 373 ? -4.927 24.144 40.361 1.00 19.26 370 THR C C 1
ATOM 11293 O O . THR C 1 373 ? -3.715 23.941 40.376 1.00 18.48 370 THR C O 1
ATOM 11297 N N . GLU C 1 374 ? -5.598 24.381 39.250 1.00 19.81 371 GLU C N 1
ATOM 11298 C CA . GLU C 1 374 ? -4.941 24.383 37.974 1.00 19.74 371 GLU C CA 1
ATOM 11299 C C . GLU C 1 374 ? -4.768 25.797 37.462 1.00 20.19 371 GLU C C 1
ATOM 11300 O O . GLU C 1 374 ? -5.184 26.788 38.085 1.00 19.06 371 GLU C O 1
ATOM 11306 N N . LYS C 1 375 ? -4.121 25.879 36.316 1.00 19.26 372 LYS C N 1
ATOM 11307 C CA . LYS C 1 375 ? -3.886 27.137 35.648 1.00 19.82 372 LYS C CA 1
ATOM 11308 C C . LYS C 1 375 ? -5.219 27.862 35.482 1.00 20.12 372 LYS C C 1
ATOM 11309 O O . LYS C 1 375 ? -5.298 29.055 35.761 1.00 20.44 372 LYS C O 1
ATOM 11315 N N . GLU C 1 376 ? -6.261 27.125 35.073 1.00 21.00 373 GLU C N 1
ATOM 11316 C CA . GLU C 1 376 ? -7.613 27.678 34.841 1.00 22.09 373 GLU C CA 1
ATOM 11317 C C . GLU C 1 376 ? -8.209 28.415 36.032 1.00 21.07 373 GLU C C 1
ATOM 11318 O O . GLU C 1 376 ? -8.678 29.539 35.866 1.00 22.47 373 GLU C O 1
ATOM 11324 N N . HIS C 1 377 ? -8.220 27.777 37.201 1.00 20.39 374 HIS C N 1
ATOM 11325 C CA . HIS C 1 377 ? -8.722 28.397 38.431 1.00 20.15 374 HIS C CA 1
ATOM 11326 C C . HIS C 1 377 ? -7.921 29.640 38.804 1.00 21.14 374 HIS C C 1
ATOM 11327 O O . HIS C 1 377 ? -8.487 30.688 39.188 1.00 23.48 374 HIS C O 1
ATOM 11334 N N . PHE C 1 378 ? -6.607 29.502 38.715 1.00 19.22 375 PHE C N 1
ATOM 11335 C CA . PHE C 1 378 ? -5.648 30.554 39.053 1.00 18.64 375 PHE C CA 1
ATOM 11336 C C . PHE C 1 378 ? -5.840 31.800 38.153 1.00 20.39 375 PHE C C 1
ATOM 11337 O O . PHE C 1 378 ? -5.862 32.940 38.614 1.00 19.54 375 PHE C O 1
ATOM 11345 N N . ILE C 1 379 ? -6.024 31.560 36.865 1.00 20.77 376 ILE C N 1
ATOM 11346 C CA . ILE C 1 379 ? -6.295 32.640 35.931 1.00 21.29 376 ILE C CA 1
ATOM 11347 C C . ILE C 1 379 ? -7.685 33.241 36.161 1.00 20.93 376 ILE C C 1
ATOM 11348 O O . ILE C 1 379 ? -7.834 34.467 36.170 1.00 22.32 376 ILE C O 1
ATOM 11353 N N . ARG C 1 380 ? -8.692 32.398 36.364 1.00 22.96 377 ARG C N 1
ATOM 11354 C CA . ARG C 1 380 ? -10.052 32.862 36.637 1.00 20.90 377 ARG C CA 1
ATOM 11355 C C . ARG C 1 380 ? -10.048 33.787 37.848 1.00 22.05 377 ARG C C 1
ATOM 11356 O O . ARG C 1 380 ? -10.619 34.893 37.807 1.00 21.21 377 ARG C O 1
ATOM 11364 N N . ALA C 1 381 ? -9.379 33.360 38.911 1.00 20.10 378 ALA C N 1
ATOM 11365 C CA . ALA C 1 381 ? -9.285 34.182 40.137 1.00 21.10 378 ALA C CA 1
ATOM 11366 C C . ALA C 1 381 ? -8.632 35.567 39.874 1.00 19.06 378 ALA C C 1
ATOM 11367 O O . ALA C 1 381 ? -8.993 36.572 40.509 1.00 21.20 378 ALA C O 1
ATOM 11369 N N . THR C 1 382 ? -7.697 35.625 38.940 1.00 17.30 379 THR C N 1
ATOM 11370 C CA . THR C 1 382 ? -7.003 36.889 38.608 1.00 19.56 379 THR C CA 1
ATOM 11371 C C . THR C 1 382 ? -7.974 37.858 37.927 1.00 18.09 379 THR C C 1
ATOM 11372 O O . THR C 1 382 ? -8.110 39.000 38.336 1.00 17.71 379 THR C O 1
ATOM 11376 N N . LEU C 1 383 ? -8.732 37.358 36.955 1.00 17.13 380 LEU C N 1
ATOM 11377 C CA . LEU C 1 383 ? -9.751 38.173 36.292 1.00 17.68 380 LEU C CA 1
ATOM 11378 C C . LEU C 1 383 ? -10.839 38.621 37.288 1.00 17.68 380 LEU C C 1
ATOM 11379 O O . LEU C 1 383 ? -11.328 39.768 37.224 1.00 18.26 380 LEU C O 1
ATOM 11384 N N . GLU C 1 384 ? -11.236 37.738 38.202 1.00 15.89 381 GLU C N 1
ATOM 11385 C CA . GLU C 1 384 ? -12.246 38.114 39.198 1.00 15.57 381 GLU C CA 1
ATOM 11386 C C . GLU C 1 384 ? -11.812 39.257 40.120 1.00 16.03 381 GLU C C 1
ATOM 11387 O O . GLU C 1 384 ? -12.645 40.005 40.571 1.00 17.48 381 GLU C O 1
ATOM 11393 N N . SER C 1 385 ? -10.514 39.370 40.433 1.00 15.70 382 SER C N 1
ATOM 11394 C CA . SER C 1 385 ? -10.026 40.449 41.272 1.00 14.05 382 SER C CA 1
ATOM 11395 C C . SER C 1 385 ? -10.337 41.837 40.658 1.00 16.00 382 SER C C 1
ATOM 11396 O O . SER C 1 385 ? -10.518 42.838 41.378 1.00 15.42 382 SER C O 1
ATOM 11399 N N . LEU C 1 386 ? -10.445 41.912 39.332 1.00 15.62 383 LEU C N 1
ATOM 11400 C CA . LEU C 1 386 ? -10.792 43.188 38.706 1.00 17.30 383 LEU C CA 1
ATOM 11401 C C . LEU C 1 386 ? -12.176 43.618 39.182 1.00 17.97 383 LEU C C 1
ATOM 11402 O O . LEU C 1 386 ? -12.393 44.810 39.415 1.00 20.08 383 LEU C O 1
ATOM 11407 N N . CYS C 1 387 ? -13.063 42.636 39.350 1.00 14.54 384 CYS C N 1
ATOM 11408 C CA . CYS C 1 387 ? -14.461 42.880 39.755 1.00 18.85 384 CYS C CA 1
ATOM 11409 C C . CYS C 1 387 ? -14.613 43.010 41.259 1.00 19.58 384 CYS C C 1
ATOM 11410 O O . CYS C 1 387 ? -15.357 43.867 41.719 1.00 20.50 384 CYS C O 1
ATOM 11413 N N . TYR C 1 388 ? -13.887 42.198 42.036 1.00 19.12 385 TYR C N 1
ATOM 11414 C CA . TYR C 1 388 ? -13.964 42.350 43.487 1.00 18.39 385 TYR C CA 1
ATOM 11415 C C . TYR C 1 388 ? -13.528 43.757 43.959 1.00 20.95 385 TYR C C 1
ATOM 11416 O O . TYR C 1 388 ? -14.228 44.400 44.768 1.00 21.62 385 TYR C O 1
ATOM 11425 N N . GLN C 1 389 ? -12.392 44.219 43.458 1.00 18.79 386 GLN C N 1
ATOM 11426 C CA . GLN C 1 389 ? -11.883 45.530 43.789 1.00 20.28 386 GLN C CA 1
ATOM 11427 C C . GLN C 1 389 ? -12.874 46.640 43.420 1.00 23.09 386 GLN C C 1
ATOM 11428 O O . GLN C 1 389 ? -13.019 47.635 44.163 1.00 24.68 386 GLN C O 1
ATOM 11434 N N . THR C 1 390 ? -13.536 46.479 42.277 1.00 23.14 387 THR C N 1
ATOM 11435 C CA . THR C 1 390 ? -14.532 47.448 41.828 1.00 25.05 387 THR C CA 1
ATOM 11436 C C . THR C 1 390 ? -15.716 47.437 42.804 1.00 23.99 387 THR C C 1
ATOM 11437 O O . THR C 1 390 ? -16.282 48.489 43.117 1.00 23.93 387 THR C O 1
ATOM 11441 N N . ARG C 1 391 ? -16.102 46.255 43.289 1.00 24.06 388 ARG C N 1
ATOM 11442 C CA . ARG C 1 391 ? -17.184 46.214 44.289 1.00 23.26 388 ARG C CA 1
ATOM 11443 C C . ARG C 1 391 ? -16.766 46.992 45.560 1.00 20.93 388 ARG C C 1
ATOM 11444 O O . ARG C 1 391 ? -17.577 47.711 46.134 1.00 22.73 388 ARG C O 1
ATOM 11452 N N . ASP C 1 392 ? -15.524 46.831 46.004 1.00 22.90 389 ASP C N 1
ATOM 11453 C CA . ASP C 1 392 ? -15.009 47.572 47.161 1.00 23.45 389 ASP C CA 1
ATOM 11454 C C . ASP C 1 392 ? -15.265 49.049 46.976 1.00 22.77 389 ASP C C 1
ATOM 11455 O O . ASP C 1 392 ? -15.870 49.691 47.852 1.00 23.49 389 ASP C O 1
ATOM 11460 N N . VAL C 1 393 ? -14.858 49.554 45.807 1.00 22.32 390 VAL C N 1
ATOM 11461 C CA . VAL C 1 393 ? -14.994 50.970 45.484 1.00 21.83 390 VAL C CA 1
ATOM 11462 C C . VAL C 1 393 ? -16.469 51.346 45.430 1.00 22.22 390 VAL C C 1
ATOM 11463 O O . VAL C 1 393 ? -16.845 52.387 45.966 1.00 22.17 390 VAL C O 1
ATOM 11483 N N . GLU C 1 395 ? -19.073 50.079 46.991 1.00 24.58 392 GLU C N 1
ATOM 11484 C CA . GLU C 1 395 ? -19.615 50.125 48.341 1.00 25.82 392 GLU C CA 1
ATOM 11485 C C . GLU C 1 395 ? -19.217 51.470 48.984 1.00 24.25 392 GLU C C 1
ATOM 11486 O O . GLU C 1 395 ? -20.053 52.186 49.530 1.00 24.79 392 GLU C O 1
ATOM 11492 N N . ALA C 1 396 ? -17.941 51.819 48.868 1.00 23.89 393 ALA C N 1
ATOM 11493 C CA . ALA C 1 396 ? -17.403 53.074 49.411 1.00 23.75 393 ALA C CA 1
ATOM 11494 C C . ALA C 1 396 ? -18.113 54.300 48.820 1.00 25.37 393 ALA C C 1
ATOM 11495 O O . ALA C 1 396 ? -18.489 55.243 49.547 1.00 25.82 393 ALA C O 1
ATOM 11513 N N A SER C 1 398 ? -21.036 54.579 47.200 0.50 25.28 395 SER C N 1
ATOM 11514 N N B SER C 1 398 ? -21.312 54.410 47.250 0.50 23.71 395 SER C N 1
ATOM 11515 C CA A SER C 1 398 ? -22.459 54.691 47.524 0.50 26.59 395 SER C CA 1
ATOM 11516 C CA B SER C 1 398 ? -22.717 54.532 47.567 0.50 25.29 395 SER C CA 1
ATOM 11517 C C A SER C 1 398 ? -22.649 55.259 48.925 0.50 26.95 395 SER C C 1
ATOM 11518 C C B SER C 1 398 ? -22.885 54.994 49.026 0.50 26.39 395 SER C C 1
ATOM 11519 O O A SER C 1 398 ? -23.418 56.204 49.123 0.50 25.94 395 SER C O 1
ATOM 11520 O O B SER C 1 398 ? -23.875 55.633 49.366 0.50 27.97 395 SER C O 1
ATOM 11525 N N . LYS C 1 399 ? -21.903 54.699 49.875 1.00 27.00 396 LYS C N 1
ATOM 11526 C CA . LYS C 1 399 ? -21.919 55.152 51.257 1.00 28.67 396 LYS C CA 1
ATOM 11527 C C . LYS C 1 399 ? -21.594 56.651 51.355 1.00 28.18 396 LYS C C 1
ATOM 11528 O O . LYS C 1 399 ? -22.307 57.404 52.007 1.00 28.39 396 LYS C O 1
ATOM 11534 N N A ASP C 1 400 ? -20.515 57.090 50.720 0.60 28.43 397 ASP C N 1
ATOM 11535 N N B ASP C 1 400 ? -20.523 57.054 50.678 0.40 28.95 397 ASP C N 1
ATOM 11536 C CA A ASP C 1 400 ? -20.156 58.502 50.792 0.60 28.61 397 ASP C CA 1
ATOM 11537 C CA B ASP C 1 400 ? -20.044 58.425 50.712 0.40 29.53 397 ASP C CA 1
ATOM 11538 C C A ASP C 1 400 ? -21.077 59.397 49.988 0.60 29.85 397 ASP C C 1
ATOM 11539 C C B ASP C 1 400 ? -20.929 59.416 49.949 0.40 30.29 397 ASP C C 1
ATOM 11540 O O A ASP C 1 400 ? -21.586 60.374 50.516 0.60 30.55 397 ASP C O 1
ATOM 11541 O O B ASP C 1 400 ? -21.210 60.501 50.445 0.40 30.50 397 ASP C O 1
ATOM 11550 N N . SER C 1 401 ? -21.311 59.061 48.726 1.00 31.11 398 SER C N 1
ATOM 11551 C CA . SER C 1 401 ? -22.146 59.913 47.887 1.00 31.81 398 SER C CA 1
ATOM 11552 C C . SER C 1 401 ? -23.584 59.861 48.332 1.00 35.25 398 SER C C 1
ATOM 11553 O O . SER C 1 401 ? -24.304 60.833 48.173 1.00 35.07 398 SER C O 1
ATOM 11556 N N . GLY C 1 402 ? -23.990 58.704 48.852 1.00 38.80 399 GLY C N 1
ATOM 11557 C CA . GLY C 1 402 ? -25.368 58.449 49.238 1.00 41.11 399 GLY C CA 1
ATOM 11558 C C . GLY C 1 402 ? -26.028 57.627 48.144 1.00 44.12 399 GLY C C 1
ATOM 11559 O O . GLY C 1 402 ? -26.699 56.624 48.427 1.00 44.20 399 GLY C O 1
ATOM 11560 N N . ILE C 1 403 ? -25.777 58.053 46.899 1.00 46.14 400 ILE C N 1
ATOM 11561 C CA . ILE C 1 403 ? -26.312 57.475 45.658 1.00 47.25 400 ILE C CA 1
ATOM 11562 C C . ILE C 1 403 ? -26.012 56.000 45.413 1.00 48.78 400 ILE C C 1
ATOM 11563 O O . ILE C 1 403 ? -24.846 55.602 45.424 1.00 48.11 400 ILE C O 1
ATOM 11568 N N . ASP C 1 404 ? -27.053 55.201 45.158 1.00 50.26 401 ASP C N 1
ATOM 11569 C CA . ASP C 1 404 ? -26.863 53.791 44.772 1.00 51.88 401 ASP C CA 1
ATOM 11570 C C . ASP C 1 404 ? -26.679 53.718 43.250 1.00 51.75 401 ASP C C 1
ATOM 11571 O O . ASP C 1 404 ? -27.521 54.221 42.506 1.00 53.18 401 ASP C O 1
ATOM 11576 N N . VAL C 1 405 ? -25.591 53.099 42.789 1.00 51.76 402 VAL C N 1
ATOM 11577 C CA . VAL C 1 405 ? -25.297 53.037 41.347 1.00 51.16 402 VAL C CA 1
ATOM 11578 C C . VAL C 1 405 ? -26.195 52.038 40.608 1.00 50.00 402 VAL C C 1
ATOM 11579 O O . VAL C 1 405 ? -26.020 50.827 40.740 1.00 51.05 402 VAL C O 1
ATOM 11583 N N . GLN C 1 406 ? -27.118 52.559 39.801 1.00 47.72 403 GLN C N 1
ATOM 11584 C CA . GLN C 1 406 ? -28.111 51.738 39.083 1.00 46.04 403 GLN C CA 1
ATOM 11585 C C . GLN C 1 406 ? -27.612 50.982 37.836 1.00 42.97 403 GLN C C 1
ATOM 11586 O O . GLN C 1 406 ? -28.006 49.834 37.613 1.00 42.90 403 GLN C O 1
ATOM 11592 N N . SER C 1 407 ? -26.808 51.630 37.002 1.00 38.41 404 SER C N 1
ATOM 11593 C CA . SER C 1 407 ? -26.239 50.976 35.820 1.00 36.06 404 SER C CA 1
ATOM 11594 C C . SER C 1 407 ? -24.945 51.714 35.430 1.00 33.37 404 SER C C 1
ATOM 11595 O O . SER C 1 407 ? -24.971 52.838 34.913 1.00 32.25 404 SER C O 1
ATOM 11598 N N . LEU C 1 408 ? -23.831 51.023 35.648 1.00 28.15 405 LEU C N 1
ATOM 11599 C CA . LEU C 1 408 ? -22.494 51.555 35.487 1.00 27.41 405 LEU C CA 1
ATOM 11600 C C . LEU C 1 408 ? -21.893 51.514 34.083 1.00 25.05 405 LEU C C 1
ATOM 11601 O O . LEU C 1 408 ? -21.619 50.451 33.513 1.00 23.23 405 LEU C O 1
ATOM 11606 N N . ARG C 1 409 ? -21.669 52.699 33.540 1.00 21.75 406 ARG C N 1
ATOM 11607 C CA . ARG C 1 409 ? -20.985 52.812 32.292 1.00 22.29 406 ARG C CA 1
ATOM 11608 C C . ARG C 1 409 ? -19.521 52.479 32.551 1.00 20.47 406 ARG C C 1
ATOM 11609 O O . ARG C 1 409 ? -18.939 52.961 33.540 1.00 21.45 406 ARG C O 1
ATOM 11617 N N . VAL C 1 410 ? -18.938 51.667 31.678 1.00 19.24 407 VAL C N 1
ATOM 11618 C CA . VAL C 1 410 ? -17.520 51.283 31.822 1.00 20.17 407 VAL C CA 1
ATOM 11619 C C . VAL C 1 410 ? -16.738 51.541 30.526 1.00 19.40 407 VAL C C 1
ATOM 11620 O O . VAL C 1 410 ? -17.317 51.683 29.437 1.00 18.89 407 VAL C O 1
ATOM 11624 N N . ASP C 1 411 ? -15.415 51.636 30.647 1.00 19.82 408 ASP C N 1
ATOM 11625 C CA . ASP C 1 411 ? -14.542 51.809 29.499 1.00 18.62 408 ASP C CA 1
ATOM 11626 C C . ASP C 1 411 ? -13.158 51.288 29.898 1.00 20.44 408 ASP C C 1
ATOM 11627 O O . ASP C 1 411 ? -12.958 50.904 31.056 1.00 19.23 408 ASP C O 1
ATOM 11632 N N . GLY C 1 412 ? -12.247 51.225 28.934 1.00 21.15 409 GLY C N 1
ATOM 11633 C CA . GLY C 1 412 ? -10.848 50.792 29.154 1.00 24.30 409 GLY C CA 1
ATOM 11634 C C . GLY C 1 412 ? -10.529 49.479 28.454 1.00 26.98 409 GLY C C 1
ATOM 11635 O O . GLY C 1 412 ? -11.427 48.792 27.962 1.00 30.03 409 GLY C O 1
ATOM 11636 N N . GLY C 1 413 ? -9.251 49.113 28.408 1.00 28.98 410 GLY C N 1
ATOM 11637 C CA . GLY C 1 413 ? -8.822 47.864 27.741 1.00 27.75 410 GLY C CA 1
ATOM 11638 C C . GLY C 1 413 ? -9.497 46.563 28.139 1.00 27.06 410 GLY C C 1
ATOM 11639 O O . GLY C 1 413 ? -9.816 45.737 27.273 1.00 28.80 410 GLY C O 1
ATOM 11640 N N . ALA C 1 414 ? -9.730 46.366 29.432 1.00 25.05 411 ALA C N 1
ATOM 11641 C CA . ALA C 1 414 ? -10.321 45.110 29.946 1.00 24.33 411 ALA C CA 1
ATOM 11642 C C . ALA C 1 414 ? -11.830 44.891 29.714 1.00 22.69 411 ALA C C 1
ATOM 11643 O O . ALA C 1 414 ? -12.331 43.756 29.842 1.00 21.85 411 ALA C O 1
ATOM 11645 N N . VAL C 1 415 ? -12.576 45.931 29.373 1.00 21.96 412 VAL C N 1
ATOM 11646 C CA . VAL C 1 415 ? -14.025 45.763 29.256 1.00 20.71 412 VAL C CA 1
ATOM 11647 C C . VAL C 1 415 ? -14.394 44.924 28.044 1.00 22.56 412 VAL C C 1
ATOM 11648 O O . VAL C 1 415 ? -15.545 44.510 27.932 1.00 21.09 412 VAL C O 1
ATOM 11652 N N . LYS C 1 416 ? -13.431 44.653 27.148 1.00 23.53 413 LYS C N 1
ATOM 11653 C CA . LYS C 1 416 ? -13.700 43.782 25.972 1.00 25.08 413 LYS C CA 1
ATOM 11654 C C . LYS C 1 416 ? -13.937 42.348 26.430 1.00 24.67 413 LYS C C 1
ATOM 11655 O O . LYS C 1 416 ? -14.540 41.566 25.706 1.00 26.63 413 LYS C O 1
ATOM 11661 N N . ASN C 1 417 ? -13.436 42.006 27.612 1.00 22.51 414 ASN C N 1
ATOM 11662 C CA . ASN C 1 417 ? -13.550 40.650 28.159 1.00 22.58 414 ASN C CA 1
ATOM 11663 C C . ASN C 1 417 ? -14.962 40.407 28.705 1.00 21.59 414 ASN C C 1
ATOM 11664 O O . ASN C 1 417 ? -15.325 40.898 29.802 1.00 16.98 414 ASN C O 1
ATOM 11669 N N . ASN C 1 418 ? -15.752 39.665 27.932 1.00 19.80 415 ASN C N 1
ATOM 11670 C CA . ASN C 1 418 ? -17.145 39.398 28.300 1.00 20.61 415 ASN C CA 1
ATOM 11671 C C . ASN C 1 418 ? -17.273 38.663 29.631 1.00 21.00 415 ASN C C 1
ATOM 11672 O O . ASN C 1 418 ? -18.255 38.852 30.369 1.00 19.88 415 ASN C O 1
ATOM 11677 N N . PHE C 1 419 ? -16.306 37.793 29.925 1.00 22.47 416 PHE C N 1
ATOM 11678 C CA . PHE C 1 419 ? -16.347 37.076 31.201 1.00 22.49 416 PHE C CA 1
ATOM 11679 C C . PHE C 1 419 ? -16.232 38.066 32.369 1.00 22.26 416 PHE C C 1
ATOM 11680 O O . PHE C 1 419 ? -17.008 38.005 33.334 1.00 21.18 416 PHE C O 1
ATOM 11688 N N . ILE C 1 420 ? -15.280 38.990 32.267 1.00 22.05 417 ILE C N 1
ATOM 11689 C CA . ILE C 1 420 ? -15.070 39.955 33.344 1.00 23.41 417 ILE C CA 1
ATOM 11690 C C . ILE C 1 420 ? -16.325 40.837 33.552 1.00 21.34 417 ILE C C 1
ATOM 11691 O O . ILE C 1 420 ? -16.782 41.052 34.693 1.00 17.99 417 ILE C O 1
ATOM 11704 N N . GLN C 1 422 ? -19.488 40.253 32.740 1.00 19.66 419 GLN C N 1
ATOM 11705 C CA . GLN C 1 422 ? -20.628 39.509 33.278 1.00 17.90 419 GLN C CA 1
ATOM 11706 C C . GLN C 1 422 ? -20.374 39.197 34.751 1.00 18.18 419 GLN C C 1
ATOM 11707 O O . GLN C 1 422 ? -21.297 39.291 35.556 1.00 16.04 419 GLN C O 1
ATOM 11713 N N . PHE C 1 423 ? -19.127 38.865 35.111 1.00 14.98 420 PHE C N 1
ATOM 11714 C CA . PHE C 1 423 ? -18.856 38.580 36.497 1.00 16.21 420 PHE C CA 1
ATOM 11715 C C . PHE C 1 423 ? -18.957 39.879 37.319 1.00 16.30 420 PHE C C 1
ATOM 11716 O O . PHE C 1 423 ? -19.449 39.888 38.448 1.00 14.08 420 PHE C O 1
ATOM 11724 N N . GLN C 1 424 ? -18.540 40.980 36.724 1.00 16.97 421 GLN C N 1
ATOM 11725 C CA . GLN C 1 424 ? -18.665 42.266 37.393 1.00 17.66 421 GLN C CA 1
ATOM 11726 C C . GLN C 1 424 ? -20.113 42.558 37.749 1.00 18.72 421 GLN C C 1
ATOM 11727 O O . GLN C 1 424 ? -20.407 42.997 38.855 1.00 19.34 421 GLN C O 1
ATOM 11733 N N . ALA C 1 425 ? -20.991 42.344 36.769 1.00 18.75 422 ALA C N 1
ATOM 11734 C CA . ALA C 1 425 ? -22.433 42.544 36.913 1.00 17.75 422 ALA C CA 1
ATOM 11735 C C . ALA C 1 425 ? -23.032 41.603 37.984 1.00 20.60 422 ALA C C 1
ATOM 11736 O O . ALA C 1 425 ? -23.886 41.998 38.836 1.00 17.74 422 ALA C O 1
ATOM 11738 N N . ASP C 1 426 ? -22.569 40.352 37.937 1.00 20.29 423 ASP C N 1
ATOM 11739 C CA . ASP C 1 426 ? -22.990 39.348 38.913 1.00 19.82 423 ASP C CA 1
ATOM 11740 C C . ASP C 1 426 ? -22.577 39.736 40.333 1.00 21.17 423 ASP C C 1
ATOM 11741 O O . ASP C 1 426 ? -23.439 39.802 41.204 1.00 22.07 423 ASP C O 1
ATOM 11746 N N . ILE C 1 427 ? -21.284 40.037 40.555 1.00 20.74 424 ILE C N 1
ATOM 11747 C CA . ILE C 1 427 ? -20.769 40.277 41.916 1.00 19.51 424 ILE C CA 1
ATOM 11748 C C . ILE C 1 427 ? -21.279 41.529 42.627 1.00 21.70 424 ILE C C 1
ATOM 11749 O O . ILE C 1 427 ? -21.320 41.535 43.869 1.00 18.51 424 ILE C O 1
ATOM 11754 N N . VAL C 1 428 ? -21.628 42.575 41.861 1.00 21.64 425 VAL C N 1
ATOM 11755 C CA . VAL C 1 428 ? -22.180 43.814 42.427 1.00 22.61 425 VAL C CA 1
ATOM 11756 C C . VAL C 1 428 ? -23.717 43.934 42.270 1.00 22.59 425 VAL C C 1
ATOM 11757 O O . VAL C 1 428 ? -24.301 44.885 42.790 1.00 24.22 425 VAL C O 1
ATOM 11761 N N . ASN C 1 429 ? -24.356 42.999 41.568 1.00 20.91 426 ASN C N 1
ATOM 11762 C CA . ASN C 1 429 ? -25.814 43.014 41.376 1.00 22.67 426 ASN C CA 1
ATOM 11763 C C . ASN C 1 429 ? -26.345 44.298 40.697 1.00 23.87 426 ASN C C 1
ATOM 11764 O O . ASN C 1 429 ? -27.449 44.776 41.008 1.00 24.18 426 ASN C O 1
ATOM 11769 N N . THR C 1 430 ? -25.584 44.787 39.728 1.00 23.49 427 THR C N 1
ATOM 11770 C CA . THR C 1 430 ? -25.850 46.015 38.980 1.00 25.53 427 THR C CA 1
ATOM 11771 C C . THR C 1 430 ? -25.548 45.763 37.516 1.00 24.47 427 THR C C 1
ATOM 11772 O O . THR C 1 430 ? -24.538 45.126 37.215 1.00 25.57 427 THR C O 1
ATOM 11776 N N . SER C 1 431 ? -26.378 46.281 36.609 1.00 23.34 428 SER C N 1
ATOM 11777 C CA . SER C 1 431 ? -26.085 46.224 35.179 1.00 22.10 428 SER C CA 1
ATOM 11778 C C . SER C 1 431 ? -24.750 46.919 34.882 1.00 22.25 428 SER C C 1
ATOM 11779 O O . SER C 1 431 ? -24.357 47.850 35.588 1.00 21.53 428 SER C O 1
ATOM 11782 N N . VAL C 1 432 ? -24.057 46.456 33.844 1.00 21.13 429 VAL C N 1
ATOM 11783 C CA . VAL C 1 432 ? -22.804 47.070 33.397 1.00 20.74 429 VAL C CA 1
ATOM 11784 C C . VAL C 1 432 ? -23.036 47.452 31.927 1.00 20.57 429 VAL C C 1
ATOM 11785 O O . VAL C 1 432 ? -23.575 46.647 31.153 1.00 20.74 429 VAL C O 1
ATOM 11789 N N . GLU C 1 433 ? -22.708 48.698 31.570 1.00 20.08 430 GLU C N 1
ATOM 11790 C CA . GLU C 1 433 ? -22.901 49.173 30.194 1.00 21.52 430 GLU C CA 1
ATOM 11791 C C . GLU C 1 433 ? -21.590 49.457 29.481 1.00 20.85 430 GLU C C 1
ATOM 11792 O O . GLU C 1 433 ? -20.865 50.375 29.858 1.00 19.39 430 GLU C O 1
ATOM 11798 N N . ARG C 1 434 ? -21.316 48.690 28.427 1.00 19.48 431 ARG C N 1
ATOM 11799 C CA . ARG C 1 434 ? -20.101 48.878 27.641 1.00 19.19 431 ARG C CA 1
ATOM 11800 C C . ARG C 1 434 ? -20.460 49.594 26.333 1.00 20.40 431 ARG C C 1
ATOM 11801 O O . ARG C 1 434 ? -21.267 49.077 25.558 1.00 15.28 431 ARG C O 1
ATOM 11809 N N . PRO C 1 435 ? -19.855 50.771 26.085 1.00 20.68 432 PRO C N 1
ATOM 11810 C CA . PRO C 1 435 ? -20.114 51.543 24.851 1.00 22.64 432 PRO C CA 1
ATOM 11811 C C . PRO C 1 435 ? -19.308 51.024 23.666 1.00 22.90 432 PRO C C 1
ATOM 11812 O O . PRO C 1 435 ? -18.400 50.205 23.849 1.00 23.65 432 PRO C O 1
ATOM 11816 N N A GLU C 1 436 ? -19.589 51.522 22.469 0.60 24.36 433 GLU C N 1
ATOM 11817 N N B GLU C 1 436 ? -19.651 51.510 22.471 0.40 24.02 433 GLU C N 1
ATOM 11818 C CA A GLU C 1 436 ? -18.855 51.038 21.306 0.60 24.53 433 GLU C CA 1
ATOM 11819 C CA B GLU C 1 436 ? -18.967 51.144 21.225 0.40 24.13 433 GLU C CA 1
ATOM 11820 C C A GLU C 1 436 ? -17.471 51.671 21.275 0.60 25.53 433 GLU C C 1
ATOM 11821 C C B GLU C 1 436 ? -17.540 51.693 21.212 0.40 25.21 433 GLU C C 1
ATOM 11822 O O A GLU C 1 436 ? -16.484 50.992 20.998 0.60 28.04 433 GLU C O 1
ATOM 11823 O O B GLU C 1 436 ? -16.608 50.987 20.841 0.40 27.08 433 GLU C O 1
ATOM 11834 N N . ILE C 1 437 ? -17.381 52.957 21.602 1.00 26.11 434 ILE C N 1
ATOM 11835 C CA . ILE C 1 437 ? -16.064 53.595 21.721 1.00 26.71 434 ILE C CA 1
ATOM 11836 C C . ILE C 1 437 ? -15.667 53.386 23.176 1.00 25.49 434 ILE C C 1
ATOM 11837 O O . ILE C 1 437 ? -16.167 54.042 24.098 1.00 22.39 434 ILE C O 1
ATOM 11842 N N . GLN C 1 438 ? -14.727 52.480 23.378 1.00 25.38 435 GLN C N 1
ATOM 11843 C CA . GLN C 1 438 ? -14.274 52.179 24.718 1.00 25.15 435 GLN C CA 1
ATOM 11844 C C . GLN C 1 438 ? -13.093 53.078 25.122 1.00 26.68 435 GLN C C 1
ATOM 11845 O O . GLN C 1 438 ? -12.749 53.176 26.324 1.00 20.68 435 GLN C O 1
ATOM 11851 N N . GLU C 1 439 ? -12.505 53.748 24.119 1.00 27.36 436 GLU C N 1
ATOM 11852 C CA . GLU C 1 439 ? -11.434 54.731 24.357 1.00 27.54 436 GLU C CA 1
ATOM 11853 C C . GLU C 1 439 ? -12.016 56.093 24.717 1.00 26.73 436 GLU C C 1
ATOM 11854 O O . GLU C 1 439 ? -11.752 57.093 24.027 1.00 26.78 436 GLU C O 1
ATOM 11860 N N . THR C 1 440 ? -12.796 56.135 25.799 1.00 24.57 437 THR C N 1
ATOM 11861 C CA . THR C 1 440 ? -13.457 57.370 26.223 1.00 22.24 437 THR C CA 1
ATOM 11862 C C . THR C 1 440 ? -12.467 58.360 26.786 1.00 22.19 437 THR C C 1
ATOM 11863 O O . THR C 1 440 ? -12.746 59.571 26.783 1.00 19.01 437 THR C O 1
ATOM 11867 N N . THR C 1 441 ? -11.331 57.866 27.295 1.00 19.02 438 THR C N 1
ATOM 11868 C CA . THR C 1 441 ? -10.297 58.795 27.732 1.00 21.93 438 THR C CA 1
ATOM 11869 C C . THR C 1 441 ? -9.897 59.657 26.509 1.00 21.89 438 THR C C 1
ATOM 11870 O O . THR C 1 441 ? -9.803 60.891 26.565 1.00 18.08 438 THR C O 1
ATOM 11874 N N . ALA C 1 442 ? -9.654 58.994 25.389 1.00 21.30 439 ALA C N 1
ATOM 11875 C CA . ALA C 1 442 ? -9.181 59.734 24.212 1.00 19.42 439 ALA C CA 1
ATOM 11876 C C . ALA C 1 442 ? -10.268 60.632 23.687 1.00 18.12 439 ALA C C 1
ATOM 11877 O O . ALA C 1 442 ? -9.987 61.741 23.239 1.00 19.99 439 ALA C O 1
ATOM 11879 N N . LEU C 1 443 ? -11.519 60.157 23.729 1.00 17.79 440 LEU C N 1
ATOM 11880 C CA . LEU C 1 443 ? -12.646 60.932 23.233 1.00 15.16 440 LEU C CA 1
ATOM 11881 C C . LEU C 1 443 ? -12.834 62.204 24.047 1.00 15.08 440 LEU C C 1
ATOM 11882 O O . LEU C 1 443 ? -13.047 63.319 23.505 1.00 11.58 440 LEU C O 1
ATOM 11887 N N . GLY C 1 444 ? -12.771 62.042 25.363 1.00 13.83 441 GLY C N 1
ATOM 11888 C CA . GLY C 1 444 ? -12.913 63.193 26.250 1.00 14.96 441 GLY C CA 1
ATOM 11889 C C . GLY C 1 444 ? -11.849 64.247 25.955 1.00 15.76 441 GLY C C 1
ATOM 11890 O O . GLY C 1 444 ? -12.148 65.422 25.887 1.00 15.16 441 GLY C O 1
ATOM 11891 N N . ALA C 1 445 ? -10.602 63.814 25.816 1.00 13.68 442 ALA C N 1
ATOM 11892 C CA . ALA C 1 445 ? -9.473 64.717 25.498 1.00 16.87 442 ALA C CA 1
ATOM 11893 C C . ALA C 1 445 ? -9.658 65.488 24.177 1.00 18.35 442 ALA C C 1
ATOM 11894 O O . ALA C 1 445 ? -9.465 66.701 24.116 1.00 17.49 442 ALA C O 1
ATOM 11896 N N . ALA C 1 446 ? -10.015 64.741 23.132 1.00 16.63 443 ALA C N 1
ATOM 11897 C CA . ALA C 1 446 ? -10.362 65.280 21.833 1.00 19.94 443 ALA C CA 1
ATOM 11898 C C . ALA C 1 446 ? -11.406 66.373 22.005 1.00 20.06 443 ALA C C 1
ATOM 11899 O O . ALA C 1 446 ? -11.319 67.455 21.413 1.00 19.86 443 ALA C O 1
ATOM 11901 N N . PHE C 1 447 ? -12.437 66.091 22.787 1.00 20.54 444 PHE C N 1
ATOM 11902 C CA . PHE C 1 447 ? -13.459 67.113 22.995 1.00 19.28 444 PHE C CA 1
ATOM 11903 C C . PHE C 1 447 ? -12.920 68.361 23.740 1.00 19.25 444 PHE C C 1
ATOM 11904 O O . PHE C 1 447 ? -13.286 69.494 23.368 1.00 21.30 444 PHE C O 1
ATOM 11912 N N . LEU C 1 448 ? -12.061 68.182 24.750 1.00 15.07 445 LEU C N 1
ATOM 11913 C CA . LEU C 1 448 ? -11.503 69.375 25.451 1.00 15.84 445 LEU C CA 1
ATOM 11914 C C . LEU C 1 448 ? -10.806 70.283 24.451 1.00 16.00 445 LEU C C 1
ATOM 11915 O O . LEU C 1 448 ? -11.004 71.494 24.426 1.00 15.81 445 LEU C O 1
ATOM 11920 N N . ALA C 1 449 ? -10.043 69.671 23.546 1.00 16.97 446 ALA C N 1
ATOM 11921 C CA . ALA C 1 449 ? -9.362 70.446 22.507 1.00 16.01 446 ALA C CA 1
ATOM 11922 C C . ALA C 1 449 ? -10.358 71.007 21.487 1.00 13.56 446 ALA C C 1
ATOM 11923 O O . ALA C 1 449 ? -10.309 72.183 21.168 1.00 14.54 446 ALA C O 1
ATOM 11925 N N . GLY C 1 450 ? -11.243 70.178 20.946 1.00 15.28 447 GLY C N 1
ATOM 11926 C CA . GLY C 1 450 ? -12.159 70.630 19.892 1.00 17.00 447 GLY C CA 1
ATOM 11927 C C . GLY C 1 450 ? -13.156 71.724 20.285 1.00 18.82 447 GLY C C 1
ATOM 11928 O O . GLY C 1 450 ? -13.639 72.513 19.429 1.00 16.45 447 GLY C O 1
ATOM 11929 N N . LEU C 1 451 ? -13.521 71.729 21.561 1.00 17.65 448 LEU C N 1
ATOM 11930 C CA . LEU C 1 451 ? -14.432 72.754 22.078 1.00 17.53 448 LEU C CA 1
ATOM 11931 C C . LEU C 1 451 ? -13.684 74.062 22.149 1.00 17.55 448 LEU C C 1
ATOM 11932 O O . LEU C 1 451 ? -14.228 75.105 21.789 1.00 14.70 448 LEU C O 1
ATOM 11937 N N . ALA C 1 452 ? -12.401 73.988 22.521 1.00 16.06 449 ALA C N 1
ATOM 11938 C CA . ALA C 1 452 ? -11.555 75.168 22.674 1.00 17.28 449 ALA C CA 1
ATOM 11939 C C . ALA C 1 452 ? -11.214 75.823 21.313 1.00 17.87 449 ALA C C 1
ATOM 11940 O O . ALA C 1 452 ? -11.072 77.015 21.246 1.00 16.21 449 ALA C O 1
ATOM 11942 N N . VAL C 1 453 ? -11.068 75.038 20.248 1.00 19.65 450 VAL C N 1
ATOM 11943 C CA . VAL C 1 453 ? -10.756 75.576 18.912 1.00 18.73 450 VAL C CA 1
ATOM 11944 C C . VAL C 1 453 ? -12.055 75.756 18.088 1.00 20.97 450 VAL C C 1
ATOM 11945 O O . VAL C 1 453 ? -12.039 76.248 16.956 1.00 22.99 450 VAL C O 1
ATOM 11949 N N . GLY C 1 454 ? -13.189 75.403 18.678 1.00 17.61 451 GLY C N 1
ATOM 11950 C CA . GLY C 1 454 ? -14.480 75.545 18.019 1.00 18.36 451 GLY C CA 1
ATOM 11951 C C . GLY C 1 454 ? -14.836 74.493 16.976 1.00 19.52 451 GLY C C 1
ATOM 11952 O O . GLY C 1 454 ? -15.733 74.715 16.135 1.00 19.01 451 GLY C O 1
ATOM 11953 N N . PHE C 1 455 ? -14.195 73.327 17.074 1.00 18.54 452 PHE C N 1
ATOM 11954 C CA . PHE C 1 455 ? -14.424 72.203 16.177 1.00 18.90 452 PHE C CA 1
ATOM 11955 C C . PHE C 1 455 ? -15.825 71.642 16.483 1.00 18.77 452 PHE C C 1
ATOM 11956 O O . PHE C 1 455 ? -16.584 71.303 15.571 1.00 19.57 452 PHE C O 1
ATOM 11964 N N . TRP C 1 456 ? -16.185 71.616 17.770 1.00 18.46 453 TRP C N 1
ATOM 11965 C CA . TRP C 1 456 ? -17.549 71.293 18.204 1.00 19.24 453 TRP C CA 1
ATOM 11966 C C . TRP C 1 456 ? -18.057 72.526 18.973 1.00 19.46 453 TRP C C 1
ATOM 11967 O O . TRP C 1 456 ? -17.251 73.271 19.538 1.00 20.25 453 TRP C O 1
ATOM 11978 N N . GLU C 1 457 ? -19.371 72.762 18.963 1.00 19.41 454 GLU C N 1
ATOM 11979 C CA . GLU C 1 457 ? -19.962 73.886 19.682 1.00 19.74 454 GLU C CA 1
ATOM 11980 C C . GLU C 1 457 ? -20.353 73.518 21.118 1.00 19.22 454 GLU C C 1
ATOM 11981 O O . GLU C 1 457 ? -20.351 74.392 21.989 1.00 16.53 454 GLU C O 1
ATOM 11987 N N . SER C 1 458 ? -20.666 72.237 21.350 1.00 19.84 455 SER C N 1
ATOM 11988 C CA . SER C 1 458 ? -21.200 71.752 22.631 1.00 20.31 455 SER C CA 1
ATOM 11989 C C . SER C 1 458 ? -20.697 70.374 23.063 1.00 20.34 455 SER C C 1
ATOM 11990 O O . SER C 1 458 ? -20.549 69.450 22.261 1.00 20.61 455 SER C O 1
ATOM 11993 N N . LYS C 1 459 ? -20.459 70.245 24.364 1.00 21.66 456 LYS C N 1
ATOM 11994 C CA . LYS C 1 459 ? -20.057 68.985 24.986 1.00 20.17 456 LYS C CA 1
ATOM 11995 C C . LYS C 1 459 ? -21.165 67.945 24.925 1.00 21.40 456 LYS C C 1
ATOM 11996 O O . LYS C 1 459 ? -20.876 66.744 25.013 1.00 21.30 456 LYS C O 1
ATOM 12002 N N . ASP C 1 460 ? -22.417 68.410 24.784 1.00 22.28 457 ASP C N 1
ATOM 12003 C CA . ASP C 1 460 ? -23.616 67.550 24.683 1.00 23.72 457 ASP C CA 1
ATOM 12004 C C . ASP C 1 460 ? -23.492 66.512 23.563 1.00 23.79 457 ASP C C 1
ATOM 12005 O O . ASP C 1 460 ? -24.137 65.459 23.624 1.00 24.14 457 ASP C O 1
ATOM 12010 N N . ASP C 1 461 ? -22.729 66.835 22.517 1.00 23.75 458 ASP C N 1
ATOM 12011 C CA . ASP C 1 461 ? -22.457 65.896 21.419 1.00 24.87 458 ASP C CA 1
ATOM 12012 C C . ASP C 1 461 ? -21.973 64.539 21.953 1.00 24.29 458 ASP C C 1
ATOM 12013 O O . ASP C 1 461 ? -22.363 63.496 21.437 1.00 23.26 458 ASP C O 1
ATOM 12018 N N . ILE C 1 462 ? -21.124 64.563 22.981 1.00 24.85 459 ILE C N 1
ATOM 12019 C CA . ILE C 1 462 ? -20.619 63.338 23.604 1.00 21.98 459 ILE C CA 1
ATOM 12020 C C . ILE C 1 462 ? -21.814 62.507 24.071 1.00 22.00 459 ILE C C 1
ATOM 12021 O O . ILE C 1 462 ? -21.870 61.291 23.845 1.00 22.09 459 ILE C O 1
ATOM 12026 N N . ALA C 1 463 ? -22.760 63.188 24.717 1.00 19.50 460 ALA C N 1
ATOM 12027 C CA . ALA C 1 463 ? -23.969 62.572 25.269 1.00 22.28 460 ALA C CA 1
ATOM 12028 C C . ALA C 1 463 ? -24.756 61.913 24.170 1.00 20.62 460 ALA C C 1
ATOM 12029 O O . ALA C 1 463 ? -25.045 60.732 24.247 1.00 23.18 460 ALA C O 1
ATOM 12031 N N A LYS C 1 464 ? -25.063 62.669 23.130 0.50 21.19 461 LYS C N 1
ATOM 12032 N N B LYS C 1 464 ? -25.057 62.680 23.133 0.50 20.80 461 LYS C N 1
ATOM 12033 C CA A LYS C 1 464 ? -25.850 62.156 22.014 0.50 22.47 461 LYS C CA 1
ATOM 12034 C CA B LYS C 1 464 ? -25.823 62.198 21.983 0.50 21.79 461 LYS C CA 1
ATOM 12035 C C A LYS C 1 464 ? -25.117 61.096 21.172 0.50 21.54 461 LYS C C 1
ATOM 12036 C C B LYS C 1 464 ? -25.115 61.106 21.173 0.50 21.16 461 LYS C C 1
ATOM 12037 O O A LYS C 1 464 ? -25.751 60.177 20.651 0.50 23.26 461 LYS C O 1
ATOM 12038 O O B LYS C 1 464 ? -25.758 60.180 20.678 0.50 22.94 461 LYS C O 1
ATOM 12049 N N . ASN C 1 465 ? -23.799 61.211 21.036 1.00 21.67 462 ASN C N 1
ATOM 12050 C CA . ASN C 1 465 ? -23.029 60.216 20.272 1.00 21.37 462 ASN C CA 1
ATOM 12051 C C . ASN C 1 465 ? -22.797 58.878 21.014 1.00 20.92 462 ASN C C 1
ATOM 12052 O O . ASN C 1 465 ? -22.622 57.847 20.369 1.00 20.98 462 ASN C O 1
ATOM 12057 N N . TRP C 1 466 ? -22.749 58.892 22.351 1.00 21.70 463 TRP C N 1
ATOM 12058 C CA . TRP C 1 466 ? -22.541 57.663 23.153 1.00 20.70 463 TRP C CA 1
ATOM 12059 C C . TRP C 1 466 ? -23.460 56.537 22.684 1.00 19.38 463 TRP C C 1
ATOM 12060 O O . TRP C 1 466 ? -24.663 56.753 22.558 1.00 16.63 463 TRP C O 1
ATOM 12071 N N . LYS C 1 467 ? -22.900 55.356 22.410 1.00 18.46 464 LYS C N 1
ATOM 12072 C CA . LYS C 1 467 ? -23.701 54.237 21.875 1.00 19.70 464 LYS C CA 1
ATOM 12073 C C . LYS C 1 467 ? -23.421 52.941 22.624 1.00 18.67 464 LYS C C 1
ATOM 12074 O O . LYS C 1 467 ? -22.271 52.503 22.700 1.00 19.57 464 LYS C O 1
ATOM 12080 N N . LEU C 1 468 ? -24.473 52.351 23.181 1.00 19.96 465 LEU C N 1
ATOM 12081 C CA . LEU C 1 468 ? -24.378 51.085 23.933 1.00 20.03 465 LEU C CA 1
ATOM 12082 C C . LEU C 1 468 ? -24.000 49.923 23.016 1.00 20.61 465 LEU C C 1
ATOM 12083 O O . LEU C 1 468 ? -24.709 49.677 22.042 1.00 21.31 465 LEU C O 1
ATOM 12088 N N . GLU C 1 469 ? -22.891 49.236 23.319 1.00 20.25 466 GLU C N 1
ATOM 12089 C CA . GLU C 1 469 ? -22.469 48.048 22.570 1.00 21.20 466 GLU C CA 1
ATOM 12090 C C . GLU C 1 469 ? -23.067 46.781 23.213 1.00 21.18 466 GLU C C 1
ATOM 12091 O O . GLU C 1 469 ? -23.580 45.900 22.516 1.00 16.60 466 GLU C O 1
ATOM 12097 N N . GLU C 1 470 ? -22.999 46.689 24.537 1.00 19.92 467 GLU C N 1
ATOM 12098 C CA . GLU C 1 470 ? -23.575 45.540 25.243 1.00 20.11 467 GLU C CA 1
ATOM 12099 C C . GLU C 1 470 ? -23.867 45.889 26.700 1.00 18.65 467 GLU C C 1
ATOM 12100 O O . GLU C 1 470 ? -23.068 46.506 27.364 1.00 14.68 467 GLU C O 1
ATOM 12106 N N . LYS C 1 471 ? -25.050 45.528 27.175 1.00 20.76 468 LYS C N 1
ATOM 12107 C CA . LYS C 1 471 ? -25.402 45.716 28.576 1.00 19.31 468 LYS C CA 1
ATOM 12108 C C . LYS C 1 471 ? -25.389 44.325 29.215 1.00 18.99 468 LYS C C 1
ATOM 12109 O O . LYS C 1 471 ? -25.998 43.390 28.694 1.00 20.82 468 LYS C O 1
ATOM 12115 N N . PHE C 1 472 ? -24.648 44.185 30.313 1.00 18.95 469 PHE C N 1
ATOM 12116 C CA . PHE C 1 472 ? -24.544 42.920 31.040 1.00 19.92 469 PHE C CA 1
ATOM 12117 C C . PHE C 1 472 ? -25.405 43.046 32.281 1.00 21.32 469 PHE C C 1
ATOM 12118 O O . PHE C 1 472 ? -25.261 44.014 33.051 1.00 22.82 469 PHE C O 1
ATOM 12126 N N . ASP C 1 473 ? -26.311 42.087 32.455 1.00 20.88 470 ASP C N 1
ATOM 12127 C CA . ASP C 1 473 ? -27.221 42.079 33.586 1.00 20.23 470 ASP C CA 1
ATOM 12128 C C . ASP C 1 473 ? -26.870 40.962 34.575 1.00 19.91 470 ASP C C 1
ATOM 12129 O O . ASP C 1 473 ? -26.527 39.847 34.169 1.00 19.69 470 ASP C O 1
ATOM 12134 N N . PRO C 1 474 ? -26.990 41.251 35.879 1.00 19.29 471 PRO C N 1
ATOM 12135 C CA . PRO C 1 474 ? -26.736 40.305 36.949 1.00 21.67 471 PRO C CA 1
ATOM 12136 C C . PRO C 1 474 ? -27.385 38.947 36.764 1.00 23.07 471 PRO C C 1
ATOM 12137 O O . PRO C 1 474 ? -28.599 38.889 36.577 1.00 21.58 471 PRO C O 1
ATOM 12141 N N . LYS C 1 475 ? -26.588 37.878 36.799 1.00 24.62 472 LYS C N 1
ATOM 12142 C CA . LYS C 1 475 ? -27.123 36.515 36.722 1.00 28.46 472 LYS C CA 1
ATOM 12143 C C . LYS C 1 475 ? -26.460 35.654 37.795 1.00 28.43 472 LYS C C 1
ATOM 12144 O O . LYS C 1 475 ? -25.721 34.710 37.489 1.00 30.96 472 LYS C O 1
ATOM 12158 N N . ASP C 1 477 ? -27.447 34.476 42.123 1.00 27.11 474 ASP C N 1
ATOM 12159 C CA . ASP C 1 477 ? -28.337 34.636 43.289 1.00 27.91 474 ASP C CA 1
ATOM 12160 C C . ASP C 1 477 ? -27.578 35.295 44.476 1.00 27.83 474 ASP C C 1
ATOM 12161 O O . ASP C 1 477 ? -26.330 35.308 44.516 1.00 27.74 474 ASP C O 1
ATOM 12166 N N . GLU C 1 478 ? -28.329 35.884 45.408 1.00 26.79 475 GLU C N 1
ATOM 12167 C CA . GLU C 1 478 ? -27.733 36.641 46.511 1.00 27.29 475 GLU C CA 1
ATOM 12168 C C . GLU C 1 478 ? -26.825 35.761 47.371 1.00 25.72 475 GLU C C 1
ATOM 12169 O O . GLU C 1 478 ? -25.745 36.174 47.750 1.00 23.18 475 GLU C O 1
ATOM 12175 N N . GLY C 1 479 ? -27.293 34.548 47.653 1.00 25.41 476 GLY C N 1
ATOM 12176 C CA . GLY C 1 479 ? -26.559 33.575 48.446 1.00 24.01 476 GLY C CA 1
ATOM 12177 C C . GLY C 1 479 ? -25.131 33.415 47.975 1.00 23.21 476 GLY C C 1
ATOM 12178 O O . GLY C 1 479 ? -24.209 33.641 48.755 1.00 21.56 476 GLY C O 1
ATOM 12179 N N . GLU C 1 480 ? -24.936 33.041 46.710 1.00 23.40 477 GLU C N 1
ATOM 12180 C CA . GLU C 1 480 ? -23.566 32.883 46.166 1.00 23.85 477 GLU C CA 1
ATOM 12181 C C . GLU C 1 480 ? -22.771 34.192 46.101 1.00 21.95 477 GLU C C 1
ATOM 12182 O O . GLU C 1 480 ? -21.563 34.202 46.368 1.00 18.47 477 GLU C O 1
ATOM 12188 N N . ARG C 1 481 ? -23.416 35.277 45.674 1.00 22.00 478 ARG C N 1
ATOM 12189 C CA . ARG C 1 481 ? -22.726 36.575 45.577 1.00 22.82 478 ARG C CA 1
ATOM 12190 C C . ARG C 1 481 ? -22.139 36.990 46.926 1.00 22.96 478 ARG C C 1
ATOM 12191 O O . ARG C 1 481 ? -20.975 37.380 47.007 1.00 21.24 478 ARG C O 1
ATOM 12199 N N . GLU C 1 482 ? -22.948 36.897 47.982 1.00 22.89 479 GLU C N 1
ATOM 12200 C CA . GLU C 1 482 ? -22.492 37.308 49.326 1.00 22.97 479 GLU C CA 1
ATOM 12201 C C . GLU C 1 482 ? -21.382 36.416 49.846 1.00 22.45 479 GLU C C 1
ATOM 12202 O O . GLU C 1 482 ? -20.372 36.909 50.413 1.00 20.59 479 GLU C O 1
ATOM 12208 N N . LYS C 1 483 ? -21.548 35.116 49.585 1.00 21.41 480 LYS C N 1
ATOM 12209 C CA . LYS C 1 483 ? -20.552 34.121 49.919 1.00 20.73 480 LYS C CA 1
ATOM 12210 C C . LYS C 1 483 ? -19.212 34.409 49.207 1.00 19.29 480 LYS C C 1
ATOM 12211 O O . LYS C 1 483 ? -18.166 34.403 49.832 1.00 16.98 480 LYS C O 1
ATOM 12217 N N . LEU C 1 484 ? -19.228 34.670 47.913 1.00 18.87 481 LEU C N 1
ATOM 12218 C CA . LEU C 1 484 ? -17.978 34.973 47.174 1.00 19.90 481 LEU C CA 1
ATOM 12219 C C . LEU C 1 484 ? -17.283 36.257 47.656 1.00 19.25 481 LEU C C 1
ATOM 12220 O O . LEU C 1 484 ? -16.045 36.306 47.823 1.00 16.24 481 LEU C O 1
ATOM 12225 N N . TYR C 1 485 ? -18.084 37.300 47.874 1.00 20.15 482 TYR C N 1
ATOM 12226 C CA . TYR C 1 485 ? -17.538 38.569 48.379 1.00 18.96 482 TYR C CA 1
ATOM 12227 C C . TYR C 1 485 ? -16.971 38.433 49.791 1.00 17.77 482 TYR C C 1
ATOM 12228 O O . TYR C 1 485 ? -15.928 39.042 50.111 1.00 18.64 482 TYR C O 1
ATOM 12237 N N A ARG C 1 486 ? -17.638 37.636 50.621 0.70 18.31 483 ARG C N 1
ATOM 12238 N N B ARG C 1 486 ? -17.629 37.643 50.640 0.30 18.10 483 ARG C N 1
ATOM 12239 C CA A ARG C 1 486 ? -17.172 37.375 51.993 0.70 18.29 483 ARG C CA 1
ATOM 12240 C CA B ARG C 1 486 ? -17.122 37.418 51.999 0.30 17.92 483 ARG C CA 1
ATOM 12241 C C A ARG C 1 486 ? -15.723 36.849 51.915 0.70 17.93 483 ARG C C 1
ATOM 12242 C C B ARG C 1 486 ? -15.704 36.852 51.913 0.30 17.71 483 ARG C C 1
ATOM 12243 O O A ARG C 1 486 ? -14.798 37.349 52.595 0.70 17.02 483 ARG C O 1
ATOM 12244 O O B ARG C 1 486 ? -14.791 37.313 52.614 0.30 17.31 483 ARG C O 1
ATOM 12259 N N . GLY C 1 487 ? -15.508 35.870 51.032 1.00 16.89 484 GLY C N 1
ATOM 12260 C CA . GLY C 1 487 ? -14.179 35.303 50.846 1.00 17.76 484 GLY C CA 1
ATOM 12261 C C . GLY C 1 487 ? -13.136 36.294 50.300 1.00 17.01 484 GLY C C 1
ATOM 12262 O O . GLY C 1 487 ? -11.965 36.197 50.622 1.00 16.49 484 GLY C O 1
ATOM 12263 N N . TRP C 1 488 ? -13.556 37.220 49.451 1.00 16.13 485 TRP C N 1
ATOM 12264 C CA . TRP C 1 488 ? -12.656 38.245 48.909 1.00 16.96 485 TRP C CA 1
ATOM 12265 C C . TRP C 1 488 ? -12.163 39.148 50.044 1.00 16.06 485 TRP C C 1
ATOM 12266 O O . TRP C 1 488 ? -10.964 39.475 50.139 1.00 15.59 485 TRP C O 1
ATOM 12277 N N . LYS C 1 489 ? -13.093 39.550 50.906 1.00 16.48 486 LYS C N 1
ATOM 12278 C CA . LYS C 1 489 ? -12.743 40.388 52.038 1.00 18.50 486 LYS C CA 1
ATOM 12279 C C . LYS C 1 489 ? -11.814 39.651 53.003 1.00 17.78 486 LYS C C 1
ATOM 12280 O O . LYS C 1 489 ? -10.964 40.269 53.660 1.00 15.97 486 LYS C O 1
ATOM 12286 N N . LYS C 1 490 ? -11.972 38.325 53.096 1.00 17.78 487 LYS C N 1
ATOM 12287 C CA . LYS C 1 490 ? -11.117 37.552 53.952 1.00 13.81 487 LYS C CA 1
ATOM 12288 C C . LYS C 1 490 ? -9.730 37.512 53.327 1.00 16.56 487 LYS C C 1
ATOM 12289 O O . LYS C 1 490 ? -8.747 37.685 54.045 1.00 12.41 487 LYS C O 1
ATOM 12295 N N . ALA C 1 491 ? -9.646 37.312 52.013 1.00 14.37 488 ALA C N 1
ATOM 12296 C CA . ALA C 1 491 ? -8.334 37.343 51.352 1.00 16.45 488 ALA C CA 1
ATOM 12297 C C . ALA C 1 491 ? -7.578 38.668 51.583 1.00 15.82 488 ALA C C 1
ATOM 12298 O O . ALA C 1 491 ? -6.384 38.654 51.868 1.00 21.05 488 ALA C O 1
ATOM 12300 N N . VAL C 1 492 ? -8.282 39.791 51.463 1.00 15.91 489 VAL C N 1
ATOM 12301 C CA . VAL C 1 492 ? -7.695 41.122 51.678 1.00 17.17 489 VAL C CA 1
ATOM 12302 C C . VAL C 1 492 ? -7.219 41.296 53.137 1.00 17.95 489 VAL C C 1
ATOM 12303 O O . VAL C 1 492 ? -6.116 41.823 53.390 1.00 18.75 489 VAL C O 1
ATOM 12307 N N . GLU C 1 493 ? -8.042 40.831 54.074 1.00 15.74 490 GLU C N 1
ATOM 12308 C CA . GLU C 1 493 ? -7.692 40.866 55.491 1.00 15.14 490 GLU C CA 1
ATOM 12309 C C . GLU C 1 493 ? -6.395 40.116 55.701 1.00 14.37 490 GLU C C 1
ATOM 12310 O O . GLU C 1 493 ? -5.476 40.640 56.357 1.00 16.17 490 GLU C O 1
ATOM 12316 N N . ALA C 1 494 ? -6.323 38.879 55.196 1.00 15.93 491 ALA C N 1
ATOM 12317 C CA . ALA C 1 494 ? -5.060 38.132 55.288 1.00 11.52 491 ALA C CA 1
ATOM 12318 C C . ALA C 1 494 ? -3.935 38.840 54.554 1.00 13.60 491 ALA C C 1
ATOM 12319 O O . ALA C 1 494 ? -2.778 38.877 55.083 1.00 12.60 491 ALA C O 1
ATOM 12321 N N . THR C 1 495 ? -4.218 39.409 53.363 1.00 15.09 492 THR C N 1
ATOM 12322 C CA . THR C 1 495 ? -3.169 40.141 52.624 1.00 16.47 492 THR C CA 1
ATOM 12323 C C . THR C 1 495 ? -2.575 41.258 53.515 1.00 15.78 492 THR C C 1
ATOM 12324 O O . THR C 1 495 ? -1.369 41.446 53.608 1.00 15.86 492 THR C O 1
ATOM 12328 N N . GLN C 1 496 ? -3.411 41.932 54.262 1.00 14.72 493 GLN C N 1
ATOM 12329 C CA . GLN C 1 496 ? -2.883 43.011 55.104 1.00 15.61 493 GLN C CA 1
ATOM 12330 C C . GLN C 1 496 ? -2.012 42.532 56.286 1.00 16.06 493 GLN C C 1
ATOM 12331 O O . GLN C 1 496 ? -1.239 43.322 56.848 1.00 17.92 493 GLN C O 1
ATOM 12337 N N . VAL C 1 497 ? -2.078 41.242 56.628 1.00 15.46 494 VAL C N 1
ATOM 12338 C CA . VAL C 1 497 ? -1.209 40.722 57.671 1.00 13.89 494 VAL C CA 1
ATOM 12339 C C . VAL C 1 497 ? 0.246 40.534 57.228 1.00 18.05 494 VAL C C 1
ATOM 12340 O O . VAL C 1 497 ? 1.190 40.687 58.026 1.00 15.21 494 VAL C O 1
ATOM 12344 N N . PHE C 1 498 ? 0.461 40.235 55.960 1.00 19.01 495 PHE C N 1
ATOM 12345 C CA . PHE C 1 498 ? 1.803 39.964 55.524 1.00 19.64 495 PHE C CA 1
ATOM 12346 C C . PHE C 1 498 ? 2.566 41.279 55.359 1.00 21.24 495 PHE C C 1
ATOM 12347 O O . PHE C 1 498 ? 2.482 41.930 54.321 1.00 19.23 495 PHE C O 1
ATOM 12355 N N . LYS C 1 499 ? 3.300 41.635 56.414 1.00 21.33 496 LYS C N 1
ATOM 12356 C CA . LYS C 1 499 ? 4.102 42.840 56.464 1.00 22.10 496 LYS C CA 1
ATOM 12357 C C . LYS C 1 499 ? 5.512 42.423 56.927 1.00 24.42 496 LYS C C 1
ATOM 12358 O O . LYS C 1 499 ? 5.669 41.588 57.833 1.00 25.14 496 LYS C O 1
ATOM 12364 N N . THR C 1 500 ? 6.539 42.939 56.273 1.00 26.31 497 THR C N 1
ATOM 12365 C CA . THR C 1 500 ? 7.898 42.558 56.642 1.00 28.41 497 THR C CA 1
ATOM 12366 C C . THR C 1 500 ? 8.803 43.743 56.832 1.00 31.92 497 THR C C 1
ATOM 12367 O O . THR C 1 500 ? 8.452 44.865 56.486 1.00 33.18 497 THR C O 1
ATOM 12371 N N . GLU C 1 501 ? 9.975 43.458 57.394 1.00 35.09 498 GLU C N 1
ATOM 12372 C CA . GLU C 1 501 ? 11.027 44.447 57.634 1.00 38.86 498 GLU C CA 1
ATOM 12373 C C . GLU C 1 501 ? 12.265 44.095 56.812 1.00 39.57 498 GLU C C 1
ATOM 12374 O O . GLU C 1 501 ? 12.319 44.392 55.609 1.00 40.73 498 GLU C O 1
ATOM 12381 N N . ALA D 1 3 ? 23.605 -17.276 36.680 1.00 54.97 0 ALA D N 1
ATOM 12382 C CA . ALA D 1 3 ? 23.436 -18.165 37.862 1.00 53.29 0 ALA D CA 1
ATOM 12383 C C . ALA D 1 3 ? 22.005 -18.083 38.413 1.00 52.83 0 ALA D C 1
ATOM 12384 O O . ALA D 1 3 ? 21.145 -17.396 37.843 1.00 52.63 0 ALA D O 1
ATOM 12402 N N . GLU D 1 5 ? 21.018 -16.513 40.838 1.00 45.74 2 GLU D N 1
ATOM 12403 C CA . GLU D 1 5 ? 21.083 -15.382 41.744 1.00 43.02 2 GLU D CA 1
ATOM 12404 C C . GLU D 1 5 ? 19.696 -15.023 42.267 1.00 40.70 2 GLU D C 1
ATOM 12405 O O . GLU D 1 5 ? 18.724 -15.026 41.507 1.00 39.08 2 GLU D O 1
ATOM 12411 N N . LYS D 1 6 ? 19.605 -14.735 43.566 1.00 37.29 3 LYS D N 1
ATOM 12412 C CA . LYS D 1 6 ? 18.328 -14.393 44.170 1.00 35.25 3 LYS D CA 1
ATOM 12413 C C . LYS D 1 6 ? 18.262 -12.925 44.560 1.00 32.66 3 LYS D C 1
ATOM 12414 O O . LYS D 1 6 ? 19.284 -12.266 44.746 1.00 32.27 3 LYS D O 1
ATOM 12420 N N . TYR D 1 7 ? 17.042 -12.434 44.725 1.00 29.10 4 TYR D N 1
ATOM 12421 C CA . TYR D 1 7 ? 16.813 -11.036 45.013 1.00 27.16 4 TYR D CA 1
ATOM 12422 C C . TYR D 1 7 ? 15.704 -10.831 46.012 1.00 27.03 4 TYR D C 1
ATOM 12423 O O . TYR D 1 7 ? 14.875 -11.724 46.271 1.00 25.42 4 TYR D O 1
ATOM 12432 N N . ILE D 1 8 ? 15.735 -9.653 46.610 1.00 25.97 5 ILE D N 1
ATOM 12433 C CA . ILE D 1 8 ? 14.677 -9.201 47.464 1.00 27.05 5 ILE D CA 1
ATOM 12434 C C . ILE D 1 8 ? 13.987 -8.180 46.571 1.00 27.05 5 ILE D C 1
ATOM 12435 O O . ILE D 1 8 ? 14.643 -7.361 45.912 1.00 27.81 5 ILE D O 1
ATOM 12440 N N . LEU D 1 9 ? 12.670 -8.273 46.537 1.00 26.87 6 LEU D N 1
ATOM 12441 C CA . LEU D 1 9 ? 11.832 -7.353 45.797 1.00 23.33 6 LEU D CA 1
ATOM 12442 C C . LEU D 1 9 ? 11.229 -6.471 46.841 1.00 23.17 6 LEU D C 1
ATOM 12443 O O . LEU D 1 9 ? 10.663 -6.972 47.815 1.00 23.46 6 LEU D O 1
ATOM 12448 N N A SER D 1 10 ? 11.363 -5.162 46.669 0.50 23.08 7 SER D N 1
ATOM 12449 N N B SER D 1 10 ? 11.351 -5.164 46.646 0.50 22.11 7 SER D N 1
ATOM 12450 C CA A SER D 1 10 ? 10.772 -4.203 47.586 0.50 24.19 7 SER D CA 1
ATOM 12451 C CA B SER D 1 10 ? 10.809 -4.175 47.558 0.50 22.22 7 SER D CA 1
ATOM 12452 C C A SER D 1 10 ? 9.748 -3.369 46.824 0.50 24.14 7 SER D C 1
ATOM 12453 C C B SER D 1 10 ? 9.759 -3.330 46.832 0.50 23.19 7 SER D C 1
ATOM 12454 O O A SER D 1 10 ? 10.019 -2.884 45.733 0.50 26.22 7 SER D O 1
ATOM 12455 O O B SER D 1 10 ? 10.029 -2.786 45.769 0.50 25.30 7 SER D O 1
ATOM 12460 N N . ILE D 1 11 ? 8.564 -3.241 47.408 1.00 23.48 8 ILE D N 1
ATOM 12461 C CA . ILE D 1 11 ? 7.482 -2.460 46.857 1.00 24.27 8 ILE D CA 1
ATOM 12462 C C . ILE D 1 11 ? 7.283 -1.212 47.711 1.00 24.58 8 ILE D C 1
ATOM 12463 O O . ILE D 1 11 ? 7.036 -1.295 48.916 1.00 25.04 8 ILE D O 1
ATOM 12468 N N . ASP D 1 12 ? 7.389 -0.049 47.081 1.00 23.82 9 ASP D N 1
ATOM 12469 C CA . ASP D 1 12 ? 7.131 1.221 47.766 1.00 23.36 9 ASP D CA 1
ATOM 12470 C C . ASP D 1 12 ? 5.875 1.804 47.165 1.00 22.06 9 ASP D C 1
ATOM 12471 O O . ASP D 1 12 ? 5.898 2.318 46.043 1.00 24.67 9 ASP D O 1
ATOM 12476 N N . GLN D 1 13 ? 4.780 1.718 47.895 1.00 20.08 10 GLN D N 1
ATOM 12477 C CA . GLN D 1 13 ? 3.497 2.190 47.415 1.00 23.20 10 GLN D CA 1
ATOM 12478 C C . GLN D 1 13 ? 3.267 3.637 47.927 1.00 23.79 10 GLN D C 1
ATOM 12479 O O . GLN D 1 13 ? 2.695 3.872 49.006 1.00 22.24 10 GLN D O 1
ATOM 12485 N N . GLY D 1 14 ? 3.716 4.585 47.101 1.00 24.29 11 GLY D N 1
ATOM 12486 C CA . GLY D 1 14 ? 3.688 6.026 47.384 1.00 21.85 11 GLY D CA 1
ATOM 12487 C C . GLY D 1 14 ? 2.345 6.706 47.283 1.00 23.06 11 GLY D C 1
ATOM 12488 O O . GLY D 1 14 ? 1.347 6.084 46.938 1.00 22.79 11 GLY D O 1
ATOM 12489 N N . THR D 1 15 ? 2.315 8.001 47.619 1.00 21.09 12 THR D N 1
ATOM 12490 C CA . THR D 1 15 ? 1.089 8.779 47.551 1.00 19.32 12 THR D CA 1
ATOM 12491 C C . THR D 1 15 ? 0.620 9.049 46.110 1.00 18.47 12 THR D C 1
ATOM 12492 O O . THR D 1 15 ? -0.609 9.153 45.856 1.00 19.68 12 THR D O 1
ATOM 12496 N N . THR D 1 16 ? 1.586 9.171 45.206 1.00 17.11 13 THR D N 1
ATOM 12497 C CA . THR D 1 16 ? 1.359 9.482 43.764 1.00 20.95 13 THR D CA 1
ATOM 12498 C C . THR D 1 16 ? 1.865 8.418 42.750 1.00 22.06 13 THR D C 1
ATOM 12499 O O . THR D 1 16 ? 1.515 8.482 41.562 1.00 21.68 13 THR D O 1
ATOM 12503 N N . SER D 1 17 ? 2.750 7.520 43.175 1.00 25.01 14 SER D N 1
ATOM 12504 C CA . SER D 1 17 ? 3.169 6.377 42.338 1.00 25.89 14 SER D CA 1
ATOM 12505 C C . SER D 1 17 ? 3.607 5.189 43.194 1.00 25.39 14 SER D C 1
ATOM 12506 O O . SER D 1 17 ? 3.894 5.345 44.387 1.00 22.72 14 SER D O 1
ATOM 12509 N N . SER D 1 18 ? 3.627 4.012 42.576 1.00 23.36 15 SER D N 1
ATOM 12510 C CA . SER D 1 18 ? 4.103 2.785 43.201 1.00 21.31 15 SER D CA 1
ATOM 12511 C C . SER D 1 18 ? 5.382 2.468 42.506 1.00 21.70 15 SER D C 1
ATOM 12512 O O . SER D 1 18 ? 5.521 2.703 41.307 1.00 22.20 15 SER D O 1
ATOM 12515 N N . ARG D 1 19 ? 6.349 1.978 43.259 1.00 21.95 16 ARG D N 1
ATOM 12516 C CA . ARG D 1 19 ? 7.594 1.555 42.692 1.00 23.42 16 ARG D CA 1
ATOM 12517 C C . ARG D 1 19 ? 7.962 0.153 43.160 1.00 23.52 16 ARG D C 1
ATOM 12518 O O . ARG D 1 19 ? 7.659 -0.239 44.290 1.00 23.89 16 ARG D O 1
ATOM 12526 N N . ALA D 1 20 ? 8.613 -0.595 42.282 1.00 22.79 17 ALA D N 1
ATOM 12527 C CA . ALA D 1 20 ? 9.117 -1.909 42.629 1.00 23.33 17 ALA D CA 1
ATOM 12528 C C . ALA D 1 20 ? 10.601 -1.827 42.429 1.00 24.33 17 ALA D C 1
ATOM 12529 O O . ALA D 1 20 ? 11.061 -1.362 41.398 1.00 27.24 17 ALA D O 1
ATOM 12531 N N . ILE D 1 21 ? 11.365 -2.277 43.411 1.00 25.44 18 ILE D N 1
ATOM 12532 C CA . ILE D 1 21 ? 12.830 -2.249 43.281 1.00 24.69 18 ILE D CA 1
ATOM 12533 C C . ILE D 1 21 ? 13.413 -3.577 43.686 1.00 25.52 18 ILE D C 1
ATOM 12534 O O . ILE D 1 21 ? 13.064 -4.104 44.750 1.00 25.43 18 ILE D O 1
ATOM 12539 N N . LEU D 1 22 ? 14.292 -4.112 42.842 1.00 24.67 19 LEU D N 1
ATOM 12540 C CA . LEU D 1 22 ? 15.010 -5.339 43.161 1.00 25.69 19 LEU D CA 1
ATOM 12541 C C . LEU D 1 22 ? 16.353 -4.951 43.783 1.00 28.43 19 LEU D C 1
ATOM 12542 O O . LEU D 1 22 ? 16.985 -3.969 43.391 1.00 29.90 19 LEU D O 1
ATOM 12547 N N . PHE D 1 23 ? 16.772 -5.713 44.778 1.00 29.34 20 PHE D N 1
ATOM 12548 C CA . PHE D 1 23 ? 18.037 -5.477 45.456 1.00 30.06 20 PHE D CA 1
ATOM 12549 C C . PHE D 1 23 ? 18.748 -6.811 45.505 1.00 31.31 20 PHE D C 1
ATOM 12550 O O . PHE D 1 23 ? 18.165 -7.798 45.980 1.00 27.94 20 PHE D O 1
ATOM 12558 N N . ASN D 1 24 ? 19.992 -6.844 45.024 1.00 34.24 21 ASN D N 1
ATOM 12559 C CA . ASN D 1 24 ? 20.785 -8.086 45.012 1.00 36.01 21 ASN D CA 1
ATOM 12560 C C . ASN D 1 24 ? 21.491 -8.326 46.347 1.00 37.44 21 ASN D C 1
ATOM 12561 O O . ASN D 1 24 ? 21.453 -7.482 47.253 1.00 40.22 21 ASN D O 1
ATOM 12566 N N . GLN D 1 25 ? 22.132 -9.482 46.444 1.00 39.87 22 GLN D N 1
ATOM 12567 C CA . GLN D 1 25 ? 22.862 -9.930 47.640 1.00 41.54 22 GLN D CA 1
ATOM 12568 C C . GLN D 1 25 ? 23.754 -8.851 48.273 1.00 41.76 22 GLN D C 1
ATOM 12569 O O . GLN D 1 25 ? 23.973 -8.866 49.480 1.00 42.96 22 GLN D O 1
ATOM 12575 N N . LYS D 1 26 ? 24.184 -7.874 47.472 1.00 41.82 23 LYS D N 1
ATOM 12576 C CA . LYS D 1 26 ? 25.098 -6.825 47.923 1.00 41.47 23 LYS D CA 1
ATOM 12577 C C . LYS D 1 26 ? 24.421 -5.533 48.360 1.00 41.18 23 LYS D C 1
ATOM 12578 O O . LYS D 1 26 ? 25.093 -4.593 48.791 1.00 41.58 23 LYS D O 1
ATOM 12584 N N . GLY D 1 27 ? 23.098 -5.473 48.244 1.00 40.44 24 GLY D N 1
ATOM 12585 C CA . GLY D 1 27 ? 22.359 -4.283 48.641 1.00 39.60 24 GLY D CA 1
ATOM 12586 C C . GLY D 1 27 ? 22.313 -3.244 47.549 1.00 38.32 24 GLY D C 1
ATOM 12587 O O . GLY D 1 27 ? 21.855 -2.125 47.778 1.00 40.02 24 GLY D O 1
ATOM 12588 N N . GLU D 1 28 ? 22.789 -3.636 46.371 1.00 36.76 25 GLU D N 1
ATOM 12589 C CA . GLU D 1 28 ? 22.774 -2.818 45.173 1.00 37.08 25 GLU D CA 1
ATOM 12590 C C . GLU D 1 28 ? 21.399 -2.949 44.488 1.00 35.88 25 GLU D C 1
ATOM 12591 O O . GLU D 1 28 ? 20.795 -4.026 44.502 1.00 35.42 25 GLU D O 1
ATOM 12597 N N . ILE D 1 29 ? 20.928 -1.856 43.882 1.00 35.31 26 ILE D N 1
ATOM 12598 C CA . ILE D 1 29 ? 19.648 -1.838 43.162 1.00 34.61 26 ILE D CA 1
ATOM 12599 C C . ILE D 1 29 ? 19.862 -2.549 41.848 1.00 33.95 26 ILE D C 1
ATOM 12600 O O . ILE D 1 29 ? 20.756 -2.170 41.100 1.00 37.31 26 ILE D O 1
ATOM 12605 N N . ALA D 1 30 ? 19.050 -3.575 41.582 1.00 31.70 27 ALA D N 1
ATOM 12606 C CA . ALA D 1 30 ? 19.157 -4.399 40.378 1.00 29.78 27 ALA D CA 1
ATOM 12607 C C . ALA D 1 30 ? 17.998 -4.189 39.402 1.00 29.46 27 ALA D C 1
ATOM 12608 O O . ALA D 1 30 ? 17.950 -4.837 38.362 1.00 28.23 27 ALA D O 1
ATOM 12610 N N . GLY D 1 31 ? 17.043 -3.323 39.755 1.00 30.04 28 GLY D N 1
ATOM 12611 C CA . GLY D 1 31 ? 15.902 -3.049 38.886 1.00 28.52 28 GLY D CA 1
ATOM 12612 C C . GLY D 1 31 ? 14.934 -2.071 39.515 1.00 29.70 28 GLY D C 1
ATOM 12613 O O . GLY D 1 31 ? 14.794 -2.029 40.743 1.00 29.28 28 GLY D O 1
ATOM 12614 N N . VAL D 1 32 ? 14.322 -1.224 38.688 1.00 27.52 29 VAL D N 1
ATOM 12615 C CA . VAL D 1 32 ? 13.316 -0.282 39.180 1.00 28.08 29 VAL D CA 1
ATOM 12616 C C . VAL D 1 32 ? 12.208 -0.152 38.134 1.00 25.80 29 VAL D C 1
ATOM 12617 O O . VAL D 1 32 ? 12.484 -0.180 36.936 1.00 26.18 29 VAL D O 1
ATOM 12621 N N . ALA D 1 33 ? 10.963 -0.107 38.602 1.00 24.71 30 ALA D N 1
ATOM 12622 C CA . ALA D 1 33 ? 9.796 0.154 37.756 1.00 23.14 30 ALA D CA 1
ATOM 12623 C C . ALA D 1 33 ? 8.902 1.019 38.606 1.00 23.45 30 ALA D C 1
ATOM 12624 O O . ALA D 1 33 ? 8.811 0.830 39.817 1.00 23.36 30 ALA D O 1
ATOM 12626 N N . GLN D 1 34 ? 8.269 1.998 37.981 1.00 21.62 31 GLN D N 1
ATOM 12627 C CA . GLN D 1 34 ? 7.395 2.914 38.666 1.00 23.06 31 GLN D CA 1
ATOM 12628 C C . GLN D 1 34 ? 6.170 3.115 37.805 1.00 21.62 31 GLN D C 1
ATOM 12629 O O . GLN D 1 34 ? 6.272 3.125 36.578 1.00 21.47 31 GLN D O 1
ATOM 12635 N N A ARG D 1 35 ? 5.030 3.297 38.450 0.70 22.56 32 ARG D N 1
ATOM 12636 N N B ARG D 1 35 ? 5.021 3.265 38.460 0.30 22.27 32 ARG D N 1
ATOM 12637 C CA A ARG D 1 35 ? 3.754 3.523 37.766 0.70 24.38 32 ARG D CA 1
ATOM 12638 C CA B ARG D 1 35 ? 3.744 3.521 37.793 0.30 23.08 32 ARG D CA 1
ATOM 12639 C C A ARG D 1 35 ? 2.963 4.531 38.595 0.70 24.05 32 ARG D C 1
ATOM 12640 C C B ARG D 1 35 ? 2.978 4.551 38.613 0.30 23.44 32 ARG D C 1
ATOM 12641 O O A ARG D 1 35 ? 2.714 4.283 39.774 0.70 24.36 32 ARG D O 1
ATOM 12642 O O B ARG D 1 35 ? 2.763 4.342 39.806 0.30 23.67 32 ARG D O 1
ATOM 12657 N N . GLU D 1 36 ? 2.555 5.645 37.979 1.00 24.06 33 GLU D N 1
ATOM 12658 C CA . GLU D 1 36 ? 1.753 6.690 38.649 1.00 24.74 33 GLU D CA 1
ATOM 12659 C C . GLU D 1 36 ? 0.287 6.263 38.656 1.00 24.91 33 GLU D C 1
ATOM 12660 O O . GLU D 1 36 ? -0.115 5.450 37.808 1.00 24.94 33 GLU D O 1
ATOM 12666 N N . PHE D 1 37 ? -0.511 6.781 39.596 1.00 21.17 34 PHE D N 1
ATOM 12667 C CA . PHE D 1 37 ? -1.946 6.474 39.662 1.00 21.64 34 PHE D CA 1
ATOM 12668 C C . PHE D 1 37 ? -2.716 7.758 39.987 1.00 21.04 34 PHE D C 1
ATOM 12669 O O . PHE D 1 37 ? -2.121 8.702 40.460 1.00 22.80 34 PHE D O 1
ATOM 12677 N N . LYS D 1 38 ? -4.023 7.780 39.741 1.00 19.07 35 LYS D N 1
ATOM 12678 C CA . LYS D 1 38 ? -4.808 9.004 39.804 1.00 21.57 35 LYS D CA 1
ATOM 12679 C C . LYS D 1 38 ? -5.047 9.562 41.210 1.00 21.04 35 LYS D C 1
ATOM 12680 O O . LYS D 1 38 ? -5.239 8.813 42.158 1.00 20.97 35 LYS D O 1
ATOM 12686 N N . GLN D 1 39 ? -5.010 10.891 41.297 1.00 20.95 36 GLN D N 1
ATOM 12687 C CA . GLN D 1 39 ? -5.242 11.643 42.538 1.00 20.60 36 GLN D CA 1
ATOM 12688 C C . GLN D 1 39 ? -6.601 12.279 42.381 1.00 20.61 36 GLN D C 1
ATOM 12689 O O . GLN D 1 39 ? -6.809 13.025 41.429 1.00 20.55 36 GLN D O 1
ATOM 12695 N N . TYR D 1 40 ? -7.549 11.943 43.250 1.00 18.05 37 TYR D N 1
ATOM 12696 C CA . TYR D 1 40 ? -8.875 12.532 43.170 1.00 17.24 37 TYR D CA 1
ATOM 12697 C C . TYR D 1 40 ? -9.061 13.644 44.197 1.00 17.80 37 TYR D C 1
ATOM 12698 O O . TYR D 1 40 ? -8.784 13.442 45.361 1.00 18.24 37 TYR D O 1
ATOM 12707 N N . PHE D 1 41 ? -9.493 14.820 43.754 1.00 17.42 38 PHE D N 1
ATOM 12708 C CA . PHE D 1 41 ? -9.791 15.960 44.638 1.00 17.58 38 PHE D CA 1
ATOM 12709 C C . PHE D 1 41 ? -11.268 16.304 44.415 1.00 18.52 38 PHE D C 1
ATOM 12710 O O . PHE D 1 41 ? -11.574 17.194 43.670 1.00 19.97 38 PHE D O 1
ATOM 12718 N N . PRO D 1 42 ? -12.185 15.581 45.038 1.00 21.70 39 PRO D N 1
ATOM 12719 C CA . PRO D 1 42 ? -13.613 15.807 44.742 1.00 23.82 39 PRO D CA 1
ATOM 12720 C C . PRO D 1 42 ? -14.113 17.184 45.215 1.00 25.59 39 PRO D C 1
ATOM 12721 O O . PRO D 1 42 ? -14.994 17.778 44.608 1.00 26.09 39 PRO D O 1
ATOM 12725 N N . GLN D 1 43 ? -13.533 17.668 46.301 1.00 26.36 40 GLN D N 1
ATOM 12726 C CA . GLN D 1 43 ? -13.861 18.965 46.900 1.00 26.95 40 GLN D CA 1
ATOM 12727 C C . GLN D 1 43 ? -12.522 19.502 47.333 1.00 26.03 40 GLN D C 1
ATOM 12728 O O . GLN D 1 43 ? -11.574 18.727 47.465 1.00 22.78 40 GLN D O 1
ATOM 12734 N N . SER D 1 44 ? -12.423 20.812 47.532 1.00 26.98 41 SER D N 1
ATOM 12735 C CA . SER D 1 44 ? -11.144 21.407 47.919 1.00 28.40 41 SER D CA 1
ATOM 12736 C C . SER D 1 44 ? -10.789 20.895 49.309 1.00 28.39 41 SER D C 1
ATOM 12737 O O . SER D 1 44 ? -11.665 20.709 50.170 1.00 25.96 41 SER D O 1
ATOM 12740 N N . GLY D 1 45 ? -9.505 20.603 49.498 1.00 26.60 42 GLY D N 1
ATOM 12741 C CA . GLY D 1 45 ? -9.025 19.977 50.719 1.00 26.31 42 GLY D CA 1
ATOM 12742 C C . GLY D 1 45 ? -9.076 18.431 50.703 1.00 26.56 42 GLY D C 1
ATOM 12743 O O . GLY D 1 45 ? -8.192 17.782 51.290 1.00 30.29 42 GLY D O 1
ATOM 12744 N N . TRP D 1 46 ? -10.071 17.836 50.024 1.00 23.32 43 TRP D N 1
ATOM 12745 C CA . TRP D 1 46 ? -10.213 16.387 49.976 1.00 21.57 43 TRP D CA 1
ATOM 12746 C C . TRP D 1 46 ? -9.236 15.729 49.016 1.00 20.44 43 TRP D C 1
ATOM 12747 O O . TRP D 1 46 ? -8.911 16.268 47.933 1.00 20.30 43 TRP D O 1
ATOM 12758 N N . VAL D 1 47 ? -8.857 14.508 49.366 1.00 18.79 44 VAL D N 1
ATOM 12759 C CA . VAL D 1 47 ? -7.932 13.740 48.545 1.00 20.63 44 VAL D CA 1
ATOM 12760 C C . VAL D 1 47 ? -8.304 12.275 48.650 1.00 21.65 44 VAL D C 1
ATOM 12761 O O . VAL D 1 47 ? -8.450 11.740 49.755 1.00 20.75 44 VAL D O 1
ATOM 12765 N N . GLU D 1 48 ? -8.444 11.615 47.507 1.00 20.91 45 GLU D N 1
ATOM 12766 C CA . GLU D 1 48 ? -8.883 10.229 47.515 1.00 19.97 45 GLU D CA 1
ATOM 12767 C C . GLU D 1 48 ? -8.114 9.457 46.471 1.00 20.73 45 GLU D C 1
ATOM 12768 O O . GLU D 1 48 ? -7.646 10.038 45.474 1.00 19.99 45 GLU D O 1
ATOM 12774 N N A HIS D 1 49 ? -7.887 8.173 46.734 0.70 20.17 46 HIS D N 1
ATOM 12775 N N B HIS D 1 49 ? -7.957 8.160 46.718 0.30 21.01 46 HIS D N 1
ATOM 12776 C CA A HIS D 1 49 ? -7.269 7.273 45.746 0.70 19.48 46 HIS D CA 1
ATOM 12777 C CA B HIS D 1 49 ? -7.339 7.251 45.763 0.30 21.22 46 HIS D CA 1
ATOM 12778 C C A HIS D 1 49 ? -8.206 6.105 45.474 0.70 21.85 46 HIS D C 1
ATOM 12779 C C B HIS D 1 49 ? -8.349 6.192 45.389 0.30 21.86 46 HIS D C 1
ATOM 12780 O O A HIS D 1 49 ? -8.997 5.731 46.340 0.70 20.10 46 HIS D O 1
ATOM 12781 O O B HIS D 1 49 ? -9.364 6.018 46.067 0.30 20.36 46 HIS D O 1
ATOM 12794 N N . ASP D 1 50 ? -8.089 5.502 44.286 1.00 21.60 47 ASP D N 1
ATOM 12795 C CA . ASP D 1 50 ? -8.897 4.341 43.955 1.00 21.56 47 ASP D CA 1
ATOM 12796 C C . ASP D 1 50 ? -7.965 3.213 44.431 1.00 21.55 47 ASP D C 1
ATOM 12797 O O . ASP D 1 50 ? -6.836 3.045 43.916 1.00 17.75 47 ASP D O 1
ATOM 12802 N N . ALA D 1 51 ? -8.401 2.507 45.481 1.00 19.85 48 ALA D N 1
ATOM 12803 C CA . ALA D 1 51 ? -7.612 1.425 46.053 1.00 19.65 48 ALA D CA 1
ATOM 12804 C C . ALA D 1 51 ? -7.375 0.281 45.051 1.00 16.95 48 ALA D C 1
ATOM 12805 O O . ALA D 1 51 ? -6.369 -0.406 45.137 1.00 19.00 48 ALA D O 1
ATOM 12807 N N . ASN D 1 52 ? -8.283 0.125 44.108 1.00 19.66 49 ASN D N 1
ATOM 12808 C CA . ASN D 1 52 ? -8.193 -0.871 43.034 1.00 18.26 49 ASN D CA 1
ATOM 12809 C C . ASN D 1 52 ? -7.072 -0.511 42.110 1.00 18.90 49 ASN D C 1
ATOM 12810 O O . ASN D 1 52 ? -6.317 -1.390 41.692 1.00 21.51 49 ASN D O 1
ATOM 12815 N N . GLU D 1 53 ? -6.946 0.783 41.798 1.00 18.11 50 GLU D N 1
ATOM 12816 C CA . GLU D 1 53 ? -5.875 1.276 40.957 1.00 16.91 50 GLU D CA 1
ATOM 12817 C C . GLU D 1 53 ? -4.557 1.188 41.662 1.00 16.22 50 GLU D C 1
ATOM 12818 O O . GLU D 1 53 ? -3.551 0.959 41.023 1.00 16.75 50 GLU D O 1
ATOM 12824 N N . ILE D 1 54 ? -4.505 1.415 42.978 1.00 17.53 51 ILE D N 1
ATOM 12825 C CA . ILE D 1 54 ? -3.221 1.281 43.678 1.00 14.52 51 ILE D CA 1
ATOM 12826 C C . ILE D 1 54 ? -2.740 -0.166 43.552 1.00 15.59 51 ILE D C 1
ATOM 12827 O O . ILE D 1 54 ? -1.559 -0.448 43.304 1.00 16.49 51 ILE D O 1
ATOM 12832 N N . TRP D 1 55 ? -3.672 -1.090 43.725 1.00 14.66 52 TRP D N 1
ATOM 12833 C CA . TRP D 1 55 ? -3.369 -2.506 43.607 1.00 16.04 52 TRP D CA 1
ATOM 12834 C C . TRP D 1 55 ? -2.856 -2.853 42.189 1.00 16.93 52 TRP D C 1
ATOM 12835 O O . TRP D 1 55 ? -1.800 -3.504 42.051 1.00 19.45 52 TRP D O 1
ATOM 12846 N N . THR D 1 56 ? -3.564 -2.385 41.169 1.00 16.68 53 THR D N 1
ATOM 12847 C CA . THR D 1 56 ? -3.108 -2.564 39.759 1.00 17.83 53 THR D CA 1
ATOM 12848 C C . THR D 1 56 ? -1.702 -2.021 39.529 1.00 15.59 53 THR D C 1
ATOM 12849 O O . THR D 1 56 ? -0.875 -2.664 38.883 1.00 16.77 53 THR D O 1
ATOM 12853 N N . SER D 1 57 ? -1.407 -0.867 40.114 1.00 16.20 54 SER D N 1
ATOM 12854 C CA . SER D 1 57 ? -0.098 -0.221 39.950 1.00 15.14 54 SER D CA 1
ATOM 12855 C C . SER D 1 57 ? 1.001 -1.073 40.553 1.00 13.60 54 SER D C 1
ATOM 12856 O O . SER D 1 57 ? 2.061 -1.189 39.989 1.00 16.06 54 SER D O 1
ATOM 12859 N N . VAL D 1 58 ? 0.732 -1.710 41.688 1.00 17.30 55 VAL D N 1
ATOM 12860 C CA . VAL D 1 58 ? 1.696 -2.582 42.335 1.00 16.44 55 VAL D CA 1
ATOM 12861 C C . VAL D 1 58 ? 1.926 -3.853 41.503 1.00 16.32 55 VAL D C 1
ATOM 12862 O O . VAL D 1 58 ? 3.069 -4.274 41.313 1.00 15.41 55 VAL D O 1
ATOM 12866 N N . LEU D 1 59 ? 0.860 -4.465 40.999 1.00 16.50 56 LEU D N 1
ATOM 12867 C CA . LEU D 1 59 ? 1.034 -5.622 40.087 1.00 16.26 56 LEU D CA 1
ATOM 12868 C C . LEU D 1 59 ? 1.871 -5.227 38.863 1.00 17.58 56 LEU D C 1
ATOM 12869 O O . LEU D 1 59 ? 2.783 -5.983 38.436 1.00 17.16 56 LEU D O 1
ATOM 12874 N N . ALA D 1 60 ? 1.586 -4.038 38.325 1.00 16.39 57 ALA D N 1
ATOM 12875 C CA . ALA D 1 60 ? 2.257 -3.537 37.143 1.00 16.47 57 ALA D CA 1
ATOM 12876 C C . ALA D 1 60 ? 3.743 -3.395 37.384 1.00 17.80 57 ALA D C 1
ATOM 12877 O O . ALA D 1 60 ? 4.527 -3.871 36.581 1.00 14.34 57 ALA D O 1
ATOM 12879 N N . VAL D 1 61 ? 4.146 -2.767 38.492 1.00 17.91 58 VAL D N 1
ATOM 12880 C CA . VAL D 1 61 ? 5.576 -2.572 38.706 1.00 19.04 58 VAL D CA 1
ATOM 12881 C C . VAL D 1 61 ? 6.305 -3.872 39.063 1.00 18.64 58 VAL D C 1
ATOM 12882 O O . VAL D 1 61 ? 7.485 -4.008 38.796 1.00 17.30 58 VAL D O 1
ATOM 12894 N N . THR D 1 63 ? 5.550 -6.777 37.722 1.00 19.97 60 THR D N 1
ATOM 12895 C CA . THR D 1 63 ? 5.633 -7.421 36.406 1.00 20.70 60 THR D CA 1
ATOM 12896 C C . THR D 1 63 ? 6.714 -6.794 35.532 1.00 23.63 60 THR D C 1
ATOM 12897 O O . THR D 1 63 ? 7.456 -7.518 34.861 1.00 23.70 60 THR D O 1
ATOM 12901 N N A GLU D 1 64 ? 6.786 -5.464 35.559 0.60 23.02 61 GLU D N 1
ATOM 12902 N N B GLU D 1 64 ? 6.813 -5.465 35.548 0.40 23.31 61 GLU D N 1
ATOM 12903 C CA A GLU D 1 64 ? 7.758 -4.705 34.798 0.60 23.08 61 GLU D CA 1
ATOM 12904 C CA B GLU D 1 64 ? 7.814 -4.761 34.760 0.40 23.59 61 GLU D CA 1
ATOM 12905 C C A GLU D 1 64 ? 9.183 -4.945 35.305 0.60 24.45 61 GLU D C 1
ATOM 12906 C C B GLU D 1 64 ? 9.222 -4.958 35.299 0.40 24.65 61 GLU D C 1
ATOM 12907 O O A GLU D 1 64 ? 10.064 -5.279 34.523 0.60 24.29 61 GLU D O 1
ATOM 12908 O O B GLU D 1 64 ? 10.143 -5.234 34.532 0.40 24.40 61 GLU D O 1
ATOM 12919 N N . VAL D 1 65 ? 9.402 -4.811 36.608 1.00 25.29 62 VAL D N 1
ATOM 12920 C CA . VAL D 1 65 ? 10.743 -4.950 37.177 1.00 27.75 62 VAL D CA 1
ATOM 12921 C C . VAL D 1 65 ? 11.338 -6.344 36.906 1.00 30.76 62 VAL D C 1
ATOM 12922 O O . VAL D 1 65 ? 12.519 -6.447 36.526 1.00 32.00 62 VAL D O 1
ATOM 12926 N N . ILE D 1 66 ? 10.502 -7.376 37.042 1.00 31.76 63 ILE D N 1
ATOM 12927 C CA . ILE D 1 66 ? 10.861 -8.765 36.747 1.00 32.27 63 ILE D CA 1
ATOM 12928 C C . ILE D 1 66 ? 11.271 -8.927 35.305 1.00 32.11 63 ILE D C 1
ATOM 12929 O O . ILE D 1 66 ? 12.420 -9.297 34.997 1.00 30.65 63 ILE D O 1
ATOM 12934 N N A ASN D 1 67 ? 10.279 -8.774 34.414 0.60 31.70 64 ASN D N 1
ATOM 12935 N N B ASN D 1 67 ? 10.351 -8.526 34.441 0.40 30.53 64 ASN D N 1
ATOM 12936 C CA A ASN D 1 67 ? 10.422 -9.002 32.965 0.60 31.74 64 ASN D CA 1
ATOM 12937 C CA B ASN D 1 67 ? 10.515 -8.700 33.030 0.40 29.53 64 ASN D CA 1
ATOM 12938 C C A ASN D 1 67 ? 11.575 -8.286 32.300 0.60 31.07 64 ASN D C 1
ATOM 12939 C C B ASN D 1 67 ? 11.417 -7.707 32.305 0.40 28.42 64 ASN D C 1
ATOM 12940 O O A ASN D 1 67 ? 12.402 -8.903 31.649 0.60 33.12 64 ASN D O 1
ATOM 12941 O O B ASN D 1 67 ? 11.869 -8.017 31.215 0.40 26.73 64 ASN D O 1
ATOM 12950 N N A GLU D 1 68 ? 11.622 -6.967 32.474 0.50 31.46 65 GLU D N 1
ATOM 12951 N N B GLU D 1 68 ? 11.673 -6.520 32.853 0.50 28.80 65 GLU D N 1
ATOM 12952 C CA A GLU D 1 68 ? 12.624 -6.125 31.810 0.50 31.86 65 GLU D CA 1
ATOM 12953 C CA B GLU D 1 68 ? 12.579 -5.604 32.163 0.50 29.70 65 GLU D CA 1
ATOM 12954 C C A GLU D 1 68 ? 14.063 -6.428 32.238 0.50 32.56 65 GLU D C 1
ATOM 12955 C C B GLU D 1 68 ? 14.046 -5.967 32.459 0.50 31.31 65 GLU D C 1
ATOM 12956 O O A GLU D 1 68 ? 14.974 -6.402 31.406 0.50 32.06 65 GLU D O 1
ATOM 12957 O O B GLU D 1 68 ? 14.948 -5.550 31.731 0.50 31.28 65 GLU D O 1
ATOM 12968 N N . ASN D 1 69 ? 14.267 -6.763 33.509 1.00 32.28 66 ASN D N 1
ATOM 12969 C CA . ASN D 1 69 ? 15.612 -7.123 33.978 1.00 32.87 66 ASN D CA 1
ATOM 12970 C C . ASN D 1 69 ? 15.947 -8.602 33.897 1.00 32.87 66 ASN D C 1
ATOM 12971 O O . ASN D 1 69 ? 16.912 -9.070 34.500 1.00 35.27 66 ASN D O 1
ATOM 12976 N N . ASP D 1 70 ? 15.139 -9.329 33.136 1.00 33.83 67 ASP D N 1
ATOM 12977 C CA . ASP D 1 70 ? 15.332 -10.741 32.863 1.00 32.96 67 ASP D CA 1
ATOM 12978 C C . ASP D 1 70 ? 15.590 -11.548 34.130 1.00 32.90 67 ASP D C 1
ATOM 12979 O O . ASP D 1 70 ? 16.605 -12.234 34.258 1.00 31.67 67 ASP D O 1
ATOM 12984 N N . VAL D 1 71 ? 14.698 -11.377 35.101 1.00 31.35 68 VAL D N 1
ATOM 12985 C CA . VAL D 1 71 ? 14.780 -12.105 36.346 1.00 29.12 68 VAL D CA 1
ATOM 12986 C C . VAL D 1 71 ? 13.491 -12.870 36.401 1.00 29.06 68 VAL D C 1
ATOM 12987 O O . VAL D 1 71 ? 12.453 -12.343 36.020 1.00 26.54 68 VAL D O 1
ATOM 12991 N N . ARG D 1 72 ? 13.567 -14.107 36.869 1.00 29.16 69 ARG D N 1
ATOM 12992 C CA . ARG D 1 72 ? 12.407 -14.971 36.964 1.00 29.26 69 ARG D CA 1
ATOM 12993 C C . ARG D 1 72 ? 11.778 -14.850 38.338 1.00 26.83 69 ARG D C 1
ATOM 12994 O O . ARG D 1 72 ? 12.467 -14.523 39.307 1.00 24.77 69 ARG D O 1
ATOM 13002 N N . ALA D 1 73 ? 10.461 -15.089 38.422 1.00 25.53 70 ALA D N 1
ATOM 13003 C CA . ALA D 1 73 ? 9.745 -15.039 39.704 1.00 24.21 70 ALA D CA 1
ATOM 13004 C C . ALA D 1 73 ? 10.346 -16.011 40.716 1.00 23.93 70 ALA D C 1
ATOM 13005 O O . ALA D 1 73 ? 10.331 -15.745 41.913 1.00 23.85 70 ALA D O 1
ATOM 13007 N N . ASP D 1 74 ? 10.902 -17.127 40.248 1.00 25.88 71 ASP D N 1
ATOM 13008 C CA . ASP D 1 74 ? 11.553 -18.076 41.163 1.00 27.19 71 ASP D CA 1
ATOM 13009 C C . ASP D 1 74 ? 12.904 -17.612 41.722 1.00 26.99 71 ASP D C 1
ATOM 13010 O O . ASP D 1 74 ? 13.475 -18.277 42.574 1.00 26.40 71 ASP D O 1
ATOM 13015 N N . GLN D 1 75 ? 13.400 -16.467 41.264 1.00 27.14 72 GLN D N 1
ATOM 13016 C CA . GLN D 1 75 ? 14.650 -15.894 41.780 1.00 26.86 72 GLN D CA 1
ATOM 13017 C C . GLN D 1 75 ? 14.418 -14.899 42.915 1.00 27.03 72 GLN D C 1
ATOM 13018 O O . GLN D 1 75 ? 15.373 -14.292 43.436 1.00 28.62 72 GLN D O 1
ATOM 13024 N N . ILE D 1 76 ? 13.159 -14.749 43.320 1.00 25.57 73 ILE D N 1
ATOM 13025 C CA . ILE D 1 76 ? 12.763 -13.795 44.361 1.00 25.94 73 ILE D CA 1
ATOM 13026 C C . ILE D 1 76 ? 12.685 -14.558 45.672 1.00 26.43 73 ILE D C 1
ATOM 13027 O O . ILE D 1 76 ? 11.849 -15.446 45.820 1.00 26.74 73 ILE D O 1
ATOM 13032 N N . ALA D 1 77 ? 13.570 -14.196 46.600 1.00 26.37 74 ALA D N 1
ATOM 13033 C CA . ALA D 1 77 ? 13.708 -14.855 47.887 1.00 25.73 74 ALA D CA 1
ATOM 13034 C C . ALA D 1 77 ? 12.739 -14.310 48.919 1.00 24.60 74 ALA D C 1
ATOM 13035 O O . ALA D 1 77 ? 12.392 -14.998 49.872 1.00 21.68 74 ALA D O 1
ATOM 13037 N N . GLY D 1 78 ? 12.320 -13.063 48.750 1.00 22.91 75 GLY D N 1
ATOM 13038 C CA . GLY D 1 78 ? 11.376 -12.447 49.676 1.00 22.07 75 GLY D CA 1
ATOM 13039 C C . GLY D 1 78 ? 10.889 -11.095 49.197 1.00 20.79 75 GLY D C 1
ATOM 13040 O O . GLY D 1 78 ? 11.558 -10.435 48.416 1.00 21.42 75 GLY D O 1
ATOM 13041 N N . ILE D 1 79 ? 9.725 -10.681 49.688 1.00 20.90 76 ILE D N 1
ATOM 13042 C CA . ILE D 1 79 ? 9.126 -9.402 49.326 1.00 21.61 76 ILE D CA 1
ATOM 13043 C C . ILE D 1 79 ? 8.932 -8.485 50.544 1.00 23.11 76 ILE D C 1
ATOM 13044 O O . ILE D 1 79 ? 8.310 -8.879 51.536 1.00 23.37 76 ILE D O 1
ATOM 13049 N N . GLY D 1 80 ? 9.469 -7.268 50.457 1.00 23.99 77 GLY D N 1
ATOM 13050 C CA . GLY D 1 80 ? 9.281 -6.227 51.478 1.00 24.21 77 GLY D CA 1
ATOM 13051 C C . GLY D 1 80 ? 8.292 -5.185 50.966 1.00 23.31 77 GLY D C 1
ATOM 13052 O O . GLY D 1 80 ? 8.397 -4.763 49.812 1.00 22.51 77 GLY D O 1
ATOM 13053 N N . ILE D 1 81 ? 7.332 -4.806 51.812 1.00 21.45 78 ILE D N 1
ATOM 13054 C CA . ILE D 1 81 ? 6.287 -3.833 51.489 1.00 21.97 78 ILE D CA 1
ATOM 13055 C C . ILE D 1 81 ? 6.273 -2.581 52.405 1.00 24.08 78 ILE D C 1
ATOM 13056 O O . ILE D 1 81 ? 6.104 -2.691 53.652 1.00 21.17 78 ILE D O 1
ATOM 13061 N N A THR D 1 82 ? 6.450 -1.409 51.790 0.50 23.98 79 THR D N 1
ATOM 13062 N N B THR D 1 82 ? 6.471 -1.431 51.747 0.50 24.78 79 THR D N 1
ATOM 13063 C CA A THR D 1 82 ? 6.364 -0.118 52.491 0.50 23.79 79 THR D CA 1
ATOM 13064 C CA B THR D 1 82 ? 6.489 -0.064 52.303 0.50 25.50 79 THR D CA 1
ATOM 13065 C C A THR D 1 82 ? 5.383 0.797 51.742 0.50 25.08 79 THR D C 1
ATOM 13066 C C B THR D 1 82 ? 5.274 0.716 51.764 0.50 26.00 79 THR D C 1
ATOM 13067 O O A THR D 1 82 ? 5.198 0.656 50.525 0.50 23.54 79 THR D O 1
ATOM 13068 O O B THR D 1 82 ? 4.756 0.358 50.701 0.50 24.99 79 THR D O 1
ATOM 13075 N N . ASN D 1 83 ? 4.807 1.750 52.474 1.00 24.25 80 ASN D N 1
ATOM 13076 C CA . ASN D 1 83 ? 3.675 2.548 52.004 1.00 24.42 80 ASN D CA 1
ATOM 13077 C C . ASN D 1 83 ? 3.347 3.919 52.647 1.00 25.75 80 ASN D C 1
ATOM 13078 O O . ASN D 1 83 ? 3.636 4.175 53.821 1.00 29.00 80 ASN D O 1
ATOM 13083 N N . GLN D 1 84 ? 2.661 4.754 51.875 1.00 26.68 81 GLN D N 1
ATOM 13084 C CA . GLN D 1 84 ? 2.082 6.017 52.339 1.00 24.90 81 GLN D CA 1
ATOM 13085 C C . GLN D 1 84 ? 1.248 5.624 53.548 1.00 23.63 81 GLN D C 1
ATOM 13086 O O . GLN D 1 84 ? 0.530 4.630 53.505 1.00 22.43 81 GLN D O 1
ATOM 13092 N N . ARG D 1 85 ? 1.344 6.371 54.651 1.00 22.41 82 ARG D N 1
ATOM 13093 C CA . ARG D 1 85 ? 0.651 5.946 55.843 1.00 21.38 82 ARG D CA 1
ATOM 13094 C C . ARG D 1 85 ? -0.758 6.550 55.902 1.00 19.84 82 ARG D C 1
ATOM 13095 O O . ARG D 1 85 ? -1.200 7.226 54.975 1.00 20.74 82 ARG D O 1
ATOM 13103 N N . GLU D 1 86 ? -1.474 6.194 56.944 1.00 17.10 83 GLU D N 1
ATOM 13104 C CA . GLU D 1 86 ? -2.825 6.693 57.252 1.00 14.46 83 GLU D CA 1
ATOM 13105 C C . GLU D 1 86 ? -3.949 6.428 56.278 1.00 18.19 83 GLU D C 1
ATOM 13106 O O . GLU D 1 86 ? -5.116 6.132 56.689 1.00 16.61 83 GLU D O 1
ATOM 13112 N N . THR D 1 87 ? -3.610 6.530 54.981 1.00 20.29 84 THR D N 1
ATOM 13113 C CA . THR D 1 87 ? -4.531 6.256 53.914 1.00 19.09 84 THR D CA 1
ATOM 13114 C C . THR D 1 87 ? -5.328 5.035 54.269 1.00 19.23 84 THR D C 1
ATOM 13115 O O . THR D 1 87 ? -4.780 4.014 54.622 1.00 22.50 84 THR D O 1
ATOM 13119 N N . THR D 1 88 ? -6.640 5.111 54.081 1.00 20.20 85 THR D N 1
ATOM 13120 C CA . THR D 1 88 ? -7.508 4.103 54.625 1.00 20.63 85 THR D CA 1
ATOM 13121 C C . THR D 1 88 ? -8.371 3.476 53.570 1.00 22.34 85 THR D C 1
ATOM 13122 O O . THR D 1 88 ? -9.037 4.194 52.798 1.00 19.36 85 THR D O 1
ATOM 13126 N N . VAL D 1 89 ? -8.339 2.137 53.567 1.00 19.43 86 VAL D N 1
ATOM 13127 C CA . VAL D 1 89 ? -9.195 1.359 52.710 1.00 20.88 86 VAL D CA 1
ATOM 13128 C C . VAL D 1 89 ? -10.226 0.614 53.554 1.00 20.05 86 VAL D C 1
ATOM 13129 O O . VAL D 1 89 ? -9.909 0.110 54.629 1.00 21.19 86 VAL D O 1
ATOM 13133 N N . VAL D 1 90 ? -11.450 0.502 53.047 1.00 21.48 87 VAL D N 1
ATOM 13134 C CA . VAL D 1 90 ? -12.469 -0.323 53.689 1.00 22.45 87 VAL D CA 1
ATOM 13135 C C . VAL D 1 90 ? -13.028 -1.193 52.578 1.00 22.77 87 VAL D C 1
ATOM 13136 O O . VAL D 1 90 ? -13.489 -0.684 51.541 1.00 21.44 87 VAL D O 1
ATOM 13140 N N . TRP D 1 91 ? -12.954 -2.504 52.775 1.00 21.25 88 TRP D N 1
ATOM 13141 C CA . TRP D 1 91 ? -13.415 -3.421 51.744 1.00 22.67 88 TRP D CA 1
ATOM 13142 C C . TRP D 1 91 ? -14.258 -4.585 52.235 1.00 22.61 88 TRP D C 1
ATOM 13143 O O . TRP D 1 91 ? -14.201 -4.922 53.404 1.00 25.60 88 TRP D O 1
ATOM 13154 N N . ASP D 1 92 ? -15.068 -5.143 51.335 1.00 24.63 89 ASP D N 1
ATOM 13155 C CA . ASP D 1 92 ? -15.860 -6.334 51.597 1.00 25.77 89 ASP D CA 1
ATOM 13156 C C . ASP D 1 92 ? -14.888 -7.510 51.612 1.00 28.00 89 ASP D C 1
ATOM 13157 O O . ASP D 1 92 ? -14.124 -7.708 50.674 1.00 28.45 89 ASP D O 1
ATOM 13162 N N . LYS D 1 93 ? -14.932 -8.268 52.703 1.00 29.36 90 LYS D N 1
ATOM 13163 C CA . LYS D 1 93 ? -14.029 -9.371 52.973 1.00 30.70 90 LYS D CA 1
ATOM 13164 C C . LYS D 1 93 ? -14.222 -10.491 51.962 1.00 30.24 90 LYS D C 1
ATOM 13165 O O . LYS D 1 93 ? -13.267 -11.099 51.504 1.00 30.32 90 LYS D O 1
ATOM 13171 N N . HIS D 1 94 ? -15.473 -10.725 51.592 1.00 29.63 91 HIS D N 1
ATOM 13172 C CA . HIS D 1 94 ? -15.820 -11.811 50.697 1.00 32.75 91 HIS D CA 1
ATOM 13173 C C . HIS D 1 94 ? -15.470 -11.496 49.240 1.00 32.87 91 HIS D C 1
ATOM 13174 O O . HIS D 1 94 ? -14.991 -12.371 48.530 1.00 33.20 91 HIS D O 1
ATOM 13181 N N . THR D 1 95 ? -15.680 -10.248 48.813 1.00 33.69 92 THR D N 1
ATOM 13182 C CA . THR D 1 95 ? -15.383 -9.839 47.431 1.00 32.58 92 THR D CA 1
ATOM 13183 C C . THR D 1 95 ? -13.970 -9.288 47.273 1.00 32.65 92 THR D C 1
ATOM 13184 O O . THR D 1 95 ? -13.348 -9.445 46.219 1.00 33.38 92 THR D O 1
ATOM 13188 N N . GLY D 1 96 ? -13.462 -8.649 48.314 1.00 30.86 93 GLY D N 1
ATOM 13189 C CA . GLY D 1 96 ? -12.148 -8.031 48.252 1.00 30.83 93 GLY D CA 1
ATOM 13190 C C . GLY D 1 96 ? -12.216 -6.678 47.555 1.00 30.81 93 GLY D C 1
ATOM 13191 O O . GLY D 1 96 ? -11.186 -6.096 47.218 1.00 30.11 93 GLY D O 1
ATOM 13192 N N . ARG D 1 97 ? -13.428 -6.163 47.363 1.00 29.48 94 ARG D N 1
ATOM 13193 C CA . ARG D 1 97 ? -13.622 -4.881 46.683 1.00 29.92 94 ARG D CA 1
ATOM 13194 C C . ARG D 1 97 ? -13.794 -3.801 47.724 1.00 27.76 94 ARG D C 1
ATOM 13195 O O . ARG D 1 97 ? -14.600 -3.974 48.652 1.00 28.17 94 ARG D O 1
ATOM 13203 N N . PRO D 1 98 ? -13.059 -2.680 47.592 1.00 26.54 95 PRO D N 1
ATOM 13204 C CA . PRO D 1 98 ? -13.317 -1.571 48.507 1.00 25.38 95 PRO D CA 1
ATOM 13205 C C . PRO D 1 98 ? -14.764 -1.086 48.344 1.00 24.65 95 PRO D C 1
ATOM 13206 O O . PRO D 1 98 ? -15.351 -1.240 47.270 1.00 24.67 95 PRO D O 1
ATOM 13210 N N . ILE D 1 99 ? -15.358 -0.563 49.412 1.00 25.21 96 ILE D N 1
ATOM 13211 C CA . ILE D 1 99 ? -16.733 -0.071 49.356 1.00 25.18 96 ILE D CA 1
ATOM 13212 C C . ILE D 1 99 ? -16.743 1.421 49.078 1.00 25.19 96 ILE D C 1
ATOM 13213 O O . ILE D 1 99 ? -17.804 1.996 48.815 1.00 22.06 96 ILE D O 1
ATOM 13218 N N . TYR D 1 100 ? -15.556 2.023 49.175 1.00 24.90 97 TYR D N 1
ATOM 13219 C CA . TYR D 1 100 ? -15.349 3.422 48.848 1.00 25.35 97 TYR D CA 1
ATOM 13220 C C . TYR D 1 100 ? -13.911 3.676 48.392 1.00 23.72 97 TYR D C 1
ATOM 13221 O O . TYR D 1 100 ? -13.039 2.809 48.507 1.00 22.98 97 TYR D O 1
ATOM 13230 N N . HIS D 1 101 ? -13.663 4.858 47.830 1.00 22.61 98 HIS D N 1
ATOM 13231 C CA . HIS D 1 101 ? -12.306 5.251 47.544 1.00 21.80 98 HIS D CA 1
ATOM 13232 C C . HIS D 1 101 ? -11.468 5.103 48.777 1.00 22.86 98 HIS D C 1
ATOM 13233 O O . HIS D 1 101 ? -11.978 4.982 49.877 1.00 24.45 98 HIS D O 1
ATOM 13240 N N . ALA D 1 102 ? -10.159 5.126 48.601 1.00 20.84 99 ALA D N 1
ATOM 13241 C CA . ALA D 1 102 ? -9.305 5.180 49.743 1.00 18.51 99 ALA D CA 1
ATOM 13242 C C . ALA D 1 102 ? -9.338 6.647 50.110 1.00 20.55 99 ALA D C 1
ATOM 13243 O O . ALA D 1 102 ? -9.250 7.512 49.205 1.00 21.92 99 ALA D O 1
ATOM 13245 N N . ILE D 1 103 ? -9.478 6.948 51.401 1.00 18.54 100 ILE D N 1
ATOM 13246 C CA . ILE D 1 103 ? -9.358 8.334 51.886 1.00 15.20 100 ILE D CA 1
ATOM 13247 C C . ILE D 1 103 ? -7.813 8.496 52.174 1.00 13.07 100 ILE D C 1
ATOM 13248 O O . ILE D 1 103 ? -7.289 7.782 52.972 1.00 18.57 100 ILE D O 1
ATOM 13253 N N . VAL D 1 104 ? -7.123 9.409 51.511 1.00 14.23 101 VAL D N 1
ATOM 13254 C CA . VAL D 1 104 ? -5.639 9.573 51.622 1.00 12.76 101 VAL D CA 1
ATOM 13255 C C . VAL D 1 104 ? -5.364 10.329 52.900 1.00 19.22 101 VAL D C 1
ATOM 13256 O O . VAL D 1 104 ? -6.241 11.016 53.475 1.00 18.62 101 VAL D O 1
ATOM 13260 N N . TRP D 1 105 ? -4.131 10.197 53.353 1.00 19.16 102 TRP D N 1
ATOM 13261 C CA . TRP D 1 105 ? -3.719 10.817 54.555 1.00 17.93 102 TRP D CA 1
ATOM 13262 C C . TRP D 1 105 ? -3.878 12.311 54.493 1.00 18.12 102 TRP D C 1
ATOM 13263 O O . TRP D 1 105 ? -4.159 12.969 55.502 1.00 17.91 102 TRP D O 1
ATOM 13274 N N . GLN D 1 106 ? -3.626 12.859 53.317 1.00 15.93 103 GLN D N 1
ATOM 13275 C CA . GLN D 1 106 ? -3.708 14.290 53.089 1.00 12.26 103 GLN D CA 1
ATOM 13276 C C . GLN D 1 106 ? -5.131 14.845 53.242 1.00 14.56 103 GLN D C 1
ATOM 13277 O O . GLN D 1 106 ? -5.346 15.987 53.687 1.00 17.80 103 GLN D O 1
ATOM 13283 N N . SER D 1 107 ? -6.122 14.039 52.897 1.00 14.64 104 SER D N 1
ATOM 13284 C CA . SER D 1 107 ? -7.487 14.511 52.846 1.00 12.80 104 SER D CA 1
ATOM 13285 C C . SER D 1 107 ? -7.982 15.156 54.178 1.00 16.70 104 SER D C 1
ATOM 13286 O O . SER D 1 107 ? -7.702 14.709 55.278 1.00 19.24 104 SER D O 1
ATOM 13289 N N . ARG D 1 108 ? -8.696 16.249 54.016 1.00 17.98 105 ARG D N 1
ATOM 13290 C CA . ARG D 1 108 ? -9.274 17.028 55.067 1.00 15.87 105 ARG D CA 1
ATOM 13291 C C . ARG D 1 108 ? -10.766 16.634 55.181 1.00 17.98 105 ARG D C 1
ATOM 13292 O O . ARG D 1 108 ? -11.481 17.210 55.997 1.00 17.74 105 ARG D O 1
ATOM 13300 N N . GLN D 1 109 ? -11.223 15.618 54.454 1.00 15.83 106 GLN D N 1
ATOM 13301 C CA . GLN D 1 109 ? -12.702 15.378 54.429 1.00 18.23 106 GLN D CA 1
ATOM 13302 C C . GLN D 1 109 ? -13.359 14.948 55.742 1.00 18.24 106 GLN D C 1
ATOM 13303 O O . GLN D 1 109 ? -14.596 15.048 55.887 1.00 20.14 106 GLN D O 1
ATOM 13309 N N . THR D 1 110 ? -12.542 14.506 56.688 1.00 18.38 107 THR D N 1
ATOM 13310 C CA . THR D 1 110 ? -13.032 14.038 58.008 1.00 19.20 107 THR D CA 1
ATOM 13311 C C . THR D 1 110 ? -12.971 15.149 59.052 1.00 18.18 107 THR D C 1
ATOM 13312 O O . THR D 1 110 ? -13.120 14.890 60.232 1.00 20.07 107 THR D O 1
ATOM 13316 N N . GLN D 1 111 ? -12.724 16.384 58.627 1.00 18.24 108 GLN D N 1
ATOM 13317 C CA . GLN D 1 111 ? -12.656 17.537 59.538 1.00 17.02 108 GLN D CA 1
ATOM 13318 C C . GLN D 1 111 ? -13.828 17.605 60.538 1.00 17.54 108 GLN D C 1
ATOM 13319 O O . GLN D 1 111 ? -13.612 17.743 61.748 1.00 18.05 108 GLN D O 1
ATOM 13325 N N . SER D 1 112 ? -15.055 17.455 60.044 1.00 15.89 109 SER D N 1
ATOM 13326 C CA . SER D 1 112 ? -16.230 17.565 60.923 1.00 18.17 109 SER D CA 1
ATOM 13327 C C . SER D 1 112 ? -16.252 16.514 62.043 1.00 17.56 109 SER D C 1
ATOM 13328 O O . SER D 1 112 ? -16.625 16.820 63.181 1.00 15.43 109 SER D O 1
ATOM 13331 N N . ILE D 1 113 ? -15.770 15.311 61.744 1.00 18.00 110 ILE D N 1
ATOM 13332 C CA . ILE D 1 113 ? -15.627 14.252 62.743 1.00 21.11 110 ILE D CA 1
ATOM 13333 C C . ILE D 1 113 ? -14.605 14.598 63.825 1.00 19.59 110 ILE D C 1
ATOM 13334 O O . ILE D 1 113 ? -14.907 14.463 65.011 1.00 20.09 110 ILE D O 1
ATOM 13339 N N . CYS D 1 114 ? -13.400 15.003 63.408 1.00 19.88 111 CYS D N 1
ATOM 13340 C CA . CYS D 1 114 ? -12.383 15.437 64.347 1.00 17.79 111 CYS D CA 1
ATOM 13341 C C . CYS D 1 114 ? -12.914 16.612 65.193 1.00 18.30 111 CYS D C 1
ATOM 13342 O O . CYS D 1 114 ? -12.749 16.609 66.421 1.00 18.64 111 CYS D O 1
ATOM 13345 N N . SER D 1 115 ? -13.501 17.640 64.550 1.00 16.03 112 SER D N 1
ATOM 13346 C CA . SER D 1 115 ? -14.032 18.789 65.324 1.00 17.75 112 SER D CA 1
ATOM 13347 C C . SER D 1 115 ? -15.086 18.367 66.364 1.00 18.57 112 SER D C 1
ATOM 13348 O O . SER D 1 115 ? -15.113 18.910 67.477 1.00 19.13 112 SER D O 1
ATOM 13351 N N . GLU D 1 116 ? -15.966 17.438 66.013 1.00 19.76 113 GLU D N 1
ATOM 13352 C CA . GLU D 1 116 ? -17.011 17.028 66.959 1.00 20.39 113 GLU D CA 1
ATOM 13353 C C . GLU D 1 116 ? -16.361 16.360 68.181 1.00 19.24 113 GLU D C 1
ATOM 13354 O O . GLU D 1 116 ? -16.638 16.731 69.337 1.00 17.46 113 GLU D O 1
ATOM 13360 N N . LEU D 1 117 ? -15.454 15.427 67.917 1.00 19.72 114 LEU D N 1
ATOM 13361 C CA . LEU D 1 117 ? -14.717 14.736 68.998 1.00 20.19 114 LEU D CA 1
ATOM 13362 C C . LEU D 1 117 ? -13.880 15.685 69.887 1.00 19.63 114 LEU D C 1
ATOM 13363 O O . LEU D 1 117 ? -13.714 15.430 71.098 1.00 20.04 114 LEU D O 1
ATOM 13368 N N A LYS D 1 118 ? -13.339 16.745 69.291 0.70 19.74 115 LYS D N 1
ATOM 13369 N N B LYS D 1 118 ? -13.335 16.754 69.303 0.30 19.75 115 LYS D N 1
ATOM 13370 C CA A LYS D 1 118 ? -12.596 17.740 70.047 0.70 18.50 115 LYS D CA 1
ATOM 13371 C CA B LYS D 1 118 ? -12.597 17.760 70.073 0.30 19.18 115 LYS D CA 1
ATOM 13372 C C A LYS D 1 118 ? -13.524 18.511 70.958 0.70 20.31 115 LYS D C 1
ATOM 13373 C C B LYS D 1 118 ? -13.555 18.473 70.989 0.30 20.19 115 LYS D C 1
ATOM 13374 O O A LYS D 1 118 ? -13.195 18.765 72.134 0.70 18.16 115 LYS D O 1
ATOM 13375 O O B LYS D 1 118 ? -13.275 18.681 72.177 0.30 19.30 115 LYS D O 1
ATOM 13386 N N . GLN D 1 119 ? -14.687 18.858 70.404 1.00 20.04 116 GLN D N 1
ATOM 13387 C CA . GLN D 1 119 ? -15.742 19.562 71.109 1.00 22.02 116 GLN D CA 1
ATOM 13388 C C . GLN D 1 119 ? -16.282 18.748 72.278 1.00 20.83 116 GLN D C 1
ATOM 13389 O O . GLN D 1 119 ? -16.684 19.318 73.294 1.00 20.44 116 GLN D O 1
ATOM 13395 N N . GLN D 1 120 ? -16.244 17.422 72.139 1.00 18.80 117 GLN D N 1
ATOM 13396 C CA . GLN D 1 120 ? -16.700 16.510 73.196 1.00 20.97 117 GLN D CA 1
ATOM 13397 C C . GLN D 1 120 ? -15.629 16.305 74.289 1.00 21.27 117 GLN D C 1
ATOM 13398 O O . GLN D 1 120 ? -15.902 15.659 75.302 1.00 19.86 117 GLN D O 1
ATOM 13404 N N . GLY D 1 121 ? -14.414 16.807 74.041 1.00 20.11 118 GLY D N 1
ATOM 13405 C CA . GLY D 1 121 ? -13.338 16.842 75.035 1.00 22.44 118 GLY D CA 1
ATOM 13406 C C . GLY D 1 121 ? -12.351 15.690 75.021 1.00 21.89 118 GLY D C 1
ATOM 13407 O O . GLY D 1 121 ? -11.633 15.479 76.005 1.00 21.61 118 GLY D O 1
ATOM 13408 N N . TYR D 1 122 ? -12.244 15.015 73.879 1.00 19.74 119 TYR D N 1
ATOM 13409 C CA . TYR D 1 122 ? -11.479 13.784 73.788 1.00 19.21 119 TYR D CA 1
ATOM 13410 C C . TYR D 1 122 ? -10.072 13.885 73.208 1.00 20.58 119 TYR D C 1
ATOM 13411 O O . TYR D 1 122 ? -9.381 12.890 73.194 1.00 20.01 119 TYR D O 1
ATOM 13420 N N . GLU D 1 123 ? -9.629 15.062 72.756 1.00 22.64 120 GLU D N 1
ATOM 13421 C CA . GLU D 1 123 ? -8.290 15.157 72.126 1.00 23.30 120 GLU D CA 1
ATOM 13422 C C . GLU D 1 123 ? -7.175 14.628 73.066 1.00 22.04 120 GLU D C 1
ATOM 13423 O O . GLU D 1 123 ? -6.353 13.831 72.659 1.00 21.14 120 GLU D O 1
ATOM 13429 N N A GLN D 1 124 ? -7.174 15.022 74.338 0.50 22.19 121 GLN D N 1
ATOM 13430 N N B GLN D 1 124 ? -7.228 15.031 74.323 0.50 22.57 121 GLN D N 1
ATOM 13431 C CA A GLN D 1 124 ? -6.089 14.577 75.247 0.50 22.55 121 GLN D CA 1
ATOM 13432 C CA B GLN D 1 124 ? -6.241 14.625 75.321 0.50 23.31 121 GLN D CA 1
ATOM 13433 C C A GLN D 1 124 ? -5.990 13.054 75.360 0.50 23.46 121 GLN D C 1
ATOM 13434 C C B GLN D 1 124 ? -6.024 13.106 75.372 0.50 23.94 121 GLN D C 1
ATOM 13435 O O A GLN D 1 124 ? -4.874 12.511 75.434 0.50 23.35 121 GLN D O 1
ATOM 13436 O O B GLN D 1 124 ? -4.877 12.629 75.401 0.50 23.94 121 GLN D O 1
ATOM 13447 N N . THR D 1 125 ? -7.134 12.367 75.384 1.00 22.90 122 THR D N 1
ATOM 13448 C CA . THR D 1 125 ? -7.128 10.888 75.492 1.00 24.14 122 THR D CA 1
ATOM 13449 C C . THR D 1 125 ? -6.495 10.288 74.224 1.00 20.41 122 THR D C 1
ATOM 13450 O O . THR D 1 125 ? -5.713 9.331 74.281 1.00 20.36 122 THR D O 1
ATOM 13454 N N . PHE D 1 126 ? -6.837 10.858 73.076 1.00 18.57 123 PHE D N 1
ATOM 13455 C CA . PHE D 1 126 ? -6.179 10.478 71.819 1.00 18.26 123 PHE D CA 1
ATOM 13456 C C . PHE D 1 126 ? -4.670 10.786 71.888 1.00 20.49 123 PHE D C 1
ATOM 13457 O O . PHE D 1 126 ? -3.828 9.961 71.514 1.00 18.97 123 PHE D O 1
ATOM 13465 N N . ARG D 1 127 ? -4.312 11.938 72.436 1.00 20.68 124 ARG D N 1
ATOM 13466 C CA . ARG D 1 127 ? -2.903 12.291 72.453 1.00 23.52 124 ARG D CA 1
ATOM 13467 C C . ARG D 1 127 ? -2.164 11.339 73.349 1.00 24.79 124 ARG D C 1
ATOM 13468 O O . ARG D 1 127 ? -1.110 10.814 72.954 1.00 25.73 124 ARG D O 1
ATOM 13476 N N . ASP D 1 128 ? -2.754 11.110 74.529 1.00 22.83 125 ASP D N 1
ATOM 13477 C CA . ASP D 1 128 ? -2.117 10.340 75.595 1.00 23.29 125 ASP D CA 1
ATOM 13478 C C . ASP D 1 128 ? -1.925 8.886 75.207 1.00 23.42 125 ASP D C 1
ATOM 13479 O O . ASP D 1 128 ? -0.901 8.271 75.528 1.00 23.49 125 ASP D O 1
ATOM 13484 N N . LYS D 1 129 ? -2.891 8.355 74.478 1.00 21.77 126 LYS D N 1
ATOM 13485 C CA . LYS D 1 129 ? -2.842 6.942 74.115 1.00 21.50 126 LYS D CA 1
ATOM 13486 C C . LYS D 1 129 ? -2.142 6.623 72.808 1.00 20.83 126 LYS D C 1
ATOM 13487 O O . LYS D 1 129 ? -1.619 5.523 72.665 1.00 21.60 126 LYS D O 1
ATOM 13493 N N . THR D 1 130 ? -2.141 7.562 71.861 1.00 21.67 127 THR D N 1
ATOM 13494 C CA . THR D 1 130 ? -1.616 7.311 70.502 1.00 19.69 127 THR D CA 1
ATOM 13495 C C . THR D 1 130 ? -0.416 8.119 70.073 1.00 20.14 127 THR D C 1
ATOM 13496 O O . THR D 1 130 ? 0.158 7.780 69.072 1.00 15.85 127 THR D O 1
ATOM 13500 N N . GLY D 1 131 ? -0.096 9.205 70.789 1.00 22.19 128 GLY D N 1
ATOM 13501 C CA . GLY D 1 131 ? 1.013 10.080 70.415 1.00 21.66 128 GLY D CA 1
ATOM 13502 C C . GLY D 1 131 ? 0.699 10.953 69.218 1.00 21.60 128 GLY D C 1
ATOM 13503 O O . GLY D 1 131 ? 1.608 11.582 68.625 1.00 16.77 128 GLY D O 1
ATOM 13504 N N . LEU D 1 132 ? -0.596 11.020 68.891 1.00 20.58 129 LEU D N 1
ATOM 13505 C CA . LEU D 1 132 ? -1.079 11.794 67.756 1.00 20.65 129 LEU D CA 1
ATOM 13506 C C . LEU D 1 132 ? -2.032 12.916 68.235 1.00 22.64 129 LEU D C 1
ATOM 13507 O O . LEU D 1 132 ? -1.912 13.372 69.369 1.00 21.84 129 LEU D O 1
ATOM 13512 N N . LEU D 1 133 ? -2.940 13.365 67.363 1.00 22.78 130 LEU D N 1
ATOM 13513 C CA . LEU D 1 133 ? -3.841 14.505 67.620 1.00 24.81 130 LEU D CA 1
ATOM 13514 C C . LEU D 1 133 ? -5.133 14.266 66.860 1.00 23.85 130 LEU D C 1
ATOM 13515 O O . LEU D 1 133 ? -5.133 13.404 65.955 1.00 22.20 130 LEU D O 1
ATOM 13520 N N . LEU D 1 134 ? -6.212 15.003 67.176 1.00 21.59 131 LEU D N 1
ATOM 13521 C CA . LEU D 1 134 ? -7.496 14.852 66.425 1.00 21.42 131 LEU D CA 1
ATOM 13522 C C . LEU D 1 134 ? -7.481 15.695 65.145 1.00 21.06 131 LEU D C 1
ATOM 13523 O O . LEU D 1 134 ? -8.198 16.696 64.984 1.00 20.10 131 LEU D O 1
ATOM 13528 N N . ASP D 1 135 ? -6.664 15.232 64.208 1.00 20.54 132 ASP D N 1
ATOM 13529 C CA . ASP D 1 135 ? -6.494 15.871 62.931 1.00 18.60 132 ASP D CA 1
ATOM 13530 C C . ASP D 1 135 ? -6.956 14.927 61.832 1.00 19.11 132 ASP D C 1
ATOM 13531 O O . ASP D 1 135 ? -6.741 13.712 61.939 1.00 19.87 132 ASP D O 1
ATOM 13536 N N . PRO D 1 136 ? -7.495 15.472 60.709 1.00 18.82 133 PRO D N 1
ATOM 13537 C CA . PRO D 1 136 ? -7.932 14.563 59.617 1.00 18.09 133 PRO D CA 1
ATOM 13538 C C . PRO D 1 136 ? -6.849 13.680 59.072 1.00 17.18 133 PRO D C 1
ATOM 13539 O O . PRO D 1 136 ? -7.149 12.756 58.351 1.00 20.59 133 PRO D O 1
ATOM 13543 N N . TYR D 1 137 ? -5.582 13.959 59.391 1.00 16.78 134 TYR D N 1
ATOM 13544 C CA . TYR D 1 137 ? -4.454 13.196 58.869 1.00 12.65 134 TYR D CA 1
ATOM 13545 C C . TYR D 1 137 ? -4.556 11.673 59.134 1.00 16.79 134 TYR D C 1
ATOM 13546 O O . TYR D 1 137 ? -4.325 10.837 58.241 1.00 15.97 134 TYR D O 1
ATOM 13555 N N . PHE D 1 138 ? -4.960 11.273 60.338 1.00 19.26 135 PHE D N 1
ATOM 13556 C CA . PHE D 1 138 ? -4.895 9.851 60.727 1.00 16.87 135 PHE D CA 1
ATOM 13557 C C . PHE D 1 138 ? -6.108 8.982 60.328 1.00 16.62 135 PHE D C 1
ATOM 13558 O O . PHE D 1 138 ? -7.214 9.491 60.148 1.00 18.04 135 PHE D O 1
ATOM 13566 N N . ALA D 1 139 ? -5.916 7.647 60.277 1.00 15.94 136 ALA D N 1
ATOM 13567 C CA . ALA D 1 139 ? -6.913 6.719 59.757 1.00 13.03 136 ALA D CA 1
ATOM 13568 C C . ALA D 1 139 ? -8.290 6.691 60.373 1.00 14.23 136 ALA D C 1
ATOM 13569 O O . ALA D 1 139 ? -9.305 6.497 59.662 1.00 14.44 136 ALA D O 1
ATOM 13571 N N . GLY D 1 140 ? -8.319 6.850 61.704 1.00 18.77 137 GLY D N 1
ATOM 13572 C CA . GLY D 1 140 ? -9.513 6.687 62.478 1.00 18.36 137 GLY D CA 1
ATOM 13573 C C . GLY D 1 140 ? -10.786 7.301 62.004 1.00 20.38 137 GLY D C 1
ATOM 13574 O O . GLY D 1 140 ? -11.825 6.624 61.831 1.00 18.87 137 GLY D O 1
ATOM 13575 N N . THR D 1 141 ? -10.733 8.621 61.863 1.00 21.54 138 THR D N 1
ATOM 13576 C CA . THR D 1 141 ? -11.912 9.372 61.444 1.00 20.58 138 THR D CA 1
ATOM 13577 C C . THR D 1 141 ? -12.285 9.010 59.999 1.00 18.52 138 THR D C 1
ATOM 13578 O O . THR D 1 141 ? -13.424 9.168 59.611 1.00 16.18 138 THR D O 1
ATOM 13582 N N . LYS D 1 142 ? -11.330 8.473 59.242 1.00 20.87 139 LYS D N 1
ATOM 13583 C CA . LYS D 1 142 ? -11.568 8.044 57.866 1.00 17.65 139 LYS D CA 1
ATOM 13584 C C . LYS D 1 142 ? -12.430 6.782 57.879 1.00 20.05 139 LYS D C 1
ATOM 13585 O O . LYS D 1 142 ? -13.383 6.663 57.067 1.00 17.65 139 LYS D O 1
ATOM 13591 N N . VAL D 1 143 ? -12.179 5.894 58.856 1.00 19.54 140 VAL D N 1
ATOM 13592 C CA . VAL D 1 143 ? -12.950 4.677 58.961 1.00 19.50 140 VAL D CA 1
ATOM 13593 C C . VAL D 1 143 ? -14.356 5.126 59.329 1.00 19.99 140 VAL D C 1
ATOM 13594 O O . VAL D 1 143 ? -15.317 4.801 58.629 1.00 17.35 140 VAL D O 1
ATOM 13598 N N . LYS D 1 144 ? -14.477 5.922 60.380 1.00 20.72 141 LYS D N 1
ATOM 13599 C CA . LYS D 1 144 ? -15.788 6.424 60.799 1.00 21.27 141 LYS D CA 1
ATOM 13600 C C . LYS D 1 144 ? -16.498 7.141 59.650 1.00 20.49 141 LYS D C 1
ATOM 13601 O O . LYS D 1 144 ? -17.688 6.935 59.422 1.00 19.02 141 LYS D O 1
ATOM 13607 N N . TRP D 1 145 ? -15.775 8.009 58.949 1.00 20.83 142 TRP D N 1
ATOM 13608 C CA . TRP D 1 145 ? -16.339 8.682 57.780 1.00 19.34 142 TRP D CA 1
ATOM 13609 C C . TRP D 1 145 ? -16.981 7.691 56.826 1.00 23.06 142 TRP D C 1
ATOM 13610 O O . TRP D 1 145 ? -18.134 7.895 56.425 1.00 22.30 142 TRP D O 1
ATOM 13621 N N . ILE D 1 146 ? -16.256 6.605 56.500 1.00 20.51 143 ILE D N 1
ATOM 13622 C CA . ILE D 1 146 ? -16.779 5.618 55.547 1.00 22.86 143 ILE D CA 1
ATOM 13623 C C . ILE D 1 146 ? -18.046 4.956 56.106 1.00 23.05 143 ILE D C 1
ATOM 13624 O O . ILE D 1 146 ? -19.060 4.880 55.409 1.00 24.50 143 ILE D O 1
ATOM 13629 N N . LEU D 1 147 ? -17.986 4.512 57.364 1.00 24.35 144 LEU D N 1
ATOM 13630 C CA . LEU D 1 147 ? -19.128 3.849 58.005 1.00 23.55 144 LEU D CA 1
ATOM 13631 C C . LEU D 1 147 ? -20.339 4.773 58.150 1.00 23.64 144 LEU D C 1
ATOM 13632 O O . LEU D 1 147 ? -21.483 4.341 58.015 1.00 24.36 144 LEU D O 1
ATOM 13637 N N . ASP D 1 148 ? -20.106 6.050 58.395 1.00 24.62 145 ASP D N 1
ATOM 13638 C CA . ASP D 1 148 ? -21.236 6.995 58.536 1.00 25.17 145 ASP D CA 1
ATOM 13639 C C . ASP D 1 148 ? -21.797 7.545 57.217 1.00 26.15 145 ASP D C 1
ATOM 13640 O O . ASP D 1 148 ? -23.003 7.804 57.096 1.00 26.24 145 ASP D O 1
ATOM 13645 N N . ASN D 1 149 ? -20.930 7.667 56.215 1.00 25.50 146 ASN D N 1
ATOM 13646 C CA . ASN D 1 149 ? -21.289 8.301 54.957 1.00 26.63 146 ASN D CA 1
ATOM 13647 C C . ASN D 1 149 ? -21.570 7.408 53.757 1.00 26.83 146 ASN D C 1
ATOM 13648 O O . ASN D 1 149 ? -22.240 7.858 52.835 1.00 29.73 146 ASN D O 1
ATOM 13653 N N . VAL D 1 150 ? -21.086 6.169 53.741 1.00 26.33 147 VAL D N 1
ATOM 13654 C CA . VAL D 1 150 ? -21.348 5.302 52.598 1.00 25.45 147 VAL D CA 1
ATOM 13655 C C . VAL D 1 150 ? -22.634 4.469 52.827 1.00 25.57 147 VAL D C 1
ATOM 13656 O O . VAL D 1 150 ? -22.701 3.694 53.766 1.00 22.08 147 VAL D O 1
ATOM 13660 N N A GLU D 1 151 ? -23.635 4.637 51.958 0.60 27.54 148 GLU D N 1
ATOM 13661 N N B GLU D 1 151 ? -23.644 4.647 51.977 0.40 26.60 148 GLU D N 1
ATOM 13662 C CA A GLU D 1 151 ? -24.901 3.883 52.069 0.60 28.66 148 GLU D CA 1
ATOM 13663 C CA B GLU D 1 151 ? -24.904 3.900 52.110 0.40 27.28 148 GLU D CA 1
ATOM 13664 C C A GLU D 1 151 ? -24.671 2.385 52.303 0.60 27.96 148 GLU D C 1
ATOM 13665 C C B GLU D 1 151 ? -24.679 2.399 52.304 0.40 27.37 148 GLU D C 1
ATOM 13666 O O A GLU D 1 151 ? -23.941 1.743 51.559 0.60 29.17 148 GLU D O 1
ATOM 13667 O O B GLU D 1 151 ? -23.982 1.768 51.517 0.40 28.35 148 GLU D O 1
ATOM 13678 N N . GLY D 1 152 ? -25.261 1.834 53.358 1.00 28.59 149 GLY D N 1
ATOM 13679 C CA . GLY D 1 152 ? -25.136 0.384 53.651 1.00 28.05 149 GLY D CA 1
ATOM 13680 C C . GLY D 1 152 ? -23.880 -0.065 54.390 1.00 28.55 149 GLY D C 1
ATOM 13681 O O . GLY D 1 152 ? -23.806 -1.210 54.852 1.00 26.92 149 GLY D O 1
ATOM 13682 N N . ALA D 1 153 ? -22.900 0.834 54.517 1.00 27.20 150 ALA D N 1
ATOM 13683 C CA . ALA D 1 153 ? -21.640 0.550 55.204 1.00 26.88 150 ALA D CA 1
ATOM 13684 C C . ALA D 1 153 ? -21.856 0.089 56.636 1.00 26.06 150 ALA D C 1
ATOM 13685 O O . ALA D 1 153 ? -21.390 -0.976 57.034 1.00 25.92 150 ALA D O 1
ATOM 13687 N N . ARG D 1 154 ? -22.564 0.869 57.427 1.00 27.17 151 ARG D N 1
ATOM 13688 C CA . ARG D 1 154 ? -22.681 0.493 58.825 1.00 29.47 151 ARG D CA 1
ATOM 13689 C C . ARG D 1 154 ? -23.365 -0.842 59.050 1.00 30.71 151 ARG D C 1
ATOM 13690 O O . ARG D 1 154 ? -22.967 -1.569 59.941 1.00 33.26 151 ARG D O 1
ATOM 13698 N N . GLU D 1 155 ? -24.355 -1.177 58.235 1.00 32.94 152 GLU D N 1
ATOM 13699 C CA . GLU D 1 155 ? -25.023 -2.474 58.345 1.00 35.58 152 GLU D CA 1
ATOM 13700 C C . GLU D 1 155 ? -24.034 -3.596 57.973 1.00 35.71 152 GLU D C 1
ATOM 13701 O O . GLU D 1 155 ? -24.005 -4.641 58.631 1.00 36.83 152 GLU D O 1
ATOM 13707 N N . LYS D 1 156 ? -23.213 -3.367 56.945 1.00 36.09 153 LYS D N 1
ATOM 13708 C CA . LYS D 1 156 ? -22.151 -4.312 56.545 1.00 35.63 153 LYS D CA 1
ATOM 13709 C C . LYS D 1 156 ? -21.123 -4.527 57.663 1.00 34.46 153 LYS D C 1
ATOM 13710 O O . LYS D 1 156 ? -20.776 -5.668 57.982 1.00 33.68 153 LYS D O 1
ATOM 13716 N N . ALA D 1 157 ? -20.668 -3.441 58.280 1.00 34.07 154 ALA D N 1
ATOM 13717 C CA . ALA D 1 157 ? -19.675 -3.531 59.351 1.00 35.21 154 ALA D CA 1
ATOM 13718 C C . ALA D 1 157 ? -20.242 -4.238 60.597 1.00 37.81 154 ALA D C 1
ATOM 13719 O O . ALA D 1 157 ? -19.545 -5.018 61.248 1.00 38.21 154 ALA D O 1
ATOM 13721 N N . GLU D 1 158 ? -21.503 -3.983 60.929 1.00 38.99 155 GLU D N 1
ATOM 13722 C CA . GLU D 1 158 ? -22.075 -4.633 62.112 1.00 42.45 155 GLU D CA 1
ATOM 13723 C C . GLU D 1 158 ? -22.496 -6.078 61.832 1.00 43.25 155 GLU D C 1
ATOM 13724 O O . GLU D 1 158 ? -22.786 -6.833 62.760 1.00 44.36 155 GLU D O 1
ATOM 13730 N N . ASN D 1 159 ? -22.481 -6.475 60.561 1.00 43.43 156 ASN D N 1
ATOM 13731 C CA . ASN D 1 159 ? -22.758 -7.853 60.176 1.00 44.09 156 ASN D CA 1
ATOM 13732 C C . ASN D 1 159 ? -21.460 -8.634 59.901 1.00 43.69 156 ASN D C 1
ATOM 13733 O O . ASN D 1 159 ? -21.500 -9.757 59.388 1.00 43.26 156 ASN D O 1
ATOM 13738 N N . GLY D 1 160 ? -20.311 -8.041 60.234 1.00 41.87 157 GLY D N 1
ATOM 13739 C CA . GLY D 1 160 ? -19.035 -8.706 60.031 1.00 40.40 157 GLY D CA 1
ATOM 13740 C C . GLY D 1 160 ? -18.591 -8.870 58.584 1.00 39.08 157 GLY D C 1
ATOM 13741 O O . GLY D 1 160 ? -17.688 -9.656 58.311 1.00 39.67 157 GLY D O 1
ATOM 13742 N N . ASP D 1 161 ? -19.204 -8.131 57.659 1.00 36.73 158 ASP D N 1
ATOM 13743 C CA . ASP D 1 161 ? -18.812 -8.174 56.253 1.00 34.96 158 ASP D CA 1
ATOM 13744 C C . ASP D 1 161 ? -17.567 -7.348 55.901 1.00 32.06 158 ASP D C 1
ATOM 13745 O O . ASP D 1 161 ? -16.926 -7.622 54.890 1.00 31.83 158 ASP D O 1
ATOM 13750 N N . LEU D 1 162 ? -17.223 -6.340 56.695 1.00 28.30 159 LEU D N 1
ATOM 13751 C CA . LEU D 1 162 ? -16.134 -5.438 56.298 1.00 27.05 159 LEU D CA 1
ATOM 13752 C C . LEU D 1 162 ? -14.816 -5.599 57.006 1.00 24.73 159 LEU D C 1
ATOM 13753 O O . LEU D 1 162 ? -14.779 -6.055 58.129 1.00 24.60 159 LEU D O 1
ATOM 13758 N N . LEU D 1 163 ? -13.757 -5.167 56.323 1.00 22.23 160 LEU D N 1
ATOM 13759 C CA . LEU D 1 163 ? -12.393 -5.096 56.843 1.00 21.46 160 LEU D CA 1
ATOM 13760 C C . LEU D 1 163 ? -11.721 -3.759 56.624 1.00 23.03 160 LEU D C 1
ATOM 13761 O O . LEU D 1 163 ? -11.868 -3.097 55.582 1.00 24.70 160 LEU D O 1
ATOM 13766 N N . PHE D 1 164 ? -10.879 -3.404 57.574 1.00 22.03 161 PHE D N 1
ATOM 13767 C CA . PHE D 1 164 ? -10.149 -2.182 57.488 1.00 22.88 161 PHE D CA 1
ATOM 13768 C C . PHE D 1 164 ? -8.687 -2.420 57.299 1.00 21.46 161 PHE D C 1
ATOM 13769 O O . PHE D 1 164 ? -8.152 -3.406 57.800 1.00 20.25 161 PHE D O 1
ATOM 13777 N N . GLY D 1 165 ? -8.023 -1.480 56.606 1.00 20.42 162 GLY D N 1
ATOM 13778 C CA . GLY D 1 165 ? -6.584 -1.510 56.542 1.00 18.47 162 GLY D CA 1
ATOM 13779 C C . GLY D 1 165 ? -5.985 -0.254 55.965 1.00 22.52 162 GLY D C 1
ATOM 13780 O O . GLY D 1 165 ? -6.637 0.433 55.163 1.00 18.97 162 GLY D O 1
ATOM 13781 N N . THR D 1 166 ? -4.763 0.021 56.406 1.00 19.93 163 THR D N 1
ATOM 13782 C CA . THR D 1 166 ? -3.887 0.990 55.788 1.00 22.75 163 THR D CA 1
ATOM 13783 C C . THR D 1 166 ? -3.264 0.296 54.554 1.00 24.20 163 THR D C 1
ATOM 13784 O O . THR D 1 166 ? -3.465 -0.907 54.381 1.00 22.60 163 THR D O 1
ATOM 13788 N N . ILE D 1 167 ? -2.481 1.019 53.746 1.00 24.33 164 ILE D N 1
ATOM 13789 C CA . ILE D 1 167 ? -1.966 0.492 52.444 1.00 23.02 164 ILE D CA 1
ATOM 13790 C C . ILE D 1 167 ? -1.159 -0.824 52.554 1.00 23.08 164 ILE D C 1
ATOM 13791 O O . ILE D 1 167 ? -1.356 -1.724 51.743 1.00 19.88 164 ILE D O 1
ATOM 13796 N N . ASP D 1 168 ? -0.250 -0.919 53.523 1.00 23.26 165 ASP D N 1
ATOM 13797 C CA . ASP D 1 168 ? 0.485 -2.176 53.799 1.00 24.66 165 ASP D CA 1
ATOM 13798 C C . ASP D 1 168 ? -0.489 -3.342 53.958 1.00 22.51 165 ASP D C 1
ATOM 13799 O O . ASP D 1 168 ? -0.366 -4.364 53.273 1.00 23.97 165 ASP D O 1
ATOM 13804 N N . THR D 1 169 ? -1.512 -3.140 54.778 1.00 22.63 166 THR D N 1
ATOM 13805 C CA . THR D 1 169 ? -2.531 -4.148 55.067 1.00 20.47 166 THR D CA 1
ATOM 13806 C C . THR D 1 169 ? -3.270 -4.561 53.809 1.00 22.18 166 THR D C 1
ATOM 13807 O O . THR D 1 169 ? -3.403 -5.747 53.540 1.00 17.43 166 THR D O 1
ATOM 13811 N N . TRP D 1 170 ? -3.742 -3.567 53.054 1.00 21.19 167 TRP D N 1
ATOM 13812 C CA . TRP D 1 170 ? -4.419 -3.791 51.777 1.00 21.23 167 TRP D CA 1
ATOM 13813 C C . TRP D 1 170 ? -3.562 -4.641 50.861 1.00 20.50 167 TRP D C 1
ATOM 13814 O O . TRP D 1 170 ? -4.031 -5.638 50.331 1.00 22.08 167 TRP D O 1
ATOM 13825 N N . LEU D 1 171 ? -2.295 -4.282 50.726 1.00 18.10 168 LEU D N 1
ATOM 13826 C CA . LEU D 1 171 ? -1.413 -4.959 49.788 1.00 20.42 168 LEU D CA 1
ATOM 13827 C C . LEU D 1 171 ? -1.079 -6.364 50.221 1.00 18.78 168 LEU D C 1
ATOM 13828 O O . LEU D 1 171 ? -1.074 -7.263 49.379 1.00 17.14 168 LEU D O 1
ATOM 13833 N N . VAL D 1 172 ? -0.809 -6.560 51.508 1.00 17.74 169 VAL D N 1
ATOM 13834 C CA . VAL D 1 172 ? -0.428 -7.885 51.996 1.00 16.93 169 VAL D CA 1
ATOM 13835 C C . VAL D 1 172 ? -1.626 -8.802 51.885 1.00 15.26 169 VAL D C 1
ATOM 13836 O O . VAL D 1 172 ? -1.525 -9.961 51.471 1.00 16.91 169 VAL D O 1
ATOM 13840 N N . TRP D 1 173 ? -2.783 -8.274 52.195 1.00 16.15 170 TRP D N 1
ATOM 13841 C CA . TRP D 1 173 ? -3.993 -9.049 52.101 1.00 13.18 170 TRP D CA 1
ATOM 13842 C C . TRP D 1 173 ? -4.272 -9.477 50.677 1.00 15.74 170 TRP D C 1
ATOM 13843 O O . TRP D 1 173 ? -4.621 -10.631 50.440 1.00 14.34 170 TRP D O 1
ATOM 13854 N N . LYS D 1 174 ? -4.160 -8.552 49.720 1.00 15.65 171 LYS D N 1
ATOM 13855 C CA . LYS D 1 174 ? -4.467 -8.885 48.300 1.00 16.18 171 LYS D CA 1
ATOM 13856 C C . LYS D 1 174 ? -3.399 -9.811 47.720 1.00 14.00 171 LYS D C 1
ATOM 13857 O O . LYS D 1 174 ? -3.700 -10.824 47.095 1.00 14.67 171 LYS D O 1
ATOM 13863 N N . LEU D 1 175 ? -2.137 -9.494 47.982 1.00 17.10 172 LEU D N 1
ATOM 13864 C CA . LEU D 1 175 ? -1.026 -10.277 47.480 1.00 16.18 172 LEU D CA 1
ATOM 13865 C C . LEU D 1 175 ? -0.951 -11.714 48.011 1.00 17.89 172 LEU D C 1
ATOM 13866 O O . LEU D 1 175 ? -0.492 -12.640 47.311 1.00 18.46 172 LEU D O 1
ATOM 13871 N N . SER D 1 176 ? -1.360 -11.889 49.258 1.00 17.42 173 SER D N 1
ATOM 13872 C CA . SER D 1 176 ? -1.383 -13.194 49.903 1.00 17.82 173 SER D CA 1
ATOM 13873 C C . SER D 1 176 ? -2.665 -13.965 49.605 1.00 16.96 173 SER D C 1
ATOM 13874 O O . SER D 1 176 ? -2.833 -15.071 50.095 1.00 17.84 173 SER D O 1
ATOM 13877 N N . GLY D 1 177 ? -3.553 -13.398 48.796 1.00 18.95 174 GLY D N 1
ATOM 13878 C CA . GLY D 1 177 ? -4.804 -14.039 48.430 1.00 19.56 174 GLY D CA 1
ATOM 13879 C C . GLY D 1 177 ? -5.756 -14.163 49.594 1.00 21.07 174 GLY D C 1
ATOM 13880 O O . GLY D 1 177 ? -6.394 -15.210 49.787 1.00 19.11 174 GLY D O 1
ATOM 13881 N N . LYS D 1 178 ? -5.812 -13.093 50.378 1.00 20.96 175 LYS D N 1
ATOM 13882 C CA . LYS D 1 178 ? -6.671 -12.977 51.556 1.00 20.64 175 LYS D CA 1
ATOM 13883 C C . LYS D 1 178 ? -6.159 -13.792 52.761 1.00 20.60 175 LYS D C 1
ATOM 13884 O O . LYS D 1 178 ? -6.859 -13.925 53.746 1.00 20.83 175 LYS D O 1
ATOM 13890 N N . ALA D 1 179 ? -4.917 -14.265 52.724 1.00 20.35 176 ALA D N 1
ATOM 13891 C CA . ALA D 1 179 ? -4.415 -15.130 53.788 1.00 21.35 176 ALA D CA 1
ATOM 13892 C C . ALA D 1 179 ? -3.976 -14.389 55.044 1.00 20.52 176 ALA D C 1
ATOM 13893 O O . ALA D 1 179 ? -4.077 -14.915 56.149 1.00 19.20 176 ALA D O 1
ATOM 13895 N N . ALA D 1 180 ? -3.426 -13.201 54.866 1.00 18.26 177 ALA D N 1
ATOM 13896 C CA . ALA D 1 180 ? -2.896 -12.445 55.977 1.00 18.56 177 ALA D CA 1
ATOM 13897 C C . ALA D 1 180 ? -3.522 -11.059 56.049 1.00 18.36 177 ALA D C 1
ATOM 13898 O O . ALA D 1 180 ? -3.439 -10.272 55.094 1.00 15.47 177 ALA D O 1
ATOM 13900 N N . HIS D 1 181 ? -4.152 -10.769 57.186 1.00 18.80 178 HIS D N 1
ATOM 13901 C CA . HIS D 1 181 ? -4.751 -9.457 57.425 1.00 19.09 178 HIS D CA 1
ATOM 13902 C C . HIS D 1 181 ? -3.960 -8.889 58.566 1.00 20.84 178 HIS D C 1
ATOM 13903 O O . HIS D 1 181 ? -4.286 -9.078 59.762 1.00 22.67 178 HIS D O 1
ATOM 13910 N N . ILE D 1 182 ? -2.867 -8.228 58.198 1.00 20.35 179 ILE D N 1
ATOM 13911 C CA . ILE D 1 182 ? -1.901 -7.770 59.190 1.00 21.79 179 ILE D CA 1
ATOM 13912 C C . ILE D 1 182 ? -1.401 -6.352 58.986 1.00 22.17 179 ILE D C 1
ATOM 13913 O O . ILE D 1 182 ? -1.626 -5.723 57.946 1.00 19.16 179 ILE D O 1
ATOM 13918 N N . THR D 1 183 ? -0.720 -5.847 60.003 1.00 22.67 180 THR D N 1
ATOM 13919 C CA . THR D 1 183 ? -0.038 -4.578 59.879 1.00 22.70 180 THR D CA 1
ATOM 13920 C C . THR D 1 183 ? 1.127 -4.644 60.840 1.00 24.19 180 THR D C 1
ATOM 13921 O O . THR D 1 183 ? 1.120 -5.480 61.751 1.00 25.42 180 THR D O 1
ATOM 13925 N N . ASP D 1 184 ? 2.150 -3.825 60.632 1.00 23.95 181 ASP D N 1
ATOM 13926 C CA . ASP D 1 184 ? 3.228 -3.799 61.605 1.00 24.39 181 ASP D CA 1
ATOM 13927 C C . ASP D 1 184 ? 2.918 -2.685 62.657 1.00 24.35 181 ASP D C 1
ATOM 13928 O O . ASP D 1 184 ? 1.894 -1.980 62.557 1.00 24.09 181 ASP D O 1
ATOM 13933 N N . TYR D 1 185 ? 3.767 -2.584 63.679 1.00 25.04 182 TYR D N 1
ATOM 13934 C CA . TYR D 1 185 ? 3.590 -1.600 64.755 1.00 24.25 182 TYR D CA 1
ATOM 13935 C C . TYR D 1 185 ? 3.594 -0.159 64.248 1.00 24.14 182 TYR D C 1
ATOM 13936 O O . TYR D 1 185 ? 2.727 0.625 64.626 1.00 28.26 182 TYR D O 1
ATOM 13945 N N . SER D 1 186 ? 4.566 0.192 63.409 1.00 22.94 183 SER D N 1
ATOM 13946 C CA . SER D 1 186 ? 4.607 1.541 62.784 1.00 22.66 183 SER D CA 1
ATOM 13947 C C . SER D 1 186 ? 3.324 1.952 62.053 1.00 23.11 183 SER D C 1
ATOM 13948 O O . SER D 1 186 ? 2.845 3.077 62.228 1.00 22.07 183 SER D O 1
ATOM 13951 N N . ASN D 1 187 ? 2.805 1.100 61.173 1.00 21.25 184 ASN D N 1
ATOM 13952 C CA . ASN D 1 187 ? 1.571 1.452 60.468 1.00 22.01 184 ASN D CA 1
ATOM 13953 C C . ASN D 1 187 ? 0.365 1.579 61.429 1.00 21.52 184 ASN D C 1
ATOM 13954 O O . ASN D 1 187 ? -0.406 2.539 61.350 1.00 23.13 184 ASN D O 1
ATOM 13959 N N . ALA D 1 188 ? 0.260 0.674 62.402 1.00 19.26 185 ALA D N 1
ATOM 13960 C CA . ALA D 1 188 ? -0.844 0.691 63.358 1.00 17.70 185 ALA D CA 1
ATOM 13961 C C . ALA D 1 188 ? -0.832 1.965 64.207 1.00 17.95 185 ALA D C 1
ATOM 13962 O O . ALA D 1 188 ? -1.896 2.594 64.510 1.00 13.89 185 ALA D O 1
ATOM 13964 N N . SER D 1 189 ? 0.398 2.404 64.501 1.00 12.87 186 SER D N 1
ATOM 13965 C CA . SER D 1 189 ? 0.569 3.552 65.342 1.00 16.84 186 SER D CA 1
ATOM 13966 C C . SER D 1 189 ? 0.036 4.853 64.723 1.00 17.66 186 SER D C 1
ATOM 13967 O O . SER D 1 189 ? -0.104 5.853 65.452 1.00 20.23 186 SER D O 1
ATOM 13970 N N . ARG D 1 190 ? -0.280 4.852 63.425 1.00 17.57 187 ARG D N 1
ATOM 13971 C CA . ARG D 1 190 ? -0.779 6.037 62.736 1.00 18.77 187 ARG D CA 1
ATOM 13972 C C . ARG D 1 190 ? -2.307 6.032 62.550 1.00 21.99 187 ARG D C 1
ATOM 13973 O O . ARG D 1 190 ? -2.864 6.928 61.891 1.00 19.47 187 ARG D O 1
ATOM 13981 N N . THR D 1 191 ? -2.978 5.093 63.187 1.00 21.82 188 THR D N 1
ATOM 13982 C CA . THR D 1 191 ? -4.415 4.882 62.960 1.00 22.68 188 THR D CA 1
ATOM 13983 C C . THR D 1 191 ? -5.350 5.599 63.889 1.00 21.96 188 THR D C 1
ATOM 13984 O O . THR D 1 191 ? -6.530 5.712 63.602 1.00 22.71 188 THR D O 1
ATOM 13988 N N . LEU D 1 192 ? -4.816 6.131 64.981 1.00 23.81 189 LEU D N 1
ATOM 13989 C CA . LEU D 1 192 ? -5.627 6.729 66.047 1.00 23.74 189 LEU D CA 1
ATOM 13990 C C . LEU D 1 192 ? -6.478 5.682 66.745 1.00 23.33 189 LEU D C 1
ATOM 13991 O O . LEU D 1 192 ? -7.366 6.065 67.502 1.00 19.58 189 LEU D O 1
ATOM 14004 N N . PHE D 1 194 ? -4.772 2.648 67.876 1.00 22.56 191 PHE D N 1
ATOM 14005 C CA . PHE D 1 194 ? -3.783 1.782 68.494 1.00 21.31 191 PHE D CA 1
ATOM 14006 C C . PHE D 1 194 ? -3.056 2.509 69.592 1.00 22.46 191 PHE D C 1
ATOM 14007 O O . PHE D 1 194 ? -2.551 3.615 69.399 1.00 24.14 191 PHE D O 1
ATOM 14015 N N . ASN D 1 195 ? -3.017 1.889 70.761 1.00 21.33 192 ASN D N 1
ATOM 14016 C CA . ASN D 1 195 ? -2.344 2.458 71.906 1.00 21.79 192 ASN D CA 1
ATOM 14017 C C . ASN D 1 195 ? -0.864 2.097 71.824 1.00 21.47 192 ASN D C 1
ATOM 14018 O O . ASN D 1 195 ? -0.514 0.930 71.914 1.00 24.77 192 ASN D O 1
ATOM 14023 N N . ILE D 1 196 ? -0.001 3.093 71.744 1.00 19.88 193 ILE D N 1
ATOM 14024 C CA . ILE D 1 196 ? 1.425 2.842 71.530 1.00 21.04 193 ILE D CA 1
ATOM 14025 C C . ILE D 1 196 ? 2.212 2.548 72.775 1.00 22.17 193 ILE D C 1
ATOM 14026 O O . ILE D 1 196 ? 3.413 2.251 72.696 1.00 22.77 193 ILE D O 1
ATOM 14031 N N . HIS D 1 197 ? 1.555 2.705 73.923 1.00 20.83 194 HIS D N 1
ATOM 14032 C CA . HIS D 1 197 ? 2.167 2.444 75.175 1.00 22.72 194 HIS D CA 1
ATOM 14033 C C . HIS D 1 197 ? 1.906 0.964 75.523 1.00 24.83 194 HIS D C 1
ATOM 14034 O O . HIS D 1 197 ? 2.844 0.207 75.778 1.00 21.89 194 HIS D O 1
ATOM 14041 N N . ASP D 1 198 ? 0.640 0.540 75.445 1.00 27.21 195 ASP D N 1
ATOM 14042 C CA . ASP D 1 198 ? 0.269 -0.844 75.742 1.00 28.14 195 ASP D CA 1
ATOM 14043 C C . ASP D 1 198 ? 0.437 -1.733 74.503 1.00 26.29 195 ASP D C 1
ATOM 14044 O O . ASP D 1 198 ? 0.313 -2.953 74.602 1.00 26.62 195 ASP D O 1
ATOM 14049 N N . LEU D 1 199 ? 0.704 -1.119 73.348 1.00 23.16 196 LEU D N 1
ATOM 14050 C CA . LEU D 1 199 ? 0.872 -1.830 72.077 1.00 20.74 196 LEU D CA 1
ATOM 14051 C C . LEU D 1 199 ? -0.338 -2.695 71.750 1.00 22.90 196 LEU D C 1
ATOM 14052 O O . LEU D 1 199 ? -0.198 -3.890 71.523 1.00 24.54 196 LEU D O 1
ATOM 14057 N N A GLU D 1 200 ? -1.520 -2.089 71.699 0.50 23.49 197 GLU D N 1
ATOM 14058 N N B GLU D 1 200 ? -1.524 -2.096 71.725 0.50 23.24 197 GLU D N 1
ATOM 14059 C CA A GLU D 1 200 ? -2.742 -2.827 71.370 0.50 24.16 197 GLU D CA 1
ATOM 14060 C CA B GLU D 1 200 ? -2.733 -2.831 71.343 0.50 23.76 197 GLU D CA 1
ATOM 14061 C C A GLU D 1 200 ? -3.879 -1.920 70.886 0.50 23.31 197 GLU D C 1
ATOM 14062 C C B GLU D 1 200 ? -3.882 -1.923 70.892 0.50 23.09 197 GLU D C 1
ATOM 14063 O O A GLU D 1 200 ? -3.924 -0.722 71.212 0.50 21.37 197 GLU D O 1
ATOM 14064 O O B GLU D 1 200 ? -3.937 -0.733 71.240 0.50 21.18 197 GLU D O 1
ATOM 14075 N N . TRP D 1 201 ? -4.782 -2.501 70.093 1.00 21.87 198 TRP D N 1
ATOM 14076 C CA . TRP D 1 201 ? -5.988 -1.808 69.648 1.00 21.08 198 TRP D CA 1
ATOM 14077 C C . TRP D 1 201 ? -6.689 -1.341 70.928 1.00 20.28 198 TRP D C 1
ATOM 14078 O O . TRP D 1 201 ? -6.877 -2.105 71.881 1.00 19.30 198 TRP D O 1
ATOM 14089 N N . ASP D 1 202 ? -7.049 -0.067 70.977 1.00 20.60 199 ASP D N 1
ATOM 14090 C CA . ASP D 1 202 ? -7.594 0.492 72.219 1.00 21.16 199 ASP D CA 1
ATOM 14091 C C . ASP D 1 202 ? -9.128 0.524 72.187 1.00 21.48 199 ASP D C 1
ATOM 14092 O O . ASP D 1 202 ? -9.735 1.256 71.408 1.00 20.50 199 ASP D O 1
ATOM 14097 N N . ASP D 1 203 ? -9.754 -0.224 73.075 1.00 22.63 200 ASP D N 1
ATOM 14098 C CA . ASP D 1 203 ? -11.220 -0.286 73.105 1.00 23.87 200 ASP D CA 1
ATOM 14099 C C . ASP D 1 203 ? -11.929 1.065 73.195 1.00 23.44 200 ASP D C 1
ATOM 14100 O O . ASP D 1 203 ? -12.898 1.287 72.477 1.00 20.54 200 ASP D O 1
ATOM 14105 N N . GLU D 1 204 ? -11.434 1.967 74.052 1.00 23.22 201 GLU D N 1
ATOM 14106 C CA . GLU D 1 204 ? -12.081 3.276 74.236 1.00 23.99 201 GLU D CA 1
ATOM 14107 C C . GLU D 1 204 ? -12.077 4.107 72.944 1.00 22.31 201 GLU D C 1
ATOM 14108 O O . GLU D 1 204 ? -13.092 4.722 72.588 1.00 21.20 201 GLU D O 1
ATOM 14114 N N . LEU D 1 205 ? -10.933 4.103 72.259 1.00 19.20 202 LEU D N 1
ATOM 14115 C CA . LEU D 1 205 ? -10.764 4.825 70.994 1.00 19.08 202 LEU D CA 1
ATOM 14116 C C . LEU D 1 205 ? -11.689 4.253 69.912 1.00 17.32 202 LEU D C 1
ATOM 14117 O O . LEU D 1 205 ? -12.289 4.980 69.153 1.00 15.48 202 LEU D O 1
ATOM 14122 N N . LEU D 1 206 ? -11.773 2.950 69.811 1.00 20.29 203 LEU D N 1
ATOM 14123 C CA . LEU D 1 206 ? -12.711 2.325 68.875 1.00 21.43 203 LEU D CA 1
ATOM 14124 C C . LEU D 1 206 ? -14.168 2.720 69.159 1.00 21.65 203 LEU D C 1
ATOM 14125 O O . LEU D 1 206 ? -14.937 2.972 68.243 1.00 21.61 203 LEU D O 1
ATOM 14130 N N . GLU D 1 207 ? -14.547 2.728 70.433 1.00 23.12 204 GLU D N 1
ATOM 14131 C CA . GLU D 1 207 ? -15.896 3.138 70.826 1.00 23.93 204 GLU D CA 1
ATOM 14132 C C . GLU D 1 207 ? -16.100 4.573 70.431 1.00 21.99 204 GLU D C 1
ATOM 14133 O O . GLU D 1 207 ? -17.139 4.908 69.886 1.00 21.13 204 GLU D O 1
ATOM 14139 N N . LEU D 1 208 ? -15.100 5.417 70.697 1.00 20.92 205 LEU D N 1
ATOM 14140 C CA . LEU D 1 208 ? -15.212 6.832 70.369 1.00 19.95 205 LEU D CA 1
ATOM 14141 C C . LEU D 1 208 ? -15.279 7.022 68.864 1.00 18.94 205 LEU D C 1
ATOM 14142 O O . LEU D 1 208 ? -16.013 7.878 68.383 1.00 21.80 205 LEU D O 1
ATOM 14147 N N . LEU D 1 209 ? -14.572 6.193 68.102 1.00 18.10 206 LEU D N 1
ATOM 14148 C CA . LEU D 1 209 ? -14.600 6.345 66.662 1.00 18.89 206 LEU D CA 1
ATOM 14149 C C . LEU D 1 209 ? -15.697 5.504 66.008 1.00 20.14 206 LEU D C 1
ATOM 14150 O O . LEU D 1 209 ? -15.805 5.500 64.780 1.00 21.39 206 LEU D O 1
ATOM 14155 N N . THR D 1 210 ? -16.497 4.788 66.806 1.00 21.63 207 THR D N 1
ATOM 14156 C CA . THR D 1 210 ? -17.575 3.899 66.285 1.00 22.25 207 THR D CA 1
ATOM 14157 C C . THR D 1 210 ? -17.081 2.882 65.241 1.00 22.19 207 THR D C 1
ATOM 14158 O O . THR D 1 210 ? -17.722 2.645 64.207 1.00 22.80 207 THR D O 1
ATOM 14162 N N . VAL D 1 211 ? -15.919 2.299 65.510 1.00 21.90 208 VAL D N 1
ATOM 14163 C CA . VAL D 1 211 ? -15.315 1.287 64.639 1.00 21.39 208 VAL D CA 1
ATOM 14164 C C . VAL D 1 211 ? -15.352 -0.067 65.332 1.00 22.92 208 VAL D C 1
ATOM 14165 O O . VAL D 1 211 ? -14.784 -0.212 66.417 1.00 24.65 208 VAL D O 1
ATOM 14169 N N . PRO D 1 212 ? -16.061 -1.051 64.749 1.00 22.76 209 PRO D N 1
ATOM 14170 C CA . PRO D 1 212 ? -16.094 -2.359 65.398 1.00 23.70 209 PRO D CA 1
ATOM 14171 C C . PRO D 1 212 ? -14.755 -3.065 65.257 1.00 24.64 209 PRO D C 1
ATOM 14172 O O . PRO D 1 212 ? -14.080 -2.956 64.229 1.00 23.65 209 PRO D O 1
ATOM 14176 N N . LYS D 1 213 ? -14.390 -3.813 66.292 1.00 25.08 210 LYS D N 1
ATOM 14177 C CA . LYS D 1 213 ? -13.080 -4.450 66.347 1.00 25.59 210 LYS D CA 1
ATOM 14178 C C . LYS D 1 213 ? -12.920 -5.536 65.297 1.00 24.06 210 LYS D C 1
ATOM 14179 O O . LYS D 1 213 ? -11.799 -5.846 64.915 1.00 25.18 210 LYS D O 1
ATOM 14185 N N . ASN D 1 214 ? -14.043 -6.108 64.838 1.00 24.00 211 ASN D N 1
ATOM 14186 C CA . ASN D 1 214 ? -14.037 -7.138 63.813 1.00 24.50 211 ASN D CA 1
ATOM 14187 C C . ASN D 1 214 ? -13.436 -6.725 62.452 1.00 23.11 211 ASN D C 1
ATOM 14188 O O . ASN D 1 214 ? -13.201 -7.588 61.591 1.00 21.11 211 ASN D O 1
ATOM 14209 N N . LEU D 1 216 ? -10.489 -4.784 62.284 1.00 21.47 213 LEU D N 1
ATOM 14210 C CA . LEU D 1 216 ? -9.050 -4.565 62.442 1.00 19.62 213 LEU D CA 1
ATOM 14211 C C . LEU D 1 216 ? -8.098 -5.742 62.128 1.00 23.40 213 LEU D C 1
ATOM 14212 O O . LEU D 1 216 ? -8.447 -6.911 62.350 1.00 23.53 213 LEU D O 1
ATOM 14217 N N . PRO D 1 217 ? -6.880 -5.434 61.635 1.00 25.25 214 PRO D N 1
ATOM 14218 C CA . PRO D 1 217 ? -5.901 -6.490 61.366 1.00 26.05 214 PRO D CA 1
ATOM 14219 C C . PRO D 1 217 ? -5.168 -6.842 62.628 1.00 25.92 214 PRO D C 1
ATOM 14220 O O . PRO D 1 217 ? -5.384 -6.200 63.652 1.00 24.12 214 PRO D O 1
ATOM 14224 N N . GLU D 1 218 ? -4.300 -7.853 62.536 1.00 25.55 215 GLU D N 1
ATOM 14225 C CA . GLU D 1 218 ? -3.464 -8.263 63.629 1.00 25.68 215 GLU D CA 1
ATOM 14226 C C . GLU D 1 218 ? -2.174 -7.480 63.491 1.00 24.06 215 GLU D C 1
ATOM 14227 O O . GLU D 1 218 ? -1.585 -7.420 62.413 1.00 23.36 215 GLU D O 1
ATOM 14233 N N . VAL D 1 219 ? -1.723 -6.898 64.599 1.00 22.74 216 VAL D N 1
ATOM 14234 C CA . VAL D 1 219 ? -0.543 -6.062 64.595 1.00 20.22 216 VAL D CA 1
ATOM 14235 C C . VAL D 1 219 ? 0.648 -6.923 64.836 1.00 19.38 216 VAL D C 1
ATOM 14236 O O . VAL D 1 219 ? 0.672 -7.677 65.808 1.00 19.12 216 VAL D O 1
ATOM 14240 N N A LYS D 1 220 ? 1.679 -6.786 64.012 0.50 20.10 217 LYS D N 1
ATOM 14241 N N B LYS D 1 220 ? 1.652 -6.791 63.966 0.50 19.96 217 LYS D N 1
ATOM 14242 C CA A LYS D 1 220 ? 2.856 -7.623 64.155 0.50 20.66 217 LYS D CA 1
ATOM 14243 C CA B LYS D 1 220 ? 2.861 -7.616 63.976 0.50 20.40 217 LYS D CA 1
ATOM 14244 C C A LYS D 1 220 ? 4.142 -6.844 63.995 0.50 20.70 217 LYS D C 1
ATOM 14245 C C B LYS D 1 220 ? 4.146 -6.824 64.036 0.50 20.59 217 LYS D C 1
ATOM 14246 O O A LYS D 1 220 ? 4.132 -5.644 63.726 0.50 21.70 217 LYS D O 1
ATOM 14247 O O B LYS D 1 220 ? 4.142 -5.597 63.948 0.50 21.91 217 LYS D O 1
ATOM 14258 N N . ALA D 1 221 ? 5.257 -7.545 64.158 1.00 20.31 218 ALA D N 1
ATOM 14259 C CA . ALA D 1 221 ? 6.575 -6.952 64.041 1.00 21.71 218 ALA D CA 1
ATOM 14260 C C . ALA D 1 221 ? 6.745 -6.517 62.611 1.00 22.94 218 ALA D C 1
ATOM 14261 O O . ALA D 1 221 ? 5.960 -6.911 61.736 1.00 25.03 218 ALA D O 1
ATOM 14263 N N . SER D 1 222 ? 7.822 -5.779 62.366 1.00 23.23 219 SER D N 1
ATOM 14264 C CA . SER D 1 222 ? 8.081 -5.186 61.058 1.00 23.51 219 SER D CA 1
ATOM 14265 C C . SER D 1 222 ? 8.925 -6.100 60.191 1.00 23.16 219 SER D C 1
ATOM 14266 O O . SER D 1 222 ? 8.984 -5.945 58.971 1.00 21.34 219 SER D O 1
ATOM 14269 N N . SER D 1 223 ? 9.560 -7.082 60.821 1.00 23.61 220 SER D N 1
ATOM 14270 C CA . SER D 1 223 ? 10.356 -8.048 60.080 1.00 22.04 220 SER D CA 1
ATOM 14271 C C . SER D 1 223 ? 9.846 -9.420 60.512 1.00 25.20 220 SER D C 1
ATOM 14272 O O . SER D 1 223 ? 10.099 -9.844 61.650 1.00 24.48 220 SER D O 1
ATOM 14275 N N . GLU D 1 224 ? 9.118 -10.101 59.622 1.00 26.07 221 GLU D N 1
ATOM 14276 C CA . GLU D 1 224 ? 8.548 -11.408 59.924 1.00 26.39 221 GLU D CA 1
ATOM 14277 C C . GLU D 1 224 ? 7.914 -12.021 58.673 1.00 25.07 221 GLU D C 1
ATOM 14278 O O . GLU D 1 224 ? 7.297 -11.301 57.896 1.00 23.06 221 GLU D O 1
ATOM 14284 N N . VAL D 1 225 ? 8.048 -13.330 58.457 1.00 23.28 222 VAL D N 1
ATOM 14285 C CA . VAL D 1 225 ? 7.354 -13.937 57.311 1.00 22.46 222 VAL D CA 1
ATOM 14286 C C . VAL D 1 225 ? 5.867 -13.918 57.669 1.00 22.21 222 VAL D C 1
ATOM 14287 O O . VAL D 1 225 ? 5.423 -14.637 58.557 1.00 22.14 222 VAL D O 1
ATOM 14291 N N . TYR D 1 226 ? 5.105 -13.081 56.986 1.00 19.84 223 TYR D N 1
ATOM 14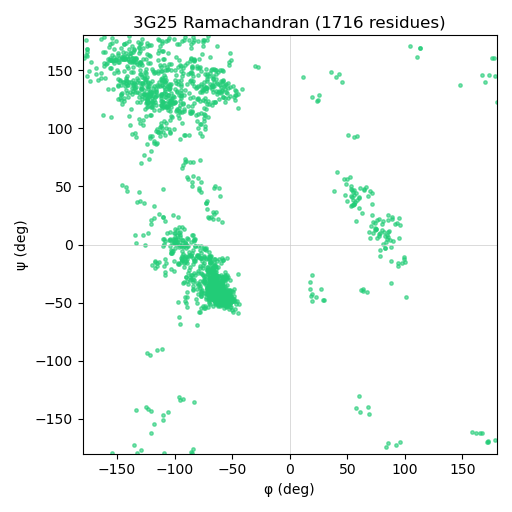292 C CA . TYR D 1 226 ? 3.671 -12.967 57.239 1.00 21.00 223 TYR D CA 1
ATOM 14293 C C . TYR D 1 226 ? 2.857 -13.971 56.449 1.00 19.80 223 TYR D C 1
ATOM 14294 O O . TYR D 1 226 ? 1.692 -14.222 56.774 1.00 20.17 223 TYR D O 1
ATOM 14303 N N . GLY D 1 227 ? 3.470 -14.490 55.393 1.00 20.70 224 GLY D N 1
ATOM 14304 C CA . GLY D 1 227 ? 2.821 -15.412 54.471 1.00 21.23 224 GLY D CA 1
ATOM 14305 C C . GLY D 1 227 ? 3.603 -15.467 53.179 1.00 21.15 224 GLY D C 1
ATOM 14306 O O . GLY D 1 227 ? 4.773 -15.078 53.142 1.00 21.63 224 GLY D O 1
ATOM 14307 N N . LYS D 1 228 ? 2.945 -15.970 52.129 1.00 19.46 225 LYS D N 1
ATOM 14308 C CA A LYS D 1 228 ? 3.528 -16.141 50.809 0.50 18.95 225 LYS D CA 1
ATOM 14309 C CA B LYS D 1 228 ? 3.563 -16.064 50.816 0.50 18.51 225 LYS D CA 1
ATOM 14310 C C . LYS D 1 228 ? 2.588 -15.573 49.774 1.00 17.65 225 LYS D C 1
ATOM 14311 O O . LYS D 1 228 ? 1.379 -15.518 49.998 1.00 17.27 225 LYS D O 1
ATOM 14322 N N . THR D 1 229 ? 3.126 -15.182 48.630 1.00 17.45 226 THR D N 1
ATOM 14323 C CA . THR D 1 229 ? 2.261 -14.698 47.577 1.00 15.51 226 THR D CA 1
ATOM 14324 C C . THR D 1 229 ? 1.352 -15.826 47.138 1.00 15.18 226 THR D C 1
ATOM 14325 O O . THR D 1 229 ? 1.790 -16.965 47.084 1.00 12.98 226 THR D O 1
ATOM 14329 N N . ILE D 1 230 ? 0.077 -15.516 46.887 1.00 14.63 227 ILE D N 1
ATOM 14330 C CA . ILE D 1 230 ? -0.834 -16.457 46.253 1.00 15.61 227 ILE D CA 1
ATOM 14331 C C . ILE D 1 230 ? -0.276 -16.591 44.805 1.00 16.99 227 ILE D C 1
ATOM 14332 O O . ILE D 1 230 ? 0.109 -15.599 44.184 1.00 15.62 227 ILE D O 1
ATOM 14337 N N . ASP D 1 231 ? -0.228 -17.806 44.276 1.00 16.83 228 ASP D N 1
ATOM 14338 C CA . ASP D 1 231 ? 0.453 -18.050 43.010 1.00 18.34 228 ASP D CA 1
ATOM 14339 C C . ASP D 1 231 ? 0.010 -17.178 41.840 1.00 17.43 228 ASP D C 1
ATOM 14340 O O . ASP D 1 231 ? 0.862 -16.673 41.125 1.00 18.06 228 ASP D O 1
ATOM 14345 N N . TYR D 1 232 ? -1.299 -16.935 41.679 1.00 16.58 229 TYR D N 1
ATOM 14346 C CA . TYR D 1 232 ? -1.780 -16.107 40.559 1.00 17.64 229 TYR D CA 1
ATOM 14347 C C . TYR D 1 232 ? -1.443 -14.608 40.594 1.00 17.03 229 TYR D C 1
ATOM 14348 O O . TYR D 1 232 ? -1.662 -13.916 39.601 1.00 19.06 229 TYR D O 1
ATOM 14357 N N . HIS D 1 233 ? -0.922 -14.092 41.715 1.00 16.07 230 HIS D N 1
ATOM 14358 C CA . HIS D 1 233 ? -0.409 -12.724 41.777 1.00 15.18 230 HIS D CA 1
ATOM 14359 C C . HIS D 1 233 ? 1.137 -12.677 41.761 1.00 16.01 230 HIS D C 1
ATOM 14360 O O . HIS D 1 233 ? 1.728 -11.590 41.917 1.00 17.39 230 HIS D O 1
ATOM 14367 N N . PHE D 1 234 ? 1.783 -13.826 41.605 1.00 15.56 231 PHE D N 1
ATOM 14368 C CA . PHE D 1 234 ? 3.255 -13.846 41.468 1.00 17.31 231 PHE D CA 1
ATOM 14369 C C . PHE D 1 234 ? 3.790 -14.868 40.469 1.00 17.68 231 PHE D C 1
ATOM 14370 O O . PHE D 1 234 ? 4.737 -15.612 40.754 1.00 17.20 231 PHE D O 1
ATOM 14378 N N . TYR D 1 235 ? 3.150 -14.912 39.288 1.00 18.77 232 TYR D N 1
ATOM 14379 C CA . TYR D 1 235 ? 3.673 -15.687 38.142 1.00 18.61 232 TYR D CA 1
ATOM 14380 C C . TYR D 1 235 ? 3.812 -17.187 38.407 1.00 19.26 232 TYR D C 1
ATOM 14381 O O . TYR D 1 235 ? 4.686 -17.866 37.852 1.00 22.35 232 TYR D O 1
ATOM 14390 N N . GLY D 1 236 ? 2.930 -17.688 39.253 1.00 18.12 233 GLY D N 1
ATOM 14391 C CA . GLY D 1 236 ? 2.867 -19.072 39.646 1.00 18.40 233 GLY D CA 1
ATOM 14392 C C . GLY D 1 236 ? 3.737 -19.457 40.823 1.00 19.08 233 GLY D C 1
ATOM 14393 O O . GLY D 1 236 ? 3.766 -20.627 41.183 1.00 17.71 233 GLY D O 1
ATOM 14394 N N . GLN D 1 237 ? 4.417 -18.477 41.427 1.00 18.47 234 GLN D N 1
ATOM 14395 C CA . GLN D 1 237 ? 5.332 -18.705 42.531 1.00 19.78 234 GLN D CA 1
ATOM 14396 C C . GLN D 1 237 ? 4.718 -18.241 43.812 1.00 19.34 234 GLN D C 1
ATOM 14397 O O . GLN D 1 237 ? 3.935 -17.301 43.822 1.00 20.66 234 GLN D O 1
ATOM 14403 N N . GLU D 1 238 ? 5.125 -18.886 44.900 1.00 21.07 235 GLU D N 1
ATOM 14404 C CA . GLU D 1 238 ? 4.630 -18.579 46.232 1.00 20.41 235 GLU D CA 1
ATOM 14405 C C . GLU D 1 238 ? 5.826 -18.112 47.057 1.00 21.03 235 GLU D C 1
ATOM 14406 O O . GLU D 1 238 ? 6.508 -18.895 47.722 1.00 20.41 235 GLU D O 1
ATOM 14412 N N . VAL D 1 239 ? 6.046 -16.800 46.977 1.00 21.73 236 VAL D N 1
ATOM 14413 C CA . VAL D 1 239 ? 7.197 -16.129 47.541 1.00 20.60 236 VAL D CA 1
ATOM 14414 C C . VAL D 1 239 ? 6.903 -15.506 48.909 1.00 19.62 236 VAL D C 1
ATOM 14415 O O . VAL D 1 239 ? 5.837 -14.949 49.111 1.00 18.41 236 VAL D O 1
ATOM 14419 N N . PRO D 1 240 ? 7.858 -15.587 49.852 1.00 18.79 237 PRO D N 1
ATOM 14420 C CA . PRO D 1 240 ? 7.579 -15.027 51.171 1.00 20.43 237 PRO D CA 1
ATOM 14421 C C . PRO D 1 240 ? 7.456 -13.505 51.168 1.00 20.35 237 PRO D C 1
ATOM 14422 O O . PRO D 1 240 ? 8.230 -12.838 50.488 1.00 20.83 237 PRO D O 1
ATOM 14426 N N . ILE D 1 241 ? 6.447 -13.011 51.884 1.00 20.07 238 ILE D N 1
ATOM 14427 C CA . ILE D 1 241 ? 6.189 -11.586 52.083 1.00 19.97 238 ILE D CA 1
ATOM 14428 C C . ILE D 1 241 ? 6.694 -11.408 53.535 1.00 20.25 238 ILE D C 1
ATOM 14429 O O . ILE D 1 241 ? 6.098 -11.893 54.470 1.00 21.16 238 ILE D O 1
ATOM 14434 N N . ALA D 1 242 ? 7.834 -10.760 53.701 1.00 21.27 239 ALA D N 1
ATOM 14435 C CA . ALA D 1 242 ? 8.516 -10.789 54.983 1.00 22.14 239 ALA D CA 1
ATOM 14436 C C . ALA D 1 242 ? 8.916 -9.478 55.643 1.00 22.64 239 ALA D C 1
ATOM 14437 O O . ALA D 1 242 ? 9.666 -9.505 56.630 1.00 24.03 239 ALA D O 1
ATOM 14439 N N . GLY D 1 243 ? 8.469 -8.350 55.099 1.00 20.17 240 GLY D N 1
ATOM 14440 C CA . GLY D 1 243 ? 8.751 -7.030 55.702 1.00 20.00 240 GLY D CA 1
ATOM 14441 C C . GLY D 1 243 ? 7.631 -6.043 55.431 1.00 19.64 240 GLY D C 1
ATOM 14442 O O . GLY D 1 243 ? 7.107 -6.003 54.312 1.00 19.19 240 GLY D O 1
ATOM 14443 N N . VAL D 1 244 ? 7.240 -5.282 56.453 1.00 17.43 241 VAL D N 1
ATOM 14444 C CA . VAL D 1 244 ? 6.203 -4.257 56.356 1.00 17.63 241 VAL D CA 1
ATOM 14445 C C . VAL D 1 244 ? 6.560 -3.141 57.325 1.00 18.46 241 VAL D C 1
ATOM 14446 O O . VAL D 1 244 ? 6.792 -3.383 58.525 1.00 17.17 241 VAL D O 1
ATOM 14450 N N . ALA D 1 245 ? 6.627 -1.925 56.801 1.00 17.64 242 ALA D N 1
ATOM 14451 C CA . ALA D 1 245 ? 6.917 -0.752 57.633 1.00 19.89 242 ALA D CA 1
ATOM 14452 C C . ALA D 1 245 ? 6.295 0.461 56.988 1.00 19.91 242 ALA D C 1
ATOM 14453 O O . ALA D 1 245 ? 6.166 0.508 55.767 1.00 22.10 242 ALA D O 1
ATOM 14455 N N . GLY D 1 246 ? 5.857 1.424 57.789 1.00 19.25 243 GLY D N 1
ATOM 14456 C CA . GLY D 1 246 ? 5.379 2.688 57.211 1.00 19.36 243 GLY D CA 1
ATOM 14457 C C . GLY D 1 246 ? 6.554 3.227 56.407 1.00 18.74 243 GLY D C 1
ATOM 14458 O O . GLY D 1 246 ? 7.740 2.995 56.757 1.00 14.98 243 GLY D O 1
ATOM 14459 N N . ASP D 1 247 ? 6.264 3.954 55.334 1.00 20.16 244 ASP D N 1
ATOM 14460 C CA . ASP D 1 247 ? 7.341 4.438 54.459 1.00 20.49 244 ASP D CA 1
ATOM 14461 C C . ASP D 1 247 ? 8.377 5.324 55.151 1.00 20.46 244 ASP D C 1
ATOM 14462 O O . ASP D 1 247 ? 9.597 5.153 54.957 1.00 19.50 244 ASP D O 1
ATOM 14467 N N . GLN D 1 248 ? 7.898 6.253 55.979 1.00 20.37 245 GLN D N 1
ATOM 14468 C CA . GLN D 1 248 ? 8.801 7.153 56.683 1.00 19.87 245 GLN D CA 1
ATOM 14469 C C . GLN D 1 248 ? 9.600 6.381 57.704 1.00 22.55 245 GLN D C 1
ATOM 14470 O O . GLN D 1 248 ? 10.770 6.686 57.899 1.00 20.88 245 GLN D O 1
ATOM 14476 N N . GLN D 1 249 ? 8.970 5.403 58.368 1.00 20.53 246 GLN D N 1
ATOM 14477 C CA . GLN D 1 249 ? 9.695 4.593 59.292 1.00 20.17 246 GLN D CA 1
ATOM 14478 C C . GLN D 1 249 ? 10.653 3.679 58.508 1.00 20.20 246 GLN D C 1
ATOM 14479 O O . GLN D 1 249 ? 11.796 3.493 58.902 1.00 13.94 246 GLN D O 1
ATOM 14485 N N . ALA D 1 250 ? 10.196 3.148 57.375 1.00 19.69 247 ALA D N 1
ATOM 14486 C CA . ALA D 1 250 ? 11.059 2.339 56.528 1.00 19.14 247 ALA D CA 1
ATOM 14487 C C . ALA D 1 250 ? 12.316 3.118 56.129 1.00 18.79 247 ALA D C 1
ATOM 14488 O O . ALA D 1 250 ? 13.387 2.550 56.032 1.00 17.55 247 ALA D O 1
ATOM 14490 N N . ALA D 1 251 ? 12.154 4.402 55.797 1.00 19.92 248 ALA D N 1
ATOM 14491 C CA . ALA D 1 251 ? 13.278 5.251 55.395 1.00 21.15 248 ALA D CA 1
ATOM 14492 C C . ALA D 1 251 ? 14.206 5.462 56.591 1.00 21.25 248 ALA D C 1
ATOM 14493 O O . ALA D 1 251 ? 15.439 5.461 56.454 1.00 21.65 248 ALA D O 1
ATOM 14495 N N . LEU D 1 252 ? 13.599 5.636 57.761 1.00 22.19 249 LEU D N 1
ATOM 14496 C CA . LEU D 1 252 ? 14.370 5.782 58.992 1.00 21.97 249 LEU D CA 1
ATOM 14497 C C . LEU D 1 252 ? 15.295 4.593 59.094 1.00 23.46 249 LEU D C 1
ATOM 14498 O O . LEU D 1 252 ? 16.497 4.775 59.203 1.00 23.42 249 LEU D O 1
ATOM 14503 N N . PHE D 1 253 ? 14.725 3.382 58.987 1.00 23.30 250 PHE D N 1
ATOM 14504 C CA . PHE D 1 253 ? 15.526 2.148 59.075 1.00 22.60 250 PHE D CA 1
ATOM 14505 C C . PHE D 1 253 ? 16.570 2.066 57.945 1.00 19.84 250 PHE D C 1
ATOM 14506 O O . PHE D 1 253 ? 17.648 1.573 58.172 1.00 21.20 250 PHE D O 1
ATOM 14514 N N . GLY D 1 254 ? 16.237 2.525 56.739 1.00 21.59 251 GLY D N 1
ATOM 14515 C CA . GLY D 1 254 ? 17.149 2.466 55.560 1.00 21.47 251 GLY D CA 1
ATOM 14516 C C . GLY D 1 254 ? 18.333 3.433 55.583 1.00 21.41 251 GLY D C 1
ATOM 14517 O O . GLY D 1 254 ? 19.337 3.227 54.874 1.00 21.28 251 GLY D O 1
ATOM 14518 N N . GLN D 1 255 ? 18.210 4.464 56.420 1.00 22.04 252 GLN D N 1
ATOM 14519 C CA . GLN D 1 255 ? 19.265 5.450 56.704 1.00 21.32 252 GLN D CA 1
ATOM 14520 C C . GLN D 1 255 ? 20.132 5.040 57.923 1.00 21.54 252 GLN D C 1
ATOM 14521 O O . GLN D 1 255 ? 20.875 5.863 58.482 1.00 21.48 252 GLN D O 1
ATOM 14527 N N . ALA D 1 256 ? 20.009 3.782 58.349 1.00 20.82 253 ALA D N 1
ATOM 14528 C CA . ALA D 1 256 ? 20.734 3.253 59.499 1.00 20.12 253 ALA D CA 1
ATOM 14529 C C . ALA D 1 256 ? 20.495 4.009 60.809 1.00 20.83 253 ALA D C 1
ATOM 14530 O O . ALA D 1 256 ? 21.259 3.864 61.751 1.00 18.40 253 ALA D O 1
ATOM 14532 N N . CYS D 1 257 ? 19.406 4.759 60.900 1.00 21.19 254 CYS D N 1
ATOM 14533 C CA . CYS D 1 257 ? 19.077 5.473 62.129 1.00 22.03 254 CYS D CA 1
ATOM 14534 C C . CYS D 1 257 ? 18.474 4.507 63.138 1.00 22.56 254 CYS D C 1
ATOM 14535 O O . CYS D 1 257 ? 17.269 4.549 63.403 1.00 21.41 254 CYS D O 1
ATOM 14538 N N . PHE D 1 258 ? 19.307 3.635 63.709 1.00 22.94 255 PHE D N 1
ATOM 14539 C CA . PHE D 1 258 ? 18.786 2.592 64.611 1.00 24.90 255 PHE D CA 1
ATOM 14540 C C . PHE D 1 258 ? 18.783 2.923 66.096 1.00 25.77 255 PHE D C 1
ATOM 14541 O O . PHE D 1 258 ? 18.109 2.244 66.878 1.00 26.49 255 PHE D O 1
ATOM 14549 N N A GLU D 1 259 ? 19.551 3.938 66.482 0.50 25.68 256 GLU D N 1
ATOM 14550 N N B GLU D 1 259 ? 19.532 3.964 66.457 0.50 25.72 256 GLU D N 1
ATOM 14551 C CA A GLU D 1 259 ? 19.724 4.297 67.880 0.50 25.57 256 GLU D CA 1
ATOM 14552 C CA B GLU D 1 259 ? 19.756 4.350 67.839 0.50 25.58 256 GLU D CA 1
ATOM 14553 C C A GLU D 1 259 ? 19.106 5.635 68.264 0.50 26.18 256 GLU D C 1
ATOM 14554 C C B GLU D 1 259 ? 19.086 5.651 68.258 0.50 26.19 256 GLU D C 1
ATOM 14555 O O A GLU D 1 259 ? 18.801 6.489 67.419 0.50 25.19 256 GLU D O 1
ATOM 14556 O O B GLU D 1 259 ? 18.725 6.500 67.430 0.50 25.12 256 GLU D O 1
ATOM 14567 N N . ARG D 1 260 ? 18.936 5.790 69.573 1.00 26.87 257 ARG D N 1
ATOM 14568 C CA . ARG D 1 260 ? 18.325 6.974 70.178 1.00 26.88 257 ARG D CA 1
ATOM 14569 C C . ARG D 1 260 ? 19.018 8.228 69.667 1.00 25.02 257 ARG D C 1
ATOM 14570 O O . ARG D 1 260 ? 20.243 8.302 69.658 1.00 22.18 257 ARG D O 1
ATOM 14578 N N . GLY D 1 261 ? 18.222 9.169 69.162 1.00 21.68 258 GLY D N 1
ATOM 14579 C CA . GLY D 1 261 ? 18.742 10.452 68.715 1.00 20.70 258 GLY D CA 1
ATOM 14580 C C . GLY D 1 261 ? 19.015 10.622 67.240 1.00 18.67 258 GLY D C 1
ATOM 14581 O O . GLY D 1 261 ? 19.146 11.771 66.793 1.00 13.41 258 GLY D O 1
ATOM 14582 N N . ASP D 1 262 ? 19.081 9.495 66.514 1.00 17.35 259 ASP D N 1
ATOM 14583 C CA . ASP D 1 262 ? 19.407 9.482 65.097 1.00 19.23 259 ASP D CA 1
ATOM 14584 C C . ASP D 1 262 ? 18.200 9.935 64.304 1.00 20.66 259 ASP D C 1
ATOM 14585 O O . ASP D 1 262 ? 17.072 9.483 64.531 1.00 18.12 259 ASP D O 1
ATOM 14590 N N . VAL D 1 263 ? 18.471 10.872 63.405 1.00 22.20 260 VAL D N 1
ATOM 14591 C CA . VAL D 1 263 ? 17.444 11.545 62.640 1.00 23.55 260 VAL D CA 1
ATOM 14592 C C . VAL D 1 263 ? 17.711 11.568 61.146 1.00 21.93 260 VAL D C 1
ATOM 14593 O O . VAL D 1 263 ? 18.871 11.631 60.709 1.00 20.03 260 VAL D O 1
ATOM 14597 N N . LYS D 1 264 ? 16.621 11.589 60.384 1.00 19.25 261 LYS D N 1
ATOM 14598 C CA . LYS D 1 264 ? 16.688 11.790 58.933 1.00 17.26 261 LYS D CA 1
ATOM 14599 C C . LYS D 1 264 ? 15.474 12.605 58.500 1.00 18.05 261 LYS D C 1
ATOM 14600 O O . LYS D 1 264 ? 14.439 12.674 59.225 1.00 16.67 261 LYS D O 1
ATOM 14606 N N . ASN D 1 265 ? 15.606 13.223 57.331 1.00 16.95 262 ASN D N 1
ATOM 14607 C CA . ASN D 1 265 ? 14.485 13.910 56.702 1.00 19.43 262 ASN D CA 1
ATOM 14608 C C . ASN D 1 265 ? 14.250 13.355 55.297 1.00 20.03 262 ASN D C 1
ATOM 14609 O O . ASN D 1 265 ? 15.204 13.200 54.486 1.00 18.57 262 ASN D O 1
ATOM 14614 N N . THR D 1 266 ? 12.990 13.011 55.032 1.00 20.63 263 THR D N 1
ATOM 14615 C CA . THR D 1 266 ? 12.614 12.538 53.708 1.00 21.65 263 THR D CA 1
ATOM 14616 C C . THR D 1 266 ? 11.813 13.630 53.028 1.00 22.77 263 THR D C 1
ATOM 14617 O O . THR D 1 266 ? 10.865 14.185 53.630 1.00 22.97 263 THR D O 1
ATOM 14621 N N . TYR D 1 267 ? 12.212 13.962 51.805 1.00 20.12 264 TYR D N 1
ATOM 14622 C CA . TYR D 1 267 ? 11.486 14.951 50.998 1.00 22.30 264 TYR D CA 1
ATOM 14623 C C . TYR D 1 267 ? 10.760 14.197 49.880 1.00 22.68 264 TYR D C 1
ATOM 14624 O O . TYR D 1 267 ? 11.389 13.773 48.918 1.00 24.82 264 TYR D O 1
ATOM 14633 N N . GLY D 1 268 ? 9.471 13.956 50.031 1.00 21.86 265 GLY D N 1
ATOM 14634 C CA . GLY D 1 268 ? 8.678 13.302 48.950 1.00 21.49 265 GLY D CA 1
ATOM 14635 C C . GLY D 1 268 ? 7.376 14.069 48.764 1.00 20.66 265 GLY D C 1
ATOM 14636 O O . GLY D 1 268 ? 7.358 15.311 48.852 1.00 21.13 265 GLY D O 1
ATOM 14637 N N . THR D 1 269 ? 6.268 13.379 48.500 1.00 18.72 266 THR D N 1
ATOM 14638 C CA . THR D 1 269 ? 4.982 14.103 48.402 1.00 17.37 266 THR D CA 1
ATOM 14639 C C . THR D 1 269 ? 4.910 15.047 49.623 1.00 16.34 266 THR D C 1
ATOM 14640 O O . THR D 1 269 ? 4.714 16.251 49.452 1.00 18.01 266 THR D O 1
ATOM 14644 N N . GLY D 1 270 ? 5.128 14.524 50.835 1.00 13.90 267 GLY D N 1
ATOM 14645 C CA . GLY D 1 270 ? 5.215 15.344 52.058 1.00 13.63 267 GLY D CA 1
ATOM 14646 C C . GLY D 1 270 ? 6.664 15.364 52.538 1.00 15.39 267 GLY D C 1
ATOM 14647 O O . GLY D 1 270 ? 7.551 14.767 51.884 1.00 16.43 267 GLY D O 1
ATOM 14648 N N . GLY D 1 271 ? 6.917 16.062 53.649 1.00 13.16 268 GLY D N 1
ATOM 14649 C CA . GLY D 1 271 ? 8.263 16.120 54.206 1.00 16.00 268 GLY D CA 1
ATOM 14650 C C . GLY D 1 271 ? 8.173 15.594 55.620 1.00 16.40 268 GLY D C 1
ATOM 14651 O O . GLY D 1 271 ? 7.392 16.087 56.439 1.00 18.46 268 GLY D O 1
ATOM 14652 N N . PHE D 1 272 ? 9.029 14.644 55.953 1.00 16.73 269 PHE D N 1
ATOM 14653 C CA . PHE D 1 272 ? 8.901 13.963 57.230 1.00 14.90 269 PHE D CA 1
ATOM 14654 C C . PHE D 1 272 ? 10.270 13.753 57.844 1.00 16.66 269 PHE D C 1
ATOM 14655 O O . PHE D 1 272 ? 11.048 13.024 57.244 1.00 15.13 269 PHE D O 1
ATOM 14671 N N . LEU D 1 274 ? 12.118 12.214 61.089 1.00 18.98 271 LEU D N 1
ATOM 14672 C CA . LEU D 1 274 ? 11.909 11.288 62.198 1.00 17.29 271 LEU D CA 1
ATOM 14673 C C . LEU D 1 274 ? 13.230 11.072 62.936 1.00 18.63 271 LEU D C 1
ATOM 14674 O O . LEU D 1 274 ? 14.277 10.936 62.279 1.00 19.14 271 LEU D O 1
ATOM 14687 N N . ASN D 1 276 ? 14.904 8.593 65.904 1.00 16.86 273 ASN D N 1
ATOM 14688 C CA . ASN D 1 276 ? 14.698 7.366 66.683 1.00 18.01 273 ASN D CA 1
ATOM 14689 C C . ASN D 1 276 ? 14.899 7.750 68.161 1.00 17.19 273 ASN D C 1
ATOM 14690 O O . ASN D 1 276 ? 15.808 8.520 68.476 1.00 17.71 273 ASN D O 1
ATOM 14695 N N . THR D 1 277 ? 14.005 7.290 69.046 1.00 17.97 274 THR D N 1
ATOM 14696 C CA . THR D 1 277 ? 14.130 7.535 70.490 1.00 18.16 274 THR D CA 1
ATOM 14697 C C . THR D 1 277 ? 14.282 6.211 71.244 1.00 20.38 274 THR D C 1
ATOM 14698 O O . THR D 1 277 ? 13.996 6.099 72.461 1.00 14.85 274 THR D O 1
ATOM 14702 N N . GLY D 1 278 ? 14.747 5.198 70.512 1.00 21.57 275 GLY D N 1
ATOM 14703 C CA . GLY D 1 278 ? 14.990 3.881 71.093 1.00 21.52 275 GLY D CA 1
ATOM 14704 C C . GLY D 1 278 ? 13.795 3.212 71.764 1.00 23.25 275 GLY D C 1
ATOM 14705 O O . GLY D 1 278 ? 12.633 3.322 71.295 1.00 22.25 275 GLY D O 1
ATOM 14706 N N . ASP D 1 279 ? 14.088 2.561 72.897 1.00 23.26 276 ASP D N 1
ATOM 14707 C CA . ASP D 1 279 ? 13.100 1.779 73.629 1.00 26.36 276 ASP D CA 1
ATOM 14708 C C . ASP D 1 279 ? 11.987 2.572 74.330 1.00 26.57 276 ASP D C 1
ATOM 14709 O O . ASP D 1 279 ? 11.054 1.953 74.853 1.00 26.91 276 ASP D O 1
ATOM 14714 N N . LYS D 1 280 ? 12.068 3.910 74.336 1.00 27.21 277 LYS D N 1
ATOM 14715 C CA . LYS D 1 280 ? 11.088 4.727 75.062 1.00 26.47 277 LYS D CA 1
ATOM 14716 C C . LYS D 1 280 ? 10.387 5.824 74.223 1.00 24.90 277 LYS D C 1
ATOM 14717 O O . LYS D 1 280 ? 10.980 6.453 73.361 1.00 21.23 277 LYS D O 1
ATOM 14723 N N . ALA D 1 281 ? 9.088 5.984 74.474 1.00 24.21 278 ALA D N 1
ATOM 14724 C CA . ALA D 1 281 ? 8.248 6.993 73.825 1.00 24.02 278 ALA D CA 1
ATOM 14725 C C . ALA D 1 281 ? 8.571 8.352 74.434 1.00 23.75 278 ALA D C 1
ATOM 14726 O O . ALA D 1 281 ? 8.670 8.463 75.651 1.00 25.20 278 ALA D O 1
ATOM 14728 N N . VAL D 1 282 ? 8.765 9.371 73.599 1.00 23.47 279 VAL D N 1
ATOM 14729 C CA . VAL D 1 282 ? 9.017 10.725 74.089 1.00 22.29 279 VAL D CA 1
ATOM 14730 C C . VAL D 1 282 ? 7.770 11.572 73.814 1.00 22.46 279 VAL D C 1
ATOM 14731 O O . VAL D 1 282 ? 7.246 11.539 72.715 1.00 19.42 279 VAL D O 1
ATOM 14735 N N . LYS D 1 283 ? 7.320 12.336 74.804 1.00 22.25 280 LYS D N 1
ATOM 14736 C CA . LYS D 1 283 ? 6.161 13.190 74.622 1.00 25.53 280 LYS D CA 1
ATOM 14737 C C . LYS D 1 283 ? 6.679 14.508 74.029 1.00 26.10 280 LYS D C 1
ATOM 14738 O O . LYS D 1 283 ? 7.765 14.972 74.401 1.00 27.05 280 LYS D O 1
ATOM 14744 N N . SER D 1 284 ? 5.916 15.081 73.096 1.00 24.56 281 SER D N 1
ATOM 14745 C CA . SER D 1 284 ? 6.246 16.356 72.451 1.00 25.66 281 SER D CA 1
ATOM 14746 C C . SER D 1 284 ? 5.361 17.503 72.953 1.00 26.65 281 SER D C 1
ATOM 14747 O O . SER D 1 284 ? 4.148 17.350 73.111 1.00 29.09 281 SER D O 1
ATOM 14750 N N . GLU D 1 285 ? 5.979 18.654 73.210 1.00 27.43 282 GLU D N 1
ATOM 14751 C CA . GLU D 1 285 ? 5.245 19.871 73.563 1.00 27.98 282 GLU D CA 1
ATOM 14752 C C . GLU D 1 285 ? 5.560 20.957 72.516 1.00 27.87 282 GLU D C 1
ATOM 14753 O O . GLU D 1 285 ? 5.339 22.137 72.781 1.00 30.35 282 GLU D O 1
ATOM 14759 N N . SER D 1 286 ? 6.077 20.565 71.346 1.00 25.37 283 SER D N 1
ATOM 14760 C CA . SER D 1 286 ? 6.404 21.505 70.272 1.00 25.81 283 SER D CA 1
ATOM 14761 C C . SER D 1 286 ? 5.681 21.178 68.946 1.00 24.23 283 SER D C 1
ATOM 14762 O O . SER D 1 286 ? 5.979 21.759 67.913 1.00 24.74 283 SER D O 1
ATOM 14765 N N . GLY D 1 287 ? 4.731 20.253 68.967 1.00 21.34 284 GLY D N 1
ATOM 14766 C CA . GLY D 1 287 ? 4.001 19.866 67.743 1.00 21.72 284 GLY D CA 1
ATOM 14767 C C . GLY D 1 287 ? 4.555 18.664 66.967 1.00 20.13 284 GLY D C 1
ATOM 14768 O O . GLY D 1 287 ? 4.279 18.525 65.762 1.00 20.77 284 GLY D O 1
ATOM 14769 N N . LEU D 1 288 ? 5.391 17.836 67.603 1.00 19.25 285 LEU D N 1
ATOM 14770 C CA . LEU D 1 288 ? 5.866 16.603 66.935 1.00 20.22 285 LEU D CA 1
ATOM 14771 C C . LEU D 1 288 ? 4.955 15.460 67.377 1.00 20.20 285 LEU D C 1
ATOM 14772 O O . LEU D 1 288 ? 4.316 15.541 68.437 1.00 23.86 285 LEU D O 1
ATOM 14777 N N . LEU D 1 289 ? 4.856 14.418 66.552 1.00 20.04 286 LEU D N 1
ATOM 14778 C CA . LEU D 1 289 ? 4.072 13.225 66.907 1.00 18.28 286 LEU D CA 1
ATOM 14779 C C . LEU D 1 289 ? 4.949 12.236 67.664 1.00 18.06 286 LEU D C 1
ATOM 14780 O O . LEU D 1 289 ? 6.184 12.200 67.455 1.00 19.96 286 LEU D O 1
ATOM 14785 N N . THR D 1 290 ? 4.335 11.504 68.594 1.00 14.70 287 THR D N 1
ATOM 14786 C CA . THR D 1 290 ? 4.990 10.399 69.228 1.00 17.11 287 THR D CA 1
ATOM 14787 C C . THR D 1 290 ? 4.549 9.155 68.444 1.00 16.73 287 THR D C 1
ATOM 14788 O O . THR D 1 290 ? 3.328 8.879 68.310 1.00 17.05 287 THR D O 1
ATOM 14792 N N . THR D 1 291 ? 5.515 8.401 67.932 1.00 14.32 288 THR D N 1
ATOM 14793 C CA . THR D 1 291 ? 5.131 7.263 67.053 1.00 16.66 288 THR D CA 1
ATOM 14794 C C . THR D 1 291 ? 6.050 6.033 67.245 1.00 18.72 288 THR D C 1
ATOM 14795 O O . THR D 1 291 ? 7.010 6.064 67.998 1.00 17.83 288 THR D O 1
ATOM 14799 N N . ILE D 1 292 ? 5.677 4.933 66.609 1.00 20.41 289 ILE D N 1
ATOM 14800 C CA . ILE D 1 292 ? 6.462 3.716 66.630 1.00 19.36 289 ILE D CA 1
ATOM 14801 C C . ILE D 1 292 ? 7.337 3.656 65.372 1.00 16.11 289 ILE D C 1
ATOM 14802 O O . ILE D 1 292 ? 6.822 3.754 64.251 1.00 14.44 289 ILE D O 1
ATOM 14807 N N . ALA D 1 293 ? 8.630 3.430 65.571 1.00 11.15 290 ALA D N 1
ATOM 14808 C CA . ALA D 1 293 ? 9.597 3.289 64.480 1.00 10.81 290 ALA D CA 1
ATOM 14809 C C . ALA D 1 293 ? 9.493 1.968 63.761 1.00 14.86 290 ALA D C 1
ATOM 14810 O O . ALA D 1 293 ? 9.412 1.910 62.525 1.00 17.63 290 ALA D O 1
ATOM 14812 N N . TYR D 1 294 ? 9.589 0.892 64.536 1.00 17.81 291 TYR D N 1
ATOM 14813 C CA . TYR D 1 294 ? 9.511 -0.467 63.985 1.00 19.21 291 TYR D CA 1
ATOM 14814 C C . TYR D 1 294 ? 9.550 -1.472 65.113 1.00 20.16 291 TYR D C 1
ATOM 14815 O O . TYR D 1 294 ? 9.825 -1.108 66.258 1.00 20.57 291 TYR D O 1
ATOM 14824 N N . GLY D 1 295 ? 9.236 -2.716 64.762 1.00 21.53 292 GLY D N 1
ATOM 14825 C CA . GLY D 1 295 ? 9.389 -3.874 65.638 1.00 22.23 292 GLY D CA 1
ATOM 14826 C C . GLY D 1 295 ? 10.344 -4.836 64.931 1.00 22.58 292 GLY D C 1
ATOM 14827 O O . GLY D 1 295 ? 10.053 -5.308 63.829 1.00 23.96 292 GLY D O 1
ATOM 14828 N N . ILE D 1 296 ? 11.486 -5.106 65.555 1.00 21.64 293 ILE D N 1
ATOM 14829 C CA . ILE D 1 296 ? 12.505 -6.006 65.033 1.00 21.94 293 ILE D CA 1
ATOM 14830 C C . ILE D 1 296 ? 13.168 -6.686 66.246 1.00 25.20 293 ILE D C 1
ATOM 14831 O O . ILE D 1 296 ? 13.384 -6.037 67.286 1.00 24.32 293 ILE D O 1
ATOM 14836 N N . ASP D 1 297 ? 13.464 -7.981 66.097 1.00 27.81 294 ASP D N 1
ATOM 14837 C CA . ASP D 1 297 ? 14.105 -8.807 67.121 1.00 28.83 294 ASP D CA 1
ATOM 14838 C C . ASP D 1 297 ? 13.222 -8.833 68.374 1.00 28.75 294 ASP D C 1
ATOM 14839 O O . ASP D 1 297 ? 12.026 -9.065 68.286 1.00 29.17 294 ASP D O 1
ATOM 14844 N N . GLY D 1 298 ? 13.733 -8.584 69.557 1.00 28.69 295 GLY D N 1
ATOM 14845 C CA . GLY D 1 298 ? 12.793 -8.620 70.674 1.00 28.94 295 GLY D CA 1
ATOM 14846 C C . GLY D 1 298 ? 11.935 -7.365 70.837 1.00 28.59 295 GLY D C 1
ATOM 14847 O O . GLY D 1 298 ? 10.921 -7.382 71.542 1.00 26.36 295 GLY D O 1
ATOM 14848 N N . LYS D 1 299 ? 12.243 -6.318 70.078 1.00 27.30 296 LYS D N 1
ATOM 14849 C CA . LYS D 1 299 ? 11.804 -4.998 70.501 1.00 26.70 296 LYS D CA 1
ATOM 14850 C C . LYS D 1 299 ? 11.025 -4.092 69.584 1.00 24.83 296 LYS D C 1
ATOM 14851 O O . LYS D 1 299 ? 10.889 -4.325 68.383 1.00 22.10 296 LYS D O 1
ATOM 14857 N N . VAL D 1 300 ? 10.530 -3.047 70.238 1.00 23.24 297 VAL D N 1
ATOM 14858 C CA . VAL D 1 300 ? 9.801 -1.959 69.641 1.00 21.49 297 VAL D CA 1
ATOM 14859 C C . VAL D 1 300 ? 10.530 -0.677 69.980 1.00 20.98 297 VAL D C 1
ATOM 14860 O O . VAL D 1 300 ? 10.741 -0.350 71.164 1.00 19.43 297 VAL D O 1
ATOM 14864 N N . ASN D 1 301 ? 10.967 0.007 68.930 1.00 21.58 298 ASN D N 1
ATOM 14865 C CA . ASN D 1 301 ? 11.602 1.312 69.016 1.00 20.81 298 ASN D CA 1
ATOM 14866 C C . ASN D 1 301 ? 10.567 2.360 68.750 1.00 22.40 298 ASN D C 1
ATOM 14867 O O . ASN D 1 301 ? 9.631 2.150 67.987 1.00 22.65 298 ASN D O 1
ATOM 14872 N N . TYR D 1 302 ? 10.794 3.529 69.311 1.00 21.81 299 TYR D N 1
ATOM 14873 C CA . TYR D 1 302 ? 9.873 4.616 69.113 1.00 21.83 299 TYR D CA 1
ATOM 14874 C C . TYR D 1 302 ? 10.543 5.757 68.325 1.00 21.93 299 TYR D C 1
ATOM 14875 O O . TYR D 1 302 ? 11.779 5.776 68.133 1.00 18.80 299 TYR D O 1
ATOM 14884 N N . ALA D 1 303 ? 9.722 6.669 67.817 1.00 20.57 300 ALA D N 1
ATOM 14885 C CA . ALA D 1 303 ? 10.279 7.884 67.201 1.00 20.88 300 ALA D CA 1
ATOM 14886 C C . ALA D 1 303 ? 9.431 9.126 67.468 1.00 21.19 300 ALA D C 1
ATOM 14887 O O . ALA D 1 303 ? 8.232 9.033 67.821 1.00 18.20 300 ALA D O 1
ATOM 14889 N N . LEU D 1 304 ? 10.092 10.277 67.309 1.00 21.39 301 LEU D N 1
ATOM 14890 C CA . LEU D 1 304 ? 9.456 11.597 67.261 1.00 20.67 301 LEU D CA 1
ATOM 14891 C C . LEU D 1 304 ? 9.474 12.003 65.792 1.00 20.04 301 LEU D C 1
ATOM 14892 O O . LEU D 1 304 ? 10.491 11.845 65.037 1.00 16.19 301 LEU D O 1
ATOM 14897 N N . GLU D 1 305 ? 8.354 12.577 65.368 1.00 20.20 302 GLU D N 1
ATOM 14898 C CA . GLU D 1 305 ? 8.191 12.925 63.983 1.00 21.43 302 GLU D CA 1
ATOM 14899 C C . GLU D 1 305 ? 7.635 14.337 63.737 1.00 22.30 302 GLU D C 1
ATOM 14900 O O . GLU D 1 305 ? 6.632 14.763 64.378 1.00 18.06 302 GLU D O 1
ATOM 14906 N N . GLY D 1 306 ? 8.263 15.013 62.772 1.00 20.74 303 GLY D N 1
ATOM 14907 C CA . GLY D 1 306 ? 7.790 16.302 62.204 1.00 22.43 303 GLY D CA 1
ATOM 14908 C C . GLY D 1 306 ? 7.157 16.033 60.833 1.00 22.16 303 GLY D C 1
ATOM 14909 O O . GLY D 1 306 ? 7.838 15.574 59.910 1.00 19.90 303 GLY D O 1
ATOM 14910 N N . SER D 1 307 ? 5.856 16.343 60.704 1.00 20.70 304 SER D N 1
ATOM 14911 C CA . SER D 1 307 ? 5.047 16.046 59.520 1.00 21.54 304 SER D CA 1
ATOM 14912 C C . SER D 1 307 ? 4.692 17.295 58.700 1.00 21.33 304 SER D C 1
ATOM 14913 O O . SER D 1 307 ? 4.067 18.223 59.223 1.00 20.56 304 SER D O 1
ATOM 14916 N N . ILE D 1 308 ? 5.086 17.288 57.427 1.00 20.11 305 ILE D N 1
ATOM 14917 C CA . ILE D 1 308 ? 4.856 18.392 56.503 1.00 21.45 305 ILE D CA 1
ATOM 14918 C C . ILE D 1 308 ? 4.058 17.795 55.365 1.00 20.13 305 ILE D C 1
ATOM 14919 O O . ILE D 1 308 ? 4.566 16.960 54.616 1.00 21.24 305 ILE D O 1
ATOM 14924 N N . PHE D 1 309 ? 2.801 18.198 55.251 1.00 18.32 306 PHE D N 1
ATOM 14925 C CA . PHE D 1 309 ? 1.933 17.598 54.267 1.00 17.49 306 PHE D CA 1
ATOM 14926 C C . PHE D 1 309 ? 2.325 17.780 52.781 1.00 17.86 306 PHE D C 1
ATOM 14927 O O . PHE D 1 309 ? 2.045 16.900 51.973 1.00 19.05 306 PHE D O 1
ATOM 14935 N N . VAL D 1 310 ? 2.880 18.929 52.409 1.00 16.28 307 VAL D N 1
ATOM 14936 C CA . VAL D 1 310 ? 3.205 19.199 50.997 1.00 17.64 307 VAL D CA 1
ATOM 14937 C C . VAL D 1 310 ? 4.662 19.685 50.898 1.00 17.72 307 VAL D C 1
ATOM 14938 O O . VAL D 1 310 ? 4.951 20.787 51.310 1.00 17.90 307 VAL D O 1
ATOM 14942 N N . SER D 1 311 ? 5.555 18.822 50.436 1.00 17.98 308 SER D N 1
ATOM 14943 C CA . SER D 1 311 ? 6.953 19.150 50.252 1.00 19.40 308 SER D CA 1
ATOM 14944 C C . SER D 1 311 ? 7.195 19.053 48.759 1.00 20.09 308 SER D C 1
ATOM 14945 O O . SER D 1 311 ? 7.009 20.058 48.072 1.00 21.00 308 SER D O 1
ATOM 14948 N N . GLY D 1 312 ? 7.589 17.880 48.258 1.00 19.82 309 GLY D N 1
ATOM 14949 C CA . GLY D 1 312 ? 7.836 17.641 46.808 1.00 20.50 309 GLY D CA 1
ATOM 14950 C C . GLY D 1 312 ? 6.571 17.786 45.976 1.00 19.72 309 GLY D C 1
ATOM 14951 O O . GLY D 1 312 ? 6.633 18.083 44.792 1.00 23.54 309 GLY D O 1
ATOM 14952 N N . SER D 1 313 ? 5.428 17.536 46.607 1.00 19.07 310 SER D N 1
ATOM 14953 C CA . SER D 1 313 ? 4.107 17.720 46.017 1.00 21.70 310 SER D CA 1
ATOM 14954 C C . SER D 1 313 ? 3.931 19.186 45.506 1.00 22.84 310 SER D C 1
ATOM 14955 O O . SER D 1 313 ? 3.177 19.435 44.548 1.00 23.26 310 SER D O 1
ATOM 14958 N N . ALA D 1 314 ? 4.662 20.140 46.112 1.00 21.75 311 ALA D N 1
ATOM 14959 C CA . ALA D 1 314 ? 4.593 21.555 45.707 1.00 21.31 311 ALA D CA 1
ATOM 14960 C C . ALA D 1 314 ? 5.192 21.763 44.333 1.00 20.09 311 ALA D C 1
ATOM 14961 O O . ALA D 1 314 ? 4.622 22.465 43.499 1.00 19.64 311 ALA D O 1
ATOM 14963 N N . ILE D 1 315 ? 6.322 21.116 44.093 1.00 19.66 312 ILE D N 1
ATOM 14964 C CA . ILE D 1 315 ? 6.988 21.205 42.813 1.00 18.57 312 ILE D CA 1
ATOM 14965 C C . ILE D 1 315 ? 6.238 20.514 41.665 1.00 20.27 312 ILE D C 1
ATOM 14966 O O . ILE D 1 315 ? 6.290 20.947 40.503 1.00 22.84 312 ILE D O 1
ATOM 14971 N N . GLN D 1 316 ? 5.600 19.397 41.987 1.00 20.97 313 GLN D N 1
ATOM 14972 C CA . GLN D 1 316 ? 4.830 18.647 41.031 1.00 21.92 313 GLN D CA 1
ATOM 14973 C C . GLN D 1 316 ? 3.600 19.466 40.656 1.00 21.54 313 GLN D C 1
ATOM 14974 O O . GLN D 1 316 ? 3.106 19.333 39.552 1.00 20.24 313 GLN D O 1
ATOM 14980 N N . TRP D 1 317 ? 3.129 20.300 41.584 1.00 20.16 314 TRP D N 1
ATOM 14981 C CA . TRP D 1 317 ? 2.035 21.244 41.327 1.00 22.30 314 TRP D CA 1
ATOM 14982 C C . TRP D 1 317 ? 2.452 22.289 40.281 1.00 20.43 314 TRP D C 1
ATOM 14983 O O . TRP D 1 317 ? 1.619 22.711 39.512 1.00 21.39 314 TRP D O 1
ATOM 14994 N N . LEU D 1 318 ? 3.725 22.680 40.235 1.00 20.75 315 LEU D N 1
ATOM 14995 C CA . LEU D 1 318 ? 4.191 23.584 39.180 1.00 20.49 315 LEU D CA 1
ATOM 14996 C C . LEU D 1 318 ? 4.084 22.900 37.821 1.00 20.04 315 LEU D C 1
ATOM 14997 O O . LEU D 1 318 ? 3.809 23.551 36.808 1.00 18.99 315 LEU D O 1
ATOM 15002 N N . ARG D 1 319 ? 4.346 21.600 37.805 1.00 19.90 316 ARG D N 1
ATOM 15003 C CA . ARG D 1 319 ? 4.295 20.800 36.578 1.00 19.36 316 ARG D CA 1
ATOM 15004 C C . ARG D 1 319 ? 2.847 20.473 36.216 1.00 20.64 316 ARG D C 1
ATOM 15005 O O . ARG D 1 319 ? 2.369 20.847 35.162 1.00 20.20 316 ARG D O 1
ATOM 15013 N N . ASP D 1 320 ? 2.152 19.821 37.137 1.00 20.51 317 ASP D N 1
ATOM 15014 C CA . ASP D 1 320 ? 0.790 19.328 36.934 1.00 22.11 317 ASP D CA 1
ATOM 15015 C C . ASP D 1 320 ? -0.362 20.283 37.025 1.00 20.76 317 ASP D C 1
ATOM 15016 O O . ASP D 1 320 ? -1.365 20.042 36.372 1.00 22.22 317 ASP D O 1
ATOM 15021 N N . GLY D 1 321 ? -0.270 21.286 37.897 1.00 18.54 318 GLY D N 1
ATOM 15022 C CA . GLY D 1 321 ? -1.390 22.189 38.162 1.00 18.66 318 GLY D CA 1
ATOM 15023 C C . GLY D 1 321 ? -1.293 23.456 37.347 1.00 17.09 318 GLY D C 1
ATOM 15024 O O . GLY D 1 321 ? -2.149 23.731 36.499 1.00 17.73 318 GLY D O 1
ATOM 15025 N N . LEU D 1 322 ? -0.229 24.208 37.605 1.00 18.37 319 LEU D N 1
ATOM 15026 C CA . LEU D 1 322 ? 0.027 25.486 36.922 1.00 18.60 319 LEU D CA 1
ATOM 15027 C C . LEU D 1 322 ? 0.636 25.329 35.529 1.00 18.52 319 LEU D C 1
ATOM 15028 O O . LEU D 1 322 ? 0.656 26.307 34.770 1.00 17.93 319 LEU D O 1
ATOM 15033 N N A ARG D 1 323 ? 1.148 24.134 35.219 0.50 18.66 320 ARG D N 1
ATOM 15034 N N B ARG D 1 323 ? 1.082 24.110 35.205 0.50 18.22 320 ARG D N 1
ATOM 15035 C CA A ARG D 1 323 ? 1.734 23.806 33.916 0.50 18.93 320 ARG D CA 1
ATOM 15036 C CA B ARG D 1 323 ? 1.657 23.757 33.906 0.50 18.13 320 ARG D CA 1
ATOM 15037 C C A ARG D 1 323 ? 2.909 24.701 33.559 0.50 20.77 320 ARG D C 1
ATOM 15038 C C B ARG D 1 323 ? 2.765 24.723 33.534 0.50 20.45 320 ARG D C 1
ATOM 15039 O O A ARG D 1 323 ? 3.109 25.025 32.389 0.50 20.15 320 ARG D O 1
ATOM 15040 O O B ARG D 1 323 ? 2.840 25.222 32.410 0.50 19.70 320 ARG D O 1
ATOM 15071 N N . ILE D 1 325 ? 6.234 24.024 34.385 1.00 23.83 322 ILE D N 1
ATOM 15072 C CA . ILE D 1 325 ? 7.460 23.280 34.073 1.00 25.01 322 ILE D CA 1
ATOM 15073 C C . ILE D 1 325 ? 7.122 21.916 33.508 1.00 26.89 322 ILE D C 1
ATOM 15074 O O . ILE D 1 325 ? 6.103 21.323 33.873 1.00 28.03 322 ILE D O 1
ATOM 15079 N N . ASN D 1 326 ? 7.977 21.421 32.618 1.00 28.30 323 ASN D N 1
ATOM 15080 C CA . ASN D 1 326 ? 7.778 20.103 32.014 1.00 29.96 323 ASN D CA 1
ATOM 15081 C C . ASN D 1 326 ? 8.173 18.935 32.913 1.00 29.69 323 ASN D C 1
ATOM 15082 O O . ASN D 1 326 ? 7.725 17.822 32.684 1.00 30.23 323 ASN D O 1
ATOM 15087 N N . SER D 1 327 ? 8.980 19.203 33.936 1.00 29.24 324 SER D N 1
ATOM 15088 C CA . SER D 1 327 ? 9.495 18.174 34.840 1.00 29.23 324 SER D CA 1
ATOM 15089 C C . SER D 1 327 ? 9.889 18.839 36.144 1.00 28.41 324 SER D C 1
ATOM 15090 O O . SER D 1 327 ? 10.150 20.041 36.162 1.00 28.22 324 SER D O 1
ATOM 15093 N N . ALA D 1 328 ? 9.974 18.056 37.217 1.00 27.20 325 ALA D N 1
ATOM 15094 C CA . ALA D 1 328 ? 10.417 18.575 38.505 1.00 26.73 325 ALA D CA 1
ATOM 15095 C C . ALA D 1 328 ? 11.866 19.071 38.428 1.00 26.67 325 ALA D C 1
ATOM 15096 O O . ALA D 1 328 ? 12.174 20.160 38.926 1.00 27.05 325 ALA D O 1
ATOM 15098 N N . PRO D 1 329 ? 12.757 18.281 37.804 1.00 24.34 326 PRO D N 1
ATOM 15099 C CA . PRO D 1 329 ? 14.158 18.668 37.672 1.00 24.63 326 PRO D CA 1
ATOM 15100 C C . PRO D 1 329 ? 14.376 20.023 37.010 1.00 24.50 326 PRO D C 1
ATOM 15101 O O . PRO D 1 329 ? 15.353 20.706 37.312 1.00 25.36 326 PRO D O 1
ATOM 15105 N N . GLN D 1 330 ? 13.473 20.412 36.121 1.00 24.46 327 GLN D N 1
ATOM 15106 C CA . GLN D 1 330 ? 13.624 21.676 35.427 1.00 24.29 327 GLN D CA 1
ATOM 15107 C C . GLN D 1 330 ? 13.398 22.892 36.314 1.00 23.64 327 GLN D C 1
ATOM 15108 O O . GLN D 1 330 ? 13.904 23.965 36.000 1.00 22.79 327 GLN D O 1
ATOM 15114 N N . SER D 1 331 ? 12.665 22.754 37.422 1.00 24.68 328 SER D N 1
ATOM 15115 C CA . SER D 1 331 ? 12.449 23.904 38.294 1.00 24.68 328 SER D CA 1
ATOM 15116 C C . SER D 1 331 ? 13.778 24.520 38.714 1.00 25.83 328 SER D C 1
ATOM 15117 O O . SER D 1 331 ? 13.846 25.714 39.006 1.00 27.12 328 SER D O 1
ATOM 15120 N N . GLU D 1 332 ? 14.836 23.713 38.727 1.00 26.24 329 GLU D N 1
ATOM 15121 C CA . GLU D 1 332 ? 16.139 24.192 39.180 1.00 25.90 329 GLU D CA 1
ATOM 15122 C C . GLU D 1 332 ? 16.635 25.352 38.334 1.00 24.62 329 GLU D C 1
ATOM 15123 O O . GLU D 1 332 ? 17.009 26.396 38.878 1.00 24.09 329 GLU D O 1
ATOM 15129 N N . SER D 1 333 ? 16.618 25.169 37.015 1.00 25.57 330 SER D N 1
ATOM 15130 C CA . SER D 1 333 ? 17.052 26.209 36.060 1.00 25.26 330 SER D CA 1
ATOM 15131 C C . SER D 1 333 ? 16.341 27.532 36.331 1.00 23.93 330 SER D C 1
ATOM 15132 O O . SER D 1 333 ? 16.987 28.567 36.485 1.00 21.58 330 SER D O 1
ATOM 15135 N N . TYR D 1 334 ? 15.012 27.467 36.432 1.00 23.98 331 TYR D N 1
ATOM 15136 C CA . TYR D 1 334 ? 14.193 28.639 36.694 1.00 24.80 331 TYR D CA 1
ATOM 15137 C C . TYR D 1 334 ? 14.590 29.294 38.009 1.00 25.57 331 TYR D C 1
ATOM 15138 O O . TYR D 1 334 ? 14.821 30.508 38.064 1.00 27.12 331 TYR D O 1
ATOM 15147 N N . ALA D 1 335 ? 14.683 28.481 39.056 1.00 25.07 332 ALA D N 1
ATOM 15148 C CA . ALA D 1 335 ? 15.011 28.971 40.390 1.00 25.45 332 ALA D CA 1
ATOM 15149 C C . ALA D 1 335 ? 16.420 29.558 40.480 1.00 25.52 332 ALA D C 1
ATOM 15150 O O . ALA D 1 335 ? 16.634 30.488 41.249 1.00 27.40 332 ALA D O 1
ATOM 15152 N N . THR D 1 336 ? 17.379 29.054 39.703 1.00 25.22 333 THR D N 1
ATOM 15153 C CA . THR D 1 336 ? 18.737 29.593 39.774 1.00 24.08 333 THR D CA 1
ATOM 15154 C C . THR D 1 336 ? 19.015 30.743 38.792 1.00 25.72 333 THR D C 1
ATOM 15155 O O . THR D 1 336 ? 20.047 31.415 38.915 1.00 25.25 333 THR D O 1
ATOM 15159 N N . ARG D 1 337 ? 18.127 30.989 37.825 1.00 26.39 334 ARG D N 1
ATOM 15160 C CA . ARG D 1 337 ? 18.333 32.133 36.898 1.00 28.09 334 ARG D CA 1
ATOM 15161 C C . ARG D 1 337 ? 18.288 33.477 37.640 1.00 27.28 334 ARG D C 1
ATOM 15162 O O . ARG D 1 337 ? 18.834 34.471 37.170 1.00 25.97 334 ARG D O 1
ATOM 15170 N N . VAL D 1 338 ? 17.630 33.485 38.795 1.00 25.66 335 VAL D N 1
ATOM 15171 C CA . VAL D 1 338 ? 17.552 34.665 39.639 1.00 26.32 335 VAL D CA 1
ATOM 15172 C C . VAL D 1 338 ? 18.321 34.367 40.903 1.00 26.97 335 VAL D C 1
ATOM 15173 O O . VAL D 1 338 ? 18.472 33.204 41.286 1.00 27.94 335 VAL D O 1
ATOM 15177 N N . ASP D 1 339 ? 18.818 35.413 41.548 1.00 27.35 336 ASP D N 1
ATOM 15178 C CA . ASP D 1 339 ? 19.558 35.232 42.780 1.00 27.93 336 ASP D CA 1
ATOM 15179 C C . ASP D 1 339 ? 18.691 35.406 44.006 1.00 26.55 336 ASP D C 1
ATOM 15180 O O . ASP D 1 339 ? 19.218 35.381 45.117 1.00 25.75 336 ASP D O 1
ATOM 15185 N N . SER D 1 340 ? 17.375 35.567 43.815 1.00 25.42 337 SER D N 1
ATOM 15186 C CA . SER D 1 340 ? 16.439 35.632 44.945 1.00 24.68 337 SER D CA 1
ATOM 15187 C C . SER D 1 340 ? 14.960 35.716 44.540 1.00 23.21 337 SER D C 1
ATOM 15188 O O . SER D 1 340 ? 14.615 36.034 43.408 1.00 21.82 337 SER D O 1
ATOM 15191 N N . THR D 1 341 ? 14.085 35.419 45.490 1.00 22.39 338 THR D N 1
ATOM 15192 C CA . THR D 1 341 ? 12.649 35.507 45.239 1.00 21.61 338 THR D CA 1
ATOM 15193 C C . THR D 1 341 ? 12.197 36.973 45.270 1.00 21.15 338 THR D C 1
ATOM 15194 O O . THR D 1 341 ? 11.072 37.290 44.871 1.00 20.37 338 THR D O 1
ATOM 15198 N N . GLU D 1 342 ? 13.076 37.862 45.735 1.00 20.76 339 GLU D N 1
ATOM 15199 C CA . GLU D 1 342 ? 12.759 39.280 45.852 1.00 19.55 339 GLU D CA 1
ATOM 15200 C C . GLU D 1 342 ? 11.455 39.419 46.650 1.00 18.12 339 GLU D C 1
ATOM 15201 O O . GLU D 1 342 ? 10.519 40.117 46.240 1.00 17.61 339 GLU D O 1
ATOM 15207 N N . GLY D 1 343 ? 11.395 38.704 47.771 1.00 17.95 340 GLY D N 1
ATOM 15208 C CA . GLY D 1 343 ? 10.280 38.829 48.719 1.00 17.47 340 GLY D CA 1
ATOM 15209 C C . GLY D 1 343 ? 9.070 37.957 48.554 1.00 16.37 340 GLY D C 1
ATOM 15210 O O . GLY D 1 343 ? 8.130 38.095 49.323 1.00 17.17 340 GLY D O 1
ATOM 15211 N N . VAL D 1 344 ? 9.078 37.046 47.582 1.00 14.37 341 VAL D N 1
ATOM 15212 C CA . VAL D 1 344 ? 7.942 36.161 47.410 1.00 12.32 341 VAL D CA 1
ATOM 15213 C C . VAL D 1 344 ? 8.148 34.925 48.248 1.00 13.75 341 VAL D C 1
ATOM 15214 O O . VAL D 1 344 ? 9.265 34.380 48.300 1.00 13.60 341 VAL D O 1
ATOM 15218 N N . TYR D 1 345 ? 7.059 34.495 48.891 1.00 14.81 342 TYR D N 1
ATOM 15219 C CA . TYR D 1 345 ? 7.008 33.258 49.675 1.00 16.25 342 TYR D CA 1
ATOM 15220 C C . TYR D 1 345 ? 5.817 32.449 49.205 1.00 18.47 342 TYR D C 1
ATOM 15221 O O . TYR D 1 345 ? 4.768 32.990 48.848 1.00 14.79 342 TYR D O 1
ATOM 15230 N N . VAL D 1 346 ? 5.988 31.142 49.198 1.00 20.39 343 VAL D N 1
ATOM 15231 C CA . VAL D 1 346 ? 4.909 30.246 48.843 1.00 18.52 343 VAL D CA 1
ATOM 15232 C C . VAL D 1 346 ? 4.772 29.315 50.034 1.00 19.74 343 VAL D C 1
ATOM 15233 O O . VAL D 1 346 ? 5.754 28.700 50.442 1.00 17.70 343 VAL D O 1
ATOM 15237 N N . VAL D 1 347 ? 3.554 29.269 50.589 1.00 18.11 344 VAL D N 1
ATOM 15238 C CA . VAL D 1 347 ? 3.169 28.423 51.707 1.00 19.23 344 VAL D CA 1
ATOM 15239 C C . VAL D 1 347 ? 2.189 27.342 51.151 1.00 18.99 344 VAL D C 1
ATOM 15240 O O . VAL D 1 347 ? 0.998 27.595 50.961 1.00 18.56 344 VAL D O 1
ATOM 15244 N N . PRO D 1 348 ? 2.691 26.121 50.900 1.00 22.38 345 PRO D N 1
ATOM 15245 C CA . PRO D 1 348 ? 1.906 25.102 50.217 1.00 21.97 345 PRO D CA 1
ATOM 15246 C C . PRO D 1 348 ? 0.989 24.284 51.124 1.00 22.78 345 PRO D C 1
ATOM 15247 O O . PRO D 1 348 ? 0.955 23.063 51.036 1.00 20.22 345 PRO D O 1
ATOM 15251 N N . ALA D 1 349 ? 0.199 24.962 51.946 1.00 22.42 346 ALA D N 1
ATOM 15252 C CA . ALA D 1 349 ? -0.720 24.315 52.855 1.00 21.06 346 ALA D CA 1
ATOM 15253 C C . ALA D 1 349 ? -1.952 23.824 52.121 1.00 21.25 346 ALA D C 1
ATOM 15254 O O . ALA D 1 349 ? -3.070 24.100 52.560 1.00 21.19 346 ALA D O 1
ATOM 15256 N N . PHE D 1 350 ? -1.783 23.029 51.050 1.00 20.97 347 PHE D N 1
ATOM 15257 C CA . PHE D 1 350 ? -2.938 22.573 50.287 1.00 19.38 347 PHE D CA 1
ATOM 15258 C C . PHE D 1 350 ? -3.942 21.778 51.096 1.00 19.38 347 PHE D C 1
ATOM 15259 O O . PHE D 1 350 ? -5.116 21.773 50.756 1.00 19.20 347 PHE D O 1
ATOM 15267 N N . VAL D 1 351 ? -3.472 21.099 52.147 1.00 19.82 348 VAL D N 1
ATOM 15268 C CA . VAL D 1 351 ? -4.345 20.314 53.012 1.00 21.05 348 VAL D CA 1
ATOM 15269 C C . VAL D 1 351 ? -4.040 20.631 54.483 1.00 21.58 348 VAL D C 1
ATOM 15270 O O . VAL D 1 351 ? -4.116 19.761 55.354 1.00 21.88 348 VA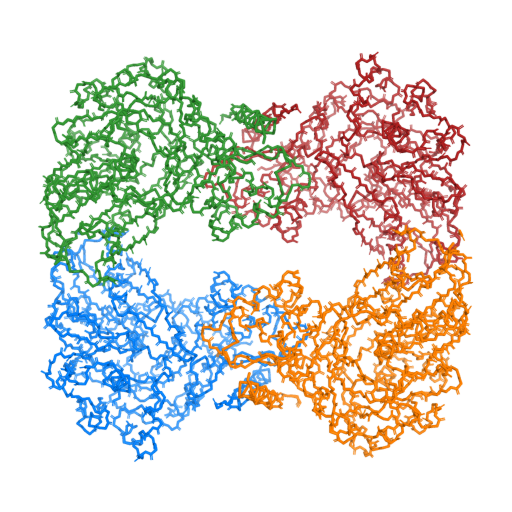L D O 1
ATOM 15274 N N . GLY D 1 352 ? -3.739 21.910 54.726 1.00 20.96 349 GLY D N 1
ATOM 15275 C CA . GLY D 1 352 ? -3.498 22.434 56.044 1.00 21.45 349 GLY D CA 1
ATOM 15276 C C . GLY D 1 352 ? -2.030 22.477 56.383 1.00 21.64 349 GLY D C 1
ATOM 15277 O O . GLY D 1 352 ? -1.175 22.282 55.510 1.00 21.02 349 GLY D O 1
ATOM 15278 N N . LEU D 1 353 ? -1.787 22.755 57.664 1.00 23.65 350 LEU D N 1
ATOM 15279 C CA . LEU D 1 353 ? -0.451 22.879 58.261 1.00 25.21 350 LEU D CA 1
ATOM 15280 C C . LEU D 1 353 ? -0.250 21.796 59.307 1.00 25.84 350 LEU D C 1
ATOM 15281 O O . LEU D 1 353 ? -1.106 21.604 60.173 1.00 27.52 350 LEU D O 1
ATOM 15286 N N . GLY D 1 354 ? 0.882 21.103 59.219 1.00 26.25 351 GLY D N 1
ATOM 15287 C CA . GLY D 1 354 ? 1.239 20.063 60.166 1.00 25.50 351 GLY D CA 1
ATOM 15288 C C . GLY D 1 354 ? 2.138 20.641 61.238 1.00 24.72 351 GLY D C 1
ATOM 15289 O O . GLY D 1 354 ? 1.842 21.698 61.811 1.00 26.12 351 GLY D O 1
ATOM 15290 N N . THR D 1 355 ? 3.218 19.926 61.538 1.00 23.37 352 THR D N 1
ATOM 15291 C CA . THR D 1 355 ? 4.160 20.334 62.580 1.00 22.42 352 THR D CA 1
ATOM 15292 C C . THR D 1 355 ? 4.711 21.703 62.272 1.00 22.53 352 THR D C 1
ATOM 15293 O O . THR D 1 355 ? 5.233 21.881 61.179 1.00 18.17 352 THR D O 1
ATOM 15297 N N . PRO D 1 356 ? 4.622 22.655 63.221 1.00 24.53 353 PRO D N 1
ATOM 15298 C CA . PRO D 1 356 ? 4.076 22.647 64.576 1.00 24.38 353 PRO D CA 1
ATOM 15299 C C . PRO D 1 356 ? 2.715 23.306 64.717 1.00 22.15 353 PRO D C 1
ATOM 15300 O O . PRO D 1 356 ? 2.112 23.243 65.782 1.00 21.90 353 PRO D O 1
ATOM 15304 N N . TYR D 1 357 ? 2.215 23.894 63.648 1.00 21.59 354 TYR D N 1
ATOM 15305 C CA . TYR D 1 357 ? 0.944 24.634 63.688 1.00 21.23 354 TYR D CA 1
ATOM 15306 C C . TYR D 1 357 ? -0.304 23.799 63.892 1.00 20.91 354 TYR D C 1
ATOM 15307 O O . TYR D 1 357 ? -1.256 24.245 64.543 1.00 20.06 354 TYR D O 1
ATOM 15316 N N . TRP D 1 358 ? -0.320 22.629 63.282 1.00 19.03 355 TRP D N 1
ATOM 15317 C CA . TRP D 1 358 ? -1.534 21.783 63.233 1.00 19.01 355 TRP D CA 1
ATOM 15318 C C . TRP D 1 358 ? -2.801 22.563 62.984 1.00 17.64 355 TRP D C 1
ATOM 15319 O O . TRP D 1 358 ? -3.711 22.563 63.798 1.00 17.96 355 TRP D O 1
ATOM 15330 N N . ASP D 1 359 ? -2.849 23.216 61.812 1.00 19.65 356 ASP D N 1
ATOM 15331 C CA . ASP D 1 359 ? -4.019 23.998 61.378 1.00 20.88 356 ASP D CA 1
ATOM 15332 C C . ASP D 1 359 ? -4.666 23.309 60.181 1.00 20.94 356 ASP D C 1
ATOM 15333 O O . ASP D 1 359 ? -4.278 23.524 59.025 1.00 20.63 356 ASP D O 1
ATOM 15338 N N . SER D 1 360 ? -5.653 22.477 60.472 1.00 20.47 357 SER D N 1
ATOM 15339 C CA . SER D 1 360 ? -6.324 21.673 59.434 1.00 19.13 357 SER D CA 1
ATOM 15340 C C . SER D 1 360 ? -7.194 22.454 58.429 1.00 17.68 357 SER D C 1
ATOM 15341 O O . SER D 1 360 ? -7.555 21.905 57.380 1.00 13.41 357 SER D O 1
ATOM 15344 N N . GLU D 1 361 ? -7.463 23.735 58.714 1.00 17.39 358 GLU D N 1
ATOM 15345 C CA . GLU D 1 361 ? -8.322 24.596 57.880 1.00 17.83 358 GLU D CA 1
ATOM 15346 C C . GLU D 1 361 ? -7.541 25.535 56.961 1.00 16.47 358 GLU D C 1
ATOM 15347 O O . GLU D 1 361 ? -8.096 26.132 56.060 1.00 14.59 358 GLU D O 1
ATOM 15353 N N . ALA D 1 362 ? -6.244 25.686 57.207 1.00 17.11 359 ALA D N 1
ATOM 15354 C CA . ALA D 1 362 ? -5.383 26.501 56.386 1.00 15.63 359 ALA D CA 1
ATOM 15355 C C . ALA D 1 362 ? -5.296 25.901 54.966 1.00 19.22 359 ALA D C 1
ATOM 15356 O O . ALA D 1 362 ? -5.348 24.680 54.789 1.00 21.88 359 ALA D O 1
ATOM 15358 N N . ARG D 1 363 ? -5.249 26.769 53.948 1.00 19.69 360 ARG D N 1
ATOM 15359 C CA . ARG D 1 363 ? -5.069 26.318 52.559 1.00 18.58 360 ARG D CA 1
ATOM 15360 C C . ARG D 1 363 ? -3.835 27.043 51.996 1.00 19.90 360 ARG D C 1
ATOM 15361 O O . ARG D 1 363 ? -3.274 27.915 52.651 1.00 18.55 360 ARG D O 1
ATOM 15369 N N . GLY D 1 364 ? -3.404 26.694 50.791 1.00 17.96 361 GLY D N 1
ATOM 15370 C CA . GLY D 1 364 ? -2.185 27.298 50.253 1.00 17.98 361 GLY D CA 1
ATOM 15371 C C . GLY D 1 364 ? -2.289 28.789 49.934 1.00 16.66 361 GLY D C 1
ATOM 15372 O O . GLY D 1 364 ? -3.372 29.298 49.600 1.00 17.90 361 GLY D O 1
ATOM 15373 N N . ALA D 1 365 ? -1.150 29.490 50.029 1.00 13.96 362 ALA D N 1
ATOM 15374 C CA . ALA D 1 365 ? -1.119 30.943 49.809 1.00 16.44 362 ALA D CA 1
ATOM 15375 C C . ALA D 1 365 ? 0.263 31.392 49.403 1.00 15.74 362 ALA D C 1
ATOM 15376 O O . ALA D 1 365 ? 1.255 30.659 49.650 1.00 17.89 362 ALA D O 1
ATOM 15378 N N . ILE D 1 366 ? 0.298 32.564 48.761 1.00 13.98 363 ILE D N 1
ATOM 15379 C CA . ILE D 1 366 ? 1.480 33.118 48.180 1.00 15.45 363 ILE D CA 1
ATOM 15380 C C . ILE D 1 366 ? 1.546 34.619 48.540 1.00 16.11 363 ILE D C 1
ATOM 15381 O O . ILE D 1 366 ? 0.510 35.273 48.532 1.00 14.94 363 ILE D O 1
ATOM 15386 N N . PHE D 1 367 ? 2.739 35.125 48.896 1.00 13.63 364 PHE D N 1
ATOM 15387 C CA . PHE D 1 367 ? 2.859 36.498 49.415 1.00 16.27 364 PHE D CA 1
ATOM 15388 C C . PHE D 1 367 ? 4.030 37.252 48.823 1.00 16.46 364 PHE D C 1
ATOM 15389 O O . PHE D 1 367 ? 4.919 36.658 48.202 1.00 16.44 364 PHE D O 1
ATOM 15397 N N . GLY D 1 368 ? 4.016 38.574 49.011 1.00 17.18 365 GLY D N 1
ATOM 15398 C CA . GLY D 1 368 ? 5.113 39.398 48.556 1.00 16.78 365 GLY D CA 1
ATOM 15399 C C . GLY D 1 368 ? 5.158 39.596 47.055 1.00 16.39 365 GLY D C 1
ATOM 15400 O O . GLY D 1 368 ? 6.185 40.019 46.508 1.00 16.99 365 GLY D O 1
ATOM 15401 N N . LEU D 1 369 ? 4.042 39.348 46.379 1.00 15.16 366 LEU D N 1
ATOM 15402 C CA . LEU D 1 369 ? 4.022 39.510 44.907 1.00 14.91 366 LEU D CA 1
ATOM 15403 C C . LEU D 1 369 ? 4.030 40.982 44.436 1.00 15.83 366 LEU D C 1
ATOM 15404 O O . LEU D 1 369 ? 3.306 41.813 45.000 1.00 15.86 366 LEU D O 1
ATOM 15409 N N . THR D 1 370 ? 4.865 41.277 43.421 1.00 14.22 367 THR D N 1
ATOM 15410 C CA . THR D 1 370 ? 4.947 42.598 42.775 1.00 14.13 367 THR D CA 1
ATOM 15411 C C . THR D 1 370 ? 4.893 42.476 41.253 1.00 14.18 367 THR D C 1
ATOM 15412 O O . THR D 1 370 ? 4.957 41.363 40.685 1.00 12.21 367 THR D O 1
ATOM 15416 N N . ARG D 1 371 ? 4.751 43.611 40.583 1.00 14.71 368 ARG D N 1
ATOM 15417 C CA . ARG D 1 371 ? 4.677 43.592 39.126 1.00 16.62 368 ARG D CA 1
ATOM 15418 C C . ARG D 1 371 ? 5.884 42.963 38.471 1.00 16.30 368 ARG D C 1
ATOM 15419 O O . ARG D 1 371 ? 5.726 42.337 37.425 1.00 15.86 368 ARG D O 1
ATOM 15427 N N . GLY D 1 372 ? 7.071 43.164 39.056 1.00 15.05 369 GLY D N 1
ATOM 15428 C CA . GLY D 1 372 ? 8.304 42.518 38.540 1.00 14.49 369 GLY D CA 1
ATOM 15429 C C . GLY D 1 372 ? 8.487 41.076 39.021 1.00 14.25 369 GLY D C 1
ATOM 15430 O O . GLY D 1 372 ? 9.539 40.470 38.771 1.00 10.71 369 GLY D O 1
ATOM 15431 N N . THR D 1 373 ? 7.516 40.517 39.744 1.00 12.67 370 THR D N 1
ATOM 15432 C CA . THR D 1 373 ? 7.601 39.076 40.076 1.00 14.88 370 THR D CA 1
ATOM 15433 C C . THR D 1 373 ? 7.446 38.275 38.780 1.00 17.63 370 THR D C 1
ATOM 15434 O O . THR D 1 373 ? 6.431 38.401 38.094 1.00 16.97 370 THR D O 1
ATOM 15438 N N . GLU D 1 374 ? 8.462 37.480 38.439 1.00 19.20 371 GLU D N 1
ATOM 15439 C CA . GLU D 1 374 ? 8.399 36.639 37.249 1.00 21.90 371 GLU D CA 1
ATOM 15440 C C . GLU D 1 374 ? 8.406 35.128 37.517 1.00 22.75 371 GLU D C 1
ATOM 15441 O O . GLU D 1 374 ? 8.491 34.667 38.662 1.00 21.57 371 GLU D O 1
ATOM 15447 N N . LYS D 1 375 ? 8.281 34.362 36.436 1.00 23.75 372 LYS D N 1
ATOM 15448 C CA . LYS D 1 375 ? 8.250 32.905 36.496 1.00 23.68 372 LYS D CA 1
ATOM 15449 C C . LYS D 1 375 ? 9.324 32.341 37.434 1.00 23.52 372 LYS D C 1
ATOM 15450 O O . LYS D 1 375 ? 9.019 31.554 38.335 1.00 22.83 372 LYS D O 1
ATOM 15456 N N . GLU D 1 376 ? 10.564 32.774 37.228 1.00 23.55 373 GLU D N 1
ATOM 15457 C CA . GLU D 1 376 ? 11.708 32.311 38.022 1.00 23.45 373 GLU D CA 1
ATOM 15458 C C . GLU D 1 376 ? 11.529 32.541 39.526 1.00 23.91 373 GLU D C 1
ATOM 15459 O O . GLU D 1 376 ? 11.785 31.652 40.344 1.00 22.28 373 GLU D O 1
ATOM 15465 N N . HIS D 1 377 ? 11.105 33.751 39.880 1.00 23.51 374 HIS D N 1
ATOM 15466 C CA . HIS D 1 377 ? 10.878 34.108 41.276 1.00 23.08 374 HIS D CA 1
ATOM 15467 C C . HIS D 1 377 ? 9.870 33.167 41.942 1.00 21.79 374 HIS D C 1
ATOM 15468 O O . HIS D 1 377 ? 10.132 32.637 43.033 1.00 20.74 374 HIS D O 1
ATOM 15475 N N . PHE D 1 378 ? 8.735 32.975 41.267 1.00 19.95 375 PHE D N 1
ATOM 15476 C CA . PHE D 1 378 ? 7.598 32.157 41.729 1.00 18.48 375 PHE D CA 1
ATOM 15477 C C . PHE D 1 378 ? 8.088 30.740 41.988 1.00 18.62 375 PHE D C 1
ATOM 15478 O O . PHE D 1 378 ? 7.836 30.144 43.041 1.00 18.78 375 PHE D O 1
ATOM 15486 N N . ILE D 1 379 ? 8.814 30.215 41.019 1.00 17.78 376 ILE D N 1
ATOM 15487 C CA . ILE D 1 379 ? 9.361 28.862 41.129 1.00 18.71 376 ILE D CA 1
ATOM 15488 C C . ILE D 1 379 ? 10.360 28.764 42.299 1.00 18.01 376 ILE D C 1
ATOM 15489 O O . ILE D 1 379 ? 10.310 27.804 43.081 1.00 16.95 376 ILE D O 1
ATOM 15494 N N . ARG D 1 380 ? 11.239 29.756 42.434 1.00 17.23 377 ARG D N 1
ATOM 15495 C CA . ARG D 1 380 ? 12.277 29.731 43.486 1.00 16.54 377 ARG D CA 1
ATOM 15496 C C . ARG D 1 380 ? 11.632 29.653 44.857 1.00 17.55 377 ARG D C 1
ATOM 15497 O O . ARG D 1 380 ? 11.970 28.794 45.689 1.00 14.78 377 ARG D O 1
ATOM 15505 N N . ALA D 1 381 ? 10.639 30.516 45.059 1.00 17.35 378 ALA D N 1
ATOM 15506 C CA . ALA D 1 381 ? 9.848 30.530 46.290 1.00 18.81 378 ALA D CA 1
ATOM 15507 C C . ALA D 1 381 ? 9.198 29.181 46.598 1.00 19.98 378 ALA D C 1
ATOM 15508 O O . ALA D 1 381 ? 9.211 28.712 47.741 1.00 19.39 378 ALA D O 1
ATOM 15510 N N . THR D 1 382 ? 8.577 28.588 45.581 1.00 21.53 379 THR D N 1
ATOM 15511 C CA . THR D 1 382 ? 7.975 27.261 45.703 1.00 20.30 379 THR D CA 1
ATOM 15512 C C . THR D 1 382 ? 9.043 26.248 46.165 1.00 20.07 379 THR D C 1
ATOM 15513 O O . THR D 1 382 ? 8.786 25.451 47.080 1.00 21.40 379 THR D O 1
ATOM 15517 N N . LEU D 1 383 ? 10.244 26.280 45.569 1.00 18.63 380 LEU D N 1
ATOM 15518 C CA . LEU D 1 383 ? 11.301 25.356 45.990 1.00 17.96 380 LEU D CA 1
ATOM 15519 C C . LEU D 1 383 ? 11.788 25.631 47.423 1.00 18.45 380 LEU D C 1
ATOM 15520 O O . LEU D 1 383 ? 12.118 24.706 48.168 1.00 18.96 380 LEU D O 1
ATOM 15525 N N . GLU D 1 384 ? 11.869 26.906 47.793 1.00 17.03 381 GLU D N 1
ATOM 15526 C CA . GLU D 1 384 ? 12.336 27.273 49.127 1.00 18.32 381 GLU D CA 1
ATOM 15527 C C . GLU D 1 384 ? 11.357 26.847 50.218 1.00 17.73 381 GLU D C 1
ATOM 15528 O O . GLU D 1 384 ? 11.764 26.630 51.359 1.00 18.48 381 GLU D O 1
ATOM 15534 N N . SER D 1 385 ? 10.077 26.717 49.872 1.00 17.70 382 SER D N 1
ATOM 15535 C CA . SER D 1 385 ? 9.087 26.283 50.849 1.00 16.39 382 SER D CA 1
ATOM 15536 C C . SER D 1 385 ? 9.403 24.901 51.417 1.00 16.12 382 SER D C 1
ATOM 15537 O O . SER D 1 385 ? 9.079 24.647 52.567 1.00 16.71 382 SER D O 1
ATOM 15540 N N . LEU D 1 386 ? 10.033 24.014 50.641 1.00 18.15 383 LEU D N 1
ATOM 15541 C CA . LEU D 1 386 ? 10.394 22.675 51.166 1.00 18.60 383 LEU D CA 1
ATOM 15542 C C . LEU D 1 386 ? 11.420 22.876 52.279 1.00 16.11 383 LEU D C 1
ATOM 15543 O O . LEU D 1 386 ? 11.427 22.127 53.241 1.00 16.03 383 LEU D O 1
ATOM 15548 N N . CYS D 1 387 ? 12.251 23.907 52.166 1.00 14.29 384 CYS D N 1
ATOM 15549 C CA . CYS D 1 387 ? 13.322 24.125 53.155 1.00 16.48 384 CYS D CA 1
ATOM 15550 C C . CYS D 1 387 ? 12.924 24.879 54.434 1.00 16.22 384 CYS D C 1
ATOM 15551 O O . CYS D 1 387 ? 13.521 24.683 55.526 1.00 15.57 384 CYS D O 1
ATOM 15554 N N . TYR D 1 388 ? 12.011 25.841 54.262 1.00 18.63 385 TYR D N 1
ATOM 15555 C CA . TYR D 1 388 ? 11.461 26.622 55.389 1.00 18.14 385 TYR D CA 1
ATOM 15556 C C . TYR D 1 388 ? 10.645 25.683 56.273 1.00 19.99 385 TYR D C 1
ATOM 15557 O O . TYR D 1 388 ? 10.730 25.723 57.516 1.00 19.23 385 TYR D O 1
ATOM 15566 N N . GLN D 1 389 ? 9.790 24.889 55.627 1.00 20.62 386 GLN D N 1
ATOM 15567 C CA . GLN D 1 389 ? 8.971 23.948 56.362 1.00 21.27 386 GLN D CA 1
ATOM 15568 C C . GLN D 1 389 ? 9.890 22.994 57.125 1.00 20.74 386 GLN D C 1
ATOM 15569 O O . GLN D 1 389 ? 9.664 22.747 58.305 1.00 19.71 386 GLN D O 1
ATOM 15575 N N . THR D 1 390 ? 10.927 22.481 56.459 1.00 21.78 387 THR D N 1
ATOM 15576 C CA . THR D 1 390 ? 11.960 21.661 57.151 1.00 21.41 387 THR D CA 1
ATOM 15577 C C . THR D 1 390 ? 12.544 22.389 58.363 1.00 21.62 387 THR D C 1
ATOM 15578 O O . THR D 1 390 ? 12.693 21.800 59.446 1.00 18.69 387 THR D O 1
ATOM 15582 N N . ARG D 1 391 ? 12.837 23.683 58.213 1.00 22.64 388 ARG D N 1
ATOM 15583 C CA . ARG D 1 391 ? 13.406 24.444 59.327 1.00 21.15 388 ARG D CA 1
ATOM 15584 C C . ARG D 1 391 ? 12.421 24.474 60.470 1.00 20.80 388 ARG D C 1
ATOM 15585 O O . ARG D 1 391 ? 12.795 24.270 61.635 1.00 20.78 388 ARG D O 1
ATOM 15593 N N . ASP D 1 392 ? 11.159 24.759 60.148 1.00 20.54 389 ASP D N 1
ATOM 15594 C CA . ASP D 1 392 ? 10.122 24.774 61.165 1.00 19.89 389 ASP D CA 1
ATOM 15595 C C . ASP D 1 392 ? 10.175 23.491 62.005 1.00 20.80 389 ASP D C 1
ATOM 15596 O O . ASP D 1 392 ? 10.135 23.541 63.233 1.00 18.24 389 ASP D O 1
ATOM 15601 N N . VAL D 1 393 ? 10.279 22.347 61.331 1.00 21.13 390 VAL D N 1
ATOM 15602 C CA . VAL D 1 393 ? 10.315 21.063 62.025 1.00 23.09 390 VAL D CA 1
ATOM 15603 C C . VAL D 1 393 ? 11.561 20.884 62.879 1.00 22.79 390 VAL D C 1
ATOM 15604 O O . VAL D 1 393 ? 11.473 20.427 64.019 1.00 24.58 390 VAL D O 1
ATOM 15621 N N . GLU D 1 395 ? 13.442 23.075 64.290 1.00 25.40 392 GLU D N 1
ATOM 15622 C CA . GLU D 1 395 ? 13.397 23.947 65.463 1.00 25.77 392 GLU D CA 1
ATOM 15623 C C . GLU D 1 395 ? 12.488 23.349 66.563 1.00 24.84 392 GLU D C 1
ATOM 15624 O O . GLU D 1 395 ? 12.816 23.425 67.744 1.00 24.10 392 GLU D O 1
ATOM 15630 N N . ALA D 1 396 ? 11.371 22.738 66.164 1.00 22.58 393 ALA D N 1
ATOM 15631 C CA . ALA D 1 396 ? 10.447 22.097 67.113 1.00 22.17 393 ALA D CA 1
ATOM 15632 C C . ALA D 1 396 ? 11.133 20.846 67.682 1.00 22.77 393 ALA D C 1
ATOM 15633 O O . ALA D 1 396 ? 11.109 20.580 68.897 1.00 23.19 393 ALA D O 1
ATOM 15648 N N . SER D 1 398 ? 14.418 20.264 67.818 1.00 23.16 395 SER D N 1
ATOM 15649 C CA . SER D 1 398 ? 15.520 20.598 68.693 1.00 26.73 395 SER D CA 1
ATOM 15650 C C . SER D 1 398 ? 14.997 21.019 70.095 1.00 27.53 395 SER D C 1
ATOM 15651 O O . SER D 1 398 ? 15.706 20.859 71.095 1.00 25.20 395 SER D O 1
ATOM 15654 N N . LYS D 1 399 ? 13.759 21.527 70.172 1.00 28.47 396 LYS D N 1
ATOM 15655 C CA . LYS D 1 399 ? 13.167 21.897 71.469 1.00 30.68 396 L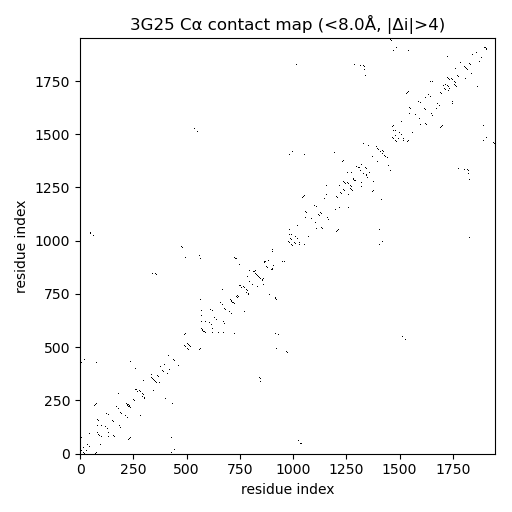YS D CA 1
ATOM 15656 C C . LYS D 1 399 ? 12.856 20.671 72.299 1.00 32.18 396 LYS D C 1
ATOM 15657 O O . LYS D 1 399 ? 13.171 20.643 73.486 1.00 30.70 396 LYS D O 1
ATOM 15663 N N . ASP D 1 400 ? 12.219 19.679 71.682 1.00 33.83 397 ASP D N 1
ATOM 15664 C CA . ASP D 1 400 ? 11.812 18.482 72.410 1.00 36.67 397 ASP D CA 1
ATOM 15665 C C . ASP D 1 400 ? 12.989 17.547 72.625 1.00 38.91 397 ASP D C 1
ATOM 15666 O O . ASP D 1 400 ? 13.085 16.913 73.673 1.00 39.16 397 ASP D O 1
ATOM 15671 N N . SER D 1 401 ? 13.888 17.471 71.648 1.00 41.01 398 SER D N 1
ATOM 15672 C CA . SER D 1 401 ? 15.035 16.584 71.761 1.00 43.18 398 SER D CA 1
ATOM 15673 C C . SER D 1 401 ? 16.081 17.178 72.675 1.00 45.02 398 SER D C 1
ATOM 15674 O O . SER D 1 401 ? 16.650 16.484 73.511 1.00 45.96 398 SER D O 1
ATOM 15677 N N . GLY D 1 402 ? 16.343 18.470 72.489 1.00 47.48 399 GLY D N 1
ATOM 15678 C CA . GLY D 1 402 ? 17.415 19.154 73.213 1.00 48.05 399 GLY D CA 1
ATOM 15679 C C . GLY D 1 402 ? 18.744 18.909 72.510 1.00 49.24 399 GLY D C 1
ATOM 15680 O O . GLY D 1 402 ? 19.775 19.464 72.893 1.00 49.51 399 GLY D O 1
ATOM 15681 N N . ILE D 1 403 ? 18.704 18.103 71.449 1.00 50.39 400 ILE D N 1
ATOM 15682 C CA . ILE D 1 403 ? 19.885 17.724 70.686 1.00 50.85 400 ILE D CA 1
ATOM 15683 C C . ILE D 1 403 ? 20.176 18.765 69.603 1.00 51.68 400 ILE D C 1
ATOM 15684 O O . ILE D 1 403 ? 19.261 19.402 69.073 1.00 50.90 400 ILE D O 1
ATOM 15689 N N . ASP D 1 404 ? 21.459 18.945 69.297 1.00 52.82 401 ASP D N 1
ATOM 15690 C CA . ASP D 1 404 ? 21.886 19.845 68.224 1.00 53.28 401 ASP D CA 1
ATOM 15691 C C . ASP D 1 404 ? 22.125 18.974 66.995 1.00 52.85 401 ASP D C 1
ATOM 15692 O O . ASP D 1 404 ? 23.011 18.122 67.007 1.00 53.62 401 ASP D O 1
ATOM 15697 N N . VAL D 1 405 ? 21.328 19.176 65.946 1.00 52.52 402 VAL D N 1
ATOM 15698 C CA . VAL D 1 405 ? 21.472 18.400 64.711 1.00 51.46 402 VAL D CA 1
ATOM 15699 C C . VAL D 1 405 ? 22.679 18.947 63.953 1.00 50.21 402 VAL D C 1
ATOM 15700 O O . VAL D 1 405 ? 22.567 19.920 63.206 1.00 50.92 402 VAL D O 1
ATOM 15704 N N . GLN D 1 406 ? 23.838 18.334 64.177 1.00 48.11 403 GLN D N 1
ATOM 15705 C CA . GLN D 1 406 ? 25.074 18.775 63.538 1.00 46.48 403 GLN D CA 1
ATOM 15706 C C . GLN D 1 406 ? 25.058 18.664 62.006 1.00 45.14 403 GLN D C 1
ATOM 15707 O O . GLN D 1 406 ? 25.590 19.551 61.331 1.00 46.32 403 GLN D O 1
ATOM 15713 N N . SER D 1 407 ? 24.482 17.592 61.461 1.00 42.00 404 SER D N 1
ATOM 15714 C CA . SER D 1 407 ? 24.351 17.438 59.999 1.00 40.56 404 SER D CA 1
ATOM 15715 C C . SER D 1 407 ? 23.306 16.378 59.643 1.00 37.89 404 SER D C 1
ATOM 15716 O O . SER D 1 407 ? 23.539 15.179 59.831 1.00 39.45 404 SER D O 1
ATOM 15719 N N . LEU D 1 408 ? 22.192 16.832 59.069 1.00 32.88 405 LEU D N 1
ATOM 15720 C CA . LEU D 1 408 ? 21.014 15.991 58.778 1.00 29.25 405 LEU D CA 1
ATOM 15721 C C . LEU D 1 408 ? 21.127 15.098 57.529 1.00 26.57 405 LEU D C 1
ATOM 15722 O O . LEU D 1 408 ? 21.550 15.556 56.455 1.00 26.19 405 LEU D O 1
ATOM 15727 N N A ARG D 1 409 ? 20.750 13.832 57.702 0.70 25.37 406 ARG D N 1
ATOM 15728 N N B ARG D 1 409 ? 20.756 13.828 57.699 0.30 24.69 406 ARG D N 1
ATOM 15729 C CA A ARG D 1 409 ? 20.727 12.832 56.638 0.70 24.10 406 ARG D CA 1
ATOM 15730 C CA B ARG D 1 409 ? 20.745 12.846 56.621 0.30 22.90 406 ARG D CA 1
ATOM 15731 C C A ARG D 1 409 ? 19.417 12.959 55.868 0.70 22.46 406 ARG D C 1
ATOM 15732 C C B ARG D 1 409 ? 19.437 13.011 55.873 0.30 22.29 406 ARG D C 1
ATOM 15733 O O A ARG D 1 409 ? 18.325 12.923 56.446 0.70 18.30 406 ARG D O 1
ATOM 15734 O O B ARG D 1 409 ? 18.365 13.046 56.481 0.30 20.81 406 ARG D O 1
ATOM 15749 N N . VAL D 1 410 ? 19.517 13.116 54.553 1.00 22.20 407 VAL D N 1
ATOM 15750 C CA . VAL D 1 410 ? 18.309 13.297 53.740 1.00 20.87 407 VAL D CA 1
ATOM 15751 C C . VAL D 1 410 ? 18.087 12.266 52.638 1.00 21.48 407 VAL D C 1
ATOM 15752 O O . VAL D 1 410 ? 19.037 11.646 52.120 1.00 22.85 407 VAL D O 1
ATOM 15756 N N . ASP D 1 411 ? 16.823 12.092 52.275 1.00 22.00 408 ASP D N 1
ATOM 15757 C CA . ASP D 1 411 ? 16.425 11.202 51.168 1.00 23.53 408 ASP D CA 1
ATOM 15758 C C . ASP D 1 411 ? 15.141 11.759 50.564 1.00 25.08 408 ASP D C 1
ATOM 15759 O O . ASP D 1 411 ? 14.585 12.753 51.068 1.00 22.77 408 ASP D O 1
ATOM 15764 N N . GLY D 1 412 ? 14.681 11.129 49.483 1.00 26.16 409 GLY D N 1
ATOM 15765 C CA . GLY D 1 412 ? 13.483 11.564 48.777 1.00 26.98 409 GLY D CA 1
ATOM 15766 C C . GLY D 1 412 ? 13.781 12.155 47.411 1.00 27.66 409 GLY D C 1
ATOM 15767 O O . GLY D 1 412 ? 14.902 12.576 47.130 1.00 28.41 409 GLY D O 1
ATOM 15768 N N . GLY D 1 413 ? 12.756 12.222 46.562 1.00 29.15 410 GLY D N 1
ATOM 15769 C CA . GLY D 1 413 ? 12.922 12.686 45.183 1.00 28.85 410 GLY D CA 1
ATOM 15770 C C . GLY D 1 413 ? 13.599 14.033 45.048 1.00 29.29 410 GLY D C 1
ATOM 15771 O O . GLY D 1 413 ? 14.547 14.209 44.264 1.00 29.06 410 GLY D O 1
ATOM 15772 N N . ALA D 1 414 ? 13.112 14.985 45.841 1.00 28.05 411 ALA D N 1
ATOM 15773 C CA . ALA D 1 414 ? 13.610 16.352 45.810 1.00 27.58 411 ALA D CA 1
ATOM 15774 C C . ALA D 1 414 ? 15.061 16.517 46.257 1.00 27.89 411 ALA D C 1
ATOM 15775 O O . ALA D 1 414 ? 15.635 17.580 46.003 1.00 29.10 411 ALA D O 1
ATOM 15777 N N . VAL D 1 415 ? 15.684 15.507 46.875 1.00 25.11 412 VAL D N 1
ATOM 15778 C CA . VAL D 1 415 ? 17.084 15.672 47.295 1.00 24.75 412 VAL D CA 1
ATOM 15779 C C . VAL D 1 415 ? 18.058 15.712 46.094 1.00 24.12 412 VAL D C 1
ATOM 15780 O O . VAL D 1 415 ? 19.196 16.127 46.239 1.00 22.44 412 VAL D O 1
ATOM 15784 N N . LYS D 1 416 ? 17.580 15.343 44.911 1.00 24.00 413 LYS D N 1
ATOM 15785 C CA . LYS D 1 416 ? 18.390 15.358 43.680 1.00 24.75 413 LYS D CA 1
ATOM 15786 C C . LYS D 1 416 ? 18.721 16.789 43.237 1.00 23.98 413 LYS D C 1
ATOM 15787 O O . LYS D 1 416 ? 19.729 17.042 42.563 1.00 19.36 413 LYS D O 1
ATOM 15793 N N . ASN D 1 417 ? 17.824 17.707 43.604 1.00 23.76 414 ASN D N 1
ATOM 15794 C CA . ASN D 1 417 ? 17.912 19.134 43.283 1.00 23.40 414 ASN D CA 1
ATOM 15795 C C . ASN D 1 417 ? 18.982 19.866 44.128 1.00 23.33 414 ASN D C 1
ATOM 15796 O O . ASN D 1 417 ? 18.766 20.151 45.319 1.00 22.55 414 ASN D O 1
ATOM 15801 N N . ASN D 1 418 ? 20.106 20.207 43.507 1.00 21.29 415 ASN D N 1
ATOM 15802 C CA . ASN D 1 418 ? 21.215 20.862 44.217 1.00 22.12 415 ASN D CA 1
ATOM 15803 C C . ASN D 1 418 ? 20.843 22.227 44.827 1.00 22.41 415 ASN D C 1
ATOM 15804 O O . ASN D 1 418 ? 21.348 22.618 45.880 1.00 24.98 415 ASN D O 1
ATOM 15809 N N . PHE D 1 419 ? 20.012 22.990 44.139 1.00 21.36 416 PHE D N 1
ATOM 15810 C CA . PHE D 1 419 ? 19.611 24.286 44.672 1.00 19.93 416 PHE D CA 1
ATOM 15811 C C . PHE D 1 419 ? 18.817 24.143 45.990 1.00 19.56 416 PHE D C 1
ATOM 15812 O O . PHE D 1 419 ? 19.043 24.896 46.937 1.00 18.82 416 PHE D O 1
ATOM 15820 N N . ILE D 1 420 ? 17.929 23.156 46.071 1.00 19.30 417 ILE D N 1
ATOM 15821 C CA . ILE D 1 420 ? 17.130 22.962 47.298 1.00 18.89 417 ILE D CA 1
ATOM 15822 C C . ILE D 1 420 ? 17.976 22.531 48.526 1.00 18.31 417 ILE D C 1
ATOM 15823 O O . ILE D 1 420 ? 17.821 23.064 49.620 1.00 14.11 417 ILE D O 1
ATOM 15844 N N . GLN D 1 422 ? 21.219 22.977 49.016 1.00 17.63 419 GLN D N 1
ATOM 15845 C CA . GLN D 1 422 ? 22.114 24.061 49.400 1.00 18.42 419 GLN D CA 1
ATOM 15846 C C . GLN D 1 422 ? 21.347 25.139 50.163 1.00 16.06 419 GLN D C 1
ATOM 15847 O O . GLN D 1 422 ? 21.828 25.639 51.184 1.00 13.65 419 GLN D O 1
ATOM 15853 N N . PHE D 1 423 ? 20.171 25.513 49.664 1.00 18.76 420 PHE D N 1
ATOM 15854 C CA . PHE D 1 423 ? 19.349 26.491 50.371 1.00 18.36 420 PHE D CA 1
ATOM 15855 C C . PHE D 1 423 ? 18.962 25.885 51.724 1.00 19.43 420 PHE D C 1
ATOM 15856 O O . PHE D 1 423 ? 18.912 26.595 52.730 1.00 18.29 420 PHE D O 1
ATOM 15864 N N . GLN D 1 424 ? 18.669 24.577 51.742 1.00 19.40 421 GLN D N 1
ATOM 15865 C CA . GLN D 1 424 ? 18.295 23.905 52.990 1.00 18.98 421 GLN D CA 1
ATOM 15866 C C . GLN D 1 424 ? 19.396 24.095 54.033 1.00 19.15 421 GLN D C 1
ATOM 15867 O O . GLN D 1 424 ? 19.151 24.467 55.190 1.00 19.09 421 GLN D O 1
ATOM 15873 N N . ALA D 1 425 ? 20.613 23.819 53.586 1.00 16.12 422 ALA D N 1
ATOM 15874 C CA . ALA D 1 425 ? 21.789 23.914 54.419 1.00 16.51 422 ALA D CA 1
ATOM 15875 C C . ALA D 1 425 ? 21.959 25.358 54.923 1.00 16.50 422 ALA D C 1
ATOM 15876 O O . ALA D 1 425 ? 22.163 25.604 56.112 1.00 15.58 422 ALA D O 1
ATOM 15878 N N . ASP D 1 426 ? 21.776 26.312 54.012 1.00 16.74 423 ASP D N 1
ATOM 15879 C CA . ASP D 1 426 ? 21.937 27.700 54.337 1.00 16.51 423 ASP D CA 1
ATOM 15880 C C . ASP D 1 426 ? 20.918 28.195 55.342 1.00 17.08 423 ASP D C 1
ATOM 15881 O O . ASP D 1 426 ? 21.282 28.867 56.299 1.00 17.71 423 ASP D O 1
ATOM 15886 N N . ILE D 1 427 ? 19.652 27.870 55.129 1.00 17.09 424 ILE D N 1
ATOM 15887 C CA . ILE D 1 427 ? 18.567 28.389 55.987 1.00 18.31 424 ILE D CA 1
ATOM 15888 C C . ILE D 1 427 ? 18.506 27.795 57.406 1.00 17.68 424 ILE D C 1
ATOM 15889 O O . ILE D 1 427 ? 18.018 28.434 58.315 1.00 18.28 424 ILE D O 1
ATOM 15894 N N . VAL D 1 428 ? 19.011 26.585 57.607 1.00 19.06 425 VAL D N 1
ATOM 15895 C CA . VAL D 1 428 ? 19.045 26.007 58.941 1.00 20.02 425 VAL D CA 1
ATOM 15896 C C . VAL D 1 428 ? 20.470 26.061 59.515 1.00 21.26 425 VAL D C 1
ATOM 15897 O O . VAL D 1 428 ? 20.692 25.644 60.646 1.00 20.88 425 VAL D O 1
ATOM 15901 N N . ASN D 1 429 ? 21.423 26.573 58.734 1.00 21.44 426 ASN D N 1
ATOM 15902 C CA . ASN D 1 429 ? 22.829 26.715 59.153 1.00 23.73 426 ASN D CA 1
ATOM 15903 C C . ASN D 1 429 ? 23.413 25.383 59.635 1.00 24.25 426 ASN D C 1
ATOM 15904 O O . ASN D 1 429 ? 24.265 25.347 60.524 1.00 26.07 426 ASN D O 1
ATOM 15909 N N . THR D 1 430 ? 22.957 24.311 59.001 1.00 25.40 427 THR D N 1
ATOM 15910 C CA . THR D 1 430 ? 23.284 22.929 59.342 1.00 26.51 427 THR D CA 1
ATOM 15911 C C . THR D 1 430 ? 23.677 22.220 58.051 1.00 25.79 427 THR D C 1
ATOM 15912 O O . THR D 1 430 ? 23.067 22.481 57.002 1.00 23.22 427 THR D O 1
ATOM 15916 N N . SER D 1 431 ? 24.680 21.339 58.109 1.00 23.45 428 SER D N 1
ATOM 15917 C CA . SER D 1 431 ? 25.082 20.619 56.904 1.00 22.60 428 SER D CA 1
ATOM 15918 C C . SER D 1 431 ? 24.067 19.540 56.511 1.00 21.64 428 SER D C 1
ATOM 15919 O O . SER D 1 431 ? 23.435 18.918 57.367 1.00 19.80 428 SER D O 1
ATOM 15922 N N . VAL D 1 432 ? 23.921 19.319 55.208 1.00 20.69 429 VAL D N 1
ATOM 15923 C CA . VAL D 1 432 ? 22.966 18.329 54.707 1.00 22.47 429 VAL D CA 1
ATOM 15924 C C . VAL D 1 432 ? 23.733 17.245 53.960 1.00 22.51 429 VAL D C 1
ATOM 15925 O O . VAL D 1 432 ? 24.509 17.548 53.035 1.00 21.74 429 VAL D O 1
ATOM 15929 N N . GLU D 1 433 ? 23.526 15.996 54.386 1.00 22.16 430 GLU D N 1
ATOM 15930 C CA . GLU D 1 433 ? 24.196 14.840 53.790 1.00 22.57 430 GLU D CA 1
ATOM 15931 C C . GLU D 1 433 ? 23.269 13.996 52.905 1.00 22.49 430 GLU D C 1
ATOM 15932 O O . GLU D 1 433 ? 22.261 13.448 53.365 1.00 23.04 430 GLU D O 1
ATOM 15938 N N . ARG D 1 434 ? 23.597 13.956 51.610 1.00 22.22 431 ARG D N 1
ATOM 15939 C CA . ARG D 1 434 ? 22.827 13.201 50.610 1.00 21.45 431 ARG D CA 1
ATOM 15940 C C . ARG D 1 434 ? 23.620 11.943 50.294 1.00 20.99 431 ARG D C 1
ATOM 15941 O O . ARG D 1 434 ? 24.784 12.051 49.866 1.00 18.13 431 ARG D O 1
ATOM 15949 N N . PRO D 1 435 ? 22.985 10.766 50.472 1.00 21.82 432 PRO D N 1
ATOM 15950 C CA . PRO D 1 435 ? 23.593 9.469 50.225 1.00 21.87 432 PRO D CA 1
ATOM 15951 C C . PRO D 1 435 ? 23.523 9.067 48.756 1.00 23.89 432 PRO D C 1
ATOM 15952 O O . PRO D 1 435 ? 22.676 9.585 48.012 1.00 22.66 432 PRO D O 1
ATOM 15956 N N . GLU D 1 436 ? 24.419 8.166 48.341 1.00 25.95 433 GLU D N 1
ATOM 15957 C CA . GLU D 1 436 ? 24.463 7.713 46.950 1.00 27.79 433 GLU D CA 1
ATOM 15958 C C . GLU D 1 436 ? 23.170 6.980 46.553 1.00 28.77 433 GLU D C 1
ATOM 15959 O O . GLU D 1 436 ? 22.603 7.230 45.491 1.00 29.56 433 GLU D O 1
ATOM 15965 N N . ILE D 1 437 ? 22.667 6.110 47.418 1.00 30.97 434 ILE D N 1
ATOM 15966 C CA . ILE D 1 437 ? 21.412 5.414 47.137 1.00 30.71 434 ILE D CA 1
ATOM 15967 C C . ILE D 1 437 ? 20.320 6.129 47.914 1.00 31.35 434 ILE D C 1
ATOM 15968 O O . ILE D 1 437 ? 20.132 5.940 49.124 1.00 31.77 434 ILE D O 1
ATOM 15973 N N . GLN D 1 438 ? 19.603 6.971 47.192 1.00 29.55 435 GLN D N 1
ATOM 15974 C CA . GLN D 1 438 ? 18.586 7.811 47.775 1.00 29.13 435 GLN D CA 1
ATOM 15975 C C . GLN D 1 438 ? 17.265 7.092 48.036 1.00 29.16 435 GLN D C 1
ATOM 15976 O O . GLN D 1 438 ? 16.408 7.650 48.729 1.00 30.70 435 GLN D O 1
ATOM 15982 N N A GLU D 1 439 ? 17.136 5.866 47.522 0.50 29.76 436 GLU D N 1
ATOM 15983 N N B GLU D 1 439 ? 17.073 5.891 47.480 0.50 29.39 436 GLU D N 1
ATOM 15984 C CA A GLU D 1 439 ? 15.948 5.024 47.721 0.50 29.86 436 GLU D CA 1
ATOM 15985 C CA B GLU D 1 439 ? 15.859 5.087 47.764 0.50 29.09 436 GLU D CA 1
ATOM 15986 C C A GLU D 1 439 ? 15.998 4.287 49.066 0.50 29.27 436 GLU D C 1
ATOM 15987 C C B GLU D 1 439 ? 15.986 4.300 49.063 0.50 28.89 436 GLU D C 1
ATOM 15988 O O A GLU D 1 439 ? 15.981 3.049 49.098 0.50 30.02 436 GLU D O 1
ATOM 15989 O O B GLU D 1 439 ? 16.024 3.062 49.062 0.50 29.75 436 GLU D O 1
ATOM 16000 N N . THR D 1 440 ? 16.048 5.038 50.170 1.00 28.15 437 THR D N 1
ATOM 16001 C CA . THR D 1 440 ? 16.152 4.442 51.498 1.00 24.46 437 THR D CA 1
ATOM 16002 C C . THR D 1 440 ? 14.822 3.874 51.982 1.00 23.42 437 THR D C 1
ATOM 16003 O O . THR D 1 440 ? 14.802 2.998 52.843 1.00 20.38 437 THR D O 1
ATOM 16007 N N . THR D 1 441 ? 13.699 4.385 51.476 1.00 23.41 438 THR D N 1
ATOM 16008 C CA . THR D 1 441 ? 12.426 3.818 51.873 1.00 23.26 438 THR D CA 1
ATOM 16009 C C . THR D 1 441 ? 12.392 2.371 51.359 1.00 23.62 438 THR D C 1
ATOM 16010 O O . THR D 1 441 ? 12.161 1.423 52.126 1.00 20.96 438 THR D O 1
ATOM 16014 N N . ALA D 1 442 ? 12.694 2.210 50.074 1.00 23.91 439 ALA D N 1
ATOM 16015 C CA . ALA D 1 442 ? 12.751 0.882 49.435 1.00 22.95 439 ALA D CA 1
ATOM 16016 C C . ALA D 1 442 ? 13.783 0.004 50.091 1.00 23.01 439 ALA D C 1
ATOM 16017 O O . ALA D 1 442 ? 13.558 -1.191 50.312 1.00 22.17 439 ALA D O 1
ATOM 16019 N N . LEU D 1 443 ? 14.934 0.602 50.381 1.00 20.31 440 LEU D N 1
ATOM 16020 C CA . LEU D 1 443 ? 16.048 -0.127 50.976 1.00 20.15 440 LEU D CA 1
ATOM 16021 C C . LEU D 1 443 ? 15.699 -0.634 52.373 1.00 19.06 440 LEU D C 1
ATOM 16022 O O . LEU D 1 443 ? 16.007 -1.771 52.711 1.00 17.99 440 LEU D O 1
ATOM 16027 N N . GLY D 1 444 ? 15.005 0.194 53.158 1.00 20.18 441 GLY D N 1
ATOM 16028 C CA . GLY D 1 444 ? 14.569 -0.190 54.501 1.00 20.64 441 GLY D CA 1
ATOM 16029 C C . GLY D 1 444 ? 13.664 -1.413 54.489 1.00 21.35 441 GLY D C 1
ATOM 16030 O O . GLY D 1 444 ? 13.905 -2.394 55.204 1.00 22.24 441 GLY D O 1
ATOM 16031 N N . ALA D 1 445 ? 12.650 -1.344 53.639 1.00 20.45 442 ALA D N 1
ATOM 16032 C CA . ALA D 1 445 ? 11.688 -2.408 53.427 1.00 20.84 442 ALA D CA 1
ATOM 16033 C C . ALA D 1 445 ? 12.365 -3.675 52.937 1.00 20.11 442 ALA D C 1
ATOM 16034 O O . ALA D 1 445 ? 12.101 -4.755 53.461 1.00 20.86 442 ALA D O 1
ATOM 16036 N N . ALA D 1 446 ? 13.257 -3.558 51.961 1.00 19.41 443 ALA D N 1
ATOM 16037 C CA . ALA D 1 446 ? 13.960 -4.736 51.474 1.00 18.15 443 ALA D CA 1
ATOM 16038 C C . ALA D 1 446 ? 14.664 -5.493 52.596 1.00 18.28 443 ALA D C 1
ATOM 16039 O O . ALA D 1 446 ? 14.660 -6.735 52.642 1.00 17.29 443 ALA D O 1
ATOM 16041 N N . PHE D 1 447 ? 15.327 -4.738 53.469 1.00 18.25 444 PHE D N 1
ATOM 16042 C CA . PHE D 1 447 ? 16.013 -5.326 54.595 1.00 15.75 444 PHE D CA 1
ATOM 16043 C C . PHE D 1 447 ? 15.064 -5.894 55.635 1.00 14.67 444 PHE D C 1
ATOM 16044 O O . PHE D 1 447 ? 15.365 -6.908 56.230 1.00 14.45 444 PHE D O 1
ATOM 16052 N N . LEU D 1 448 ? 13.927 -5.266 55.897 1.00 15.61 445 LEU D N 1
ATOM 16053 C CA . LEU D 1 448 ? 13.004 -5.884 56.844 1.00 15.67 445 LEU D CA 1
ATOM 16054 C C . LEU D 1 448 ? 12.645 -7.285 56.321 1.00 15.15 445 LEU D C 1
ATOM 16055 O O . LEU D 1 448 ? 12.652 -8.259 57.090 1.00 12.88 445 LEU D O 1
ATOM 16060 N N . ALA D 1 449 ? 12.391 -7.399 55.018 1.00 15.03 446 ALA D N 1
ATOM 16061 C CA . ALA D 1 449 ? 12.094 -8.711 54.400 1.00 16.42 446 ALA D CA 1
ATOM 16062 C C . ALA D 1 449 ? 13.320 -9.627 54.326 1.00 15.42 446 ALA D C 1
ATOM 16063 O O . ALA D 1 449 ? 13.256 -10.799 54.709 1.00 17.32 446 ALA D O 1
ATOM 16065 N N . GLY D 1 450 ? 14.444 -9.088 53.867 1.00 16.70 447 GLY D N 1
ATOM 16066 C CA . GLY D 1 450 ? 15.692 -9.857 53.712 1.00 14.49 447 GLY D CA 1
ATOM 16067 C C . GLY D 1 450 ? 16.265 -10.447 54.992 1.00 15.89 447 GLY D C 1
ATOM 16068 O O . GLY D 1 450 ? 16.813 -11.566 55.015 1.00 13.25 447 GLY D O 1
ATOM 16069 N N . LEU D 1 451 ? 16.145 -9.700 56.078 1.00 16.84 448 LEU D N 1
ATOM 16070 C CA . LEU D 1 451 ? 16.627 -10.195 57.357 1.00 17.31 448 LEU D CA 1
ATOM 16071 C C . LEU D 1 451 ? 15.724 -11.362 57.808 1.00 18.49 448 LEU D C 1
ATOM 16072 O O . LEU D 1 451 ? 16.202 -12.397 58.256 1.00 19.03 448 LEU D O 1
ATOM 16077 N N . ALA D 1 452 ? 14.422 -11.204 57.594 1.00 17.74 449 ALA D N 1
ATOM 16078 C CA . ALA D 1 452 ? 13.420 -12.205 57.931 1.00 18.81 449 ALA D CA 1
ATOM 16079 C C . ALA D 1 452 ? 13.542 -13.545 57.172 1.00 20.83 449 ALA D C 1
ATOM 16080 O O . ALA D 1 452 ? 13.086 -14.579 57.673 1.00 24.06 449 ALA D O 1
ATOM 16082 N N . VAL D 1 453 ? 14.111 -13.545 55.968 1.00 20.86 450 VAL D N 1
ATOM 16083 C CA . VAL D 1 453 ? 14.285 -14.791 55.205 1.00 19.71 450 VAL D CA 1
ATOM 16084 C C . VAL D 1 453 ? 15.702 -15.334 55.265 1.00 20.90 450 VAL D C 1
ATOM 16085 O O . VAL D 1 453 ? 15.963 -16.425 54.761 1.00 20.64 450 VAL D O 1
ATOM 16089 N N . GLY D 1 454 ? 16.608 -14.589 55.879 1.00 22.24 451 GLY D N 1
ATOM 16090 C CA . GLY D 1 454 ? 18.006 -14.999 55.962 1.00 23.06 451 GLY D CA 1
ATOM 16091 C C . GLY D 1 454 ? 18.795 -14.590 54.734 1.00 23.75 451 GLY D C 1
ATOM 16092 O O . GLY D 1 454 ? 19.855 -15.152 54.451 1.00 24.31 451 GLY D O 1
ATOM 16093 N N . PHE D 1 455 ? 18.282 -13.595 54.008 1.00 23.98 452 PHE D N 1
ATOM 16094 C CA . PHE D 1 455 ? 18.961 -13.103 52.820 1.00 23.48 452 PHE D CA 1
ATOM 16095 C C . PHE D 1 455 ? 20.160 -12.308 53.314 1.00 22.42 452 PHE D C 1
ATOM 16096 O O . PHE D 1 455 ? 21.253 -12.415 52.771 1.00 20.16 452 PHE D O 1
ATOM 16104 N N . TRP D 1 456 ? 19.937 -11.523 54.363 1.00 23.41 453 TRP D N 1
ATOM 16105 C CA . TRP D 1 456 ? 21.015 -10.806 55.041 1.00 23.69 453 TRP D CA 1
ATOM 16106 C C . TRP D 1 456 ? 21.009 -11.278 56.489 1.00 23.89 453 TRP D C 1
ATOM 16107 O O . TRP D 1 456 ? 19.987 -11.744 56.988 1.00 25.63 453 TRP D O 1
ATOM 16118 N N A GLU D 1 457 ? 22.152 -11.176 57.157 0.50 24.33 454 GLU D N 1
ATOM 16119 N N B GLU D 1 457 ? 22.147 -11.158 57.162 0.50 24.12 454 GLU D N 1
ATOM 16120 C CA A GLU D 1 457 ? 22.262 -11.618 58.545 0.50 23.50 454 GLU D CA 1
ATOM 16121 C CA B GLU D 1 457 ? 22.254 -11.604 58.549 0.50 23.11 454 GLU D CA 1
ATOM 16122 C C A GLU D 1 457 ? 22.256 -10.478 59.567 0.50 23.16 454 GLU D C 1
ATOM 16123 C C B GLU D 1 457 ? 22.284 -10.476 59.574 0.50 22.99 454 GLU D C 1
ATOM 16124 O O A GLU D 1 457 ? 22.084 -10.735 60.759 0.50 23.33 454 GLU D O 1
ATOM 16125 O O B GLU D 1 457 ? 22.170 -10.737 60.772 0.50 23.31 454 GLU D O 1
ATOM 16136 N N . SER D 1 458 ? 22.414 -9.231 59.117 1.00 22.67 455 SER D N 1
ATOM 16137 C CA . SER D 1 458 ? 22.465 -8.087 60.037 1.00 22.10 455 SER D CA 1
ATOM 16138 C C . SER D 1 458 ? 22.079 -6.740 59.444 1.00 22.48 455 SER D C 1
ATOM 16139 O O . SER D 1 458 ? 22.483 -6.386 58.333 1.00 20.86 455 SER D O 1
ATOM 16142 N N . LYS D 1 459 ? 21.305 -5.983 60.229 1.00 22.05 456 LYS D N 1
ATOM 16143 C CA . LYS D 1 459 ? 20.874 -4.658 59.847 1.00 22.73 456 LYS D CA 1
ATOM 16144 C C . LYS D 1 459 ? 22.079 -3.730 59.736 1.00 22.85 456 LYS D C 1
ATOM 16145 O O . LYS D 1 459 ? 21.966 -2.663 59.112 1.00 22.29 456 LYS D O 1
ATOM 16151 N N . ASP D 1 460 ? 23.205 -4.128 60.347 1.00 24.24 457 ASP D N 1
ATOM 16152 C CA . ASP D 1 460 ? 24.470 -3.382 60.253 1.00 25.21 457 ASP D CA 1
ATOM 16153 C C . ASP D 1 460 ? 24.936 -3.167 58.798 1.00 25.44 457 ASP D C 1
ATOM 16154 O O . ASP D 1 460 ? 25.682 -2.223 58.535 1.00 24.96 457 ASP D O 1
ATOM 16159 N N . ASP D 1 461 ? 24.496 -4.008 57.857 1.00 24.69 458 ASP D N 1
ATOM 16160 C CA . ASP D 1 461 ? 24.888 -3.857 56.434 1.00 23.73 458 ASP D CA 1
ATOM 16161 C C . ASP D 1 461 ? 24.514 -2.515 55.836 1.00 22.97 458 ASP D C 1
ATOM 16162 O O . ASP D 1 461 ? 25.261 -1.936 55.049 1.00 20.61 458 ASP D O 1
ATOM 16167 N N . ILE D 1 462 ? 23.335 -2.032 56.211 1.00 22.07 459 ILE D N 1
ATOM 16168 C CA . ILE D 1 462 ? 22.867 -0.731 55.752 1.00 22.05 459 ILE D CA 1
ATOM 16169 C C . ILE D 1 462 ? 23.852 0.338 56.250 1.00 21.57 459 ILE D C 1
ATOM 16170 O O . ILE D 1 462 ? 24.286 1.204 55.483 1.00 21.85 459 ILE D O 1
ATOM 16175 N N . ALA D 1 463 ? 24.201 0.272 57.532 1.00 20.38 460 ALA D N 1
ATOM 16176 C CA . ALA D 1 463 ? 25.180 1.197 58.114 1.00 21.22 460 ALA D CA 1
ATOM 16177 C C . ALA D 1 463 ? 26.485 1.202 57.298 1.00 21.64 460 ALA D C 1
ATOM 16178 O O . ALA D 1 463 ? 26.916 2.255 56.819 1.00 20.41 460 ALA D O 1
ATOM 16180 N N . LYS D 1 464 ? 27.085 0.027 57.114 1.00 22.15 461 LYS D N 1
ATOM 16181 C CA . LYS D 1 464 ? 28.347 -0.096 56.372 1.00 24.60 461 LYS D CA 1
ATOM 16182 C C . LYS D 1 464 ? 28.235 0.221 54.875 1.00 24.77 461 LYS D C 1
ATOM 16183 O O . LYS D 1 464 ? 29.172 0.761 54.290 1.00 24.81 461 LYS D O 1
ATOM 16189 N N . ASN D 1 465 ? 27.092 -0.098 54.265 1.00 25.81 462 ASN D N 1
ATOM 16190 C CA . ASN D 1 465 ? 26.887 0.167 52.839 1.00 24.19 462 ASN D CA 1
ATOM 16191 C C . ASN D 1 465 ? 26.635 1.631 52.540 1.00 24.28 462 ASN D C 1
ATOM 16192 O O . ASN D 1 465 ? 26.904 2.087 51.434 1.00 23.30 462 ASN D O 1
ATOM 16197 N N . TRP D 1 466 ? 26.111 2.349 53.531 1.00 23.90 463 TRP D N 1
ATOM 16198 C CA . TRP D 1 466 ? 25.721 3.749 53.368 1.00 24.94 463 TRP D CA 1
ATOM 16199 C C . TRP D 1 466 ? 26.920 4.587 52.962 1.00 23.80 463 TRP D C 1
ATOM 16200 O O . TRP D 1 466 ? 27.992 4.500 53.565 1.00 25.90 463 TRP D O 1
ATOM 16211 N N . LYS D 1 467 ? 26.738 5.388 51.918 1.00 23.92 464 LYS D N 1
ATOM 16212 C CA . LYS D 1 467 ? 27.820 6.204 51.370 1.00 24.12 464 LYS D CA 1
ATOM 16213 C C . LYS D 1 467 ? 27.379 7.634 51.026 1.00 23.34 464 LYS D C 1
ATOM 16214 O O . LYS D 1 467 ? 26.330 7.824 50.422 1.00 23.53 464 LYS D O 1
ATOM 16220 N N . LEU D 1 468 ? 28.198 8.614 51.423 1.00 22.76 465 LEU D N 1
ATOM 16221 C CA . LEU D 1 468 ? 27.969 10.036 51.154 1.00 23.58 465 LEU D CA 1
ATOM 16222 C C . LEU D 1 468 ? 28.197 10.380 49.678 1.00 24.77 465 LEU D C 1
ATOM 16223 O O . LEU D 1 468 ? 29.308 10.192 49.156 1.00 26.45 465 LEU D O 1
ATOM 16228 N N . GLU D 1 469 ? 27.153 10.905 49.027 1.00 26.48 466 GLU D N 1
ATOM 16229 C CA . GLU D 1 469 ? 27.213 11.313 47.618 1.00 26.55 466 GLU D CA 1
ATOM 16230 C C . GLU D 1 469 ? 27.662 12.784 47.575 1.00 27.25 466 GLU D C 1
ATOM 16231 O O . GLU D 1 469 ? 28.648 13.124 46.907 1.00 25.97 466 GLU D O 1
ATOM 16237 N N . GLU D 1 470 ? 26.947 13.639 48.313 1.00 27.47 467 GLU D N 1
ATOM 16238 C CA . GLU D 1 470 ? 27.303 15.051 48.452 1.00 28.39 467 GLU D CA 1
ATOM 16239 C C . GLU D 1 470 ? 26.890 15.615 49.821 1.00 28.18 467 GLU D C 1
ATOM 16240 O O . GLU D 1 470 ? 25.771 15.366 50.314 1.00 27.50 467 GLU D O 1
ATOM 16246 N N . LYS D 1 471 ? 27.805 16.398 50.392 1.00 27.07 468 LYS D N 1
ATOM 16247 C CA . LYS D 1 471 ? 27.635 17.082 51.672 1.00 27.57 468 LYS D CA 1
ATOM 16248 C C . LYS D 1 471 ? 27.511 18.594 51.425 1.00 26.65 468 LYS D C 1
ATOM 16249 O O . LYS D 1 471 ? 28.443 19.236 50.924 1.00 25.04 468 LYS D O 1
ATOM 16255 N N . PHE D 1 472 ? 26.364 19.146 51.805 1.00 25.69 469 PHE D N 1
ATOM 16256 C CA . PHE D 1 472 ? 26.054 20.563 51.620 1.00 24.18 469 PHE D CA 1
ATOM 16257 C C . PHE D 1 472 ? 26.250 21.337 52.927 1.00 23.65 469 PHE D C 1
ATOM 16258 O O . PHE D 1 472 ? 25.644 21.014 53.941 1.00 21.35 469 PHE D O 1
ATOM 16266 N N . ASP D 1 473 ? 27.121 22.345 52.893 1.00 22.92 470 ASP D N 1
ATOM 16267 C CA . ASP D 1 473 ? 27.444 23.159 54.063 1.00 24.50 470 ASP D CA 1
ATOM 16268 C C . ASP D 1 473 ? 26.856 24.547 53.922 1.00 25.38 470 ASP D C 1
ATOM 16269 O O . ASP D 1 473 ? 26.851 25.101 52.824 1.00 26.67 470 ASP D O 1
ATOM 16274 N N . PRO D 1 474 ? 26.400 25.137 55.040 1.00 27.55 471 PRO D N 1
ATOM 16275 C CA . PRO D 1 474 ? 25.767 26.471 54.999 1.00 28.18 471 PRO D CA 1
ATOM 16276 C C . PRO D 1 474 ? 26.704 27.606 54.567 1.00 28.04 471 PRO D C 1
ATOM 16277 O O . PRO D 1 474 ? 27.721 27.823 55.211 1.00 30.25 471 PRO D O 1
ATOM 16281 N N . LYS D 1 475 ? 26.346 28.319 53.501 1.00 28.09 472 LYS D N 1
ATOM 16282 C CA . LYS D 1 475 ? 27.135 29.432 52.970 1.00 28.01 472 LYS D CA 1
ATOM 16283 C C . LYS D 1 475 ? 26.285 30.700 52.899 1.00 27.61 472 LYS D C 1
ATOM 16284 O O . LYS D 1 475 ? 26.282 31.411 51.896 1.00 29.42 472 LYS D O 1
ATOM 16298 N N . ASP D 1 477 ? 25.112 34.098 55.495 1.00 22.50 474 ASP D N 1
ATOM 16299 C CA A ASP D 1 477 ? 25.346 34.811 56.749 0.60 21.99 474 ASP D CA 1
ATOM 16300 C CA B ASP D 1 477 ? 25.373 34.705 56.799 0.40 20.98 474 ASP D CA 1
ATOM 16301 C C . ASP D 1 477 ? 24.106 34.779 57.648 1.00 20.92 474 ASP D C 1
ATOM 16302 O O . ASP D 1 477 ? 22.949 34.638 57.147 1.00 20.75 474 ASP D O 1
ATOM 16311 N N . GLU D 1 478 ? 24.339 34.927 58.948 1.00 19.18 475 GLU D N 1
ATOM 16312 C CA . GLU D 1 478 ? 23.290 34.951 59.957 1.00 19.97 475 GLU D CA 1
ATOM 16313 C C . GLU D 1 478 ? 22.216 36.016 59.721 1.00 20.58 475 GLU D C 1
ATOM 16314 O O . GLU D 1 478 ? 21.045 35.750 59.957 1.00 15.94 475 GLU D O 1
ATOM 16320 N N . GLY D 1 479 ? 22.640 37.214 59.308 1.00 21.34 476 GLY D N 1
ATOM 16321 C CA . GLY D 1 479 ? 21.747 38.345 59.079 1.00 21.17 476 GLY D CA 1
ATOM 16322 C C . GLY D 1 479 ? 20.685 38.076 58.041 1.00 22.57 476 GLY D C 1
ATOM 16323 O O . GLY D 1 479 ? 19.505 38.302 58.287 1.00 19.84 476 GLY D O 1
ATOM 16324 N N . GLU D 1 480 ? 21.126 37.584 56.882 1.00 23.43 477 GLU D N 1
ATOM 16325 C CA . GLU D 1 480 ? 20.251 37.276 55.751 1.00 21.43 477 GLU D CA 1
ATOM 16326 C C . GLU D 1 480 ? 19.344 36.111 56.091 1.00 21.31 477 GLU D C 1
ATOM 16327 O O . GLU D 1 480 ? 18.143 36.124 55.754 1.00 14.79 477 GLU D O 1
ATOM 16333 N N A ARG D 1 481 ? 19.930 35.105 56.741 0.50 20.04 478 ARG D N 1
ATOM 16334 N N B ARG D 1 481 ? 19.909 35.093 56.743 0.50 20.33 478 ARG D N 1
ATOM 16335 C CA A ARG D 1 481 ? 19.205 33.905 57.157 0.50 20.47 478 ARG D CA 1
ATOM 16336 C CA B ARG D 1 481 ? 19.128 33.914 57.122 0.50 20.91 478 ARG D CA 1
ATOM 16337 C C A ARG D 1 481 ? 18.000 34.232 58.043 0.50 20.27 478 ARG D C 1
ATOM 16338 C C B ARG D 1 481 ? 17.955 34.272 58.023 0.50 20.48 478 ARG D C 1
ATOM 16339 O O A ARG D 1 481 ? 16.877 33.779 57.784 0.50 18.26 478 ARG D O 1
ATOM 16340 O O B ARG D 1 481 ? 16.814 33.864 57.768 0.50 18.16 478 ARG D O 1
ATOM 16355 N N . GLU D 1 482 ? 18.225 35.040 59.075 1.00 20.94 479 GLU D N 1
ATOM 16356 C CA . GLU D 1 482 ? 17.131 35.427 59.987 1.00 21.48 479 GLU D CA 1
ATOM 16357 C C . GLU D 1 482 ? 16.101 36.321 59.317 1.00 20.90 479 GLU D C 1
ATOM 16358 O O . GLU D 1 482 ? 14.910 36.216 59.618 1.00 22.87 479 GLU D O 1
ATOM 16364 N N . LYS D 1 483 ? 16.539 37.126 58.355 1.00 20.49 480 LYS D N 1
ATOM 16365 C CA . LYS D 1 483 ? 15.620 37.970 57.588 1.00 20.73 480 LYS D CA 1
ATOM 16366 C C . LYS D 1 483 ? 14.660 37.121 56.757 1.00 21.15 480 LYS D C 1
ATOM 16367 O O . LYS D 1 483 ? 13.451 37.303 56.817 1.00 20.91 480 LYS D O 1
ATOM 16373 N N . LEU D 1 484 ? 15.219 36.165 56.022 1.00 20.74 481 LEU D N 1
ATOM 16374 C CA . LEU D 1 484 ? 14.460 35.266 55.174 1.00 19.34 481 LEU D CA 1
ATOM 16375 C C . LEU D 1 484 ? 13.446 34.467 55.977 1.00 19.58 481 LEU D C 1
ATOM 16376 O O . LEU D 1 484 ? 12.264 34.387 55.599 1.00 16.06 481 LEU D O 1
ATOM 16381 N N . TYR D 1 485 ? 13.912 33.923 57.104 1.00 18.44 482 TYR D N 1
ATOM 16382 C CA . TYR D 1 485 ? 13.062 33.124 57.976 1.00 17.72 482 TYR D CA 1
ATOM 16383 C C . TYR D 1 485 ? 11.924 33.905 58.637 1.00 18.11 482 TYR D C 1
ATOM 16384 O O . TYR D 1 485 ? 10.780 33.392 58.736 1.00 18.69 482 TYR D O 1
ATOM 16393 N N A ARG D 1 486 ? 12.197 35.141 59.072 0.60 18.63 483 ARG D N 1
ATOM 16394 N N B ARG D 1 486 ? 12.211 35.130 59.081 0.40 17.95 483 ARG D N 1
ATOM 16395 C CA A ARG D 1 486 ? 11.137 35.988 59.668 0.60 18.95 483 ARG D CA 1
ATOM 16396 C CA B ARG D 1 486 ? 11.173 35.985 59.677 0.40 17.75 483 ARG D CA 1
ATOM 16397 C C A ARG D 1 486 ? 10.017 36.202 58.649 0.60 18.17 483 ARG D C 1
ATOM 16398 C C B ARG D 1 486 ? 10.042 36.261 58.668 0.40 17.64 483 ARG D C 1
ATOM 16399 O O A ARG D 1 486 ? 8.823 36.160 58.983 0.60 13.24 483 ARG D O 1
ATOM 16400 O O B ARG D 1 486 ? 8.859 36.294 59.034 0.40 14.83 483 ARG D O 1
ATOM 16415 N N . GLY D 1 487 ? 10.403 36.434 57.400 1.00 17.24 484 GLY D N 1
ATOM 16416 C CA . GLY D 1 487 ? 9.419 36.608 56.333 1.00 16.87 484 GLY D CA 1
ATOM 16417 C C . GLY D 1 487 ? 8.569 35.338 56.167 1.00 16.24 484 GLY D C 1
ATOM 16418 O O . GLY D 1 487 ? 7.373 35.403 55.965 1.00 16.30 484 GLY D O 1
ATOM 16419 N N . TRP D 1 488 ? 9.216 34.180 56.246 1.00 16.74 485 TRP D N 1
ATOM 16420 C CA . TRP D 1 488 ? 8.545 32.898 56.122 1.00 13.66 485 TRP D CA 1
ATOM 16421 C C . TRP D 1 488 ? 7.523 32.797 57.191 1.00 14.48 485 TRP D C 1
ATOM 16422 O O . TRP D 1 488 ? 6.373 32.480 56.877 1.00 11.03 485 TRP D O 1
ATOM 16433 N N A LYS D 1 489 ? 7.943 33.084 58.430 0.60 13.70 486 LYS D N 1
ATOM 16434 N N B LYS D 1 489 ? 7.916 33.091 58.433 0.40 13.69 486 LYS D N 1
ATOM 16435 C CA A LYS D 1 489 ? 7.059 33.074 59.592 0.60 16.09 486 LYS D CA 1
ATOM 16436 C CA B LYS D 1 489 ? 7.000 33.040 59.563 0.40 15.26 486 LYS D CA 1
ATOM 16437 C C A LYS D 1 489 ? 5.830 33.994 59.416 0.60 16.18 486 LYS D C 1
ATOM 16438 C C B LYS D 1 489 ? 5.799 33.982 59.375 0.40 15.73 486 LYS D C 1
ATOM 16439 O O A LYS D 1 489 ? 4.713 33.623 59.759 0.60 17.05 486 LYS D O 1
ATOM 16440 O O B LYS D 1 489 ? 4.665 33.611 59.671 0.40 16.52 486 LYS D O 1
ATOM 16451 N N . LYS D 1 490 ? 6.038 35.203 58.885 1.00 16.61 487 LYS D N 1
ATOM 16452 C CA . LYS D 1 490 ? 4.913 36.124 58.594 1.00 15.87 487 LYS D CA 1
ATOM 16453 C C . LYS D 1 490 ? 4.003 35.545 57.531 1.00 13.37 487 LYS D C 1
ATOM 16454 O O . LYS D 1 490 ? 2.771 35.713 57.557 1.00 13.95 487 LYS D O 1
ATOM 16460 N N . ALA D 1 491 ? 4.607 34.925 56.522 1.00 16.58 488 ALA D N 1
ATOM 16461 C CA . ALA D 1 491 ? 3.803 34.280 55.487 1.00 15.42 488 ALA D CA 1
ATOM 16462 C C . ALA D 1 491 ? 2.846 33.272 56.129 1.00 15.67 488 ALA D C 1
ATOM 16463 O O . ALA D 1 491 ? 1.644 33.219 55.803 1.00 12.64 488 ALA D O 1
ATOM 16465 N N . VAL D 1 492 ? 3.384 32.439 57.011 1.00 14.53 489 VAL D N 1
ATOM 16466 C CA . VAL D 1 492 ? 2.532 31.436 57.675 1.00 13.54 489 VAL D CA 1
ATOM 16467 C C . VAL D 1 492 ? 1.478 32.085 58.524 1.00 12.48 489 VAL D C 1
ATOM 16468 O O . VAL D 1 492 ? 0.300 31.702 58.482 1.00 11.59 489 VAL D O 1
ATOM 16472 N N . GLU D 1 493 ? 1.865 33.152 59.220 1.00 13.61 490 GLU D N 1
ATOM 16473 C CA . GLU D 1 493 ? 0.887 33.899 60.006 1.00 14.86 490 GLU D CA 1
ATOM 16474 C C . GLU D 1 493 ? -0.314 34.375 59.163 1.00 13.18 490 GLU D C 1
ATOM 16475 O O . GLU D 1 493 ? -1.498 34.135 59.504 1.00 11.08 490 GLU D O 1
ATOM 16481 N N . ALA D 1 494 ? -0.036 35.049 58.044 1.00 14.49 491 ALA D N 1
ATOM 16482 C CA . ALA D 1 494 ? -1.135 35.534 57.178 1.00 14.00 491 ALA D CA 1
ATOM 16483 C C . ALA D 1 494 ? -1.951 34.354 56.605 1.00 13.33 491 ALA D C 1
ATOM 16484 O O . ALA D 1 494 ? -3.177 34.414 56.472 1.00 11.64 491 ALA D O 1
ATOM 16486 N N . THR D 1 495 ? -1.256 33.275 56.256 1.00 14.99 492 THR D N 1
ATOM 16487 C CA . THR D 1 495 ? -1.931 32.105 55.733 1.00 14.75 492 THR D CA 1
ATOM 16488 C C . THR D 1 495 ? -3.019 31.631 56.708 1.00 13.19 492 THR D C 1
ATOM 16489 O O . THR D 1 495 ? -4.125 31.288 56.332 1.00 8.59 492 THR D O 1
ATOM 16493 N N . GLN D 1 496 ? -2.688 31.643 57.984 1.00 12.39 493 GLN D N 1
ATOM 16494 C CA . GLN D 1 496 ? -3.607 31.189 59.010 1.00 14.85 493 GLN D CA 1
ATOM 16495 C C . GLN D 1 496 ? -4.806 32.072 59.175 1.00 14.72 493 GLN D C 1
ATOM 16496 O O . GLN D 1 496 ? -5.825 31.600 59.684 1.00 16.13 493 GLN D O 1
ATOM 16502 N N . VAL D 1 497 ? -4.701 33.338 58.735 1.00 13.65 494 VAL D N 1
ATOM 16503 C CA . VAL D 1 497 ? -5.827 34.244 58.813 1.00 11.82 494 VAL D CA 1
ATOM 16504 C C . VAL D 1 497 ? -6.918 33.906 57.787 1.00 12.94 494 VAL D C 1
ATOM 16505 O O . VAL D 1 497 ? -8.119 34.038 58.070 1.00 12.61 494 VAL D O 1
ATOM 16509 N N . PHE D 1 498 ? -6.514 33.426 56.607 1.00 14.26 495 PHE D N 1
ATOM 16510 C CA . PHE D 1 498 ? -7.504 33.119 55.579 1.00 13.71 495 PHE D CA 1
ATOM 16511 C C . PHE D 1 498 ? -8.276 31.842 55.907 1.00 16.37 495 PHE D C 1
ATOM 16512 O O . PHE D 1 498 ? -7.784 30.725 55.738 1.00 15.95 495 PHE D O 1
ATOM 16520 N N . LYS D 1 499 ? -9.490 32.029 56.389 1.00 16.45 496 LYS D N 1
ATOM 16521 C CA . LYS D 1 499 ? -10.367 30.937 56.664 1.00 20.07 496 LYS D CA 1
ATOM 16522 C C . LYS D 1 499 ? -11.757 31.394 56.363 1.00 21.32 496 LYS D C 1
ATOM 16523 O O . LYS D 1 499 ? -12.158 32.484 56.747 1.00 19.49 496 LYS D O 1
ATOM 16529 N N . THR D 1 500 ? -12.460 30.573 55.602 1.00 24.44 497 THR D N 1
ATOM 16530 C CA . THR D 1 500 ? -13.802 30.896 55.181 1.00 28.63 497 THR D CA 1
ATOM 16531 C C . THR D 1 500 ? -14.813 30.008 55.860 1.00 31.57 497 THR D C 1
ATOM 16532 O O . THR D 1 500 ? -14.467 29.000 56.478 1.00 31.22 497 THR D O 1
ATOM 16536 N N . GLU D 1 501 ? -16.068 30.421 55.741 1.00 34.82 498 GLU D N 1
ATOM 16537 C CA . GLU D 1 501 ? -17.187 29.734 56.344 1.00 37.95 498 GLU D CA 1
ATOM 16538 C C . GLU D 1 501 ? -18.198 29.367 55.265 1.00 38.47 498 GLU D C 1
ATOM 16539 O O . GLU D 1 501 ? -18.091 28.309 54.644 1.00 40.65 498 GLU D O 1
#

Foldseek 3Di:
DAAWAWFWELEPFKIKIWIAHLLRDTQWIDIDGADWDDPDQQWTFGALVRSLVRRLVSVCGCVVSVNALVRYQEYFYAYQAQFKFKDFLVPLHTLDTTGHLRGQVLVVLLVVCVVVPCQVVLCQFQLAGSGSNHNLSVQLCCCVPRPCNVVCQVVLRMDMDTSLQSNVCVFQVNPFREAEQQRVSRHSQGNPVRGDDPVSCVSSVGDPSHGYYHFQFAQRFFGDLVSRVRDTHTHGGYHYLVLLLCLLLVVADAPRAAWEFAQKIKWWRAQDWAHAPFQWGKGWSTGDPNGTTIITMFIGNGALVLLVCVPPPVNPVDSLVLLVLQVVDDALQLKAKQQQSQHGGTPPSGRQFHIDMDDDDPPRDPSSNSNNSLCNNLLSVLSSCSVVRPVDDAQEHEYAYDCVVRPVNLSNCQLRQHKYWYWPDRSSSRSSSSCSHCCNSVSDVDSCSSVVSTHTPDIRGHDDPVVSVVVSVSVVVRVVVSSVDGDD/DQAWEWEWELEDFKIKIWIAGLLRDTQFMDIDGADWDDPDQQWTFGALVRSLVRRLVSVCRQVPTPHHLVRYQEYFYAYQAQFKFKPFLVVLHTLDTTGHLRGQVLVVVLVVCVVVPCQVVLCQFQQAGSGSNHNLSVLLCCCVPRPPNVVCQVVLRMDMDISLQSNCCVFQVNPFREAEQQRVSRHSQGNVVRGDDPVSCVSSVHDPSHGYYHFQFAQRFFGDLVSRVRDTHTHGGYHYLVLLLCLLLVVADAPRAAWEFAQKIKWWRAQDFFHAPFQWGWGWSTGDPNGTTIITMFIGNGALVLLVCVPPPVNPPDSLVLLVLQVVDDALQLKAKAQCSQHGGTPPSGRQFHIDMDDDDPPRDPSSVSNNSLLNNQLSVLSSVSVVRSVHDAQEHEYAYDCVVRPSNLSNCALNQHKYFYWPDRSSSRSSSSVSHCCNSVSDVDSCSSVVSTHTPDIRGHDDPVVSVVVSVSVVVVVVVSSVPGDD/DAWEWFWELEPFKIKIFTAALLGDTQWIAMDGADWDDPDQQFTFGALVRSLVRRLVSVCGCVVRVHALVRYQAYFYAYAAQFKFKDFLVVLHTLDTTGHLRGQVLVVVLVVCVVVPCFVVLCQFQLDGSGSNHNLSVVLCCCVPRPCNVVCQVVQRMDMDISLQSNCCVQQVNPFREAEQQRCSRHSQGNPVRGDDVVSCVSSVHDPSHGYYHFQFAFRFFGDLVSRVRDTHTHGGYHYLVLLLCLLQVVADAPRDAWEAAQKIKWWRAQDFFHAPFQWGWGWSTGPPNGITIITMFIGNGALVLLVCVCPPVNPVDSQVLLVLQVVDDALQLKAKQQCSQHGGTPPSGRQQHIDMDDDDPPGDPSSVSNNSLCNNLLSVLRSVSVVRSVDDDAEHEYAYDPVVRPVNLSSQALNQHKYWYWPPRSSSRSSSSCSHCCNSVSDVDSCSSVVSTGTPDIRHHDDPVVSVVVSVSNVVVVVVSSPDGDD/DAAWEWEWEQEPFKIKIWTAGLQRDTQFMDMDGADWDDPDFLWTFGALVRSLVRRLVSVCRCVVRVHALVRYAEYFYEYQAQFKFKDFLVVLHTLDTTGHLRHQVLVVVLVVCVVVPCQVVLCQFQLDGSGSNHNLSVLLCCCVPRPPNVVCQVVLRMDMDISLQSNCCVQQVNPFREAEQQRVSRHSQGNVVRGDDPVSCVSSVHDPSHGYYHFQFAQRFFGDLVSRVRDTHTHGGHHYLVLLLCLLLVVADAPADAWEFAQKIKKWRAQDFFRAPQQWGKGWSTGDDPGTTIMTMFIGNGALVLLVCVCPPVNPVDSQCLLVLQPVDPALQQKAKAQQSQHGGTPPSGRQFHIDMDDDDPPRDPSSVSNRSLCNNQLSVLSSVSVVRSVDDQQEHEYAYDCVVRPVNLSNQALNQHKYFYWPPRSSSSSSRSCSTCCNSVSDVDSCSSVVVTGTPDIRGHDDPVVSVVVSVSNVVVVVVSSVDGDD

Organism: Staphylococcus aureus (strain COL) (NCBI:txid93062)

Secondary structure (DSSP, 8-state):
---EEEEEEE-SSEEEEEEE-TTS-EEEEEEEE---B-SSTT--EE-HHHHHHHHHH--HHHHTTT--GGGEEEEEEEE-SS-EEEEETTT--BSSPEEPTT--TTHHHHHHHHHTT-HHHHHHHHS--SSTTSHHHHHHHHHHHSTTHHHHHHTT-EEEEEHHHHHHHHHTTTS--EEEHHHHTT---BTTTTB--HHHHHHHT-----PEEE-SEEEEEE--GGGTTT---EEEEEEEHHHHHHHHTT--STT--EEEBSSSB----TTS----SSSPEEEEEEEETTEEEEEEE--BS-STHHHHHHHHT----SGGGHHHHHTTSS--TT-EEE--BTBB-TTT-BTT--EEEEEE-TT--HHHHHHHHHHHHHHHHHH-----SSS---SEEEEESGGGG-S---HHHHHHTSEEEEES---HHHHHHHHHHHHHTTSSS-THHHHHH--EEEEE----HHHHHHHHHHHHHHHHHHHH----/---EEEEEEE-SSEEEEEEE-TTS-EEEEEEEE---B--STT--EE-HHHHHHHHHH--HHHHHSS--GGGEEEEEEEE-SS-EEEEETTT--BSSPEEPTT--TTHHHHHHHHHTT-HHHHHHHHS--SSTTSHHHHHHHHHHHSTTHHHHHHTT-EEEEEHHHHHHHHHTTT---EEEHHHHTT---BTTTTB--HHHHHHTT-----PEEE-SEEEEEE--GGGTTT---EEEEEEEHHHHHHHHTT--STT--EEEBSSSB----TTS----SSSPEEEEEEEETTEEEEEEE--BS-SHHHHHHHHHT----SGGGHHHHHHTSS--TT-EEE--BTBB-TTT-BTT--EEEEEE-TT--HHHHHHHHHHHHHHHHHH----TTT----S-EEEESGGGG-S---HHHHHHTS-EEEES---HHHHHHHHHHHHHTTSSS-THHHHHH--EEEEE----HHHHHHHHHHHHHHHHHHHH----/--EEEEEEE-SSEEEEEEE-TTS-EEEEEEEE---B-SSTT--EE-HHHHHHHHHH--HHHHTTT--GGGEEEEEEEE-SS-EEEEETTT--BSSPEEPTT--TTHHHHHHHHHTT-HHHHHHHHS--S-TTSHHHHHHHHHHHSTTHHHHHTTT-EEEEEHHHHHHHHHTTTS--EEEHHHHTT---BTTTTB--HHHHHHTT-----PEEE-SEEEEEE--GGGTTT---EEEEEEEHHHHHHHHTT--STT--EEEBSSSB----TTS----SSSPEEEEEEEETTEEEEEEE--BS-SHHHHHHHHHT----SGGGHHHHHTTSSS-TT-EEE--BTBB-TTT-BTT--EEEEEE-TT--HHHHHHHHHHHHHHHHHH----TTT----SEEEEESGGGG-S---HHHHHHTSEEEEES---HHHHHHHHHHHHHTTSSS-THHHHHH--EEEEE----HHHHHHHHHHHHHHHHHHHH----/---EEEEEEE-SSEEEEEEE-TTS-EEEEEEEE---B-SSTT--EE-HHHHHHHHHH--HHHHHTT--GGGEEEEEEEE-SS-BEEEETTT--BSSPEEPTT--TTHHHHHHHHHTT-HHHHHHHHS--SSTTSHHHHHHHHHHHSTTHHHHHHTT-EEEE-HHHHHHHHHTTS---EEEHHHHTT---BTTTTB--HHHHHHHT------EEE-SEEEEEE--GGGTTT---EEEEEEEHHHHHHHHTT--STT--EEEBSSSB----TTS----SSSPEEEEEEEETTEEEEEEE--BS-SHHHHHHHHHT----STTTHHHHHHHSS--TT-EEE--BTBB-TTT-BTT--EEEEEE-TT--HHHHHHHHHHHHHHHHHH----TTT----SEEEEESGGGG-S---HHHHHHTSEEEEES---HHHHHHHHHHHHHHTS-S-THHHHHH--EEEEE----HHHHHHHHHHHHHHHHHHHH----

CATH classification: 3.30.420.40 (+1 more: 3.30.420.40)

Radius of gyration: 40.03 Å; Cα contacts (8 Å, |Δi|>4): 5046; chains: 4; bounding box: 71×106×103 Å

Sequence (1951 aa):
AEKKYILLSIDQGTTSSRAIILFNQKGEIAGVAQREFKQYFPQSGWVEHDANEIWTSVLAVTEVINNENDVRADQIAGIGITNQRETTVVWDKHTGRRPIYHAIVWQSRQTQSICSELKQQQGYEQQTTFRDKTGLLLDPYFAGTKVKWILDNVEGAREKAENGDLLFGTIDTWLVWKLSGKAAHIITDYSNASRTLFNIHDDLEWDDELLELLTVPKNLPEVKASSEVYGKTIDYHFYGQEVPIAGVAGDQQAALFGQACFEERGDVKNTYGTGGFLNTGDKAVKSESGLLTTIAYGIDGKVNYALEGSIFVSGSAIQWLRDGLRINSAPQSESYATRVDDSTEGVYVVPAFVGLGTPYWDSEARGAIFGLTRGTEKEHFIRATLESLCYQTRDVEEASSKDDSGIDVQSLRVDGGAVKKNNFIQFQADIVNTSVERPEIQEETTALGAAFLAGLAVGFWESKDDIAKNWKLEEEKFDPKDEGEREKLYRGWKKAVEATQVFKTEAEKYILSIDQGTTSSRAILFNQQKGEIAGVAQREFKKQYFPQSGWVEHDANEEIWTSVLAVTEEVINENDVRADQIAGIGITNQRETTVVWDKHTGRPIYHAIVWQSRQTQQSSICSEELKQQGYEQTFRRDKTGLLLDPYFAGTKVKWILDNVEEGAREKAENGDLLFGTIDTWLLVWKLSGKKAAHITDYSNASRTLFNIHDLEWDDELLELLTVPKKNLPEVKASSEVYGKTIDYHFYYGQEVPIAGVAGDQQAALFGQACFERRGDVKNTYGTGGFLNTGDKAVKSESGLLTTIAYGIDGKVNYALEGSIFVSGSSAIQWLRRDDGLRINNSAPQQSESYATRVDSSTEGVYVVPAFVGLGTPYWDSEARGAIFGLTRGTEKEHFIRATLESLCYQTRDVEASKDSGIDVQSLRVDGGAVKNNFIQFQADIVNTSSVERPEIQETTALGAAFLAGLAVGFWESKDDIAKNWKKLEEKFDPKKDEGEREKLYRRGWKKAVEATQVFKTEEEKYILSIDQGTTSSRAILFNQKGEIAGVAQREFKQYFPQSGWVEHDANEEIWTSVLAVTEEVINEENDVRADQIAGIGITNQRETTVVWDKHTGRPIYHAIIVWQSRQTQSICSELKQQQGYEQTFRDKTGLLLDPYFAGTKVKWILDNVEGARREKAEENNGDLLFGTIDTWLVWKLSGKAAHITDYSNASRTLFNIHDLEEWDDEELLEELLTVPKNLPEEVKKASSEVYGKTIDYHFYGQEVPIAGVAGDQQAALFGQACFERGDVKNTYGTGGFLNTGDKAVKKSESGLLLTTIAYGIDGKKVNYALEGSIFVSGSAIQWLRDGLRINSAPQSESYATRVDSTEGVYVVPAFVGLGTPYWDSEEARGAIFGLTRGTEKEHFIRATLESLCYQTRDVEASSKDDSGIDVQSLRVDGGAVKNNFIQFQADIVNTSVERPEEIQETTALGAAFLAGLAVGFWESKDDIAKKNWKLEEKFDPKDEGEREKLYRRGWKKAVEATQVFKTEAEKYILSSIDQGTTSSRAILFNQKGEIAGVAQRREFKQYFPQSGWVEHHDANEIWTSVLAVTEEVINNEENDVRADQIAGIGITTNQRETTVVWDKHTGRPIYHAIVWQSRQTQSICSELKKQQGYEQQTFRDKTGLLLDPYFAGTKVKWILDNVEEGAREKAENGDLLFGTIDTWLVWKLSGKAAHITDYSNASRTLFNIHDLEEWDDELLELLTVPKNLPEVKKASSEVYGKKTIDYHFYGQEVPIAGVAGDQQAALFGQACFEERGDVKNTYGTGGFLNTGDKAVKSESGLLTTIAYGIDGKVNYALEGSIFVSGSAIQWLRDGLRRINSAPQSESYATRVDSTEGVYVVPAFVGLGTPYWDSEARGAIFGLTRGTEKEHFIRATLESLCYQTRDVEASKDSGIDVQSLRRVDGGAVKNNFIQFQADIVNTSVERPEIQEETTALGAAFLAGLAVGFWEESKDDIAKNWKLEEKFDPKDDEGERREKLYRRGWKKKAVEATQVFKTE